Protein 8AIG (pdb70)

Nearest PDB structures (foldseek):
  8aig-assembly1_A  TM=9.155E-01  e=5.773E-12  Streptomyces virginiae
  4ca3-assembly1_A  TM=7.845E-01  e=6.877E-04  Streptomyces virginiae
  5ejd-assembly7_M  TM=9.106E-01  e=1.005E-02  Penicillium aethiopicum
  5ejd-assembly2_C  TM=9.125E-01  e=1.276E-02  Penicillium aethiopicum
  2mf4-assembly1_A  TM=7.940E-01  e=6.240E-03  Streptomyces virginiae

Foldseek 3Di:
DPDDDDPVLVLLQVLQLVLLQLLCVLLVHDSVVGGQADFVVNSVDDLVSLQVSQVSCVVRQNHGHSVLVVVDGGNVSVSVVRSVRD

Sequence (86 aa):
GPGSAAADDGRRAELADRVSRTVADTIGRPAGSIGGHTSLESMGLDSVMIRALASRLSAEVAPVGPEMLFGLRDLDELVDHLVAARGPGSAAADDGRRAELADRVSRTVADTIGRPAGSIGGHTSLESMGLDSVMIRALASRLSAEVAPVGPEMLFGLRDLDELVDHLVAARGPGSAAADDGRRAELADRVSRTVADTIGRPAGSIGGHTSLESMGLDSVMIRALASRLSAEVAPVGPEMLFGLRDLDELVDHLVAARGPGSAAADDGRRAELADRVSRTVADTIGRPAGSIGGHTSLESMGLDSVMIRALASRLSAEVAPVGPEMLFGLRDLDELVDHLVAARGPGSAAADDGRRAELADRVSRTVADTIGRPAGSIGGHTSLESMGLDSVMIRALASRLSAEVAPVGPEMLFGLRDLDELVDHLVAARGPGSAAADDGRRAELADRVSRTVADTIGRPAGSIGGHTSLESMGLDSVMIRALASRLSAEVAPVGPEMLFGLRDLDELVDHLVAARGPGSAAADDGRRAELADRVSRTVADTIGRPAGSIGGHTSLESMGLDSVMIRALASRLSAEVAPVGPEMLFGLRDLDELVDHLVAARGPGSAAADDGRRAELADRVSRTVADTIGRPAGSIGGHTSLESMGLDSVMIRALASRLSAEVAPVGPEMLFGLRDLDELVDHLVAARGPGSAAADDGRRAELADRVSRTVADTIGRPAGSIGGHTSLESMGLDSVMIRALASRLSAEVAPVGPEMLFGLRDLDELVDHLVAARGPGSAAADDGRRAELADRVSRTVADTIGRPAGSIGGHTSLESMGLDSVMIRALASRLSAEVAPVGPEMLFGLRDLDELVDHLVAARGPGSAAADDGRRAELADRVSRTVADTIGRPAGSIGGHTSLESMGLDSVMIRALASRLSAEVAPVGPEMLFGLRDLDELVDHLVAARGPGSAAADDGRRAELADRVSRTVADTIGRPAGSIGGHTSLESMGLDSVMIRALASRLSAEVAPVGPEMLFGLRDLDELVDHLVAARGPGSAAADDGRRAELADRVSRTVADTIGRPAGSIGGHTSLESMGLDSVMIRALASRLSAEVAPVGPEMLFGLRDLDELVDHLVAARGPGSAAADDGRRAELADRVSRTVADTIGRPAGSIGGHTSLESMGLDSVMIRALASRLSAEVAPVGPEMLFGLRDLDELVDHLVAARGPGSAAADDGRRAELADRVSRTVADTIGRPAGSIGGHTSLESMGLDSVMIRALASRLSAEVAPVGPEMLFGLRDLDELVDHLVAARGPGSAAADDGRRAELADRVSRTVADTIGRPAGSIGGHTSLESMGLDSVMIRALASRLSAEVAPVGPEMLFGLRDLDELVDHLVAARGPGSAAADDGRRAELADRVSRTVADTIGRPAGSIGGHTSLESMGLDSVMIRALASRLSAEVAPVGPEMLFGLRDLDELVDHLVAARGPGSAAADDGRRAELADRVSRTVADTIGRPAGSIGGHTSLESMGLDSVMIRALASRLSAEVAPVGPEMLFGLRDLDELVDHLVAARGPGSAAADDGRRAELADRVSRTVADTIGRPAGSIGGHTSLESMGLDSVMIRALASRLSAEVAPVGPEMLFGLRDLDELVDHLVAARGPGSAAADDGRRAELADRVSRTVADTIGRPAGSIGGHTSLESMGLDSVMIRALASRLSAEVAPVGPEMLFGLRDLDELVDHLVAAR

CATH classification: 1.10.1200.10

Structure (mmCIF, N/CA/C/O backbone):
data_8AIG
#
_entry.id   8AIG
#
loop_
_entity.id
_entity.type
_entity.pdbx_description
1 polymer 'Hybrid non ribosomal peptide synthetase-polyketide synthase'
2 non-polymer "4'-PHOSPHOPANTETHEINE"
#
loop_
_atom_site.group_PDB
_atom_site.id
_atom_site.type_symbol
_atom_site.label_atom_id
_atom_site.label_alt_id
_atom_site.label_comp_id
_atom_site.label_asym_id
_atom_site.label_entity_id
_atom_site.label_seq_id
_atom_site.pdbx_PDB_ins_code
_atom_site.Cartn_x
_atom_site.Cartn_y
_atom_site.Cartn_z
_atom_site.occupancy
_atom_site.B_iso_or_equiv
_atom_site.auth_seq_id
_atom_site.auth_comp_id
_atom_site.auth_asym_id
_atom_site.auth_atom_id
_atom_site.pdbx_PDB_model_num
ATOM 1 N N . GLY A 1 1 ? -27.831 -13.165 -0.100 1.00 0.00 -4 GLY A N 1
ATOM 2 C CA . GLY A 1 1 ? -28.640 -12.666 -1.236 1.00 0.00 -4 GLY A CA 1
ATOM 3 C C . GLY A 1 1 ? -27.768 -12.192 -2.392 1.00 0.00 -4 GLY A C 1
ATOM 4 O O . GLY A 1 1 ? -26.608 -12.615 -2.497 1.00 0.00 -4 GLY A O 1
ATOM 10 N N . PRO A 1 2 ? -28.292 -11.315 -3.274 1.00 0.00 -3 PRO A N 1
ATOM 11 C CA . PRO A 1 2 ? -27.547 -10.749 -4.404 1.00 0.00 -3 PRO A CA 1
ATOM 12 C C . PRO A 1 2 ? -26.290 -9.963 -3.995 1.00 0.00 -3 PRO A C 1
ATOM 13 O O . PRO A 1 2 ? -26.250 -9.354 -2.919 1.00 0.00 -3 PRO A O 1
ATOM 24 N N . GLY A 1 3 ? -25.272 -9.941 -4.864 1.00 0.00 -2 GLY A N 1
ATOM 25 C CA . GLY A 1 3 ? -24.022 -9.213 -4.639 1.00 0.00 -2 GLY A CA 1
ATOM 26 C C . GLY A 1 3 ? -24.181 -7.685 -4.731 1.00 0.00 -2 GLY A C 1
ATOM 27 O O . GLY A 1 3 ? -24.802 -7.175 -5.668 1.00 0.00 -2 GLY A O 1
ATOM 31 N N . SER A 1 4 ? -23.614 -6.955 -3.764 1.00 0.00 -1 SER A N 1
ATOM 32 C CA . SER A 1 4 ? -23.638 -5.479 -3.688 1.00 0.00 -1 SER A CA 1
ATOM 33 C C . SER A 1 4 ? -22.427 -4.951 -2.886 1.00 0.00 -1 SER A C 1
ATOM 34 O O . SER A 1 4 ? -22.230 -5.335 -1.732 1.00 0.00 -1 SER A O 1
ATOM 42 N N . ALA A 1 5 ? -21.569 -4.086 -3.444 1.00 0.00 1078 ALA A N 1
ATOM 43 C CA . ALA A 1 5 ? -21.532 -3.614 -4.834 1.00 0.00 1078 ALA A CA 1
ATOM 44 C C . ALA A 1 5 ? -21.138 -4.710 -5.859 1.00 0.00 1078 ALA A C 1
ATOM 45 O O . ALA A 1 5 ? -21.360 -4.546 -7.059 1.00 0.00 1078 ALA A O 1
ATOM 52 N N . ALA A 1 6 ? -20.591 -5.833 -5.379 1.00 0.00 1079 ALA A N 1
ATOM 53 C CA . ALA A 1 6 ? -20.190 -7.006 -6.163 1.00 0.00 1079 ALA A CA 1
ATOM 54 C C . ALA A 1 6 ? -20.295 -8.301 -5.328 1.00 0.00 1079 ALA A C 1
ATOM 55 O O . ALA A 1 6 ? -20.548 -8.253 -4.116 1.00 0.00 1079 ALA A O 1
ATOM 62 N N . ALA A 1 7 ? -20.072 -9.462 -5.953 1.00 0.00 1080 ALA A N 1
ATOM 63 C CA . ALA A 1 7 ? -19.847 -10.720 -5.229 1.00 0.00 1080 ALA A CA 1
ATOM 64 C C . ALA A 1 7 ? -18.541 -10.658 -4.410 1.00 0.00 1080 ALA A C 1
ATOM 65 O O . ALA A 1 7 ? -17.506 -10.210 -4.913 1.00 0.00 1080 ALA A O 1
ATOM 72 N N . ASP A 1 8 ? -18.585 -11.099 -3.146 1.00 0.00 1081 ASP A N 1
ATOM 73 C CA . ASP A 1 8 ? -17.476 -11.055 -2.174 1.00 0.00 1081 ASP A CA 1
ATOM 74 C C . ASP A 1 8 ? -16.900 -9.641 -1.931 1.00 0.00 1081 ASP A C 1
ATOM 75 O O . ASP A 1 8 ? -15.708 -9.483 -1.648 1.00 0.00 1081 ASP A O 1
ATOM 84 N N . ASP A 1 9 ? -17.716 -8.584 -2.042 1.00 0.00 1082 ASP A N 1
ATOM 85 C CA . ASP A 1 9 ? -17.284 -7.195 -1.807 1.00 0.00 1082 ASP A CA 1
ATOM 86 C C . ASP A 1 9 ? -16.784 -6.969 -0.363 1.00 0.00 1082 ASP A C 1
ATOM 87 O O . ASP A 1 9 ? -15.810 -6.248 -0.131 1.00 0.00 1082 ASP A O 1
ATOM 96 N N . GLY A 1 10 ? -17.376 -7.661 0.619 1.00 0.00 1083 GLY A N 1
ATOM 97 C CA . GLY A 1 10 ? -16.959 -7.626 2.025 1.00 0.00 1083 GLY A CA 1
ATOM 98 C C . GLY A 1 10 ? -15.553 -8.192 2.287 1.00 0.00 1083 GLY A C 1
ATOM 99 O O . GLY A 1 10 ? -14.881 -7.739 3.217 1.00 0.00 1083 GLY A O 1
ATOM 103 N N . ARG A 1 11 ? -15.059 -9.118 1.448 1.00 0.00 1084 ARG A N 1
ATOM 104 C CA . ARG A 1 11 ? -13.701 -9.687 1.580 1.00 0.00 1084 ARG A CA 1
ATOM 105 C C . ARG A 1 11 ? -12.617 -8.660 1.234 1.00 0.00 1084 ARG A C 1
ATOM 106 O O . ARG A 1 11 ? -11.547 -8.690 1.843 1.00 0.00 1084 ARG A O 1
ATOM 127 N N . ARG A 1 12 ? -12.899 -7.706 0.333 1.00 0.00 1085 ARG A N 1
ATOM 128 C CA . ARG A 1 12 ? -12.007 -6.557 0.084 1.00 0.00 1085 ARG A CA 1
ATOM 129 C C . ARG A 1 12 ? -11.952 -5.636 1.304 1.00 0.00 1085 ARG A C 1
ATOM 130 O O . ARG A 1 12 ? -10.858 -5.239 1.685 1.00 0.00 1085 ARG A O 1
ATOM 151 N N . ALA A 1 13 ? -13.086 -5.344 1.944 1.00 0.00 1086 ALA A N 1
ATOM 152 C CA . ALA A 1 13 ? -13.155 -4.438 3.096 1.00 0.00 1086 ALA A CA 1
ATOM 153 C C . ALA A 1 13 ? -12.310 -4.908 4.300 1.00 0.00 1086 ALA A C 1
ATOM 154 O O . ALA A 1 13 ? -11.713 -4.078 4.997 1.00 0.00 1086 ALA A O 1
ATOM 161 N N . GLU A 1 14 ? -12.202 -6.223 4.522 1.00 0.00 1087 GLU A N 1
ATOM 162 C CA . GLU A 1 14 ? -11.336 -6.822 5.558 1.00 0.00 1087 GLU A CA 1
ATOM 163 C C . GLU A 1 14 ? -9.842 -6.534 5.331 1.00 0.00 1087 GLU A C 1
ATOM 164 O O . GLU A 1 14 ? -9.097 -6.321 6.292 1.00 0.00 1087 GLU A O 1
ATOM 176 N N . LEU A 1 15 ? -9.393 -6.495 4.070 1.00 0.00 1088 LEU A N 1
ATOM 177 C CA . LEU A 1 15 ? -8.012 -6.180 3.676 1.00 0.00 1088 LEU A CA 1
ATOM 178 C C . LEU A 1 15 ? -7.795 -4.660 3.496 1.00 0.00 1088 LEU A C 1
ATOM 179 O O . LEU A 1 15 ? -6.725 -4.152 3.814 1.00 0.00 1088 LEU A O 1
ATOM 195 N N . ALA A 1 16 ? -8.806 -3.923 3.023 1.00 0.00 1089 ALA A N 1
ATOM 196 C CA . ALA A 1 16 ? -8.723 -2.492 2.704 1.00 0.00 1089 ALA A CA 1
ATOM 197 C C . ALA A 1 16 ? -8.452 -1.613 3.935 1.00 0.00 1089 ALA A C 1
ATOM 198 O O . ALA A 1 16 ? -7.748 -0.609 3.830 1.00 0.00 1089 ALA A O 1
ATOM 205 N N . ASP A 1 17 ? -8.960 -1.989 5.116 1.00 0.00 1090 ASP A N 1
ATOM 206 C CA . ASP A 1 17 ? -8.646 -1.299 6.376 1.00 0.00 1090 ASP A CA 1
ATOM 207 C C . ASP A 1 17 ? -7.153 -1.434 6.746 1.00 0.00 1090 ASP A C 1
ATOM 208 O O . ASP A 1 17 ? -6.521 -0.463 7.166 1.00 0.00 1090 ASP A O 1
ATOM 217 N N . ARG A 1 18 ? -6.566 -2.620 6.523 1.00 0.00 1091 ARG A N 1
ATOM 218 C CA . ARG A 1 18 ? -5.134 -2.894 6.747 1.00 0.00 1091 ARG A CA 1
ATOM 219 C C . ARG A 1 18 ? -4.268 -2.126 5.746 1.00 0.00 1091 ARG A C 1
ATOM 220 O O . ARG A 1 18 ? -3.298 -1.480 6.145 1.00 0.00 1091 ARG A O 1
ATOM 241 N N . VAL A 1 19 ? -4.665 -2.099 4.469 1.00 0.00 1092 VAL A N 1
ATOM 242 C CA . VAL A 1 19 ? -4.051 -1.265 3.414 1.00 0.00 1092 VAL A CA 1
ATOM 243 C C . VAL A 1 19 ? -4.069 0.215 3.803 1.00 0.00 1092 VAL A C 1
ATOM 244 O O . VAL A 1 19 ? -3.030 0.867 3.759 1.00 0.00 1092 VAL A O 1
ATOM 257 N N . SER A 1 20 ? -5.211 0.741 4.248 1.00 0.00 1093 SER A N 1
ATOM 258 C CA . SER A 1 20 ? -5.379 2.154 4.606 1.00 0.00 1093 SER A CA 1
ATOM 259 C C . SER A 1 20 ? -4.467 2.579 5.761 1.00 0.00 1093 SER A C 1
ATOM 260 O O . SER A 1 20 ? -3.811 3.622 5.677 1.00 0.00 1093 SER A O 1
ATOM 268 N N . ARG A 1 21 ? -4.338 1.749 6.808 1.00 0.00 1094 ARG A N 1
ATOM 269 C CA . ARG A 1 21 ? -3.393 1.964 7.923 1.00 0.00 1094 ARG A CA 1
ATOM 270 C C . ARG A 1 21 ? -1.925 1.899 7.475 1.00 0.00 1094 ARG A C 1
ATOM 271 O O . ARG A 1 21 ? -1.096 2.687 7.935 1.00 0.00 1094 ARG A O 1
ATOM 292 N N . THR A 1 22 ? -1.613 0.987 6.555 1.00 0.00 1095 THR A N 1
ATOM 293 C CA . THR A 1 22 ? -0.260 0.775 6.019 1.00 0.00 1095 THR A CA 1
ATOM 294 C C . THR A 1 22 ? 0.180 1.959 5.146 1.00 0.00 1095 THR A C 1
ATOM 295 O O . THR A 1 22 ? 1.307 2.445 5.275 1.00 0.00 1095 THR A O 1
ATOM 306 N N . VAL A 1 23 ? -0.734 2.489 4.323 1.00 0.00 1096 VAL A N 1
ATOM 307 C CA . VAL A 1 23 ? -0.556 3.725 3.544 1.00 0.00 1096 VAL A CA 1
ATOM 308 C C . VAL A 1 23 ? -0.391 4.937 4.466 1.00 0.00 1096 VAL A C 1
ATOM 309 O O . VAL A 1 23 ? 0.546 5.713 4.279 1.00 0.00 1096 VAL A O 1
ATOM 322 N N . ALA A 1 24 ? -1.246 5.079 5.491 1.00 0.00 1097 ALA A N 1
ATOM 323 C CA . ALA A 1 24 ? -1.193 6.180 6.453 1.00 0.00 1097 ALA A CA 1
ATOM 324 C C . ALA A 1 24 ? 0.173 6.277 7.163 1.00 0.00 1097 ALA A C 1
ATOM 325 O O . ALA A 1 24 ? 0.738 7.366 7.257 1.00 0.00 1097 ALA A O 1
ATOM 332 N N . ASP A 1 25 ? 0.730 5.146 7.605 1.00 0.00 1098 ASP A N 1
ATOM 333 C CA . ASP A 1 25 ? 2.056 5.087 8.227 1.00 0.00 1098 ASP A CA 1
ATOM 334 C C . ASP A 1 25 ? 3.199 5.456 7.260 1.00 0.00 1098 ASP A C 1
ATOM 335 O O . ASP A 1 25 ? 4.190 6.067 7.667 1.00 0.00 1098 ASP A O 1
ATOM 344 N N . THR A 1 26 ? 3.055 5.136 5.969 1.00 0.00 1099 THR A N 1
ATOM 345 C CA . THR A 1 26 ? 4.049 5.469 4.936 1.00 0.00 1099 THR A CA 1
ATOM 346 C C . THR A 1 26 ? 4.069 6.971 4.616 1.00 0.00 1099 THR A C 1
ATOM 347 O O . THR A 1 26 ? 5.145 7.569 4.537 1.00 0.00 1099 THR A O 1
ATOM 358 N N . ILE A 1 27 ? 2.895 7.600 4.445 1.00 0.00 1100 ILE A N 1
ATOM 359 C CA . ILE A 1 27 ? 2.771 9.018 4.042 1.00 0.00 1100 ILE A CA 1
ATOM 360 C C . ILE A 1 27 ? 2.681 10.011 5.217 1.00 0.00 1100 ILE A C 1
ATOM 361 O O . ILE A 1 27 ? 2.748 11.224 5.003 1.00 0.00 1100 ILE A O 1
ATOM 377 N N . GLY A 1 28 ? 2.536 9.521 6.454 1.00 0.00 1101 GLY A N 1
ATOM 378 C CA . GLY A 1 28 ? 2.505 10.326 7.684 1.00 0.00 1101 GLY A CA 1
ATOM 379 C C . GLY A 1 28 ? 1.174 11.030 8.001 1.00 0.00 1101 GLY A C 1
ATOM 380 O O . GLY A 1 28 ? 1.143 11.878 8.901 1.00 0.00 1101 GLY A O 1
ATOM 384 N N . ARG A 1 29 ? 0.084 10.713 7.286 1.00 0.00 1102 ARG A N 1
ATOM 385 C CA . ARG A 1 29 ? -1.272 11.252 7.539 1.00 0.00 1102 ARG A CA 1
ATOM 386 C C . ARG A 1 29 ? -2.041 10.429 8.593 1.00 0.00 1102 ARG A C 1
ATOM 387 O O . ARG A 1 29 ? -1.709 9.254 8.783 1.00 0.00 1102 ARG A O 1
ATOM 408 N N . PRO A 1 30 ? -3.080 10.984 9.252 1.00 0.00 1103 PRO A N 1
ATOM 409 C CA . PRO A 1 30 ? -3.994 10.205 10.094 1.00 0.00 1103 PRO A CA 1
ATOM 410 C C . PRO A 1 30 ? -4.711 9.100 9.295 1.00 0.00 1103 PRO A C 1
ATOM 411 O O . PRO A 1 30 ? -5.145 9.334 8.165 1.00 0.00 1103 PRO A O 1
ATOM 422 N N . ALA A 1 31 ? -4.888 7.909 9.882 1.00 0.00 1104 ALA A N 1
ATOM 423 C CA . ALA A 1 31 ? -5.490 6.750 9.202 1.00 0.00 1104 ALA A CA 1
ATOM 424 C C . ALA A 1 31 ? -6.943 6.984 8.734 1.00 0.00 1104 ALA A C 1
ATOM 425 O O . ALA A 1 31 ? -7.372 6.419 7.723 1.00 0.00 1104 ALA A O 1
ATOM 432 N N . GLY A 1 32 ? -7.692 7.854 9.422 1.00 0.00 1105 GLY A N 1
ATOM 433 C CA . GLY A 1 32 ? -9.057 8.250 9.056 1.00 0.00 1105 GLY A CA 1
ATOM 434 C C . GLY A 1 32 ? -9.173 9.094 7.774 1.00 0.00 1105 GLY A C 1
ATOM 435 O O . GLY A 1 32 ? -10.270 9.195 7.216 1.00 0.00 1105 GLY A O 1
ATOM 439 N N . SER A 1 33 ? -8.072 9.678 7.284 1.00 0.00 1106 SER A N 1
ATOM 440 C CA . SER A 1 33 ? -8.048 10.438 6.017 1.00 0.00 1106 SER A CA 1
ATOM 441 C C . SER A 1 33 ? -7.980 9.543 4.761 1.00 0.00 1106 SER A C 1
ATOM 442 O O . SER A 1 33 ? -8.306 9.997 3.657 1.00 0.00 1106 SER A O 1
ATOM 450 N N . ILE A 1 34 ? -7.569 8.281 4.910 1.00 0.00 1107 ILE A N 1
ATOM 451 C CA . ILE A 1 34 ? -7.362 7.315 3.824 1.00 0.00 1107 ILE A CA 1
ATOM 452 C C . ILE A 1 34 ? -8.658 6.542 3.513 1.00 0.00 1107 ILE A C 1
ATOM 453 O O . ILE A 1 34 ? -9.463 6.276 4.414 1.00 0.00 1107 ILE A O 1
ATOM 469 N N . GLY A 1 35 ? -8.860 6.155 2.254 1.00 0.00 1108 GLY A N 1
ATOM 470 C CA . GLY A 1 35 ? -9.984 5.318 1.815 1.00 0.00 1108 GLY A CA 1
ATOM 471 C C . GLY A 1 35 ? -9.770 4.677 0.441 1.00 0.00 1108 GLY A C 1
ATOM 472 O O . GLY A 1 35 ? -8.928 5.129 -0.339 1.00 0.00 1108 GLY A O 1
ATOM 476 N N . GLY A 1 36 ? -10.531 3.626 0.128 1.00 0.00 1109 GLY A N 1
ATOM 477 C CA . GLY A 1 36 ? -10.322 2.760 -1.041 1.00 0.00 1109 GLY A CA 1
ATOM 478 C C . GLY A 1 36 ? -10.286 3.488 -2.396 1.00 0.00 1109 GLY A C 1
ATOM 479 O O . GLY A 1 36 ? -9.422 3.219 -3.231 1.00 0.00 1109 GLY A O 1
ATOM 483 N N . HIS A 1 37 ? -11.175 4.468 -2.589 1.00 0.00 1110 HIS A N 1
ATOM 484 C CA . HIS A 1 37 ? -11.284 5.260 -3.828 1.00 0.00 1110 HIS A CA 1
ATOM 485 C C . HIS A 1 37 ? -10.232 6.387 -3.949 1.00 0.00 1110 HIS A C 1
ATOM 486 O O . HIS A 1 37 ? -10.205 7.099 -4.958 1.00 0.00 1110 HIS A O 1
ATOM 501 N N . THR A 1 38 ? -9.382 6.600 -2.938 1.00 0.00 1111 THR A N 1
ATOM 502 C CA . THR A 1 38 ? -8.427 7.728 -2.918 1.00 0.00 1111 THR A CA 1
ATOM 503 C C . THR A 1 38 ? -7.313 7.520 -3.952 1.00 0.00 1111 THR A C 1
ATOM 504 O O . THR A 1 38 ? -6.600 6.513 -3.908 1.00 0.00 1111 THR A O 1
ATOM 515 N N . SER A 1 39 ? -7.145 8.484 -4.865 1.00 0.00 1112 SER A N 1
ATOM 516 C CA . SER A 1 39 ? -6.068 8.474 -5.867 1.00 0.00 1112 SER A CA 1
ATOM 517 C C . SER A 1 39 ? -4.687 8.542 -5.213 1.00 0.00 1112 SER A C 1
ATOM 518 O O . SER A 1 39 ? -4.478 9.262 -4.229 1.00 0.00 1112 SER A O 1
ATOM 526 N N . LEU A 1 40 ? -3.719 7.811 -5.764 1.00 0.00 1113 LEU A N 1
ATOM 527 C CA . LEU A 1 40 ? -2.355 7.770 -5.232 1.00 0.00 1113 LEU A CA 1
ATOM 528 C C . LEU A 1 40 ? -1.609 9.109 -5.404 1.00 0.00 1113 LEU A C 1
ATOM 529 O O . LEU A 1 40 ? -0.720 9.436 -4.612 1.00 0.00 1113 LEU A O 1
ATOM 545 N N . GLU A 1 41 ? -2.011 9.921 -6.388 1.00 0.00 1114 GLU A N 1
ATOM 546 C CA . GLU A 1 41 ? -1.528 11.294 -6.589 1.00 0.00 1114 GLU A CA 1
ATOM 547 C C . GLU A 1 41 ? -1.965 12.236 -5.449 1.00 0.00 1114 GLU A C 1
ATOM 548 O O . GLU A 1 41 ? -1.163 13.025 -4.947 1.00 0.00 1114 GLU A O 1
ATOM 560 N N . SER A 1 42 ? -3.211 12.100 -4.981 1.00 0.00 1115 SER A N 1
ATOM 561 C CA . SER A 1 42 ? -3.755 12.849 -3.835 1.00 0.00 1115 SER A CA 1
ATOM 562 C C . SER A 1 42 ? -3.077 12.503 -2.501 1.00 0.00 1115 SER A C 1
ATOM 563 O O . SER A 1 42 ? -3.134 13.289 -1.549 1.00 0.00 1115 SER A O 1
ATOM 571 N N . MET A 1 43 ? -2.430 11.334 -2.420 1.00 0.00 1116 MET A N 1
ATOM 572 C CA . MET A 1 43 ? -1.614 10.868 -1.290 1.00 0.00 1116 MET A CA 1
ATOM 573 C C . MET A 1 43 ? -0.109 11.125 -1.467 1.00 0.00 1116 MET A C 1
ATOM 574 O O . MET A 1 43 ? 0.674 10.824 -0.565 1.00 0.00 1116 MET A O 1
ATOM 588 N N . GLY A 1 44 ? 0.314 11.709 -2.597 1.00 0.00 1117 GLY A N 1
ATOM 589 C CA . GLY A 1 44 ? 1.714 12.068 -2.862 1.00 0.00 1117 GLY A CA 1
ATOM 590 C C . GLY A 1 44 ? 2.667 10.871 -3.004 1.00 0.00 1117 GLY A C 1
ATOM 591 O O . GLY A 1 44 ? 3.841 10.976 -2.641 1.00 0.00 1117 GLY A O 1
ATOM 595 N N . LEU A 1 45 ? 2.164 9.717 -3.455 1.00 0.00 1118 LEU A N 1
ATOM 596 C CA . LEU A 1 45 ? 2.927 8.468 -3.578 1.00 0.00 1118 LEU A CA 1
ATOM 597 C C . LEU A 1 45 ? 3.869 8.479 -4.799 1.00 0.00 1118 LEU A C 1
ATOM 598 O O . LEU A 1 45 ? 3.565 7.934 -5.865 1.00 0.00 1118 LEU A O 1
ATOM 614 N N . ASP A 1 46 ? 5.018 9.134 -4.623 1.00 0.00 1119 ASP A N 1
ATOM 615 C CA . ASP A 1 46 ? 6.158 9.127 -5.553 1.00 0.00 1119 ASP A CA 1
ATOM 616 C C . ASP A 1 46 ? 6.954 7.810 -5.476 1.00 0.00 1119 ASP A C 1
ATOM 617 O O . ASP A 1 46 ? 6.734 7.001 -4.576 1.00 0.00 1119 ASP A O 1
ATOM 626 N N . SER A 1 47 ? 7.904 7.576 -6.388 1.00 0.00 1120 SER A N 1
ATOM 627 C CA . SER A 1 47 ? 8.761 6.365 -6.440 1.00 0.00 1120 SER A CA 1
ATOM 628 C C . SER A 1 47 ? 9.319 5.892 -5.084 1.00 0.00 1120 SER A C 1
ATOM 629 O O . SER A 1 47 ? 9.222 4.708 -4.746 1.00 0.00 1120 SER A O 1
ATOM 636 N N . VAL A 1 48 ? 9.904 6.796 -4.288 1.00 0.00 1121 VAL A N 1
ATOM 637 C CA . VAL A 1 48 ? 10.494 6.472 -2.971 1.00 0.00 1121 VAL A CA 1
ATOM 638 C C . VAL A 1 48 ? 9.423 6.003 -1.975 1.00 0.00 1121 VAL A C 1
ATOM 639 O O . VAL A 1 48 ? 9.630 5.021 -1.253 1.00 0.00 1121 VAL A O 1
ATOM 652 N N . MET A 1 49 ? 8.262 6.660 -1.958 1.00 0.00 1122 MET A N 1
ATOM 653 C CA . MET A 1 49 ? 7.105 6.256 -1.152 1.00 0.00 1122 MET A CA 1
ATOM 654 C C . MET A 1 49 ? 6.514 4.925 -1.638 1.00 0.00 1122 MET A C 1
ATOM 655 O O . MET A 1 49 ? 6.130 4.103 -0.816 1.00 0.00 1122 MET A O 1
ATOM 669 N N . ILE A 1 50 ? 6.473 4.672 -2.950 1.00 0.00 1123 ILE A N 1
ATOM 670 C CA . ILE A 1 50 ? 6.031 3.402 -3.544 1.00 0.00 1123 ILE A CA 1
ATOM 671 C C . ILE A 1 50 ? 6.965 2.235 -3.170 1.00 0.00 1123 ILE A C 1
ATOM 672 O O . ILE A 1 50 ? 6.481 1.170 -2.780 1.00 0.00 1123 ILE A O 1
ATOM 688 N N . ARG A 1 51 ? 8.290 2.432 -3.212 1.00 0.00 1124 ARG A N 1
ATOM 689 C CA . ARG A 1 51 ? 9.276 1.426 -2.775 1.00 0.00 1124 ARG A CA 1
ATOM 690 C C . ARG A 1 51 ? 9.146 1.098 -1.282 1.00 0.00 1124 ARG A C 1
ATOM 691 O O . ARG A 1 51 ? 9.221 -0.074 -0.908 1.00 0.00 1124 ARG A O 1
ATOM 712 N N . ALA A 1 52 ? 8.884 2.102 -0.442 1.00 0.00 1125 ALA A N 1
ATOM 713 C CA . ALA A 1 52 ? 8.575 1.904 0.976 1.00 0.00 1125 ALA A CA 1
ATOM 714 C C . ALA A 1 52 ? 7.225 1.183 1.181 1.00 0.00 1125 ALA A C 1
ATOM 715 O O . ALA A 1 52 ? 7.145 0.224 1.956 1.00 0.00 1125 ALA A O 1
ATOM 722 N N . LEU A 1 53 ? 6.177 1.604 0.464 1.00 0.00 1126 LEU A N 1
ATOM 723 C CA . LEU A 1 53 ? 4.822 1.059 0.572 1.00 0.00 1126 LEU A CA 1
ATOM 724 C C . LEU A 1 53 ? 4.749 -0.414 0.143 1.00 0.00 1126 LEU A C 1
ATOM 725 O O . LEU A 1 53 ? 4.056 -1.192 0.790 1.00 0.00 1126 LEU A O 1
ATOM 741 N N . ALA A 1 54 ? 5.488 -0.825 -0.894 1.00 0.00 1127 ALA A N 1
ATOM 742 C CA . ALA A 1 54 ? 5.582 -2.225 -1.317 1.00 0.00 1127 ALA A CA 1
ATOM 743 C C . ALA A 1 54 ? 6.129 -3.134 -0.194 1.00 0.00 1127 ALA A C 1
ATOM 744 O O . ALA A 1 54 ? 5.538 -4.171 0.119 1.00 0.00 1127 ALA A O 1
ATOM 751 N N . SER A 1 55 ? 7.213 -2.715 0.470 1.00 0.00 1128 SER A N 1
ATOM 752 C CA . SER A 1 55 ? 7.791 -3.423 1.622 1.00 0.00 1128 SER A CA 1
ATOM 753 C C . SER A 1 55 ? 6.838 -3.447 2.828 1.00 0.00 1128 SER A C 1
ATOM 754 O O . SER A 1 55 ? 6.619 -4.498 3.439 1.00 0.00 1128 SER A O 1
ATOM 762 N N . ARG A 1 56 ? 6.198 -2.308 3.130 1.00 0.00 1129 ARG A N 1
ATOM 763 C CA . ARG A 1 56 ? 5.192 -2.168 4.196 1.00 0.00 1129 ARG A CA 1
ATOM 764 C C . ARG A 1 56 ? 3.955 -3.049 3.968 1.00 0.00 1129 ARG A C 1
ATOM 765 O O . ARG A 1 56 ? 3.547 -3.755 4.886 1.00 0.00 1129 ARG A O 1
ATOM 786 N N . LEU A 1 57 ? 3.397 -3.086 2.755 1.00 0.00 1130 LEU A N 1
ATOM 787 C CA . LEU A 1 57 ? 2.286 -3.979 2.385 1.00 0.00 1130 LEU A CA 1
ATOM 788 C C . LEU A 1 57 ? 2.692 -5.458 2.479 1.00 0.00 1130 LEU A C 1
ATOM 789 O O . LEU A 1 57 ? 1.914 -6.269 2.981 1.00 0.00 1130 LEU A O 1
ATOM 805 N N . SER A 1 58 ? 3.920 -5.810 2.084 1.00 0.00 1131 SER A N 1
ATOM 806 C CA . SER A 1 58 ? 4.453 -7.177 2.227 1.00 0.00 1131 SER A CA 1
ATOM 807 C C . SER A 1 58 ? 4.576 -7.626 3.689 1.00 0.00 1131 SER A C 1
ATOM 808 O O . SER A 1 58 ? 4.363 -8.803 3.990 1.00 0.00 1131 SER A O 1
ATOM 816 N N . ALA A 1 59 ? 4.878 -6.704 4.611 1.00 0.00 1132 ALA A N 1
ATOM 817 C CA . ALA A 1 59 ? 4.983 -6.960 6.049 1.00 0.00 1132 ALA A CA 1
ATOM 818 C C . ALA A 1 59 ? 3.621 -6.998 6.789 1.00 0.00 1132 ALA A C 1
ATOM 819 O O . ALA A 1 59 ? 3.519 -7.643 7.836 1.00 0.00 1132 ALA A O 1
ATOM 826 N N . GLU A 1 60 ? 2.578 -6.318 6.281 1.00 0.00 1133 GLU A N 1
ATOM 827 C CA . GLU A 1 60 ? 1.346 -6.019 7.037 1.00 0.00 1133 GLU A CA 1
ATOM 828 C C . GLU A 1 60 ? 0.031 -6.448 6.362 1.00 0.00 1133 GLU A C 1
ATOM 829 O O . GLU A 1 60 ? -1.001 -6.529 7.037 1.00 0.00 1133 GLU A O 1
ATOM 841 N N . VAL A 1 61 ? 0.037 -6.757 5.062 1.00 0.00 1134 VAL A N 1
ATOM 842 C CA . VAL A 1 61 ? -1.158 -7.111 4.274 1.00 0.00 1134 VAL A CA 1
ATOM 843 C C . VAL A 1 61 ? -0.935 -8.401 3.477 1.00 0.00 1134 VAL A C 1
ATOM 844 O O . VAL A 1 61 ? -1.429 -9.455 3.882 1.00 0.00 1134 VAL A O 1
ATOM 857 N N . ALA A 1 62 ? -0.156 -8.342 2.393 1.00 0.00 1135 ALA A N 1
ATOM 858 C CA . ALA A 1 62 ? 0.309 -9.495 1.608 1.00 0.00 1135 ALA A CA 1
ATOM 859 C C . ALA A 1 62 ? 1.489 -9.104 0.685 1.00 0.00 1135 ALA A C 1
ATOM 860 O O . ALA A 1 62 ? 1.588 -7.933 0.302 1.00 0.00 1135 ALA A O 1
ATOM 867 N N . PRO A 1 63 ? 2.378 -10.045 0.291 1.00 0.00 1136 PRO A N 1
ATOM 868 C CA . PRO A 1 63 ? 3.556 -9.765 -0.536 1.00 0.00 1136 PRO A CA 1
ATOM 869 C C . PRO A 1 63 ? 3.248 -9.060 -1.868 1.00 0.00 1136 PRO A C 1
ATOM 870 O O . PRO A 1 63 ? 2.381 -9.502 -2.625 1.00 0.00 1136 PRO A O 1
ATOM 881 N N . VAL A 1 64 ? 3.981 -7.978 -2.159 1.00 0.00 1137 VAL A N 1
ATOM 882 C CA . VAL A 1 64 ? 3.835 -7.178 -3.387 1.00 0.00 1137 VAL A CA 1
ATOM 883 C C . VAL A 1 64 ? 5.117 -6.393 -3.715 1.00 0.00 1137 VAL A C 1
ATOM 884 O O . VAL A 1 64 ? 5.799 -5.899 -2.818 1.00 0.00 1137 VAL A O 1
ATOM 897 N N . GLY A 1 65 ? 5.456 -6.272 -5.006 1.00 0.00 1138 GLY A N 1
ATOM 898 C CA . GLY A 1 65 ? 6.575 -5.455 -5.505 1.00 0.00 1138 GLY A CA 1
ATOM 899 C C . GLY A 1 65 ? 6.144 -4.051 -5.965 1.00 0.00 1138 GLY A C 1
ATOM 900 O O . GLY A 1 65 ? 4.985 -3.868 -6.351 1.00 0.00 1138 GLY A O 1
ATOM 904 N N . PRO A 1 66 ? 7.049 -3.050 -5.978 1.00 0.00 1139 PRO A N 1
ATOM 905 C CA . PRO A 1 66 ? 6.722 -1.679 -6.388 1.00 0.00 1139 PRO A CA 1
ATOM 906 C C . PRO A 1 66 ? 6.280 -1.574 -7.863 1.00 0.00 1139 PRO A C 1
ATOM 907 O O . PRO A 1 66 ? 5.531 -0.667 -8.218 1.00 0.00 1139 PRO A O 1
ATOM 918 N N . GLU A 1 67 ? 6.669 -2.531 -8.714 1.00 0.00 1140 GLU A N 1
ATOM 919 C CA . GLU A 1 67 ? 6.235 -2.631 -10.116 1.00 0.00 1140 GLU A CA 1
ATOM 920 C C . GLU A 1 67 ? 4.702 -2.753 -10.265 1.00 0.00 1140 GLU A C 1
ATOM 921 O O . GLU A 1 67 ? 4.130 -2.189 -11.201 1.00 0.00 1140 GLU A O 1
ATOM 933 N N . MET A 1 68 ? 4.022 -3.428 -9.324 1.00 0.00 1141 MET A N 1
ATOM 934 C CA . MET A 1 68 ? 2.554 -3.434 -9.256 1.00 0.00 1141 MET A CA 1
ATOM 935 C C . MET A 1 68 ? 1.998 -2.069 -8.822 1.00 0.00 1141 MET A C 1
ATOM 936 O O . MET A 1 68 ? 1.008 -1.602 -9.388 1.00 0.00 1141 MET A O 1
ATOM 950 N N . LEU A 1 69 ? 2.631 -1.417 -7.841 1.00 0.00 1142 LEU A N 1
ATOM 951 C CA . LEU A 1 69 ? 2.172 -0.147 -7.278 1.00 0.00 1142 LEU A CA 1
ATOM 952 C C . LEU A 1 69 ? 2.233 1.012 -8.295 1.00 0.00 1142 LEU A C 1
ATOM 953 O O . LEU A 1 69 ? 1.327 1.847 -8.321 1.00 0.00 1142 LEU A O 1
ATOM 969 N N . PHE A 1 70 ? 3.236 1.035 -9.182 1.00 0.00 1143 PHE A N 1
ATOM 970 C CA . PHE A 1 70 ? 3.306 1.999 -10.293 1.00 0.00 1143 PHE A CA 1
ATOM 971 C C . PHE A 1 70 ? 2.166 1.844 -11.325 1.00 0.00 1143 PHE A C 1
ATOM 972 O O . PHE A 1 70 ? 1.854 2.803 -12.037 1.00 0.00 1143 PHE A O 1
ATOM 989 N N . GLY A 1 71 ? 1.520 0.672 -11.397 1.00 0.00 1144 GLY A N 1
ATOM 990 C CA . GLY A 1 71 ? 0.383 0.402 -12.293 1.00 0.00 1144 GLY A CA 1
ATOM 991 C C . GLY A 1 71 ? -1.001 0.771 -11.733 1.00 0.00 1144 GLY A C 1
ATOM 992 O O . GLY A 1 71 ? -1.996 0.655 -12.456 1.00 0.00 1144 GLY A O 1
ATOM 996 N N . LEU A 1 72 ? -1.095 1.189 -10.466 1.00 0.00 1145 LEU A N 1
ATOM 997 C CA . LEU A 1 72 ? -2.358 1.456 -9.761 1.00 0.00 1145 LEU A CA 1
ATOM 998 C C . LEU A 1 72 ? -3.033 2.787 -10.149 1.00 0.00 1145 LEU A C 1
ATOM 999 O O . LEU A 1 72 ? -2.368 3.785 -10.452 1.00 0.00 1145 LEU A O 1
ATOM 1015 N N . ARG A 1 73 ? -4.368 2.804 -10.046 1.00 0.00 1146 ARG A N 1
ATOM 1016 C CA . ARG A 1 73 ? -5.227 4.005 -10.008 1.00 0.00 1146 ARG A CA 1
ATOM 1017 C C . ARG A 1 73 ? -5.467 4.504 -8.576 1.00 0.00 1146 ARG A C 1
ATOM 1018 O O . ARG A 1 73 ? -5.262 5.677 -8.270 1.00 0.00 1146 ARG A O 1
ATOM 1039 N N . ASP A 1 74 ? -5.889 3.600 -7.697 1.00 0.00 1147 ASP A N 1
ATOM 1040 C CA . ASP A 1 74 ? -6.264 3.833 -6.294 1.00 0.00 1147 ASP A CA 1
ATOM 1041 C C . ASP A 1 74 ? -6.177 2.519 -5.482 1.00 0.00 1147 ASP A C 1
ATOM 1042 O O . ASP A 1 74 ? -5.829 1.456 -6.013 1.00 0.00 1147 ASP A O 1
ATOM 1051 N N . LEU A 1 75 ? -6.464 2.586 -4.178 1.00 0.00 1148 LEU A N 1
ATOM 1052 C CA . LEU A 1 75 ? -6.339 1.443 -3.263 1.00 0.00 1148 LEU A CA 1
ATOM 1053 C C . LEU A 1 75 ? -7.371 0.323 -3.528 1.00 0.00 1148 LEU A C 1
ATOM 1054 O O . LEU A 1 75 ? -7.116 -0.832 -3.184 1.00 0.00 1148 LEU A O 1
ATOM 1070 N N . ASP A 1 76 ? -8.496 0.616 -4.195 1.00 0.00 1149 ASP A N 1
ATOM 1071 C CA . ASP A 1 76 ? -9.467 -0.385 -4.670 1.00 0.00 1149 ASP A CA 1
ATOM 1072 C C . ASP A 1 76 ? -8.869 -1.360 -5.707 1.00 0.00 1149 ASP A C 1
ATOM 1073 O O . ASP A 1 76 ? -9.165 -2.559 -5.677 1.00 0.00 1149 ASP A O 1
ATOM 1082 N N . GLU A 1 77 ? -7.984 -0.887 -6.588 1.00 0.00 1150 GLU A N 1
ATOM 1083 C CA . GLU A 1 77 ? -7.262 -1.747 -7.539 1.00 0.00 1150 GLU A CA 1
ATOM 1084 C C . GLU A 1 77 ? -6.185 -2.602 -6.843 1.00 0.00 1150 GLU A C 1
ATOM 1085 O O . GLU A 1 77 ? -5.971 -3.762 -7.206 1.00 0.00 1150 GLU A O 1
ATOM 1097 N N . LEU A 1 78 ? -5.540 -2.052 -5.806 1.00 0.00 1151 LEU A N 1
ATOM 1098 C CA . LEU A 1 78 ? -4.517 -2.733 -5.006 1.00 0.00 1151 LEU A CA 1
ATOM 1099 C C . LEU A 1 78 ? -5.118 -3.859 -4.153 1.00 0.00 1151 LEU A C 1
ATOM 1100 O O . LEU A 1 78 ? -4.612 -4.984 -4.166 1.00 0.00 1151 LEU A O 1
ATOM 1116 N N . VAL A 1 79 ? -6.220 -3.601 -3.435 1.00 0.00 1152 VAL A N 1
ATOM 1117 C CA . VAL A 1 79 ? -6.830 -4.602 -2.542 1.00 0.00 1152 VAL A CA 1
ATOM 1118 C C . VAL A 1 79 ? -7.404 -5.800 -3.303 1.00 0.00 1152 VAL A C 1
ATOM 1119 O O . VAL A 1 79 ? -7.312 -6.922 -2.814 1.00 0.00 1152 VAL A O 1
ATOM 1132 N N . ASP A 1 80 ? -7.873 -5.617 -4.547 1.00 0.00 1153 ASP A N 1
ATOM 1133 C CA . ASP A 1 80 ? -8.253 -6.727 -5.444 1.00 0.00 1153 ASP A CA 1
ATOM 1134 C C . ASP A 1 80 ? -7.070 -7.662 -5.776 1.00 0.00 1153 ASP A C 1
ATOM 1135 O O . ASP A 1 80 ? -7.276 -8.866 -5.962 1.00 0.00 1153 ASP A O 1
ATOM 1144 N N . HIS A 1 81 ? -5.834 -7.146 -5.812 1.00 0.00 1154 HIS A N 1
ATOM 1145 C CA . HIS A 1 81 ? -4.627 -7.963 -5.980 1.00 0.00 1154 HIS A CA 1
ATOM 1146 C C . HIS A 1 81 ? -4.247 -8.700 -4.689 1.00 0.00 1154 HIS A C 1
ATOM 1147 O O . HIS A 1 81 ? -3.986 -9.902 -4.721 1.00 0.00 1154 HIS A O 1
ATOM 1162 N N . LEU A 1 82 ? -4.253 -8.010 -3.540 1.00 0.00 1155 LEU A N 1
ATOM 1163 C CA . LEU A 1 82 ? -3.827 -8.595 -2.260 1.00 0.00 1155 LEU A CA 1
ATOM 1164 C C . LEU A 1 82 ? -4.831 -9.591 -1.658 1.00 0.00 1155 LEU A C 1
ATOM 1165 O O . LEU A 1 82 ? -4.409 -10.596 -1.087 1.00 0.00 1155 LEU A O 1
ATOM 1181 N N . VAL A 1 83 ? -6.143 -9.374 -1.821 1.00 0.00 1156 VAL A N 1
ATOM 1182 C CA . VAL A 1 83 ? -7.176 -10.327 -1.376 1.00 0.00 1156 VAL A CA 1
ATOM 1183 C C . VAL A 1 83 ? -7.125 -11.644 -2.168 1.00 0.00 1156 VAL A C 1
ATOM 1184 O O . VAL A 1 83 ? -7.402 -12.712 -1.622 1.00 0.00 1156 VAL A O 1
ATOM 1197 N N . ALA A 1 84 ? -6.723 -11.586 -3.443 1.00 0.00 1157 ALA A N 1
ATOM 1198 C CA . ALA A 1 84 ? -6.523 -12.747 -4.311 1.00 0.00 1157 ALA A CA 1
ATOM 1199 C C . ALA A 1 84 ? -5.182 -13.481 -4.060 1.00 0.00 1157 ALA A C 1
ATOM 1200 O O . ALA A 1 84 ? -5.073 -14.683 -4.317 1.00 0.00 1157 ALA A O 1
ATOM 1207 N N . ALA A 1 85 ? -4.163 -12.775 -3.545 1.00 0.00 1158 ALA A N 1
ATOM 1208 C CA . ALA A 1 85 ? -2.860 -13.347 -3.185 1.00 0.00 1158 ALA A CA 1
ATOM 1209 C C . ALA A 1 85 ? -2.914 -14.243 -1.930 1.00 0.00 1158 ALA A C 1
ATOM 1210 O O . ALA A 1 85 ? -2.142 -15.202 -1.823 1.00 0.00 1158 ALA A O 1
ATOM 1217 N N . ARG A 1 86 ? -3.832 -13.956 -0.991 1.00 0.00 1159 ARG A N 1
ATOM 1218 C CA . ARG A 1 86 ? -4.115 -14.767 0.211 1.00 0.00 1159 ARG A CA 1
ATOM 1219 C C . ARG A 1 86 ? -4.851 -16.081 -0.100 1.00 0.00 1159 ARG A C 1
ATOM 1220 O O . ARG A 1 86 ? -5.828 -16.072 -0.883 1.00 0.00 1159 ARG A O 1
ATOM 1284 N N . GLY A 1 1 ? -29.300 -21.419 -7.259 1.00 0.00 -4 GLY A N 2
ATOM 1285 C CA . GLY A 1 1 ? -28.568 -20.663 -8.300 1.00 0.00 -4 GLY A CA 2
ATOM 1286 C C . GLY A 1 1 ? -27.056 -20.731 -8.086 1.00 0.00 -4 GLY A C 2
ATOM 1287 O O . GLY A 1 1 ? -26.565 -21.713 -7.518 1.00 0.00 -4 GLY A O 2
ATOM 1293 N N . PRO A 1 2 ? -26.293 -19.711 -8.543 1.00 0.00 -3 PRO A N 2
ATOM 1294 C CA . PRO A 1 2 ? -24.829 -19.664 -8.435 1.00 0.00 -3 PRO A CA 2
ATOM 1295 C C . PRO A 1 2 ? -24.290 -19.667 -6.993 1.00 0.00 -3 PRO A C 2
ATOM 1296 O O . PRO A 1 2 ? -24.971 -19.264 -6.047 1.00 0.00 -3 PRO A O 2
ATOM 1307 N N . GLY A 1 3 ? -23.022 -20.057 -6.840 1.00 0.00 -2 GLY A N 2
ATOM 1308 C CA . GLY A 1 3 ? -22.320 -20.148 -5.549 1.00 0.00 -2 GLY A CA 2
ATOM 1309 C C . GLY A 1 3 ? -21.935 -18.812 -4.898 1.00 0.00 -2 GLY A C 2
ATOM 1310 O O . GLY A 1 3 ? -21.400 -18.801 -3.787 1.00 0.00 -2 GLY A O 2
ATOM 1314 N N . SER A 1 4 ? -22.222 -17.678 -5.556 1.00 0.00 -1 SER A N 2
ATOM 1315 C CA . SER A 1 4 ? -21.907 -16.313 -5.089 1.00 0.00 -1 SER A CA 2
ATOM 1316 C C . SER A 1 4 ? -22.532 -15.966 -3.723 1.00 0.00 -1 SER A C 2
ATOM 1317 O O . SER A 1 4 ? -22.001 -15.131 -2.989 1.00 0.00 -1 SER A O 2
ATOM 1325 N N . ALA A 1 5 ? -23.620 -16.647 -3.329 1.00 0.00 1078 ALA A N 2
ATOM 1326 C CA . ALA A 1 5 ? -24.286 -16.497 -2.033 1.00 0.00 1078 ALA A CA 2
ATOM 1327 C C . ALA A 1 5 ? -23.394 -16.834 -0.809 1.00 0.00 1078 ALA A C 2
ATOM 1328 O O . ALA A 1 5 ? -23.678 -16.373 0.296 1.00 0.00 1078 ALA A O 2
ATOM 1335 N N . ALA A 1 6 ? -22.291 -17.576 -1.001 1.00 0.00 1079 ALA A N 2
ATOM 1336 C CA . ALA A 1 6 ? -21.278 -17.834 0.032 1.00 0.00 1079 ALA A CA 2
ATOM 1337 C C . ALA A 1 6 ? -20.493 -16.567 0.454 1.00 0.00 1079 ALA A C 2
ATOM 1338 O O . ALA A 1 6 ? -19.996 -16.495 1.586 1.00 0.00 1079 ALA A O 2
ATOM 1345 N N . ALA A 1 7 ? -20.392 -15.569 -0.439 1.00 0.00 1080 ALA A N 2
ATOM 1346 C CA . ALA A 1 7 ? -19.796 -14.241 -0.215 1.00 0.00 1080 ALA A CA 2
ATOM 1347 C C . ALA A 1 7 ? -18.330 -14.228 0.302 1.00 0.00 1080 ALA A C 2
ATOM 1348 O O . ALA A 1 7 ? -17.877 -13.258 0.913 1.00 0.00 1080 ALA A O 2
ATOM 1355 N N . ASP A 1 8 ? -17.561 -15.294 0.055 1.00 0.00 1081 ASP A N 2
ATOM 1356 C CA . ASP A 1 8 ? -16.178 -15.453 0.548 1.00 0.00 1081 ASP A CA 2
ATOM 1357 C C . ASP A 1 8 ? -15.160 -14.518 -0.142 1.00 0.00 1081 ASP A C 2
ATOM 1358 O O . ASP A 1 8 ? -14.051 -14.316 0.356 1.00 0.00 1081 ASP A O 2
ATOM 1367 N N . ASP A 1 9 ? -15.532 -13.900 -1.269 1.00 0.00 1082 ASP A N 2
ATOM 1368 C CA . ASP A 1 9 ? -14.785 -12.808 -1.914 1.00 0.00 1082 ASP A CA 2
ATOM 1369 C C . ASP A 1 9 ? -14.936 -11.448 -1.191 1.00 0.00 1082 ASP A C 2
ATOM 1370 O O . ASP A 1 9 ? -14.144 -10.532 -1.428 1.00 0.00 1082 ASP A O 2
ATOM 1379 N N . GLY A 1 10 ? -15.907 -11.305 -0.277 1.00 0.00 1083 GLY A N 2
ATOM 1380 C CA . GLY A 1 10 ? -16.153 -10.090 0.514 1.00 0.00 1083 GLY A CA 2
ATOM 1381 C C . GLY A 1 10 ? -15.047 -9.736 1.516 1.00 0.00 1083 GLY A C 2
ATOM 1382 O O . GLY A 1 10 ? -14.964 -8.592 1.970 1.00 0.00 1083 GLY A O 2
ATOM 1386 N N . ARG A 1 11 ? -14.142 -10.684 1.817 1.00 0.00 1084 ARG A N 2
ATOM 1387 C CA . ARG A 1 11 ? -12.947 -10.497 2.668 1.00 0.00 1084 ARG A CA 2
ATOM 1388 C C . ARG A 1 11 ? -11.966 -9.442 2.133 1.00 0.00 1084 ARG A C 2
ATOM 1389 O O . ARG A 1 11 ? -11.157 -8.915 2.898 1.00 0.00 1084 ARG A O 2
ATOM 1410 N N . ARG A 1 12 ? -12.072 -9.070 0.848 1.00 0.00 1085 ARG A N 2
ATOM 1411 C CA . ARG A 1 12 ? -11.338 -7.957 0.221 1.00 0.00 1085 ARG A CA 2
ATOM 1412 C C . ARG A 1 12 ? -11.543 -6.624 0.966 1.00 0.00 1085 ARG A C 2
ATOM 1413 O O . ARG A 1 12 ? -10.600 -5.846 1.088 1.00 0.00 1085 ARG A O 2
ATOM 1434 N N . ALA A 1 13 ? -12.736 -6.382 1.513 1.00 0.00 1086 ALA A N 2
ATOM 1435 C CA . ALA A 1 13 ? -13.042 -5.189 2.306 1.00 0.00 1086 ALA A CA 2
ATOM 1436 C C . ALA A 1 13 ? -12.314 -5.165 3.667 1.00 0.00 1086 ALA A C 2
ATOM 1437 O O . ALA A 1 13 ? -11.907 -4.103 4.136 1.00 0.00 1086 ALA A O 2
ATOM 1444 N N . GLU A 1 14 ? -12.117 -6.331 4.292 1.00 0.00 1087 GLU A N 2
ATOM 1445 C CA . GLU A 1 14 ? -11.344 -6.462 5.539 1.00 0.00 1087 GLU A CA 2
ATOM 1446 C C . GLU A 1 14 ? -9.838 -6.247 5.303 1.00 0.00 1087 GLU A C 2
ATOM 1447 O O . GLU A 1 14 ? -9.156 -5.660 6.147 1.00 0.00 1087 GLU A O 2
ATOM 1459 N N . LEU A 1 15 ? -9.324 -6.657 4.137 1.00 0.00 1088 LEU A N 2
ATOM 1460 C CA . LEU A 1 15 ? -7.960 -6.339 3.704 1.00 0.00 1088 LEU A CA 2
ATOM 1461 C C . LEU A 1 15 ? -7.796 -4.845 3.387 1.00 0.00 1088 LEU A C 2
ATOM 1462 O O . LEU A 1 15 ? -6.783 -4.260 3.775 1.00 0.00 1088 LEU A O 2
ATOM 1478 N N . ALA A 1 16 ? -8.781 -4.197 2.756 1.00 0.00 1089 ALA A N 2
ATOM 1479 C CA . ALA A 1 16 ? -8.718 -2.769 2.414 1.00 0.00 1089 ALA A CA 2
ATOM 1480 C C . ALA A 1 16 ? -8.574 -1.856 3.654 1.00 0.00 1089 ALA A C 2
ATOM 1481 O O . ALA A 1 16 ? -7.870 -0.845 3.604 1.00 0.00 1089 ALA A O 2
ATOM 1488 N N . ASP A 1 17 ? -9.174 -2.239 4.787 1.00 0.00 1090 ASP A N 2
ATOM 1489 C CA . ASP A 1 17 ? -9.016 -1.568 6.088 1.00 0.00 1090 ASP A CA 2
ATOM 1490 C C . ASP A 1 17 ? -7.568 -1.635 6.617 1.00 0.00 1090 ASP A C 2
ATOM 1491 O O . ASP A 1 17 ? -7.082 -0.693 7.240 1.00 0.00 1090 ASP A O 2
ATOM 1500 N N . ARG A 1 18 ? -6.851 -2.728 6.336 1.00 0.00 1091 ARG A N 2
ATOM 1501 C CA . ARG A 1 18 ? -5.428 -2.905 6.681 1.00 0.00 1091 ARG A CA 2
ATOM 1502 C C . ARG A 1 18 ? -4.503 -2.179 5.698 1.00 0.00 1091 ARG A C 2
ATOM 1503 O O . ARG A 1 18 ? -3.548 -1.533 6.127 1.00 0.00 1091 ARG A O 2
ATOM 1524 N N . VAL A 1 19 ? -4.811 -2.225 4.397 1.00 0.00 1092 VAL A N 2
ATOM 1525 C CA . VAL A 1 19 ? -4.067 -1.523 3.330 1.00 0.00 1092 VAL A CA 2
ATOM 1526 C C . VAL A 1 19 ? -4.049 -0.013 3.579 1.00 0.00 1092 VAL A C 2
ATOM 1527 O O . VAL A 1 19 ? -2.977 0.580 3.669 1.00 0.00 1092 VAL A O 2
ATOM 1540 N N . SER A 1 20 ? -5.216 0.612 3.748 1.00 0.00 1093 SER A N 2
ATOM 1541 C CA . SER A 1 20 ? -5.333 2.068 3.921 1.00 0.00 1093 SER A CA 2
ATOM 1542 C C . SER A 1 20 ? -4.591 2.592 5.162 1.00 0.00 1093 SER A C 2
ATOM 1543 O O . SER A 1 20 ? -3.920 3.623 5.082 1.00 0.00 1093 SER A O 2
ATOM 1551 N N . ARG A 1 21 ? -4.629 1.859 6.287 1.00 0.00 1094 ARG A N 2
ATOM 1552 C CA . ARG A 1 21 ? -3.866 2.180 7.510 1.00 0.00 1094 ARG A CA 2
ATOM 1553 C C . ARG A 1 21 ? -2.355 2.048 7.314 1.00 0.00 1094 ARG A C 2
ATOM 1554 O O . ARG A 1 21 ? -1.598 2.883 7.808 1.00 0.00 1094 ARG A O 2
ATOM 1575 N N . THR A 1 22 ? -1.907 1.037 6.566 1.00 0.00 1095 THR A N 2
ATOM 1576 C CA . THR A 1 22 ? -0.477 0.812 6.269 1.00 0.00 1095 THR A CA 2
ATOM 1577 C C . THR A 1 22 ? 0.068 1.853 5.292 1.00 0.00 1095 THR A C 2
ATOM 1578 O O . THR A 1 22 ? 1.202 2.311 5.440 1.00 0.00 1095 THR A O 2
ATOM 1589 N N . VAL A 1 23 ? -0.753 2.305 4.339 1.00 0.00 1096 VAL A N 2
ATOM 1590 C CA . VAL A 1 23 ? -0.446 3.432 3.446 1.00 0.00 1096 VAL A CA 2
ATOM 1591 C C . VAL A 1 23 ? -0.346 4.746 4.227 1.00 0.00 1096 VAL A C 2
ATOM 1592 O O . VAL A 1 23 ? 0.619 5.487 4.039 1.00 0.00 1096 VAL A O 2
ATOM 1605 N N . ALA A 1 24 ? -1.277 5.014 5.151 1.00 0.00 1097 ALA A N 2
ATOM 1606 C CA . ALA A 1 24 ? -1.224 6.194 6.022 1.00 0.00 1097 ALA A CA 2
ATOM 1607 C C . ALA A 1 24 ? 0.029 6.196 6.924 1.00 0.00 1097 ALA A C 2
ATOM 1608 O O . ALA A 1 24 ? 0.705 7.220 7.035 1.00 0.00 1097 ALA A O 2
ATOM 1615 N N . ASP A 1 25 ? 0.394 5.039 7.488 1.00 0.00 1098 ASP A N 2
ATOM 1616 C CA . ASP A 1 25 ? 1.648 4.841 8.231 1.00 0.00 1098 ASP A CA 2
ATOM 1617 C C . ASP A 1 25 ? 2.906 5.060 7.359 1.00 0.00 1098 ASP A C 2
ATOM 1618 O O . ASP A 1 25 ? 3.895 5.625 7.830 1.00 0.00 1098 ASP A O 2
ATOM 1627 N N . THR A 1 26 ? 2.869 4.673 6.075 1.00 0.00 1099 THR A N 2
ATOM 1628 C CA . THR A 1 26 ? 3.967 4.894 5.115 1.00 0.00 1099 THR A CA 2
ATOM 1629 C C . THR A 1 26 ? 4.176 6.387 4.840 1.00 0.00 1099 THR A C 2
ATOM 1630 O O . THR A 1 26 ? 5.285 6.897 5.040 1.00 0.00 1099 THR A O 2
ATOM 1641 N N . ILE A 1 27 ? 3.132 7.102 4.395 1.00 0.00 1100 ILE A N 2
ATOM 1642 C CA . ILE A 1 27 ? 3.248 8.500 3.933 1.00 0.00 1100 ILE A CA 2
ATOM 1643 C C . ILE A 1 27 ? 3.120 9.549 5.061 1.00 0.00 1100 ILE A C 2
ATOM 1644 O O . ILE A 1 27 ? 3.306 10.746 4.818 1.00 0.00 1100 ILE A O 2
ATOM 1660 N N . GLY A 1 28 ? 2.814 9.128 6.294 1.00 0.00 1101 GLY A N 2
ATOM 1661 C CA . GLY A 1 28 ? 2.730 9.982 7.486 1.00 0.00 1101 GLY A CA 2
ATOM 1662 C C . GLY A 1 28 ? 1.446 10.818 7.619 1.00 0.00 1101 GLY A C 2
ATOM 1663 O O . GLY A 1 28 ? 1.411 11.752 8.423 1.00 0.00 1101 GLY A O 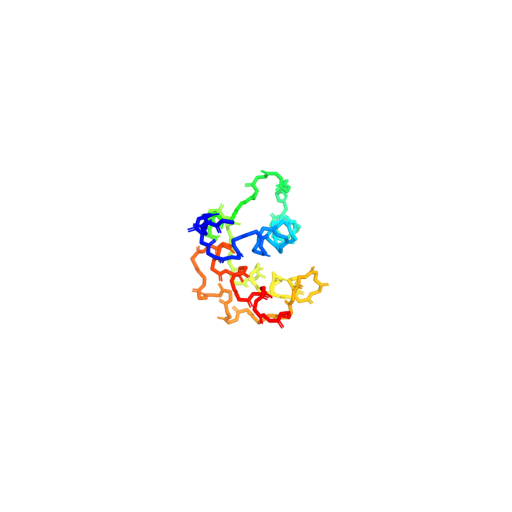2
ATOM 1667 N N . ARG A 1 29 ? 0.411 10.523 6.825 1.00 0.00 1102 ARG A N 2
ATOM 1668 C CA . ARG A 1 29 ? -0.913 11.182 6.887 1.00 0.00 1102 ARG A CA 2
ATOM 1669 C C . ARG A 1 29 ? -1.813 10.568 7.983 1.00 0.00 1102 ARG A C 2
ATOM 1670 O O . ARG A 1 29 ? -1.529 9.455 8.444 1.00 0.00 1102 ARG A O 2
ATOM 1691 N N . PRO A 1 30 ? -2.890 11.255 8.425 1.00 0.00 1103 PRO A N 2
ATOM 1692 C CA . PRO A 1 30 ? -3.736 10.792 9.527 1.00 0.00 1103 PRO A CA 2
ATOM 1693 C C . PRO A 1 30 ? -4.431 9.447 9.270 1.00 0.00 1103 PRO A C 2
ATOM 1694 O O . PRO A 1 30 ? -4.847 9.153 8.143 1.00 0.00 1103 PRO A O 2
ATOM 1705 N N . ALA A 1 31 ? -4.634 8.653 10.325 1.00 0.00 1104 ALA A N 2
ATOM 1706 C CA . ALA A 1 31 ? -5.475 7.455 10.278 1.00 0.00 1104 ALA A CA 2
ATOM 1707 C C . ALA A 1 31 ? -6.946 7.826 9.990 1.00 0.00 1104 ALA A C 2
ATOM 1708 O O . ALA A 1 31 ? -7.462 8.827 10.500 1.00 0.00 1104 ALA A O 2
ATOM 1715 N N . GLY A 1 32 ? -7.615 7.041 9.139 1.00 0.00 1105 GLY A N 2
ATOM 1716 C CA . GLY A 1 32 ? -8.994 7.286 8.692 1.00 0.00 1105 GLY A CA 2
ATOM 1717 C C . GLY A 1 32 ? -9.161 8.371 7.609 1.00 0.00 1105 GLY A C 2
ATOM 1718 O O . GLY A 1 32 ? -10.214 8.426 6.969 1.00 0.00 1105 GLY A O 2
ATOM 1722 N N . SER A 1 33 ? -8.137 9.196 7.347 1.00 0.00 1106 SER A N 2
ATOM 1723 C CA . SER A 1 33 ? -8.128 10.123 6.197 1.00 0.00 1106 SER A CA 2
ATOM 1724 C C . SER A 1 33 ? -7.987 9.364 4.869 1.00 0.00 1106 SER A C 2
ATOM 1725 O O . SER A 1 33 ? -8.667 9.681 3.886 1.00 0.00 1106 SER A O 2
ATOM 1733 N N . ILE A 1 34 ? -7.165 8.306 4.862 1.00 0.00 1107 ILE A N 2
ATOM 1734 C CA . ILE A 1 34 ? -6.981 7.385 3.728 1.00 0.00 1107 ILE A CA 2
ATOM 1735 C C . ILE A 1 34 ? -8.042 6.270 3.749 1.00 0.00 1107 ILE A C 2
ATOM 1736 O O . ILE A 1 34 ? -8.403 5.759 4.815 1.00 0.00 1107 ILE A O 2
ATOM 1752 N N . GLY A 1 35 ? -8.526 5.878 2.566 1.00 0.00 1108 GLY A N 2
ATOM 1753 C CA . GLY A 1 35 ? -9.485 4.787 2.331 1.00 0.00 1108 GLY A CA 2
ATOM 1754 C C . GLY A 1 35 ? -9.377 4.211 0.908 1.00 0.00 1108 GLY A C 2
ATOM 1755 O O . GLY A 1 35 ? -8.524 4.629 0.122 1.00 0.00 1108 GLY A O 2
ATOM 1759 N N . GLY A 1 36 ? -10.244 3.255 0.555 1.00 0.00 1109 GLY A N 2
ATOM 1760 C CA . GLY A 1 36 ? -10.156 2.480 -0.695 1.00 0.00 1109 GLY A CA 2
ATOM 1761 C C . GLY A 1 36 ? -10.159 3.314 -1.988 1.00 0.00 1109 GLY A C 2
ATOM 1762 O O . GLY A 1 36 ? -9.444 2.976 -2.932 1.00 0.00 1109 GLY A O 2
ATOM 1766 N N . HIS A 1 37 ? -10.901 4.431 -2.022 1.00 0.00 1110 HIS A N 2
ATOM 1767 C CA . HIS A 1 37 ? -10.940 5.384 -3.150 1.00 0.00 1110 HIS A CA 2
ATOM 1768 C C . HIS A 1 37 ? -10.068 6.638 -2.972 1.00 0.00 1110 HIS A C 2
ATOM 1769 O O . HIS A 1 37 ? -10.204 7.600 -3.734 1.00 0.00 1110 HIS A O 2
ATOM 1784 N N . THR A 1 38 ? -9.139 6.647 -2.012 1.00 0.00 1111 THR A N 2
ATOM 1785 C CA . THR A 1 38 ? -8.062 7.650 -1.967 1.00 0.00 1111 THR A CA 2
ATOM 1786 C C . THR A 1 38 ? -7.084 7.391 -3.118 1.00 0.00 1111 THR A C 2
ATOM 1787 O O . THR A 1 38 ? -6.555 6.280 -3.243 1.00 0.00 1111 THR A O 2
ATOM 1798 N N . SER A 1 39 ? -6.866 8.385 -3.977 1.00 0.00 1112 SER A N 2
ATOM 1799 C CA . SER A 1 39 ? -5.989 8.242 -5.145 1.00 0.00 1112 SER A CA 2
ATOM 1800 C C . SER A 1 39 ? -4.507 8.277 -4.764 1.00 0.00 1112 SER A C 2
ATOM 1801 O O . SER A 1 39 ? -4.100 9.044 -3.891 1.00 0.00 1112 SER A O 2
ATOM 1809 N N . LEU A 1 40 ? -3.680 7.505 -5.477 1.00 0.00 1113 LEU A N 2
ATOM 1810 C CA . LEU A 1 40 ? -2.216 7.563 -5.379 1.00 0.00 1113 LEU A CA 2
ATOM 1811 C C . LEU A 1 40 ? -1.659 8.935 -5.826 1.00 0.00 1113 LEU A C 2
ATOM 1812 O O . LEU A 1 40 ? -0.581 9.333 -5.386 1.00 0.00 1113 LEU A O 2
ATOM 1828 N N . GLU A 1 41 ? -2.397 9.694 -6.645 1.00 0.00 1114 GLU A N 2
ATOM 1829 C CA . GLU A 1 41 ? -2.087 11.098 -6.967 1.00 0.00 1114 GLU A CA 2
ATOM 1830 C C . GLU A 1 41 ? -2.331 12.032 -5.762 1.00 0.00 1114 GLU A C 2
ATOM 1831 O O . GLU A 1 41 ? -1.485 12.866 -5.437 1.00 0.00 1114 GLU A O 2
ATOM 1843 N N . SER A 1 42 ? -3.450 11.850 -5.050 1.00 0.00 1115 SER A N 2
ATOM 1844 C CA . SER A 1 42 ? -3.809 12.619 -3.843 1.00 0.00 1115 SER A CA 2
ATOM 1845 C C . SER A 1 42 ? -2.857 12.373 -2.664 1.00 0.00 1115 SER A C 2
ATOM 1846 O O . SER A 1 42 ? -2.669 13.257 -1.818 1.00 0.00 1115 SER A O 2
ATOM 1854 N N . MET A 1 43 ? -2.205 11.209 -2.620 1.00 0.00 1116 MET A N 2
ATOM 1855 C CA . MET A 1 43 ? -1.131 10.880 -1.669 1.00 0.00 1116 MET A CA 2
ATOM 1856 C C . MET A 1 43 ? 0.194 11.613 -1.958 1.00 0.00 1116 MET A C 2
ATOM 1857 O O . MET A 1 43 ? 1.071 11.656 -1.087 1.00 0.00 1116 MET A O 2
ATOM 1871 N N . GLY A 1 44 ? 0.365 12.181 -3.160 1.00 0.00 1117 GLY A N 2
ATOM 1872 C CA . GLY A 1 44 ? 1.594 12.868 -3.581 1.00 0.00 1117 GLY A CA 2
ATOM 1873 C C . GLY A 1 44 ? 2.810 11.943 -3.755 1.00 0.00 1117 GLY A C 2
ATOM 1874 O O . GLY A 1 44 ? 3.941 12.364 -3.500 1.00 0.00 1117 GLY A O 2
ATOM 1878 N N . LEU A 1 45 ? 2.581 10.673 -4.108 1.00 0.00 1118 LEU A N 2
ATOM 1879 C CA . LEU A 1 45 ? 3.612 9.628 -4.164 1.00 0.00 1118 LEU A CA 2
ATOM 1880 C C . LEU A 1 45 ? 4.692 9.861 -5.239 1.00 0.00 1118 LEU A C 2
ATOM 1881 O O . LEU A 1 45 ? 4.435 10.430 -6.303 1.00 0.00 1118 LEU A O 2
ATOM 1897 N N . ASP A 1 46 ? 5.885 9.331 -4.960 1.00 0.00 1119 ASP A N 2
ATOM 1898 C CA . ASP A 1 46 ? 7.049 9.215 -5.847 1.00 0.00 1119 ASP A CA 2
ATOM 1899 C C . ASP A 1 46 ? 7.665 7.809 -5.720 1.00 0.00 1119 ASP A C 2
ATOM 1900 O O . ASP A 1 46 ? 7.419 7.114 -4.738 1.00 0.00 1119 ASP A O 2
ATOM 1909 N N . SER A 1 47 ? 8.487 7.384 -6.684 1.00 0.00 1120 SER A N 2
ATOM 1910 C CA . SER A 1 47 ? 9.062 6.020 -6.773 1.00 0.00 1120 SER A CA 2
ATOM 1911 C C . SER A 1 47 ? 9.643 5.466 -5.450 1.00 0.00 1120 SER A C 2
ATOM 1912 O O . SER A 1 47 ? 9.290 4.368 -5.014 1.00 0.00 1120 SER A O 2
ATOM 1919 N N . VAL A 1 48 ? 10.504 6.235 -4.775 1.00 0.00 1121 VAL A N 2
ATOM 1920 C CA . VAL A 1 48 ? 11.097 5.888 -3.463 1.00 0.00 1121 VAL A CA 2
ATOM 1921 C C . VAL A 1 48 ? 10.028 5.601 -2.403 1.00 0.00 1121 VAL A C 2
ATOM 1922 O O . VAL A 1 48 ? 10.121 4.611 -1.673 1.00 0.00 1121 VAL A O 2
ATOM 1935 N N . MET A 1 49 ? 9.001 6.449 -2.329 1.00 0.00 1122 MET A N 2
ATOM 1936 C CA . MET A 1 49 ? 7.903 6.295 -1.372 1.00 0.00 1122 MET A CA 2
ATOM 1937 C C . MET A 1 49 ? 6.975 5.126 -1.743 1.00 0.00 1122 MET A C 2
ATOM 1938 O O . MET A 1 49 ? 6.472 4.432 -0.863 1.00 0.00 1122 MET A O 2
ATOM 1952 N N . ILE A 1 50 ? 6.806 4.835 -3.037 1.00 0.00 1123 ILE A N 2
ATOM 1953 C CA . ILE A 1 50 ? 6.078 3.658 -3.540 1.00 0.00 1123 ILE A CA 2
ATOM 1954 C C . ILE A 1 50 ? 6.816 2.351 -3.201 1.00 0.00 1123 ILE A C 2
ATOM 1955 O O . ILE A 1 50 ? 6.194 1.358 -2.809 1.00 0.00 1123 ILE A O 2
ATOM 1971 N N . ARG A 1 51 ? 8.153 2.349 -3.280 1.00 0.00 1124 ARG A N 2
ATOM 1972 C CA . ARG A 1 51 ? 8.999 1.221 -2.850 1.00 0.00 1124 ARG A CA 2
ATOM 1973 C C . ARG A 1 51 ? 8.919 0.983 -1.335 1.00 0.00 1124 ARG A C 2
ATOM 1974 O O . ARG A 1 51 ? 8.859 -0.171 -0.913 1.00 0.00 1124 ARG A O 2
ATOM 1995 N N . ALA A 1 52 ? 8.808 2.042 -0.529 1.00 0.00 1125 ALA A N 2
ATOM 1996 C CA . ALA A 1 52 ? 8.494 1.936 0.901 1.00 0.00 1125 ALA A CA 2
ATOM 1997 C C . ALA A 1 52 ? 7.055 1.417 1.162 1.00 0.00 1125 ALA A C 2
ATOM 1998 O O . ALA A 1 52 ? 6.846 0.595 2.052 1.00 0.00 1125 ALA A O 2
ATOM 2005 N N . LEU A 1 53 ? 6.069 1.846 0.366 1.00 0.00 1126 LEU A N 2
ATOM 2006 C CA . LEU A 1 53 ? 4.669 1.394 0.443 1.00 0.00 1126 LEU A CA 2
ATOM 2007 C C . LEU A 1 53 ? 4.567 -0.126 0.214 1.00 0.00 1126 LEU A C 2
ATOM 2008 O O . LEU A 1 53 ? 3.959 -0.834 1.020 1.00 0.00 1126 LEU A O 2
ATOM 2024 N N . ALA A 1 54 ? 5.256 -0.647 -0.810 1.00 0.00 1127 ALA A N 2
ATOM 2025 C CA . ALA A 1 54 ? 5.332 -2.081 -1.091 1.00 0.00 1127 ALA A CA 2
ATOM 2026 C C . ALA A 1 54 ? 5.957 -2.884 0.071 1.00 0.00 1127 ALA A C 2
ATOM 2027 O O . ALA A 1 54 ? 5.397 -3.909 0.476 1.00 0.00 1127 ALA A O 2
ATOM 2034 N N . SER A 1 55 ? 7.090 -2.438 0.630 1.00 0.00 1128 SER A N 2
ATOM 2035 C CA . SER A 1 55 ? 7.766 -3.154 1.727 1.00 0.00 1128 SER A CA 2
ATOM 2036 C C . SER A 1 55 ? 6.966 -3.115 3.039 1.00 0.00 1128 SER A C 2
ATOM 2037 O O . SER A 1 55 ? 6.939 -4.109 3.766 1.00 0.00 1128 SER A O 2
ATOM 2045 N N . ARG A 1 56 ? 6.248 -2.018 3.329 1.00 0.00 1129 ARG A N 2
ATOM 2046 C CA . ARG A 1 56 ? 5.359 -1.910 4.499 1.00 0.00 1129 ARG A CA 2
ATOM 2047 C C . ARG A 1 56 ? 4.126 -2.811 4.383 1.00 0.00 1129 ARG A C 2
ATOM 2048 O O . ARG A 1 56 ? 3.778 -3.475 5.361 1.00 0.00 1129 ARG A O 2
ATOM 2069 N N . LEU A 1 57 ? 3.495 -2.902 3.207 1.00 0.00 1130 LEU A N 2
ATOM 2070 C CA . LEU A 1 57 ? 2.367 -3.813 2.961 1.00 0.00 1130 LEU A CA 2
ATOM 2071 C C . LEU A 1 57 ? 2.777 -5.292 3.006 1.00 0.00 1130 LEU A C 2
ATOM 2072 O O . LEU A 1 57 ? 2.140 -6.076 3.712 1.00 0.00 1130 LEU A O 2
ATOM 2088 N N . SER A 1 58 ? 3.833 -5.687 2.289 1.00 0.00 1131 SER A N 2
ATOM 2089 C CA . SER A 1 58 ? 4.257 -7.096 2.194 1.00 0.00 1131 SER A CA 2
ATOM 2090 C C . SER A 1 58 ? 4.787 -7.665 3.520 1.00 0.00 1131 SER A C 2
ATOM 2091 O O . SER A 1 58 ? 4.761 -8.883 3.725 1.00 0.00 1131 SER A O 2
ATOM 2099 N N . ALA A 1 59 ? 5.208 -6.808 4.459 1.00 0.00 1132 ALA A N 2
ATOM 2100 C CA . ALA A 1 59 ? 5.615 -7.200 5.809 1.00 0.00 1132 ALA A CA 2
ATOM 2101 C C . ALA A 1 59 ? 4.448 -7.559 6.758 1.00 0.00 1132 ALA A C 2
ATOM 2102 O O . ALA A 1 59 ? 4.687 -8.211 7.777 1.00 0.00 1132 ALA A O 2
ATOM 2109 N N . GLU A 1 60 ? 3.200 -7.154 6.466 1.00 0.00 1133 GLU A N 2
ATOM 2110 C CA . GLU A 1 60 ? 2.074 -7.266 7.423 1.00 0.00 1133 GLU A CA 2
ATOM 2111 C C . GLU A 1 60 ? 0.717 -7.676 6.821 1.00 0.00 1133 GLU A C 2
ATOM 2112 O O . GLU A 1 60 ? -0.013 -8.442 7.450 1.00 0.00 1133 GLU A O 2
ATOM 2124 N N . VAL A 1 61 ? 0.357 -7.179 5.632 1.00 0.00 1134 VAL A N 2
ATOM 2125 C CA . VAL A 1 61 ? -0.974 -7.373 5.019 1.00 0.00 1134 VAL A CA 2
ATOM 2126 C C . VAL A 1 61 ? -0.997 -8.620 4.124 1.00 0.00 1134 VAL A C 2
ATOM 2127 O O . VAL A 1 61 ? -1.592 -9.634 4.493 1.00 0.00 1134 VAL A O 2
ATOM 2140 N N . ALA A 1 62 ? -0.338 -8.556 2.964 1.00 0.00 1135 ALA A N 2
ATOM 2141 C CA . ALA A 1 62 ? -0.214 -9.640 1.982 1.00 0.00 1135 ALA A CA 2
ATOM 2142 C C . ALA A 1 62 ? 0.892 -9.325 0.947 1.00 0.00 1135 ALA A C 2
ATOM 2143 O O . ALA A 1 62 ? 1.224 -8.150 0.769 1.00 0.00 1135 ALA A O 2
ATOM 2150 N N . PRO A 1 63 ? 1.464 -10.332 0.244 1.00 0.00 1136 PRO A N 2
ATOM 2151 C CA . PRO A 1 63 ? 2.553 -10.135 -0.719 1.00 0.00 1136 PRO A CA 2
ATOM 2152 C C . PRO A 1 63 ? 2.236 -9.126 -1.836 1.00 0.00 1136 PRO A C 2
ATOM 2153 O O . PRO A 1 63 ? 1.174 -9.181 -2.467 1.00 0.00 1136 PRO A O 2
ATOM 2164 N N . VAL A 1 64 ? 3.172 -8.204 -2.088 1.00 0.00 1137 VAL A N 2
ATOM 2165 C CA . VAL A 1 64 ? 3.095 -7.131 -3.097 1.00 0.00 1137 VAL A CA 2
ATOM 2166 C C . VAL A 1 64 ? 4.502 -6.614 -3.444 1.00 0.00 1137 VAL A C 2
ATOM 2167 O O . VAL A 1 64 ? 5.425 -6.724 -2.633 1.00 0.00 1137 VAL A O 2
ATOM 2180 N N . GLY A 1 65 ? 4.671 -6.044 -4.642 1.00 0.00 1138 GLY A N 2
ATOM 2181 C CA . GLY A 1 65 ? 5.888 -5.353 -5.086 1.00 0.00 1138 GLY A CA 2
ATOM 2182 C C . GLY A 1 65 ? 5.598 -3.975 -5.697 1.00 0.00 1138 GLY A C 2
ATOM 2183 O O . GLY A 1 65 ? 4.454 -3.707 -6.077 1.00 0.00 1138 GLY A O 2
ATOM 2187 N N . PRO A 1 66 ? 6.604 -3.084 -5.823 1.00 0.00 1139 PRO A N 2
ATOM 2188 C CA . PRO A 1 66 ? 6.413 -1.717 -6.323 1.00 0.00 1139 PRO A CA 2
ATOM 2189 C C . PRO A 1 66 ? 5.970 -1.674 -7.794 1.00 0.00 1139 PRO A C 2
ATOM 2190 O O . PRO A 1 66 ? 5.231 -0.769 -8.191 1.00 0.00 1139 PRO A O 2
ATOM 2201 N N . GLU A 1 67 ? 6.331 -2.693 -8.581 1.00 0.00 1140 GLU A N 2
ATOM 2202 C CA . GLU A 1 67 ? 5.890 -2.878 -9.969 1.00 0.00 1140 GLU A CA 2
ATOM 2203 C C . GLU A 1 67 ? 4.356 -2.970 -10.110 1.00 0.00 1140 GLU A C 2
ATOM 2204 O O . GLU A 1 67 ? 3.807 -2.553 -11.133 1.00 0.00 1140 GLU A O 2
ATOM 2216 N N . MET A 1 68 ? 3.650 -3.460 -9.077 1.00 0.00 1141 MET A N 2
ATOM 2217 C CA . MET A 1 68 ? 2.180 -3.468 -9.019 1.00 0.00 1141 MET A CA 2
ATOM 2218 C C . MET A 1 68 ? 1.605 -2.052 -8.860 1.00 0.00 1141 MET A C 2
ATOM 2219 O O . MET A 1 68 ? 0.612 -1.716 -9.505 1.00 0.00 1141 MET A O 2
ATOM 2233 N N . LEU A 1 69 ? 2.213 -1.241 -7.991 1.00 0.00 1142 LEU A N 2
ATOM 2234 C CA . LEU A 1 69 ? 1.688 0.039 -7.509 1.00 0.00 1142 LEU A CA 2
ATOM 2235 C C . LEU A 1 69 ? 1.796 1.180 -8.532 1.00 0.00 1142 LEU A C 2
ATOM 2236 O O . LEU A 1 69 ? 0.928 2.053 -8.564 1.00 0.00 1142 LEU A O 2
ATOM 2252 N N . PHE A 1 70 ? 2.842 1.196 -9.373 1.00 0.00 1143 PHE A N 2
ATOM 2253 C CA . PHE A 1 70 ? 3.175 2.328 -10.252 1.00 0.00 1143 PHE A CA 2
ATOM 2254 C C . PHE A 1 70 ? 2.052 2.745 -11.225 1.00 0.00 1143 PHE A C 2
ATOM 2255 O O . PHE A 1 70 ? 1.952 3.922 -11.576 1.00 0.00 1143 PHE A O 2
ATOM 2272 N N . GLY A 1 71 ? 1.206 1.802 -11.664 1.00 0.00 1144 GLY A N 2
ATOM 2273 C CA . GLY A 1 71 ? 0.141 2.029 -12.656 1.00 0.00 1144 GLY A CA 2
ATOM 2274 C C . GLY A 1 71 ? -1.265 2.315 -12.106 1.00 0.00 1144 GLY A C 2
ATOM 2275 O O . GLY A 1 71 ? -2.183 2.537 -12.897 1.00 0.00 1144 GLY A O 2
ATOM 2279 N N . LEU A 1 72 ? -1.466 2.269 -10.784 1.00 0.00 1145 LEU A N 2
ATOM 2280 C CA . LEU A 1 72 ? -2.801 2.244 -10.162 1.00 0.00 1145 LEU A CA 2
ATOM 2281 C C . LEU A 1 72 ? -3.367 3.641 -9.862 1.00 0.00 1145 LEU A C 2
ATOM 2282 O O . LEU A 1 72 ? -2.632 4.561 -9.477 1.00 0.00 1145 LEU A O 2
ATOM 2298 N N . ARG A 1 73 ? -4.694 3.789 -9.994 1.00 0.00 1146 ARG A N 2
ATOM 2299 C CA . ARG A 1 73 ? -5.440 5.017 -9.667 1.00 0.00 1146 ARG A CA 2
ATOM 2300 C C . ARG A 1 73 ? -5.663 5.171 -8.162 1.00 0.00 1146 ARG A C 2
ATOM 2301 O O . ARG A 1 73 ? -5.412 6.245 -7.617 1.00 0.00 1146 ARG A O 2
ATOM 2322 N N . ASP A 1 74 ? -6.123 4.111 -7.493 1.00 0.00 1147 ASP A N 2
ATOM 2323 C CA . ASP A 1 74 ? -6.524 4.085 -6.076 1.00 0.00 1147 ASP A CA 2
ATOM 2324 C C . ASP A 1 74 ? -6.326 2.695 -5.437 1.00 0.00 1147 ASP A C 2
ATOM 2325 O O . ASP A 1 74 ? -5.985 1.716 -6.112 1.00 0.00 1147 ASP A O 2
ATOM 2334 N N . LEU A 1 75 ? -6.501 2.602 -4.115 1.00 0.00 1148 LEU A N 2
ATOM 2335 C CA . LEU A 1 75 ? -6.250 1.379 -3.332 1.00 0.00 1148 LEU A CA 2
ATOM 2336 C C . LEU A 1 75 ? -7.256 0.243 -3.612 1.00 0.00 1148 LEU A C 2
ATOM 2337 O O . LEU A 1 75 ? -6.928 -0.925 -3.400 1.00 0.00 1148 LEU A O 2
ATOM 2353 N N . ASP A 1 76 ? -8.444 0.556 -4.138 1.00 0.00 1149 ASP A N 2
ATOM 2354 C CA . ASP A 1 76 ? -9.433 -0.409 -4.638 1.00 0.00 1149 ASP A CA 2
ATOM 2355 C C . ASP A 1 76 ? -8.873 -1.273 -5.789 1.00 0.00 1149 ASP A C 2
ATOM 2356 O O . ASP A 1 76 ? -9.126 -2.478 -5.851 1.00 0.00 1149 ASP A O 2
ATOM 2365 N N . GLU A 1 77 ? -8.058 -0.692 -6.679 1.00 0.00 1150 GLU A N 2
ATOM 2366 C CA . GLU A 1 77 ? -7.334 -1.430 -7.727 1.00 0.00 1150 GLU A CA 2
ATOM 2367 C C . GLU A 1 77 ? -6.142 -2.246 -7.193 1.00 0.00 1150 GLU A C 2
ATOM 2368 O O . GLU A 1 77 ? -5.718 -3.209 -7.838 1.00 0.00 1150 GLU A O 2
ATOM 2380 N N . LEU A 1 78 ? -5.591 -1.882 -6.028 1.00 0.00 1151 LEU A N 2
ATOM 2381 C CA . LEU A 1 78 ? -4.473 -2.584 -5.396 1.00 0.00 1151 LEU A CA 2
ATOM 2382 C C . LEU A 1 78 ? -4.941 -3.825 -4.622 1.00 0.00 1151 LEU A C 2
ATOM 2383 O O . LEU A 1 78 ? -4.448 -4.929 -4.857 1.00 0.00 1151 LEU A O 2
ATOM 2399 N N . VAL A 1 79 ? -5.913 -3.667 -3.721 1.00 0.00 1152 VAL A N 2
ATOM 2400 C CA . VAL A 1 79 ? -6.362 -4.730 -2.801 1.00 0.00 1152 VAL A CA 2
ATOM 2401 C C . VAL A 1 79 ? -6.945 -5.961 -3.521 1.00 0.00 1152 VAL A C 2
ATOM 2402 O O . VAL A 1 79 ? -6.863 -7.077 -3.007 1.00 0.00 1152 VAL A O 2
ATOM 2415 N N . ASP A 1 80 ? -7.446 -5.794 -4.750 1.00 0.00 1153 ASP A N 2
ATOM 2416 C CA . ASP A 1 80 ? -7.863 -6.890 -5.647 1.00 0.00 1153 ASP A CA 2
ATOM 2417 C C . ASP A 1 80 ? -6.747 -7.921 -5.922 1.00 0.00 1153 ASP A C 2
ATOM 2418 O O . ASP A 1 80 ? -7.022 -9.115 -6.081 1.00 0.00 1153 ASP A O 2
ATOM 2427 N N . HIS A 1 81 ? -5.475 -7.495 -5.917 1.00 0.00 1154 HIS A N 2
ATOM 2428 C CA . HIS A 1 81 ? -4.308 -8.385 -6.042 1.00 0.00 1154 HIS A CA 2
ATOM 2429 C C . HIS A 1 81 ? -3.876 -9.010 -4.710 1.00 0.00 1154 HIS A C 2
ATOM 2430 O O . HIS A 1 81 ? -3.393 -10.143 -4.689 1.00 0.00 1154 HIS A O 2
ATOM 2445 N N . LEU A 1 82 ? -4.075 -8.313 -3.586 1.00 0.00 1155 LEU A N 2
ATOM 2446 C CA . LEU A 1 82 ? -3.731 -8.801 -2.244 1.00 0.00 1155 LEU A CA 2
ATOM 2447 C C . LEU A 1 82 ? -4.727 -9.861 -1.744 1.00 0.00 1155 LEU A C 2
ATOM 2448 O O . LEU A 1 82 ? -4.305 -10.833 -1.120 1.00 0.00 1155 LEU A O 2
ATOM 2464 N N . VAL A 1 83 ? -6.020 -9.757 -2.084 1.00 0.00 1156 VAL A N 2
ATOM 2465 C CA . VAL A 1 83 ? -7.009 -10.826 -1.821 1.00 0.00 1156 VAL A CA 2
ATOM 2466 C C . VAL A 1 83 ? -6.793 -12.051 -2.721 1.00 0.00 1156 VAL A C 2
ATOM 2467 O O . VAL A 1 83 ? -7.090 -13.170 -2.311 1.00 0.00 1156 VAL A O 2
ATOM 2480 N N . ALA A 1 84 ? -6.213 -11.888 -3.917 1.00 0.00 1157 ALA A N 2
ATOM 2481 C CA . ALA A 1 84 ? -5.789 -13.012 -4.765 1.00 0.00 1157 ALA A CA 2
ATOM 2482 C C . ALA A 1 84 ? -4.544 -13.754 -4.217 1.00 0.00 1157 ALA A C 2
ATOM 2483 O O . ALA A 1 84 ? -4.347 -14.934 -4.510 1.00 0.00 1157 ALA A O 2
ATOM 2490 N N . ALA A 1 85 ? -3.725 -13.090 -3.394 1.00 0.00 1158 ALA A N 2
ATOM 2491 C CA . ALA A 1 85 ? -2.563 -13.662 -2.695 1.00 0.00 1158 ALA A CA 2
ATOM 2492 C C . ALA A 1 85 ? -2.906 -14.356 -1.348 1.00 0.00 1158 ALA A C 2
ATOM 2493 O O . ALA A 1 85 ? -2.006 -14.869 -0.670 1.00 0.00 1158 ALA A O 2
ATOM 2500 N N . ARG A 1 86 ? -4.191 -14.377 -0.964 1.00 0.00 1159 ARG A N 2
ATOM 2501 C CA . ARG A 1 86 ? -4.749 -15.033 0.233 1.00 0.00 1159 ARG A CA 2
ATOM 2502 C C . ARG A 1 86 ? -4.454 -16.540 0.285 1.00 0.00 1159 ARG A C 2
ATOM 2503 O O . ARG A 1 86 ? -4.653 -17.243 -0.734 1.00 0.00 1159 ARG A O 2
ATOM 2567 N N . GLY A 1 1 ? -14.016 -13.778 16.403 1.00 0.00 -4 GLY A N 3
ATOM 2568 C CA . GLY A 1 1 ? -13.455 -15.112 16.104 1.00 0.00 -4 GLY A CA 3
ATOM 2569 C C . GLY A 1 1 ? -14.482 -16.043 15.459 1.00 0.00 -4 GLY A C 3
ATOM 2570 O O . GLY A 1 1 ? -15.620 -15.623 15.214 1.00 0.00 -4 GLY A O 3
ATOM 2576 N N . PRO A 1 2 ? -14.118 -17.312 15.185 1.00 0.00 -3 PRO A N 3
ATOM 2577 C CA . PRO A 1 2 ? -14.940 -18.270 14.419 1.00 0.00 -3 PRO A CA 3
ATOM 2578 C C . PRO A 1 2 ? -16.329 -18.606 14.994 1.00 0.00 -3 PRO A C 3
ATOM 2579 O O . PRO A 1 2 ? -17.200 -19.083 14.261 1.00 0.00 -3 PRO A O 3
ATOM 2590 N N . GLY A 1 3 ? -16.572 -18.339 16.286 1.00 0.00 -2 GLY A N 3
ATOM 2591 C CA . GLY A 1 3 ? -17.890 -18.487 16.920 1.00 0.00 -2 GLY A CA 3
ATOM 2592 C C . GLY A 1 3 ? -18.958 -17.492 16.422 1.00 0.00 -2 GLY A C 3
ATOM 2593 O O . GLY A 1 3 ? -20.155 -17.762 16.549 1.00 0.00 -2 GLY A O 3
ATOM 2597 N N . SER A 1 4 ? -18.549 -16.378 15.804 1.00 0.00 -1 SER A N 3
ATOM 2598 C CA . SER A 1 4 ? -19.434 -15.414 15.123 1.00 0.00 -1 SER A CA 3
ATOM 2599 C C . SER A 1 4 ? -19.525 -15.715 13.621 1.00 0.00 -1 SER A C 3
ATOM 2600 O O . SER A 1 4 ? -18.503 -15.895 12.947 1.00 0.00 -1 SER A O 3
ATOM 2608 N N . ALA A 1 5 ? -20.744 -15.780 13.079 1.00 0.00 1078 ALA A N 3
ATOM 2609 C CA . ALA A 1 5 ? -21.000 -16.031 11.660 1.00 0.00 1078 ALA A CA 3
ATOM 2610 C C . ALA A 1 5 ? -20.715 -14.791 10.785 1.00 0.00 1078 ALA A C 3
ATOM 2611 O O . ALA A 1 5 ? -21.087 -13.667 11.141 1.00 0.00 1078 ALA A O 3
ATOM 2618 N N . ALA A 1 6 ? -20.103 -15.001 9.617 1.00 0.00 1079 ALA A N 3
ATOM 2619 C CA . ALA A 1 6 ? -19.811 -13.974 8.608 1.00 0.00 1079 ALA A CA 3
ATOM 2620 C C . ALA A 1 6 ? -19.687 -14.568 7.190 1.00 0.00 1079 ALA A C 3
ATOM 2621 O O . ALA A 1 6 ? -19.254 -15.712 7.021 1.00 0.00 1079 ALA A O 3
ATOM 2628 N N . ALA A 1 7 ? -20.040 -13.780 6.164 1.00 0.00 1080 ALA A N 3
ATOM 2629 C CA . ALA A 1 7 ? -19.853 -14.136 4.756 1.00 0.00 1080 ALA A CA 3
ATOM 2630 C C . ALA A 1 7 ? -18.388 -13.957 4.287 1.00 0.00 1080 ALA A C 3
ATOM 2631 O O . ALA A 1 7 ? -17.672 -13.072 4.761 1.00 0.00 1080 ALA A O 3
ATOM 2638 N N . ASP A 1 8 ? -17.962 -14.744 3.292 1.00 0.00 1081 ASP A N 3
ATOM 2639 C CA . ASP A 1 8 ? -16.631 -14.630 2.668 1.00 0.00 1081 ASP A CA 3
ATOM 2640 C C . ASP A 1 8 ? -16.428 -13.322 1.875 1.00 0.00 1081 ASP A C 3
ATOM 2641 O O . ASP A 1 8 ? -15.289 -12.890 1.667 1.00 0.00 1081 ASP A O 3
ATOM 2650 N N . ASP A 1 9 ? -17.514 -12.652 1.478 1.00 0.00 1082 ASP A N 3
ATOM 2651 C CA . ASP A 1 9 ? -17.466 -11.339 0.811 1.00 0.00 1082 ASP A CA 3
ATOM 2652 C C . ASP A 1 9 ? -16.934 -10.214 1.728 1.00 0.00 1082 ASP A C 3
ATOM 2653 O O . ASP A 1 9 ? -16.379 -9.225 1.238 1.00 0.00 1082 ASP A O 3
ATOM 2662 N N . GLY A 1 10 ? -17.058 -10.369 3.051 1.00 0.00 1083 GLY A N 3
ATOM 2663 C CA . GLY A 1 10 ? -16.564 -9.413 4.054 1.00 0.00 1083 GLY A CA 3
ATOM 2664 C C . GLY A 1 10 ? -15.041 -9.420 4.251 1.00 0.00 1083 GLY A C 3
ATOM 2665 O O . GLY A 1 10 ? -14.477 -8.465 4.785 1.00 0.00 1083 GLY A O 3
ATOM 2669 N N . ARG A 1 11 ? -14.339 -10.460 3.780 1.00 0.00 1084 ARG A N 3
ATOM 2670 C CA . ARG A 1 11 ? -12.870 -10.594 3.888 1.00 0.00 1084 ARG A CA 3
ATOM 2671 C C . ARG A 1 11 ? -12.126 -9.488 3.129 1.00 0.00 1084 ARG A C 3
ATOM 2672 O O . ARG A 1 11 ? -11.077 -9.025 3.584 1.00 0.00 1084 ARG A O 3
ATOM 2693 N N . ARG A 1 12 ? -12.683 -9.018 2.004 1.00 0.00 1085 ARG A N 3
ATOM 2694 C CA . ARG A 1 12 ? -12.140 -7.906 1.202 1.00 0.00 1085 ARG A CA 3
ATOM 2695 C C . ARG A 1 12 ? -12.165 -6.572 1.954 1.00 0.00 1085 ARG A C 3
ATOM 2696 O O . ARG A 1 12 ? -11.220 -5.793 1.821 1.00 0.00 1085 ARG A O 3
ATOM 2717 N N . ALA A 1 13 ? -13.190 -6.316 2.772 1.00 0.00 1086 ALA A N 3
ATOM 2718 C CA . ALA A 1 13 ? -13.281 -5.100 3.591 1.00 0.00 1086 ALA A CA 3
ATOM 2719 C C . ALA A 1 13 ? -12.224 -5.074 4.713 1.00 0.00 1086 ALA A C 3
ATOM 2720 O O . ALA A 1 13 ? -11.627 -4.030 4.973 1.00 0.00 1086 ALA A O 3
ATOM 2727 N N . GLU A 1 14 ? -11.939 -6.222 5.339 1.00 0.00 1087 GLU A N 3
ATOM 2728 C CA . GLU A 1 14 ? -10.848 -6.363 6.320 1.00 0.00 1087 GLU A CA 3
ATOM 2729 C C . GLU A 1 14 ? -9.467 -6.140 5.666 1.00 0.00 1087 GLU A C 3
ATOM 2730 O O . GLU A 1 14 ? -8.612 -5.460 6.240 1.00 0.00 1087 GLU A O 3
ATOM 2742 N N . LEU A 1 15 ? -9.265 -6.641 4.442 1.00 0.00 1088 LEU A N 3
ATOM 2743 C CA . LEU A 1 15 ? -8.051 -6.408 3.653 1.00 0.00 1088 LEU A CA 3
ATOM 2744 C C . LEU A 1 15 ? -7.909 -4.928 3.250 1.00 0.00 1088 LEU A C 3
ATOM 2745 O O . LEU A 1 15 ? -6.821 -4.363 3.370 1.00 0.00 1088 LEU A O 3
ATOM 2761 N N . ALA A 1 16 ? -9.001 -4.274 2.836 1.00 0.00 1089 ALA A N 3
ATOM 2762 C CA . ALA A 1 16 ? -9.010 -2.858 2.452 1.00 0.00 1089 ALA A CA 3
ATOM 2763 C C . ALA A 1 16 ? -8.689 -1.919 3.620 1.00 0.00 1089 ALA A C 3
ATOM 2764 O O . ALA A 1 16 ? -7.978 -0.930 3.437 1.00 0.00 1089 ALA A O 3
ATOM 2771 N N . ASP A 1 17 ? -9.157 -2.242 4.831 1.00 0.00 1090 ASP A N 3
ATOM 2772 C CA . ASP A 1 17 ? -8.800 -1.529 6.059 1.00 0.00 1090 ASP A CA 3
ATOM 2773 C C . ASP A 1 17 ? -7.294 -1.638 6.366 1.00 0.00 1090 ASP A C 3
ATOM 2774 O O . ASP A 1 17 ? -6.648 -0.630 6.664 1.00 0.00 1090 ASP A O 3
ATOM 2783 N N . ARG A 1 18 ? -6.710 -2.839 6.251 1.00 0.00 1091 ARG A N 3
ATOM 2784 C CA . ARG A 1 18 ? -5.272 -3.080 6.475 1.00 0.00 1091 ARG A CA 3
ATOM 2785 C C . ARG A 1 18 ? -4.410 -2.349 5.438 1.00 0.00 1091 ARG A C 3
ATOM 2786 O O . ARG A 1 18 ? -3.435 -1.700 5.815 1.00 0.00 1091 ARG A O 3
ATOM 2807 N N . VAL A 1 19 ? -4.807 -2.383 4.163 1.00 0.00 1092 VAL A N 3
ATOM 2808 C CA . VAL A 1 19 ? -4.210 -1.579 3.077 1.00 0.00 1092 VAL A CA 3
ATOM 2809 C C . VAL A 1 19 ? -4.250 -0.088 3.417 1.00 0.00 1092 VAL A C 3
ATOM 2810 O O . VAL A 1 19 ? -3.208 0.564 3.452 1.00 0.00 1092 VAL A O 3
ATOM 2823 N N . SER A 1 20 ? -5.430 0.451 3.724 1.00 0.00 1093 SER A N 3
ATOM 2824 C CA . SER A 1 20 ? -5.627 1.890 3.961 1.00 0.00 1093 SER A CA 3
ATOM 2825 C C . SER A 1 20 ? -4.823 2.409 5.153 1.00 0.00 1093 SER A C 3
ATOM 2826 O O . SER A 1 20 ? -4.152 3.436 5.033 1.00 0.00 1093 SER A O 3
ATOM 2834 N N . ARG A 1 21 ? -4.823 1.695 6.287 1.00 0.00 1094 ARG A N 3
ATOM 2835 C CA . ARG A 1 21 ? -4.052 2.073 7.489 1.00 0.00 1094 ARG A CA 3
ATOM 2836 C C . ARG A 1 21 ? -2.540 1.938 7.301 1.00 0.00 1094 ARG A C 3
ATOM 2837 O O . ARG A 1 21 ? -1.803 2.782 7.810 1.00 0.00 1094 ARG A O 3
ATOM 2858 N N . THR A 1 22 ? -2.076 0.945 6.544 1.00 0.00 1095 THR A N 3
ATOM 2859 C CA . THR A 1 22 ? -0.642 0.780 6.240 1.00 0.00 1095 THR A CA 3
ATOM 2860 C C . THR A 1 22 ? -0.143 1.935 5.372 1.00 0.00 1095 THR A C 3
ATOM 2861 O O . THR A 1 22 ? 0.890 2.533 5.673 1.00 0.00 1095 THR A O 3
ATOM 2872 N N . VAL A 1 23 ? -0.910 2.314 4.346 1.00 0.00 1096 VAL A N 3
ATOM 2873 C CA . VAL A 1 23 ? -0.622 3.474 3.490 1.00 0.00 1096 VAL A CA 3
ATOM 2874 C C . VAL A 1 23 ? -0.632 4.780 4.296 1.00 0.00 1096 VAL A C 3
ATOM 2875 O O . VAL A 1 23 ? 0.345 5.529 4.246 1.00 0.00 1096 VAL A O 3
ATOM 2888 N N . ALA A 1 24 ? -1.683 5.025 5.090 1.00 0.00 1097 ALA A N 3
ATOM 2889 C CA . ALA A 1 24 ? -1.837 6.241 5.892 1.00 0.00 1097 ALA A CA 3
ATOM 2890 C C . ALA A 1 24 ? -0.692 6.454 6.898 1.00 0.00 1097 ALA A C 3
ATOM 2891 O O . ALA A 1 24 ? -0.114 7.540 6.976 1.00 0.00 1097 ALA A O 3
ATOM 2898 N N . ASP A 1 25 ? -0.318 5.403 7.639 1.00 0.00 1098 ASP A N 3
ATOM 2899 C CA . ASP A 1 25 ? 0.771 5.445 8.622 1.00 0.00 1098 ASP A CA 3
ATOM 2900 C C . ASP A 1 25 ? 2.152 5.644 7.968 1.00 0.00 1098 ASP A C 3
ATOM 2901 O O . ASP A 1 25 ? 3.036 6.273 8.555 1.00 0.00 1098 ASP A O 3
ATOM 2910 N N . THR A 1 26 ? 2.342 5.152 6.738 1.00 0.00 1099 THR A N 3
ATOM 2911 C CA . THR A 1 26 ? 3.596 5.336 5.975 1.00 0.00 1099 THR A CA 3
ATOM 2912 C C . THR A 1 26 ? 3.779 6.784 5.497 1.00 0.00 1099 THR A C 3
ATOM 2913 O O . THR A 1 26 ? 4.871 7.340 5.637 1.00 0.00 1099 THR A O 3
ATOM 2924 N N . ILE A 1 27 ? 2.720 7.410 4.971 1.00 0.00 1100 ILE A N 3
ATOM 2925 C CA . ILE A 1 27 ? 2.736 8.812 4.496 1.00 0.00 1100 ILE A CA 3
ATOM 2926 C C . ILE A 1 27 ? 2.523 9.856 5.613 1.00 0.00 1100 ILE A C 3
ATOM 2927 O O . ILE A 1 27 ? 2.636 11.061 5.369 1.00 0.00 1100 ILE A O 3
ATOM 2943 N N . GLY A 1 28 ? 2.222 9.422 6.841 1.00 0.00 1101 GLY A N 3
ATOM 2944 C CA . GLY A 1 28 ? 2.057 10.275 8.029 1.00 0.00 1101 GLY A CA 3
ATOM 2945 C C . GLY A 1 28 ? 0.697 10.990 8.159 1.00 0.00 1101 GLY A C 3
ATOM 2946 O O . GLY A 1 28 ? 0.549 11.872 9.012 1.00 0.00 1101 GLY A O 3
ATOM 2950 N N . ARG A 1 29 ? -0.292 10.631 7.324 1.00 0.00 1102 ARG A N 3
ATOM 2951 C CA . ARG A 1 29 ? -1.686 11.112 7.417 1.00 0.00 1102 ARG A CA 3
ATOM 2952 C C . ARG A 1 29 ? -2.487 10.371 8.505 1.00 0.00 1102 ARG A C 3
ATOM 2953 O O . ARG A 1 29 ? -2.156 9.226 8.821 1.00 0.00 1102 ARG A O 3
ATOM 2974 N N . PRO A 1 30 ? -3.566 10.971 9.050 1.00 0.00 1103 PRO A N 3
ATOM 2975 C CA . PRO A 1 30 ? -4.486 10.276 9.947 1.00 0.00 1103 PRO A CA 3
ATOM 2976 C C . PRO A 1 30 ? -5.233 9.149 9.210 1.00 0.00 1103 PRO A C 3
ATOM 2977 O O . PRO A 1 30 ? -5.540 9.256 8.019 1.00 0.00 1103 PRO A O 3
ATOM 2988 N N . ALA A 1 31 ? -5.546 8.069 9.930 1.00 0.00 1104 ALA A N 3
ATOM 2989 C CA . ALA A 1 31 ? -6.051 6.811 9.362 1.00 0.00 1104 ALA A CA 3
ATOM 2990 C C . ALA A 1 31 ? -7.408 6.943 8.642 1.00 0.00 1104 ALA A C 3
ATOM 2991 O O . ALA A 1 31 ? -7.659 6.230 7.666 1.00 0.00 1104 ALA A O 3
ATOM 2998 N N . GLY A 1 32 ? -8.285 7.848 9.093 1.00 0.00 1105 GLY A N 3
ATOM 2999 C CA . GLY A 1 32 ? -9.634 8.033 8.536 1.00 0.00 1105 GLY A CA 3
ATOM 3000 C C . GLY A 1 32 ? -9.688 8.721 7.165 1.00 0.00 1105 GLY A C 3
ATOM 3001 O O . GLY A 1 32 ? -10.695 8.599 6.463 1.00 0.00 1105 GLY A O 3
ATOM 3005 N N . SER A 1 33 ? -8.622 9.427 6.757 1.00 0.00 1106 SER A N 3
ATOM 3006 C CA . SER A 1 33 ? -8.580 10.175 5.491 1.00 0.00 1106 SER A CA 3
ATOM 3007 C C . SER A 1 33 ? -8.298 9.302 4.258 1.00 0.00 1106 SER A C 3
ATOM 3008 O O . SER A 1 33 ? -8.673 9.677 3.143 1.00 0.00 1106 SER A O 3
ATOM 3016 N N . ILE A 1 34 ? -7.656 8.142 4.432 1.00 0.00 1107 ILE A N 3
ATOM 3017 C CA . ILE A 1 34 ? -7.333 7.192 3.352 1.00 0.00 1107 ILE A CA 3
ATOM 3018 C C . ILE A 1 34 ? -8.436 6.121 3.280 1.00 0.00 1107 ILE A C 3
ATOM 3019 O O . ILE A 1 34 ? -8.866 5.593 4.310 1.00 0.00 1107 ILE A O 3
ATOM 3035 N N . GLY A 1 35 ? -8.859 5.769 2.068 1.00 0.00 1108 GLY A N 3
ATOM 3036 C CA . GLY A 1 35 ? -9.748 4.646 1.772 1.00 0.00 1108 GLY A CA 3
ATOM 3037 C C . GLY A 1 35 ? -9.498 4.071 0.373 1.00 0.00 1108 GLY A C 3
ATOM 3038 O O . GLY A 1 35 ? -8.595 4.521 -0.340 1.00 0.00 1108 GLY A O 3
ATOM 3042 N N . GLY A 1 36 ? -10.327 3.115 -0.062 1.00 0.00 1109 GLY A N 3
ATOM 3043 C CA . GLY A 1 36 ? -10.209 2.480 -1.384 1.00 0.00 1109 GLY A CA 3
ATOM 3044 C C . GLY A 1 36 ? -10.197 3.482 -2.547 1.00 0.00 1109 GLY A C 3
ATOM 3045 O O . GLY A 1 36 ? -9.409 3.349 -3.479 1.00 0.00 1109 GLY A O 3
ATOM 3049 N N . HIS A 1 37 ? -11.022 4.534 -2.465 1.00 0.00 1110 HIS A N 3
ATOM 3050 C CA . HIS A 1 37 ? -11.136 5.580 -3.493 1.00 0.00 1110 HIS A CA 3
ATOM 3051 C C . HIS A 1 37 ? -9.979 6.596 -3.551 1.00 0.00 1110 HIS A C 3
ATOM 3052 O O . HIS A 1 37 ? -9.975 7.452 -4.436 1.00 0.00 1110 HIS A O 3
ATOM 3067 N N . THR A 1 38 ? -9.020 6.561 -2.619 1.00 0.00 1111 THR A N 3
ATOM 3068 C CA . THR A 1 38 ? -7.997 7.612 -2.474 1.00 0.00 1111 THR A CA 3
ATOM 3069 C C . THR A 1 38 ? -6.930 7.522 -3.568 1.00 0.00 1111 THR A C 3
ATOM 3070 O O . THR A 1 38 ? -6.283 6.484 -3.739 1.00 0.00 1111 THR A O 3
ATOM 3081 N N . SER A 1 39 ? -6.737 8.613 -4.317 1.00 0.00 1112 SER A N 3
ATOM 3082 C CA . SER A 1 39 ? -5.734 8.735 -5.384 1.00 0.00 1112 SER A CA 3
ATOM 3083 C C . SER A 1 39 ? -4.310 8.856 -4.831 1.00 0.00 1112 SER A C 3
ATOM 3084 O O . SER A 1 39 ? -4.071 9.503 -3.805 1.00 0.00 1112 SER A O 3
ATOM 3092 N N . LEU A 1 40 ? -3.342 8.275 -5.546 1.00 0.00 1113 LEU A N 3
ATOM 3093 C CA . LEU A 1 40 ? -1.915 8.371 -5.218 1.00 0.00 1113 LEU A CA 3
ATOM 3094 C C . LEU A 1 40 ? -1.370 9.811 -5.352 1.00 0.00 1113 LEU A C 3
ATOM 3095 O O . LEU A 1 40 ? -0.393 10.170 -4.691 1.00 0.00 1113 LEU A O 3
ATOM 3111 N N . GLU A 1 41 ? -2.012 10.643 -6.182 1.00 0.00 1114 GLU A N 3
ATOM 3112 C CA . GLU A 1 41 ? -1.645 12.049 -6.402 1.00 0.00 1114 GLU A CA 3
ATOM 3113 C C . GLU A 1 41 ? -1.909 12.912 -5.156 1.00 0.00 1114 GLU A C 3
ATOM 3114 O O . GLU A 1 41 ? -1.088 13.771 -4.819 1.00 0.00 1114 GLU A O 3
ATOM 3126 N N . SER A 1 42 ? -3.011 12.663 -4.436 1.00 0.00 1115 SER A N 3
ATOM 3127 C CA . SER A 1 42 ? -3.299 13.307 -3.139 1.00 0.00 1115 SER A CA 3
ATOM 3128 C C . SER A 1 42 ? -2.265 12.909 -2.080 1.00 0.00 1115 SER A C 3
ATOM 3129 O O . SER A 1 42 ? -1.775 13.749 -1.320 1.00 0.00 1115 SER A O 3
ATOM 3137 N N . MET A 1 43 ? -1.892 11.620 -2.061 1.00 0.00 1116 MET A N 3
ATOM 3138 C CA . MET A 1 43 ? -0.933 11.041 -1.113 1.00 0.00 1116 MET A CA 3
ATOM 3139 C C . MET A 1 43 ? 0.543 11.390 -1.414 1.00 0.00 1116 MET A C 3
ATOM 3140 O O . MET A 1 43 ? 1.423 11.086 -0.606 1.00 0.00 1116 MET A O 3
ATOM 3154 N N . GLY A 1 44 ? 0.825 12.067 -2.536 1.00 0.00 1117 GLY A N 3
ATOM 3155 C CA . GLY A 1 44 ? 2.132 12.656 -2.861 1.00 0.00 1117 GLY A CA 3
ATOM 3156 C C . GLY A 1 44 ? 3.260 11.642 -3.099 1.00 0.00 1117 GLY A C 3
ATOM 3157 O O . GLY A 1 44 ? 4.421 11.937 -2.806 1.00 0.00 1117 GLY A O 3
ATOM 3161 N N . LEU A 1 45 ? 2.925 10.435 -3.574 1.00 0.00 1118 LEU A N 3
ATOM 3162 C CA . LEU A 1 45 ? 3.876 9.332 -3.754 1.00 0.00 1118 LEU A CA 3
ATOM 3163 C C . LEU A 1 45 ? 4.924 9.612 -4.853 1.00 0.00 1118 LEU A C 3
ATOM 3164 O O . LEU A 1 45 ? 4.684 10.360 -5.804 1.00 0.00 1118 LEU A O 3
ATOM 3180 N N . ASP A 1 46 ? 6.085 8.968 -4.725 1.00 0.00 1119 ASP A N 3
ATOM 3181 C CA . ASP A 1 46 ? 7.201 8.968 -5.682 1.00 0.00 1119 ASP A CA 3
ATOM 3182 C C . ASP A 1 46 ? 7.905 7.593 -5.703 1.00 0.00 1119 ASP A C 3
ATOM 3183 O O . ASP A 1 46 ? 7.510 6.676 -4.977 1.00 0.00 1119 ASP A O 3
ATOM 3192 N N . SER A 1 47 ? 8.937 7.416 -6.532 1.00 0.00 1120 SER A N 3
ATOM 3193 C CA . SER A 1 47 ? 9.698 6.155 -6.676 1.00 0.00 1120 SER A CA 3
ATOM 3194 C C . SER A 1 47 ? 10.173 5.540 -5.346 1.00 0.00 1120 SER A C 3
ATOM 3195 O O . SER A 1 47 ? 10.048 4.333 -5.124 1.00 0.00 1120 SER A O 3
ATOM 3202 N N . VAL A 1 48 ? 10.769 6.341 -4.461 1.00 0.00 1121 VAL A N 3
ATOM 3203 C CA . VAL A 1 48 ? 11.239 5.917 -3.126 1.00 0.00 1121 VAL A CA 3
ATOM 3204 C C . VAL A 1 48 ? 10.072 5.507 -2.229 1.00 0.00 1121 VAL A C 3
ATOM 3205 O O . VAL A 1 48 ? 10.090 4.419 -1.647 1.00 0.00 1121 VAL A O 3
ATOM 3218 N N . MET A 1 49 ? 9.039 6.343 -2.131 1.00 0.00 1122 MET A N 3
ATOM 3219 C CA . MET A 1 49 ? 7.881 6.088 -1.271 1.00 0.00 1122 MET A CA 3
ATOM 3220 C C . MET A 1 49 ? 7.060 4.870 -1.742 1.00 0.00 1122 MET A C 3
ATOM 3221 O O . MET A 1 49 ? 6.565 4.110 -0.914 1.00 0.00 1122 MET A O 3
ATOM 3235 N N . ILE A 1 50 ? 6.995 4.616 -3.053 1.00 0.00 1123 ILE A N 3
ATOM 3236 C CA . ILE A 1 50 ? 6.382 3.413 -3.639 1.00 0.00 1123 ILE A CA 3
ATOM 3237 C C . ILE A 1 50 ? 7.155 2.136 -3.273 1.00 0.00 1123 ILE A C 3
ATOM 3238 O O . ILE A 1 50 ? 6.546 1.149 -2.857 1.00 0.00 1123 ILE A O 3
ATOM 3254 N N . ARG A 1 51 ? 8.490 2.136 -3.364 1.00 0.00 1124 ARG A N 3
ATOM 3255 C CA . ARG A 1 51 ? 9.314 0.988 -2.932 1.00 0.00 1124 ARG A CA 3
ATOM 3256 C C . ARG A 1 51 ? 9.239 0.742 -1.420 1.00 0.00 1124 ARG A C 3
ATOM 3257 O O . ARG A 1 51 ? 9.186 -0.414 -0.990 1.00 0.00 1124 ARG A O 3
ATOM 3278 N N . ALA A 1 52 ? 9.148 1.803 -0.617 1.00 0.00 1125 ALA A N 3
ATOM 3279 C CA . ALA A 1 52 ? 8.876 1.698 0.815 1.00 0.00 1125 ALA A CA 3
ATOM 3280 C C . ALA A 1 52 ? 7.474 1.109 1.096 1.00 0.00 1125 ALA A C 3
ATOM 3281 O O . ALA A 1 52 ? 7.348 0.176 1.890 1.00 0.00 1125 ALA A O 3
ATOM 3288 N N . LEU A 1 53 ? 6.427 1.578 0.405 1.00 0.00 1126 LEU A N 3
ATOM 3289 C CA . LEU A 1 53 ? 5.061 1.057 0.525 1.00 0.00 1126 LEU A CA 3
ATOM 3290 C C . LEU A 1 53 ? 4.945 -0.412 0.099 1.00 0.00 1126 LEU A C 3
ATOM 3291 O O . LEU A 1 53 ? 4.263 -1.174 0.776 1.00 0.00 1126 LEU A O 3
ATOM 3307 N N . ALA A 1 54 ? 5.654 -0.844 -0.946 1.00 0.00 1127 ALA A N 3
ATOM 3308 C CA . ALA A 1 54 ? 5.709 -2.246 -1.356 1.00 0.00 1127 ALA A CA 3
ATOM 3309 C C . ALA A 1 54 ? 6.279 -3.152 -0.242 1.00 0.00 1127 ALA A C 3
ATOM 3310 O O . ALA A 1 54 ? 5.703 -4.198 0.073 1.00 0.00 1127 ALA A O 3
ATOM 3317 N N . SER A 1 55 ? 7.355 -2.711 0.427 1.00 0.00 1128 SER A N 3
ATOM 3318 C CA . SER A 1 55 ? 7.936 -3.400 1.593 1.00 0.00 1128 SER A CA 3
ATOM 3319 C C . SER A 1 55 ? 6.996 -3.391 2.813 1.00 0.00 1128 SER A C 3
ATOM 3320 O O . SER A 1 55 ? 6.785 -4.429 3.451 1.00 0.00 1128 SER A O 3
ATOM 3328 N N . ARG A 1 56 ? 6.355 -2.249 3.107 1.00 0.00 1129 ARG A N 3
ATOM 3329 C CA . ARG A 1 56 ? 5.413 -2.069 4.236 1.00 0.00 1129 ARG A CA 3
ATOM 3330 C C . ARG A 1 56 ? 4.151 -2.923 4.087 1.00 0.00 1129 ARG A C 3
ATOM 3331 O O . ARG A 1 56 ? 3.753 -3.574 5.051 1.00 0.00 1129 ARG A O 3
ATOM 3352 N N . LEU A 1 57 ? 3.572 -2.997 2.886 1.00 0.00 1130 LEU A N 3
ATOM 3353 C CA . LEU A 1 57 ? 2.452 -3.892 2.571 1.00 0.00 1130 LEU A CA 3
ATOM 3354 C C . LEU A 1 57 ? 2.862 -5.367 2.697 1.00 0.00 1130 LEU A C 3
ATOM 3355 O O . LEU A 1 57 ? 2.128 -6.146 3.303 1.00 0.00 1130 LEU A O 3
ATOM 3371 N N . SER A 1 58 ? 4.059 -5.737 2.228 1.00 0.00 1131 SER A N 3
ATOM 3372 C CA . SER A 1 58 ? 4.585 -7.108 2.373 1.00 0.00 1131 SER A CA 3
ATOM 3373 C C . SER A 1 58 ? 4.791 -7.524 3.836 1.00 0.00 1131 SER A C 3
ATOM 3374 O O . SER A 1 58 ? 4.571 -8.685 4.183 1.00 0.00 1131 SER A O 3
ATOM 3382 N N . ALA A 1 59 ? 5.188 -6.585 4.700 1.00 0.00 1132 ALA A N 3
ATOM 3383 C CA . ALA A 1 59 ? 5.441 -6.809 6.124 1.00 0.00 1132 ALA A CA 3
ATOM 3384 C C . ALA A 1 59 ? 4.170 -6.851 7.008 1.00 0.00 1132 ALA A C 3
ATOM 3385 O O . ALA A 1 59 ? 4.208 -7.411 8.109 1.00 0.00 1132 ALA A O 3
ATOM 3392 N N . GLU A 1 60 ? 3.050 -6.261 6.568 1.00 0.00 1133 GLU A N 3
ATOM 3393 C CA . GLU A 1 60 ? 1.875 -5.986 7.422 1.00 0.00 1133 GLU A CA 3
ATOM 3394 C C . GLU A 1 60 ? 0.520 -6.431 6.838 1.00 0.00 1133 GLU A C 3
ATOM 3395 O O . GLU A 1 60 ? -0.460 -6.540 7.579 1.00 0.00 1133 GLU A O 3
ATOM 3407 N N . VAL A 1 61 ? 0.438 -6.706 5.530 1.00 0.00 1134 VAL A N 3
ATOM 3408 C CA . VAL A 1 61 ? -0.819 -6.977 4.804 1.00 0.00 1134 VAL A CA 3
ATOM 3409 C C . VAL A 1 61 ? -0.702 -8.254 3.960 1.00 0.00 1134 VAL A C 3
ATOM 3410 O O . VAL A 1 61 ? -1.248 -9.291 4.342 1.00 0.00 1134 VAL A O 3
ATOM 3423 N N . ALA A 1 62 ? 0.025 -8.190 2.841 1.00 0.00 1135 ALA A N 3
ATOM 3424 C CA . ALA A 1 62 ? 0.361 -9.300 1.945 1.00 0.00 1135 ALA A CA 3
ATOM 3425 C C . ALA A 1 62 ? 1.483 -8.881 0.961 1.00 0.00 1135 ALA A C 3
ATOM 3426 O O . ALA A 1 62 ? 1.631 -7.681 0.700 1.00 0.00 1135 ALA A O 3
ATOM 3433 N N . PRO A 1 63 ? 2.260 -9.825 0.385 1.00 0.00 1136 PRO A N 3
ATOM 3434 C CA . PRO A 1 63 ? 3.379 -9.510 -0.512 1.00 0.00 1136 PRO A CA 3
ATOM 3435 C C . PRO A 1 63 ? 3.005 -8.620 -1.711 1.00 0.00 1136 PRO A C 3
ATOM 3436 O O . PRO A 1 63 ? 2.020 -8.873 -2.412 1.00 0.00 1136 PRO A O 3
ATOM 3447 N N . VAL A 1 64 ? 3.821 -7.596 -1.967 1.00 0.00 1137 VAL A N 3
ATOM 3448 C CA . VAL A 1 64 ? 3.652 -6.590 -3.035 1.00 0.00 1137 VAL A CA 3
ATOM 3449 C C . VAL A 1 64 ? 5.002 -6.241 -3.679 1.00 0.00 1137 VAL A C 3
ATOM 3450 O O . VAL A 1 64 ? 5.983 -5.968 -2.978 1.00 0.00 1137 VAL A O 3
ATOM 3463 N N . GLY A 1 65 ? 5.038 -6.188 -5.013 1.00 0.00 1138 GLY A N 3
ATOM 3464 C CA . GLY A 1 65 ? 6.115 -5.556 -5.788 1.00 0.00 1138 GLY A CA 3
ATOM 3465 C C . GLY A 1 65 ? 5.749 -4.114 -6.180 1.00 0.00 1138 GLY A C 3
ATOM 3466 O O . GLY A 1 65 ? 4.567 -3.837 -6.413 1.00 0.00 1138 GLY A O 3
ATOM 3470 N N . PRO A 1 66 ? 6.714 -3.180 -6.290 1.00 0.00 1139 PRO A N 3
ATOM 3471 C CA . PRO A 1 66 ? 6.432 -1.774 -6.605 1.00 0.00 1139 PRO A CA 3
ATOM 3472 C C . PRO A 1 66 ? 5.794 -1.575 -7.993 1.00 0.00 1139 PRO A C 3
ATOM 3473 O O . PRO A 1 66 ? 5.048 -0.622 -8.200 1.00 0.00 1139 PRO A O 3
ATOM 3484 N N . GLU A 1 67 ? 6.011 -2.502 -8.931 1.00 0.00 1140 GLU A N 3
ATOM 3485 C CA . GLU A 1 67 ? 5.384 -2.494 -10.264 1.00 0.00 1140 GLU A CA 3
ATOM 3486 C C . GLU A 1 67 ? 3.847 -2.598 -10.215 1.00 0.00 1140 GLU A C 3
ATOM 3487 O O . GLU A 1 67 ? 3.166 -2.074 -11.098 1.00 0.00 1140 GLU A O 3
ATOM 3499 N N . MET A 1 68 ? 3.284 -3.205 -9.158 1.00 0.00 1141 MET A N 3
ATOM 3500 C CA . MET A 1 68 ? 1.834 -3.213 -8.913 1.00 0.00 1141 MET A CA 3
ATOM 3501 C C . MET A 1 68 ? 1.322 -1.814 -8.541 1.00 0.00 1141 MET A C 3
ATOM 3502 O O . MET A 1 68 ? 0.267 -1.399 -9.020 1.00 0.00 1141 MET A O 3
ATOM 3516 N N . LEU A 1 69 ? 2.082 -1.085 -7.717 1.00 0.00 1142 LEU A N 3
ATOM 3517 C CA . LEU A 1 69 ? 1.727 0.242 -7.201 1.00 0.00 1142 LEU A CA 3
ATOM 3518 C C . LEU A 1 69 ? 1.826 1.353 -8.263 1.00 0.00 1142 LEU A C 3
ATOM 3519 O O . LEU A 1 69 ? 0.985 2.252 -8.283 1.00 0.00 1142 LEU A O 3
ATOM 3535 N N . PHE A 1 70 ? 2.783 1.264 -9.196 1.00 0.00 1143 PHE A N 3
ATOM 3536 C CA . PHE A 1 70 ? 2.854 2.163 -10.363 1.00 0.00 1143 PHE A CA 3
ATOM 3537 C C . PHE A 1 70 ? 1.665 2.011 -11.334 1.00 0.00 1143 PHE A C 3
ATOM 3538 O O . PHE A 1 70 ? 1.345 2.959 -12.057 1.00 0.00 1143 PHE A O 3
ATOM 3555 N N . GLY A 1 71 ? 0.989 0.849 -11.353 1.00 0.00 1144 GLY A N 3
ATOM 3556 C CA . GLY A 1 71 ? -0.138 0.553 -12.250 1.00 0.00 1144 GLY A CA 3
ATOM 3557 C C . GLY A 1 71 ? -1.525 1.006 -11.761 1.00 0.00 1144 GLY A C 3
ATOM 3558 O O . GLY A 1 71 ? -2.506 0.858 -12.494 1.00 0.00 1144 GLY A O 3
ATOM 3562 N N . LEU A 1 72 ? -1.641 1.536 -10.538 1.00 0.00 1145 LEU A N 3
ATOM 3563 C CA . LEU A 1 72 ? -2.916 1.858 -9.880 1.00 0.00 1145 LEU A CA 3
ATOM 3564 C C . LEU A 1 72 ? -3.577 3.152 -10.382 1.00 0.00 1145 LEU A C 3
ATOM 3565 O O . LEU A 1 72 ? -2.904 4.128 -10.728 1.00 0.00 1145 LEU A O 3
ATOM 3581 N N . ARG A 1 73 ? -4.913 3.190 -10.273 1.00 0.00 1146 ARG A N 3
ATOM 3582 C CA . ARG A 1 73 ? -5.712 4.422 -10.129 1.00 0.00 1146 ARG A CA 3
ATOM 3583 C C . ARG A 1 73 ? -5.855 4.842 -8.657 1.00 0.00 1146 ARG A C 3
ATOM 3584 O O . ARG A 1 73 ? -5.681 6.013 -8.323 1.00 0.00 1146 ARG A O 3
ATOM 3605 N N . ASP A 1 74 ? -6.168 3.881 -7.788 1.00 0.00 1147 ASP A N 3
ATOM 3606 C CA . ASP A 1 74 ? -6.443 4.053 -6.355 1.00 0.00 1147 ASP A CA 3
ATOM 3607 C C . ASP A 1 74 ? -6.229 2.731 -5.576 1.00 0.00 1147 ASP A C 3
ATOM 3608 O O . ASP A 1 74 ? -5.813 1.715 -6.144 1.00 0.00 1147 ASP A O 3
ATOM 3617 N N . LEU A 1 75 ? -6.477 2.731 -4.263 1.00 0.00 1148 LEU A N 3
ATOM 3618 C CA . LEU A 1 75 ? -6.257 1.567 -3.389 1.00 0.00 1148 LEU A CA 3
ATOM 3619 C C . LEU A 1 75 ? -7.291 0.442 -3.549 1.00 0.00 1148 LEU A C 3
ATOM 3620 O O . LEU A 1 75 ? -7.006 -0.701 -3.202 1.00 0.00 1148 LEU A O 3
ATOM 3636 N N . ASP A 1 76 ? -8.473 0.727 -4.100 1.00 0.00 1149 ASP A N 3
ATOM 3637 C CA . ASP A 1 76 ? -9.503 -0.273 -4.426 1.00 0.00 1149 ASP A CA 3
ATOM 3638 C C . ASP A 1 76 ? -9.078 -1.179 -5.603 1.00 0.00 1149 ASP A C 3
ATOM 3639 O O . ASP A 1 76 ? -9.429 -2.358 -5.648 1.00 0.00 1149 ASP A O 3
ATOM 3648 N N . GLU A 1 77 ? -8.270 -0.660 -6.536 1.00 0.00 1150 GLU A N 3
ATOM 3649 C CA . GLU A 1 77 ? -7.573 -1.471 -7.544 1.00 0.00 1150 GLU A CA 3
ATOM 3650 C C . GLU A 1 77 ? -6.478 -2.345 -6.904 1.00 0.00 1150 GLU A C 3
ATOM 3651 O O . GLU A 1 77 ? -6.329 -3.510 -7.280 1.00 0.00 1150 GLU A O 3
ATOM 3663 N N . LEU A 1 78 ? -5.727 -1.821 -5.925 1.00 0.00 1151 LEU A N 3
ATOM 3664 C CA . LEU A 1 78 ? -4.633 -2.532 -5.250 1.00 0.00 1151 LEU A CA 3
ATOM 3665 C C . LEU A 1 78 ? -5.140 -3.731 -4.446 1.00 0.00 1151 LEU A C 3
ATOM 3666 O O . LEU A 1 78 ? -4.709 -4.865 -4.683 1.00 0.00 1151 LEU A O 3
ATOM 3682 N N . VAL A 1 79 ? -6.083 -3.506 -3.521 1.00 0.00 1152 VAL A N 3
ATOM 3683 C CA . VAL A 1 79 ? -6.578 -4.527 -2.576 1.00 0.00 1152 VAL A CA 3
ATOM 3684 C C . VAL A 1 79 ? -7.140 -5.765 -3.285 1.00 0.00 1152 VAL A C 3
ATOM 3685 O O . VAL A 1 79 ? -7.015 -6.874 -2.766 1.00 0.00 1152 VAL A O 3
ATOM 3698 N N . ASP A 1 80 ? -7.686 -5.602 -4.491 1.00 0.00 1153 ASP A N 3
ATOM 3699 C CA . ASP A 1 80 ? -8.252 -6.686 -5.298 1.00 0.00 1153 ASP A CA 3
ATOM 3700 C C . ASP A 1 80 ? -7.234 -7.783 -5.663 1.00 0.00 1153 ASP A C 3
ATOM 3701 O O . ASP A 1 80 ? -7.611 -8.941 -5.864 1.00 0.00 1153 ASP A O 3
ATOM 3710 N N . HIS A 1 81 ? -5.940 -7.443 -5.717 1.00 0.00 1154 HIS A N 3
ATOM 3711 C CA . HIS A 1 81 ? -4.830 -8.388 -5.926 1.00 0.00 1154 HIS A CA 3
ATOM 3712 C C . HIS A 1 81 ? -4.352 -9.045 -4.622 1.00 0.00 1154 HIS A C 3
ATOM 3713 O O . HIS A 1 81 ? -3.993 -10.222 -4.632 1.00 0.00 1154 HIS A O 3
ATOM 3728 N N . LEU A 1 82 ? -4.353 -8.310 -3.506 1.00 0.00 1155 LEU A N 3
ATOM 3729 C CA . LEU A 1 82 ? -3.888 -8.790 -2.192 1.00 0.00 1155 LEU A CA 3
ATOM 3730 C C . LEU A 1 82 ? -4.891 -9.754 -1.540 1.00 0.00 1155 LEU A C 3
ATOM 3731 O O . LEU A 1 82 ? -4.478 -10.755 -0.956 1.00 0.00 1155 LEU A O 3
ATOM 3747 N N . VAL A 1 83 ? -6.200 -9.510 -1.682 1.00 0.00 1156 VAL A N 3
ATOM 3748 C CA . VAL A 1 83 ? -7.248 -10.450 -1.232 1.00 0.00 1156 VAL A CA 3
ATOM 3749 C C . VAL A 1 83 ? -7.242 -11.765 -2.040 1.00 0.00 1156 VAL A C 3
ATOM 3750 O O . VAL A 1 83 ? -7.557 -12.829 -1.509 1.00 0.00 1156 VAL A O 3
ATOM 3763 N N . ALA A 1 84 ? -6.809 -11.704 -3.303 1.00 0.00 1157 ALA A N 3
ATOM 3764 C CA . ALA A 1 84 ? -6.664 -12.843 -4.216 1.00 0.00 1157 ALA A CA 3
ATOM 3765 C C . ALA A 1 84 ? -5.306 -13.578 -4.118 1.00 0.00 1157 ALA A C 3
ATOM 3766 O O . ALA A 1 84 ? -5.068 -14.526 -4.872 1.00 0.00 1157 ALA A O 3
ATOM 3773 N N . ALA A 1 85 ? -4.403 -13.164 -3.217 1.00 0.00 1158 ALA A N 3
ATOM 3774 C CA . ALA A 1 85 ? -3.064 -13.743 -3.036 1.00 0.00 1158 ALA A CA 3
ATOM 3775 C C . ALA A 1 85 ? -3.082 -15.103 -2.291 1.00 0.00 1158 ALA A C 3
ATOM 3776 O O . ALA A 1 85 ? -2.608 -15.220 -1.154 1.00 0.00 1158 ALA A O 3
ATOM 3783 N N . ARG A 1 86 ? -3.653 -16.137 -2.924 1.00 0.00 1159 ARG A N 3
ATOM 3784 C CA . ARG A 1 86 ? -3.794 -17.513 -2.412 1.00 0.00 1159 ARG A CA 3
ATOM 3785 C C . ARG A 1 86 ? -3.602 -18.550 -3.530 1.00 0.00 1159 ARG A C 3
ATOM 3786 O O . ARG A 1 86 ? -4.299 -18.461 -4.566 1.00 0.00 1159 ARG A O 3
ATOM 3850 N N . GLY A 1 1 ? -33.366 -10.209 0.090 1.00 0.00 -4 GLY A N 4
ATOM 3851 C CA . GLY A 1 1 ? -32.713 -9.955 -1.213 1.00 0.00 -4 GLY A CA 4
ATOM 3852 C C . GLY A 1 1 ? -31.226 -9.648 -1.063 1.00 0.00 -4 GLY A C 4
ATOM 3853 O O . GLY A 1 1 ? -30.761 -9.382 0.049 1.00 0.00 -4 GLY A O 4
ATOM 3859 N N . PRO A 1 2 ? -30.451 -9.679 -2.171 1.00 0.00 -3 PRO A N 4
ATOM 3860 C CA . PRO A 1 2 ? -29.010 -9.397 -2.173 1.00 0.00 -3 PRO A CA 4
ATOM 3861 C C . PRO A 1 2 ? -28.680 -7.923 -1.876 1.00 0.00 -3 PRO A C 4
ATOM 3862 O O . PRO A 1 2 ? -29.516 -7.027 -2.052 1.00 0.00 -3 PRO A O 4
ATOM 3873 N N . GLY A 1 3 ? -27.442 -7.658 -1.447 1.00 0.00 -2 GLY A N 4
ATOM 3874 C CA . GLY A 1 3 ? -26.919 -6.313 -1.162 1.00 0.00 -2 GLY A CA 4
ATOM 3875 C C . GLY A 1 3 ? -25.450 -6.318 -0.712 1.00 0.00 -2 GLY A C 4
ATOM 3876 O O . GLY A 1 3 ? -24.880 -7.381 -0.432 1.00 0.00 -2 GLY A O 4
ATOM 3880 N N . SER A 1 4 ? -24.835 -5.138 -0.627 1.00 0.00 -1 SER A N 4
ATOM 3881 C CA . SER A 1 4 ? -23.396 -4.958 -0.329 1.00 0.00 -1 SER A CA 4
ATOM 3882 C C . SER A 1 4 ? -22.968 -5.511 1.043 1.00 0.00 -1 SER A C 4
ATOM 3883 O O . SER A 1 4 ? -21.824 -5.943 1.201 1.00 0.00 -1 SER A O 4
ATOM 3891 N N . ALA A 1 5 ? -23.887 -5.565 2.016 1.00 0.00 1078 ALA A N 4
ATOM 3892 C CA . ALA A 1 5 ? -23.677 -6.176 3.335 1.00 0.00 1078 ALA A CA 4
ATOM 3893 C C . ALA A 1 5 ? -23.535 -7.722 3.310 1.00 0.00 1078 ALA A C 4
ATOM 3894 O O . ALA A 1 5 ? -23.125 -8.320 4.310 1.00 0.00 1078 ALA A O 4
ATOM 3901 N N . ALA A 1 6 ? -23.850 -8.367 2.177 1.00 0.00 1079 ALA A N 4
ATOM 3902 C CA . ALA A 1 6 ? -23.823 -9.819 1.960 1.00 0.00 1079 ALA A CA 4
ATOM 3903 C C . ALA A 1 6 ? -23.057 -10.234 0.676 1.00 0.00 1079 ALA A C 4
ATOM 3904 O O . ALA A 1 6 ? -23.213 -11.363 0.191 1.00 0.00 1079 ALA A O 4
ATOM 3911 N N . ALA A 1 7 ? -22.241 -9.337 0.107 1.00 0.00 1080 ALA A N 4
ATOM 3912 C CA . ALA A 1 7 ? -21.453 -9.576 -1.104 1.00 0.00 1080 ALA A CA 4
ATOM 3913 C C . ALA A 1 7 ? -20.338 -10.631 -0.903 1.00 0.00 1080 ALA A C 4
ATOM 3914 O O . ALA A 1 7 ? -19.858 -10.854 0.216 1.00 0.00 1080 ALA A O 4
ATOM 3921 N N . ASP A 1 8 ? -19.907 -11.267 -1.994 1.00 0.00 1081 ASP A N 4
ATOM 3922 C CA . ASP A 1 8 ? -18.956 -12.393 -1.977 1.00 0.00 1081 ASP A CA 4
ATOM 3923 C C . ASP A 1 8 ? -17.497 -11.998 -1.676 1.00 0.00 1081 ASP A C 4
ATOM 3924 O O . ASP A 1 8 ? -16.691 -12.851 -1.301 1.00 0.00 1081 ASP A O 4
ATOM 3933 N N . ASP A 1 9 ? -17.131 -10.719 -1.810 1.00 0.00 1082 ASP A N 4
ATOM 3934 C CA . ASP A 1 9 ? -15.782 -10.183 -1.542 1.00 0.00 1082 ASP A CA 4
ATOM 3935 C C . ASP A 1 9 ? -15.525 -9.883 -0.041 1.00 0.00 1082 ASP A C 4
ATOM 3936 O O . ASP A 1 9 ? -14.890 -8.888 0.317 1.00 0.00 1082 ASP A O 4
ATOM 3945 N N . GLY A 1 10 ? -16.014 -10.744 0.858 1.00 0.00 1083 GLY A N 4
ATOM 3946 C CA . GLY A 1 10 ? -15.973 -10.541 2.316 1.00 0.00 1083 GLY A CA 4
ATOM 3947 C C . GLY A 1 10 ? -14.565 -10.389 2.908 1.00 0.00 1083 GLY A C 4
ATOM 3948 O O . GLY A 1 10 ? -14.353 -9.549 3.787 1.00 0.00 1083 GLY A O 4
ATOM 3952 N N . ARG A 1 11 ? -13.567 -11.126 2.390 1.00 0.00 1084 ARG A N 4
ATOM 3953 C CA . ARG A 1 11 ? -12.147 -10.949 2.763 1.00 0.00 1084 ARG A CA 4
ATOM 3954 C C . ARG A 1 11 ? -11.605 -9.577 2.347 1.00 0.00 1084 ARG A C 4
ATOM 3955 O O . ARG A 1 11 ? -10.880 -8.950 3.117 1.00 0.00 1084 ARG A O 4
ATOM 3976 N N . ARG A 1 12 ? -11.983 -9.089 1.165 1.00 0.00 1085 ARG A N 4
ATOM 3977 C CA . ARG A 1 12 ? -11.537 -7.800 0.594 1.00 0.00 1085 ARG A CA 4
ATOM 3978 C C . ARG A 1 12 ? -12.003 -6.599 1.428 1.00 0.00 1085 ARG A C 4
ATOM 3979 O O . ARG A 1 12 ? -11.244 -5.652 1.611 1.00 0.00 1085 ARG A O 4
ATOM 4000 N N . ALA A 1 13 ? -13.213 -6.672 1.987 1.00 0.00 1086 ALA A N 4
ATOM 4001 C CA . ALA A 1 13 ? -13.776 -5.647 2.870 1.00 0.00 1086 ALA A CA 4
ATOM 4002 C C . ALA A 1 13 ? -12.993 -5.500 4.196 1.00 0.00 1086 ALA A C 4
ATOM 4003 O O . ALA A 1 13 ? -12.789 -4.383 4.676 1.00 0.00 1086 ALA A O 4
ATOM 4010 N N . GLU A 1 14 ? -12.507 -6.610 4.769 1.00 0.00 1087 GLU A N 4
ATOM 4011 C CA . GLU A 1 14 ? -11.614 -6.586 5.945 1.00 0.00 1087 GLU A CA 4
ATOM 4012 C C . GLU A 1 14 ? -10.186 -6.153 5.586 1.00 0.00 1087 GLU A C 4
ATOM 4013 O O . GLU A 1 14 ? -9.543 -5.412 6.332 1.00 0.00 1087 GLU A O 4
ATOM 4025 N N . LEU A 1 15 ? -9.684 -6.584 4.420 1.00 0.00 1088 LEU A N 4
ATOM 4026 C CA . LEU A 1 15 ? -8.340 -6.285 3.916 1.00 0.00 1088 LEU A CA 4
ATOM 4027 C C . LEU A 1 15 ? -8.148 -4.788 3.581 1.00 0.00 1088 LEU A C 4
ATOM 4028 O O . LEU A 1 15 ? -7.070 -4.238 3.812 1.00 0.00 1088 LEU A O 4
ATOM 4044 N N . ALA A 1 16 ? -9.209 -4.119 3.111 1.00 0.00 1089 ALA A N 4
ATOM 4045 C CA . ALA A 1 16 ? -9.204 -2.691 2.769 1.00 0.00 1089 ALA A CA 4
ATOM 4046 C C . ALA A 1 16 ? -8.877 -1.779 3.973 1.00 0.00 1089 ALA A C 4
ATOM 4047 O O . ALA A 1 16 ? -8.230 -0.743 3.825 1.00 0.00 1089 ALA A O 4
ATOM 4054 N N . ASP A 1 17 ? -9.270 -2.191 5.184 1.00 0.00 1090 ASP A N 4
ATOM 4055 C CA . ASP A 1 17 ? -9.025 -1.460 6.429 1.00 0.00 1090 ASP A CA 4
ATOM 4056 C C . ASP A 1 17 ? -7.518 -1.381 6.758 1.00 0.00 1090 ASP A C 4
ATOM 4057 O O . ASP A 1 17 ? -6.993 -0.302 7.043 1.00 0.00 1090 ASP A O 4
ATOM 4066 N N . ARG A 1 18 ? -6.799 -2.511 6.664 1.00 0.00 1091 ARG A N 4
ATOM 4067 C CA . ARG A 1 18 ? -5.362 -2.574 6.991 1.00 0.00 1091 ARG A CA 4
ATOM 4068 C C . ARG A 1 18 ? -4.440 -2.024 5.900 1.00 0.00 1091 ARG A C 4
ATOM 4069 O O . ARG A 1 18 ? -3.444 -1.392 6.253 1.00 0.00 1091 ARG A O 4
ATOM 4090 N N . VAL A 1 19 ? -4.779 -2.144 4.608 1.00 0.00 1092 VAL A N 4
ATOM 4091 C CA . VAL A 1 19 ? -4.013 -1.456 3.536 1.00 0.00 1092 VAL A CA 4
ATOM 4092 C C . VAL A 1 19 ? -4.156 0.068 3.637 1.00 0.00 1092 VAL A C 4
ATOM 4093 O O . VAL A 1 19 ? -3.164 0.784 3.496 1.00 0.00 1092 VAL A O 4
ATOM 4106 N N . SER A 1 20 ? -5.352 0.574 3.971 1.00 0.00 1093 SER A N 4
ATOM 4107 C CA . SER A 1 20 ? -5.606 2.006 4.195 1.00 0.00 1093 SER A CA 4
ATOM 4108 C C . SER A 1 20 ? -4.747 2.555 5.344 1.00 0.00 1093 SER A C 4
ATOM 4109 O O . SER A 1 20 ? -4.052 3.567 5.182 1.00 0.00 1093 SER A O 4
ATOM 4117 N N . ARG A 1 21 ? -4.707 1.839 6.480 1.00 0.00 1094 ARG A N 4
ATOM 4118 C CA . ARG A 1 21 ? -3.873 2.189 7.647 1.00 0.00 1094 ARG A CA 4
ATOM 4119 C C . ARG A 1 21 ? -2.372 2.081 7.370 1.00 0.00 1094 ARG A C 4
ATOM 4120 O O . ARG A 1 21 ? -1.609 2.904 7.872 1.00 0.00 1094 ARG A O 4
ATOM 4141 N N . THR A 1 22 ? -1.946 1.129 6.534 1.00 0.00 1095 THR A N 4
ATOM 4142 C CA . THR A 1 22 ? -0.533 0.968 6.135 1.00 0.00 1095 THR A CA 4
ATOM 4143 C C . THR A 1 22 ? -0.070 2.171 5.310 1.00 0.00 1095 THR A C 4
ATOM 4144 O O . THR A 1 22 ? 0.999 2.728 5.567 1.00 0.00 1095 THR A O 4
ATOM 4155 N N . VAL A 1 23 ? -0.903 2.620 4.367 1.00 0.00 1096 VAL A N 4
ATOM 4156 C CA . VAL A 1 23 ? -0.674 3.833 3.564 1.00 0.00 1096 VAL A CA 4
ATOM 4157 C C . VAL A 1 23 ? -0.649 5.089 4.439 1.00 0.00 1096 VAL A C 4
ATOM 4158 O O . VAL A 1 23 ? 0.314 5.856 4.373 1.00 0.00 1096 VAL A O 4
ATOM 4171 N N . ALA A 1 24 ? -1.652 5.266 5.308 1.00 0.00 1097 ALA A N 4
ATOM 4172 C CA . ALA A 1 24 ? -1.757 6.408 6.221 1.00 0.00 1097 ALA A CA 4
ATOM 4173 C C . ALA A 1 24 ? -0.543 6.535 7.162 1.00 0.00 1097 ALA A C 4
ATOM 4174 O O . ALA A 1 24 ? 0.042 7.614 7.282 1.00 0.00 1097 ALA A O 4
ATOM 4181 N N . ASP A 1 25 ? -0.118 5.426 7.768 1.00 0.00 1098 ASP A N 4
ATOM 4182 C CA . ASP A 1 25 ? 1.062 5.357 8.637 1.00 0.00 1098 ASP A CA 4
ATOM 4183 C C . ASP A 1 25 ? 2.378 5.651 7.896 1.00 0.00 1098 ASP A C 4
ATOM 4184 O O . ASP A 1 25 ? 3.250 6.336 8.436 1.00 0.00 1098 ASP A O 4
ATOM 4193 N N . THR A 1 26 ? 2.521 5.183 6.653 1.00 0.00 1099 THR A N 4
ATOM 4194 C CA . THR A 1 26 ? 3.731 5.405 5.836 1.00 0.00 1099 THR A CA 4
ATOM 4195 C C . THR A 1 26 ? 3.910 6.875 5.439 1.00 0.00 1099 THR A C 4
ATOM 4196 O O . THR A 1 26 ? 5.026 7.396 5.533 1.00 0.00 1099 THR A O 4
ATOM 4207 N N . ILE A 1 27 ? 2.835 7.566 5.039 1.00 0.00 1100 ILE A N 4
ATOM 4208 C CA . ILE A 1 27 ? 2.877 9.005 4.696 1.00 0.00 1100 ILE A CA 4
ATOM 4209 C C . ILE A 1 27 ? 2.707 9.945 5.914 1.00 0.00 1100 ILE A C 4
ATOM 4210 O O . ILE A 1 27 ? 2.895 11.158 5.792 1.00 0.00 1100 ILE A O 4
ATOM 4226 N N . GLY A 1 28 ? 2.357 9.407 7.092 1.00 0.00 1101 GLY A N 4
ATOM 4227 C CA . GLY A 1 28 ? 2.179 10.159 8.342 1.00 0.00 1101 GLY A CA 4
ATOM 4228 C C . GLY A 1 28 ? 0.871 10.963 8.432 1.00 0.00 1101 GLY A C 4
ATOM 4229 O O . GLY A 1 28 ? 0.858 12.049 9.021 1.00 0.00 1101 GLY A O 4
ATOM 4233 N N . ARG A 1 29 ? -0.213 10.491 7.800 1.00 0.00 1102 ARG A N 4
ATOM 4234 C CA . ARG A 1 29 ? -1.576 11.072 7.855 1.00 0.00 1102 ARG A CA 4
ATOM 4235 C C . ARG A 1 29 ? -2.518 10.243 8.753 1.00 0.00 1102 ARG A C 4
ATOM 4236 O O . ARG A 1 29 ? -2.218 9.080 9.032 1.00 0.00 1102 ARG A O 4
ATOM 4257 N N . PRO A 1 30 ? -3.667 10.798 9.187 1.00 0.00 1103 PRO A N 4
ATOM 4258 C CA . PRO A 1 30 ? -4.726 10.036 9.855 1.00 0.00 1103 PRO A CA 4
ATOM 4259 C C . PRO A 1 30 ? -5.291 8.905 8.974 1.00 0.00 1103 PRO A C 4
ATOM 4260 O O . PRO A 1 30 ? -5.365 9.031 7.749 1.00 0.00 1103 PRO A O 4
ATOM 4271 N N . ALA A 1 31 ? -5.758 7.818 9.598 1.00 0.00 1104 ALA A N 4
ATOM 4272 C CA . ALA A 1 31 ? -6.391 6.691 8.898 1.00 0.00 1104 ALA A CA 4
ATOM 4273 C C . ALA A 1 31 ? -7.690 7.083 8.162 1.00 0.00 1104 ALA A C 4
ATOM 4274 O O . ALA A 1 31 ? -7.995 6.535 7.100 1.00 0.00 1104 ALA A O 4
ATOM 4281 N N . GLY A 1 32 ? -8.437 8.060 8.695 1.00 0.00 1105 GLY A N 4
ATOM 4282 C CA . GLY A 1 32 ? -9.673 8.577 8.097 1.00 0.00 1105 GLY A CA 4
ATOM 4283 C C . GLY A 1 32 ? -9.473 9.444 6.844 1.00 0.00 1105 GLY A C 4
ATOM 4284 O O . GLY A 1 32 ? -10.423 9.637 6.075 1.00 0.00 1105 GLY A O 4
ATOM 4288 N N . SER A 1 33 ? -8.256 9.958 6.612 1.00 0.00 1106 SER A N 4
ATOM 4289 C CA . SER A 1 33 ? -7.910 10.767 5.428 1.00 0.00 1106 SER A CA 4
ATOM 4290 C C . SER A 1 33 ? -7.687 9.929 4.162 1.00 0.00 1106 SER A C 4
ATOM 4291 O O . SER A 1 33 ? -7.827 10.450 3.051 1.00 0.00 1106 SER A O 4
ATOM 4299 N N . ILE A 1 34 ? -7.351 8.646 4.307 1.00 0.00 1107 ILE A N 4
ATOM 4300 C CA . ILE A 1 34 ? -7.188 7.675 3.217 1.00 0.00 1107 ILE A CA 4
ATOM 4301 C C . ILE A 1 34 ? -8.528 6.979 2.909 1.00 0.00 1107 ILE A C 4
ATOM 4302 O O . ILE A 1 34 ? -9.343 6.746 3.805 1.00 0.00 1107 ILE A O 4
ATOM 4318 N N . GLY A 1 35 ? -8.756 6.631 1.638 1.00 0.00 1108 GLY A N 4
ATOM 4319 C CA . GLY A 1 35 ? -9.937 5.896 1.171 1.00 0.00 1108 GLY A CA 4
ATOM 4320 C C . GLY A 1 35 ? -9.713 5.195 -0.173 1.00 0.00 1108 GLY A C 4
ATOM 4321 O O . GLY A 1 35 ? -8.790 5.533 -0.924 1.00 0.00 1108 GLY A O 4
ATOM 4325 N N . GLY A 1 36 ? -10.569 4.217 -0.496 1.00 0.00 1109 GLY A N 4
ATOM 4326 C CA . GLY A 1 36 ? -10.385 3.290 -1.624 1.00 0.00 1109 GLY A CA 4
ATOM 4327 C C . GLY A 1 36 ? -10.267 3.952 -3.002 1.00 0.00 1109 GLY A C 4
ATOM 4328 O O . GLY A 1 36 ? -9.469 3.498 -3.826 1.00 0.00 1109 GLY A O 4
ATOM 4332 N N . HIS A 1 37 ? -10.998 5.048 -3.237 1.00 0.00 1110 HIS A N 4
ATOM 4333 C CA . HIS A 1 37 ? -10.962 5.835 -4.490 1.00 0.00 1110 HIS A CA 4
ATOM 4334 C C . HIS A 1 37 ? -10.199 7.169 -4.400 1.00 0.00 1110 HIS A C 4
ATOM 4335 O O . HIS A 1 37 ? -10.268 7.986 -5.322 1.00 0.00 1110 HIS A O 4
ATOM 4350 N N . THR A 1 38 ? -9.449 7.403 -3.315 1.00 0.00 1111 THR A N 4
ATOM 4351 C CA . THR A 1 38 ? -8.534 8.560 -3.207 1.00 0.00 1111 THR A CA 4
ATOM 4352 C C . THR A 1 38 ? -7.344 8.357 -4.149 1.00 0.00 1111 THR A C 4
ATOM 4353 O O . THR A 1 38 ? -6.760 7.270 -4.190 1.00 0.00 1111 THR A O 4
ATOM 4364 N N . SER A 1 39 ? -6.980 9.377 -4.932 1.00 0.00 1112 SER A N 4
ATOM 4365 C CA . SER A 1 39 ? -5.872 9.297 -5.896 1.00 0.00 1112 SER A CA 4
ATOM 4366 C C . SER A 1 39 ? -4.500 9.266 -5.208 1.00 0.00 1112 SER A C 4
ATOM 4367 O O . SER A 1 39 ? -4.254 9.977 -4.230 1.00 0.00 1112 SER A O 4
ATOM 4375 N N . LEU A 1 40 ? -3.566 8.476 -5.746 1.00 0.00 1113 LEU A N 4
ATOM 4376 C CA . LEU A 1 40 ? -2.215 8.311 -5.191 1.00 0.00 1113 LEU A CA 4
ATOM 4377 C C . LEU A 1 40 ? -1.345 9.581 -5.322 1.00 0.00 1113 LEU A C 4
ATOM 4378 O O . LEU A 1 40 ? -0.399 9.764 -4.552 1.00 0.00 1113 LEU A O 4
ATOM 4394 N N . GLU A 1 41 ? -1.679 10.499 -6.237 1.00 0.00 1114 GLU A N 4
ATOM 4395 C CA . GLU A 1 41 ? -1.022 11.814 -6.334 1.00 0.00 1114 GLU A CA 4
ATOM 4396 C C . GLU A 1 41 ? -1.411 12.767 -5.185 1.00 0.00 1114 GLU A C 4
ATOM 4397 O O . GLU A 1 41 ? -0.588 13.565 -4.732 1.00 0.00 1114 GLU A O 4
ATOM 4409 N N . SER A 1 42 ? -2.638 12.649 -4.657 1.00 0.00 1115 SER A N 4
ATOM 4410 C CA . SER A 1 42 ? -3.107 13.393 -3.473 1.00 0.00 1115 SER A CA 4
ATOM 4411 C C . SER A 1 42 ? -2.416 12.911 -2.188 1.00 0.00 1115 SER A C 4
ATOM 4412 O O . SER A 1 42 ? -2.122 13.704 -1.289 1.00 0.00 1115 SER A O 4
ATOM 4420 N N . MET A 1 43 ? -2.080 11.618 -2.131 1.00 0.00 1116 MET A N 4
ATOM 4421 C CA . MET A 1 43 ? -1.260 10.996 -1.078 1.00 0.00 1116 MET A CA 4
ATOM 4422 C C . MET A 1 43 ? 0.237 11.367 -1.176 1.00 0.00 1116 MET A C 4
ATOM 4423 O O . MET A 1 43 ? 1.016 11.049 -0.271 1.00 0.00 1116 MET A O 4
ATOM 4437 N N . GLY A 1 44 ? 0.667 12.038 -2.257 1.00 0.00 1117 GLY A N 4
ATOM 4438 C CA . GLY A 1 44 ? 2.052 12.473 -2.476 1.00 0.00 1117 GLY A CA 4
ATOM 4439 C C . GLY A 1 44 ? 3.048 11.335 -2.743 1.00 0.00 1117 GLY A C 4
ATOM 4440 O O . GLY A 1 44 ? 4.234 11.479 -2.438 1.00 0.00 1117 GLY A O 4
ATOM 4444 N N . LEU A 1 45 ? 2.577 10.195 -3.256 1.00 0.00 1118 LEU A N 4
ATOM 4445 C CA . LEU A 1 45 ? 3.367 8.971 -3.429 1.00 0.00 1118 LEU A CA 4
ATOM 4446 C C . LEU A 1 45 ? 4.292 9.035 -4.659 1.00 0.00 1118 LEU A C 4
ATOM 4447 O O . LEU A 1 45 ? 3.915 8.667 -5.777 1.00 0.00 1118 LEU A O 4
ATOM 4463 N N . ASP A 1 46 ? 5.525 9.495 -4.436 1.00 0.00 1119 ASP A N 4
ATOM 4464 C CA . ASP A 1 46 ? 6.655 9.375 -5.376 1.00 0.00 1119 ASP A CA 4
ATOM 4465 C C . ASP A 1 46 ? 7.183 7.925 -5.463 1.00 0.00 1119 ASP A C 4
ATOM 4466 O O . ASP A 1 46 ? 6.849 7.079 -4.635 1.00 0.00 1119 ASP A O 4
ATOM 4475 N N . SER A 1 47 ? 8.045 7.617 -6.434 1.00 0.00 1120 SER A N 4
ATOM 4476 C CA . SER A 1 47 ? 8.687 6.301 -6.621 1.00 0.00 1120 SER A CA 4
ATOM 4477 C C . SER A 1 47 ? 9.261 5.693 -5.324 1.00 0.00 1120 SER A C 4
ATOM 4478 O O . SER A 1 47 ? 8.945 4.551 -4.973 1.00 0.00 1120 SER A O 4
ATOM 4485 N N . VAL A 1 48 ? 10.075 6.457 -4.577 1.00 0.00 1121 VAL A N 4
ATOM 4486 C CA . VAL A 1 48 ? 10.690 6.010 -3.312 1.00 0.00 1121 VAL A CA 4
ATOM 4487 C C . VAL A 1 48 ? 9.634 5.678 -2.243 1.00 0.00 1121 VAL A C 4
ATOM 4488 O O . VAL A 1 48 ? 9.775 4.687 -1.524 1.00 0.00 1121 VAL A O 4
ATOM 4501 N N . MET A 1 49 ? 8.545 6.448 -2.166 1.00 0.00 1122 MET A N 4
ATOM 4502 C CA . MET A 1 49 ? 7.419 6.190 -1.250 1.00 0.00 1122 MET A CA 4
ATOM 4503 C C . MET A 1 49 ? 6.633 4.933 -1.665 1.00 0.00 1122 MET A C 4
ATOM 4504 O O . MET A 1 49 ? 6.233 4.143 -0.810 1.00 0.00 1122 MET A O 4
ATOM 4518 N N . ILE A 1 50 ? 6.458 4.702 -2.968 1.00 0.00 1123 ILE A N 4
ATOM 4519 C CA . ILE A 1 50 ? 5.830 3.479 -3.499 1.00 0.00 1123 ILE A CA 4
ATOM 4520 C C . ILE A 1 50 ? 6.717 2.250 -3.231 1.00 0.00 1123 ILE A C 4
ATOM 4521 O O . ILE A 1 50 ? 6.223 1.202 -2.803 1.00 0.00 1123 ILE A O 4
ATOM 4537 N N . ARG A 1 51 ? 8.036 2.370 -3.398 1.00 0.00 1124 ARG A N 4
ATOM 4538 C CA . ARG A 1 51 ? 9.025 1.331 -3.064 1.00 0.00 1124 ARG A CA 4
ATOM 4539 C C . ARG A 1 51 ? 9.071 1.029 -1.558 1.00 0.00 1124 ARG A C 4
ATOM 4540 O O . ARG A 1 51 ? 9.240 -0.130 -1.181 1.00 0.00 1124 ARG A O 4
ATOM 4561 N N . ALA A 1 52 ? 8.842 2.029 -0.699 1.00 0.00 1125 ALA A N 4
ATOM 4562 C CA . ALA A 1 52 ? 8.610 1.818 0.731 1.00 0.00 1125 ALA A CA 4
ATOM 4563 C C . ALA A 1 52 ? 7.286 1.079 1.011 1.00 0.00 1125 ALA A C 4
ATOM 4564 O O . ALA A 1 52 ? 7.280 0.118 1.781 1.00 0.00 1125 ALA A O 4
ATOM 4571 N N . LEU A 1 53 ? 6.180 1.457 0.355 1.00 0.00 1126 LEU A N 4
ATOM 4572 C CA . LEU A 1 53 ? 4.878 0.785 0.492 1.00 0.00 1126 LEU A CA 4
ATOM 4573 C C . LEU A 1 53 ? 4.928 -0.692 0.074 1.00 0.00 1126 LEU A C 4
ATOM 4574 O O . LEU A 1 53 ? 4.302 -1.516 0.735 1.00 0.00 1126 LEU A O 4
ATOM 4590 N N . ALA A 1 54 ? 5.693 -1.053 -0.960 1.00 0.00 1127 ALA A N 4
ATOM 4591 C CA . ALA A 1 54 ? 5.911 -2.450 -1.343 1.00 0.00 1127 ALA A CA 4
ATOM 4592 C C . ALA A 1 54 ? 6.476 -3.290 -0.175 1.00 0.00 1127 ALA A C 4
ATOM 4593 O O . ALA A 1 54 ? 5.956 -4.370 0.117 1.00 0.00 1127 ALA A O 4
ATOM 4600 N N . SER A 1 55 ? 7.480 -2.769 0.539 1.00 0.00 1128 SER A N 4
ATOM 4601 C CA . SER A 1 55 ? 8.049 -3.413 1.737 1.00 0.00 1128 SER A CA 4
ATOM 4602 C C . SER A 1 55 ? 7.074 -3.441 2.923 1.00 0.00 1128 SER A C 4
ATOM 4603 O O . SER A 1 55 ? 6.933 -4.482 3.571 1.00 0.00 1128 SER A O 4
ATOM 4611 N N . ARG A 1 56 ? 6.359 -2.337 3.202 1.00 0.00 1129 ARG A N 4
ATOM 4612 C CA . ARG A 1 56 ? 5.372 -2.251 4.298 1.00 0.00 1129 ARG A CA 4
ATOM 4613 C C . ARG A 1 56 ? 4.197 -3.214 4.107 1.00 0.00 1129 ARG A C 4
ATOM 4614 O O . ARG A 1 56 ? 3.862 -3.958 5.026 1.00 0.00 1129 ARG A O 4
ATOM 4635 N N . LEU A 1 57 ? 3.609 -3.247 2.908 1.00 0.00 1130 LEU A N 4
ATOM 4636 C CA . LEU A 1 57 ? 2.542 -4.187 2.539 1.00 0.00 1130 LEU A CA 4
ATOM 4637 C C . LEU A 1 57 ? 3.039 -5.641 2.602 1.00 0.00 1130 LEU A C 4
ATOM 4638 O O . LEU A 1 57 ? 2.346 -6.486 3.160 1.00 0.00 1130 LEU A O 4
ATOM 4654 N N . SER A 1 58 ? 4.255 -5.930 2.127 1.00 0.00 1131 SER A N 4
ATOM 4655 C CA . SER A 1 58 ? 4.854 -7.271 2.220 1.00 0.00 1131 SER A CA 4
ATOM 4656 C C . SER A 1 58 ? 5.042 -7.744 3.671 1.00 0.00 1131 SER A C 4
ATOM 4657 O O . SER A 1 58 ? 4.728 -8.891 4.001 1.00 0.00 1131 SER A O 4
ATOM 4665 N N . ALA A 1 59 ? 5.494 -6.850 4.557 1.00 0.00 1132 ALA A N 4
ATOM 4666 C CA . ALA A 1 59 ? 5.755 -7.152 5.966 1.00 0.00 1132 ALA A CA 4
ATOM 4667 C C . ALA A 1 59 ? 4.492 -7.249 6.849 1.00 0.00 1132 ALA A C 4
ATOM 4668 O O . ALA A 1 59 ? 4.534 -7.903 7.895 1.00 0.00 1132 ALA A O 4
ATOM 4675 N N . GLU A 1 60 ? 3.383 -6.593 6.476 1.00 0.00 1133 GLU A N 4
ATOM 4676 C CA . GLU A 1 60 ? 2.227 -6.362 7.371 1.00 0.00 1133 GLU A CA 4
ATOM 4677 C C . GLU A 1 60 ? 0.850 -6.706 6.769 1.00 0.00 1133 GLU A C 4
ATOM 4678 O O . GLU A 1 60 ? -0.154 -6.683 7.487 1.00 0.00 1133 GLU A O 4
ATOM 4690 N N . VAL A 1 61 ? 0.779 -7.039 5.477 1.00 0.00 1134 VAL A N 4
ATOM 4691 C CA . VAL A 1 61 ? -0.468 -7.404 4.776 1.00 0.00 1134 VAL A CA 4
ATOM 4692 C C . VAL A 1 61 ? -0.251 -8.651 3.909 1.00 0.00 1134 VAL A C 4
ATOM 4693 O O . VAL A 1 61 ? -0.624 -9.753 4.316 1.00 0.00 1134 VAL A O 4
ATOM 4706 N N . ALA A 1 62 ? 0.369 -8.493 2.734 1.00 0.00 1135 ALA A N 4
ATOM 4707 C CA . ALA A 1 62 ? 0.768 -9.559 1.815 1.00 0.00 1135 ALA A CA 4
ATOM 4708 C C . ALA A 1 62 ? 1.824 -9.053 0.800 1.00 0.00 1135 ALA A C 4
ATOM 4709 O O . ALA A 1 62 ? 1.795 -7.869 0.449 1.00 0.00 1135 ALA A O 4
ATOM 4716 N N . PRO A 1 63 ? 2.725 -9.916 0.281 1.00 0.00 1136 PRO A N 4
ATOM 4717 C CA . PRO A 1 63 ? 3.760 -9.530 -0.683 1.00 0.00 1136 PRO A CA 4
ATOM 4718 C C . PRO A 1 63 ? 3.222 -8.869 -1.965 1.00 0.00 1136 PRO A C 4
ATOM 4719 O O . PRO A 1 63 ? 2.273 -9.355 -2.587 1.00 0.00 1136 PRO A O 4
ATOM 4730 N N . VAL A 1 64 ? 3.867 -7.775 -2.384 1.00 0.00 1137 VAL A N 4
ATOM 4731 C CA . VAL A 1 64 ? 3.592 -7.034 -3.629 1.00 0.00 1137 VAL A CA 4
ATOM 4732 C C . VAL A 1 64 ? 4.852 -6.283 -4.076 1.00 0.00 1137 VAL A C 4
ATOM 4733 O O . VAL A 1 64 ? 5.557 -5.697 -3.252 1.00 0.00 1137 VAL A O 4
ATOM 4746 N N . GLY A 1 65 ? 5.160 -6.311 -5.373 1.00 0.00 1138 GLY A N 4
ATOM 4747 C CA . GLY A 1 65 ? 6.296 -5.585 -5.956 1.00 0.00 1138 GLY A CA 4
ATOM 4748 C C . GLY A 1 65 ? 5.944 -4.142 -6.348 1.00 0.00 1138 GLY A C 4
ATOM 4749 O O . GLY A 1 65 ? 4.799 -3.881 -6.726 1.00 0.00 1138 GLY A O 4
ATOM 4753 N N . PRO A 1 66 ? 6.897 -3.190 -6.318 1.00 0.00 1139 PRO A N 4
ATOM 4754 C CA . PRO A 1 66 ? 6.633 -1.794 -6.685 1.00 0.00 1139 PRO A CA 4
ATOM 4755 C C . PRO A 1 66 ? 6.214 -1.637 -8.156 1.00 0.00 1139 PRO A C 4
ATOM 4756 O O . PRO A 1 66 ? 5.467 -0.719 -8.490 1.00 0.00 1139 PRO A O 4
ATOM 4767 N N . GLU A 1 67 ? 6.608 -2.561 -9.040 1.00 0.00 1140 GLU A N 4
ATOM 4768 C CA . GLU A 1 67 ? 6.191 -2.598 -10.449 1.00 0.00 1140 GLU A CA 4
ATOM 4769 C C . GLU A 1 67 ? 4.676 -2.810 -10.643 1.00 0.00 1140 GLU A C 4
ATOM 4770 O O . GLU A 1 67 ? 4.112 -2.343 -11.637 1.00 0.00 1140 GLU A O 4
ATOM 4782 N N . MET A 1 68 ? 3.991 -3.463 -9.689 1.00 0.00 1141 MET A N 4
ATOM 4783 C CA . MET A 1 68 ? 2.524 -3.516 -9.633 1.00 0.00 1141 MET A CA 4
ATOM 4784 C C . MET A 1 68 ? 1.946 -2.185 -9.128 1.00 0.00 1141 MET A C 4
ATOM 4785 O O . MET A 1 68 ? 0.987 -1.662 -9.697 1.00 0.00 1141 MET A O 4
ATOM 4799 N N . LEU A 1 69 ? 2.543 -1.619 -8.073 1.00 0.00 1142 LEU A N 4
ATOM 4800 C CA . LEU A 1 69 ? 2.073 -0.386 -7.433 1.00 0.00 1142 LEU A CA 4
ATOM 4801 C C . LEU A 1 69 ? 2.170 0.854 -8.349 1.00 0.00 1142 LEU A C 4
ATOM 4802 O O . LEU A 1 69 ? 1.285 1.712 -8.308 1.00 0.00 1142 LEU A O 4
ATOM 4818 N N . PHE A 1 70 ? 3.178 0.930 -9.229 1.00 0.00 1143 PHE A N 4
ATOM 4819 C CA . PHE A 1 70 ? 3.289 1.978 -10.261 1.00 0.00 1143 PHE A CA 4
ATOM 4820 C C . PHE A 1 70 ? 2.114 1.967 -11.268 1.00 0.00 1143 PHE A C 4
ATOM 4821 O O . PHE A 1 70 ? 1.799 3.002 -11.856 1.00 0.00 1143 PHE A O 4
ATOM 4838 N N . GLY A 1 71 ? 1.459 0.815 -11.475 1.00 0.00 1144 GLY A N 4
ATOM 4839 C CA . GLY A 1 71 ? 0.329 0.641 -12.396 1.00 0.00 1144 GLY A CA 4
ATOM 4840 C C . GLY A 1 71 ? -1.060 0.976 -11.823 1.00 0.00 1144 GLY A C 4
ATOM 4841 O O . GLY A 1 71 ? -2.040 0.977 -12.575 1.00 0.00 1144 GLY A O 4
ATOM 4845 N N . LEU A 1 72 ? -1.175 1.249 -10.520 1.00 0.00 1145 LEU A N 4
ATOM 4846 C CA . LEU A 1 72 ? -2.456 1.484 -9.829 1.00 0.00 1145 LEU A CA 4
ATOM 4847 C C . LEU A 1 72 ? -3.162 2.780 -10.257 1.00 0.00 1145 LEU A C 4
ATOM 4848 O O . LEU A 1 72 ? -2.531 3.839 -10.402 1.00 0.00 1145 LEU A O 4
ATOM 4864 N N . ARG A 1 73 ? -4.498 2.719 -10.342 1.00 0.00 1146 ARG A N 4
ATOM 4865 C CA . ARG A 1 73 ? -5.395 3.888 -10.322 1.00 0.00 1146 ARG A CA 4
ATOM 4866 C C . ARG A 1 73 ? -5.623 4.392 -8.891 1.00 0.00 1146 ARG A C 4
ATOM 4867 O O . ARG A 1 73 ? -5.547 5.594 -8.635 1.00 0.00 1146 ARG A O 4
ATOM 4888 N N . ASP A 1 74 ? -5.897 3.475 -7.960 1.00 0.00 1147 ASP A N 4
ATOM 4889 C CA . ASP A 1 74 ? -6.301 3.757 -6.578 1.00 0.00 1147 ASP A CA 4
ATOM 4890 C C . ASP A 1 74 ? -6.114 2.524 -5.654 1.00 0.00 1147 ASP A C 4
ATOM 4891 O O . ASP A 1 74 ? -5.602 1.482 -6.075 1.00 0.00 1147 ASP A O 4
ATOM 4900 N N . LEU A 1 75 ? -6.507 2.643 -4.378 1.00 0.00 1148 LEU A N 4
ATOM 4901 C CA . LEU A 1 75 ? -6.376 1.561 -3.388 1.00 0.00 1148 LEU A CA 4
ATOM 4902 C C . LEU A 1 75 ? -7.459 0.469 -3.497 1.00 0.00 1148 LEU A C 4
ATOM 4903 O O . LEU A 1 75 ? -7.221 -0.665 -3.077 1.00 0.00 1148 LEU A O 4
ATOM 4919 N N . ASP A 1 76 ? -8.619 0.769 -4.087 1.00 0.00 1149 ASP A N 4
ATOM 4920 C CA . ASP A 1 76 ? -9.664 -0.213 -4.407 1.00 0.00 1149 ASP A CA 4
ATOM 4921 C C . ASP A 1 76 ? -9.164 -1.268 -5.420 1.00 0.00 1149 ASP A C 4
ATOM 4922 O O . ASP A 1 76 ? -9.488 -2.451 -5.299 1.00 0.00 1149 ASP A O 4
ATOM 4931 N N . GLU A 1 77 ? -8.316 -0.874 -6.376 1.00 0.00 1150 GLU A N 4
ATOM 4932 C CA . GLU A 1 77 ? -7.592 -1.794 -7.263 1.00 0.00 1150 GLU A CA 4
ATOM 4933 C C . GLU A 1 77 ? -6.485 -2.581 -6.527 1.00 0.00 1150 GLU A C 4
ATOM 4934 O O . GLU A 1 77 ? -6.306 -3.773 -6.786 1.00 0.00 1150 GLU A O 4
ATOM 4946 N N . LEU A 1 78 ? -5.773 -1.952 -5.581 1.00 0.00 1151 LEU A N 4
ATOM 4947 C CA . LEU A 1 78 ? -4.704 -2.587 -4.798 1.00 0.00 1151 LEU A CA 4
ATOM 4948 C C . LEU A 1 78 ? -5.244 -3.718 -3.916 1.00 0.00 1151 LEU A C 4
ATOM 4949 O O . LEU A 1 78 ? -4.728 -4.839 -3.957 1.00 0.00 1151 LEU A O 4
ATOM 4965 N N . VAL A 1 79 ? -6.315 -3.467 -3.159 1.00 0.00 1152 VAL A N 4
ATOM 4966 C CA . VAL A 1 79 ? -6.923 -4.482 -2.289 1.00 0.00 1152 VAL A CA 4
ATOM 4967 C C . VAL A 1 79 ? -7.513 -5.650 -3.089 1.00 0.00 1152 VAL A C 4
ATOM 4968 O O . VAL A 1 79 ? -7.398 -6.804 -2.676 1.00 0.00 1152 VAL A O 4
ATOM 4981 N N . ASP A 1 80 ? -8.067 -5.386 -4.278 1.00 0.00 1153 ASP A N 4
ATOM 4982 C CA . ASP A 1 80 ? -8.545 -6.421 -5.209 1.00 0.00 1153 ASP A CA 4
ATOM 4983 C C . ASP A 1 80 ? -7.408 -7.293 -5.785 1.00 0.00 1153 ASP A C 4
ATOM 4984 O O . ASP A 1 80 ? -7.631 -8.457 -6.126 1.00 0.00 1153 ASP A O 4
ATOM 4993 N N . HIS A 1 81 ? -6.175 -6.768 -5.846 1.00 0.00 1154 HIS A N 4
ATOM 4994 C CA . HIS A 1 81 ? -4.981 -7.542 -6.208 1.00 0.00 1154 HIS A CA 4
ATOM 4995 C C . HIS A 1 81 ? -4.467 -8.403 -5.041 1.00 0.00 1154 HIS A C 4
ATOM 4996 O O . HIS A 1 81 ? -4.178 -9.584 -5.244 1.00 0.00 1154 HIS A O 4
ATOM 5011 N N . LEU A 1 82 ? -4.380 -7.863 -3.821 1.00 0.00 1155 LEU A N 4
ATOM 5012 C CA . LEU A 1 82 ? -3.861 -8.598 -2.649 1.00 0.00 1155 LEU A CA 4
ATOM 5013 C C . LEU A 1 82 ? -4.829 -9.684 -2.148 1.00 0.00 1155 LEU A C 4
ATOM 5014 O O . LEU A 1 82 ? -4.359 -10.727 -1.697 1.00 0.00 1155 LEU A O 4
ATOM 5030 N N . VAL A 1 83 ? -6.154 -9.507 -2.262 1.00 0.00 1156 VAL A N 4
ATOM 5031 C CA . VAL A 1 83 ? -7.139 -10.532 -1.843 1.00 0.00 1156 VAL A CA 4
ATOM 5032 C C . VAL A 1 83 ? -7.075 -11.814 -2.690 1.00 0.00 1156 VAL A C 4
ATOM 5033 O O . VAL A 1 83 ? -7.507 -12.874 -2.237 1.00 0.00 1156 VAL A O 4
ATOM 5046 N N . ALA A 1 84 ? -6.474 -11.772 -3.885 1.00 0.00 1157 ALA A N 4
ATOM 5047 C CA . ALA A 1 84 ? -6.220 -12.966 -4.706 1.00 0.00 1157 ALA A CA 4
ATOM 5048 C C . ALA A 1 84 ? -5.222 -13.961 -4.062 1.00 0.00 1157 ALA A C 4
ATOM 5049 O O . ALA A 1 84 ? -5.154 -15.118 -4.485 1.00 0.00 1157 ALA A O 4
ATOM 5056 N N . ALA A 1 85 ? -4.471 -13.546 -3.034 1.00 0.00 1158 ALA A N 4
ATOM 5057 C CA . ALA A 1 85 ? -3.638 -14.434 -2.222 1.00 0.00 1158 ALA A CA 4
ATOM 5058 C C . ALA A 1 85 ? -4.465 -15.436 -1.380 1.00 0.00 1158 ALA A C 4
ATOM 5059 O O . ALA A 1 85 ? -5.564 -15.121 -0.902 1.00 0.00 1158 ALA A O 4
ATOM 5066 N N . ARG A 1 86 ? -3.914 -16.641 -1.184 1.00 0.00 1159 ARG A N 4
ATOM 5067 C CA . ARG A 1 86 ? -4.496 -17.770 -0.431 1.00 0.00 1159 ARG A CA 4
ATOM 5068 C C . ARG A 1 86 ? -3.393 -18.664 0.162 1.00 0.00 1159 ARG A C 4
ATOM 5069 O O . ARG A 1 86 ? -2.477 -19.072 -0.588 1.00 0.00 1159 ARG A O 4
ATOM 5133 N N . GLY A 1 1 ? -11.076 -5.464 -14.694 1.00 0.00 -4 GLY A N 5
ATOM 5134 C CA . GLY A 1 1 ? -12.334 -4.805 -15.105 1.00 0.00 -4 GLY A CA 5
ATOM 5135 C C . GLY A 1 1 ? -13.287 -4.583 -13.929 1.00 0.00 -4 GLY A C 5
ATOM 5136 O O . GLY A 1 1 ? -13.017 -5.055 -12.817 1.00 0.00 -4 GLY A O 5
ATOM 5142 N N . PRO A 1 2 ? -14.416 -3.878 -14.153 1.00 0.00 -3 PRO A N 5
ATOM 5143 C CA . PRO A 1 2 ? -15.445 -3.634 -13.131 1.00 0.00 -3 PRO A CA 5
ATOM 5144 C C . PRO A 1 2 ? -16.208 -4.915 -12.737 1.00 0.00 -3 PRO A C 5
ATOM 5145 O O . PRO A 1 2 ? -16.213 -5.916 -13.464 1.00 0.00 -3 PRO A O 5
ATOM 5156 N N . GLY A 1 3 ? -16.885 -4.866 -11.587 1.00 0.00 -2 GLY A N 5
ATOM 5157 C CA . GLY A 1 3 ? -17.670 -5.982 -11.041 1.00 0.00 -2 GLY A CA 5
ATOM 5158 C C . GLY A 1 3 ? -18.428 -5.631 -9.755 1.00 0.00 -2 GLY A C 5
ATOM 5159 O O . GLY A 1 3 ? -18.454 -4.479 -9.314 1.00 0.00 -2 GLY A O 5
ATOM 5163 N N . SER A 1 4 ? -19.039 -6.646 -9.139 1.00 0.00 -1 SER A N 5
ATOM 5164 C CA . SER A 1 4 ? -19.794 -6.556 -7.876 1.00 0.00 -1 SER A CA 5
ATOM 5165 C C . SER A 1 4 ? -19.748 -7.884 -7.109 1.00 0.00 -1 SER A C 5
ATOM 5166 O O . SER A 1 4 ? -19.545 -8.943 -7.716 1.00 0.00 -1 SER A O 5
ATOM 5174 N N . ALA A 1 5 ? -19.905 -7.847 -5.778 1.00 0.00 1078 ALA A N 5
ATOM 5175 C CA . ALA A 1 5 ? -19.815 -9.001 -4.872 1.00 0.00 1078 ALA A CA 5
ATOM 5176 C C . ALA A 1 5 ? -18.497 -9.803 -5.031 1.00 0.00 1078 ALA A C 5
ATOM 5177 O O . ALA A 1 5 ? -18.495 -11.040 -5.098 1.00 0.00 1078 ALA A O 5
ATOM 5184 N N . ALA A 1 6 ? -17.367 -9.096 -5.119 1.00 0.00 1079 ALA A N 5
ATOM 5185 C CA . ALA A 1 6 ? -16.048 -9.651 -5.459 1.00 0.00 1079 ALA A CA 5
ATOM 5186 C C . ALA A 1 6 ? -15.486 -10.674 -4.443 1.00 0.00 1079 ALA A C 5
ATOM 5187 O O . ALA A 1 6 ? -14.619 -11.478 -4.800 1.00 0.00 1079 ALA A O 5
ATOM 5194 N N . ALA A 1 7 ? -15.974 -10.661 -3.198 1.00 0.00 1080 ALA A N 5
ATOM 5195 C CA . ALA A 1 7 ? -15.623 -11.627 -2.155 1.00 0.00 1080 ALA A CA 5
ATOM 5196 C C . ALA A 1 7 ? -16.843 -11.932 -1.260 1.00 0.00 1080 ALA A C 5
ATOM 5197 O O . ALA A 1 7 ? -17.223 -11.123 -0.413 1.00 0.00 1080 ALA A O 5
ATOM 5204 N N . ASP A 1 8 ? -17.451 -13.109 -1.430 1.00 0.00 1081 ASP A N 5
ATOM 5205 C CA . ASP A 1 8 ? -18.608 -13.554 -0.629 1.00 0.00 1081 ASP A CA 5
ATOM 5206 C C . ASP A 1 8 ? -18.249 -13.820 0.850 1.00 0.00 1081 ASP A C 5
ATOM 5207 O O . ASP A 1 8 ? -19.087 -13.705 1.746 1.00 0.00 1081 ASP A O 5
ATOM 5216 N N . ASP A 1 9 ? -16.978 -14.132 1.120 1.00 0.00 1082 ASP A N 5
ATOM 5217 C CA . ASP A 1 9 ? -16.396 -14.283 2.466 1.00 0.00 1082 ASP A CA 5
ATOM 5218 C C . ASP A 1 9 ? -16.043 -12.933 3.135 1.00 0.00 1082 ASP A C 5
ATOM 5219 O O . ASP A 1 9 ? -15.556 -12.915 4.271 1.00 0.00 1082 ASP A O 5
ATOM 5228 N N . GLY A 1 10 ? -16.245 -11.797 2.448 1.00 0.00 1083 GLY A N 5
ATOM 5229 C CA . GLY A 1 10 ? -16.046 -10.440 2.986 1.00 0.00 1083 GLY A CA 5
ATOM 5230 C C . GLY A 1 10 ? -14.594 -10.019 3.252 1.00 0.00 1083 GLY A C 5
ATOM 5231 O O . GLY A 1 10 ? -14.358 -8.890 3.688 1.00 0.00 1083 GLY A O 5
ATOM 5235 N N . ARG A 1 11 ? -13.606 -10.888 2.986 1.00 0.00 1084 ARG A N 5
ATOM 5236 C CA . ARG A 1 11 ? -12.187 -10.667 3.339 1.00 0.00 1084 ARG A CA 5
ATOM 5237 C C . ARG A 1 11 ? -11.559 -9.459 2.622 1.00 0.00 1084 ARG A C 5
ATOM 5238 O O . ARG A 1 11 ? -10.691 -8.798 3.193 1.00 0.00 1084 ARG A O 5
ATOM 5259 N N . ARG A 1 12 ? -12.041 -9.126 1.416 1.00 0.00 1085 ARG A N 5
ATOM 5260 C CA . ARG A 1 12 ? -11.622 -7.942 0.636 1.00 0.00 1085 ARG A CA 5
ATOM 5261 C C . ARG A 1 12 ? -11.890 -6.632 1.393 1.00 0.00 1085 ARG A C 5
ATOM 5262 O O . ARG A 1 12 ? -11.037 -5.750 1.420 1.00 0.00 1085 ARG A O 5
ATOM 5283 N N . ALA A 1 13 ? -13.040 -6.519 2.064 1.00 0.00 1086 ALA A N 5
ATOM 5284 C CA . ALA A 1 13 ? -13.420 -5.339 2.854 1.00 0.00 1086 ALA A CA 5
ATOM 5285 C C . ALA A 1 13 ? -12.603 -5.203 4.158 1.00 0.00 1086 ALA A C 5
ATOM 5286 O O . ALA A 1 13 ? -12.274 -4.083 4.559 1.00 0.00 1086 ALA A O 5
ATOM 5293 N N . GLU A 1 14 ? -12.223 -6.320 4.786 1.00 0.00 1087 GLU A N 5
ATOM 5294 C CA . GLU A 1 14 ? -11.302 -6.335 5.935 1.00 0.00 1087 GLU A CA 5
ATOM 5295 C C . GLU A 1 14 ? -9.889 -5.867 5.526 1.00 0.00 1087 GLU A C 5
ATOM 5296 O O . GLU A 1 14 ? -9.297 -5.025 6.198 1.00 0.00 1087 GLU A O 5
ATOM 5308 N N . LEU A 1 15 ? -9.374 -6.364 4.395 1.00 0.00 1088 LEU A N 5
ATOM 5309 C CA . LEU A 1 15 ? -8.068 -5.966 3.859 1.00 0.00 1088 LEU A CA 5
ATOM 5310 C C . LEU A 1 15 ? -8.046 -4.495 3.397 1.00 0.00 1088 LEU A C 5
ATOM 5311 O O . LEU A 1 15 ? -7.026 -3.826 3.555 1.00 0.00 1088 LEU A O 5
ATOM 5327 N N . ALA A 1 16 ? -9.151 -3.965 2.863 1.00 0.00 1089 ALA A N 5
ATOM 5328 C CA . ALA A 1 16 ? -9.243 -2.580 2.378 1.00 0.00 1089 ALA A CA 5
ATOM 5329 C C . ALA A 1 16 ? -9.030 -1.525 3.486 1.00 0.00 1089 ALA A C 5
ATOM 5330 O O . ALA A 1 16 ? -8.502 -0.441 3.225 1.00 0.00 1089 ALA A O 5
ATOM 5337 N N . ASP A 1 17 ? -9.369 -1.845 4.739 1.00 0.00 1090 ASP A N 5
ATOM 5338 C CA . ASP A 1 17 ? -9.034 -1.001 5.892 1.00 0.00 1090 ASP A CA 5
ATOM 5339 C C . ASP A 1 17 ? -7.539 -1.091 6.250 1.00 0.00 1090 ASP A C 5
ATOM 5340 O O . ASP A 1 17 ? -6.889 -0.072 6.494 1.00 0.00 1090 ASP A O 5
ATOM 5349 N N . ARG A 1 18 ? -6.958 -2.297 6.211 1.00 0.00 1091 ARG A N 5
ATOM 5350 C CA . ARG A 1 18 ? -5.536 -2.550 6.524 1.00 0.00 1091 ARG A CA 5
ATOM 5351 C C . ARG A 1 18 ? -4.588 -1.881 5.527 1.00 0.00 1091 ARG A C 5
ATOM 5352 O O . ARG A 1 18 ? -3.597 -1.283 5.947 1.00 0.00 1091 ARG A O 5
ATOM 5373 N N . VAL A 1 19 ? -4.892 -1.919 4.226 1.00 0.00 1092 VAL A N 5
ATOM 5374 C CA . VAL A 1 19 ? -4.091 -1.211 3.204 1.00 0.00 1092 VAL A CA 5
ATOM 5375 C C . VAL A 1 19 ? -4.164 0.308 3.386 1.00 0.00 1092 VAL A C 5
ATOM 5376 O O . VAL A 1 19 ? -3.146 0.980 3.265 1.00 0.00 1092 VAL A O 5
ATOM 5389 N N . SER A 1 20 ? -5.323 0.857 3.766 1.00 0.00 1093 SER A N 5
ATOM 5390 C CA . SER A 1 20 ? -5.490 2.297 4.049 1.00 0.00 1093 SER A CA 5
ATOM 5391 C C . SER A 1 20 ? -4.675 2.749 5.268 1.00 0.00 1093 SER A C 5
ATOM 5392 O O . SER A 1 20 ? -3.990 3.774 5.207 1.00 0.00 1093 SER A O 5
ATOM 5400 N N . ARG A 1 21 ? -4.660 1.955 6.347 1.00 0.00 1094 ARG A N 5
ATOM 5401 C CA . ARG A 1 21 ? -3.802 2.176 7.536 1.00 0.00 1094 ARG A CA 5
ATOM 5402 C C . ARG A 1 21 ? -2.308 2.062 7.211 1.00 0.00 1094 ARG A C 5
ATOM 5403 O O . ARG A 1 21 ? -1.508 2.854 7.713 1.00 0.00 1094 ARG A O 5
ATOM 5424 N N . THR A 1 22 ? -1.927 1.120 6.347 1.00 0.00 1095 THR A N 5
ATOM 5425 C CA . THR A 1 22 ? -0.523 0.907 5.938 1.00 0.00 1095 THR A CA 5
ATOM 5426 C C . THR A 1 22 ? -0.018 2.087 5.108 1.00 0.00 1095 THR A C 5
ATOM 5427 O O . THR A 1 22 ? 1.060 2.619 5.374 1.00 0.00 1095 THR A O 5
ATOM 5438 N N . VAL A 1 23 ? -0.828 2.565 4.155 1.00 0.00 1096 VAL A N 5
ATOM 5439 C CA . VAL A 1 23 ? -0.559 3.781 3.369 1.00 0.00 1096 VAL A CA 5
ATOM 5440 C C . VAL A 1 23 ? -0.459 5.014 4.269 1.00 0.00 1096 VAL A C 5
ATOM 5441 O O . VAL A 1 23 ? 0.498 5.777 4.132 1.00 0.00 1096 VAL A O 5
ATOM 5454 N N . ALA A 1 24 ? -1.390 5.183 5.214 1.00 0.00 1097 ALA A N 5
ATOM 5455 C CA . ALA A 1 24 ? -1.392 6.308 6.154 1.00 0.00 1097 ALA A CA 5
ATOM 5456 C C . ALA A 1 24 ? -0.073 6.402 6.938 1.00 0.00 1097 ALA A C 5
ATOM 5457 O O . ALA A 1 24 ? 0.591 7.437 6.920 1.00 0.00 1097 ALA A O 5
ATOM 5464 N N . ASP A 1 25 ? 0.350 5.299 7.560 1.00 0.00 1098 ASP A N 5
ATOM 5465 C CA . ASP A 1 25 ? 1.598 5.231 8.335 1.00 0.00 1098 ASP A CA 5
ATOM 5466 C C . ASP A 1 25 ? 2.868 5.367 7.470 1.00 0.00 1098 ASP A C 5
ATOM 5467 O O . ASP A 1 25 ? 3.864 5.927 7.937 1.00 0.00 1098 ASP A O 5
ATOM 5476 N N . THR A 1 26 ? 2.831 4.937 6.202 1.00 0.00 1099 THR A N 5
ATOM 5477 C CA . THR A 1 26 ? 3.951 5.095 5.246 1.00 0.00 1099 THR A CA 5
ATOM 5478 C C . THR A 1 26 ? 4.261 6.572 4.945 1.00 0.00 1099 THR A C 5
ATOM 5479 O O . THR A 1 26 ? 5.435 6.945 4.839 1.00 0.00 1099 THR A O 5
ATOM 5490 N N . ILE A 1 27 ? 3.232 7.428 4.884 1.00 0.00 1100 ILE A N 5
ATOM 5491 C CA . ILE A 1 27 ? 3.362 8.892 4.726 1.00 0.00 1100 ILE A CA 5
ATOM 5492 C C . ILE A 1 27 ? 3.209 9.687 6.042 1.00 0.00 1100 ILE A C 5
ATOM 5493 O O . ILE A 1 27 ? 3.149 10.918 6.018 1.00 0.00 1100 ILE A O 5
ATOM 5509 N N . GLY A 1 28 ? 3.153 9.017 7.199 1.00 0.00 1101 GLY A N 5
ATOM 5510 C CA . GLY A 1 28 ? 3.091 9.632 8.533 1.00 0.00 1101 GLY A CA 5
ATOM 5511 C C . GLY A 1 28 ? 1.750 10.304 8.904 1.00 0.00 1101 GLY A C 5
ATOM 5512 O O . GLY A 1 28 ? 1.702 11.076 9.864 1.00 0.00 1101 GLY A O 5
ATOM 5516 N N . ARG A 1 29 ? 0.680 10.056 8.136 1.00 0.00 1102 ARG A N 5
ATOM 5517 C CA . ARG A 1 29 ? -0.684 10.578 8.372 1.00 0.00 1102 ARG A CA 5
ATOM 5518 C C . ARG A 1 29 ? -1.508 9.646 9.285 1.00 0.00 1102 ARG A C 5
ATOM 5519 O O . ARG A 1 29 ? -1.204 8.455 9.368 1.00 0.00 1102 ARG A O 5
ATOM 5540 N N . PRO A 1 30 ? -2.579 10.144 9.938 1.00 0.00 1103 PRO A N 5
ATOM 5541 C CA . PRO A 1 30 ? -3.574 9.295 10.603 1.00 0.00 1103 PRO A CA 5
ATOM 5542 C C . PRO A 1 30 ? -4.417 8.509 9.575 1.00 0.00 1103 PRO A C 5
ATOM 5543 O O . PRO A 1 30 ? -4.572 8.930 8.424 1.00 0.00 1103 PRO A O 5
ATOM 5554 N N . ALA A 1 31 ? -5.002 7.377 9.988 1.00 0.00 1104 ALA A N 5
ATOM 5555 C CA . ALA A 1 31 ? -5.788 6.497 9.115 1.00 0.00 1104 ALA A CA 5
ATOM 5556 C C . ALA A 1 31 ? -7.023 7.195 8.496 1.00 0.00 1104 ALA A C 5
ATOM 5557 O O . ALA A 1 31 ? -7.403 6.875 7.370 1.00 0.00 1104 ALA A O 5
ATOM 5564 N N . GLY A 1 32 ? -7.611 8.184 9.188 1.00 0.00 1105 GLY A N 5
ATOM 5565 C CA . GLY A 1 32 ? -8.767 8.959 8.714 1.00 0.00 1105 GLY A CA 5
ATOM 5566 C C . GLY A 1 32 ? -8.521 9.821 7.464 1.00 0.00 1105 GLY A C 5
ATOM 5567 O O . GLY A 1 32 ? -9.478 10.224 6.797 1.00 0.00 1105 GLY A O 5
ATOM 5571 N N . SER A 1 33 ? -7.257 10.096 7.112 1.00 0.00 1106 SER A N 5
ATOM 5572 C CA . SER A 1 33 ? -6.877 10.833 5.894 1.00 0.00 1106 SER A CA 5
ATOM 5573 C C . SER A 1 33 ? -6.981 9.991 4.607 1.00 0.00 1106 SER A C 5
ATOM 5574 O O . SER A 1 33 ? -6.934 10.556 3.511 1.00 0.00 1106 SER A O 5
ATOM 5582 N N . ILE A 1 34 ? -7.096 8.659 4.714 1.00 0.00 1107 ILE A N 5
ATOM 5583 C CA . ILE A 1 34 ? -6.967 7.693 3.605 1.00 0.00 1107 ILE A CA 5
ATOM 5584 C C . ILE A 1 34 ? -8.261 6.879 3.406 1.00 0.00 1107 ILE A C 5
ATOM 5585 O O . ILE A 1 34 ? -8.978 6.596 4.372 1.00 0.00 1107 ILE A O 5
ATOM 5601 N N . GLY A 1 35 ? -8.557 6.469 2.168 1.00 0.00 1108 GLY A N 5
ATOM 5602 C CA . GLY A 1 35 ? -9.664 5.571 1.823 1.00 0.00 1108 GLY A CA 5
ATOM 5603 C C . GLY A 1 35 ? -9.420 4.787 0.530 1.00 0.00 1108 GLY A C 5
ATOM 5604 O O . GLY A 1 35 ? -8.480 5.058 -0.220 1.00 0.00 1108 GLY A O 5
ATOM 5608 N N . GLY A 1 36 ? -10.290 3.809 0.246 1.00 0.00 1109 GLY A N 5
ATOM 5609 C CA . GLY A 1 36 ? -10.146 2.889 -0.898 1.00 0.00 1109 GLY A CA 5
ATOM 5610 C C . GLY A 1 36 ? -10.165 3.581 -2.269 1.00 0.00 1109 GLY A C 5
ATOM 5611 O O . GLY A 1 36 ? -9.342 3.280 -3.137 1.00 0.00 1109 GLY A O 5
ATOM 5615 N N . HIS A 1 37 ? -11.070 4.548 -2.454 1.00 0.00 1110 HIS A N 5
ATOM 5616 C CA . HIS A 1 37 ? -11.221 5.315 -3.702 1.00 0.00 1110 HIS A CA 5
ATOM 5617 C C . HIS A 1 37 ? -10.132 6.397 -3.889 1.00 0.00 1110 HIS A C 5
ATOM 5618 O O . HIS A 1 37 ? -10.017 6.970 -4.976 1.00 0.00 1110 HIS A O 5
ATOM 5633 N N . THR A 1 38 ? -9.352 6.721 -2.851 1.00 0.00 1111 THR A N 5
ATOM 5634 C CA . THR A 1 38 ? -8.354 7.802 -2.885 1.00 0.00 1111 THR A CA 5
ATOM 5635 C C . THR A 1 38 ? -7.178 7.438 -3.803 1.00 0.00 1111 THR A C 5
ATOM 5636 O O . THR A 1 38 ? -6.551 6.387 -3.647 1.00 0.00 1111 THR A O 5
ATOM 5647 N N . SER A 1 39 ? -6.878 8.301 -4.778 1.00 0.00 1112 SER A N 5
ATOM 5648 C CA . SER A 1 39 ? -5.824 8.064 -5.776 1.00 0.00 1112 SER A CA 5
ATOM 5649 C C . SER A 1 39 ? -4.414 8.157 -5.190 1.00 0.00 1112 SER A C 5
ATOM 5650 O O . SER A 1 39 ? -4.141 9.011 -4.345 1.00 0.00 1112 SER A O 5
ATOM 5658 N N . LEU A 1 40 ? -3.486 7.325 -5.681 1.00 0.00 1113 LEU A N 5
ATOM 5659 C CA . LEU A 1 40 ? -2.062 7.365 -5.308 1.00 0.00 1113 LEU A CA 5
ATOM 5660 C C . LEU A 1 40 ? -1.425 8.736 -5.624 1.00 0.00 1113 LEU A C 5
ATOM 5661 O O . LEU A 1 40 ? -0.619 9.250 -4.844 1.00 0.00 1113 LEU A O 5
ATOM 5677 N N . GLU A 1 41 ? -1.814 9.347 -6.750 1.00 0.00 1114 GLU A N 5
ATOM 5678 C CA . GLU A 1 41 ? -1.370 10.688 -7.168 1.00 0.00 1114 GLU A CA 5
ATOM 5679 C C . GLU A 1 41 ? -1.946 11.797 -6.270 1.00 0.00 1114 GLU A C 5
ATOM 5680 O O . GLU A 1 41 ? -1.241 12.746 -5.921 1.00 0.00 1114 GLU A O 5
ATOM 5692 N N . SER A 1 42 ? -3.203 11.650 -5.826 1.00 0.00 1115 SER A N 5
ATOM 5693 C CA . SER A 1 42 ? -3.853 12.572 -4.876 1.00 0.00 1115 SER A CA 5
ATOM 5694 C C . SER A 1 42 ? -3.211 12.533 -3.486 1.00 0.00 1115 SER A C 5
ATOM 5695 O O . SER A 1 42 ? -3.041 13.574 -2.842 1.00 0.00 1115 SER A O 5
ATOM 5703 N N . MET A 1 43 ? -2.767 11.345 -3.050 1.00 0.00 1116 MET A N 5
ATOM 5704 C CA . MET A 1 43 ? -1.960 11.140 -1.831 1.00 0.00 1116 MET A CA 5
ATOM 5705 C C . MET A 1 43 ? -0.485 11.570 -1.984 1.00 0.00 1116 MET A C 5
ATOM 5706 O O . MET A 1 43 ? 0.281 11.477 -1.020 1.00 0.00 1116 MET A O 5
ATOM 5720 N N . GLY A 1 44 ? -0.073 12.047 -3.166 1.00 0.00 1117 GLY A N 5
ATOM 5721 C CA . GLY A 1 44 ? 1.276 12.557 -3.435 1.00 0.00 1117 GLY A CA 5
ATOM 5722 C C . GLY A 1 44 ? 2.378 11.493 -3.487 1.00 0.00 1117 GLY A C 5
ATOM 5723 O O . GLY A 1 44 ? 3.555 11.814 -3.303 1.00 0.00 1117 GLY A O 5
ATOM 5727 N N . LEU A 1 45 ? 2.018 10.219 -3.682 1.00 0.00 1118 LEU A N 5
ATOM 5728 C CA . LEU A 1 45 ? 2.961 9.093 -3.716 1.00 0.00 1118 LEU A CA 5
ATOM 5729 C C . LEU A 1 45 ? 3.848 9.127 -4.977 1.00 0.00 1118 LEU A C 5
ATOM 5730 O O . LEU A 1 45 ? 3.428 9.555 -6.056 1.00 0.00 1118 LEU A O 5
ATOM 5746 N N . ASP A 1 46 ? 5.083 8.659 -4.823 1.00 0.00 1119 ASP A N 5
ATOM 5747 C CA . ASP A 1 46 ? 6.152 8.647 -5.834 1.00 0.00 1119 ASP A CA 5
ATOM 5748 C C . ASP A 1 46 ? 7.131 7.493 -5.541 1.00 0.00 1119 ASP A C 5
ATOM 5749 O O . ASP A 1 46 ? 7.065 6.902 -4.463 1.00 0.00 1119 ASP A O 5
ATOM 5758 N N . SER A 1 47 ? 8.036 7.160 -6.468 1.00 0.00 1120 SER A N 5
ATOM 5759 C CA . SER A 1 47 ? 9.019 6.053 -6.414 1.00 0.00 1120 SER A CA 5
ATOM 5760 C C . SER A 1 47 ? 9.455 5.615 -5.013 1.00 0.00 1120 SER A C 5
ATOM 5761 O O . SER A 1 47 ? 9.257 4.456 -4.638 1.00 0.00 1120 SER A O 5
ATOM 5768 N N . VAL A 1 48 ? 10.045 6.523 -4.229 1.00 0.00 1121 VAL A N 5
ATOM 5769 C CA . VAL A 1 48 ? 10.601 6.212 -2.903 1.00 0.00 1121 VAL A CA 5
ATOM 5770 C C . VAL A 1 48 ? 9.516 5.800 -1.894 1.00 0.00 1121 VAL A C 5
ATOM 5771 O O . VAL A 1 48 ? 9.684 4.817 -1.174 1.00 0.00 1121 VAL A O 5
ATOM 5784 N N . MET A 1 49 ? 8.390 6.522 -1.863 1.00 0.00 1122 MET A N 5
ATOM 5785 C CA . MET A 1 49 ? 7.240 6.200 -1.010 1.00 0.00 1122 MET A CA 5
ATOM 5786 C C . MET A 1 49 ? 6.506 4.936 -1.469 1.00 0.00 1122 MET A C 5
ATOM 5787 O O . MET A 1 49 ? 5.983 4.196 -0.635 1.00 0.00 1122 MET A O 5
ATOM 5801 N N . ILE A 1 50 ? 6.490 4.649 -2.775 1.00 0.00 1123 ILE A N 5
ATOM 5802 C CA . ILE A 1 50 ? 5.871 3.447 -3.351 1.00 0.00 1123 ILE A CA 5
ATOM 5803 C C . ILE A 1 50 ? 6.733 2.199 -3.092 1.00 0.00 1123 ILE A C 5
ATOM 5804 O O . ILE A 1 50 ? 6.197 1.146 -2.736 1.00 0.00 1123 ILE A O 5
ATOM 5820 N N . ARG A 1 51 ? 8.064 2.315 -3.158 1.00 0.00 1124 ARG A N 5
ATOM 5821 C CA . ARG A 1 51 ? 9.009 1.259 -2.745 1.00 0.00 1124 ARG A CA 5
ATOM 5822 C C . ARG A 1 51 ? 8.948 0.974 -1.239 1.00 0.00 1124 ARG A C 5
ATOM 5823 O O . ARG A 1 51 ? 8.981 -0.193 -0.837 1.00 0.00 1124 ARG A O 5
ATOM 5844 N N . ALA A 1 52 ? 8.762 2.009 -0.417 1.00 0.00 1125 ALA A N 5
ATOM 5845 C CA . ALA A 1 52 ? 8.474 1.842 1.010 1.00 0.00 1125 ALA A CA 5
ATOM 5846 C C . ALA A 1 52 ? 7.114 1.153 1.233 1.00 0.00 1125 ALA A C 5
ATOM 5847 O O . ALA A 1 52 ? 7.030 0.184 1.991 1.00 0.00 1125 ALA A O 5
ATOM 5854 N N . LEU A 1 53 ? 6.060 1.580 0.525 1.00 0.00 1126 LEU A N 5
ATOM 5855 C CA . LEU A 1 53 ? 4.716 1.003 0.621 1.00 0.00 1126 LEU A CA 5
ATOM 5856 C C . LEU A 1 53 ? 4.696 -0.483 0.227 1.00 0.00 1126 LEU A C 5
ATOM 5857 O O . LEU A 1 53 ? 4.075 -1.284 0.921 1.00 0.00 1126 LEU A O 5
ATOM 5873 N N . ALA A 1 54 ? 5.417 -0.872 -0.828 1.00 0.00 1127 ALA A N 5
ATOM 5874 C CA . ALA A 1 54 ? 5.580 -2.264 -1.244 1.00 0.00 1127 ALA A CA 5
ATOM 5875 C C . ALA A 1 54 ? 6.168 -3.130 -0.112 1.00 0.00 1127 ALA A C 5
ATOM 5876 O O . ALA A 1 54 ? 5.640 -4.203 0.196 1.00 0.00 1127 ALA A O 5
ATOM 5883 N N . SER A 1 55 ? 7.208 -2.631 0.565 1.00 0.00 1128 SER A N 5
ATOM 5884 C CA . SER A 1 55 ? 7.838 -3.301 1.711 1.00 0.00 1128 SER A CA 5
ATOM 5885 C C . SER A 1 55 ? 6.899 -3.396 2.922 1.00 0.00 1128 SER A C 5
ATOM 5886 O O . SER A 1 55 ? 6.787 -4.457 3.534 1.00 0.00 1128 SER A O 5
ATOM 5894 N N . ARG A 1 56 ? 6.172 -2.315 3.246 1.00 0.00 1129 ARG A N 5
ATOM 5895 C CA . ARG A 1 56 ? 5.218 -2.269 4.369 1.00 0.00 1129 ARG A CA 5
ATOM 5896 C C . ARG A 1 56 ? 4.001 -3.170 4.145 1.00 0.00 1129 ARG A C 5
ATOM 5897 O O . ARG A 1 56 ? 3.608 -3.889 5.061 1.00 0.00 1129 ARG A O 5
ATOM 5918 N N . LEU A 1 57 ? 3.438 -3.201 2.933 1.00 0.00 1130 LEU A N 5
ATOM 5919 C CA . LEU A 1 57 ? 2.363 -4.132 2.560 1.00 0.00 1130 LEU A CA 5
ATOM 5920 C C . LEU A 1 57 ? 2.844 -5.587 2.623 1.00 0.00 1130 LEU A C 5
ATOM 5921 O O . LEU A 1 57 ? 2.147 -6.431 3.184 1.00 0.00 1130 LEU A O 5
ATOM 5937 N N . SER A 1 58 ? 4.052 -5.884 2.139 1.00 0.00 1131 SER A N 5
ATOM 5938 C CA . SER A 1 58 ? 4.645 -7.229 2.222 1.00 0.00 1131 SER A CA 5
ATOM 5939 C C . SER A 1 58 ? 4.839 -7.705 3.670 1.00 0.00 1131 SER A C 5
ATOM 5940 O O . SER A 1 58 ? 4.576 -8.872 3.985 1.00 0.00 1131 SER A O 5
ATOM 5948 N N . ALA A 1 59 ? 5.235 -6.804 4.572 1.00 0.00 1132 ALA A N 5
ATOM 5949 C CA . ALA A 1 59 ? 5.449 -7.098 5.992 1.00 0.00 1132 ALA A CA 5
ATOM 5950 C C . ALA A 1 59 ? 4.159 -7.235 6.839 1.00 0.00 1132 ALA A C 5
ATOM 5951 O O . ALA A 1 59 ? 4.213 -7.838 7.912 1.00 0.00 1132 ALA A O 5
ATOM 5958 N N . GLU A 1 60 ? 3.019 -6.686 6.394 1.00 0.00 1133 GLU A N 5
ATOM 5959 C CA . GLU A 1 60 ? 1.834 -6.479 7.262 1.00 0.00 1133 GLU A CA 5
ATOM 5960 C C . GLU A 1 60 ? 0.476 -6.845 6.637 1.00 0.00 1133 GLU A C 5
ATOM 5961 O O . GLU A 1 60 ? -0.516 -6.963 7.368 1.00 0.00 1133 GLU A O 5
ATOM 5973 N N . VAL A 1 61 ? 0.398 -7.058 5.316 1.00 0.00 1134 VAL A N 5
ATOM 5974 C CA . VAL A 1 61 ? -0.849 -7.374 4.586 1.00 0.00 1134 VAL A CA 5
ATOM 5975 C C . VAL A 1 61 ? -0.653 -8.573 3.653 1.00 0.00 1134 VAL A C 5
ATOM 5976 O O . VAL A 1 61 ? -1.142 -9.663 3.957 1.00 0.00 1134 VAL A O 5
ATOM 5989 N N . ALA A 1 62 ? 0.073 -8.396 2.543 1.00 0.00 1135 ALA A N 5
ATOM 5990 C CA . ALA A 1 62 ? 0.418 -9.428 1.559 1.00 0.00 1135 ALA A CA 5
ATOM 5991 C C . ALA A 1 62 ? 1.543 -8.943 0.609 1.00 0.00 1135 ALA A C 5
ATOM 5992 O O . ALA A 1 62 ? 1.654 -7.735 0.364 1.00 0.00 1135 ALA A O 5
ATOM 5999 N N . PRO A 1 63 ? 2.379 -9.840 0.052 1.00 0.00 1136 PRO A N 5
ATOM 6000 C CA . PRO A 1 63 ? 3.512 -9.464 -0.796 1.00 0.00 1136 PRO A CA 5
ATOM 6001 C C . PRO A 1 63 ? 3.092 -8.801 -2.118 1.00 0.00 1136 PRO A C 5
ATOM 6002 O O . PRO A 1 63 ? 2.199 -9.278 -2.828 1.00 0.00 1136 PRO A O 5
ATOM 6013 N N . VAL A 1 64 ? 3.779 -7.709 -2.463 1.00 0.00 1137 VAL A N 5
ATOM 6014 C CA . VAL A 1 64 ? 3.565 -6.889 -3.669 1.00 0.00 1137 VAL A CA 5
ATOM 6015 C C . VAL A 1 64 ? 4.833 -6.092 -3.995 1.00 0.00 1137 VAL A C 5
ATOM 6016 O O . VAL A 1 64 ? 5.562 -5.689 -3.086 1.00 0.00 1137 VAL A O 5
ATOM 6029 N N . GLY A 1 65 ? 5.122 -5.875 -5.283 1.00 0.00 1138 GLY A N 5
ATOM 6030 C CA . GLY A 1 65 ? 6.273 -5.095 -5.756 1.00 0.00 1138 GLY A CA 5
ATOM 6031 C C . GLY A 1 65 ? 5.923 -3.644 -6.124 1.00 0.00 1138 GLY A C 5
ATOM 6032 O O . GLY A 1 65 ? 4.763 -3.352 -6.439 1.00 0.00 1138 GLY A O 5
ATOM 6036 N N . PRO A 1 66 ? 6.899 -2.716 -6.151 1.00 0.00 1139 PRO A N 5
ATOM 6037 C CA . PRO A 1 66 ? 6.672 -1.329 -6.581 1.00 0.00 1139 PRO A CA 5
ATOM 6038 C C . PRO A 1 66 ? 6.231 -1.240 -8.054 1.00 0.00 1139 PRO A C 5
ATOM 6039 O O . PRO A 1 66 ? 5.392 -0.413 -8.395 1.00 0.00 1139 PRO A O 5
ATOM 6050 N N . GLU A 1 67 ? 6.722 -2.139 -8.917 1.00 0.00 1140 GLU A N 5
ATOM 6051 C CA . GLU A 1 67 ? 6.334 -2.217 -10.333 1.00 0.00 1140 GLU A CA 5
ATOM 6052 C C . GLU A 1 67 ? 4.857 -2.597 -10.538 1.00 0.00 1140 GLU A C 5
ATOM 6053 O O . GLU A 1 67 ? 4.249 -2.193 -11.532 1.00 0.00 1140 GLU A O 5
ATOM 6065 N N . MET A 1 68 ? 4.260 -3.326 -9.583 1.00 0.00 1141 MET A N 5
ATOM 6066 C CA . MET A 1 68 ? 2.824 -3.614 -9.551 1.00 0.00 1141 MET A CA 5
ATOM 6067 C C . MET A 1 68 ? 2.029 -2.364 -9.141 1.00 0.00 1141 MET A C 5
ATOM 6068 O O . MET A 1 68 ? 1.074 -1.984 -9.827 1.00 0.00 1141 MET A O 5
ATOM 6082 N N . LEU A 1 69 ? 2.479 -1.670 -8.084 1.00 0.00 1142 LEU A N 5
ATOM 6083 C CA . LEU A 1 69 ? 1.868 -0.433 -7.581 1.00 0.00 1142 LEU A CA 5
ATOM 6084 C C . LEU A 1 69 ? 1.896 0.723 -8.596 1.00 0.00 1142 LEU A C 5
ATOM 6085 O O . LEU A 1 69 ? 0.916 1.464 -8.691 1.00 0.00 1142 LEU A O 5
ATOM 6101 N N . PHE A 1 70 ? 2.967 0.874 -9.393 1.00 0.00 1143 PHE A N 5
ATOM 6102 C CA . PHE A 1 70 ? 3.074 1.912 -10.437 1.00 0.00 1143 PHE A CA 5
ATOM 6103 C C . PHE A 1 70 ? 1.960 1.844 -11.505 1.00 0.00 1143 PHE A C 5
ATOM 6104 O O . PHE A 1 70 ? 1.629 2.866 -12.115 1.00 0.00 1143 PHE A O 5
ATOM 6121 N N . GLY A 1 71 ? 1.363 0.666 -11.727 1.00 0.00 1144 GLY A N 5
ATOM 6122 C CA . GLY A 1 71 ? 0.266 0.463 -12.683 1.00 0.00 1144 GLY A CA 5
ATOM 6123 C C . GLY A 1 71 ? -1.131 0.871 -12.183 1.00 0.00 1144 GLY A C 5
ATOM 6124 O O . GLY A 1 71 ? -2.069 0.905 -12.986 1.00 0.00 1144 GLY A O 5
ATOM 6128 N N . LEU A 1 72 ? -1.299 1.156 -10.884 1.00 0.00 1145 LEU A N 5
ATOM 6129 C CA . LEU A 1 72 ? -2.601 1.380 -10.237 1.00 0.00 1145 LEU A CA 5
ATOM 6130 C C . LEU A 1 72 ? -2.987 2.862 -10.128 1.00 0.00 1145 LEU A C 5
ATOM 6131 O O . LEU A 1 72 ? -2.122 3.741 -10.048 1.00 0.00 1145 LEU A O 5
ATOM 6147 N N . ARG A 1 73 ? -4.297 3.142 -10.090 1.00 0.00 1146 ARG A N 5
ATOM 6148 C CA . ARG A 1 73 ? -4.870 4.468 -9.792 1.00 0.00 1146 ARG A CA 5
ATOM 6149 C C . ARG A 1 73 ? -5.095 4.694 -8.296 1.00 0.00 1146 ARG A C 5
ATOM 6150 O O . ARG A 1 73 ? -4.767 5.769 -7.796 1.00 0.00 1146 ARG A O 5
ATOM 6171 N N . ASP A 1 74 ? -5.658 3.713 -7.590 1.00 0.00 1147 ASP A N 5
ATOM 6172 C CA . ASP A 1 74 ? -6.128 3.840 -6.194 1.00 0.00 1147 ASP A CA 5
ATOM 6173 C C . ASP A 1 74 ? -6.019 2.523 -5.392 1.00 0.00 1147 ASP A C 5
ATOM 6174 O O . ASP A 1 74 ? -5.595 1.488 -5.915 1.00 0.00 1147 ASP A O 5
ATOM 6183 N N . LEU A 1 75 ? -6.380 2.557 -4.104 1.00 0.00 1148 LEU A N 5
ATOM 6184 C CA . LEU A 1 75 ? -6.241 1.417 -3.182 1.00 0.00 1148 LEU A CA 5
ATOM 6185 C C . LEU A 1 75 ? -7.303 0.322 -3.375 1.00 0.00 1148 LEU A C 5
ATOM 6186 O O . LEU A 1 75 ? -7.056 -0.828 -3.017 1.00 0.00 1148 LEU A O 5
ATOM 6202 N N . ASP A 1 76 ? -8.456 0.637 -3.970 1.00 0.00 1149 ASP A N 5
ATOM 6203 C CA . ASP A 1 76 ? -9.485 -0.339 -4.348 1.00 0.00 1149 ASP A CA 5
ATOM 6204 C C . ASP A 1 76 ? -8.974 -1.323 -5.424 1.00 0.00 1149 ASP A C 5
ATOM 6205 O O . ASP A 1 76 ? -9.285 -2.513 -5.390 1.00 0.00 1149 ASP A O 5
ATOM 6214 N N . GLU A 1 77 ? -8.127 -0.867 -6.355 1.00 0.00 1150 GLU A N 5
ATOM 6215 C CA . GLU A 1 77 ? -7.430 -1.741 -7.307 1.00 0.00 1150 GLU A CA 5
ATOM 6216 C C . GLU A 1 77 ? -6.306 -2.564 -6.642 1.00 0.00 1150 GLU A C 5
ATOM 6217 O O . GLU A 1 77 ? -6.058 -3.706 -7.040 1.00 0.00 1150 GLU A O 5
ATOM 6229 N N . LEU A 1 78 ? -5.634 -2.012 -5.624 1.00 0.00 1151 LEU A N 5
ATOM 6230 C CA . LEU A 1 78 ? -4.563 -2.686 -4.877 1.00 0.00 1151 LEU A CA 5
ATOM 6231 C C . LEU A 1 78 ? -5.102 -3.852 -4.036 1.00 0.00 1151 LEU A C 5
ATOM 6232 O O . LEU A 1 78 ? -4.604 -4.975 -4.139 1.00 0.00 1151 LEU A O 5
ATOM 6248 N N . VAL A 1 79 ? -6.156 -3.624 -3.242 1.00 0.00 1152 VAL A N 5
ATOM 6249 C CA . VAL A 1 79 ? -6.757 -4.684 -2.415 1.00 0.00 1152 VAL A CA 5
ATOM 6250 C C . VAL A 1 79 ? -7.336 -5.826 -3.265 1.00 0.00 1152 VAL A C 5
ATOM 6251 O O . VAL A 1 79 ? -7.282 -6.982 -2.854 1.00 0.00 1152 VAL A O 5
ATOM 6264 N N . ASP A 1 80 ? -7.801 -5.537 -4.487 1.00 0.00 1153 ASP A N 5
ATOM 6265 C CA . ASP A 1 80 ? -8.261 -6.546 -5.449 1.00 0.00 1153 ASP A CA 5
ATOM 6266 C C . ASP A 1 80 ? -7.166 -7.553 -5.846 1.00 0.00 1153 ASP A C 5
ATOM 6267 O O . ASP A 1 80 ? -7.465 -8.714 -6.139 1.00 0.00 1153 ASP A O 5
ATOM 6276 N N . HIS A 1 81 ? -5.893 -7.129 -5.816 1.00 0.00 1154 HIS A N 5
ATOM 6277 C CA . HIS A 1 81 ? -4.728 -8.007 -5.941 1.00 0.00 1154 HIS A CA 5
ATOM 6278 C C . HIS A 1 81 ? -4.368 -8.684 -4.614 1.00 0.00 1154 HIS A C 5
ATOM 6279 O O . HIS A 1 81 ? -4.173 -9.899 -4.592 1.00 0.00 1154 HIS A O 5
ATOM 6294 N N . LEU A 1 82 ? -4.304 -7.949 -3.497 1.00 0.00 1155 LEU A N 5
ATOM 6295 C CA . LEU A 1 82 ? -3.841 -8.515 -2.214 1.00 0.00 1155 LEU A CA 5
ATOM 6296 C C . LEU A 1 82 ? -4.782 -9.582 -1.616 1.00 0.00 1155 LEU A C 5
ATOM 6297 O O . LEU A 1 82 ? -4.303 -10.493 -0.938 1.00 0.00 1155 LEU A O 5
ATOM 6313 N N . VAL A 1 83 ? -6.090 -9.534 -1.896 1.00 0.00 1156 VAL A N 5
ATOM 6314 C CA . VAL A 1 83 ? -7.033 -10.602 -1.509 1.00 0.00 1156 VAL A CA 5
ATOM 6315 C C . VAL A 1 83 ? -6.786 -11.925 -2.264 1.00 0.00 1156 VAL A C 5
ATOM 6316 O O . VAL A 1 83 ? -7.062 -13.003 -1.728 1.00 0.00 1156 VAL A O 5
ATOM 6329 N N . ALA A 1 84 ? -6.231 -11.856 -3.481 1.00 0.00 1157 ALA A N 5
ATOM 6330 C CA . ALA A 1 84 ? -5.834 -13.018 -4.287 1.00 0.00 1157 ALA A CA 5
ATOM 6331 C C . ALA A 1 84 ? -4.379 -13.483 -4.039 1.00 0.00 1157 ALA A C 5
ATOM 6332 O O . ALA A 1 84 ? -4.066 -14.659 -4.250 1.00 0.00 1157 ALA A O 5
ATOM 6339 N N . ALA A 1 85 ? -3.495 -12.582 -3.602 1.00 0.00 1158 ALA A N 5
ATOM 6340 C CA . ALA A 1 85 ? -2.090 -12.856 -3.293 1.00 0.00 1158 ALA A CA 5
ATOM 6341 C C . ALA A 1 85 ? -1.894 -13.828 -2.104 1.00 0.00 1158 ALA A C 5
ATOM 6342 O O . ALA A 1 85 ? -2.804 -14.048 -1.295 1.00 0.00 1158 ALA A O 5
ATOM 6349 N N . ARG A 1 86 ? -0.682 -14.394 -1.994 1.00 0.00 1159 ARG A N 5
ATOM 6350 C CA . ARG A 1 86 ? -0.261 -15.359 -0.961 1.00 0.00 1159 ARG A CA 5
ATOM 6351 C C . ARG A 1 86 ? 1.209 -15.178 -0.580 1.00 0.00 1159 ARG A C 5
ATOM 6352 O O . ARG A 1 86 ? 1.529 -15.264 0.626 1.00 0.00 1159 ARG A O 5
ATOM 6416 N N . GLY A 1 1 ? -19.547 -5.783 16.133 1.00 0.00 -4 GLY A N 6
ATOM 6417 C CA . GLY A 1 1 ? -20.912 -6.350 16.168 1.00 0.00 -4 GLY A CA 6
ATOM 6418 C C . GLY A 1 1 ? -21.020 -7.649 15.376 1.00 0.00 -4 GLY A C 6
ATOM 6419 O O . GLY A 1 1 ? -20.257 -7.851 14.426 1.00 0.00 -4 GLY A O 6
ATOM 6425 N N . PRO A 1 2 ? -21.955 -8.551 15.738 1.00 0.00 -3 PRO A N 6
ATOM 6426 C CA . PRO A 1 2 ? -22.102 -9.879 15.126 1.00 0.00 -3 PRO A CA 6
ATOM 6427 C C . PRO A 1 2 ? -22.638 -9.857 13.679 1.00 0.00 -3 PRO A C 6
ATOM 6428 O O . PRO A 1 2 ? -22.420 -10.810 12.928 1.00 0.00 -3 PRO A O 6
ATOM 6439 N N . GLY A 1 3 ? -23.293 -8.771 13.252 1.00 0.00 -2 GLY A N 6
ATOM 6440 C CA . GLY A 1 3 ? -23.833 -8.574 11.899 1.00 0.00 -2 GLY A CA 6
ATOM 6441 C C . GLY A 1 3 ? -22.798 -8.195 10.824 1.00 0.00 -2 GLY A C 6
ATOM 6442 O O . GLY A 1 3 ? -23.111 -7.388 9.938 1.00 0.00 -2 GLY A O 6
ATOM 6446 N N . SER A 1 4 ? -21.572 -8.716 10.917 1.00 0.00 -1 SER A N 6
ATOM 6447 C CA . SER A 1 4 ? -20.441 -8.399 10.031 1.00 0.00 -1 SER A CA 6
ATOM 6448 C C . SER A 1 4 ? -19.506 -9.597 9.825 1.00 0.00 -1 SER A C 6
ATOM 6449 O O . SER A 1 4 ? -19.348 -10.442 10.711 1.00 0.00 -1 SER A O 6
ATOM 6457 N N . ALA A 1 5 ? -18.890 -9.686 8.638 1.00 0.00 1078 ALA A N 6
ATOM 6458 C CA . ALA A 1 5 ? -17.949 -10.725 8.197 1.00 0.00 1078 ALA A CA 6
ATOM 6459 C C . ALA A 1 5 ? -18.465 -12.187 8.246 1.00 0.00 1078 ALA A C 6
ATOM 6460 O O . ALA A 1 5 ? -17.672 -13.125 8.115 1.00 0.00 1078 ALA A O 6
ATOM 6467 N N . ALA A 1 6 ? -19.775 -12.402 8.399 1.00 0.00 1079 ALA A N 6
ATOM 6468 C CA . ALA A 1 6 ? -20.399 -13.727 8.406 1.00 0.00 1079 ALA A CA 6
ATOM 6469 C C . ALA A 1 6 ? -20.457 -14.373 7.008 1.00 0.00 1079 ALA A C 6
ATOM 6470 O O . ALA A 1 6 ? -20.285 -15.592 6.875 1.00 0.00 1079 ALA A O 6
ATOM 6477 N N . ALA A 1 7 ? -20.664 -13.567 5.962 1.00 0.00 1080 ALA A N 6
ATOM 6478 C CA . ALA A 1 7 ? -20.605 -13.973 4.552 1.00 0.00 1080 ALA A CA 6
ATOM 6479 C C . ALA A 1 7 ? -19.173 -13.884 3.985 1.00 0.00 1080 ALA A C 6
ATOM 6480 O O . ALA A 1 7 ? -18.374 -13.035 4.391 1.00 0.00 1080 ALA A O 6
ATOM 6487 N N . ASP A 1 8 ? -18.868 -14.716 2.981 1.00 0.00 1081 ASP A N 6
ATOM 6488 C CA . ASP A 1 8 ? -17.574 -14.703 2.268 1.00 0.00 1081 ASP A CA 6
ATOM 6489 C C . ASP A 1 8 ? -17.349 -13.431 1.411 1.00 0.00 1081 ASP A C 6
ATOM 6490 O O . ASP A 1 8 ? -16.224 -13.126 1.019 1.00 0.00 1081 ASP A O 6
ATOM 6499 N N . ASP A 1 9 ? -18.400 -12.643 1.167 1.00 0.00 1082 ASP A N 6
ATOM 6500 C CA . ASP A 1 9 ? -18.310 -11.303 0.568 1.00 0.00 1082 ASP A CA 6
ATOM 6501 C C . ASP A 1 9 ? -17.563 -10.293 1.471 1.00 0.00 1082 ASP A C 6
ATOM 6502 O O . ASP A 1 9 ? -17.092 -9.261 0.989 1.00 0.00 1082 ASP A O 6
ATOM 6511 N N . GLY A 1 10 ? -17.429 -10.572 2.774 1.00 0.00 1083 GLY A N 6
ATOM 6512 C CA . GLY A 1 10 ? -16.827 -9.671 3.763 1.00 0.00 1083 GLY A CA 6
ATOM 6513 C C . GLY A 1 10 ? -15.299 -9.572 3.742 1.00 0.00 1083 GLY A C 6
ATOM 6514 O O . GLY A 1 10 ? -14.756 -8.674 4.389 1.00 0.00 1083 GLY A O 6
ATOM 6518 N N . ARG A 1 11 ? -14.576 -10.443 3.004 1.00 0.00 1084 ARG A N 6
ATOM 6519 C CA . ARG A 1 11 ? -13.094 -10.456 3.006 1.00 0.00 1084 ARG A CA 6
ATOM 6520 C C . ARG A 1 11 ? -12.500 -9.122 2.544 1.00 0.00 1084 ARG A C 6
ATOM 6521 O O . ARG A 1 11 ? -11.609 -8.599 3.211 1.00 0.00 1084 ARG A O 6
ATOM 6542 N N . ARG A 1 12 ? -13.013 -8.543 1.450 1.00 0.00 1085 ARG A N 6
ATOM 6543 C CA . ARG A 1 12 ? -12.546 -7.258 0.885 1.00 0.00 1085 ARG A CA 6
ATOM 6544 C C . ARG A 1 12 ? -12.748 -6.085 1.845 1.00 0.00 1085 ARG A C 6
ATOM 6545 O O . ARG A 1 12 ? -11.858 -5.249 1.972 1.00 0.00 1085 ARG A O 6
ATOM 6566 N N . ALA A 1 13 ? -13.884 -6.040 2.550 1.00 0.00 1086 ALA A N 6
ATOM 6567 C CA . ALA A 1 13 ? -14.203 -4.986 3.520 1.00 0.00 1086 ALA A CA 6
ATOM 6568 C C . ALA A 1 13 ? -13.254 -5.002 4.736 1.00 0.00 1086 ALA A C 6
ATOM 6569 O O . ALA A 1 13 ? -12.797 -3.949 5.178 1.00 0.00 1086 ALA A O 6
ATOM 6576 N N . GLU A 1 14 ? -12.909 -6.187 5.249 1.00 0.00 1087 GLU A N 6
ATOM 6577 C CA . GLU A 1 14 ? -11.899 -6.347 6.302 1.00 0.00 1087 GLU A CA 6
ATOM 6578 C C . GLU A 1 14 ? -10.474 -6.026 5.795 1.00 0.00 1087 GLU A C 6
ATOM 6579 O O . GLU A 1 14 ? -9.703 -5.342 6.472 1.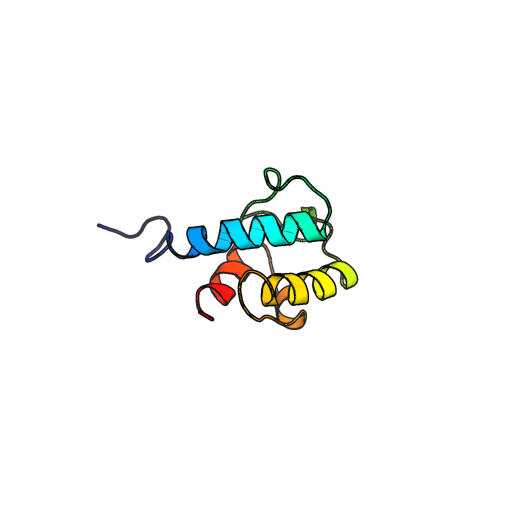00 0.00 1087 GLU A O 6
ATOM 6591 N N . LEU A 1 15 ? -10.122 -6.507 4.596 1.00 0.00 1088 LEU A N 6
ATOM 6592 C CA . LEU A 1 15 ? -8.777 -6.422 4.020 1.00 0.00 1088 LEU A CA 6
ATOM 6593 C C . LEU A 1 15 ? -8.394 -5.006 3.545 1.00 0.00 1088 LEU A C 6
ATOM 6594 O O . LEU A 1 15 ? -7.256 -4.576 3.731 1.00 0.00 1088 LEU A O 6
ATOM 6610 N N . ALA A 1 16 ? -9.337 -4.244 2.977 1.00 0.00 1089 ALA A N 6
ATOM 6611 C CA . ALA A 1 16 ? -9.104 -2.874 2.514 1.00 0.00 1089 ALA A CA 6
ATOM 6612 C C . ALA A 1 16 ? -8.739 -1.910 3.660 1.00 0.00 1089 ALA A C 6
ATOM 6613 O O . ALA A 1 16 ? -7.901 -1.022 3.480 1.00 0.00 1089 ALA A O 6
ATOM 6620 N N . ASP A 1 17 ? -9.296 -2.119 4.857 1.00 0.00 1090 ASP A N 6
ATOM 6621 C CA . ASP A 1 17 ? -8.951 -1.338 6.056 1.00 0.00 1090 ASP A CA 6
ATOM 6622 C C . ASP A 1 17 ? -7.517 -1.608 6.560 1.00 0.00 1090 ASP A C 6
ATOM 6623 O O . ASP A 1 17 ? -6.947 -0.774 7.269 1.00 0.00 1090 ASP A O 6
ATOM 6632 N N . ARG A 1 18 ? -6.915 -2.745 6.183 1.00 0.00 1091 ARG A N 6
ATOM 6633 C CA . ARG A 1 18 ? -5.496 -3.063 6.433 1.00 0.00 1091 ARG A CA 6
ATOM 6634 C C . ARG A 1 18 ? -4.579 -2.406 5.404 1.00 0.00 1091 ARG A C 6
ATOM 6635 O O . ARG A 1 18 ? -3.515 -1.911 5.772 1.00 0.00 1091 ARG A O 6
ATOM 6656 N N . VAL A 1 19 ? -4.999 -2.337 4.138 1.00 0.00 1092 VAL A N 6
ATOM 6657 C CA . VAL A 1 19 ? -4.269 -1.609 3.082 1.00 0.00 1092 VAL A CA 6
ATOM 6658 C C . VAL A 1 19 ? -4.214 -0.104 3.387 1.00 0.00 1092 VAL A C 6
ATOM 6659 O O . VAL A 1 19 ? -3.134 0.490 3.339 1.00 0.00 1092 VAL A O 6
ATOM 6672 N N . SER A 1 20 ? -5.340 0.519 3.749 1.00 0.00 1093 SER A N 6
ATOM 6673 C CA . SER A 1 20 ? -5.436 1.975 3.936 1.00 0.00 1093 SER A CA 6
ATOM 6674 C C . SER A 1 20 ? -4.561 2.501 5.084 1.00 0.00 1093 SER A C 6
ATOM 6675 O O . SER A 1 20 ? -3.874 3.508 4.896 1.00 0.00 1093 SER A O 6
ATOM 6683 N N . ARG A 1 21 ? -4.495 1.813 6.237 1.00 0.00 1094 ARG A N 6
ATOM 6684 C CA . ARG A 1 21 ? -3.580 2.209 7.330 1.00 0.00 1094 ARG A CA 6
ATOM 6685 C C . ARG A 1 21 ? -2.100 2.029 6.991 1.00 0.00 1094 ARG A C 6
ATOM 6686 O O . ARG A 1 21 ? -1.269 2.768 7.512 1.00 0.00 1094 ARG A O 6
ATOM 6707 N N . THR A 1 22 ? -1.767 1.104 6.084 1.00 0.00 1095 THR A N 6
ATOM 6708 C CA . THR A 1 22 ? -0.378 0.878 5.658 1.00 0.00 1095 THR A CA 6
ATOM 6709 C C . THR A 1 22 ? 0.094 2.012 4.752 1.00 0.00 1095 THR A C 6
ATOM 6710 O O . THR A 1 22 ? 1.186 2.551 4.945 1.00 0.00 1095 THR A O 6
ATOM 6721 N N . VAL A 1 23 ? -0.769 2.453 3.826 1.00 0.00 1096 VAL A N 6
ATOM 6722 C CA . VAL A 1 23 ? -0.576 3.663 3.015 1.00 0.00 1096 VAL A CA 6
ATOM 6723 C C . VAL A 1 23 ? -0.435 4.903 3.905 1.00 0.00 1096 VAL A C 6
ATOM 6724 O O . VAL A 1 23 ? 0.529 5.657 3.759 1.00 0.00 1096 VAL A O 6
ATOM 6737 N N . ALA A 1 24 ? -1.355 5.087 4.859 1.00 0.00 1097 ALA A N 6
ATOM 6738 C CA . ALA A 1 24 ? -1.373 6.222 5.775 1.00 0.00 1097 ALA A CA 6
ATOM 6739 C C . ALA A 1 24 ? -0.094 6.314 6.623 1.00 0.00 1097 ALA A C 6
ATOM 6740 O O . ALA A 1 24 ? 0.544 7.369 6.653 1.00 0.00 1097 ALA A O 6
ATOM 6747 N N . ASP A 1 25 ? 0.324 5.211 7.251 1.00 0.00 1098 ASP A N 6
ATOM 6748 C CA . ASP A 1 25 ? 1.542 5.149 8.070 1.00 0.00 1098 ASP A CA 6
ATOM 6749 C C . ASP A 1 25 ? 2.829 5.334 7.242 1.00 0.00 1098 ASP A C 6
ATOM 6750 O O . ASP A 1 25 ? 3.798 5.910 7.743 1.00 0.00 1098 ASP A O 6
ATOM 6759 N N . THR A 1 26 ? 2.841 4.923 5.964 1.00 0.00 1099 THR A N 6
ATOM 6760 C CA . THR A 1 26 ? 3.986 5.167 5.061 1.00 0.00 1099 THR A CA 6
ATOM 6761 C C . THR A 1 26 ? 4.182 6.661 4.758 1.00 0.00 1099 THR A C 6
ATOM 6762 O O . THR A 1 26 ? 5.321 7.136 4.720 1.00 0.00 1099 THR A O 6
ATOM 6773 N N . ILE A 1 27 ? 3.089 7.425 4.612 1.00 0.00 1100 ILE A N 6
ATOM 6774 C CA . ILE A 1 27 ? 3.121 8.892 4.423 1.00 0.00 1100 ILE A CA 6
ATOM 6775 C C . ILE A 1 27 ? 2.979 9.702 5.736 1.00 0.00 1100 ILE A C 6
ATOM 6776 O O . ILE A 1 27 ? 2.889 10.932 5.699 1.00 0.00 1100 ILE A O 6
ATOM 6792 N N . GLY A 1 28 ? 2.950 9.038 6.898 1.00 0.00 1101 GLY A N 6
ATOM 6793 C CA . GLY A 1 28 ? 2.885 9.659 8.230 1.00 0.00 1101 GLY A CA 6
ATOM 6794 C C . GLY A 1 28 ? 1.540 10.294 8.617 1.00 0.00 1101 GLY A C 6
ATOM 6795 O O . GLY A 1 28 ? 1.490 11.053 9.589 1.00 0.00 1101 GLY A O 6
ATOM 6799 N N . ARG A 1 29 ? 0.456 10.025 7.874 1.00 0.00 1102 ARG A N 6
ATOM 6800 C CA . ARG A 1 29 ? -0.910 10.533 8.141 1.00 0.00 1102 ARG A CA 6
ATOM 6801 C C . ARG A 1 29 ? -1.726 9.584 9.048 1.00 0.00 1102 ARG A C 6
ATOM 6802 O O . ARG A 1 29 ? -1.401 8.396 9.125 1.00 0.00 1102 ARG A O 6
ATOM 6823 N N . PRO A 1 30 ? -2.808 10.063 9.699 1.00 0.00 1103 PRO A N 6
ATOM 6824 C CA . PRO A 1 30 ? -3.773 9.208 10.395 1.00 0.00 1103 PRO A CA 6
ATOM 6825 C C . PRO A 1 30 ? -4.440 8.181 9.468 1.00 0.00 1103 PRO A C 6
ATOM 6826 O O . PRO A 1 30 ? -4.686 8.461 8.295 1.00 0.00 1103 PRO A O 6
ATOM 6837 N N . ALA A 1 31 ? -4.794 7.007 9.998 1.00 0.00 1104 ALA A N 6
ATOM 6838 C CA . ALA A 1 31 ? -5.372 5.897 9.223 1.00 0.00 1104 ALA A CA 6
ATOM 6839 C C . ALA A 1 31 ? -6.675 6.278 8.489 1.00 0.00 1104 ALA A C 6
ATOM 6840 O O . ALA A 1 31 ? -6.896 5.852 7.354 1.00 0.00 1104 ALA A O 6
ATOM 6847 N N . GLY A 1 32 ? -7.517 7.116 9.109 1.00 0.00 1105 GLY A N 6
ATOM 6848 C CA . GLY A 1 32 ? -8.773 7.626 8.542 1.00 0.00 1105 GLY A CA 6
ATOM 6849 C C . GLY A 1 32 ? -8.615 8.681 7.433 1.00 0.00 1105 GLY A C 6
ATOM 6850 O O . GLY A 1 32 ? -9.603 9.022 6.773 1.00 0.00 1105 GLY A O 6
ATOM 6854 N N . SER A 1 33 ? -7.402 9.198 7.200 1.00 0.00 1106 SER A N 6
ATOM 6855 C CA . SER A 1 33 ? -7.112 10.184 6.138 1.00 0.00 1106 SER A CA 6
ATOM 6856 C C . SER A 1 33 ? -7.133 9.566 4.726 1.00 0.00 1106 SER A C 6
ATOM 6857 O O . SER A 1 33 ? -7.360 10.267 3.738 1.00 0.00 1106 SER A O 6
ATOM 6865 N N . ILE A 1 34 ? -6.895 8.254 4.624 1.00 0.00 1107 ILE A N 6
ATOM 6866 C CA . ILE A 1 34 ? -6.862 7.483 3.375 1.00 0.00 1107 ILE A CA 6
ATOM 6867 C C . ILE A 1 34 ? -8.184 6.728 3.163 1.00 0.00 1107 ILE A C 6
ATOM 6868 O O . ILE A 1 34 ? -8.649 6.020 4.060 1.00 0.00 1107 ILE A O 6
ATOM 6884 N N . GLY A 1 35 ? -8.761 6.837 1.963 1.00 0.00 1108 GLY A N 6
ATOM 6885 C CA . GLY A 1 35 ? -9.903 6.045 1.496 1.00 0.00 1108 GLY A CA 6
ATOM 6886 C C . GLY A 1 35 ? -9.532 5.085 0.354 1.00 0.00 1108 GLY A C 6
ATOM 6887 O O . GLY A 1 35 ? -8.511 5.247 -0.317 1.00 0.00 1108 GLY A O 6
ATOM 6891 N N . GLY A 1 36 ? -10.392 4.091 0.095 1.00 0.00 1109 GLY A N 6
ATOM 6892 C CA . GLY A 1 36 ? -10.186 3.088 -0.964 1.00 0.00 1109 GLY A CA 6
ATOM 6893 C C . GLY A 1 36 ? -10.143 3.666 -2.388 1.00 0.00 1109 GLY A C 6
ATOM 6894 O O . GLY A 1 36 ? -9.480 3.101 -3.261 1.00 0.00 1109 GLY A O 6
ATOM 6898 N N . HIS A 1 37 ? -10.796 4.815 -2.607 1.00 0.00 1110 HIS A N 6
ATOM 6899 C CA . HIS A 1 37 ? -10.826 5.564 -3.879 1.00 0.00 1110 HIS A CA 6
ATOM 6900 C C . HIS A 1 37 ? -9.939 6.830 -3.909 1.00 0.00 1110 HIS A C 6
ATOM 6901 O O . HIS A 1 37 ? -9.989 7.590 -4.883 1.00 0.00 1110 HIS A O 6
ATOM 6916 N N . THR A 1 38 ? -9.119 7.071 -2.880 1.00 0.00 1111 THR A N 6
ATOM 6917 C CA . THR A 1 38 ? -8.125 8.165 -2.876 1.00 0.00 1111 THR A CA 6
ATOM 6918 C C . THR A 1 38 ? -7.059 7.922 -3.956 1.00 0.00 1111 THR A C 6
ATOM 6919 O O . THR A 1 38 ? -6.557 6.806 -4.096 1.00 0.00 1111 THR A O 6
ATOM 6930 N N . SER A 1 39 ? -6.698 8.952 -4.730 1.00 0.00 1112 SER A N 6
ATOM 6931 C CA . SER A 1 39 ? -5.660 8.864 -5.771 1.00 0.00 1112 SER A CA 6
ATOM 6932 C C . SER A 1 39 ? -4.248 8.944 -5.188 1.00 0.00 1112 SER A C 6
ATOM 6933 O O . SER A 1 39 ? -4.012 9.592 -4.167 1.00 0.00 1112 SER A O 6
ATOM 6941 N N . LEU A 1 40 ? -3.272 8.325 -5.858 1.00 0.00 1113 LEU A N 6
ATOM 6942 C CA . LEU A 1 40 ? -1.858 8.354 -5.454 1.00 0.00 1113 LEU A CA 6
ATOM 6943 C C . LEU A 1 40 ? -1.230 9.759 -5.602 1.00 0.00 1113 LEU A C 6
ATOM 6944 O O . LEU A 1 40 ? -0.280 10.094 -4.891 1.00 0.00 1113 LEU A O 6
ATOM 6960 N N . GLU A 1 41 ? -1.802 10.612 -6.457 1.00 0.00 1114 GLU A N 6
ATOM 6961 C CA . GLU A 1 41 ? -1.470 12.045 -6.550 1.00 0.00 1114 GLU A CA 6
ATOM 6962 C C . GLU A 1 41 ? -1.947 12.829 -5.320 1.00 0.00 1114 GLU A C 6
ATOM 6963 O O . GLU A 1 41 ? -1.213 13.676 -4.804 1.00 0.00 1114 GLU A O 6
ATOM 6975 N N . SER A 1 42 ? -3.135 12.512 -4.784 1.00 0.00 1115 SER A N 6
ATOM 6976 C CA . SER A 1 42 ? -3.661 13.105 -3.542 1.00 0.00 1115 SER A CA 6
ATOM 6977 C C . SER A 1 42 ? -2.854 12.675 -2.300 1.00 0.00 1115 SER A C 6
ATOM 6978 O O . SER A 1 42 ? -2.651 13.466 -1.376 1.00 0.00 1115 SER A O 6
ATOM 6986 N N . MET A 1 43 ? -2.308 11.454 -2.307 1.00 0.00 1116 MET A N 6
ATOM 6987 C CA . MET A 1 43 ? -1.357 10.960 -1.297 1.00 0.00 1116 MET A CA 6
ATOM 6988 C C . MET A 1 43 ? 0.032 11.626 -1.388 1.00 0.00 1116 MET A C 6
ATOM 6989 O O . MET A 1 43 ? 0.814 11.547 -0.440 1.00 0.00 1116 MET A O 6
ATOM 7003 N N . GLY A 1 44 ? 0.356 12.271 -2.520 1.00 0.00 1117 GLY A N 6
ATOM 7004 C CA . GLY A 1 44 ? 1.652 12.922 -2.771 1.00 0.00 1117 GLY A CA 6
ATOM 7005 C C . GLY A 1 44 ? 2.832 11.950 -2.933 1.00 0.00 1117 GLY A C 6
ATOM 7006 O O . GLY A 1 44 ? 3.966 12.311 -2.610 1.00 0.00 1117 GLY A O 6
ATOM 7010 N N . LEU A 1 45 ? 2.578 10.712 -3.373 1.00 0.00 1118 LEU A N 6
ATOM 7011 C CA . LEU A 1 45 ? 3.580 9.641 -3.430 1.00 0.00 1118 LEU A CA 6
ATOM 7012 C C . LEU A 1 45 ? 4.668 9.885 -4.493 1.00 0.00 1118 LEU A C 6
ATOM 7013 O O . LEU A 1 45 ? 4.374 10.179 -5.656 1.00 0.00 1118 LEU A O 6
ATOM 7029 N N . ASP A 1 46 ? 5.923 9.692 -4.090 1.00 0.00 1119 ASP A N 6
ATOM 7030 C CA . ASP A 1 46 ? 7.104 9.589 -4.957 1.00 0.00 1119 ASP A CA 6
ATOM 7031 C C . ASP A 1 46 ? 7.609 8.132 -5.043 1.00 0.00 1119 ASP A C 6
ATOM 7032 O O . ASP A 1 46 ? 7.252 7.293 -4.215 1.00 0.00 1119 ASP A O 6
ATOM 7041 N N . SER A 1 47 ? 8.482 7.823 -6.007 1.00 0.00 1120 SER A N 6
ATOM 7042 C CA . SER A 1 47 ? 9.109 6.493 -6.193 1.00 0.00 1120 SER A CA 6
ATOM 7043 C C . SER A 1 47 ? 9.618 5.836 -4.901 1.00 0.00 1120 SER A C 6
ATOM 7044 O O . SER A 1 47 ? 9.306 4.677 -4.630 1.00 0.00 1120 SER A O 6
ATOM 7051 N N . VAL A 1 48 ? 10.395 6.564 -4.090 1.00 0.00 1121 VAL A N 6
ATOM 7052 C CA . VAL A 1 48 ? 10.966 6.045 -2.829 1.00 0.00 1121 VAL A CA 6
ATOM 7053 C C . VAL A 1 48 ? 9.875 5.697 -1.808 1.00 0.00 1121 VAL A C 6
ATOM 7054 O O . VAL A 1 48 ? 9.960 4.663 -1.149 1.00 0.00 1121 VAL A O 6
ATOM 7067 N N . MET A 1 49 ? 8.816 6.504 -1.710 1.00 0.00 1122 MET A N 6
ATOM 7068 C CA . MET A 1 49 ? 7.643 6.219 -0.866 1.00 0.00 1122 MET A CA 6
ATOM 7069 C C . MET A 1 49 ? 6.848 5.013 -1.384 1.00 0.00 1122 MET A C 6
ATOM 7070 O O . MET A 1 49 ? 6.296 4.262 -0.586 1.00 0.00 1122 MET A O 6
ATOM 7084 N N . ILE A 1 50 ? 6.808 4.787 -2.699 1.00 0.00 1123 ILE A N 6
ATOM 7085 C CA . ILE A 1 50 ? 6.154 3.618 -3.313 1.00 0.00 1123 ILE A CA 6
ATOM 7086 C C . ILE A 1 50 ? 6.980 2.338 -3.090 1.00 0.00 1123 ILE A C 6
ATOM 7087 O O . ILE A 1 50 ? 6.414 1.302 -2.739 1.00 0.00 1123 ILE A O 6
ATOM 7103 N N . ARG A 1 51 ? 8.319 2.396 -3.202 1.00 0.00 1124 ARG A N 6
ATOM 7104 C CA . ARG A 1 51 ? 9.209 1.279 -2.818 1.00 0.00 1124 ARG A CA 6
ATOM 7105 C C . ARG A 1 51 ? 9.114 0.960 -1.320 1.00 0.00 1124 ARG A C 6
ATOM 7106 O O . ARG A 1 51 ? 9.084 -0.213 -0.949 1.00 0.00 1124 ARG A O 6
ATOM 7127 N N . ALA A 1 52 ? 8.991 1.979 -0.466 1.00 0.00 1125 ALA A N 6
ATOM 7128 C CA . ALA A 1 52 ? 8.715 1.801 0.962 1.00 0.00 1125 ALA A CA 6
ATOM 7129 C C . ALA A 1 52 ? 7.332 1.169 1.205 1.00 0.00 1125 ALA A C 6
ATOM 7130 O O . ALA A 1 52 ? 7.231 0.229 1.990 1.00 0.00 1125 ALA A O 6
ATOM 7137 N N . LEU A 1 53 ? 6.285 1.612 0.499 1.00 0.00 1126 LEU A N 6
ATOM 7138 C CA . LEU A 1 53 ? 4.926 1.080 0.607 1.00 0.00 1126 LEU A CA 6
ATOM 7139 C C . LEU A 1 53 ? 4.849 -0.402 0.212 1.00 0.00 1126 LEU A C 6
ATOM 7140 O O . LEU A 1 53 ? 4.176 -1.176 0.890 1.00 0.00 1126 LEU A O 6
ATOM 7156 N N . ALA A 1 54 ? 5.579 -0.828 -0.825 1.00 0.00 1127 ALA A N 6
ATOM 7157 C CA . ALA A 1 54 ? 5.698 -2.240 -1.204 1.00 0.00 1127 ALA A CA 6
ATOM 7158 C C . ALA A 1 54 ? 6.293 -3.097 -0.068 1.00 0.00 1127 ALA A C 6
ATOM 7159 O O . ALA A 1 54 ? 5.747 -4.150 0.272 1.00 0.00 1127 ALA A O 6
ATOM 7166 N N . SER A 1 55 ? 7.364 -2.615 0.572 1.00 0.00 1128 SER A N 6
ATOM 7167 C CA . SER A 1 55 ? 7.983 -3.263 1.739 1.00 0.00 1128 SER A CA 6
ATOM 7168 C C . SER A 1 55 ? 7.047 -3.296 2.962 1.00 0.00 1128 SER A C 6
ATOM 7169 O O . SER A 1 55 ? 6.886 -4.343 3.597 1.00 0.00 1128 SER A O 6
ATOM 7177 N N . ARG A 1 56 ? 6.358 -2.184 3.254 1.00 0.00 1129 ARG A N 6
ATOM 7178 C CA . ARG A 1 56 ? 5.402 -2.048 4.365 1.00 0.00 1129 ARG A CA 6
ATOM 7179 C C . ARG A 1 56 ? 4.194 -2.973 4.210 1.00 0.00 1129 ARG A C 6
ATOM 7180 O O . ARG A 1 56 ? 3.859 -3.682 5.156 1.00 0.00 1129 ARG A O 6
ATOM 7201 N N . LEU A 1 57 ? 3.595 -3.042 3.018 1.00 0.00 1130 LEU A N 6
ATOM 7202 C CA . LEU A 1 57 ? 2.517 -3.986 2.697 1.00 0.00 1130 LEU A CA 6
ATOM 7203 C C . LEU A 1 57 ? 2.999 -5.440 2.787 1.00 0.00 1130 LEU A C 6
ATOM 7204 O O . LEU A 1 57 ? 2.316 -6.259 3.402 1.00 0.00 1130 LEU A O 6
ATOM 7220 N N . SER A 1 58 ? 4.195 -5.752 2.278 1.00 0.00 1131 SER A N 6
ATOM 7221 C CA . SER A 1 58 ? 4.774 -7.105 2.348 1.00 0.00 1131 SER A CA 6
ATOM 7222 C C . SER A 1 58 ? 5.007 -7.579 3.791 1.00 0.00 1131 SER A C 6
ATOM 7223 O O . SER A 1 58 ? 4.713 -8.728 4.128 1.00 0.00 1131 SER A O 6
ATOM 7231 N N . ALA A 1 59 ? 5.462 -6.680 4.667 1.00 0.00 1132 ALA A N 6
ATOM 7232 C CA . ALA A 1 59 ? 5.712 -6.959 6.079 1.00 0.00 1132 ALA A CA 6
ATOM 7233 C C . ALA A 1 59 ? 4.440 -7.071 6.957 1.00 0.00 1132 ALA A C 6
ATOM 7234 O O . ALA A 1 59 ? 4.479 -7.744 7.993 1.00 0.00 1132 ALA A O 6
ATOM 7241 N N . GLU A 1 60 ? 3.332 -6.407 6.593 1.00 0.00 1133 GLU A N 6
ATOM 7242 C CA . GLU A 1 60 ? 2.212 -6.129 7.516 1.00 0.00 1133 GLU A CA 6
ATOM 7243 C C . GLU A 1 60 ? 0.810 -6.478 6.974 1.00 0.00 1133 GLU A C 6
ATOM 7244 O O . GLU A 1 60 ? -0.151 -6.505 7.752 1.00 0.00 1133 GLU A O 6
ATOM 7256 N N . VAL A 1 61 ? 0.669 -6.763 5.670 1.00 0.00 1134 VAL A N 6
ATOM 7257 C CA . VAL A 1 61 ? -0.608 -7.092 5.009 1.00 0.00 1134 VAL A CA 6
ATOM 7258 C C . VAL A 1 61 ? -0.462 -8.343 4.127 1.00 0.00 1134 VAL A C 6
ATOM 7259 O O . VAL A 1 61 ? -0.961 -9.408 4.498 1.00 0.00 1134 VAL A O 6
ATOM 7272 N N . ALA A 1 62 ? 0.236 -8.224 2.990 1.00 0.00 1135 ALA A N 6
ATOM 7273 C CA . ALA A 1 62 ? 0.561 -9.309 2.060 1.00 0.00 1135 ALA A CA 6
ATOM 7274 C C . ALA A 1 62 ? 1.672 -8.884 1.064 1.00 0.00 1135 ALA A C 6
ATOM 7275 O O . ALA A 1 62 ? 1.742 -7.700 0.711 1.00 0.00 1135 ALA A O 6
ATOM 7282 N N . PRO A 1 63 ? 2.506 -9.821 0.554 1.00 0.00 1136 PRO A N 6
ATOM 7283 C CA . PRO A 1 63 ? 3.569 -9.524 -0.416 1.00 0.00 1136 PRO A CA 6
ATOM 7284 C C . PRO A 1 63 ? 3.077 -8.838 -1.700 1.00 0.00 1136 PRO A C 6
ATOM 7285 O O . PRO A 1 63 ? 2.128 -9.296 -2.341 1.00 0.00 1136 PRO A O 6
ATOM 7296 N N . VAL A 1 64 ? 3.752 -7.752 -2.092 1.00 0.00 1137 VAL A N 6
ATOM 7297 C CA . VAL A 1 64 ? 3.486 -6.964 -3.308 1.00 0.00 1137 VAL A CA 6
ATOM 7298 C C . VAL A 1 64 ? 4.734 -6.181 -3.743 1.00 0.00 1137 VAL A C 6
ATOM 7299 O O . VAL A 1 64 ? 5.543 -5.782 -2.904 1.00 0.00 1137 VAL A O 6
ATOM 7312 N N . GLY A 1 65 ? 4.908 -5.970 -5.051 1.00 0.00 1138 GLY A N 6
ATOM 7313 C CA . GLY A 1 65 ? 6.000 -5.175 -5.626 1.00 0.00 1138 GLY A CA 6
ATOM 7314 C C . GLY A 1 65 ? 5.597 -3.733 -5.985 1.00 0.00 1138 GLY A C 6
ATOM 7315 O O . GLY A 1 65 ? 4.411 -3.460 -6.196 1.00 0.00 1138 GLY A O 6
ATOM 7319 N N . PRO A 1 66 ? 6.558 -2.796 -6.115 1.00 0.00 1139 PRO A N 6
ATOM 7320 C CA . PRO A 1 66 ? 6.283 -1.403 -6.479 1.00 0.00 1139 PRO A CA 6
ATOM 7321 C C . PRO A 1 66 ? 5.717 -1.253 -7.899 1.00 0.00 1139 PRO A C 6
ATOM 7322 O O . PRO A 1 66 ? 5.004 -0.289 -8.177 1.00 0.00 1139 PRO A O 6
ATOM 7333 N N . GLU A 1 67 ? 5.957 -2.219 -8.794 1.00 0.00 1140 GLU A N 6
ATOM 7334 C CA . GLU A 1 67 ? 5.396 -2.242 -10.153 1.00 0.00 1140 GLU A CA 6
ATOM 7335 C C . GLU A 1 67 ? 3.857 -2.340 -10.159 1.00 0.00 1140 GLU A C 6
ATOM 7336 O O . GLU A 1 67 ? 3.197 -1.731 -11.003 1.00 0.00 1140 GLU A O 6
ATOM 7348 N N . MET A 1 68 ? 3.273 -3.057 -9.188 1.00 0.00 1141 MET A N 6
ATOM 7349 C CA . MET A 1 68 ? 1.819 -3.102 -8.982 1.00 0.00 1141 MET A CA 6
ATOM 7350 C C . MET A 1 68 ? 1.280 -1.762 -8.468 1.00 0.00 1141 MET A C 6
ATOM 7351 O O . MET A 1 68 ? 0.236 -1.302 -8.924 1.00 0.00 1141 MET A O 6
ATOM 7365 N N . LEU A 1 69 ? 2.007 -1.115 -7.554 1.00 0.00 1142 LEU A N 6
ATOM 7366 C CA . LEU A 1 69 ? 1.634 0.175 -6.954 1.00 0.00 1142 LEU A CA 6
ATOM 7367 C C . LEU A 1 69 ? 1.695 1.332 -7.973 1.00 0.00 1142 LEU A C 6
ATOM 7368 O O . LEU A 1 69 ? 0.813 2.192 -7.975 1.00 0.00 1142 LEU A O 6
ATOM 7384 N N . PHE A 1 70 ? 2.672 1.339 -8.887 1.00 0.00 1143 PHE A N 6
ATOM 7385 C CA . PHE A 1 70 ? 2.725 2.289 -10.013 1.00 0.00 1143 PHE A CA 6
ATOM 7386 C C . PHE A 1 70 ? 1.615 2.070 -11.063 1.00 0.00 1143 PHE A C 6
ATOM 7387 O O . PHE A 1 70 ? 1.290 2.992 -11.816 1.00 0.00 1143 PHE A O 6
ATOM 7404 N N . GLY A 1 71 ? 0.997 0.883 -11.102 1.00 0.00 1144 GLY A N 6
ATOM 7405 C CA . GLY A 1 71 ? -0.141 0.572 -11.977 1.00 0.00 1144 GLY A CA 6
ATOM 7406 C C . GLY A 1 71 ? -1.508 1.072 -11.476 1.00 0.00 1144 GLY A C 6
ATOM 7407 O O . GLY A 1 71 ? -2.502 0.970 -12.205 1.00 0.00 1144 GLY A O 6
ATOM 7411 N N . LEU A 1 72 ? -1.593 1.586 -10.242 1.00 0.00 1145 LEU A N 6
ATOM 7412 C CA . LEU A 1 72 ? -2.854 1.968 -9.594 1.00 0.00 1145 LEU A CA 6
ATOM 7413 C C . LEU A 1 72 ? -3.438 3.311 -10.074 1.00 0.00 1145 LEU A C 6
ATOM 7414 O O . LEU A 1 72 ? -2.717 4.301 -10.237 1.00 0.00 1145 LEU A O 6
ATOM 7430 N N . ARG A 1 73 ? -4.772 3.356 -10.185 1.00 0.00 1146 ARG A N 6
ATOM 7431 C CA . ARG A 1 73 ? -5.575 4.591 -10.101 1.00 0.00 1146 ARG A CA 6
ATOM 7432 C C . ARG A 1 73 ? -5.950 4.911 -8.643 1.00 0.00 1146 ARG A C 6
ATOM 7433 O O . ARG A 1 73 ? -5.924 6.075 -8.231 1.00 0.00 1146 ARG A O 6
ATOM 7454 N N . ASP A 1 74 ? -6.273 3.874 -7.866 1.00 0.00 1147 ASP A N 6
ATOM 7455 C CA . ASP A 1 74 ? -6.646 3.919 -6.446 1.00 0.00 1147 ASP A CA 6
ATOM 7456 C C . ASP A 1 74 ? -6.354 2.575 -5.728 1.00 0.00 1147 ASP A C 6
ATOM 7457 O O . ASP A 1 74 ? -5.872 1.616 -6.339 1.00 0.00 1147 ASP A O 6
ATOM 7466 N N . LEU A 1 75 ? -6.637 2.492 -4.423 1.00 0.00 1148 LEU A N 6
ATOM 7467 C CA . LEU A 1 75 ? -6.362 1.307 -3.592 1.00 0.00 1148 LEU A CA 6
ATOM 7468 C C . LEU A 1 75 ? -7.363 0.156 -3.785 1.00 0.00 1148 LEU A C 6
ATOM 7469 O O . LEU A 1 75 ? -7.042 -0.990 -3.463 1.00 0.00 1148 LEU A O 6
ATOM 7485 N N . ASP A 1 76 ? -8.552 0.420 -4.332 1.00 0.00 1149 ASP A N 6
ATOM 7486 C CA . ASP A 1 76 ? -9.522 -0.615 -4.698 1.00 0.00 1149 ASP A CA 6
ATOM 7487 C C . ASP A 1 76 ? -8.980 -1.552 -5.798 1.00 0.00 1149 ASP A C 6
ATOM 7488 O O . ASP A 1 76 ? -9.253 -2.755 -5.789 1.00 0.00 1149 ASP A O 6
ATOM 7497 N N . GLU A 1 77 ? -8.146 -1.049 -6.717 1.00 0.00 1150 GLU A N 6
ATOM 7498 C CA . GLU A 1 77 ? -7.404 -1.881 -7.682 1.00 0.00 1150 GLU A CA 6
ATOM 7499 C C . GLU A 1 77 ? -6.304 -2.725 -7.003 1.00 0.00 1150 GLU A C 6
ATOM 7500 O O . GLU A 1 77 ? -6.058 -3.860 -7.409 1.00 0.00 1150 GLU A O 6
ATOM 7512 N N . LEU A 1 78 ? -5.659 -2.209 -5.951 1.00 0.00 1151 LEU A N 6
ATOM 7513 C CA . LEU A 1 78 ? -4.607 -2.924 -5.215 1.00 0.00 1151 LEU A CA 6
ATOM 7514 C C . LEU A 1 78 ? -5.172 -4.122 -4.436 1.00 0.00 1151 LEU A C 6
ATOM 7515 O O . LEU A 1 78 ? -4.722 -5.256 -4.621 1.00 0.00 1151 LEU A O 6
ATOM 7531 N N . VAL A 1 79 ? -6.195 -3.881 -3.608 1.00 0.00 1152 VAL A N 6
ATOM 7532 C CA . VAL A 1 79 ? -6.787 -4.891 -2.716 1.00 0.00 1152 VAL A CA 6
ATOM 7533 C C . VAL A 1 79 ? -7.445 -6.049 -3.475 1.00 0.00 1152 VAL A C 6
ATOM 7534 O O . VAL A 1 79 ? -7.500 -7.166 -2.966 1.00 0.00 1152 VAL A O 6
ATOM 7547 N N . ASP A 1 80 ? -7.882 -5.835 -4.722 1.00 0.00 1153 ASP A N 6
ATOM 7548 C CA . ASP A 1 80 ? -8.497 -6.850 -5.585 1.00 0.00 1153 ASP A CA 6
ATOM 7549 C C . ASP A 1 80 ? -7.620 -8.107 -5.758 1.00 0.00 1153 ASP A C 6
ATOM 7550 O O . ASP A 1 80 ? -8.118 -9.234 -5.717 1.00 0.00 1153 ASP A O 6
ATOM 7559 N N . HIS A 1 81 ? -6.303 -7.915 -5.896 1.00 0.00 1154 HIS A N 6
ATOM 7560 C CA . HIS A 1 81 ? -5.304 -8.997 -5.982 1.00 0.00 1154 HIS A CA 6
ATOM 7561 C C . HIS A 1 81 ? -5.066 -9.679 -4.629 1.00 0.00 1154 HIS A C 6
ATOM 7562 O O . HIS A 1 81 ? -4.853 -10.892 -4.573 1.00 0.00 1154 HIS A O 6
ATOM 7577 N N . LEU A 1 82 ? -5.134 -8.916 -3.536 1.00 0.00 1155 LEU A N 6
ATOM 7578 C CA . LEU A 1 82 ? -4.893 -9.417 -2.178 1.00 0.00 1155 LEU A CA 6
ATOM 7579 C C . LEU A 1 82 ? -6.053 -10.287 -1.660 1.00 0.00 1155 LEU A C 6
ATOM 7580 O O . LEU A 1 82 ? -5.815 -11.283 -0.977 1.00 0.00 1155 LEU A O 6
ATOM 7596 N N . VAL A 1 83 ? -7.300 -9.971 -2.040 1.00 0.00 1156 VAL A N 6
ATOM 7597 C CA . VAL A 1 83 ? -8.489 -10.788 -1.715 1.00 0.00 1156 VAL A CA 6
ATOM 7598 C C . VAL A 1 83 ? -8.367 -12.204 -2.301 1.00 0.00 1156 VAL A C 6
ATOM 7599 O O . VAL A 1 83 ? -8.789 -13.176 -1.665 1.00 0.00 1156 VAL A O 6
ATOM 7612 N N . ALA A 1 84 ? -7.782 -12.322 -3.497 1.00 0.00 1157 ALA A N 6
ATOM 7613 C CA . ALA A 1 84 ? -7.513 -13.593 -4.164 1.00 0.00 1157 ALA A CA 6
ATOM 7614 C C . ALA A 1 84 ? -6.272 -14.319 -3.601 1.00 0.00 1157 ALA A C 6
ATOM 7615 O O . ALA A 1 84 ? -6.259 -15.554 -3.522 1.00 0.00 1157 ALA A O 6
ATOM 7622 N N . ALA A 1 85 ? -5.247 -13.570 -3.174 1.00 0.00 1158 ALA A N 6
ATOM 7623 C CA . ALA A 1 85 ? -4.054 -14.124 -2.518 1.00 0.00 1158 ALA A CA 6
ATOM 7624 C C . ALA A 1 85 ? -4.370 -14.783 -1.157 1.00 0.00 1158 ALA A C 6
ATOM 7625 O O . ALA A 1 85 ? -3.775 -15.812 -0.823 1.00 0.00 1158 ALA A O 6
ATOM 7632 N N . ARG A 1 86 ? -5.340 -14.223 -0.414 1.00 0.00 1159 ARG A N 6
ATOM 7633 C CA . ARG A 1 86 ? -6.011 -14.790 0.777 1.00 0.00 1159 ARG A CA 6
ATOM 7634 C C . ARG A 1 86 ? -5.033 -15.326 1.847 1.00 0.00 1159 ARG A C 6
ATOM 7635 O O . ARG A 1 86 ? -4.388 -14.484 2.517 1.00 0.00 1159 ARG A O 6
ATOM 7699 N N . GLY A 1 1 ? -31.651 -21.446 8.878 1.00 0.00 -4 GLY A N 7
ATOM 7700 C CA . GLY A 1 1 ? -31.940 -20.060 9.317 1.00 0.00 -4 GLY A CA 7
ATOM 7701 C C . GLY A 1 1 ? -32.443 -19.182 8.169 1.00 0.00 -4 GLY A C 7
ATOM 7702 O O . GLY A 1 1 ? -32.654 -19.682 7.056 1.00 0.00 -4 GLY A O 7
ATOM 7708 N N . PRO A 1 2 ? -32.654 -17.876 8.419 1.00 0.00 -3 PRO A N 7
ATOM 7709 C CA . PRO A 1 2 ? -33.102 -16.905 7.413 1.00 0.00 -3 PRO A CA 7
ATOM 7710 C C . PRO A 1 2 ? -32.026 -16.589 6.350 1.00 0.00 -3 PRO A C 7
ATOM 7711 O O . PRO A 1 2 ? -30.839 -16.891 6.523 1.00 0.00 -3 PRO A O 7
ATOM 7722 N N . GLY A 1 3 ? -32.443 -15.957 5.245 1.00 0.00 -2 GLY A N 7
ATOM 7723 C CA . GLY A 1 3 ? -31.571 -15.617 4.111 1.00 0.00 -2 GLY A CA 7
ATOM 7724 C C . GLY A 1 3 ? -31.123 -16.844 3.300 1.00 0.00 -2 GLY A C 7
ATOM 7725 O O . GLY A 1 3 ? -31.842 -17.844 3.223 1.00 0.00 -2 GLY A O 7
ATOM 7729 N N . SER A 1 4 ? -29.939 -16.767 2.686 1.00 0.00 -1 SER A N 7
ATOM 7730 C CA . SER A 1 4 ? -29.327 -17.875 1.929 1.00 0.00 -1 SER A CA 7
ATOM 7731 C C . SER A 1 4 ? -27.792 -17.793 1.922 1.00 0.00 -1 SER A C 7
ATOM 7732 O O . SER A 1 4 ? -27.124 -18.712 2.410 1.00 0.00 -1 SER A O 7
ATOM 7740 N N . ALA A 1 5 ? -27.220 -16.691 1.425 1.00 0.00 1078 ALA A N 7
ATOM 7741 C CA . ALA A 1 5 ? -25.778 -16.472 1.395 1.00 0.00 1078 ALA A CA 7
ATOM 7742 C C . ALA A 1 5 ? -25.184 -16.155 2.784 1.00 0.00 1078 ALA A C 7
ATOM 7743 O O . ALA A 1 5 ? -25.834 -15.547 3.642 1.00 0.00 1078 ALA A O 7
ATOM 7750 N N . ALA A 1 6 ? -23.922 -16.544 2.996 1.00 0.00 1079 ALA A N 7
ATOM 7751 C CA . ALA A 1 6 ? -23.113 -16.160 4.157 1.00 0.00 1079 ALA A CA 7
ATOM 7752 C C . ALA A 1 6 ? -22.580 -14.710 4.058 1.00 0.00 1079 ALA A C 7
ATOM 7753 O O . ALA A 1 6 ? -22.561 -14.101 2.983 1.00 0.00 1079 ALA A O 7
ATOM 7760 N N . ALA A 1 7 ? -22.080 -14.164 5.173 1.00 0.00 1080 ALA A N 7
ATOM 7761 C CA . ALA A 1 7 ? -21.464 -12.828 5.281 1.00 0.00 1080 ALA A CA 7
ATOM 7762 C C . ALA A 1 7 ? -20.035 -12.727 4.686 1.00 0.00 1080 ALA A C 7
ATOM 7763 O O . ALA A 1 7 ? -19.318 -11.760 4.947 1.00 0.00 1080 ALA A O 7
ATOM 7770 N N . ASP A 1 8 ? -19.587 -13.728 3.914 1.00 0.00 1081 ASP A N 7
ATOM 7771 C CA . ASP A 1 8 ? -18.211 -13.893 3.414 1.00 0.00 1081 ASP A CA 7
ATOM 7772 C C . ASP A 1 8 ? -17.705 -12.758 2.491 1.00 0.00 1081 ASP A C 7
ATOM 7773 O O . ASP A 1 8 ? -16.500 -12.567 2.330 1.00 0.00 1081 ASP A O 7
ATOM 7782 N N . ASP A 1 9 ? -18.612 -11.953 1.927 1.00 0.00 1082 ASP A N 7
ATOM 7783 C CA . ASP A 1 9 ? -18.284 -10.757 1.129 1.00 0.00 1082 ASP A CA 7
ATOM 7784 C C . ASP A 1 9 ? -17.578 -9.653 1.949 1.00 0.00 1082 ASP A C 7
ATOM 7785 O O . ASP A 1 9 ? -16.865 -8.820 1.387 1.00 0.00 1082 ASP A O 7
ATOM 7794 N N . GLY A 1 10 ? -17.738 -9.653 3.282 1.00 0.00 1083 GLY A N 7
ATOM 7795 C CA . GLY A 1 10 ? -17.142 -8.670 4.200 1.00 0.00 1083 GLY A CA 7
ATOM 7796 C C . GLY A 1 10 ? -15.606 -8.732 4.316 1.00 0.00 1083 GLY A C 7
ATOM 7797 O O . GLY A 1 10 ? -14.986 -7.776 4.794 1.00 0.00 1083 GLY A O 7
ATOM 7801 N N . ARG A 1 11 ? -14.962 -9.813 3.849 1.00 0.00 1084 ARG A N 7
ATOM 7802 C CA . ARG A 1 11 ? -13.494 -9.986 3.879 1.00 0.00 1084 ARG A CA 7
ATOM 7803 C C . ARG A 1 11 ? -12.757 -8.966 3.002 1.00 0.00 1084 ARG A C 7
ATOM 7804 O O . ARG A 1 11 ? -11.640 -8.581 3.342 1.00 0.00 1084 ARG A O 7
ATOM 7825 N N . ARG A 1 12 ? -13.383 -8.469 1.928 1.00 0.00 1085 ARG A N 7
ATOM 7826 C CA . ARG A 1 12 ? -12.834 -7.387 1.084 1.00 0.00 1085 ARG A CA 7
ATOM 7827 C C . ARG A 1 12 ? -12.726 -6.067 1.854 1.00 0.00 1085 ARG A C 7
ATOM 7828 O O . ARG A 1 12 ? -11.700 -5.391 1.767 1.00 0.00 1085 ARG A O 7
ATOM 7849 N N . ALA A 1 13 ? -13.741 -5.728 2.651 1.00 0.00 1086 ALA A N 7
ATOM 7850 C CA . ALA A 1 13 ? -13.730 -4.548 3.521 1.00 0.00 1086 ALA A CA 7
ATOM 7851 C C . ALA A 1 13 ? -12.724 -4.686 4.685 1.00 0.00 1086 ALA A C 7
ATOM 7852 O O . ALA A 1 13 ? -12.037 -3.719 5.033 1.00 0.00 1086 ALA A O 7
ATOM 7859 N N . GLU A 1 14 ? -12.560 -5.886 5.245 1.00 0.00 1087 GLU A N 7
ATOM 7860 C CA . GLU A 1 14 ? -11.539 -6.187 6.262 1.00 0.00 1087 GLU A CA 7
ATOM 7861 C C . GLU A 1 14 ? -10.104 -6.026 5.721 1.00 0.00 1087 GLU A C 7
ATOM 7862 O O . GLU A 1 14 ? -9.239 -5.474 6.405 1.00 0.00 1087 GLU A O 7
ATOM 7874 N N . LEU A 1 15 ? -9.861 -6.436 4.468 1.00 0.00 1088 LEU A N 7
ATOM 7875 C CA . LEU A 1 15 ? -8.596 -6.216 3.759 1.00 0.00 1088 LEU A CA 7
ATOM 7876 C C . LEU A 1 15 ? -8.389 -4.717 3.428 1.00 0.00 1088 LEU A C 7
ATOM 7877 O O . LEU A 1 15 ? -7.309 -4.170 3.667 1.00 0.00 1088 LEU A O 7
ATOM 7893 N N . ALA A 1 16 ? -9.430 -4.027 2.946 1.00 0.00 1089 ALA A N 7
ATOM 7894 C CA . ALA A 1 16 ? -9.386 -2.603 2.598 1.00 0.00 1089 ALA A CA 7
ATOM 7895 C C . ALA A 1 16 ? -9.034 -1.704 3.807 1.00 0.00 1089 ALA A C 7
ATOM 7896 O O . ALA A 1 16 ? -8.346 -0.690 3.651 1.00 0.00 1089 ALA A O 7
ATOM 7903 N N . ASP A 1 17 ? -9.457 -2.076 5.020 1.00 0.00 1090 ASP A N 7
ATOM 7904 C CA . ASP A 1 17 ? -9.098 -1.374 6.256 1.00 0.00 1090 ASP A CA 7
ATOM 7905 C C . ASP A 1 17 ? -7.584 -1.415 6.536 1.00 0.00 1090 ASP A C 7
ATOM 7906 O O . ASP A 1 17 ? -6.965 -0.372 6.754 1.00 0.00 1090 ASP A O 7
ATOM 7915 N N . ARG A 1 18 ? -6.961 -2.603 6.498 1.00 0.00 1091 ARG A N 7
ATOM 7916 C CA . ARG A 1 18 ? -5.532 -2.760 6.830 1.00 0.00 1091 ARG A CA 7
ATOM 7917 C C . ARG A 1 18 ? -4.586 -2.197 5.765 1.00 0.00 1091 ARG A C 7
ATOM 7918 O O . ARG A 1 18 ? -3.555 -1.634 6.134 1.00 0.00 1091 ARG A O 7
ATOM 7939 N N . VAL A 1 19 ? -4.938 -2.242 4.475 1.00 0.00 1092 VAL A N 7
ATOM 7940 C CA . VAL A 1 19 ? -4.158 -1.542 3.421 1.00 0.00 1092 VAL A CA 7
ATOM 7941 C C . VAL A 1 19 ? -4.235 -0.020 3.588 1.00 0.00 1092 VAL A C 7
ATOM 7942 O O . VAL A 1 19 ? -3.203 0.648 3.513 1.00 0.00 1092 VAL A O 7
ATOM 7955 N N . SER A 1 20 ? -5.415 0.529 3.913 1.00 0.00 1093 SER A N 7
ATOM 7956 C CA . SER A 1 20 ? -5.604 1.962 4.173 1.00 0.00 1093 SER A CA 7
ATOM 7957 C C . SER A 1 20 ? -4.771 2.450 5.371 1.00 0.00 1093 SER A C 7
ATOM 7958 O O . SER A 1 20 ? -4.053 3.446 5.271 1.00 0.00 1093 SER A O 7
ATOM 7966 N N . ARG A 1 21 ? -4.787 1.694 6.476 1.00 0.00 1094 ARG A N 7
ATOM 7967 C CA . ARG A 1 21 ? -3.989 1.954 7.691 1.00 0.00 1094 ARG A CA 7
ATOM 7968 C C . ARG A 1 21 ? -2.478 1.853 7.447 1.00 0.00 1094 ARG A C 7
ATOM 7969 O O . ARG A 1 21 ? -1.722 2.695 7.941 1.00 0.00 1094 ARG A O 7
ATOM 7990 N N . THR A 1 22 ? -2.033 0.872 6.655 1.00 0.00 1095 THR A N 7
ATOM 7991 C CA . THR A 1 22 ? -0.610 0.694 6.297 1.00 0.00 1095 THR A CA 7
ATOM 7992 C C . THR A 1 22 ? -0.116 1.846 5.418 1.00 0.00 1095 THR A C 7
ATOM 7993 O O . THR A 1 22 ? 0.931 2.427 5.700 1.00 0.00 1095 THR A O 7
ATOM 8004 N N . VAL A 1 23 ? -0.901 2.241 4.410 1.00 0.00 1096 VAL A N 7
ATOM 8005 C CA . VAL A 1 23 ? -0.638 3.413 3.551 1.00 0.00 1096 VAL A CA 7
ATOM 8006 C C . VAL A 1 23 ? -0.552 4.702 4.374 1.00 0.00 1096 VAL A C 7
ATOM 8007 O O . VAL A 1 23 ? 0.441 5.425 4.269 1.00 0.00 1096 VAL A O 7
ATOM 8020 N N . ALA A 1 24 ? -1.541 4.967 5.235 1.00 0.00 1097 ALA A N 7
ATOM 8021 C CA . ALA A 1 24 ? -1.581 6.153 6.096 1.00 0.00 1097 ALA A CA 7
ATOM 8022 C C . ALA A 1 24 ? -0.325 6.283 6.972 1.00 0.00 1097 ALA A C 7
ATOM 8023 O O . ALA A 1 24 ? 0.324 7.333 6.969 1.00 0.00 1097 ALA A O 7
ATOM 8030 N N . ASP A 1 25 ? 0.079 5.209 7.656 1.00 0.00 1098 ASP A N 7
ATOM 8031 C CA . ASP A 1 25 ? 1.286 5.197 8.489 1.00 0.00 1098 ASP A CA 7
ATOM 8032 C C . ASP A 1 25 ? 2.585 5.337 7.671 1.00 0.00 1098 ASP A C 7
ATOM 8033 O O . ASP A 1 25 ? 3.539 5.969 8.131 1.00 0.00 1098 ASP A O 7
ATOM 8042 N N . THR A 1 26 ? 2.637 4.792 6.447 1.00 0.00 1099 THR A N 7
ATOM 8043 C CA . THR A 1 26 ? 3.806 4.900 5.553 1.00 0.00 1099 THR A CA 7
ATOM 8044 C C . THR A 1 26 ? 4.047 6.346 5.092 1.00 0.00 1099 THR A C 7
ATOM 8045 O O . THR A 1 26 ? 5.182 6.829 5.150 1.00 0.00 1099 THR A O 7
ATOM 8056 N N . ILE A 1 27 ? 2.9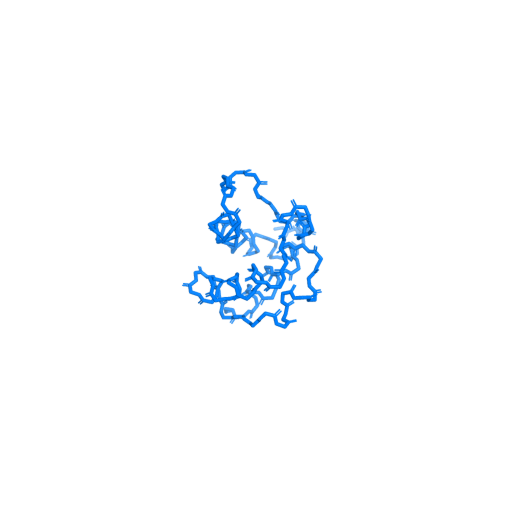90 7.047 4.658 1.00 0.00 1100 ILE A N 7
ATOM 8057 C CA . ILE A 1 27 ? 3.088 8.423 4.118 1.00 0.00 1100 ILE A CA 7
ATOM 8058 C C . ILE A 1 27 ? 2.913 9.526 5.175 1.00 0.00 1100 ILE A C 7
ATOM 8059 O O . ILE A 1 27 ? 3.108 10.706 4.873 1.00 0.00 1100 ILE A O 7
ATOM 8075 N N . GLY A 1 28 ? 2.567 9.169 6.415 1.00 0.00 1101 GLY A N 7
ATOM 8076 C CA . GLY A 1 28 ? 2.447 10.086 7.560 1.00 0.00 1101 GLY A CA 7
ATOM 8077 C C . GLY A 1 28 ? 1.125 10.863 7.670 1.00 0.00 1101 GLY A C 7
ATOM 8078 O O . GLY A 1 28 ? 0.988 11.702 8.568 1.00 0.00 1101 GLY A O 7
ATOM 8082 N N . ARG A 1 29 ? 0.150 10.609 6.788 1.00 0.00 1102 ARG A N 7
ATOM 8083 C CA . ARG A 1 29 ? -1.200 11.202 6.849 1.00 0.00 1102 ARG A CA 7
ATOM 8084 C C . ARG A 1 29 ? -2.098 10.525 7.905 1.00 0.00 1102 ARG A C 7
ATOM 8085 O O . ARG A 1 29 ? -1.864 9.361 8.240 1.00 0.00 1102 ARG A O 7
ATOM 8106 N N . PRO A 1 30 ? -3.152 11.197 8.404 1.00 0.00 1103 PRO A N 7
ATOM 8107 C CA . PRO A 1 30 ? -4.174 10.562 9.234 1.00 0.00 1103 PRO A CA 7
ATOM 8108 C C . PRO A 1 30 ? -4.867 9.389 8.530 1.00 0.00 1103 PRO A C 7
ATOM 8109 O O . PRO A 1 30 ? -5.103 9.430 7.321 1.00 0.00 1103 PRO A O 7
ATOM 8120 N N . ALA A 1 31 ? -5.254 8.356 9.280 1.00 0.00 1104 ALA A N 7
ATOM 8121 C CA . ALA A 1 31 ? -5.957 7.184 8.735 1.00 0.00 1104 ALA A CA 7
ATOM 8122 C C . ALA A 1 31 ? -7.316 7.535 8.100 1.00 0.00 1104 ALA A C 7
ATOM 8123 O O . ALA A 1 31 ? -7.717 6.904 7.120 1.00 0.00 1104 ALA A O 7
ATOM 8130 N N . GLY A 1 32 ? -8.001 8.566 8.614 1.00 0.00 1105 GLY A N 7
ATOM 8131 C CA . GLY A 1 32 ? -9.266 9.078 8.069 1.00 0.00 1105 GLY A CA 7
ATOM 8132 C C . GLY A 1 32 ? -9.153 9.774 6.704 1.00 0.00 1105 GLY A C 7
ATOM 8133 O O . GLY A 1 32 ? -10.157 9.915 6.005 1.00 0.00 1105 GLY A O 7
ATOM 8137 N N . SER A 1 33 ? -7.948 10.183 6.298 1.00 0.00 1106 SER A N 7
ATOM 8138 C CA . SER A 1 33 ? -7.667 10.776 4.980 1.00 0.00 1106 SER A CA 7
ATOM 8139 C C . SER A 1 33 ? -7.458 9.744 3.858 1.00 0.00 1106 SER A C 7
ATOM 8140 O O . SER A 1 33 ? -7.348 10.127 2.692 1.00 0.00 1106 SER A O 7
ATOM 8148 N N . ILE A 1 34 ? -7.399 8.448 4.187 1.00 0.00 1107 ILE A N 7
ATOM 8149 C CA . ILE A 1 34 ? -7.139 7.330 3.259 1.00 0.00 1107 ILE A CA 7
ATOM 8150 C C . ILE A 1 34 ? -8.351 6.377 3.187 1.00 0.00 1107 ILE A C 7
ATOM 8151 O O . ILE A 1 34 ? -9.143 6.270 4.130 1.00 0.00 1107 ILE A O 7
ATOM 8167 N N . GLY A 1 35 ? -8.517 5.689 2.052 1.00 0.00 1108 GLY A N 7
ATOM 8168 C CA . GLY A 1 35 ? -9.559 4.687 1.797 1.00 0.00 1108 GLY A CA 7
ATOM 8169 C C . GLY A 1 35 ? -9.473 4.104 0.386 1.00 0.00 1108 GLY A C 7
ATOM 8170 O O . GLY A 1 35 ? -8.596 4.487 -0.396 1.00 0.00 1108 GLY A O 7
ATOM 8174 N N . GLY A 1 36 ? -10.392 3.200 0.028 1.00 0.00 1109 GLY A N 7
ATOM 8175 C CA . GLY A 1 36 ? -10.405 2.517 -1.279 1.00 0.00 1109 GLY A CA 7
ATOM 8176 C C . GLY A 1 36 ? -10.376 3.485 -2.477 1.00 0.00 1109 GLY A C 7
ATOM 8177 O O . GLY A 1 36 ? -9.587 3.313 -3.403 1.00 0.00 1109 GLY A O 7
ATOM 8181 N N . HIS A 1 37 ? -11.189 4.543 -2.428 1.00 0.00 1110 HIS A N 7
ATOM 8182 C CA . HIS A 1 37 ? -11.273 5.584 -3.471 1.00 0.00 1110 HIS A CA 7
ATOM 8183 C C . HIS A 1 37 ? -10.113 6.601 -3.479 1.00 0.00 1110 HIS A C 7
ATOM 8184 O O . HIS A 1 37 ? -10.034 7.423 -4.395 1.00 0.00 1110 HIS A O 7
ATOM 8199 N N . THR A 1 38 ? -9.200 6.564 -2.497 1.00 0.00 1111 THR A N 7
ATOM 8200 C CA . THR A 1 38 ? -8.034 7.468 -2.441 1.00 0.00 1111 THR A CA 7
ATOM 8201 C C . THR A 1 38 ? -6.991 7.041 -3.474 1.00 0.00 1111 THR A C 7
ATOM 8202 O O . THR A 1 38 ? -6.451 5.936 -3.397 1.00 0.00 1111 THR A O 7
ATOM 8213 N N . SER A 1 39 ? -6.698 7.910 -4.444 1.00 0.00 1112 SER A N 7
ATOM 8214 C CA . SER A 1 39 ? -5.721 7.624 -5.500 1.00 0.00 1112 SER A CA 7
ATOM 8215 C C . SER A 1 39 ? -4.270 7.769 -5.022 1.00 0.00 1112 SER A C 7
ATOM 8216 O O . SER A 1 39 ? -3.962 8.587 -4.148 1.00 0.00 1112 SER A O 7
ATOM 8224 N N . LEU A 1 40 ? -3.353 7.010 -5.629 1.00 0.00 1113 LEU A N 7
ATOM 8225 C CA . LEU A 1 40 ? -1.912 7.108 -5.368 1.00 0.00 1113 LEU A CA 7
ATOM 8226 C C . LEU A 1 40 ? -1.337 8.450 -5.875 1.00 0.00 1113 LEU A C 7
ATOM 8227 O O . LEU A 1 40 ? -0.332 8.945 -5.363 1.00 0.00 1113 LEU A O 7
ATOM 8243 N N . GLU A 1 41 ? -2.025 9.090 -6.824 1.00 0.00 1114 GLU A N 7
ATOM 8244 C CA . GLU A 1 41 ? -1.791 10.476 -7.253 1.00 0.00 1114 GLU A CA 7
ATOM 8245 C C . GLU A 1 41 ? -2.165 11.493 -6.152 1.00 0.00 1114 GLU A C 7
ATOM 8246 O O . GLU A 1 41 ? -1.387 12.411 -5.882 1.00 0.00 1114 GLU A O 7
ATOM 8258 N N . SER A 1 42 ? -3.293 11.302 -5.450 1.00 0.00 1115 SER A N 7
ATOM 8259 C CA . SER A 1 42 ? -3.713 12.120 -4.299 1.00 0.00 1115 SER A CA 7
ATOM 8260 C C . SER A 1 42 ? -2.801 11.948 -3.074 1.00 0.00 1115 SER A C 7
ATOM 8261 O O . SER A 1 42 ? -2.532 12.918 -2.360 1.00 0.00 1115 SER A O 7
ATOM 8269 N N . MET A 1 43 ? -2.250 10.748 -2.861 1.00 0.00 1116 MET A N 7
ATOM 8270 C CA . MET A 1 43 ? -1.189 10.489 -1.871 1.00 0.00 1116 MET A CA 7
ATOM 8271 C C . MET A 1 43 ? 0.132 11.212 -2.193 1.00 0.00 1116 MET A C 7
ATOM 8272 O O . MET A 1 43 ? 0.939 11.454 -1.291 1.00 0.00 1116 MET A O 7
ATOM 8286 N N . GLY A 1 44 ? 0.363 11.570 -3.462 1.00 0.00 1117 GLY A N 7
ATOM 8287 C CA . GLY A 1 44 ? 1.565 12.280 -3.914 1.00 0.00 1117 GLY A CA 7
ATOM 8288 C C . GLY A 1 44 ? 2.855 11.460 -3.781 1.00 0.00 1117 GLY A C 7
ATOM 8289 O O . GLY A 1 44 ? 3.889 12.016 -3.400 1.00 0.00 1117 GLY A O 7
ATOM 8293 N N . LEU A 1 45 ? 2.787 10.142 -4.024 1.00 0.00 1118 LEU A N 7
ATOM 8294 C CA . LEU A 1 45 ? 3.902 9.215 -3.796 1.00 0.00 1118 LEU A CA 7
ATOM 8295 C C . LEU A 1 45 ? 5.134 9.538 -4.663 1.00 0.00 1118 LEU A C 7
ATOM 8296 O O . LEU A 1 45 ? 5.045 9.607 -5.892 1.00 0.00 1118 LEU A O 7
ATOM 8312 N N . ASP A 1 46 ? 6.296 9.678 -4.020 1.00 0.00 1119 ASP A N 7
ATOM 8313 C CA . ASP A 1 46 ? 7.615 9.721 -4.671 1.00 0.00 1119 ASP A CA 7
ATOM 8314 C C . ASP A 1 46 ? 8.193 8.310 -4.922 1.00 0.00 1119 ASP A C 7
ATOM 8315 O O . ASP A 1 46 ? 7.747 7.314 -4.347 1.00 0.00 1119 ASP A O 7
ATOM 8324 N N . SER A 1 47 ? 9.235 8.225 -5.749 1.00 0.00 1120 SER A N 7
ATOM 8325 C CA . SER A 1 47 ? 10.051 7.017 -6.012 1.00 0.00 1120 SER A CA 7
ATOM 8326 C C . SER A 1 47 ? 10.444 6.223 -4.755 1.00 0.00 1120 SER A C 7
ATOM 8327 O O . SER A 1 47 ? 10.262 5.000 -4.702 1.00 0.00 1120 SER A O 7
ATOM 8334 N N . VAL A 1 48 ? 11.007 6.904 -3.752 1.00 0.00 1121 VAL A N 7
ATOM 8335 C CA . VAL A 1 48 ? 11.437 6.313 -2.474 1.00 0.00 1121 VAL A CA 7
ATOM 8336 C C . VAL A 1 48 ? 10.237 5.884 -1.619 1.00 0.00 1121 VAL A C 7
ATOM 8337 O O . VAL A 1 48 ? 10.283 4.837 -0.973 1.00 0.00 1121 VAL A O 7
ATOM 8350 N N . MET A 1 49 ? 9.140 6.645 -1.642 1.00 0.00 1122 MET A N 7
ATOM 8351 C CA . MET A 1 49 ? 7.902 6.315 -0.917 1.00 0.00 1122 MET A CA 7
ATOM 8352 C C . MET A 1 49 ? 7.235 5.059 -1.482 1.00 0.00 1122 MET A C 7
ATOM 8353 O O . MET A 1 49 ? 6.754 4.237 -0.705 1.00 0.00 1122 MET A O 7
ATOM 8367 N N . ILE A 1 50 ? 7.249 4.859 -2.804 1.00 0.00 1123 ILE A N 7
ATOM 8368 C CA . ILE A 1 50 ? 6.760 3.624 -3.448 1.00 0.00 1123 ILE A CA 7
ATOM 8369 C C . ILE A 1 50 ? 7.621 2.414 -3.044 1.00 0.00 1123 ILE A C 7
ATOM 8370 O O . ILE A 1 50 ? 7.073 1.366 -2.692 1.00 0.00 1123 ILE A O 7
ATOM 8386 N N . ARG A 1 51 ? 8.953 2.558 -3.028 1.00 0.00 1124 ARG A N 7
ATOM 8387 C CA . ARG A 1 51 ? 9.892 1.503 -2.601 1.00 0.00 1124 ARG A CA 7
ATOM 8388 C C . ARG A 1 51 ? 9.707 1.111 -1.132 1.00 0.00 1124 ARG A C 7
ATOM 8389 O O . ARG A 1 51 ? 9.720 -0.079 -0.813 1.00 0.00 1124 ARG A O 7
ATOM 8410 N N . ALA A 1 52 ? 9.457 2.085 -0.252 1.00 0.00 1125 ALA A N 7
ATOM 8411 C CA . ALA A 1 52 ? 9.083 1.846 1.145 1.00 0.00 1125 ALA A CA 7
ATOM 8412 C C . ALA A 1 52 ? 7.696 1.176 1.278 1.00 0.00 1125 ALA A C 7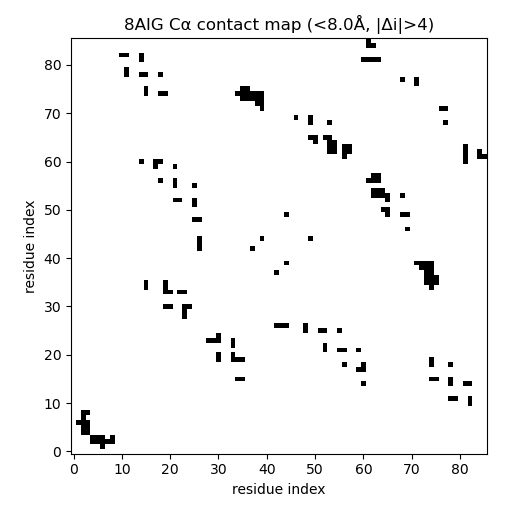
ATOM 8413 O O . ALA A 1 52 ? 7.543 0.196 2.012 1.00 0.00 1125 ALA A O 7
ATOM 8420 N N . LEU A 1 53 ? 6.685 1.667 0.549 1.00 0.00 1126 LEU A N 7
ATOM 8421 C CA . LEU A 1 53 ? 5.303 1.181 0.613 1.00 0.00 1126 LEU A CA 7
ATOM 8422 C C . LEU A 1 53 ? 5.174 -0.284 0.170 1.00 0.00 1126 LEU A C 7
ATOM 8423 O O . LEU A 1 53 ? 4.447 -1.054 0.802 1.00 0.00 1126 LEU A O 7
ATOM 8439 N N . ALA A 1 54 ? 5.929 -0.707 -0.849 1.00 0.00 1127 ALA A N 7
ATOM 8440 C CA . ALA A 1 54 ? 6.006 -2.104 -1.283 1.00 0.00 1127 ALA A CA 7
ATOM 8441 C C . ALA A 1 54 ? 6.441 -3.046 -0.137 1.00 0.00 1127 ALA A C 7
ATOM 8442 O O . ALA A 1 54 ? 5.806 -4.081 0.101 1.00 0.00 1127 ALA A O 7
ATOM 8449 N N . SER A 1 55 ? 7.467 -2.656 0.630 1.00 0.00 1128 SER A N 7
ATOM 8450 C CA . SER A 1 55 ? 7.936 -3.394 1.811 1.00 0.00 1128 SER A CA 7
ATOM 8451 C C . SER A 1 55 ? 6.928 -3.373 2.967 1.00 0.00 1128 SER A C 7
ATOM 8452 O O . SER A 1 55 ? 6.726 -4.401 3.608 1.00 0.00 1128 SER A O 7
ATOM 8460 N N . ARG A 1 56 ? 6.258 -2.239 3.225 1.00 0.00 1129 ARG A N 7
ATOM 8461 C CA . ARG A 1 56 ? 5.241 -2.107 4.293 1.00 0.00 1129 ARG A CA 7
ATOM 8462 C C . ARG A 1 56 ? 3.994 -2.965 4.048 1.00 0.00 1129 ARG A C 7
ATOM 8463 O O . ARG A 1 56 ? 3.551 -3.659 4.964 1.00 0.00 1129 ARG A O 7
ATOM 8484 N N . LEU A 1 57 ? 3.478 -3.005 2.816 1.00 0.00 1130 LEU A N 7
ATOM 8485 C CA . LEU A 1 57 ? 2.406 -3.934 2.426 1.00 0.00 1130 LEU A CA 7
ATOM 8486 C C . LEU A 1 57 ? 2.865 -5.398 2.552 1.00 0.00 1130 LEU A C 7
ATOM 8487 O O . LEU A 1 57 ? 2.130 -6.217 3.104 1.00 0.00 1130 LEU A O 7
ATOM 8503 N N . SER A 1 58 ? 4.086 -5.718 2.113 1.00 0.00 1131 SER A N 7
ATOM 8504 C CA . SER A 1 58 ? 4.651 -7.074 2.209 1.00 0.00 1131 SER A CA 7
ATOM 8505 C C . SER A 1 58 ? 4.779 -7.571 3.659 1.00 0.00 1131 SER A C 7
ATOM 8506 O O . SER A 1 58 ? 4.449 -8.722 3.961 1.00 0.00 1131 SER A O 7
ATOM 8514 N N . ALA A 1 59 ? 5.186 -6.686 4.577 1.00 0.00 1132 ALA A N 7
ATOM 8515 C CA . ALA A 1 59 ? 5.364 -6.984 5.999 1.00 0.00 1132 ALA A CA 7
ATOM 8516 C C . ALA A 1 59 ? 4.053 -7.123 6.804 1.00 0.00 1132 ALA A C 7
ATOM 8517 O O . ALA A 1 59 ? 4.053 -7.797 7.842 1.00 0.00 1132 ALA A O 7
ATOM 8524 N N . GLU A 1 60 ? 2.951 -6.494 6.373 1.00 0.00 1133 GLU A N 7
ATOM 8525 C CA . GLU A 1 60 ? 1.748 -6.286 7.206 1.00 0.00 1133 GLU A CA 7
ATOM 8526 C C . GLU A 1 60 ? 0.425 -6.730 6.561 1.00 0.00 1133 GLU A C 7
ATOM 8527 O O . GLU A 1 60 ? -0.590 -6.836 7.255 1.00 0.00 1133 GLU A O 7
ATOM 8539 N N . VAL A 1 61 ? 0.412 -7.029 5.256 1.00 0.00 1134 VAL A N 7
ATOM 8540 C CA . VAL A 1 61 ? -0.780 -7.463 4.510 1.00 0.00 1134 VAL A CA 7
ATOM 8541 C C . VAL A 1 61 ? -0.445 -8.667 3.623 1.00 0.00 1134 VAL A C 7
ATOM 8542 O O . VAL A 1 61 ? -0.770 -9.802 3.974 1.00 0.00 1134 VAL A O 7
ATOM 8555 N N . ALA A 1 62 ? 0.235 -8.433 2.495 1.00 0.00 1135 ALA A N 7
ATOM 8556 C CA . ALA A 1 62 ? 0.695 -9.440 1.538 1.00 0.00 1135 ALA A CA 7
ATOM 8557 C C . ALA A 1 62 ? 1.733 -8.831 0.567 1.00 0.00 1135 ALA A C 7
ATOM 8558 O O . ALA A 1 62 ? 1.681 -7.619 0.312 1.00 0.00 1135 ALA A O 7
ATOM 8565 N N . PRO A 1 63 ? 2.666 -9.631 0.002 1.00 0.00 1136 PRO A N 7
ATOM 8566 C CA . PRO A 1 63 ? 3.699 -9.139 -0.911 1.00 0.00 1136 PRO A CA 7
ATOM 8567 C C . PRO A 1 63 ? 3.154 -8.415 -2.150 1.00 0.00 1136 PRO A C 7
ATOM 8568 O O . PRO A 1 63 ? 2.190 -8.857 -2.781 1.00 0.00 1136 PRO A O 7
ATOM 8579 N N . VAL A 1 64 ? 3.809 -7.309 -2.522 1.00 0.00 1137 VAL A N 7
ATOM 8580 C CA . VAL A 1 64 ? 3.471 -6.469 -3.685 1.00 0.00 1137 VAL A CA 7
ATOM 8581 C C . VAL A 1 64 ? 4.727 -5.765 -4.217 1.00 0.00 1137 VAL A C 7
ATOM 8582 O O . VAL A 1 64 ? 5.592 -5.362 -3.431 1.00 0.00 1137 VAL A O 7
ATOM 8595 N N . GLY A 1 65 ? 4.850 -5.638 -5.537 1.00 0.00 1138 GLY A N 7
ATOM 8596 C CA . GLY A 1 65 ? 5.982 -4.959 -6.191 1.00 0.00 1138 GLY A CA 7
ATOM 8597 C C . GLY A 1 65 ? 5.772 -3.452 -6.413 1.00 0.00 1138 GLY A C 7
ATOM 8598 O O . GLY A 1 65 ? 4.628 -2.987 -6.445 1.00 0.00 1138 GLY A O 7
ATOM 8602 N N . PRO A 1 66 ? 6.846 -2.672 -6.638 1.00 0.00 1139 PRO A N 7
ATOM 8603 C CA . PRO A 1 66 ? 6.738 -1.260 -7.010 1.00 0.00 1139 PRO A CA 7
ATOM 8604 C C . PRO A 1 66 ? 6.072 -1.065 -8.384 1.00 0.00 1139 PRO A C 7
ATOM 8605 O O . PRO A 1 66 ? 5.426 -0.044 -8.613 1.00 0.00 1139 PRO A O 7
ATOM 8616 N N . GLU A 1 67 ? 6.164 -2.048 -9.289 1.00 0.00 1140 GLU A N 7
ATOM 8617 C CA . GLU A 1 67 ? 5.511 -2.026 -10.612 1.00 0.00 1140 GLU A CA 7
ATOM 8618 C C . GLU A 1 67 ? 3.975 -2.005 -10.525 1.00 0.00 1140 GLU A C 7
ATOM 8619 O O . GLU A 1 67 ? 3.317 -1.369 -11.351 1.00 0.00 1140 GLU A O 7
ATOM 8631 N N . MET A 1 68 ? 3.399 -2.656 -9.507 1.00 0.00 1141 MET A N 7
ATOM 8632 C CA . MET A 1 68 ? 1.964 -2.565 -9.203 1.00 0.00 1141 MET A CA 7
ATOM 8633 C C . MET A 1 68 ? 1.597 -1.142 -8.749 1.00 0.00 1141 MET A C 7
ATOM 8634 O O . MET A 1 68 ? 0.642 -0.557 -9.257 1.00 0.00 1141 MET A O 7
ATOM 8648 N N . LEU A 1 69 ? 2.387 -0.553 -7.843 1.00 0.00 1142 LEU A N 7
ATOM 8649 C CA . LEU A 1 69 ? 2.186 0.807 -7.324 1.00 0.00 1142 LEU A CA 7
ATOM 8650 C C . LEU A 1 69 ? 2.395 1.891 -8.404 1.00 0.00 1142 LEU A C 7
ATOM 8651 O O . LEU A 1 69 ? 1.742 2.936 -8.341 1.00 0.00 1142 LEU A O 7
ATOM 8667 N N . PHE A 1 70 ? 3.229 1.654 -9.428 1.00 0.00 1143 PHE A N 7
ATOM 8668 C CA . PHE A 1 70 ? 3.306 2.511 -10.626 1.00 0.00 1143 PHE A CA 7
ATOM 8669 C C . PHE A 1 70 ? 2.048 2.410 -11.516 1.00 0.00 1143 PHE A C 7
ATOM 8670 O O . PHE A 1 70 ? 1.633 3.409 -12.111 1.00 0.00 1143 PHE A O 7
ATOM 8687 N N . GLY A 1 71 ? 1.431 1.223 -11.614 1.00 0.00 1144 GLY A N 7
ATOM 8688 C CA . GLY A 1 71 ? 0.279 0.944 -12.486 1.00 0.00 1144 GLY A CA 7
ATOM 8689 C C . GLY A 1 71 ? -1.098 1.305 -11.899 1.00 0.00 1144 GLY A C 7
ATOM 8690 O O . GLY A 1 71 ? -2.012 1.657 -12.652 1.00 0.00 1144 GLY A O 7
ATOM 8694 N N . LEU A 1 72 ? -1.259 1.219 -10.578 1.00 0.00 1145 LEU A N 7
ATOM 8695 C CA . LEU A 1 72 ? -2.524 1.467 -9.862 1.00 0.00 1145 LEU A CA 7
ATOM 8696 C C . LEU A 1 72 ? -3.024 2.915 -9.957 1.00 0.00 1145 LEU A C 7
ATOM 8697 O O . LEU A 1 72 ? -2.251 3.871 -9.879 1.00 0.00 1145 LEU A O 7
ATOM 8713 N N . ARG A 1 73 ? -4.355 3.063 -10.016 1.00 0.00 1146 ARG A N 7
ATOM 8714 C CA . ARG A 1 73 ? -5.064 4.330 -9.777 1.00 0.00 1146 ARG A CA 7
ATOM 8715 C C . ARG A 1 73 ? -5.280 4.578 -8.276 1.00 0.00 1146 ARG A C 7
ATOM 8716 O O . ARG A 1 73 ? -4.877 5.618 -7.765 1.00 0.00 1146 ARG A O 7
ATOM 8737 N N . ASP A 1 74 ? -5.904 3.625 -7.581 1.00 0.00 1147 ASP A N 7
ATOM 8738 C CA . ASP A 1 74 ? -6.341 3.729 -6.180 1.00 0.00 1147 ASP A CA 7
ATOM 8739 C C . ASP A 1 74 ? -6.346 2.362 -5.454 1.00 0.00 1147 ASP A C 7
ATOM 8740 O O . ASP A 1 74 ? -6.103 1.309 -6.058 1.00 0.00 1147 ASP A O 7
ATOM 8749 N N . LEU A 1 75 ? -6.585 2.370 -4.135 1.00 0.00 1148 LEU A N 7
ATOM 8750 C CA . LEU A 1 75 ? -6.535 1.162 -3.291 1.00 0.00 1148 LEU A CA 7
ATOM 8751 C C . LEU A 1 75 ? -7.689 0.171 -3.552 1.00 0.00 1148 LEU A C 7
ATOM 8752 O O . LEU A 1 75 ? -7.544 -1.018 -3.281 1.00 0.00 1148 LEU A O 7
ATOM 8768 N N . ASP A 1 76 ? -8.807 0.628 -4.118 1.00 0.00 1149 ASP A N 7
ATOM 8769 C CA . ASP A 1 76 ? -9.933 -0.222 -4.543 1.00 0.00 1149 ASP A CA 7
ATOM 8770 C C . ASP A 1 76 ? -9.550 -1.188 -5.691 1.00 0.00 1149 ASP A C 7
ATOM 8771 O O . ASP A 1 76 ? -10.119 -2.278 -5.812 1.00 0.00 1149 ASP A O 7
ATOM 8780 N N . GLU A 1 77 ? -8.564 -0.829 -6.515 1.00 0.00 1150 GLU A N 7
ATOM 8781 C CA . GLU A 1 77 ? -7.940 -1.733 -7.498 1.00 0.00 1150 GLU A CA 7
ATOM 8782 C C . GLU A 1 77 ? -6.864 -2.646 -6.867 1.00 0.00 1150 GLU A C 7
ATOM 8783 O O . GLU A 1 77 ? -6.687 -3.778 -7.329 1.00 0.00 1150 GLU A O 7
ATOM 8795 N N . LEU A 1 78 ? -6.160 -2.213 -5.809 1.00 0.00 1151 LEU A N 7
ATOM 8796 C CA . LEU A 1 78 ? -5.176 -3.046 -5.099 1.00 0.00 1151 LEU A CA 7
ATOM 8797 C C . LEU A 1 78 ? -5.827 -4.172 -4.288 1.00 0.00 1151 LEU A C 7
ATOM 8798 O O . LEU A 1 78 ? -5.355 -5.309 -4.329 1.00 0.00 1151 LEU A O 7
ATOM 8814 N N . VAL A 1 79 ? -6.898 -3.872 -3.547 1.00 0.00 1152 VAL A N 7
ATOM 8815 C CA . VAL A 1 79 ? -7.548 -4.833 -2.642 1.00 0.00 1152 VAL A CA 7
ATOM 8816 C C . VAL A 1 79 ? -8.094 -6.063 -3.383 1.00 0.00 1152 VAL A C 7
ATOM 8817 O O . VAL A 1 79 ? -8.038 -7.165 -2.845 1.00 0.00 1152 VAL A O 7
ATOM 8830 N N . ASP A 1 80 ? -8.493 -5.910 -4.648 1.00 0.00 1153 ASP A N 7
ATOM 8831 C CA . ASP A 1 80 ? -8.854 -7.023 -5.533 1.00 0.00 1153 ASP A CA 7
ATOM 8832 C C . ASP A 1 80 ? -7.706 -8.024 -5.776 1.00 0.00 1153 ASP A C 7
ATOM 8833 O O . ASP A 1 80 ? -7.978 -9.200 -6.041 1.00 0.00 1153 ASP A O 7
ATOM 8842 N N . HIS A 1 81 ? -6.437 -7.605 -5.662 1.00 0.00 1154 HIS A N 7
ATOM 8843 C CA . HIS A 1 81 ? -5.278 -8.511 -5.736 1.00 0.00 1154 HIS A CA 7
ATOM 8844 C C . HIS A 1 81 ? -4.945 -9.122 -4.369 1.00 0.00 1154 HIS A C 7
ATOM 8845 O O . HIS A 1 81 ? -4.713 -10.330 -4.272 1.00 0.00 1154 HIS A O 7
ATOM 8860 N N . LEU A 1 82 ? -4.943 -8.311 -3.306 1.00 0.00 1155 LEU A N 7
ATOM 8861 C CA . LEU A 1 82 ? -4.487 -8.738 -1.973 1.00 0.00 1155 LEU A CA 7
ATOM 8862 C C . LEU A 1 82 ? -5.527 -9.542 -1.167 1.00 0.00 1155 LEU A C 7
ATOM 8863 O O . LEU A 1 82 ? -5.138 -10.356 -0.331 1.00 0.00 1155 LEU A O 7
ATOM 8879 N N . VAL A 1 83 ? -6.830 -9.399 -1.445 1.00 0.00 1156 VAL A N 7
ATOM 8880 C CA . VAL A 1 83 ? -7.883 -10.256 -0.845 1.00 0.00 1156 VAL A CA 7
ATOM 8881 C C . VAL A 1 83 ? -7.799 -11.713 -1.334 1.00 0.00 1156 VAL A C 7
ATOM 8882 O O . VAL A 1 83 ? -8.158 -12.641 -0.604 1.00 0.00 1156 VAL A O 7
ATOM 8895 N N . ALA A 1 84 ? -7.276 -11.928 -2.548 1.00 0.00 1157 ALA A N 7
ATOM 8896 C CA . ALA A 1 84 ? -7.061 -13.248 -3.150 1.00 0.00 1157 ALA A CA 7
ATOM 8897 C C . ALA A 1 84 ? -5.720 -13.911 -2.765 1.00 0.00 1157 ALA A C 7
ATOM 8898 O O . ALA A 1 84 ? -5.492 -15.076 -3.107 1.00 0.00 1157 ALA A O 7
ATOM 8905 N N . ALA A 1 85 ? -4.826 -13.197 -2.071 1.00 0.00 1158 ALA A N 7
ATOM 8906 C CA . ALA A 1 85 ? -3.501 -13.690 -1.686 1.00 0.00 1158 ALA A CA 7
ATOM 8907 C C . ALA A 1 85 ? -3.556 -14.806 -0.621 1.00 0.00 1158 ALA A C 7
ATOM 8908 O O . ALA A 1 85 ? -4.447 -14.822 0.239 1.00 0.00 1158 ALA A O 7
ATOM 8915 N N . ARG A 1 86 ? -2.591 -15.740 -0.672 1.00 0.00 1159 ARG A N 7
ATOM 8916 C CA . ARG A 1 86 ? -2.467 -16.916 0.213 1.00 0.00 1159 ARG A CA 7
ATOM 8917 C C . ARG A 1 86 ? -1.013 -17.392 0.377 1.00 0.00 1159 ARG A C 7
ATOM 8918 O O . ARG A 1 86 ? -0.197 -17.204 -0.555 1.00 0.00 1159 ARG A O 7
ATOM 8982 N N . GLY A 1 1 ? -14.090 -6.360 -16.588 1.00 0.00 -4 GLY A N 8
ATOM 8983 C CA . GLY A 1 1 ? -14.472 -6.342 -15.157 1.00 0.00 -4 GLY A CA 8
ATOM 8984 C C . GLY A 1 1 ? -14.492 -7.746 -14.545 1.00 0.00 -4 GLY A C 8
ATOM 8985 O O . GLY A 1 1 ? -14.426 -8.741 -15.274 1.00 0.00 -4 GLY A O 8
ATOM 8991 N N . PRO A 1 2 ? -14.589 -7.856 -13.203 1.00 0.00 -3 PRO A N 8
ATOM 8992 C CA . PRO A 1 2 ? -14.589 -9.139 -12.479 1.00 0.00 -3 PRO A CA 8
ATOM 8993 C C . PRO A 1 2 ? -15.890 -9.949 -12.626 1.00 0.00 -3 PRO A C 8
ATOM 8994 O O . PRO A 1 2 ? -15.889 -11.157 -12.370 1.00 0.00 -3 PRO A O 8
ATOM 9005 N N . GLY A 1 3 ? -17.001 -9.318 -13.033 1.00 0.00 -2 GLY A N 8
ATOM 9006 C CA . GLY A 1 3 ? -18.326 -9.935 -13.103 1.00 0.00 -2 GLY A CA 8
ATOM 9007 C C . GLY A 1 3 ? -18.954 -10.203 -11.726 1.00 0.00 -2 GLY A C 8
ATOM 9008 O O . GLY A 1 3 ? -18.615 -9.554 -10.729 1.00 0.00 -2 GLY A O 8
ATOM 9012 N N . SER A 1 4 ? -19.891 -11.151 -11.665 1.00 0.00 -1 SER A N 8
ATOM 9013 C CA . SER A 1 4 ? -20.547 -11.601 -10.424 1.00 0.00 -1 SER A CA 8
ATOM 9014 C C . SER A 1 4 ? -19.576 -12.315 -9.469 1.00 0.00 -1 SER A C 8
ATOM 9015 O O . SER A 1 4 ? -18.585 -12.914 -9.894 1.00 0.00 -1 SER A O 8
ATOM 9023 N N . ALA A 1 5 ? -19.869 -12.263 -8.164 1.00 0.00 1078 ALA A N 8
ATOM 9024 C CA . ALA A 1 5 ? -19.015 -12.794 -7.092 1.00 0.00 1078 ALA A CA 8
ATOM 9025 C C . ALA A 1 5 ? -19.747 -13.816 -6.205 1.00 0.00 1078 ALA A C 8
ATOM 9026 O O . ALA A 1 5 ? -20.981 -13.873 -6.172 1.00 0.00 1078 ALA A O 8
ATOM 9033 N N . ALA A 1 6 ? -18.974 -14.617 -5.457 1.00 0.00 1079 ALA A N 8
ATOM 9034 C CA . ALA A 1 6 ? -19.458 -15.646 -4.531 1.00 0.00 1079 ALA A CA 8
ATOM 9035 C C . ALA A 1 6 ? -20.015 -15.108 -3.186 1.00 0.00 1079 ALA A C 8
ATOM 9036 O O . ALA A 1 6 ? -20.310 -15.891 -2.282 1.00 0.00 1079 ALA A O 8
ATOM 9043 N N . ALA A 1 7 ? -20.143 -13.785 -3.044 1.00 0.00 1080 ALA A N 8
ATOM 9044 C CA . ALA A 1 7 ? -20.639 -13.067 -1.857 1.00 0.00 1080 ALA A CA 8
ATOM 9045 C C . ALA A 1 7 ? -19.835 -13.297 -0.550 1.00 0.00 1080 ALA A C 8
ATOM 9046 O O . ALA A 1 7 ? -20.333 -13.037 0.552 1.00 0.00 1080 ALA A O 8
ATOM 9053 N N . ASP A 1 8 ? -18.581 -13.748 -0.657 1.00 0.00 1081 ASP A N 8
ATOM 9054 C CA . ASP A 1 8 ? -17.614 -13.902 0.447 1.00 0.00 1081 ASP A CA 8
ATOM 9055 C C . ASP A 1 8 ? -16.703 -12.663 0.619 1.00 0.00 1081 ASP A C 8
ATOM 9056 O O . ASP A 1 8 ? -15.536 -12.775 0.998 1.00 0.00 1081 ASP A O 8
ATOM 9065 N N . ASP A 1 9 ? -17.227 -11.465 0.340 1.00 0.00 1082 ASP A N 8
ATOM 9066 C CA . ASP A 1 9 ? -16.486 -10.189 0.359 1.00 0.00 1082 ASP A CA 8
ATOM 9067 C C . ASP A 1 9 ? -16.006 -9.712 1.750 1.00 0.00 1082 ASP A C 8
ATOM 9068 O O . ASP A 1 9 ? -15.298 -8.708 1.841 1.00 0.00 1082 ASP A O 8
ATOM 9077 N N . GLY A 1 10 ? -16.305 -10.446 2.827 1.00 0.00 1083 GLY A N 8
ATOM 9078 C CA . GLY A 1 10 ? -15.771 -10.188 4.168 1.00 0.00 1083 GLY A CA 8
ATOM 9079 C C . GLY A 1 10 ? -14.239 -10.241 4.245 1.00 0.00 1083 GLY A C 8
ATOM 9080 O O . GLY A 1 10 ? -13.640 -9.515 5.042 1.00 0.00 1083 GLY A O 8
ATOM 9084 N N . ARG A 1 11 ? -13.586 -11.013 3.352 1.00 0.00 1084 ARG A N 8
ATOM 9085 C CA . ARG A 1 11 ? -12.117 -11.037 3.172 1.00 0.00 1084 ARG A CA 8
ATOM 9086 C C . ARG A 1 11 ? -11.583 -9.652 2.812 1.00 0.00 1084 ARG A C 8
ATOM 9087 O O . ARG A 1 11 ? -10.660 -9.145 3.451 1.00 0.00 1084 ARG A O 8
ATOM 9108 N N . ARG A 1 12 ? -12.203 -9.025 1.803 1.00 0.00 1085 ARG A N 8
ATOM 9109 C CA . ARG A 1 12 ? -11.872 -7.697 1.251 1.00 0.00 1085 ARG A CA 8
ATOM 9110 C C . ARG A 1 12 ? -12.209 -6.573 2.241 1.00 0.00 1085 ARG A C 8
ATOM 9111 O O . ARG A 1 12 ? -11.432 -5.630 2.373 1.00 0.00 1085 ARG A O 8
ATOM 9132 N N . ALA A 1 13 ? -13.326 -6.702 2.966 1.00 0.00 1086 ALA A N 8
ATOM 9133 C CA . ALA A 1 13 ? -13.752 -5.749 3.996 1.00 0.00 1086 ALA A CA 8
ATOM 9134 C C . ALA A 1 13 ? -12.778 -5.685 5.190 1.00 0.00 1086 ALA A C 8
ATOM 9135 O O . ALA A 1 13 ? -12.432 -4.595 5.655 1.00 0.00 1086 ALA A O 8
ATOM 9142 N N . GLU A 1 14 ? -12.282 -6.834 5.661 1.00 0.00 1087 GLU A N 8
ATOM 9143 C CA . GLU A 1 14 ? -11.210 -6.911 6.670 1.00 0.00 1087 GLU A CA 8
ATOM 9144 C C . GLU A 1 14 ? -9.875 -6.356 6.149 1.00 0.00 1087 GLU A C 8
ATOM 9145 O O . GLU A 1 14 ? -9.148 -5.678 6.880 1.00 0.00 1087 GLU A O 8
ATOM 9157 N N . LEU A 1 15 ? -9.537 -6.639 4.889 1.00 0.00 1088 LEU A N 8
ATOM 9158 C CA . LEU A 1 15 ? -8.257 -6.282 4.284 1.00 0.00 1088 LEU A CA 8
ATOM 9159 C C . LEU A 1 15 ? -8.113 -4.782 3.970 1.00 0.00 1088 LEU A C 8
ATOM 9160 O O . LEU A 1 15 ? -7.038 -4.223 4.174 1.00 0.00 1088 LEU A O 8
ATOM 9176 N N . ALA A 1 16 ? -9.175 -4.112 3.505 1.00 0.00 1089 ALA A N 8
ATOM 9177 C CA . ALA A 1 16 ? -9.141 -2.698 3.116 1.00 0.00 1089 ALA A CA 8
ATOM 9178 C C . ALA A 1 16 ? -8.745 -1.754 4.272 1.00 0.00 1089 ALA A C 8
ATOM 9179 O O . ALA A 1 16 ? -8.019 -0.779 4.058 1.00 0.00 1089 ALA A O 8
ATOM 9186 N N . ASP A 1 17 ? -9.162 -2.051 5.506 1.00 0.00 1090 ASP A N 8
ATOM 9187 C CA . ASP A 1 17 ? -8.759 -1.305 6.713 1.00 0.00 1090 ASP A CA 8
ATOM 9188 C C . ASP A 1 17 ? -7.251 -1.449 7.005 1.00 0.00 1090 ASP A C 8
ATOM 9189 O O . ASP A 1 17 ? -6.568 -0.482 7.353 1.00 0.00 1090 ASP A O 8
ATOM 9198 N N . ARG A 1 18 ? -6.718 -2.661 6.809 1.00 0.00 1091 ARG A N 8
ATOM 9199 C CA . ARG A 1 18 ? -5.305 -3.006 7.041 1.00 0.00 1091 ARG A CA 8
ATOM 9200 C C . ARG A 1 18 ? -4.400 -2.356 5.991 1.00 0.00 1091 ARG A C 8
ATOM 9201 O O . ARG A 1 18 ? -3.355 -1.805 6.341 1.00 0.00 1091 ARG A O 8
ATOM 9222 N N . VAL A 1 19 ? -4.848 -2.334 4.732 1.00 0.00 1092 VAL A N 8
ATOM 9223 C CA . VAL A 1 19 ? -4.202 -1.614 3.622 1.00 0.00 1092 VAL A CA 8
ATOM 9224 C C . VAL A 1 19 ? -4.167 -0.106 3.894 1.00 0.00 1092 VAL A C 8
ATOM 9225 O O . VAL A 1 19 ? -3.087 0.476 3.944 1.00 0.00 1092 VAL A O 8
ATOM 9238 N N . SER A 1 20 ? -5.322 0.530 4.118 1.00 0.00 1093 SER A N 8
ATOM 9239 C CA . SER A 1 20 ? -5.411 1.995 4.271 1.00 0.00 1093 SER A CA 8
ATOM 9240 C C . SER A 1 20 ? -4.688 2.532 5.514 1.00 0.00 1093 SER A C 8
ATOM 9241 O O . SER A 1 20 ? -4.055 3.589 5.435 1.00 0.00 1093 SER A O 8
ATOM 9249 N N . ARG A 1 21 ? -4.666 1.792 6.637 1.00 0.00 1094 ARG A N 8
ATOM 9250 C CA . ARG A 1 21 ? -3.853 2.150 7.818 1.00 0.00 1094 ARG A CA 8
ATOM 9251 C C . ARG A 1 21 ? -2.351 1.974 7.586 1.00 0.00 1094 ARG A C 8
ATOM 9252 O O . ARG A 1 21 ? -1.568 2.800 8.056 1.00 0.00 1094 ARG A O 8
ATOM 9273 N N . THR A 1 22 ? -1.935 0.955 6.829 1.00 0.00 1095 THR A N 8
ATOM 9274 C CA . THR A 1 22 ? -0.520 0.771 6.442 1.00 0.00 1095 THR A CA 8
ATOM 9275 C C . THR A 1 22 ? -0.052 1.892 5.510 1.00 0.00 1095 THR A C 8
ATOM 9276 O O . THR A 1 22 ? 1.042 2.432 5.690 1.00 0.00 1095 THR A O 8
ATOM 9287 N N . VAL A 1 23 ? -0.906 2.309 4.564 1.00 0.00 1096 VAL A N 8
ATOM 9288 C CA . VAL A 1 23 ? -0.676 3.473 3.691 1.00 0.00 1096 VAL A CA 8
ATOM 9289 C C . VAL A 1 23 ? -0.547 4.757 4.515 1.00 0.00 1096 VAL A C 8
ATOM 9290 O O . VAL A 1 23 ? 0.456 5.457 4.382 1.00 0.00 1096 VAL A O 8
ATOM 9303 N N . ALA A 1 24 ? -1.499 5.029 5.417 1.00 0.00 1097 ALA A N 8
ATOM 9304 C CA . ALA A 1 24 ? -1.495 6.204 6.298 1.00 0.00 1097 ALA A CA 8
ATOM 9305 C C . ALA A 1 24 ? -0.214 6.300 7.145 1.00 0.00 1097 ALA A C 8
ATOM 9306 O O . ALA A 1 24 ? 0.437 7.347 7.184 1.00 0.00 1097 ALA A O 8
ATOM 9313 N N . ASP A 1 25 ? 0.185 5.191 7.775 1.00 0.00 1098 ASP A N 8
ATOM 9314 C CA . ASP A 1 25 ? 1.397 5.099 8.593 1.00 0.00 1098 ASP A CA 8
ATOM 9315 C C . ASP A 1 25 ? 2.691 5.298 7.778 1.00 0.00 1098 ASP A C 8
ATOM 9316 O O . ASP A 1 25 ? 3.642 5.915 8.265 1.00 0.00 1098 ASP A O 8
ATOM 9325 N N . THR A 1 26 ? 2.726 4.820 6.528 1.00 0.00 1099 THR A N 8
ATOM 9326 C CA . THR A 1 26 ? 3.891 4.972 5.634 1.00 0.00 1099 THR A CA 8
ATOM 9327 C C . THR A 1 26 ? 4.060 6.413 5.147 1.00 0.00 1099 THR A C 8
ATOM 9328 O O . THR A 1 26 ? 5.162 6.959 5.222 1.00 0.00 1099 THR A O 8
ATOM 9339 N N . ILE A 1 27 ? 2.988 7.062 4.669 1.00 0.00 1100 ILE A N 8
ATOM 9340 C CA . ILE A 1 27 ? 3.051 8.437 4.123 1.00 0.00 1100 ILE A CA 8
ATOM 9341 C C . ILE A 1 27 ? 2.940 9.540 5.195 1.00 0.00 1100 ILE A C 8
ATOM 9342 O O . ILE A 1 27 ? 3.155 10.718 4.896 1.00 0.00 1100 ILE A O 8
ATOM 9358 N N . GLY A 1 28 ? 2.618 9.177 6.442 1.00 0.00 1101 GLY A N 8
ATOM 9359 C CA . GLY A 1 28 ? 2.580 10.071 7.610 1.00 0.00 1101 GLY A CA 8
ATOM 9360 C C . GLY A 1 28 ? 1.275 10.863 7.799 1.00 0.00 1101 GLY A C 8
ATOM 9361 O O . GLY A 1 28 ? 1.201 11.699 8.708 1.00 0.00 1101 GLY A O 8
ATOM 9365 N N . ARG A 1 29 ? 0.246 10.642 6.964 1.00 0.00 1102 ARG A N 8
ATOM 9366 C CA . ARG A 1 29 ? -1.094 11.257 7.090 1.00 0.00 1102 ARG A CA 8
ATOM 9367 C C . ARG A 1 29 ? -1.954 10.591 8.185 1.00 0.00 1102 ARG A C 8
ATOM 9368 O O . ARG A 1 29 ? -1.740 9.417 8.507 1.00 0.00 1102 ARG A O 8
ATOM 9389 N N . PRO A 1 30 ? -2.984 11.282 8.720 1.00 0.00 1103 PRO A N 8
ATOM 9390 C CA . PRO A 1 30 ? -4.053 10.636 9.485 1.00 0.00 1103 PRO A CA 8
ATOM 9391 C C . PRO A 1 30 ? -4.850 9.665 8.591 1.00 0.00 1103 PRO A C 8
ATOM 9392 O O . PRO A 1 30 ? -5.043 9.911 7.396 1.00 0.00 1103 PRO A O 8
ATOM 9403 N N . ALA A 1 31 ? -5.346 8.570 9.173 1.00 0.00 1104 ALA A N 8
ATOM 9404 C CA . ALA A 1 31 ? -6.055 7.515 8.437 1.00 0.00 1104 ALA A CA 8
ATOM 9405 C C . ALA A 1 31 ? -7.345 8.002 7.739 1.00 0.00 1104 ALA A C 8
ATOM 9406 O O . ALA A 1 31 ? -7.722 7.467 6.694 1.00 0.00 1104 ALA A O 8
ATOM 9413 N N . GLY A 1 32 ? -7.982 9.060 8.257 1.00 0.00 1105 GLY A N 8
ATOM 9414 C CA . GLY A 1 32 ? -9.168 9.691 7.661 1.00 0.00 1105 GLY A CA 8
ATOM 9415 C C . GLY A 1 32 ? -8.935 10.364 6.296 1.00 0.00 1105 GLY A C 8
ATOM 9416 O O . GLY A 1 32 ? -9.906 10.605 5.573 1.00 0.00 1105 GLY A O 8
ATOM 9420 N N . SER A 1 33 ? -7.684 10.631 5.906 1.00 0.00 1106 SER A N 8
ATOM 9421 C CA . SER A 1 33 ? -7.329 11.087 4.553 1.00 0.00 1106 SER A CA 8
ATOM 9422 C C . SER A 1 33 ? -7.426 9.966 3.504 1.00 0.00 1106 SER A C 8
ATOM 9423 O O . SER A 1 33 ? -7.648 10.230 2.318 1.00 0.00 1106 SER A O 8
ATOM 9431 N N . ILE A 1 34 ? -7.258 8.709 3.931 1.00 0.00 1107 ILE A N 8
ATOM 9432 C CA . ILE A 1 34 ? -7.104 7.539 3.059 1.00 0.00 1107 ILE A CA 8
ATOM 9433 C C . ILE A 1 34 ? -8.440 6.801 2.860 1.00 0.00 1107 ILE A C 8
ATOM 9434 O O . ILE A 1 34 ? -9.246 6.679 3.785 1.00 0.00 1107 ILE A O 8
ATOM 9450 N N . GLY A 1 35 ? -8.660 6.262 1.662 1.00 0.00 1108 GLY A N 8
ATOM 9451 C CA . GLY A 1 35 ? -9.795 5.401 1.305 1.00 0.00 1108 GLY A CA 8
ATOM 9452 C C . GLY A 1 35 ? -9.580 4.677 -0.025 1.00 0.00 1108 GLY A C 8
ATOM 9453 O O . GLY A 1 35 ? -8.612 4.948 -0.738 1.00 0.00 1108 GLY A O 8
ATOM 9457 N N . GLY A 1 36 ? -10.487 3.765 -0.380 1.00 0.00 1109 GLY A N 8
ATOM 9458 C CA . GLY A 1 36 ? -10.369 2.917 -1.580 1.00 0.00 1109 GLY A CA 8
ATOM 9459 C C . GLY A 1 36 ? -10.212 3.715 -2.878 1.00 0.00 1109 GLY A C 8
ATOM 9460 O O . GLY A 1 36 ? -9.291 3.463 -3.653 1.00 0.00 1109 GLY A O 8
ATOM 9464 N N . HIS A 1 37 ? -11.078 4.711 -3.094 1.00 0.00 1110 HIS A N 8
ATOM 9465 C CA . HIS A 1 37 ? -11.072 5.579 -4.287 1.00 0.00 1110 HIS A CA 8
ATOM 9466 C C . HIS A 1 37 ? -10.143 6.799 -4.192 1.00 0.00 1110 HIS A C 8
ATOM 9467 O O . HIS A 1 37 ? -10.138 7.631 -5.105 1.00 0.00 1110 HIS A O 8
ATOM 9482 N N . THR A 1 38 ? -9.323 6.914 -3.143 1.00 0.00 1111 THR A N 8
ATOM 9483 C CA . THR A 1 38 ? -8.239 7.909 -3.065 1.00 0.00 1111 THR A CA 8
ATOM 9484 C C . THR A 1 38 ? -7.144 7.561 -4.078 1.00 0.00 1111 THR A C 8
ATOM 9485 O O . THR A 1 38 ? -6.523 6.496 -3.998 1.00 0.00 1111 THR A O 8
ATOM 9496 N N . SER A 1 39 ? -6.907 8.450 -5.047 1.00 0.00 1112 SER A N 8
ATOM 9497 C CA . SER A 1 39 ? -5.890 8.248 -6.087 1.00 0.00 1112 SER A CA 8
ATOM 9498 C C . SER A 1 39 ? -4.473 8.222 -5.498 1.00 0.00 1112 SER A C 8
ATOM 9499 O O . SER A 1 39 ? -4.159 8.947 -4.546 1.00 0.00 1112 SER A O 8
ATOM 9507 N N . LEU A 1 40 ? -3.582 7.430 -6.106 1.00 0.00 1113 LEU A N 8
ATOM 9508 C CA . LEU A 1 40 ? -2.154 7.427 -5.766 1.00 0.00 1113 LEU A CA 8
ATOM 9509 C C . LEU A 1 40 ? -1.476 8.782 -6.077 1.00 0.00 1113 LEU A C 8
ATOM 9510 O O . LEU A 1 40 ? -0.483 9.140 -5.441 1.00 0.00 1113 LEU A O 8
ATOM 9526 N N . GLU A 1 41 ? -2.045 9.577 -6.991 1.00 0.00 1114 GLU A N 8
ATOM 9527 C CA . GLU A 1 41 ? -1.637 10.970 -7.241 1.00 0.00 1114 GLU A CA 8
ATOM 9528 C C . GLU A 1 41 ? -2.067 11.924 -6.109 1.00 0.00 1114 GLU A C 8
ATOM 9529 O O . GLU A 1 41 ? -1.296 12.798 -5.708 1.00 0.00 1114 GLU A O 8
ATOM 9541 N N . SER A 1 42 ? -3.270 11.736 -5.547 1.00 0.00 1115 SER A N 8
ATOM 9542 C CA . SER A 1 42 ? -3.799 12.533 -4.425 1.00 0.00 1115 SER A CA 8
ATOM 9543 C C . SER A 1 42 ? -3.039 12.312 -3.110 1.00 0.00 1115 SER A C 8
ATOM 9544 O O . SER A 1 42 ? -3.008 13.200 -2.253 1.00 0.00 1115 SER A O 8
ATOM 9552 N N . MET A 1 43 ? -2.389 11.153 -2.955 1.00 0.00 1116 MET A N 8
ATOM 9553 C CA . MET A 1 43 ? -1.473 10.845 -1.846 1.00 0.00 1116 MET A CA 8
ATOM 9554 C C . MET A 1 43 ? -0.029 11.327 -2.073 1.00 0.00 1116 MET A C 8
ATOM 9555 O O . MET A 1 43 ? 0.813 11.186 -1.186 1.00 0.00 1116 MET A O 8
ATOM 9569 N N . GLY A 1 44 ? 0.268 11.927 -3.237 1.00 0.00 1117 GLY A N 8
ATOM 9570 C CA . GLY A 1 44 ? 1.560 12.557 -3.534 1.00 0.00 1117 GLY A CA 8
ATOM 9571 C C . GLY A 1 44 ? 2.744 11.582 -3.621 1.00 0.00 1117 GLY A C 8
ATOM 9572 O O . GLY A 1 44 ? 3.870 11.961 -3.283 1.00 0.00 1117 GLY A O 8
ATOM 9576 N N . LEU A 1 45 ? 2.503 10.327 -4.017 1.00 0.00 1118 LEU A N 8
ATOM 9577 C CA . LEU A 1 45 ? 3.520 9.269 -4.037 1.00 0.00 1118 LEU A CA 8
ATOM 9578 C C . LEU A 1 45 ? 4.638 9.530 -5.068 1.00 0.00 1118 LEU A C 8
ATOM 9579 O O . LEU A 1 45 ? 4.433 10.179 -6.103 1.00 0.00 1118 LEU A O 8
ATOM 9595 N N . ASP A 1 46 ? 5.813 8.964 -4.797 1.00 0.00 1119 ASP A N 8
ATOM 9596 C CA . ASP A 1 46 ? 6.999 8.926 -5.657 1.00 0.00 1119 ASP A CA 8
ATOM 9597 C C . ASP A 1 46 ? 7.704 7.564 -5.504 1.00 0.00 1119 ASP A C 8
ATOM 9598 O O . ASP A 1 46 ? 7.255 6.711 -4.731 1.00 0.00 1119 ASP A O 8
ATOM 9607 N N . SER A 1 47 ? 8.817 7.335 -6.206 1.00 0.00 1120 SER A N 8
ATOM 9608 C CA . SER A 1 47 ? 9.606 6.093 -6.118 1.00 0.00 1120 SER A CA 8
ATOM 9609 C C . SER A 1 47 ? 9.935 5.647 -4.684 1.00 0.00 1120 SER A C 8
ATOM 9610 O O . SER A 1 47 ? 9.783 4.471 -4.348 1.00 0.00 1120 SER A O 8
ATOM 9617 N N . VAL A 1 48 ? 10.400 6.564 -3.828 1.00 0.00 1121 VAL A N 8
ATOM 9618 C CA . VAL A 1 48 ? 10.789 6.273 -2.438 1.00 0.00 1121 VAL A CA 8
ATOM 9619 C C . VAL A 1 48 ? 9.580 5.837 -1.601 1.00 0.00 1121 VAL A C 8
ATOM 9620 O O . VAL A 1 48 ? 9.656 4.824 -0.900 1.00 0.00 1121 VAL A O 8
ATOM 9633 N N . MET A 1 49 ? 8.447 6.535 -1.708 1.00 0.00 1122 MET A N 8
ATOM 9634 C CA . MET A 1 49 ? 7.191 6.129 -1.053 1.00 0.00 1122 MET A CA 8
ATOM 9635 C C . MET A 1 49 ? 6.636 4.816 -1.619 1.00 0.00 1122 MET A C 8
ATOM 9636 O O . MET A 1 49 ? 6.137 3.996 -0.856 1.00 0.00 1122 MET A O 8
ATOM 9650 N N . ILE A 1 50 ? 6.749 4.572 -2.930 1.00 0.00 1123 ILE A N 8
ATOM 9651 C CA . ILE A 1 50 ? 6.342 3.322 -3.578 1.00 0.00 1123 ILE A CA 8
ATOM 9652 C C . ILE A 1 50 ? 7.199 2.134 -3.108 1.00 0.00 1123 ILE A C 8
ATOM 9653 O O . ILE A 1 50 ? 6.645 1.094 -2.738 1.00 0.00 1123 ILE A O 8
ATOM 9669 N N . ARG A 1 51 ? 8.530 2.280 -3.028 1.00 0.00 1124 ARG A N 8
ATOM 9670 C CA . ARG A 1 51 ? 9.441 1.267 -2.450 1.00 0.00 1124 ARG A CA 8
ATOM 9671 C C . ARG A 1 51 ? 9.109 0.982 -0.981 1.00 0.00 1124 ARG A C 8
ATOM 9672 O O . ARG A 1 51 ? 9.069 -0.188 -0.584 1.00 0.00 1124 ARG A O 8
ATOM 9693 N N . ALA A 1 52 ? 8.823 2.019 -0.193 1.00 0.00 1125 ALA A N 8
ATOM 9694 C CA . ALA A 1 52 ? 8.395 1.876 1.199 1.00 0.00 1125 ALA A CA 8
ATOM 9695 C C . ALA A 1 52 ? 7.039 1.149 1.322 1.00 0.00 1125 ALA A C 8
ATOM 9696 O O . ALA A 1 52 ? 6.940 0.175 2.069 1.00 0.00 1125 ALA A O 8
ATOM 9703 N N . LEU A 1 53 ? 6.015 1.561 0.564 1.00 0.00 1126 LEU A N 8
ATOM 9704 C CA . LEU A 1 53 ? 4.680 0.940 0.572 1.00 0.00 1126 LEU A CA 8
ATOM 9705 C C . LEU A 1 53 ? 4.723 -0.535 0.159 1.00 0.00 1126 LEU A C 8
ATOM 9706 O O . LEU A 1 53 ? 4.122 -1.367 0.836 1.00 0.00 1126 LEU A O 8
ATOM 9722 N N . ALA A 1 54 ? 5.471 -0.876 -0.894 1.00 0.00 1127 ALA A N 8
ATOM 9723 C CA . ALA A 1 54 ? 5.654 -2.262 -1.331 1.00 0.00 1127 ALA A CA 8
ATOM 9724 C C . ALA A 1 54 ? 6.272 -3.134 -0.226 1.00 0.00 1127 ALA A C 8
ATOM 9725 O O . ALA A 1 54 ? 5.794 -4.239 0.043 1.00 0.00 1127 ALA A O 8
ATOM 9732 N N . SER A 1 55 ? 7.293 -2.621 0.475 1.00 0.00 1128 SER A N 8
ATOM 9733 C CA . SER A 1 55 ? 7.948 -3.311 1.598 1.00 0.00 1128 SER A CA 8
ATOM 9734 C C . SER A 1 55 ? 7.028 -3.452 2.824 1.00 0.00 1128 SER A C 8
ATOM 9735 O O . SER A 1 55 ? 6.894 -4.553 3.370 1.00 0.00 1128 SER A O 8
ATOM 9743 N N . ARG A 1 56 ? 6.354 -2.367 3.237 1.00 0.00 1129 ARG A N 8
ATOM 9744 C CA . ARG A 1 56 ? 5.450 -2.336 4.404 1.00 0.00 1129 ARG A CA 8
ATOM 9745 C C . ARG A 1 56 ? 4.213 -3.213 4.216 1.00 0.00 1129 ARG A C 8
ATOM 9746 O O . ARG A 1 56 ? 3.873 -3.976 5.117 1.00 0.00 1129 ARG A O 8
ATOM 9767 N N . LEU A 1 57 ? 3.580 -3.177 3.041 1.00 0.00 1130 LEU A N 8
ATOM 9768 C CA . LEU A 1 57 ? 2.459 -4.065 2.703 1.00 0.00 1130 LEU A CA 8
ATOM 9769 C C . LEU A 1 57 ? 2.920 -5.531 2.670 1.00 0.00 1130 LEU A C 8
ATOM 9770 O O . LEU A 1 57 ? 2.270 -6.368 3.288 1.00 0.00 1130 LEU A O 8
ATOM 9786 N N . SER A 1 58 ? 4.062 -5.843 2.045 1.00 0.00 1131 SER A N 8
ATOM 9787 C CA . SER A 1 58 ? 4.593 -7.214 1.993 1.00 0.00 1131 SER A CA 8
ATOM 9788 C C . SER A 1 58 ? 4.875 -7.792 3.390 1.00 0.00 1131 SER A C 8
ATOM 9789 O O . SER A 1 58 ? 4.552 -8.951 3.666 1.00 0.00 1131 SER A O 8
ATOM 9797 N N . ALA A 1 59 ? 5.425 -6.979 4.303 1.00 0.00 1132 ALA A N 8
ATOM 9798 C CA . ALA A 1 59 ? 5.786 -7.384 5.660 1.00 0.00 1132 ALA A CA 8
ATOM 9799 C C . ALA A 1 59 ? 4.586 -7.554 6.625 1.00 0.00 1132 ALA A C 8
ATOM 9800 O O . ALA A 1 59 ? 4.682 -8.321 7.590 1.00 0.00 1132 ALA A O 8
ATOM 9807 N N . GLU A 1 60 ? 3.466 -6.848 6.411 1.00 0.00 1133 GLU A N 8
ATOM 9808 C CA . GLU A 1 60 ? 2.405 -6.657 7.429 1.00 0.00 1133 GLU A CA 8
ATOM 9809 C C . GLU A 1 60 ? 0.968 -6.882 6.915 1.00 0.00 1133 GLU A C 8
ATOM 9810 O O . GLU A 1 60 ? 0.039 -6.943 7.725 1.00 0.00 1133 GLU A O 8
ATOM 9822 N N . VAL A 1 61 ? 0.766 -7.025 5.602 1.00 0.00 1134 VAL A N 8
ATOM 9823 C CA . VAL A 1 61 ? -0.552 -7.153 4.950 1.00 0.00 1134 VAL A CA 8
ATOM 9824 C C . VAL A 1 61 ? -0.542 -8.306 3.934 1.00 0.00 1134 VAL A C 8
ATOM 9825 O O . VAL A 1 61 ? -1.023 -9.399 4.252 1.00 0.00 1134 VAL A O 8
ATOM 9838 N N . ALA A 1 62 ? 0.039 -8.095 2.748 1.00 0.00 1135 ALA A N 8
ATOM 9839 C CA . ALA A 1 62 ? 0.235 -9.084 1.680 1.00 0.00 1135 ALA A CA 8
ATOM 9840 C C . ALA A 1 62 ? 1.255 -8.567 0.624 1.00 0.00 1135 ALA A C 8
ATOM 9841 O O . ALA A 1 62 ? 1.411 -7.354 0.465 1.00 0.00 1135 ALA A O 8
ATOM 9848 N N . PRO A 1 63 ? 1.966 -9.457 -0.102 1.00 0.00 1136 PRO A N 8
ATOM 9849 C CA . PRO A 1 63 ? 3.031 -9.074 -1.036 1.00 0.00 1136 PRO A CA 8
ATOM 9850 C C . PRO A 1 63 ? 2.527 -8.301 -2.264 1.00 0.00 1136 PRO A C 8
ATOM 9851 O O . PRO A 1 63 ? 1.519 -8.650 -2.879 1.00 0.00 1136 PRO A O 8
ATOM 9862 N N . VAL A 1 64 ? 3.276 -7.268 -2.661 1.00 0.00 1137 VAL A N 8
ATOM 9863 C CA . VAL A 1 64 ? 3.075 -6.469 -3.883 1.00 0.00 1137 VAL A CA 8
ATOM 9864 C C . VAL A 1 64 ? 4.410 -5.873 -4.348 1.00 0.00 1137 VAL A C 8
ATOM 9865 O O . VAL A 1 64 ? 5.232 -5.461 -3.523 1.00 0.00 1137 VAL A O 8
ATOM 9878 N N . GLY A 1 65 ? 4.646 -5.833 -5.663 1.00 0.00 1138 GLY A N 8
ATOM 9879 C CA . GLY A 1 65 ? 5.840 -5.206 -6.246 1.00 0.00 1138 GLY A CA 8
ATOM 9880 C C . GLY A 1 65 ? 5.702 -3.683 -6.397 1.00 0.00 1138 GLY A C 8
ATOM 9881 O O . GLY A 1 65 ? 4.597 -3.199 -6.660 1.00 0.00 1138 GLY A O 8
ATOM 9885 N N . PRO A 1 66 ? 6.790 -2.900 -6.284 1.00 0.00 1139 PRO A N 8
ATOM 9886 C CA . PRO A 1 66 ? 6.743 -1.444 -6.466 1.00 0.00 1139 PRO A CA 8
ATOM 9887 C C . PRO A 1 66 ? 6.305 -1.035 -7.884 1.00 0.00 1139 PRO A C 8
ATOM 9888 O O . PRO A 1 66 ? 5.620 -0.028 -8.060 1.00 0.00 1139 PRO A O 8
ATOM 9899 N N . GLU A 1 67 ? 6.613 -1.854 -8.900 1.00 0.00 1140 GLU A N 8
ATOM 9900 C CA . GLU A 1 67 ? 6.170 -1.664 -10.289 1.00 0.00 1140 GLU A CA 8
ATOM 9901 C C . GLU A 1 67 ? 4.636 -1.659 -10.434 1.00 0.00 1140 GLU A C 8
ATOM 9902 O O . GLU A 1 67 ? 4.093 -0.911 -11.247 1.00 0.00 1140 GLU A O 8
ATOM 9914 N N . MET A 1 68 ? 3.923 -2.440 -9.612 1.00 0.00 1141 MET A N 8
ATOM 9915 C CA . MET A 1 68 ? 2.456 -2.466 -9.588 1.00 0.00 1141 MET A CA 8
ATOM 9916 C C . MET A 1 68 ? 1.877 -1.152 -9.051 1.00 0.00 1141 MET A C 8
ATOM 9917 O O . MET A 1 68 ? 0.865 -0.672 -9.559 1.00 0.00 1141 MET A O 8
ATOM 9931 N N . LEU A 1 69 ? 2.528 -0.535 -8.060 1.00 0.00 1142 LEU A N 8
ATOM 9932 C CA . LEU A 1 69 ? 2.088 0.730 -7.453 1.00 0.00 1142 LEU A CA 8
ATOM 9933 C C . LEU A 1 69 ? 2.302 1.957 -8.369 1.00 0.00 1142 LEU A C 8
ATOM 9934 O O . LEU A 1 69 ? 1.696 2.999 -8.124 1.00 0.00 1142 LEU A O 8
ATOM 9950 N N . PHE A 1 70 ? 3.098 1.846 -9.441 1.00 0.00 1143 PHE A N 8
ATOM 9951 C CA . PHE A 1 70 ? 3.095 2.815 -10.547 1.00 0.00 1143 PHE A CA 8
ATOM 9952 C C . PHE A 1 70 ? 1.932 2.588 -11.540 1.00 0.00 1143 PHE A C 8
ATOM 9953 O O . PHE A 1 70 ? 1.415 3.551 -12.114 1.00 0.00 1143 PHE A O 8
ATOM 9970 N N . GLY A 1 71 ? 1.520 1.334 -11.761 1.00 0.00 1144 GLY A N 8
ATOM 9971 C CA . GLY A 1 71 ? 0.463 0.967 -12.719 1.00 0.00 1144 GLY A CA 8
ATOM 9972 C C . GLY A 1 71 ? -0.973 1.149 -12.201 1.00 0.00 1144 GLY A C 8
ATOM 9973 O O . GLY A 1 71 ? -1.853 1.598 -12.945 1.00 0.00 1144 GLY A O 8
ATOM 9977 N N . LEU A 1 72 ? -1.222 0.831 -10.929 1.00 0.00 1145 LEU A N 8
ATOM 9978 C CA . LEU A 1 72 ? -2.517 0.971 -10.249 1.00 0.00 1145 LEU A CA 8
ATOM 9979 C C . LEU A 1 72 ? -2.895 2.455 -10.048 1.00 0.00 1145 LEU A C 8
ATOM 9980 O O . LEU A 1 72 ? -2.023 3.296 -9.814 1.00 0.00 1145 LEU A O 8
ATOM 9996 N N . ARG A 1 73 ? -4.193 2.775 -10.130 1.00 0.00 1146 ARG A N 8
ATOM 9997 C CA . ARG A 1 73 ? -4.722 4.150 -9.996 1.00 0.00 1146 ARG A CA 8
ATOM 9998 C C . ARG A 1 73 ? -5.096 4.521 -8.558 1.00 0.00 1146 ARG A C 8
ATOM 9999 O O . ARG A 1 73 ? -4.934 5.676 -8.166 1.00 0.00 1146 ARG A O 8
ATOM 10020 N N . ASP A 1 74 ? -5.581 3.565 -7.770 1.00 0.00 1147 ASP A N 8
ATOM 10021 C CA . ASP A 1 74 ? -6.064 3.767 -6.394 1.00 0.00 1147 ASP A CA 8
ATOM 10022 C C . ASP A 1 74 ? -5.941 2.483 -5.533 1.00 0.00 1147 ASP A C 8
ATOM 10023 O O . ASP A 1 74 ? -5.438 1.450 -5.994 1.00 0.00 1147 ASP A O 8
ATOM 10032 N N . LEU A 1 75 ? -6.377 2.547 -4.272 1.00 0.00 1148 LEU A N 8
ATOM 10033 C CA . LEU A 1 75 ? -6.325 1.414 -3.334 1.00 0.00 1148 LEU A CA 8
ATOM 10034 C C . LEU A 1 75 ? -7.433 0.363 -3.558 1.00 0.00 1148 LEU A C 8
ATOM 10035 O O . LEU A 1 75 ? -7.245 -0.798 -3.197 1.00 0.00 1148 LEU A O 8
ATOM 10051 N N . ASP A 1 76 ? -8.559 0.732 -4.169 1.00 0.00 1149 ASP A N 8
ATOM 10052 C CA . ASP A 1 76 ? -9.649 -0.181 -4.539 1.00 0.00 1149 ASP A CA 8
ATOM 10053 C C . ASP A 1 76 ? -9.232 -1.182 -5.637 1.00 0.00 1149 ASP A C 8
ATOM 10054 O O . ASP A 1 76 ? -9.616 -2.349 -5.599 1.00 0.00 1149 ASP A O 8
ATOM 10063 N N . GLU A 1 77 ? -8.379 -0.763 -6.582 1.00 0.00 1150 GLU A N 8
ATOM 10064 C CA . GLU A 1 77 ? -7.714 -1.672 -7.529 1.00 0.00 1150 GLU A CA 8
ATOM 10065 C C . GLU A 1 77 ? -6.632 -2.540 -6.863 1.00 0.00 1150 GLU A C 8
ATOM 10066 O O . GLU A 1 77 ? -6.466 -3.703 -7.226 1.00 0.00 1150 GLU A O 8
ATOM 10078 N N . LEU A 1 78 ? -5.898 -2.000 -5.880 1.00 0.00 1151 LEU A N 8
ATOM 10079 C CA . LEU A 1 78 ? -4.845 -2.729 -5.159 1.00 0.00 1151 LEU A CA 8
ATOM 10080 C C . LEU A 1 78 ? -5.403 -3.836 -4.246 1.00 0.00 1151 LEU A C 8
ATOM 10081 O O . LEU A 1 78 ? -4.857 -4.938 -4.224 1.00 0.00 1151 LEU A O 8
ATOM 10097 N N . VAL A 1 79 ? -6.472 -3.572 -3.492 1.00 0.00 1152 VAL A N 8
ATOM 10098 C CA . VAL A 1 79 ? -7.040 -4.569 -2.563 1.00 0.00 1152 VAL A CA 8
ATOM 10099 C C . VAL A 1 79 ? -7.561 -5.810 -3.305 1.00 0.00 1152 VAL A C 8
ATOM 10100 O O . VAL A 1 79 ? -7.484 -6.913 -2.768 1.00 0.00 1152 VAL A O 8
ATOM 10113 N N . ASP A 1 80 ? -7.967 -5.674 -4.574 1.00 0.00 1153 ASP A N 8
ATOM 10114 C CA . ASP A 1 80 ? -8.255 -6.813 -5.458 1.00 0.00 1153 ASP A CA 8
ATOM 10115 C C . ASP A 1 80 ? -7.017 -7.674 -5.768 1.00 0.00 1153 ASP A C 8
ATOM 10116 O O . ASP A 1 80 ? -7.156 -8.894 -5.898 1.00 0.00 1153 ASP A O 8
ATOM 10125 N N . HIS A 1 81 ? -5.803 -7.109 -5.842 1.00 0.00 1154 HIS A N 8
ATOM 10126 C CA . HIS A 1 81 ? -4.576 -7.919 -5.955 1.00 0.00 1154 HIS A CA 8
ATOM 10127 C C . HIS A 1 81 ? -4.268 -8.625 -4.628 1.00 0.00 1154 HIS A C 8
ATOM 10128 O O . HIS A 1 81 ? -4.008 -9.830 -4.602 1.00 0.00 1154 HIS A O 8
ATOM 10143 N N . LEU A 1 82 ? -4.320 -7.878 -3.526 1.00 0.00 1155 LEU A N 8
ATOM 10144 C CA . LEU A 1 82 ? -3.922 -8.348 -2.199 1.00 0.00 1155 LEU A CA 8
ATOM 10145 C C . LEU A 1 82 ? -4.862 -9.434 -1.638 1.00 0.00 1155 LEU A C 8
ATOM 10146 O O . LEU A 1 82 ? -4.381 -10.364 -0.991 1.00 0.00 1155 LEU A O 8
ATOM 10162 N N . VAL A 1 83 ? -6.177 -9.363 -1.908 1.00 0.00 1156 VAL A N 8
ATOM 10163 C CA . VAL A 1 83 ? -7.154 -10.395 -1.474 1.00 0.00 1156 VAL A CA 8
ATOM 10164 C C . VAL A 1 83 ? -7.039 -11.692 -2.295 1.00 0.00 1156 VAL A C 8
ATOM 10165 O O . VAL A 1 83 ? -7.205 -12.787 -1.757 1.00 0.00 1156 VAL A O 8
ATOM 10178 N N . ALA A 1 84 ? -6.725 -11.582 -3.593 1.00 0.00 1157 ALA A N 8
ATOM 10179 C CA . ALA A 1 84 ? -6.535 -12.720 -4.498 1.00 0.00 1157 ALA A CA 8
ATOM 10180 C C . ALA A 1 84 ? -5.148 -13.392 -4.381 1.00 0.00 1157 ALA A C 8
ATOM 10181 O O . ALA A 1 84 ? -4.993 -14.554 -4.770 1.00 0.00 1157 ALA A O 8
ATOM 10188 N N . ALA A 1 85 ? -4.144 -12.667 -3.870 1.00 0.00 1158 ALA A N 8
ATOM 10189 C CA . ALA A 1 85 ? -2.729 -13.070 -3.829 1.00 0.00 1158 ALA A CA 8
ATOM 10190 C C . ALA A 1 85 ? -2.174 -13.476 -5.222 1.00 0.00 1158 ALA A C 8
ATOM 10191 O O . ALA A 1 85 ? -1.408 -14.438 -5.354 1.00 0.00 1158 ALA A O 8
ATOM 10198 N N . ARG A 1 86 ? -2.599 -12.755 -6.271 1.00 0.00 1159 ARG A N 8
ATOM 10199 C CA . ARG A 1 86 ? -2.355 -13.056 -7.696 1.00 0.00 1159 ARG A CA 8
ATOM 10200 C C . ARG A 1 86 ? -2.015 -11.789 -8.490 1.00 0.00 1159 ARG A C 8
ATOM 10201 O O . ARG A 1 86 ? -1.002 -11.795 -9.224 1.00 0.00 1159 ARG A O 8
ATOM 10265 N N . GLY A 1 1 ? -17.906 -14.853 -16.171 1.00 0.00 -4 GLY A N 9
ATOM 10266 C CA . GLY A 1 1 ? -17.772 -16.143 -15.458 1.00 0.00 -4 GLY A CA 9
ATOM 10267 C C . GLY A 1 1 ? -18.298 -16.061 -14.029 1.00 0.00 -4 GLY A C 9
ATOM 10268 O O . GLY A 1 1 ? -18.358 -14.965 -13.456 1.00 0.00 -4 GLY A O 9
ATOM 10274 N N . PRO A 1 2 ? -18.680 -17.201 -13.418 1.00 0.00 -3 PRO A N 9
ATOM 10275 C CA . PRO A 1 2 ? -19.200 -17.262 -12.049 1.00 0.00 -3 PRO A CA 9
ATOM 10276 C C . PRO A 1 2 ? -18.157 -16.856 -10.992 1.00 0.00 -3 PRO A C 9
ATOM 10277 O O . PRO A 1 2 ? -16.944 -16.957 -11.210 1.00 0.00 -3 PRO A O 9
ATOM 10288 N N . GLY A 1 3 ? -18.638 -16.393 -9.833 1.00 0.00 -2 GLY A N 9
ATOM 10289 C CA . GLY A 1 3 ? -17.808 -15.927 -8.708 1.00 0.00 -2 GLY A CA 9
ATOM 10290 C C . GLY A 1 3 ? -17.194 -14.532 -8.878 1.00 0.00 -2 GLY A C 9
ATOM 10291 O O . GLY A 1 3 ? -16.467 -14.072 -7.993 1.00 0.00 -2 GLY A O 9
ATOM 10295 N N . SER A 1 4 ? -17.477 -13.832 -9.985 1.00 0.00 -1 SER A N 9
ATOM 10296 C CA . SER A 1 4 ? -16.980 -12.474 -10.248 1.00 0.00 -1 SER A CA 9
ATOM 10297 C C . SER A 1 4 ? -17.475 -11.463 -9.207 1.00 0.00 -1 SER A C 9
ATOM 10298 O O . SER A 1 4 ? -18.659 -11.445 -8.856 1.00 0.00 -1 SER A O 9
ATOM 10306 N N . ALA A 1 5 ? -16.564 -10.617 -8.707 1.00 0.00 1078 ALA A N 9
ATOM 10307 C CA . ALA A 1 5 ? -16.791 -9.577 -7.692 1.00 0.00 1078 ALA A CA 9
ATOM 10308 C C . ALA A 1 5 ? -17.389 -10.057 -6.343 1.00 0.00 1078 ALA A C 9
ATOM 10309 O O . ALA A 1 5 ? -17.852 -9.238 -5.546 1.00 0.00 1078 ALA A O 9
ATOM 10316 N N . ALA A 1 6 ? -17.366 -11.366 -6.049 1.00 0.00 1079 ALA A N 9
ATOM 10317 C CA . ALA A 1 6 ? -17.977 -11.947 -4.846 1.00 0.00 1079 ALA A CA 9
ATOM 10318 C C . ALA A 1 6 ? -17.348 -11.451 -3.526 1.00 0.00 1079 ALA A C 9
ATOM 10319 O O . ALA A 1 6 ? -18.028 -11.396 -2.501 1.00 0.00 1079 ALA A O 9
ATOM 10326 N N . ALA A 1 7 ? -16.079 -11.036 -3.551 1.00 0.00 1080 ALA A N 9
ATOM 10327 C CA . ALA A 1 7 ? -15.342 -10.495 -2.400 1.00 0.00 1080 ALA A CA 9
ATOM 10328 C C . ALA A 1 7 ? -15.815 -9.100 -1.925 1.00 0.00 1080 ALA A C 9
ATOM 10329 O O . ALA A 1 7 ? -15.358 -8.608 -0.891 1.00 0.00 1080 ALA A O 9
ATOM 10336 N N . ASP A 1 8 ? -16.766 -8.466 -2.624 1.00 0.00 1081 ASP A N 9
ATOM 10337 C CA . ASP A 1 8 ? -17.531 -7.306 -2.134 1.00 0.00 1081 ASP A CA 9
ATOM 10338 C C . ASP A 1 8 ? -18.496 -7.648 -0.975 1.00 0.00 1081 ASP A C 9
ATOM 10339 O O . ASP A 1 8 ? -19.076 -6.750 -0.358 1.00 0.00 1081 ASP A O 9
ATOM 10348 N N . ASP A 1 9 ? -18.653 -8.931 -0.627 1.00 0.00 1082 ASP A N 9
ATOM 10349 C CA . ASP A 1 9 ? -19.410 -9.408 0.545 1.00 0.00 1082 ASP A CA 9
ATOM 10350 C C . ASP A 1 9 ? -18.829 -8.945 1.901 1.00 0.00 1082 ASP A C 9
ATOM 10351 O O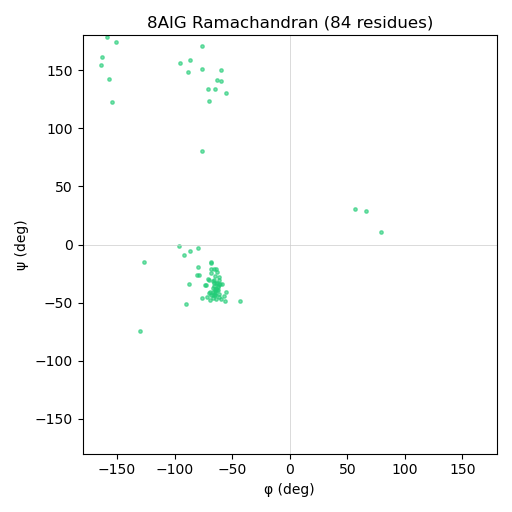 . ASP A 1 9 ? -19.496 -9.059 2.933 1.00 0.00 1082 ASP A O 9
ATOM 10360 N N . GLY A 1 10 ? -17.604 -8.406 1.908 1.00 0.00 1083 GLY A N 9
ATOM 10361 C CA . GLY A 1 10 ? -16.908 -7.854 3.081 1.00 0.00 1083 GLY A CA 9
ATOM 10362 C C . GLY A 1 10 ? -15.392 -8.088 3.058 1.00 0.00 1083 GLY A C 9
ATOM 10363 O O . GLY A 1 10 ? -14.653 -7.335 3.693 1.00 0.00 1083 GLY A O 9
ATOM 10367 N N . ARG A 1 11 ? -14.908 -9.076 2.291 1.00 0.00 1084 ARG A N 9
ATOM 10368 C CA . ARG A 1 11 ? -13.482 -9.440 2.199 1.00 0.00 1084 ARG A CA 9
ATOM 10369 C C . ARG A 1 11 ? -12.602 -8.292 1.697 1.00 0.00 1084 ARG A C 9
ATOM 10370 O O . ARG A 1 11 ? -11.588 -7.987 2.327 1.00 0.00 1084 ARG A O 9
ATOM 10391 N N . ARG A 1 12 ? -13.003 -7.604 0.621 1.00 0.00 1085 ARG A N 9
ATOM 10392 C CA . ARG A 1 12 ? -12.267 -6.431 0.085 1.00 0.00 1085 ARG A CA 9
ATOM 10393 C C . ARG A 1 12 ? -12.279 -5.238 1.046 1.00 0.00 1085 ARG A C 9
ATOM 10394 O O . ARG A 1 12 ? -11.269 -4.551 1.158 1.00 0.00 1085 ARG A O 9
ATOM 10415 N N . ALA A 1 13 ? -13.372 -5.009 1.783 1.00 0.00 1086 ALA A N 9
ATOM 10416 C CA . ALA A 1 13 ? -13.444 -3.962 2.805 1.00 0.00 1086 ALA A CA 9
ATOM 10417 C C . ALA A 1 13 ? -12.513 -4.263 4.000 1.00 0.00 1086 ALA A C 9
ATOM 10418 O O . ALA A 1 13 ? -11.759 -3.391 4.430 1.00 0.00 1086 ALA A O 9
ATOM 10425 N N . GLU A 1 14 ? -12.492 -5.504 4.500 1.00 0.00 1087 GLU A N 9
ATOM 10426 C CA . GLU A 1 14 ? -11.605 -5.931 5.590 1.00 0.00 1087 GLU A CA 9
ATOM 10427 C C . GLU A 1 14 ? -10.119 -5.894 5.203 1.00 0.00 1087 GLU A C 9
ATOM 10428 O O . GLU A 1 14 ? -9.286 -5.501 6.021 1.00 0.00 1087 GLU A O 9
ATOM 10440 N N . LEU A 1 15 ? -9.764 -6.248 3.960 1.00 0.00 1088 LEU A N 9
ATOM 10441 C CA . LEU A 1 15 ? -8.402 -6.090 3.429 1.00 0.00 1088 LEU A CA 9
ATOM 10442 C C . LEU A 1 15 ? -8.028 -4.609 3.226 1.00 0.00 1088 LEU A C 9
ATOM 10443 O O . LEU A 1 15 ? -6.916 -4.207 3.576 1.00 0.00 1088 LEU A O 9
ATOM 10459 N N . ALA A 1 16 ? -8.945 -3.769 2.738 1.00 0.00 1089 ALA A N 9
ATOM 10460 C CA . ALA A 1 16 ? -8.708 -2.329 2.605 1.00 0.00 1089 ALA A CA 9
ATOM 10461 C C . ALA A 1 16 ? -8.440 -1.651 3.964 1.00 0.00 1089 ALA A C 9
ATOM 10462 O O . ALA A 1 16 ? -7.583 -0.767 4.052 1.00 0.00 1089 ALA A O 9
ATOM 10469 N N . ASP A 1 17 ? -9.092 -2.112 5.039 1.00 0.00 1090 ASP A N 9
ATOM 10470 C CA . ASP A 1 17 ? -8.856 -1.665 6.423 1.00 0.00 1090 ASP A CA 9
ATOM 10471 C C . ASP A 1 17 ? -7.498 -2.102 7.018 1.00 0.00 1090 ASP A C 9
ATOM 10472 O O . ASP A 1 17 ? -7.115 -1.603 8.080 1.00 0.00 1090 ASP A O 9
ATOM 10481 N N . ARG A 1 18 ? -6.749 -3.003 6.357 1.00 0.00 1091 ARG A N 9
ATOM 10482 C CA . ARG A 1 18 ? -5.323 -3.275 6.638 1.00 0.00 1091 ARG A CA 9
ATOM 10483 C C . ARG A 1 18 ? -4.417 -2.323 5.849 1.00 0.00 1091 ARG A C 9
ATOM 10484 O O . ARG A 1 18 ? -3.500 -1.726 6.413 1.00 0.00 1091 ARG A O 9
ATOM 10505 N N . VAL A 1 19 ? -4.694 -2.161 4.554 1.00 0.00 1092 VAL A N 9
ATOM 10506 C CA . VAL A 1 19 ? -3.921 -1.321 3.617 1.00 0.00 1092 VAL A CA 9
ATOM 10507 C C . VAL A 1 19 ? -3.929 0.151 4.041 1.00 0.00 1092 VAL A C 9
ATOM 10508 O O . VAL A 1 19 ? -2.877 0.794 4.045 1.00 0.00 1092 VAL A O 9
ATOM 10521 N N . SER A 1 20 ? -5.096 0.676 4.445 1.00 0.00 1093 SER A N 9
ATOM 10522 C CA . SER A 1 20 ? -5.287 2.092 4.795 1.00 0.00 1093 SER A CA 9
ATOM 10523 C C . SER A 1 20 ? -4.367 2.552 5.934 1.00 0.00 1093 SER A C 9
ATOM 10524 O O . SER A 1 20 ? -3.807 3.647 5.878 1.00 0.00 1093 SER A O 9
ATOM 10532 N N . ARG A 1 21 ? -4.150 1.689 6.931 1.00 0.00 1094 ARG A N 9
ATOM 10533 C CA . ARG A 1 21 ? -3.259 1.927 8.083 1.00 0.00 1094 ARG A CA 9
ATOM 10534 C C . ARG A 1 21 ? -1.783 2.004 7.680 1.00 0.00 1094 ARG A C 9
ATOM 10535 O O . ARG A 1 21 ? -1.020 2.755 8.285 1.00 0.00 1094 ARG A O 9
ATOM 10556 N N . THR A 1 22 ? -1.386 1.243 6.658 1.00 0.00 1095 THR A N 9
ATOM 10557 C CA . THR A 1 22 ? -0.004 1.194 6.156 1.00 0.00 1095 THR A CA 9
ATOM 10558 C C . THR A 1 22 ? 0.311 2.460 5.373 1.00 0.00 1095 THR A C 9
ATOM 10559 O O . THR A 1 22 ? 1.322 3.112 5.650 1.00 0.00 1095 THR A O 9
ATOM 10570 N N . VAL A 1 23 ? -0.561 2.855 4.437 1.00 0.00 1096 VAL A N 9
ATOM 10571 C CA . VAL A 1 23 ? -0.363 4.089 3.670 1.00 0.00 1096 VAL A CA 9
ATOM 10572 C C . VAL A 1 23 ? -0.450 5.333 4.564 1.00 0.00 1096 VAL A C 9
ATOM 10573 O O . VAL A 1 23 ? 0.415 6.200 4.452 1.00 0.00 1096 VAL A O 9
ATOM 10586 N N . ALA A 1 24 ? -1.390 5.386 5.517 1.00 0.00 1097 ALA A N 9
ATOM 10587 C CA . ALA A 1 24 ? -1.503 6.468 6.505 1.00 0.00 1097 ALA A CA 9
ATOM 10588 C C . ALA A 1 24 ? -0.184 6.688 7.277 1.00 0.00 1097 ALA A C 9
ATOM 10589 O O . ALA A 1 24 ? 0.370 7.794 7.273 1.00 0.00 1097 ALA A O 9
ATOM 10596 N N . ASP A 1 25 ? 0.353 5.627 7.891 1.00 0.00 1098 ASP A N 9
ATOM 10597 C CA . ASP A 1 25 ? 1.606 5.673 8.657 1.00 0.00 1098 ASP A CA 9
ATOM 10598 C C . ASP A 1 25 ? 2.832 6.004 7.774 1.00 0.00 1098 ASP A C 9
ATOM 10599 O O . ASP A 1 25 ? 3.704 6.773 8.186 1.00 0.00 1098 ASP A O 9
ATOM 10608 N N . THR A 1 26 ? 2.884 5.477 6.541 1.00 0.00 1099 THR A N 9
ATOM 10609 C CA . THR A 1 26 ? 4.013 5.664 5.617 1.00 0.00 1099 THR A CA 9
ATOM 10610 C C . THR A 1 26 ? 4.091 7.098 5.078 1.00 0.00 1099 THR A C 9
ATOM 10611 O O . THR A 1 26 ? 5.173 7.693 5.107 1.00 0.00 1099 THR A O 9
ATOM 10622 N N . ILE A 1 27 ? 2.977 7.674 4.608 1.00 0.00 1100 ILE A N 9
ATOM 10623 C CA . ILE A 1 27 ? 2.958 9.018 3.998 1.00 0.00 1100 ILE A CA 9
ATOM 10624 C C . ILE A 1 27 ? 2.810 10.167 5.016 1.00 0.00 1100 ILE A C 9
ATOM 10625 O O . ILE A 1 27 ? 2.968 11.334 4.646 1.00 0.00 1100 ILE A O 9
ATOM 10641 N N . GLY A 1 28 ? 2.517 9.862 6.286 1.00 0.00 1101 GLY A N 9
ATOM 10642 C CA . GLY A 1 28 ? 2.340 10.864 7.350 1.00 0.00 1101 GLY A CA 9
ATOM 10643 C C . GLY A 1 28 ? 0.975 11.564 7.322 1.00 0.00 1101 GLY A C 9
ATOM 10644 O O . GLY A 1 28 ? 0.900 12.796 7.435 1.00 0.00 1101 GLY A O 9
ATOM 10648 N N . ARG A 1 29 ? -0.109 10.796 7.155 1.00 0.00 1102 ARG A N 9
ATOM 10649 C CA . ARG A 1 29 ? -1.512 11.251 7.234 1.00 0.00 1102 ARG A CA 9
ATOM 10650 C C . ARG A 1 29 ? -2.301 10.438 8.279 1.00 0.00 1102 ARG A C 9
ATOM 10651 O O . ARG A 1 29 ? -1.968 9.272 8.503 1.00 0.00 1102 ARG A O 9
ATOM 10672 N N . PRO A 1 30 ? -3.337 11.009 8.921 1.00 0.00 1103 PRO A N 9
ATOM 10673 C CA . PRO A 1 30 ? -4.195 10.268 9.842 1.00 0.00 1103 PRO A CA 9
ATOM 10674 C C . PRO A 1 30 ? -5.080 9.263 9.090 1.00 0.00 1103 PRO A C 9
ATOM 10675 O O . PRO A 1 30 ? -5.425 9.461 7.925 1.00 0.00 1103 PRO A O 9
ATOM 10686 N N . ALA A 1 31 ? -5.486 8.186 9.770 1.00 0.00 1104 ALA A N 9
ATOM 10687 C CA . ALA A 1 31 ? -6.295 7.109 9.184 1.00 0.00 1104 ALA A CA 9
ATOM 10688 C C . ALA A 1 31 ? -7.686 7.570 8.681 1.00 0.00 1104 ALA A C 9
ATOM 10689 O O . ALA A 1 31 ? -8.268 6.930 7.803 1.00 0.00 1104 ALA A O 9
ATOM 10696 N N . GLY A 1 32 ? -8.199 8.703 9.191 1.00 0.00 1105 GLY A N 9
ATOM 10697 C CA . GLY A 1 32 ? -9.458 9.318 8.752 1.00 0.00 1105 GLY A CA 9
ATOM 10698 C C . GLY A 1 32 ? -9.390 10.012 7.376 1.00 0.00 1105 GLY A C 9
ATOM 10699 O O . GLY A 1 32 ? -10.415 10.133 6.699 1.00 0.00 1105 GLY A O 9
ATOM 10703 N N . SER A 1 33 ? -8.200 10.444 6.931 1.00 0.00 1106 SER A N 9
ATOM 10704 C CA . SER A 1 33 ? -7.993 11.033 5.594 1.00 0.00 1106 SER A CA 9
ATOM 10705 C C . SER A 1 33 ? -7.948 9.986 4.475 1.00 0.00 1106 SER A C 9
ATOM 10706 O O . SER A 1 33 ? -8.317 10.277 3.336 1.00 0.00 1106 SER A O 9
ATOM 10714 N N . ILE A 1 34 ? -7.499 8.767 4.790 1.00 0.00 1107 ILE A N 9
ATOM 10715 C CA . ILE A 1 34 ? -7.437 7.626 3.865 1.00 0.00 1107 ILE A CA 9
ATOM 10716 C C . ILE A 1 34 ? -8.792 6.893 3.807 1.00 0.00 1107 ILE A C 9
ATOM 10717 O O . ILE A 1 34 ? -9.441 6.674 4.830 1.00 0.00 1107 ILE A O 9
ATOM 10733 N N . GLY A 1 35 ? -9.185 6.458 2.615 1.00 0.00 1108 GLY A N 9
ATOM 10734 C CA . GLY A 1 35 ? -10.274 5.516 2.360 1.00 0.00 1108 GLY A CA 9
ATOM 10735 C C . GLY A 1 35 ? -9.950 4.580 1.191 1.00 0.00 1108 GLY A C 9
ATOM 10736 O O . GLY A 1 35 ? -8.973 4.792 0.467 1.00 0.00 1108 GLY A O 9
ATOM 10740 N N . GLY A 1 36 ? -10.765 3.545 0.969 1.00 0.00 1109 GLY A N 9
ATOM 10741 C CA . GLY A 1 36 ? -10.531 2.550 -0.089 1.00 0.00 1109 GLY A CA 9
ATOM 10742 C C . GLY A 1 36 ? -10.555 3.108 -1.522 1.00 0.00 1109 GLY A C 9
ATOM 10743 O O . GLY A 1 36 ? -10.060 2.446 -2.430 1.00 0.00 1109 GLY A O 9
ATOM 10747 N N . HIS A 1 37 ? -11.095 4.316 -1.730 1.00 0.00 1110 HIS A N 9
ATOM 10748 C CA . HIS A 1 37 ? -11.152 5.021 -3.026 1.00 0.00 1110 HIS A CA 9
ATOM 10749 C C . HIS A 1 37 ? -10.166 6.206 -3.144 1.00 0.00 1110 HIS A C 9
ATOM 10750 O O . HIS A 1 37 ? -10.258 7.006 -4.078 1.00 0.00 1110 HIS A O 9
ATOM 10765 N N . THR A 1 38 ? -9.236 6.366 -2.191 1.00 0.00 1111 THR A N 9
ATOM 10766 C CA . THR A 1 38 ? -8.219 7.434 -2.218 1.00 0.00 1111 THR A CA 9
ATOM 10767 C C . THR A 1 38 ? -7.160 7.166 -3.301 1.00 0.00 1111 THR A C 9
ATOM 10768 O O . THR A 1 38 ? -6.394 6.203 -3.210 1.00 0.00 1111 THR A O 9
ATOM 10779 N N . SER A 1 39 ? -7.093 8.032 -4.319 1.00 0.00 1112 SER A N 9
ATOM 10780 C CA . SER A 1 39 ? -6.183 7.902 -5.466 1.00 0.00 1112 SER A CA 9
ATOM 10781 C C . SER A 1 39 ? -4.700 7.962 -5.081 1.00 0.00 1112 SER A C 9
ATOM 10782 O O . SER A 1 39 ? -4.264 8.825 -4.313 1.00 0.00 1112 SER A O 9
ATOM 10790 N N . LEU A 1 40 ? -3.910 7.062 -5.675 1.00 0.00 1113 LEU A N 9
ATOM 10791 C CA . LEU A 1 40 ? -2.450 6.994 -5.545 1.00 0.00 1113 LEU A CA 9
ATOM 10792 C C . LEU A 1 40 ? -1.756 8.186 -6.231 1.00 0.00 1113 LEU A C 9
ATOM 10793 O O . LEU A 1 40 ? -0.692 8.623 -5.789 1.00 0.00 1113 LEU A O 9
ATOM 10809 N N . GLU A 1 41 ? -2.364 8.761 -7.275 1.00 0.00 1114 GLU A N 9
ATOM 10810 C CA . GLU A 1 41 ? -1.893 10.005 -7.901 1.00 0.00 1114 GLU A CA 9
ATOM 10811 C C . GLU A 1 41 ? -2.241 11.235 -7.044 1.00 0.00 1114 GLU A C 9
ATOM 10812 O O . GLU A 1 41 ? -1.409 12.135 -6.886 1.00 0.00 1114 GLU A O 9
ATOM 10824 N N . SER A 1 42 ? -3.436 11.266 -6.443 1.00 0.00 1115 SER A N 9
ATOM 10825 C CA . SER A 1 42 ? -3.901 12.381 -5.600 1.00 0.00 1115 SER A CA 9
ATOM 10826 C C . SER A 1 42 ? -3.103 12.513 -4.292 1.00 0.00 1115 SER A C 9
ATOM 10827 O O . SER A 1 42 ? -2.895 13.629 -3.800 1.00 0.00 1115 SER A O 9
ATOM 10835 N N . MET A 1 43 ? -2.593 11.397 -3.758 1.00 0.00 1116 MET A N 9
ATOM 10836 C CA . MET A 1 43 ? -1.669 11.385 -2.608 1.00 0.00 1116 MET A CA 9
ATOM 10837 C C . MET A 1 43 ? -0.245 11.893 -2.927 1.00 0.00 1116 MET A C 9
ATOM 10838 O O . MET A 1 43 ? 0.569 12.035 -2.007 1.00 0.00 1116 MET A O 9
ATOM 10852 N N . GLY A 1 44 ? 0.074 12.192 -4.193 1.00 0.00 1117 GLY A N 9
ATOM 10853 C CA . GLY A 1 44 ? 1.347 12.812 -4.587 1.00 0.00 1117 GLY A CA 9
ATOM 10854 C C . GLY A 1 44 ? 2.576 11.911 -4.395 1.00 0.00 1117 GLY A C 9
ATOM 10855 O O . GLY A 1 44 ? 3.661 12.406 -4.081 1.00 0.00 1117 GLY A O 9
ATOM 10859 N N . LEU A 1 45 ? 2.388 10.593 -4.528 1.00 0.00 1118 LEU A N 9
ATOM 10860 C CA . LEU A 1 45 ? 3.425 9.572 -4.323 1.00 0.00 1118 LEU A CA 9
ATOM 10861 C C . LEU A 1 45 ? 4.576 9.674 -5.347 1.00 0.00 1118 LEU A C 9
ATOM 10862 O O . LEU A 1 45 ? 4.428 10.208 -6.448 1.00 0.00 1118 LEU A O 9
ATOM 10878 N N . ASP A 1 46 ? 5.727 9.100 -4.993 1.00 0.00 1119 ASP A N 9
ATOM 10879 C CA . ASP A 1 46 ? 6.896 8.911 -5.863 1.00 0.00 1119 ASP A CA 9
ATOM 10880 C C . ASP A 1 46 ? 7.492 7.502 -5.681 1.00 0.00 1119 ASP A C 9
ATOM 10881 O O . ASP A 1 46 ? 7.062 6.743 -4.809 1.00 0.00 1119 ASP A O 9
ATOM 10890 N N . SER A 1 47 ? 8.465 7.118 -6.509 1.00 0.00 1120 SER A N 9
ATOM 10891 C CA . SER A 1 47 ? 9.110 5.788 -6.452 1.00 0.00 1120 SER A CA 9
ATOM 10892 C C . SER A 1 47 ? 9.688 5.446 -5.069 1.00 0.00 1120 SER A C 9
ATOM 10893 O O . SER A 1 47 ? 9.516 4.328 -4.582 1.00 0.00 1120 SER A O 9
ATOM 10900 N N . VAL A 1 48 ? 10.365 6.395 -4.417 1.00 0.00 1121 VAL A N 9
ATOM 10901 C CA . VAL A 1 48 ? 10.937 6.246 -3.065 1.00 0.00 1121 VAL A CA 9
ATOM 10902 C C . VAL A 1 48 ? 9.860 5.867 -2.038 1.00 0.00 1121 VAL A C 9
ATOM 10903 O O . VAL A 1 48 ? 10.033 4.893 -1.303 1.00 0.00 1121 VAL A O 9
ATOM 10916 N N . MET A 1 49 ? 8.737 6.590 -2.010 1.00 0.00 1122 MET A N 9
ATOM 10917 C CA . MET A 1 49 ? 7.621 6.298 -1.113 1.00 0.00 1122 MET A CA 9
ATOM 10918 C C . MET A 1 49 ? 6.892 4.998 -1.501 1.00 0.00 1122 MET A C 9
ATOM 10919 O O . MET A 1 49 ? 6.493 4.231 -0.623 1.00 0.00 1122 MET A O 9
ATOM 10933 N N . ILE A 1 50 ? 6.764 4.701 -2.797 1.00 0.00 1123 ILE A N 9
ATOM 10934 C CA . ILE A 1 50 ? 6.136 3.463 -3.296 1.00 0.00 1123 ILE A CA 9
ATOM 10935 C C . ILE A 1 50 ? 6.950 2.207 -2.923 1.00 0.00 1123 ILE A C 9
ATOM 10936 O O . ILE A 1 50 ? 6.344 1.201 -2.552 1.00 0.00 1123 ILE A O 9
ATOM 10952 N N . ARG A 1 51 ? 8.291 2.256 -2.918 1.00 0.00 1124 ARG A N 9
ATOM 10953 C CA . ARG A 1 51 ? 9.119 1.160 -2.371 1.00 0.00 1124 ARG A CA 9
ATOM 10954 C C . ARG A 1 51 ? 8.842 0.917 -0.882 1.00 0.00 1124 ARG A C 9
ATOM 10955 O O . ARG A 1 51 ? 8.735 -0.242 -0.472 1.00 0.00 1124 ARG A O 9
ATOM 10976 N N . ALA A 1 52 ? 8.671 1.972 -0.088 1.00 0.00 1125 ALA A N 9
ATOM 10977 C CA . ALA A 1 52 ? 8.315 1.857 1.329 1.00 0.00 1125 ALA A CA 9
ATOM 10978 C C . ALA A 1 52 ? 6.900 1.269 1.530 1.00 0.00 1125 ALA A C 9
ATOM 10979 O O . ALA A 1 52 ? 6.732 0.362 2.345 1.00 0.00 1125 ALA A O 9
ATOM 10986 N N . LEU A 1 53 ? 5.910 1.702 0.740 1.00 0.00 1126 LEU A N 9
ATOM 10987 C CA . LEU A 1 53 ? 4.544 1.151 0.753 1.00 0.00 1126 LEU A CA 9
ATOM 10988 C C . LEU A 1 53 ? 4.527 -0.340 0.379 1.00 0.00 1126 LEU A C 9
ATOM 10989 O O . LEU A 1 53 ? 3.969 -1.157 1.113 1.00 0.00 1126 LEU A O 9
ATOM 11005 N N . ALA A 1 54 ? 5.185 -0.721 -0.716 1.00 0.00 1127 ALA A N 9
ATOM 11006 C CA . ALA A 1 54 ? 5.290 -2.112 -1.160 1.00 0.00 1127 ALA A CA 9
ATOM 11007 C C . ALA A 1 54 ? 6.005 -3.004 -0.127 1.00 0.00 1127 ALA A C 9
ATOM 11008 O O . ALA A 1 54 ? 5.537 -4.107 0.170 1.00 0.00 1127 ALA A O 9
ATOM 11015 N N . SER A 1 55 ? 7.086 -2.508 0.482 1.00 0.00 1128 SER A N 9
ATOM 11016 C CA . SER A 1 55 ? 7.823 -3.199 1.552 1.00 0.00 1128 SER A CA 9
ATOM 11017 C C . SER A 1 55 ? 6.957 -3.423 2.800 1.00 0.00 1128 SER A C 9
ATOM 11018 O O . SER A 1 55 ? 6.870 -4.556 3.293 1.00 0.00 1128 SER A O 9
ATOM 11026 N N . ARG A 1 56 ? 6.230 -2.393 3.265 1.00 0.00 1129 ARG A N 9
ATOM 11027 C CA . ARG A 1 56 ? 5.293 -2.478 4.403 1.00 0.00 1129 ARG A CA 9
ATOM 11028 C C . ARG A 1 56 ? 4.159 -3.479 4.166 1.00 0.00 1129 ARG A C 9
ATOM 11029 O O . ARG A 1 56 ? 3.881 -4.292 5.049 1.00 0.00 1129 ARG A O 9
ATOM 11050 N N . LEU A 1 57 ? 3.543 -3.457 2.984 1.00 0.00 1130 LEU A N 9
ATOM 11051 C CA . LEU A 1 57 ? 2.513 -4.434 2.610 1.00 0.00 1130 LEU A CA 9
ATOM 11052 C C . LEU A 1 57 ? 3.088 -5.859 2.570 1.00 0.00 1130 LEU A C 9
ATOM 11053 O O . LEU A 1 57 ? 2.516 -6.753 3.190 1.00 0.00 1130 LEU A O 9
ATOM 11069 N N . SER A 1 58 ? 4.247 -6.059 1.935 1.00 0.00 1131 SER A N 9
ATOM 11070 C CA . SER A 1 58 ? 4.918 -7.365 1.837 1.00 0.00 1131 SER A CA 9
ATOM 11071 C C . SER A 1 58 ? 5.297 -7.959 3.202 1.00 0.00 1131 SER A C 9
ATOM 11072 O O . SER A 1 58 ? 5.164 -9.166 3.425 1.00 0.00 1131 SER A O 9
ATOM 11080 N N . ALA A 1 59 ? 5.717 -7.117 4.152 1.00 0.00 1132 ALA A N 9
ATOM 11081 C CA . ALA A 1 59 ? 6.154 -7.536 5.483 1.00 0.00 1132 ALA A CA 9
ATOM 11082 C C . ALA A 1 59 ? 5.021 -8.016 6.420 1.00 0.00 1132 ALA A C 9
ATOM 11083 O O . ALA A 1 59 ? 5.297 -8.756 7.369 1.00 0.00 1132 ALA A O 9
ATOM 11090 N N . GLU A 1 60 ? 3.763 -7.605 6.205 1.00 0.00 1133 GLU A N 9
ATOM 11091 C CA . GLU A 1 60 ? 2.663 -7.822 7.174 1.00 0.00 1133 GLU A CA 9
ATOM 11092 C C . GLU A 1 60 ? 1.294 -8.171 6.558 1.00 0.00 1133 GLU A C 9
ATOM 11093 O O . GLU A 1 60 ? 0.556 -8.975 7.129 1.00 0.00 1133 GLU A O 9
ATOM 11105 N N . VAL A 1 61 ? 0.928 -7.579 5.411 1.00 0.00 1134 VAL A N 9
ATOM 11106 C CA . VAL A 1 61 ? -0.401 -7.744 4.784 1.00 0.00 1134 VAL A CA 9
ATOM 11107 C C . VAL A 1 61 ? -0.403 -8.913 3.793 1.00 0.00 1134 VAL A C 9
ATOM 11108 O O . VAL A 1 61 ? -1.081 -9.915 4.029 1.00 0.00 1134 VAL A O 9
ATOM 11121 N N . ALA A 1 62 ? 0.348 -8.784 2.695 1.00 0.00 1135 ALA A N 9
ATOM 11122 C CA . ALA A 1 62 ? 0.503 -9.757 1.610 1.00 0.00 1135 ALA A CA 9
ATOM 11123 C C . ALA A 1 62 ? 1.651 -9.320 0.666 1.00 0.00 1135 ALA A C 9
ATOM 11124 O O . ALA A 1 62 ? 1.908 -8.117 0.552 1.00 0.00 1135 ALA A O 9
ATOM 11131 N N . PRO A 1 63 ? 2.334 -10.246 -0.042 1.00 0.00 1136 PRO A N 9
ATOM 11132 C CA . PRO A 1 63 ? 3.438 -9.914 -0.948 1.00 0.00 1136 PRO A CA 9
ATOM 11133 C C . PRO A 1 63 ? 3.009 -8.962 -2.081 1.00 0.00 1136 PRO A C 9
ATOM 11134 O O . PRO A 1 63 ? 2.102 -9.265 -2.864 1.00 0.00 1136 PRO A O 9
ATOM 11145 N N . VAL A 1 64 ? 3.688 -7.814 -2.169 1.00 0.00 1137 VAL A N 9
ATOM 11146 C CA . VAL A 1 64 ? 3.457 -6.728 -3.139 1.00 0.00 1137 VAL A CA 9
ATOM 11147 C C . VAL A 1 64 ? 4.807 -6.153 -3.593 1.00 0.00 1137 VAL A C 9
ATOM 11148 O O . VAL A 1 64 ? 5.656 -5.844 -2.758 1.00 0.00 1137 VAL A O 9
ATOM 11161 N N . GLY A 1 65 ? 4.990 -5.974 -4.904 1.00 0.00 1138 GLY A N 9
ATOM 11162 C CA . GLY A 1 65 ? 6.139 -5.276 -5.500 1.00 0.00 1138 GLY A CA 9
ATOM 11163 C C . GLY A 1 65 ? 5.809 -3.818 -5.859 1.00 0.00 1138 GLY A C 9
ATOM 11164 O O . GLY A 1 65 ? 4.655 -3.514 -6.171 1.00 0.00 1138 GLY A O 9
ATOM 11168 N N . PRO A 1 66 ? 6.797 -2.900 -5.866 1.00 0.00 1139 PRO A N 9
ATOM 11169 C CA . PRO A 1 66 ? 6.585 -1.490 -6.212 1.00 0.00 1139 PRO A CA 9
ATOM 11170 C C . PRO A 1 66 ? 6.116 -1.297 -7.661 1.00 0.00 1139 PRO A C 9
ATOM 11171 O O . PRO A 1 66 ? 5.389 -0.347 -7.954 1.00 0.00 1139 PRO A O 9
ATOM 11182 N N . GLU A 1 67 ? 6.442 -2.225 -8.565 1.00 0.00 1140 GLU A N 9
ATOM 11183 C CA . GLU A 1 67 ? 5.987 -2.235 -9.965 1.00 0.00 1140 GLU A CA 9
ATOM 11184 C C . GLU A 1 67 ? 4.455 -2.327 -10.116 1.00 0.00 1140 GLU A C 9
ATOM 11185 O O . GLU A 1 67 ? 3.907 -1.843 -11.112 1.00 0.00 1140 GLU A O 9
ATOM 11197 N N . MET A 1 68 ? 3.743 -2.874 -9.121 1.00 0.00 1141 MET A N 9
ATOM 11198 C CA . MET A 1 68 ? 2.272 -2.831 -9.062 1.00 0.00 1141 MET A CA 9
ATOM 11199 C C . MET A 1 68 ? 1.780 -1.394 -8.846 1.00 0.00 1141 MET A C 9
ATOM 11200 O O . MET A 1 68 ? 0.980 -0.877 -9.626 1.00 0.00 1141 MET A O 9
ATOM 11214 N N . LEU A 1 69 ? 2.289 -0.729 -7.807 1.00 0.00 1142 LEU A N 9
ATOM 11215 C CA . LEU A 1 69 ? 1.898 0.627 -7.400 1.00 0.00 1142 LEU A CA 9
ATOM 11216 C C . LEU A 1 69 ? 2.361 1.717 -8.394 1.00 0.00 1142 LEU A C 9
ATOM 11217 O O . LEU A 1 69 ? 1.758 2.793 -8.440 1.00 0.00 1142 LEU A O 9
ATOM 11233 N N . PHE A 1 70 ? 3.373 1.454 -9.228 1.00 0.00 1143 PHE A N 9
ATOM 11234 C CA . PHE A 1 70 ? 3.734 2.320 -10.361 1.00 0.00 1143 PHE A CA 9
ATOM 11235 C C . PHE A 1 70 ? 2.620 2.374 -11.435 1.00 0.00 1143 PHE A C 9
ATOM 11236 O O . PHE A 1 70 ? 2.422 3.419 -12.059 1.00 0.00 1143 PHE A O 9
ATOM 11253 N N . GLY A 1 71 ? 1.896 1.265 -11.651 1.00 0.00 1144 GLY A N 9
ATOM 11254 C CA . GLY A 1 71 ? 0.829 1.153 -12.655 1.00 0.00 1144 GLY A CA 9
ATOM 11255 C C . GLY A 1 71 ? -0.579 1.436 -12.115 1.00 0.00 1144 GLY A C 9
ATOM 11256 O O . GLY A 1 71 ? -1.378 2.105 -12.779 1.00 0.00 1144 GLY A O 9
ATOM 11260 N N . LEU A 1 72 ? -0.882 0.963 -10.902 1.00 0.00 1145 LEU A N 9
ATOM 11261 C CA . LEU A 1 72 ? -2.176 1.149 -10.227 1.00 0.00 1145 LEU A CA 9
ATOM 11262 C C . LEU A 1 72 ? -2.440 2.628 -9.883 1.00 0.00 1145 LEU A C 9
ATOM 11263 O O . LEU A 1 72 ? -1.516 3.377 -9.548 1.00 0.00 1145 LEU A O 9
ATOM 11279 N N . ARG A 1 73 ? -3.717 3.039 -9.942 1.00 0.00 1146 ARG A N 9
ATOM 11280 C CA . ARG A 1 73 ? -4.185 4.414 -9.671 1.00 0.00 1146 ARG A CA 9
ATOM 11281 C C . ARG A 1 73 ? -4.993 4.567 -8.379 1.00 0.00 1146 ARG A C 9
ATOM 11282 O O . ARG A 1 73 ? -5.157 5.692 -7.906 1.00 0.00 1146 ARG A O 9
ATOM 11303 N N . ASP A 1 74 ? -5.470 3.479 -7.776 1.00 0.00 1147 ASP A N 9
ATOM 11304 C CA . ASP A 1 74 ? -6.354 3.505 -6.600 1.00 0.00 1147 ASP A CA 9
ATOM 11305 C C . ASP A 1 74 ? -6.156 2.273 -5.700 1.00 0.00 1147 ASP A C 9
ATOM 11306 O O . ASP A 1 74 ? -5.812 1.185 -6.176 1.00 0.00 1147 ASP A O 9
ATOM 11315 N N . LEU A 1 75 ? -6.411 2.425 -4.397 1.00 0.00 1148 LEU A N 9
ATOM 11316 C CA . LEU A 1 75 ? -6.383 1.339 -3.412 1.00 0.00 1148 LEU A CA 9
ATOM 11317 C C . LEU A 1 75 ? -7.488 0.295 -3.686 1.00 0.00 1148 LEU A C 9
ATOM 11318 O O . LEU A 1 75 ? -7.287 -0.897 -3.450 1.00 0.00 1148 LEU A O 9
ATOM 11334 N N . ASP A 1 76 ? -8.614 0.724 -4.264 1.00 0.00 1149 ASP A N 9
ATOM 11335 C CA . ASP A 1 76 ? -9.696 -0.115 -4.804 1.00 0.00 1149 ASP A CA 9
ATOM 11336 C C . ASP A 1 76 ? -9.196 -1.127 -5.856 1.00 0.00 1149 ASP A C 9
ATOM 11337 O O . ASP A 1 76 ? -9.572 -2.299 -5.837 1.00 0.00 1149 ASP A O 9
ATOM 11346 N N . GLU A 1 77 ? -8.307 -0.699 -6.757 1.00 0.00 1150 GLU A N 9
ATOM 11347 C CA . GLU A 1 77 ? -7.701 -1.565 -7.776 1.00 0.00 1150 GLU A CA 9
ATOM 11348 C C . GLU A 1 77 ? -6.612 -2.486 -7.182 1.00 0.00 1150 GLU A C 9
ATOM 11349 O O . GLU A 1 77 ? -6.464 -3.630 -7.619 1.00 0.00 1150 GLU A O 9
ATOM 11361 N N . LEU A 1 78 ? -5.869 -2.021 -6.164 1.00 0.00 1151 LEU A N 9
ATOM 11362 C CA . LEU A 1 78 ? -4.879 -2.830 -5.443 1.00 0.00 1151 LEU A CA 9
ATOM 11363 C C . LEU A 1 78 ? -5.530 -3.954 -4.622 1.00 0.00 1151 LEU A C 9
ATOM 11364 O O . LEU A 1 78 ? -5.075 -5.091 -4.691 1.00 0.00 1151 LEU A O 9
ATOM 11380 N N . VAL A 1 79 ? -6.576 -3.667 -3.840 1.00 0.00 1152 VAL A N 9
ATOM 11381 C CA . VAL A 1 79 ? -7.148 -4.642 -2.895 1.00 0.00 1152 VAL A CA 9
ATOM 11382 C C . VAL A 1 79 ? -7.783 -5.851 -3.597 1.00 0.00 1152 VAL A C 9
ATOM 11383 O O . VAL A 1 79 ? -7.788 -6.955 -3.051 1.00 0.00 1152 VAL A O 9
ATOM 11396 N N . ASP A 1 80 ? -8.217 -5.692 -4.847 1.00 0.00 1153 ASP A N 9
ATOM 11397 C CA . ASP A 1 80 ? -8.617 -6.806 -5.719 1.00 0.00 1153 ASP A CA 9
ATOM 11398 C C . ASP A 1 80 ? -7.461 -7.794 -6.013 1.00 0.00 1153 ASP A C 9
ATOM 11399 O O . ASP A 1 80 ? -7.705 -8.992 -6.170 1.00 0.00 1153 ASP A O 9
ATOM 11408 N N . HIS A 1 81 ? -6.198 -7.335 -6.028 1.00 0.00 1154 HIS A N 9
ATOM 11409 C CA . HIS A 1 81 ? -5.027 -8.227 -6.122 1.00 0.00 1154 HIS A CA 9
ATOM 11410 C C . HIS A 1 81 ? -4.737 -8.938 -4.791 1.00 0.00 1154 HIS A C 9
ATOM 11411 O O . HIS A 1 81 ? -4.316 -10.096 -4.790 1.00 0.00 1154 HIS A O 9
ATOM 11426 N N . LEU A 1 82 ? -4.995 -8.279 -3.652 1.00 0.00 1155 LEU A N 9
ATOM 11427 C CA . LEU A 1 82 ? -4.758 -8.840 -2.313 1.00 0.00 1155 LEU A CA 9
ATOM 11428 C C . LEU A 1 82 ? -5.722 -9.986 -1.960 1.00 0.00 1155 LEU A C 9
ATOM 11429 O O . LEU A 1 82 ? -5.326 -10.914 -1.252 1.00 0.00 1155 LEU A O 9
ATOM 11445 N N . VAL A 1 83 ? -6.945 -9.993 -2.507 1.00 0.00 1156 VAL A N 9
ATOM 11446 C CA . VAL A 1 83 ? -7.858 -11.157 -2.454 1.00 0.00 1156 VAL A CA 9
ATOM 11447 C C . VAL A 1 83 ? -7.228 -12.392 -3.122 1.00 0.00 1156 VAL A C 9
ATOM 11448 O O . VAL A 1 83 ? -7.285 -13.497 -2.576 1.00 0.00 1156 VAL A O 9
ATOM 11461 N N . ALA A 1 84 ? -6.586 -12.201 -4.285 1.00 0.00 1157 ALA A N 9
ATOM 11462 C CA . ALA A 1 84 ? -5.933 -13.253 -5.069 1.00 0.00 1157 ALA A CA 9
ATOM 11463 C C . ALA A 1 84 ? -4.536 -13.669 -4.555 1.00 0.00 1157 ALA A C 9
ATOM 11464 O O . ALA A 1 84 ? -3.947 -14.628 -5.062 1.00 0.00 1157 ALA A O 9
ATOM 11471 N N . ALA A 1 85 ? -3.986 -12.975 -3.553 1.00 0.00 1158 ALA A N 9
ATOM 11472 C CA . ALA A 1 85 ? -2.642 -13.196 -3.003 1.00 0.00 1158 ALA A CA 9
ATOM 11473 C C . ALA A 1 85 ? -2.502 -14.426 -2.066 1.00 0.00 1158 ALA A C 9
ATOM 11474 O O . ALA A 1 85 ? -1.461 -14.593 -1.417 1.00 0.00 1158 ALA A O 9
ATOM 11481 N N . ARG A 1 86 ? -3.526 -15.286 -1.989 1.00 0.00 1159 ARG A N 9
ATOM 11482 C CA . ARG A 1 86 ? -3.569 -16.529 -1.195 1.00 0.00 1159 ARG A CA 9
ATOM 11483 C C . ARG A 1 86 ? -4.320 -17.667 -1.900 1.00 0.00 1159 ARG A C 9
ATOM 11484 O O . ARG A 1 86 ? -3.979 -18.844 -1.650 1.00 0.00 1159 ARG A O 9
ATOM 11548 N N . GLY A 1 1 ? -26.699 -18.711 -6.284 1.00 0.00 -4 GLY A N 10
ATOM 11549 C CA . GLY A 1 1 ? -25.688 -19.361 -5.419 1.00 0.00 -4 GLY A CA 10
ATOM 11550 C C . GLY A 1 1 ? -25.766 -18.877 -3.976 1.00 0.00 -4 GLY A C 10
ATOM 11551 O O . GLY A 1 1 ? -26.779 -18.290 -3.579 1.00 0.00 -4 GLY A O 10
ATOM 11557 N N . PRO A 1 2 ? -24.708 -19.099 -3.170 1.00 0.00 -3 PRO A N 10
ATOM 11558 C CA . PRO A 1 2 ? -24.696 -18.773 -1.735 1.00 0.00 -3 PRO A CA 10
ATOM 11559 C C . PRO A 1 2 ? -24.820 -17.278 -1.400 1.00 0.00 -3 PRO A C 10
ATOM 11560 O O . PRO A 1 2 ? -25.324 -16.923 -0.327 1.00 0.00 -3 PRO A O 10
ATOM 11571 N N . GLY A 1 3 ? -24.356 -16.390 -2.285 1.00 0.00 -2 GLY A N 10
ATOM 11572 C CA . GLY A 1 3 ? -24.401 -14.934 -2.087 1.00 0.00 -2 GLY A CA 10
ATOM 11573 C C . GLY A 1 3 ? -23.623 -14.491 -0.841 1.00 0.00 -2 GLY A C 10
ATOM 11574 O O . GLY A 1 3 ? -22.448 -14.824 -0.673 1.00 0.00 -2 GLY A O 10
ATOM 11578 N N . SER A 1 4 ? -24.293 -13.760 0.058 1.00 0.00 -1 SER A N 10
ATOM 11579 C CA . SER A 1 4 ? -23.725 -13.236 1.313 1.00 0.00 -1 SER A CA 10
ATOM 11580 C C . SER A 1 4 ? -23.095 -14.318 2.211 1.00 0.00 -1 SER A C 10
ATOM 11581 O O . SER A 1 4 ? -22.106 -14.054 2.899 1.00 0.00 -1 SER A O 10
ATOM 11589 N N . ALA A 1 5 ? -23.596 -15.558 2.155 1.00 0.00 1078 ALA A N 10
ATOM 11590 C CA . ALA A 1 5 ? -23.088 -16.692 2.935 1.00 0.00 1078 ALA A CA 10
ATOM 11591 C C . ALA A 1 5 ? -21.637 -17.106 2.589 1.00 0.00 1078 ALA A C 10
ATOM 11592 O O . ALA A 1 5 ? -20.997 -17.789 3.388 1.00 0.00 1078 ALA A O 10
ATOM 11599 N N . ALA A 1 6 ? -21.097 -16.688 1.435 1.00 0.00 1079 ALA A N 10
ATOM 11600 C CA . ALA A 1 6 ? -19.694 -16.905 1.063 1.00 0.00 1079 ALA A CA 10
ATOM 11601 C C . ALA A 1 6 ? -18.694 -16.029 1.860 1.00 0.00 1079 ALA A C 10
ATOM 11602 O O . ALA A 1 6 ? -17.524 -16.391 1.986 1.00 0.00 1079 ALA A O 10
ATOM 11609 N N . ALA A 1 7 ? -19.154 -14.889 2.399 1.00 0.00 1080 ALA A N 10
ATOM 11610 C CA . ALA A 1 7 ? -18.411 -13.947 3.245 1.00 0.00 1080 ALA A CA 10
ATOM 11611 C C . ALA A 1 7 ? -17.089 -13.392 2.650 1.00 0.00 1080 ALA A C 10
ATOM 11612 O O . ALA A 1 7 ? -16.220 -12.910 3.380 1.00 0.00 1080 ALA A O 10
ATOM 11619 N N . ASP A 1 8 ? -16.911 -13.439 1.323 1.00 0.00 1081 ASP A N 10
ATOM 11620 C CA . ASP A 1 8 ? -15.709 -12.936 0.626 1.00 0.00 1081 ASP A CA 10
ATOM 11621 C C . ASP A 1 8 ? -15.605 -11.397 0.636 1.00 0.00 1081 ASP A C 10
ATOM 11622 O O . ASP A 1 8 ? -14.507 -10.841 0.608 1.00 0.00 1081 ASP A O 10
ATOM 11631 N N . ASP A 1 9 ? -16.734 -10.696 0.765 1.00 0.00 1082 ASP A N 10
ATOM 11632 C CA . ASP A 1 9 ? -16.795 -9.251 1.029 1.00 0.00 1082 ASP A CA 10
ATOM 11633 C C . ASP A 1 9 ? -16.252 -8.879 2.424 1.00 0.00 1082 ASP A C 10
ATOM 11634 O O . ASP A 1 9 ? -15.670 -7.805 2.587 1.00 0.00 1082 ASP A O 10
ATOM 11643 N N . GLY A 1 10 ? -16.362 -9.781 3.408 1.00 0.00 1083 GLY A N 10
ATOM 11644 C CA . GLY A 1 10 ? -15.735 -9.655 4.723 1.00 0.00 1083 GLY A CA 10
ATOM 11645 C C . GLY A 1 10 ? -14.205 -9.716 4.640 1.00 0.00 1083 GLY A C 10
ATOM 11646 O O . GLY A 1 10 ? -13.519 -8.904 5.265 1.00 0.00 1083 GLY A O 10
ATOM 11650 N N . ARG A 1 11 ? -13.655 -10.611 3.798 1.00 0.00 1084 ARG A N 10
ATOM 11651 C CA . ARG A 1 11 ? -12.219 -10.684 3.504 1.00 0.00 1084 ARG A CA 10
ATOM 11652 C C . ARG A 1 11 ? -11.731 -9.429 2.785 1.00 0.00 1084 ARG A C 10
ATOM 11653 O O . ARG A 1 11 ? -10.691 -8.878 3.145 1.00 0.00 1084 ARG A O 10
ATOM 11674 N N . ARG A 1 12 ? -12.507 -8.917 1.821 1.00 0.00 1085 ARG A N 10
ATOM 11675 C CA . ARG A 1 12 ? -12.199 -7.662 1.110 1.00 0.00 1085 ARG A CA 10
ATOM 11676 C C . ARG A 1 12 ? -12.162 -6.450 2.040 1.00 0.00 1085 ARG A C 10
ATOM 11677 O O . ARG A 1 12 ? -11.219 -5.665 1.958 1.00 0.00 1085 ARG A O 10
ATOM 11698 N N . ALA A 1 13 ? -13.119 -6.331 2.961 1.00 0.00 1086 ALA A N 10
ATOM 11699 C CA . ALA A 1 13 ? -13.147 -5.289 3.986 1.00 0.00 1086 ALA A CA 10
ATOM 11700 C C . ALA A 1 13 ? -11.960 -5.389 4.974 1.00 0.00 1086 ALA A C 10
ATOM 11701 O O . ALA A 1 13 ? -11.336 -4.378 5.303 1.00 0.00 1086 ALA A O 10
ATOM 11708 N N . GLU A 1 14 ? -11.601 -6.605 5.401 1.00 0.00 1087 GLU A N 10
ATOM 11709 C CA . GLU A 1 14 ? -10.448 -6.855 6.286 1.00 0.00 1087 GLU A CA 10
ATOM 11710 C C . GLU A 1 14 ? -9.122 -6.420 5.641 1.00 0.00 1087 GLU A C 10
ATOM 11711 O O . GLU A 1 14 ? -8.333 -5.713 6.271 1.00 0.00 1087 GLU A O 10
ATOM 11723 N N . LEU A 1 15 ? -8.887 -6.783 4.376 1.00 0.00 1088 LEU A N 10
ATOM 11724 C CA . LEU A 1 15 ? -7.712 -6.344 3.619 1.00 0.00 1088 LEU A CA 10
ATOM 11725 C C . LEU A 1 15 ? -7.744 -4.827 3.341 1.00 0.00 1088 LEU A C 10
ATOM 11726 O O . LEU A 1 15 ? -6.702 -4.183 3.433 1.00 0.00 1088 LEU A O 10
ATOM 11742 N N . ALA A 1 16 ? -8.903 -4.226 3.041 1.00 0.00 1089 ALA A N 10
ATOM 11743 C CA . ALA A 1 16 ? -9.024 -2.787 2.763 1.00 0.00 1089 ALA A CA 10
ATOM 11744 C C . ALA A 1 16 ? -8.677 -1.906 3.977 1.00 0.00 1089 ALA A C 10
ATOM 11745 O O . ALA A 1 16 ? -7.986 -0.893 3.822 1.00 0.00 1089 ALA A O 10
ATOM 11752 N N . ASP A 1 17 ? -9.078 -2.308 5.188 1.00 0.00 1090 ASP A N 10
ATOM 11753 C CA . ASP A 1 17 ? -8.677 -1.640 6.430 1.00 0.00 1090 ASP A CA 10
ATOM 11754 C C . ASP A 1 17 ? -7.163 -1.765 6.693 1.00 0.00 1090 ASP A C 10
ATOM 11755 O O . ASP A 1 17 ? -6.523 -0.784 7.083 1.00 0.00 1090 ASP A O 10
ATOM 11764 N N . ARG A 1 18 ? -6.570 -2.940 6.432 1.00 0.00 1091 ARG A N 10
ATOM 11765 C CA . ARG A 1 18 ? -5.127 -3.196 6.589 1.00 0.00 1091 ARG A CA 10
ATOM 11766 C C . ARG A 1 18 ? -4.295 -2.398 5.579 1.00 0.00 1091 ARG A C 10
ATOM 11767 O O . ARG A 1 18 ? -3.298 -1.790 5.960 1.00 0.00 1091 ARG A O 10
ATOM 11788 N N . VAL A 1 19 ? -4.745 -2.312 4.321 1.00 0.00 1092 VAL A N 10
ATOM 11789 C CA . VAL A 1 19 ? -4.184 -1.411 3.301 1.00 0.00 1092 VAL A CA 10
ATOM 11790 C C . VAL A 1 19 ? -4.239 0.045 3.766 1.00 0.00 1092 VAL A C 10
ATOM 11791 O O . VAL A 1 19 ? -3.198 0.700 3.832 1.00 0.00 1092 VAL A O 10
ATOM 11804 N N . SER A 1 20 ? -5.421 0.539 4.144 1.00 0.00 1093 SER A N 10
ATOM 11805 C CA . SER A 1 20 ? -5.615 1.955 4.482 1.00 0.00 1093 SER A CA 10
ATOM 11806 C C . SER A 1 20 ? -4.776 2.396 5.687 1.00 0.00 1093 SER A C 10
ATOM 11807 O O . SER A 1 20 ? -4.133 3.444 5.623 1.00 0.00 1093 SER A O 10
ATOM 11815 N N . ARG A 1 21 ? -4.702 1.597 6.760 1.00 0.00 1094 ARG A N 10
ATOM 11816 C CA . ARG A 1 21 ? -3.881 1.911 7.946 1.00 0.00 1094 ARG A CA 10
ATOM 11817 C C . ARG A 1 21 ? -2.378 1.765 7.703 1.00 0.00 1094 ARG A C 10
ATOM 11818 O O . ARG A 1 21 ? -1.598 2.447 8.370 1.00 0.00 1094 ARG A O 10
ATOM 11839 N N . THR A 1 22 ? -1.952 0.902 6.778 1.00 0.00 1095 THR A N 10
ATOM 11840 C CA . THR A 1 22 ? -0.536 0.763 6.379 1.00 0.00 1095 THR A CA 10
ATOM 11841 C C . THR A 1 22 ? -0.097 1.940 5.508 1.00 0.00 1095 THR A C 10
ATOM 11842 O O . THR A 1 22 ? 0.959 2.529 5.740 1.00 0.00 1095 THR A O 10
ATOM 11853 N N . VAL A 1 23 ? -0.931 2.339 4.541 1.00 0.00 1096 VAL A N 10
ATOM 11854 C CA . VAL A 1 23 ? -0.744 3.551 3.721 1.00 0.00 1096 VAL A CA 10
ATOM 11855 C C . VAL A 1 23 ? -0.671 4.801 4.599 1.00 0.00 1096 VAL A C 10
ATOM 11856 O O . VAL A 1 23 ? 0.280 5.567 4.474 1.00 0.00 1096 VAL A O 10
ATOM 11869 N N . ALA A 1 24 ? -1.618 4.970 5.532 1.00 0.00 1097 ALA A N 10
ATOM 11870 C CA . ALA A 1 24 ? -1.651 6.097 6.464 1.00 0.00 1097 ALA A CA 10
ATOM 11871 C C . ALA A 1 24 ? -0.359 6.214 7.294 1.00 0.00 1097 ALA A C 10
ATOM 11872 O O . ALA A 1 24 ? 0.249 7.283 7.351 1.00 0.00 1097 ALA A O 10
ATOM 11879 N N . ASP A 1 25 ? 0.103 5.104 7.881 1.00 0.00 1098 ASP A N 10
ATOM 11880 C CA . ASP A 1 25 ? 1.348 5.059 8.653 1.00 0.00 1098 ASP A CA 10
ATOM 11881 C C . ASP A 1 25 ? 2.607 5.299 7.796 1.00 0.00 1098 ASP A C 10
ATOM 11882 O O . ASP A 1 25 ? 3.584 5.876 8.279 1.00 0.00 1098 ASP A O 10
ATOM 11891 N N . THR A 1 26 ? 2.585 4.906 6.517 1.00 0.00 1099 THR A N 10
ATOM 11892 C CA . THR A 1 26 ? 3.706 5.109 5.573 1.00 0.00 1099 THR A CA 10
ATOM 11893 C C . THR A 1 26 ? 3.846 6.568 5.129 1.00 0.00 1099 THR A C 10
ATOM 11894 O O . THR A 1 26 ? 4.945 7.125 5.199 1.00 0.00 1099 THR A O 10
ATOM 11905 N N . ILE A 1 27 ? 2.752 7.207 4.695 1.00 0.00 1100 ILE A N 10
ATOM 11906 C CA . ILE A 1 27 ? 2.764 8.603 4.207 1.00 0.00 1100 ILE A CA 10
ATOM 11907 C C . ILE A 1 27 ? 2.602 9.663 5.321 1.00 0.00 1100 ILE A C 10
ATOM 11908 O O . ILE A 1 27 ? 2.787 10.856 5.074 1.00 0.00 1100 ILE A O 10
ATOM 11924 N N . GLY A 1 28 ? 2.267 9.244 6.548 1.00 0.00 1101 GLY A N 10
ATOM 11925 C CA . GLY A 1 28 ? 2.179 10.093 7.747 1.00 0.00 1101 GLY A CA 10
ATOM 11926 C C . GLY A 1 28 ? 0.853 10.848 7.938 1.00 0.00 1101 GLY A C 10
ATOM 11927 O O . GLY A 1 28 ? 0.756 11.672 8.851 1.00 0.00 1101 GLY A O 10
ATOM 11931 N N . ARG A 1 29 ? -0.166 10.588 7.110 1.00 0.00 1102 ARG A N 10
ATOM 11932 C CA . ARG A 1 29 ? -1.520 11.171 7.240 1.00 0.00 1102 ARG A CA 10
ATOM 11933 C C . ARG A 1 29 ? -2.391 10.410 8.264 1.00 0.00 1102 ARG A C 10
ATOM 11934 O O . ARG A 1 29 ? -2.140 9.226 8.506 1.00 0.00 1102 ARG A O 10
ATOM 11955 N N . PRO A 1 30 ? -3.448 11.033 8.823 1.00 0.00 1103 PRO A N 10
ATOM 11956 C CA . PRO A 1 30 ? -4.468 10.324 9.603 1.00 0.00 1103 PRO A CA 10
ATOM 11957 C C . PRO A 1 30 ? -5.159 9.210 8.801 1.00 0.00 1103 PRO A C 10
ATOM 11958 O O . PRO A 1 30 ? -5.389 9.353 7.597 1.00 0.00 1103 PRO A O 10
ATOM 11969 N N . ALA A 1 31 ? -5.532 8.108 9.458 1.00 0.00 1104 ALA A N 10
ATOM 11970 C CA . ALA A 1 31 ? -6.182 6.961 8.807 1.00 0.00 1104 ALA A CA 10
ATOM 11971 C C . ALA A 1 31 ? -7.563 7.290 8.205 1.00 0.00 1104 ALA A C 10
ATOM 11972 O O . ALA A 1 31 ? -7.938 6.726 7.173 1.00 0.00 1104 ALA A O 10
ATOM 11979 N N . GLY A 1 32 ? -8.287 8.254 8.789 1.00 0.00 1105 GLY A N 10
ATOM 11980 C CA . GLY A 1 32 ? -9.572 8.748 8.266 1.00 0.00 1105 GLY A CA 10
ATOM 11981 C C . GLY A 1 32 ? -9.467 9.523 6.937 1.00 0.00 1105 GLY A C 10
ATOM 11982 O O . GLY A 1 32 ? -10.466 9.662 6.223 1.00 0.00 1105 GLY A O 10
ATOM 11986 N N . SER A 1 33 ? -8.268 9.989 6.565 1.00 0.00 1106 SER A N 10
ATOM 11987 C CA . SER A 1 33 ? -7.990 10.648 5.278 1.00 0.00 1106 SER A CA 10
ATOM 11988 C C . SER A 1 33 ? -7.749 9.667 4.110 1.00 0.00 1106 SER A C 10
ATOM 11989 O O . SER A 1 33 ? -7.646 10.101 2.959 1.00 0.00 1106 SER A O 10
ATOM 11997 N N . ILE A 1 34 ? -7.632 8.365 4.391 1.00 0.00 1107 ILE A N 10
ATOM 11998 C CA . ILE A 1 34 ? -7.303 7.303 3.427 1.00 0.00 1107 ILE A CA 10
ATOM 11999 C C . ILE A 1 34 ? -8.527 6.402 3.178 1.00 0.00 1107 ILE A C 10
ATOM 12000 O O . ILE A 1 34 ? -9.314 6.140 4.094 1.00 0.00 1107 ILE A O 10
ATOM 12016 N N . GLY A 1 35 ? -8.687 5.905 1.949 1.00 0.00 1108 GLY A N 10
ATOM 12017 C CA . GLY A 1 35 ? -9.750 4.979 1.544 1.00 0.00 1108 GLY A CA 10
ATOM 12018 C C . GLY A 1 35 ? -9.596 4.495 0.100 1.00 0.00 1108 GLY A C 10
ATOM 12019 O O . GLY A 1 35 ? -8.739 4.991 -0.634 1.00 0.00 1108 GLY A O 10
ATOM 12023 N N . GLY A 1 36 ? -10.433 3.542 -0.324 1.00 0.00 1109 GLY A N 10
ATOM 12024 C CA . GLY A 1 36 ? -10.282 2.809 -1.590 1.00 0.00 1109 GLY A CA 10
ATOM 12025 C C . GLY A 1 36 ? -10.102 3.696 -2.835 1.00 0.00 1109 GLY A C 10
ATOM 12026 O O . GLY A 1 36 ? -9.177 3.485 -3.617 1.00 0.00 1109 GLY A O 10
ATOM 12030 N N . HIS A 1 37 ? -10.945 4.717 -3.006 1.00 0.00 1110 HIS A N 10
ATOM 12031 C CA . HIS A 1 37 ? -10.909 5.639 -4.157 1.00 0.00 1110 HIS A CA 10
ATOM 12032 C C . HIS A 1 37 ? -9.881 6.783 -4.049 1.00 0.00 1110 HIS A C 10
ATOM 12033 O O . HIS A 1 37 ? -9.837 7.651 -4.927 1.00 0.00 1110 HIS A O 10
ATOM 12048 N N . THR A 1 38 ? -9.042 6.807 -3.007 1.00 0.00 1111 THR A N 10
ATOM 12049 C CA . THR A 1 38 ? -7.962 7.801 -2.869 1.00 0.00 1111 THR A CA 10
ATOM 12050 C C . THR A 1 38 ? -6.841 7.492 -3.871 1.00 0.00 1111 THR A C 10
ATOM 12051 O O . THR A 1 38 ? -6.269 6.399 -3.852 1.00 0.00 1111 THR A O 10
ATOM 12062 N N . SER A 1 39 ? -6.539 8.434 -4.769 1.00 0.00 1112 SER A N 10
ATOM 12063 C CA . SER A 1 39 ? -5.527 8.271 -5.820 1.00 0.00 1112 SER A CA 10
ATOM 12064 C C . SER A 1 39 ? -4.092 8.431 -5.299 1.00 0.00 1112 SER A C 10
ATOM 12065 O O . SER A 1 39 ? -3.837 9.104 -4.295 1.00 0.00 1112 SER A O 10
ATOM 12073 N N . LEU A 1 40 ? -3.129 7.842 -6.017 1.00 0.00 1113 LEU A N 10
ATOM 12074 C CA . LEU A 1 40 ? -1.705 7.916 -5.663 1.00 0.00 1113 LEU A CA 10
ATOM 12075 C C . LEU A 1 40 ? -1.155 9.358 -5.718 1.00 0.00 1113 LEU A C 10
ATOM 12076 O O . LEU A 1 40 ? -0.327 9.744 -4.890 1.00 0.00 1113 LEU A O 10
ATOM 12092 N N . GLU A 1 41 ? -1.651 10.177 -6.654 1.00 0.00 1114 GLU A N 10
ATOM 12093 C CA . GLU A 1 41 ? -1.303 11.601 -6.769 1.00 0.00 1114 GLU A CA 10
ATOM 12094 C C . GLU A 1 41 ? -1.942 12.472 -5.675 1.00 0.00 1114 GLU A C 10
ATOM 12095 O O . GLU A 1 41 ? -1.316 13.435 -5.222 1.00 0.00 1114 GLU A O 10
ATOM 12107 N N . SER A 1 42 ? -3.130 12.113 -5.167 1.00 0.00 1115 SER A N 10
ATOM 12108 C CA . SER A 1 42 ? -3.744 12.768 -3.998 1.00 0.00 1115 SER A CA 10
ATOM 12109 C C . SER A 1 42 ? -2.945 12.516 -2.712 1.00 0.00 1115 SER A C 10
ATOM 12110 O O . SER A 1 42 ? -2.794 13.411 -1.874 1.00 0.00 1115 SER A O 10
ATOM 12118 N N . MET A 1 43 ? -2.357 11.319 -2.592 1.00 0.00 1116 MET A N 10
ATOM 12119 C CA . MET A 1 43 ? -1.397 10.941 -1.542 1.00 0.00 1116 MET A CA 10
ATOM 12120 C C . MET A 1 43 ? 0.034 11.465 -1.778 1.00 0.00 1116 MET A C 10
ATOM 12121 O O . MET A 1 43 ? 0.901 11.257 -0.928 1.00 0.00 1116 MET A O 10
ATOM 12135 N N . GLY A 1 44 ? 0.301 12.161 -2.888 1.00 0.00 1117 GLY A N 10
ATOM 12136 C CA . GLY A 1 44 ? 1.594 12.783 -3.197 1.00 0.00 1117 GLY A CA 10
ATOM 12137 C C . GLY A 1 44 ? 2.750 11.793 -3.427 1.00 0.00 1117 GLY A C 10
ATOM 12138 O O . GLY A 1 44 ? 3.912 12.155 -3.221 1.00 0.00 1117 GLY A O 10
ATOM 12142 N N . LEU A 1 45 ? 2.443 10.541 -3.794 1.00 0.00 1118 LEU A N 10
ATOM 12143 C CA . LEU A 1 45 ? 3.424 9.454 -3.895 1.00 0.00 1118 LEU A CA 10
ATOM 12144 C C . LEU A 1 45 ? 4.440 9.644 -5.036 1.00 0.00 1118 LEU A C 10
ATOM 12145 O O . LEU A 1 45 ? 4.141 10.224 -6.079 1.00 0.00 1118 LEU A O 10
ATOM 12161 N N . ASP A 1 46 ? 5.644 9.106 -4.834 1.00 0.00 1119 ASP A N 10
ATOM 12162 C CA . ASP A 1 46 ? 6.774 9.081 -5.768 1.00 0.00 1119 ASP A CA 10
ATOM 12163 C C . ASP A 1 46 ? 7.596 7.795 -5.535 1.00 0.00 1119 ASP A C 10
ATOM 12164 O O . ASP A 1 46 ? 7.427 7.141 -4.506 1.00 0.00 1119 ASP A O 10
ATOM 12173 N N . SER A 1 47 ? 8.462 7.400 -6.468 1.00 0.00 1120 SER A N 10
ATOM 12174 C CA . SER A 1 47 ? 9.085 6.059 -6.526 1.00 0.00 1120 SER A CA 10
ATOM 12175 C C . SER A 1 47 ? 9.679 5.557 -5.198 1.00 0.00 1120 SER A C 10
ATOM 12176 O O . SER A 1 47 ? 9.356 4.449 -4.770 1.00 0.00 1120 SER A O 10
ATOM 12183 N N . VAL A 1 48 ? 10.522 6.348 -4.526 1.00 0.00 1121 VAL A N 10
ATOM 12184 C CA . VAL A 1 48 ? 11.174 5.964 -3.253 1.00 0.00 1121 VAL A CA 10
ATOM 12185 C C . VAL A 1 48 ? 10.149 5.671 -2.152 1.00 0.00 1121 VAL A C 10
ATOM 12186 O O . VAL A 1 48 ? 10.286 4.694 -1.413 1.00 0.00 1121 VAL A O 10
ATOM 12199 N N . MET A 1 49 ? 9.081 6.468 -2.058 1.00 0.00 1122 MET A N 10
ATOM 12200 C CA . MET A 1 49 ? 7.968 6.208 -1.140 1.00 0.00 1122 MET A CA 10
ATOM 12201 C C . MET A 1 49 ? 7.122 4.998 -1.564 1.00 0.00 1122 MET A C 10
ATOM 12202 O O . MET A 1 49 ? 6.628 4.269 -0.707 1.00 0.00 1122 MET A O 10
ATOM 12216 N N . ILE A 1 50 ? 6.987 4.740 -2.865 1.00 0.00 1123 ILE A N 10
ATOM 12217 C CA . ILE A 1 50 ? 6.285 3.559 -3.408 1.00 0.00 1123 ILE A CA 10
ATOM 12218 C C . ILE A 1 50 ? 7.071 2.261 -3.141 1.00 0.00 1123 ILE A C 10
ATOM 12219 O O . ILE A 1 50 ? 6.452 1.264 -2.765 1.00 0.00 1123 ILE A O 10
ATOM 12235 N N . ARG A 1 51 ? 8.412 2.264 -3.238 1.00 0.00 1124 ARG A N 10
ATOM 12236 C CA . ARG A 1 51 ? 9.279 1.151 -2.793 1.00 0.00 1124 ARG A CA 10
ATOM 12237 C C . ARG A 1 51 ? 9.034 0.825 -1.317 1.00 0.00 1124 ARG A C 10
ATOM 12238 O O . ARG A 1 51 ? 8.825 -0.337 -0.967 1.00 0.00 1124 ARG A O 10
ATOM 12259 N N . ALA A 1 52 ? 9.010 1.853 -0.459 1.00 0.00 1125 ALA A N 10
ATOM 12260 C CA . ALA A 1 52 ? 8.737 1.697 0.968 1.00 0.00 1125 ALA A CA 10
ATOM 12261 C C . ALA A 1 52 ? 7.307 1.192 1.233 1.00 0.00 1125 ALA A C 10
ATOM 12262 O O . ALA A 1 52 ? 7.134 0.249 2.001 1.00 0.00 1125 ALA A O 10
ATOM 12269 N N . LEU A 1 53 ? 6.292 1.746 0.565 1.00 0.00 1126 LEU A N 10
ATOM 12270 C CA . LEU A 1 53 ? 4.897 1.323 0.709 1.00 0.00 1126 LEU A CA 10
ATOM 12271 C C . LEU A 1 53 ? 4.679 -0.132 0.271 1.00 0.00 1126 LEU A C 10
ATOM 12272 O O . LEU A 1 53 ? 4.050 -0.901 0.991 1.00 0.00 1126 LEU A O 10
ATOM 12288 N N . ALA A 1 54 ? 5.249 -0.552 -0.861 1.00 0.00 1127 ALA A N 10
ATOM 12289 C CA . ALA A 1 54 ? 5.212 -1.946 -1.309 1.00 0.00 1127 ALA A CA 10
ATOM 12290 C C . ALA A 1 54 ? 5.886 -2.896 -0.299 1.00 0.00 1127 ALA A C 10
ATOM 12291 O O . ALA A 1 54 ? 5.348 -3.960 0.001 1.00 0.00 1127 ALA A O 10
ATOM 12298 N N . SER A 1 55 ? 7.013 -2.488 0.296 1.00 0.00 1128 SER A N 10
ATOM 12299 C CA . SER A 1 55 ? 7.693 -3.245 1.358 1.00 0.00 1128 SER A CA 10
ATOM 12300 C C . SER A 1 55 ? 6.845 -3.367 2.639 1.00 0.00 1128 SER A C 10
ATOM 12301 O O . SER A 1 55 ? 6.695 -4.469 3.175 1.00 0.00 1128 SER A O 10
ATOM 12309 N N . ARG A 1 56 ? 6.208 -2.274 3.089 1.00 0.00 1129 ARG A N 10
ATOM 12310 C CA . ARG A 1 56 ? 5.298 -2.252 4.255 1.00 0.00 1129 ARG A CA 10
ATOM 12311 C C . ARG A 1 56 ? 4.045 -3.106 4.029 1.00 0.00 1129 ARG A C 10
ATOM 12312 O O . ARG A 1 56 ? 3.707 -3.926 4.880 1.00 0.00 1129 ARG A O 10
ATOM 12333 N N . LEU A 1 57 ? 3.398 -2.987 2.865 1.00 0.00 1130 LEU A N 10
ATOM 12334 C CA . LEU A 1 57 ? 2.263 -3.832 2.464 1.00 0.00 1130 LEU A CA 10
ATOM 12335 C C . LEU A 1 57 ? 2.668 -5.313 2.385 1.00 0.00 1130 LEU A C 10
ATOM 12336 O O . LEU A 1 57 ? 1.946 -6.172 2.890 1.00 0.00 1130 LEU A O 10
ATOM 12352 N N . SER A 1 58 ? 3.841 -5.619 1.828 1.00 0.00 1131 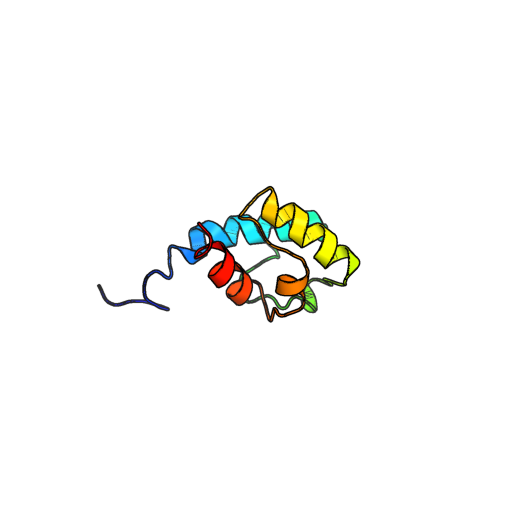SER A N 10
ATOM 12353 C CA . SER A 1 58 ? 4.371 -6.989 1.737 1.00 0.00 1131 SER A CA 10
ATOM 12354 C C . SER A 1 58 ? 4.603 -7.628 3.120 1.00 0.00 1131 SER A C 10
ATOM 12355 O O . SER A 1 58 ? 4.231 -8.782 3.353 1.00 0.00 1131 SER A O 10
ATOM 12363 N N . ALA A 1 59 ? 5.151 -6.864 4.069 1.00 0.00 1132 ALA A N 10
ATOM 12364 C CA . ALA A 1 59 ? 5.440 -7.321 5.432 1.00 0.00 1132 ALA A CA 10
ATOM 12365 C C . ALA A 1 59 ? 4.199 -7.450 6.344 1.00 0.00 1132 ALA A C 10
ATOM 12366 O O . ALA A 1 59 ? 4.204 -8.280 7.253 1.00 0.00 1132 ALA A O 10
ATOM 12373 N N . GLU A 1 60 ? 3.155 -6.635 6.147 1.00 0.00 1133 GLU A N 10
ATOM 12374 C CA . GLU A 1 60 ? 2.076 -6.427 7.143 1.00 0.00 1133 GLU A CA 10
ATOM 12375 C C . GLU A 1 60 ? 0.652 -6.636 6.608 1.00 0.00 1133 GLU A C 10
ATOM 12376 O O . GLU A 1 60 ? -0.294 -6.710 7.399 1.00 0.00 1133 GLU A O 10
ATOM 12388 N N . VAL A 1 61 ? 0.472 -6.772 5.291 1.00 0.00 1134 VAL A N 10
ATOM 12389 C CA . VAL A 1 61 ? -0.834 -6.967 4.627 1.00 0.00 1134 VAL A CA 10
ATOM 12390 C C . VAL A 1 61 ? -0.834 -8.238 3.767 1.00 0.00 1134 VAL A C 10
ATOM 12391 O O . VAL A 1 61 ? -1.402 -9.249 4.177 1.00 0.00 1134 VAL A O 10
ATOM 12404 N N . ALA A 1 62 ? -0.159 -8.214 2.615 1.00 0.00 1135 ALA A N 10
ATOM 12405 C CA . ALA A 1 62 ? 0.154 -9.381 1.779 1.00 0.00 1135 ALA A CA 10
ATOM 12406 C C . ALA A 1 62 ? 1.255 -9.048 0.744 1.00 0.00 1135 ALA A C 10
ATOM 12407 O O . ALA A 1 62 ? 1.367 -7.882 0.344 1.00 0.00 1135 ALA A O 10
ATOM 12414 N N . PRO A 1 63 ? 2.045 -10.032 0.268 1.00 0.00 1136 PRO A N 10
ATOM 12415 C CA . PRO A 1 63 ? 3.150 -9.812 -0.668 1.00 0.00 1136 PRO A CA 10
ATOM 12416 C C . PRO A 1 63 ? 2.780 -9.013 -1.930 1.00 0.00 1136 PRO A C 10
ATOM 12417 O O . PRO A 1 63 ? 1.827 -9.345 -2.646 1.00 0.00 1136 PRO A O 10
ATOM 12428 N N . VAL A 1 64 ? 3.560 -7.963 -2.218 1.00 0.00 1137 VAL A N 10
ATOM 12429 C CA . VAL A 1 64 ? 3.370 -7.033 -3.347 1.00 0.00 1137 VAL A CA 10
ATOM 12430 C C . VAL A 1 64 ? 4.698 -6.341 -3.713 1.00 0.00 1137 VAL A C 10
ATOM 12431 O O . VAL A 1 64 ? 5.538 -6.118 -2.839 1.00 0.00 1137 VAL A O 10
ATOM 12444 N N . GLY A 1 65 ? 4.893 -6.009 -4.992 1.00 0.00 1138 GLY A N 10
ATOM 12445 C CA . GLY A 1 65 ? 6.063 -5.280 -5.508 1.00 0.00 1138 GLY A CA 10
ATOM 12446 C C . GLY A 1 65 ? 5.712 -3.866 -6.003 1.00 0.00 1138 GLY A C 10
ATOM 12447 O O . GLY A 1 65 ? 4.584 -3.647 -6.453 1.00 0.00 1138 GLY A O 10
ATOM 12451 N N . PRO A 1 66 ? 6.655 -2.901 -5.982 1.00 0.00 1139 PRO A N 10
ATOM 12452 C CA . PRO A 1 66 ? 6.402 -1.524 -6.415 1.00 0.00 1139 PRO A CA 10
ATOM 12453 C C . PRO A 1 66 ? 6.062 -1.417 -7.914 1.00 0.00 1139 PRO A C 10
ATOM 12454 O O . PRO A 1 66 ? 5.360 -0.493 -8.317 1.00 0.00 1139 PRO A O 10
ATOM 12465 N N . GLU A 1 67 ? 6.469 -2.397 -8.732 1.00 0.00 1140 GLU A N 10
ATOM 12466 C CA . GLU A 1 67 ? 6.090 -2.510 -10.149 1.00 0.00 1140 GLU A CA 10
ATOM 12467 C C . GLU A 1 67 ? 4.567 -2.556 -10.365 1.00 0.00 1140 GLU A C 10
ATOM 12468 O O . GLU A 1 67 ? 4.070 -2.029 -11.360 1.00 0.00 1140 GLU A O 10
ATOM 12480 N N . MET A 1 68 ? 3.808 -3.137 -9.425 1.00 0.00 1141 MET A N 10
ATOM 12481 C CA . MET A 1 68 ? 2.341 -3.109 -9.444 1.00 0.00 1141 MET A CA 10
ATOM 12482 C C . MET A 1 68 ? 1.820 -1.708 -9.110 1.00 0.00 1141 MET A C 10
ATOM 12483 O O . MET A 1 68 ? 0.994 -1.162 -9.842 1.00 0.00 1141 MET A O 10
ATOM 12497 N N . LEU A 1 69 ? 2.334 -1.093 -8.037 1.00 0.00 1142 LEU A N 10
ATOM 12498 C CA . LEU A 1 69 ? 1.910 0.230 -7.578 1.00 0.00 1142 LEU A CA 10
ATOM 12499 C C . LEU A 1 69 ? 2.209 1.343 -8.604 1.00 0.00 1142 LEU A C 10
ATOM 12500 O O . LEU A 1 69 ? 1.446 2.307 -8.684 1.00 0.00 1142 LEU A O 10
ATOM 12516 N N . PHE A 1 70 ? 3.250 1.203 -9.438 1.00 0.00 1143 PHE A N 10
ATOM 12517 C CA . PHE A 1 70 ? 3.516 2.107 -10.569 1.00 0.00 1143 PHE A CA 10
ATOM 12518 C C . PHE A 1 70 ? 2.417 2.065 -11.656 1.00 0.00 1143 PHE A C 10
ATOM 12519 O O . PHE A 1 70 ? 2.167 3.083 -12.304 1.00 0.00 1143 PHE A O 10
ATOM 12536 N N . GLY A 1 71 ? 1.752 0.915 -11.856 1.00 0.00 1144 GLY A N 10
ATOM 12537 C CA . GLY A 1 71 ? 0.665 0.740 -12.829 1.00 0.00 1144 GLY A CA 10
ATOM 12538 C C . GLY A 1 71 ? -0.733 1.051 -12.277 1.00 0.00 1144 GLY A C 10
ATOM 12539 O O . GLY A 1 71 ? -1.588 1.583 -12.992 1.00 0.00 1144 GLY A O 10
ATOM 12543 N N . LEU A 1 72 ? -0.973 0.746 -10.995 1.00 0.00 1145 LEU A N 10
ATOM 12544 C CA . LEU A 1 72 ? -2.236 0.984 -10.279 1.00 0.00 1145 LEU A CA 10
ATOM 12545 C C . LEU A 1 72 ? -2.542 2.484 -10.103 1.00 0.00 1145 LEU A C 10
ATOM 12546 O O . LEU A 1 72 ? -1.647 3.330 -10.196 1.00 0.00 1145 LEU A O 10
ATOM 12562 N N . ARG A 1 73 ? -3.822 2.839 -9.895 1.00 0.00 1146 ARG A N 10
ATOM 12563 C CA . ARG A 1 73 ? -4.314 4.235 -9.807 1.00 0.00 1146 ARG A CA 10
ATOM 12564 C C . ARG A 1 73 ? -4.868 4.624 -8.431 1.00 0.00 1146 ARG A C 10
ATOM 12565 O O . ARG A 1 73 ? -4.768 5.791 -8.052 1.00 0.00 1146 ARG A O 10
ATOM 12586 N N . ASP A 1 74 ? -5.420 3.676 -7.672 1.00 0.00 1147 ASP A N 10
ATOM 12587 C CA . ASP A 1 74 ? -5.970 3.882 -6.320 1.00 0.00 1147 ASP A CA 10
ATOM 12588 C C . ASP A 1 74 ? -5.875 2.598 -5.467 1.00 0.00 1147 ASP A C 10
ATOM 12589 O O . ASP A 1 74 ? -5.407 1.546 -5.925 1.00 0.00 1147 ASP A O 10
ATOM 12598 N N . LEU A 1 75 ? -6.291 2.687 -4.200 1.00 0.00 1148 LEU A N 10
ATOM 12599 C CA . LEU A 1 75 ? -6.222 1.578 -3.241 1.00 0.00 1148 LEU A CA 10
ATOM 12600 C C . LEU A 1 75 ? -7.272 0.465 -3.478 1.00 0.00 1148 LEU A C 10
ATOM 12601 O O . LEU A 1 75 ? -7.041 -0.682 -3.102 1.00 0.00 1148 LEU A O 10
ATOM 12617 N N . ASP A 1 76 ? -8.400 0.770 -4.119 1.00 0.00 1149 ASP A N 10
ATOM 12618 C CA . ASP A 1 76 ? -9.458 -0.186 -4.478 1.00 0.00 1149 ASP A CA 10
ATOM 12619 C C . ASP A 1 76 ? -9.023 -1.166 -5.587 1.00 0.00 1149 ASP A C 10
ATOM 12620 O O . ASP A 1 76 ? -9.365 -2.353 -5.555 1.00 0.00 1149 ASP A O 10
ATOM 12629 N N . GLU A 1 77 ? -8.216 -0.718 -6.552 1.00 0.00 1150 GLU A N 10
ATOM 12630 C CA . GLU A 1 77 ? -7.561 -1.606 -7.521 1.00 0.00 1150 GLU A CA 10
ATOM 12631 C C . GLU A 1 77 ? -6.389 -2.406 -6.914 1.00 0.00 1150 GLU A C 10
ATOM 12632 O O . GLU A 1 77 ? -6.163 -3.555 -7.303 1.00 0.00 1150 GLU A O 10
ATOM 12644 N N . LEU A 1 78 ? -5.662 -1.838 -5.944 1.00 0.00 1151 LEU A N 10
ATOM 12645 C CA . LEU A 1 78 ? -4.552 -2.488 -5.232 1.00 0.00 1151 LEU A CA 10
ATOM 12646 C C . LEU A 1 78 ? -5.032 -3.660 -4.354 1.00 0.00 1151 LEU A C 10
ATOM 12647 O O . LEU A 1 78 ? -4.490 -4.764 -4.451 1.00 0.00 1151 LEU A O 10
ATOM 12663 N N . VAL A 1 79 ? -6.059 -3.432 -3.520 1.00 0.00 1152 VAL A N 10
ATOM 12664 C CA . VAL A 1 79 ? -6.496 -4.384 -2.481 1.00 0.00 1152 VAL A CA 10
ATOM 12665 C C . VAL A 1 79 ? -6.976 -5.733 -3.040 1.00 0.00 1152 VAL A C 10
ATOM 12666 O O . VAL A 1 79 ? -6.763 -6.768 -2.410 1.00 0.00 1152 VAL A O 10
ATOM 12679 N N . ASP A 1 80 ? -7.552 -5.757 -4.245 1.00 0.00 1153 ASP A N 10
ATOM 12680 C CA . ASP A 1 80 ? -8.081 -6.972 -4.884 1.00 0.00 1153 ASP A CA 10
ATOM 12681 C C . ASP A 1 80 ? -7.021 -8.081 -5.059 1.00 0.00 1153 ASP A C 10
ATOM 12682 O O . ASP A 1 80 ? -7.297 -9.265 -4.850 1.00 0.00 1153 ASP A O 10
ATOM 12691 N N . HIS A 1 81 ? -5.776 -7.694 -5.371 1.00 0.00 1154 HIS A N 10
ATOM 12692 C CA . HIS A 1 81 ? -4.637 -8.617 -5.500 1.00 0.00 1154 HIS A CA 10
ATOM 12693 C C . HIS A 1 81 ? -4.181 -9.198 -4.156 1.00 0.00 1154 HIS A C 10
ATOM 12694 O O . HIS A 1 81 ? -3.720 -10.338 -4.093 1.00 0.00 1154 HIS A O 10
ATOM 12709 N N . LEU A 1 82 ? -4.338 -8.430 -3.072 1.00 0.00 1155 LEU A N 10
ATOM 12710 C CA . LEU A 1 82 ? -3.969 -8.836 -1.713 1.00 0.00 1155 LEU A CA 10
ATOM 12711 C C . LEU A 1 82 ? -5.015 -9.785 -1.099 1.00 0.00 1155 LEU A C 10
ATOM 12712 O O . LEU A 1 82 ? -4.664 -10.702 -0.365 1.00 0.00 1155 LEU A O 10
ATOM 12728 N N . VAL A 1 83 ? -6.295 -9.617 -1.464 1.00 0.00 1156 VAL A N 10
ATOM 12729 C CA . VAL A 1 83 ? -7.401 -10.532 -1.112 1.00 0.00 1156 VAL A CA 10
ATOM 12730 C C . VAL A 1 83 ? -7.265 -11.901 -1.798 1.00 0.00 1156 VAL A C 10
ATOM 12731 O O . VAL A 1 83 ? -7.639 -12.923 -1.218 1.00 0.00 1156 VAL A O 10
ATOM 12744 N N . ALA A 1 84 ? -6.701 -11.929 -3.011 1.00 0.00 1157 ALA A N 10
ATOM 12745 C CA . ALA A 1 84 ? -6.430 -13.152 -3.774 1.00 0.00 1157 ALA A CA 10
ATOM 12746 C C . ALA A 1 84 ? -5.250 -13.998 -3.230 1.00 0.00 1157 ALA A C 10
ATOM 12747 O O . ALA A 1 84 ? -5.136 -15.178 -3.579 1.00 0.00 1157 ALA A O 10
ATOM 12754 N N . ALA A 1 85 ? -4.384 -13.432 -2.379 1.00 0.00 1158 ALA A N 10
ATOM 12755 C CA . ALA A 1 85 ? -3.313 -14.176 -1.699 1.00 0.00 1158 ALA A CA 10
ATOM 12756 C C . ALA A 1 85 ? -3.871 -15.172 -0.657 1.00 0.00 1158 ALA A C 10
ATOM 12757 O O . ALA A 1 85 ? -4.928 -14.940 -0.056 1.00 0.00 1158 ALA A O 10
ATOM 12764 N N . ARG A 1 86 ? -3.154 -16.280 -0.420 1.00 0.00 1159 ARG A N 10
ATOM 12765 C CA . ARG A 1 86 ? -3.536 -17.347 0.525 1.00 0.00 1159 ARG A CA 10
ATOM 12766 C C . ARG A 1 86 ? -3.577 -16.848 1.978 1.00 0.00 1159 ARG A C 10
ATOM 12767 O O . ARG A 1 86 ? -2.513 -16.464 2.516 1.00 0.00 1159 ARG A O 10
ATOM 12831 N N . GLY A 1 1 ? -11.743 -26.749 -0.558 1.00 0.00 -4 GLY A N 11
ATOM 12832 C CA . GLY A 1 1 ? -11.182 -25.576 -1.263 1.00 0.00 -4 GLY A CA 11
ATOM 12833 C C . GLY A 1 1 ? -11.899 -24.281 -0.894 1.00 0.00 -4 GLY A C 11
ATOM 12834 O O . GLY A 1 1 ? -12.886 -24.306 -0.149 1.00 0.00 -4 GLY A O 11
ATOM 12840 N N . PRO A 1 2 ? -11.415 -23.127 -1.390 1.00 0.00 -3 PRO A N 11
ATOM 12841 C CA . PRO A 1 2 ? -12.003 -21.814 -1.113 1.00 0.00 -3 PRO A CA 11
ATOM 12842 C C . PRO A 1 2 ? -13.402 -21.636 -1.738 1.00 0.00 -3 PRO A C 11
ATOM 12843 O O . PRO A 1 2 ? -13.742 -22.266 -2.748 1.00 0.00 -3 PRO A O 11
ATOM 12854 N N . GLY A 1 3 ? -14.217 -20.766 -1.135 1.00 0.00 -2 GLY A N 11
ATOM 12855 C CA . GLY A 1 3 ? -15.570 -20.446 -1.605 1.00 0.00 -2 GLY A CA 11
ATOM 12856 C C . GLY A 1 3 ? -15.607 -19.561 -2.864 1.00 0.00 -2 GLY A C 11
ATOM 12857 O O . GLY A 1 3 ? -14.648 -18.847 -3.179 1.00 0.00 -2 GLY A O 11
ATOM 12861 N N . SER A 1 4 ? -16.745 -19.584 -3.563 1.00 0.00 -1 SER A N 11
ATOM 12862 C CA . SER A 1 4 ? -17.069 -18.720 -4.707 1.00 0.00 -1 SER A CA 11
ATOM 12863 C C . SER A 1 4 ? -18.579 -18.447 -4.740 1.00 0.00 -1 SER A C 11
ATOM 12864 O O . SER A 1 4 ? -19.378 -19.373 -4.567 1.00 0.00 -1 SER A O 11
ATOM 12872 N N . ALA A 1 5 ? -18.973 -17.174 -4.880 1.00 0.00 1078 ALA A N 11
ATOM 12873 C CA . ALA A 1 5 ? -20.335 -16.664 -4.632 1.00 0.00 1078 ALA A CA 11
ATOM 12874 C C . ALA A 1 5 ? -20.905 -17.019 -3.231 1.00 0.00 1078 ALA A C 11
ATOM 12875 O O . ALA A 1 5 ? -22.124 -17.039 -3.022 1.00 0.00 1078 ALA A O 11
ATOM 12882 N N . ALA A 1 6 ? -20.025 -17.325 -2.267 1.00 0.00 1079 ALA A N 11
ATOM 12883 C CA . ALA A 1 6 ? -20.359 -17.735 -0.904 1.00 0.00 1079 ALA A CA 11
ATOM 12884 C C . ALA A 1 6 ? -20.690 -16.548 0.027 1.00 0.00 1079 ALA A C 11
ATOM 12885 O O . ALA A 1 6 ? -20.454 -15.383 -0.313 1.00 0.00 1079 ALA A O 11
ATOM 12892 N N . ALA A 1 7 ? -21.198 -16.846 1.228 1.00 0.00 1080 ALA A N 11
ATOM 12893 C CA . ALA A 1 7 ? -21.457 -15.863 2.286 1.00 0.00 1080 ALA A CA 11
ATOM 12894 C C . ALA A 1 7 ? -20.172 -15.257 2.903 1.00 0.00 1080 ALA A C 11
ATOM 12895 O O . ALA A 1 7 ? -20.240 -14.215 3.566 1.00 0.00 1080 ALA A O 11
ATOM 12902 N N . ASP A 1 8 ? -18.999 -15.864 2.670 1.00 0.00 1081 ASP A N 11
ATOM 12903 C CA . ASP A 1 8 ? -17.676 -15.403 3.130 1.00 0.00 1081 ASP A CA 11
ATOM 12904 C C . ASP A 1 8 ? -17.110 -14.203 2.319 1.00 0.00 1081 ASP A C 11
ATOM 12905 O O . ASP A 1 8 ? -15.931 -14.152 1.963 1.00 0.00 1081 ASP A O 11
ATOM 12914 N N . ASP A 1 9 ? -17.966 -13.235 1.970 1.00 0.00 1082 ASP A N 11
ATOM 12915 C CA . ASP A 1 9 ? -17.639 -12.058 1.151 1.00 0.00 1082 ASP A CA 11
ATOM 12916 C C . ASP A 1 9 ? -16.831 -10.971 1.906 1.00 0.00 1082 ASP A C 11
ATOM 12917 O O . ASP A 1 9 ? -16.284 -10.047 1.301 1.00 0.00 1082 ASP A O 11
ATOM 12926 N N . GLY A 1 10 ? -16.733 -11.073 3.237 1.00 0.00 1083 GLY A N 11
ATOM 12927 C CA . GLY A 1 10 ? -16.117 -10.069 4.120 1.00 0.00 1083 GLY A CA 11
ATOM 12928 C C . GLY A 1 10 ? -14.590 -9.952 4.056 1.00 0.00 1083 GLY A C 11
ATOM 12929 O O . GLY A 1 10 ? -14.021 -9.055 4.683 1.00 0.00 1083 GLY A O 11
ATOM 12933 N N . ARG A 1 11 ? -13.905 -10.815 3.288 1.00 0.00 1084 ARG A N 11
ATOM 12934 C CA . ARG A 1 11 ? -12.432 -10.820 3.132 1.00 0.00 1084 ARG A CA 11
ATOM 12935 C C . ARG A 1 11 ? -11.875 -9.487 2.619 1.00 0.00 1084 ARG A C 11
ATOM 12936 O O . ARG A 1 11 ? -10.788 -9.075 3.033 1.00 0.00 1084 ARG A O 11
ATOM 12957 N N . ARG A 1 12 ? -12.625 -8.776 1.769 1.00 0.00 1085 ARG A N 11
ATOM 12958 C CA . ARG A 1 12 ? -12.221 -7.485 1.185 1.00 0.00 1085 ARG A CA 11
ATOM 12959 C C . ARG A 1 12 ? -12.024 -6.402 2.245 1.00 0.00 1085 ARG A C 11
ATOM 12960 O O . ARG A 1 12 ? -11.075 -5.632 2.145 1.00 0.00 1085 ARG A O 11
ATOM 12981 N N . ALA A 1 13 ? -12.867 -6.372 3.281 1.00 0.00 1086 ALA A N 11
ATOM 12982 C CA . ALA A 1 13 ? -12.747 -5.428 4.392 1.00 0.00 1086 ALA A CA 11
ATOM 12983 C C . ALA A 1 13 ? -11.497 -5.673 5.266 1.00 0.00 1086 ALA A C 11
ATOM 12984 O O . ALA A 1 13 ? -10.853 -4.719 5.700 1.00 0.00 1086 ALA A O 11
ATOM 12991 N N . GLU A 1 14 ? -11.125 -6.940 5.492 1.00 0.00 1087 GLU A N 11
ATOM 12992 C CA . GLU A 1 14 ? -9.928 -7.312 6.264 1.00 0.00 1087 GLU A CA 11
ATOM 12993 C C . GLU A 1 14 ? -8.640 -6.839 5.572 1.00 0.00 1087 GLU A C 11
ATOM 12994 O O . GLU A 1 14 ? -7.757 -6.289 6.226 1.00 0.00 1087 GLU A O 11
ATOM 13006 N N . LEU A 1 15 ? -8.545 -6.996 4.243 1.00 0.00 1088 LEU A N 11
ATOM 13007 C CA . LEU A 1 15 ? -7.433 -6.453 3.453 1.00 0.00 1088 LEU A CA 11
ATOM 13008 C C . LEU A 1 15 ? -7.509 -4.912 3.373 1.00 0.00 1088 LEU A C 11
ATOM 13009 O O . LEU A 1 15 ? -6.493 -4.249 3.583 1.00 0.00 1088 LEU A O 11
ATOM 13025 N N . ALA A 1 16 ? -8.690 -4.332 3.130 1.00 0.00 1089 ALA A N 11
ATOM 13026 C CA . ALA A 1 16 ? -8.866 -2.882 2.953 1.00 0.00 1089 ALA A CA 11
ATOM 13027 C C . ALA A 1 16 ? -8.432 -2.057 4.178 1.00 0.00 1089 ALA A C 11
ATOM 13028 O O . ALA A 1 16 ? -7.793 -1.015 4.020 1.00 0.00 1089 ALA A O 11
ATOM 13035 N N . ASP A 1 17 ? -8.739 -2.522 5.397 1.00 0.00 1090 ASP A N 11
ATOM 13036 C CA . ASP A 1 17 ? -8.316 -1.858 6.633 1.00 0.00 1090 ASP A CA 11
ATOM 13037 C C . ASP A 1 17 ? -6.783 -1.827 6.773 1.00 0.00 1090 ASP A C 11
ATOM 13038 O O . ASP A 1 17 ? -6.204 -0.770 7.048 1.00 0.00 1090 ASP A O 11
ATOM 13047 N N . ARG A 1 18 ? -6.122 -2.968 6.512 1.00 0.00 1091 ARG A N 11
ATOM 13048 C CA . ARG A 1 18 ? -4.662 -3.113 6.573 1.00 0.00 1091 ARG A CA 11
ATOM 13049 C C . ARG A 1 18 ? -3.979 -2.240 5.526 1.00 0.00 1091 ARG A C 11
ATOM 13050 O O . ARG A 1 18 ? -3.031 -1.533 5.858 1.00 0.00 1091 ARG A O 11
ATOM 13071 N N . VAL A 1 19 ? -4.492 -2.242 4.294 1.00 0.00 1092 VAL A N 11
ATOM 13072 C CA . VAL A 1 19 ? -4.038 -1.357 3.204 1.00 0.00 1092 VAL A CA 11
ATOM 13073 C C . VAL A 1 19 ? -4.115 0.104 3.650 1.00 0.00 1092 VAL A C 11
ATOM 13074 O O . VAL A 1 19 ? -3.101 0.804 3.631 1.00 0.00 1092 VAL A O 11
ATOM 13087 N N . SER A 1 20 ? -5.285 0.563 4.100 1.00 0.00 1093 SER A N 11
ATOM 13088 C CA . SER A 1 20 ? -5.514 1.979 4.417 1.00 0.00 1093 SER A CA 11
ATOM 13089 C C . SER A 1 20 ? -4.633 2.476 5.567 1.00 0.00 1093 SER A C 11
ATOM 13090 O O . SER A 1 20 ? -3.995 3.523 5.438 1.00 0.00 1093 SER A O 11
ATOM 13098 N N . ARG A 1 21 ? -4.533 1.725 6.674 1.00 0.00 1094 ARG A N 11
ATOM 13099 C CA . ARG A 1 21 ? -3.716 2.118 7.840 1.00 0.00 1094 ARG A CA 11
ATOM 13100 C C . ARG A 1 21 ? -2.204 2.016 7.590 1.00 0.00 1094 ARG A C 11
ATOM 13101 O O . ARG A 1 21 ? -1.459 2.861 8.080 1.00 0.00 1094 ARG A O 11
ATOM 13122 N N . THR A 1 22 ? -1.753 1.049 6.783 1.00 0.00 1095 THR A N 11
ATOM 13123 C CA . THR A 1 22 ? -0.334 0.918 6.386 1.00 0.00 1095 THR A CA 11
ATOM 13124 C C . THR A 1 22 ? 0.074 2.074 5.474 1.00 0.00 1095 THR A C 11
ATOM 13125 O O . THR A 1 22 ? 1.104 2.713 5.699 1.00 0.00 1095 THR A O 11
ATOM 13136 N N . VAL A 1 23 ? -0.765 2.404 4.484 1.00 0.00 1096 VAL A N 11
ATOM 13137 C CA . VAL A 1 23 ? -0.566 3.551 3.587 1.00 0.00 1096 VAL A CA 11
ATOM 13138 C C . VAL A 1 23 ? -0.538 4.869 4.367 1.00 0.00 1096 VAL A C 11
ATOM 13139 O O . VAL A 1 23 ? 0.405 5.642 4.207 1.00 0.00 1096 VAL A O 11
ATOM 13152 N N . ALA A 1 24 ? -1.509 5.091 5.260 1.00 0.00 1097 ALA A N 11
ATOM 13153 C CA . ALA A 1 24 ? -1.617 6.317 6.052 1.00 0.00 1097 ALA A CA 11
ATOM 13154 C C . ALA A 1 24 ? -0.361 6.601 6.885 1.00 0.00 1097 ALA A C 11
ATOM 13155 O O . ALA A 1 24 ? 0.219 7.685 6.805 1.00 0.00 1097 ALA A O 11
ATOM 13162 N N . ASP A 1 25 ? 0.102 5.611 7.659 1.00 0.00 1098 ASP A N 11
ATOM 13163 C CA . ASP A 1 25 ? 1.262 5.742 8.544 1.00 0.00 1098 ASP A CA 11
ATOM 13164 C C . ASP A 1 25 ? 2.586 5.892 7.772 1.00 0.00 1098 ASP A C 11
ATOM 13165 O O . ASP A 1 25 ? 3.498 6.583 8.232 1.00 0.00 1098 ASP A O 11
ATOM 13174 N N . THR A 1 26 ? 2.691 5.303 6.572 1.00 0.00 1099 THR A N 11
ATOM 13175 C CA . THR A 1 26 ? 3.878 5.433 5.704 1.00 0.00 1099 THR A CA 11
ATOM 13176 C C . THR A 1 26 ? 4.037 6.850 5.126 1.00 0.00 1099 THR A C 11
ATOM 13177 O O . THR A 1 26 ? 5.159 7.351 5.033 1.00 0.00 1099 THR A O 11
ATOM 13188 N N . ILE A 1 27 ? 2.927 7.531 4.795 1.00 0.00 1100 ILE A N 11
ATOM 13189 C CA . ILE A 1 27 ? 2.928 8.944 4.354 1.00 0.00 1100 ILE A CA 11
ATOM 13190 C C . ILE A 1 27 ? 2.740 9.965 5.503 1.00 0.00 1100 ILE A C 11
ATOM 13191 O O . ILE A 1 27 ? 2.771 11.175 5.274 1.00 0.00 1100 ILE A O 11
ATOM 13207 N N . GLY A 1 28 ? 2.551 9.494 6.738 1.00 0.00 1101 GLY A N 11
ATOM 13208 C CA . GLY A 1 28 ? 2.430 10.319 7.947 1.00 0.00 1101 GLY A CA 11
ATOM 13209 C C . GLY A 1 28 ? 1.059 10.975 8.181 1.00 0.00 1101 GLY A C 11
ATOM 13210 O O . GLY A 1 28 ? 0.962 11.880 9.016 1.00 0.00 1101 GLY A O 11
ATOM 13214 N N . ARG A 1 29 ? -0.000 10.557 7.469 1.00 0.00 1102 ARG A N 11
ATOM 13215 C CA . ARG A 1 29 ? -1.392 11.015 7.669 1.00 0.00 1102 ARG A CA 11
ATOM 13216 C C . ARG A 1 29 ? -2.141 10.155 8.709 1.00 0.00 1102 ARG A C 11
ATOM 13217 O O . ARG A 1 29 ? -1.767 8.992 8.908 1.00 0.00 1102 ARG A O 11
ATOM 13238 N N . PRO A 1 30 ? -3.233 10.658 9.330 1.00 0.00 1103 PRO A N 11
ATOM 13239 C CA . PRO A 1 30 ? -4.163 9.847 10.119 1.00 0.00 1103 PRO A CA 11
ATOM 13240 C C . PRO A 1 30 ? -4.803 8.722 9.290 1.00 0.00 1103 PRO A C 11
ATOM 13241 O O . PRO A 1 30 ? -5.065 8.896 8.099 1.00 0.00 1103 PRO A O 11
ATOM 13252 N N . ALA A 1 31 ? -5.125 7.586 9.920 1.00 0.00 1104 ALA A N 11
ATOM 13253 C CA . ALA A 1 31 ? -5.728 6.420 9.249 1.00 0.00 1104 ALA A CA 11
ATOM 13254 C C . ALA A 1 31 ? -7.081 6.728 8.576 1.00 0.00 1104 ALA A C 11
ATOM 13255 O O . ALA A 1 31 ? -7.401 6.148 7.541 1.00 0.00 1104 ALA A O 11
ATOM 13262 N N . GLY A 1 32 ? -7.849 7.681 9.117 1.00 0.00 1105 GLY A N 11
ATOM 13263 C CA . GLY A 1 32 ? -9.126 8.143 8.555 1.00 0.00 1105 GLY A CA 11
ATOM 13264 C C . GLY A 1 32 ? -9.024 9.030 7.306 1.00 0.00 1105 GLY A C 11
ATOM 13265 O O . GLY A 1 32 ? -10.037 9.255 6.635 1.00 0.00 1105 GLY A O 11
ATOM 13269 N N . SER A 1 33 ? -7.832 9.541 6.968 1.00 0.00 1106 SER A N 11
ATOM 13270 C CA . SER A 1 33 ? -7.602 10.342 5.745 1.00 0.00 1106 SER A CA 11
ATOM 13271 C C . SER A 1 33 ? -7.674 9.485 4.470 1.00 0.00 1106 SER A C 11
ATOM 13272 O O . SER A 1 33 ? -8.171 9.930 3.430 1.00 0.00 1106 SER A O 11
ATOM 13280 N N . ILE A 1 34 ? -7.185 8.243 4.551 1.00 0.00 1107 ILE A N 11
ATOM 13281 C CA . ILE A 1 34 ? -7.094 7.284 3.440 1.00 0.00 1107 ILE A CA 11
ATOM 13282 C C . ILE A 1 34 ? -8.436 6.560 3.208 1.00 0.00 1107 ILE A C 11
ATOM 13283 O O . ILE A 1 34 ? -9.158 6.249 4.158 1.00 0.00 1107 ILE A O 11
ATOM 13299 N N . GLY A 1 35 ? -8.747 6.265 1.945 1.00 0.00 1108 GLY A N 11
ATOM 13300 C CA . GLY A 1 35 ? -9.909 5.478 1.511 1.00 0.00 1108 GLY A CA 11
ATOM 13301 C C . GLY A 1 35 ? -9.702 4.861 0.122 1.00 0.00 1108 GLY A C 11
ATOM 13302 O O . GLY A 1 35 ? -8.814 5.287 -0.623 1.00 0.00 1108 GLY A O 11
ATOM 13306 N N . GLY A 1 36 ? -10.513 3.861 -0.240 1.00 0.00 1109 GLY A N 11
ATOM 13307 C CA . GLY A 1 36 ? -10.282 2.994 -1.405 1.00 0.00 1109 GLY A CA 11
ATOM 13308 C C . GLY A 1 36 ? -10.079 3.749 -2.725 1.00 0.00 1109 GLY A C 11
ATOM 13309 O O . GLY A 1 36 ? -9.089 3.532 -3.420 1.00 0.00 1109 GLY A O 11
ATOM 13313 N N . HIS A 1 37 ? -10.987 4.668 -3.070 1.00 0.00 1110 HIS A N 11
ATOM 13314 C CA . HIS A 1 37 ? -10.945 5.402 -4.353 1.00 0.00 1110 HIS A CA 11
ATOM 13315 C C . HIS A 1 37 ? -9.981 6.615 -4.368 1.00 0.00 1110 HIS A C 11
ATOM 13316 O O . HIS A 1 37 ? -9.950 7.373 -5.340 1.00 0.00 1110 HIS A O 11
ATOM 13331 N N . THR A 1 38 ? -9.183 6.819 -3.315 1.00 0.00 1111 THR A N 11
ATOM 13332 C CA . THR A 1 38 ? -8.165 7.888 -3.249 1.00 0.00 1111 THR A CA 11
ATOM 13333 C C . THR A 1 38 ? -7.024 7.600 -4.234 1.00 0.00 1111 THR A C 11
ATOM 13334 O O . THR A 1 38 ? -6.462 6.499 -4.228 1.00 0.00 1111 THR A O 11
ATOM 13345 N N . SER A 1 39 ? -6.681 8.567 -5.091 1.00 0.00 1112 SER A N 11
ATOM 13346 C CA . SER A 1 39 ? -5.612 8.420 -6.093 1.00 0.00 1112 SER A CA 11
ATOM 13347 C C . SER A 1 39 ? -4.209 8.563 -5.486 1.00 0.00 1112 SER A C 11
ATOM 13348 O O . SER A 1 39 ? -4.023 9.135 -4.408 1.00 0.00 1112 SER A O 11
ATOM 13356 N N . LEU A 1 40 ? -3.193 8.088 -6.218 1.00 0.00 1113 LEU A N 11
ATOM 13357 C CA . LEU A 1 40 ? -1.783 8.217 -5.823 1.00 0.00 1113 LEU A CA 11
ATOM 13358 C C . LEU A 1 40 ? -1.323 9.687 -5.759 1.00 0.00 1113 LEU A C 11
ATOM 13359 O O . LEU A 1 40 ? -0.480 10.048 -4.934 1.00 0.00 1113 LEU A O 11
ATOM 13375 N N . GLU A 1 41 ? -1.911 10.553 -6.594 1.00 0.00 1114 GLU A N 11
ATOM 13376 C CA . GLU A 1 41 ? -1.678 12.000 -6.585 1.00 0.00 1114 GLU A CA 11
ATOM 13377 C C . GLU A 1 41 ? -2.313 12.690 -5.360 1.00 0.00 1114 GLU A C 11
ATOM 13378 O O . GLU A 1 41 ? -1.683 13.555 -4.748 1.00 0.00 1114 GLU A O 11
ATOM 13390 N N . SER A 1 42 ? -3.511 12.263 -4.944 1.00 0.00 1115 SER A N 11
ATOM 13391 C CA . SER A 1 42 ? -4.181 12.741 -3.720 1.00 0.00 1115 SER A CA 11
ATOM 13392 C C . SER A 1 42 ? -3.430 12.346 -2.436 1.00 0.00 1115 SER A C 11
ATOM 13393 O O . SER A 1 42 ? -3.468 13.071 -1.434 1.00 0.00 1115 SER A O 11
ATOM 13401 N N . MET A 1 43 ? -2.699 11.227 -2.467 1.00 0.00 1116 MET A N 11
ATOM 13402 C CA . MET A 1 43 ? -1.744 10.798 -1.430 1.00 0.00 1116 MET A CA 11
ATOM 13403 C C . MET A 1 43 ? -0.338 11.420 -1.575 1.00 0.00 1116 MET A C 11
ATOM 13404 O O . MET A 1 43 ? 0.495 11.248 -0.682 1.00 0.00 1116 MET A O 11
ATOM 13418 N N . GLY A 1 44 ? -0.072 12.156 -2.658 1.00 0.00 1117 GLY A N 11
ATOM 13419 C CA . GLY A 1 44 ? 1.203 12.850 -2.913 1.00 0.00 1117 GLY A CA 11
ATOM 13420 C C . GLY A 1 44 ? 2.413 11.920 -3.088 1.00 0.00 1117 GLY A C 11
ATOM 13421 O O . GLY A 1 44 ? 3.528 12.297 -2.718 1.00 0.00 1117 GLY A O 11
ATOM 13425 N N . LEU A 1 45 ? 2.205 10.697 -3.586 1.00 0.00 1118 LEU A N 11
ATOM 13426 C CA . LEU A 1 45 ? 3.240 9.662 -3.679 1.00 0.00 1118 LEU A CA 11
ATOM 13427 C C . LEU A 1 45 ? 4.358 9.990 -4.685 1.00 0.00 1118 LEU A C 11
ATOM 13428 O O . LEU A 1 45 ? 4.182 10.759 -5.634 1.00 0.00 1118 LEU A O 11
ATOM 13444 N N . ASP A 1 46 ? 5.514 9.358 -4.479 1.00 0.00 1119 ASP A N 11
ATOM 13445 C CA . ASP A 1 46 ? 6.738 9.453 -5.287 1.00 0.00 1119 ASP A CA 11
ATOM 13446 C C . ASP A 1 46 ? 7.521 8.123 -5.194 1.00 0.00 1119 ASP A C 11
ATOM 13447 O O . ASP A 1 46 ? 7.215 7.276 -4.351 1.00 0.00 1119 ASP A O 11
ATOM 13456 N N . SER A 1 47 ? 8.524 7.903 -6.040 1.00 0.00 1120 SER A N 11
ATOM 13457 C CA . SER A 1 47 ? 9.277 6.634 -6.179 1.00 0.00 1120 SER A CA 11
ATOM 13458 C C . SER A 1 47 ? 9.729 5.988 -4.858 1.00 0.00 1120 SER A C 11
ATOM 13459 O O . SER A 1 47 ? 9.497 4.797 -4.633 1.00 0.00 1120 SER A O 11
ATOM 13466 N N . VAL A 1 48 ? 10.377 6.757 -3.974 1.00 0.00 1121 VAL A N 11
ATOM 13467 C CA . VAL A 1 48 ? 10.866 6.279 -2.662 1.00 0.00 1121 VAL A CA 11
ATOM 13468 C C . VAL A 1 48 ? 9.705 5.858 -1.750 1.00 0.00 1121 VAL A C 11
ATOM 13469 O O . VAL A 1 48 ? 9.777 4.803 -1.117 1.00 0.00 1121 VAL A O 11
ATOM 13482 N N . MET A 1 49 ? 8.605 6.622 -1.741 1.00 0.00 1122 MET A N 11
ATOM 13483 C CA . MET A 1 49 ? 7.376 6.283 -1.005 1.00 0.00 1122 MET A CA 11
ATOM 13484 C C . MET A 1 49 ? 6.718 5.020 -1.573 1.00 0.00 1122 MET A C 11
ATOM 13485 O O . MET A 1 49 ? 6.273 4.177 -0.805 1.00 0.00 1122 MET A O 11
ATOM 13499 N N . ILE A 1 50 ? 6.682 4.858 -2.900 1.00 0.00 1123 ILE A N 11
ATOM 13500 C CA . ILE A 1 50 ? 6.106 3.687 -3.581 1.00 0.00 1123 ILE A CA 11
ATOM 13501 C C . ILE A 1 50 ? 6.896 2.410 -3.256 1.00 0.00 1123 ILE A C 11
ATOM 13502 O O . ILE A 1 50 ? 6.299 1.382 -2.932 1.00 0.00 1123 ILE A O 11
ATOM 13518 N N . ARG A 1 51 ? 8.237 2.466 -3.269 1.00 0.00 1124 ARG A N 11
ATOM 13519 C CA . ARG A 1 51 ? 9.103 1.331 -2.884 1.00 0.00 1124 ARG A CA 11
ATOM 13520 C C . ARG A 1 51 ? 8.983 0.997 -1.393 1.00 0.00 1124 ARG A C 11
ATOM 13521 O O . ARG A 1 51 ? 8.892 -0.180 -1.042 1.00 0.00 1124 ARG A O 11
ATOM 13542 N N . ALA A 1 52 ? 8.906 2.007 -0.523 1.00 0.00 1125 ALA A N 11
ATOM 13543 C CA . ALA A 1 52 ? 8.626 1.833 0.906 1.00 0.00 1125 ALA A CA 11
ATOM 13544 C C . ALA A 1 52 ? 7.236 1.227 1.167 1.00 0.00 1125 ALA A C 11
ATOM 13545 O O . ALA A 1 52 ? 7.114 0.293 1.956 1.00 0.00 1125 ALA A O 11
ATOM 13552 N N . LEU A 1 53 ? 6.192 1.682 0.465 1.00 0.00 1126 LEU A N 11
ATOM 13553 C CA . LEU A 1 53 ? 4.854 1.094 0.539 1.00 0.00 1126 LEU A CA 11
ATOM 13554 C C . LEU A 1 53 ? 4.858 -0.381 0.122 1.00 0.00 1126 LEU A C 11
ATOM 13555 O O . LEU A 1 53 ? 4.302 -1.205 0.842 1.00 0.00 1126 LEU A O 11
ATOM 13571 N N . ALA A 1 54 ? 5.543 -0.754 -0.962 1.00 0.00 1127 ALA A N 11
ATOM 13572 C CA . ALA A 1 54 ? 5.606 -2.150 -1.388 1.00 0.00 1127 ALA A CA 11
ATOM 13573 C C . ALA A 1 54 ? 6.209 -3.078 -0.312 1.00 0.00 1127 ALA A C 11
ATOM 13574 O O . ALA A 1 54 ? 5.641 -4.132 -0.010 1.00 0.00 1127 ALA A O 11
ATOM 13581 N N . SER A 1 55 ? 7.308 -2.677 0.339 1.00 0.00 1128 SER A N 11
ATOM 13582 C CA . SER A 1 55 ? 7.909 -3.448 1.440 1.00 0.00 1128 SER A CA 11
ATOM 13583 C C . SER A 1 55 ? 7.043 -3.448 2.715 1.00 0.00 1128 SER A C 11
ATOM 13584 O O . SER A 1 55 ? 6.942 -4.477 3.392 1.00 0.00 1128 SER A O 11
ATOM 13592 N N . ARG A 1 56 ? 6.359 -2.337 3.020 1.00 0.00 1129 ARG A N 11
ATOM 13593 C CA . ARG A 1 56 ? 5.440 -2.181 4.167 1.00 0.00 1129 ARG A CA 11
ATOM 13594 C C . ARG A 1 56 ? 4.167 -3.023 4.028 1.00 0.00 1129 ARG A C 11
ATOM 13595 O O . ARG A 1 56 ? 3.825 -3.758 4.959 1.00 0.00 1129 ARG A O 11
ATOM 13616 N N . LEU A 1 57 ? 3.503 -2.998 2.869 1.00 0.00 1130 LEU A N 11
ATOM 13617 C CA . LEU A 1 57 ? 2.338 -3.850 2.595 1.00 0.00 1130 LEU A CA 11
ATOM 13618 C C . LEU A 1 57 ? 2.717 -5.340 2.566 1.00 0.00 1130 LEU A C 11
ATOM 13619 O O . LEU A 1 57 ? 1.949 -6.164 3.062 1.00 0.00 1130 LEU A O 11
ATOM 13635 N N . SER A 1 58 ? 3.910 -5.694 2.080 1.00 0.00 1131 SER A N 11
ATOM 13636 C CA . SER A 1 58 ? 4.410 -7.078 2.111 1.00 0.00 1131 SER A CA 11
ATOM 13637 C C . SER A 1 58 ? 4.515 -7.654 3.539 1.00 0.00 1131 SER A C 11
ATOM 13638 O O . SER A 1 58 ? 4.306 -8.851 3.742 1.00 0.00 1131 SER A O 11
ATOM 13646 N N . ALA A 1 59 ? 4.792 -6.805 4.537 1.00 0.00 1132 ALA A N 11
ATOM 13647 C CA . ALA A 1 59 ? 4.909 -7.181 5.949 1.00 0.00 1132 ALA A CA 11
ATOM 13648 C C . ALA A 1 59 ? 3.577 -7.167 6.742 1.00 0.00 1132 ALA A C 11
ATOM 13649 O O . ALA A 1 59 ? 3.467 -7.851 7.762 1.00 0.00 1132 ALA A O 11
ATOM 13656 N N . GLU A 1 60 ? 2.574 -6.393 6.307 1.00 0.00 1133 GLU A N 11
ATOM 13657 C CA . GLU A 1 60 ? 1.364 -6.084 7.105 1.00 0.00 1133 GLU A CA 11
ATOM 13658 C C . GLU A 1 60 ? 0.034 -6.484 6.437 1.00 0.00 1133 GLU A C 11
ATOM 13659 O O . GLU A 1 60 ? -0.936 -6.811 7.129 1.00 0.00 1133 GLU A O 11
ATOM 13671 N N . VAL A 1 61 ? -0.008 -6.477 5.100 1.00 0.00 1134 VAL A N 11
ATOM 13672 C CA . VAL A 1 61 ? -1.186 -6.775 4.275 1.00 0.00 1134 VAL A CA 11
ATOM 13673 C C . VAL A 1 61 ? -1.044 -8.170 3.656 1.00 0.00 1134 VAL A C 11
ATOM 13674 O O . VAL A 1 61 ? -1.641 -9.141 4.131 1.00 0.00 1134 VAL A O 11
ATOM 13687 N N . ALA A 1 62 ? -0.239 -8.271 2.599 1.00 0.00 1135 ALA A N 11
ATOM 13688 C CA . ALA A 1 62 ? 0.080 -9.461 1.814 1.00 0.00 1135 ALA A CA 11
ATOM 13689 C C . ALA A 1 62 ? 1.269 -9.148 0.870 1.00 0.00 1135 ALA A C 11
ATOM 13690 O O . ALA A 1 62 ? 1.453 -7.976 0.519 1.00 0.00 1135 ALA A O 11
ATOM 13697 N N . PRO A 1 63 ? 2.061 -10.149 0.425 1.00 0.00 1136 PRO A N 11
ATOM 13698 C CA . PRO A 1 63 ? 3.209 -9.934 -0.463 1.00 0.00 1136 PRO A CA 11
ATOM 13699 C C . PRO A 1 63 ? 2.868 -9.122 -1.723 1.00 0.00 1136 PRO A C 11
ATOM 13700 O O . PRO A 1 63 ? 1.923 -9.446 -2.449 1.00 0.00 1136 PRO A O 11
ATOM 13711 N N . VAL A 1 64 ? 3.660 -8.082 -1.997 1.00 0.00 1137 VAL A N 11
ATOM 13712 C CA . VAL A 1 64 ? 3.487 -7.175 -3.151 1.00 0.00 1137 VAL A CA 11
ATOM 13713 C C . VAL A 1 64 ? 4.839 -6.624 -3.624 1.00 0.00 1137 VAL A C 11
ATOM 13714 O O . VAL A 1 64 ? 5.724 -6.347 -2.810 1.00 0.00 1137 VAL A O 11
ATOM 13727 N N . GLY A 1 65 ? 5.008 -6.479 -4.939 1.00 0.00 1138 GLY A N 11
ATOM 13728 C CA . GLY A 1 65 ? 6.163 -5.812 -5.559 1.00 0.00 1138 GLY A CA 11
ATOM 13729 C C . GLY A 1 65 ? 5.844 -4.364 -5.968 1.00 0.00 1138 GLY A C 11
ATOM 13730 O O . GLY A 1 65 ? 4.691 -4.076 -6.304 1.00 0.00 1138 GLY A O 11
ATOM 13734 N N . PRO A 1 66 ? 6.823 -3.439 -5.977 1.00 0.00 1139 PRO A N 11
ATOM 13735 C CA . PRO A 1 66 ? 6.595 -2.040 -6.354 1.00 0.00 1139 PRO A CA 11
ATOM 13736 C C . PRO A 1 66 ? 6.123 -1.869 -7.809 1.00 0.00 1139 PRO A C 11
ATOM 13737 O O . PRO A 1 66 ? 5.471 -0.875 -8.115 1.00 0.00 1139 PRO A O 11
ATOM 13748 N N . GLU A 1 67 ? 6.370 -2.837 -8.697 1.00 0.00 1140 GLU A N 11
ATOM 13749 C CA . GLU A 1 67 ? 5.859 -2.841 -10.075 1.00 0.00 1140 GLU A CA 11
ATOM 13750 C C . GLU A 1 67 ? 4.317 -2.804 -10.139 1.00 0.00 1140 GLU A C 11
ATOM 13751 O O . GLU A 1 67 ? 3.747 -2.214 -11.065 1.00 0.00 1140 GLU A O 11
ATOM 13763 N N . MET A 1 68 ? 3.631 -3.375 -9.136 1.00 0.00 1141 MET A N 11
ATOM 13764 C CA . MET A 1 68 ? 2.176 -3.260 -8.985 1.00 0.00 1141 MET A CA 11
ATOM 13765 C C . MET A 1 68 ? 1.776 -1.804 -8.706 1.00 0.00 1141 MET A C 11
ATOM 13766 O O . MET A 1 68 ? 0.942 -1.246 -9.423 1.00 0.00 1141 MET A O 11
ATOM 13780 N N . LEU A 1 69 ? 2.402 -1.168 -7.703 1.00 0.00 1142 LEU A N 11
ATOM 13781 C CA . LEU A 1 69 ? 2.092 0.197 -7.248 1.00 0.00 1142 LEU A CA 11
ATOM 13782 C C . LEU A 1 69 ? 2.503 1.280 -8.266 1.00 0.00 1142 LEU A C 11
ATOM 13783 O O . LEU A 1 69 ? 1.807 2.285 -8.390 1.00 0.00 1142 LEU A O 11
ATOM 13799 N N . PHE A 1 70 ? 3.583 1.086 -9.034 1.00 0.00 1143 PHE A N 11
ATOM 13800 C CA . PHE A 1 70 ? 3.956 1.985 -10.133 1.00 0.00 1143 PHE A CA 11
ATOM 13801 C C . PHE A 1 70 ? 2.954 1.958 -11.312 1.00 0.00 1143 PHE A C 11
ATOM 13802 O O . PHE A 1 70 ? 2.808 2.964 -12.009 1.00 0.00 1143 PHE A O 11
ATOM 13819 N N . GLY A 1 71 ? 2.231 0.851 -11.508 1.00 0.00 1144 GLY A N 11
ATOM 13820 C CA . GLY A 1 71 ? 1.146 0.707 -12.493 1.00 0.00 1144 GLY A CA 11
ATOM 13821 C C . GLY A 1 71 ? -0.270 1.010 -11.964 1.00 0.00 1144 GLY A C 11
ATOM 13822 O O . GLY A 1 71 ? -1.245 0.930 -12.718 1.00 0.00 1144 GLY A O 11
ATOM 13826 N N . LEU A 1 72 ? -0.411 1.315 -10.671 1.00 0.00 1145 LEU A N 11
ATOM 13827 C CA . LEU A 1 72 ? -1.677 1.402 -9.947 1.00 0.00 1145 LEU A CA 11
ATOM 13828 C C . LEU A 1 72 ? -2.432 2.731 -10.169 1.00 0.00 1145 LEU A C 11
ATOM 13829 O O . LEU A 1 72 ? -1.817 3.772 -10.408 1.00 0.00 1145 LEU A O 11
ATOM 13845 N N . ARG A 1 73 ? -3.767 2.702 -10.047 1.00 0.00 1146 ARG A N 11
ATOM 13846 C CA . ARG A 1 73 ? -4.656 3.885 -10.095 1.00 0.00 1146 ARG A CA 11
ATOM 13847 C C . ARG A 1 73 ? -5.129 4.376 -8.718 1.00 0.00 1146 ARG A C 11
ATOM 13848 O O . ARG A 1 73 ? -5.053 5.572 -8.433 1.00 0.00 1146 ARG A O 11
ATOM 13869 N N . ASP A 1 74 ? -5.576 3.468 -7.851 1.00 0.00 1147 ASP A N 11
ATOM 13870 C CA . ASP A 1 74 ? -6.077 3.740 -6.491 1.00 0.00 1147 ASP A CA 11
ATOM 13871 C C . ASP A 1 74 ? -6.013 2.473 -5.609 1.00 0.00 1147 ASP A C 11
ATOM 13872 O O . ASP A 1 74 ? -5.679 1.386 -6.082 1.00 0.00 1147 ASP A O 11
ATOM 13881 N N . LEU A 1 75 ? -6.324 2.594 -4.319 1.00 0.00 1148 LEU A N 11
ATOM 13882 C CA . LEU A 1 75 ? -6.285 1.469 -3.371 1.00 0.00 1148 LEU A CA 11
ATOM 13883 C C . LEU A 1 75 ? -7.412 0.444 -3.593 1.00 0.00 1148 LEU A C 11
ATOM 13884 O O . LEU A 1 75 ? -7.256 -0.721 -3.229 1.00 0.00 1148 LEU A O 11
ATOM 13900 N N . ASP A 1 76 ? -8.525 0.845 -4.205 1.00 0.00 1149 ASP A N 11
ATOM 13901 C CA . ASP A 1 76 ? -9.653 -0.022 -4.570 1.00 0.00 1149 ASP A CA 11
ATOM 13902 C C . ASP A 1 76 ? -9.281 -1.061 -5.653 1.00 0.00 1149 ASP A C 11
ATOM 13903 O O . ASP A 1 76 ? -9.796 -2.178 -5.638 1.00 0.00 1149 ASP A O 11
ATOM 13912 N N . GLU A 1 77 ? -8.348 -0.737 -6.554 1.00 0.00 1150 GLU A N 11
ATOM 13913 C CA . GLU A 1 77 ? -7.723 -1.693 -7.483 1.00 0.00 1150 GLU A CA 11
ATOM 13914 C C . GLU A 1 77 ? -6.723 -2.620 -6.762 1.00 0.00 1150 GLU A C 11
ATOM 13915 O O . GLU A 1 77 ? -6.687 -3.826 -7.025 1.00 0.00 1150 GLU A O 11
ATOM 13927 N N . LEU A 1 78 ? -5.925 -2.067 -5.836 1.00 0.00 1151 LEU A N 11
ATOM 13928 C CA . LEU A 1 78 ? -4.887 -2.797 -5.100 1.00 0.00 1151 LEU A CA 11
ATOM 13929 C C . LEU A 1 78 ? -5.471 -3.872 -4.166 1.00 0.00 1151 LEU A C 11
ATOM 13930 O O . LEU A 1 78 ? -4.994 -5.007 -4.155 1.00 0.00 1151 LEU A O 11
ATOM 13946 N N . VAL A 1 79 ? -6.522 -3.537 -3.411 1.00 0.00 1152 VAL A N 11
ATOM 13947 C CA . VAL A 1 79 ? -7.163 -4.466 -2.461 1.00 0.00 1152 VAL A CA 11
ATOM 13948 C C . VAL A 1 79 ? -7.703 -5.725 -3.152 1.00 0.00 1152 VAL A C 11
ATOM 13949 O O . VAL A 1 79 ? -7.496 -6.825 -2.649 1.00 0.00 1152 VAL A O 11
ATOM 13962 N N . ASP A 1 80 ? -8.293 -5.607 -4.346 1.00 0.00 1153 ASP A N 11
ATOM 13963 C CA . ASP A 1 80 ? -8.757 -6.760 -5.136 1.00 0.00 1153 ASP A CA 11
ATOM 13964 C C . ASP A 1 80 ? -7.611 -7.680 -5.581 1.00 0.00 1153 ASP A C 11
ATOM 13965 O O . ASP A 1 80 ? -7.752 -8.906 -5.535 1.00 0.00 1153 ASP A O 11
ATOM 13974 N N . HIS A 1 81 ? -6.450 -7.119 -5.945 1.00 0.00 1154 HIS A N 11
ATOM 13975 C CA . HIS A 1 81 ? -5.253 -7.901 -6.272 1.00 0.00 1154 HIS A CA 11
ATOM 13976 C C . HIS A 1 81 ? -4.734 -8.686 -5.057 1.00 0.00 1154 HIS A C 11
ATOM 13977 O O . HIS A 1 81 ? -4.439 -9.873 -5.176 1.00 0.00 1154 HIS A O 11
ATOM 13992 N N . LEU A 1 82 ? -4.659 -8.053 -3.884 1.00 0.00 1155 LEU A N 11
ATOM 13993 C CA . LEU A 1 82 ? -4.150 -8.687 -2.657 1.00 0.00 1155 LEU A CA 11
ATOM 13994 C C . LEU A 1 82 ? -5.150 -9.653 -1.992 1.00 0.00 1155 LEU A C 11
ATOM 13995 O O . LEU A 1 82 ? -4.726 -10.622 -1.359 1.00 0.00 1155 LEU A O 11
ATOM 14011 N N . VAL A 1 83 ? -6.461 -9.472 -2.191 1.00 0.00 1156 VAL A N 11
ATOM 14012 C CA . VAL A 1 83 ? -7.483 -10.487 -1.869 1.00 0.00 1156 VAL A CA 11
ATOM 14013 C C . VAL A 1 83 ? -7.313 -11.724 -2.758 1.00 0.00 1156 VAL A C 11
ATOM 14014 O O . VAL A 1 83 ? -7.335 -12.849 -2.256 1.00 0.00 1156 VAL A O 11
ATOM 14027 N N . ALA A 1 84 ? -7.082 -11.547 -4.065 1.00 0.00 1157 ALA A N 11
ATOM 14028 C CA . ALA A 1 84 ? -6.879 -12.654 -5.005 1.00 0.00 1157 ALA A CA 11
ATOM 14029 C C . ALA A 1 84 ? -5.542 -13.401 -4.814 1.00 0.00 1157 ALA A C 11
ATOM 14030 O O . ALA A 1 84 ? -5.450 -14.596 -5.100 1.00 0.00 1157 ALA A O 11
ATOM 14037 N N . ALA A 1 85 ? -4.503 -12.722 -4.310 1.00 0.00 1158 ALA A N 11
ATOM 14038 C CA . ALA A 1 85 ? -3.148 -13.261 -4.135 1.00 0.00 1158 ALA A CA 11
ATOM 14039 C C . ALA A 1 85 ? -2.984 -14.309 -3.002 1.00 0.00 1158 ALA A C 11
ATOM 14040 O O . ALA A 1 85 ? -1.946 -14.977 -2.945 1.00 0.00 1158 ALA A O 11
ATOM 14047 N N . ARG A 1 86 ? -3.965 -14.459 -2.100 1.00 0.00 1159 ARG A N 11
ATOM 14048 C CA . ARG A 1 86 ? -3.893 -15.321 -0.900 1.00 0.00 1159 ARG A CA 11
ATOM 14049 C C . ARG A 1 86 ? -5.222 -16.026 -0.595 1.00 0.00 1159 ARG A C 11
ATOM 14050 O O . ARG A 1 86 ? -6.199 -15.355 -0.189 1.00 0.00 1159 ARG A O 11
ATOM 14114 N N . GLY A 1 1 ? -24.612 -17.026 -13.074 1.00 0.00 -4 GLY A N 12
ATOM 14115 C CA . GLY A 1 1 ? -23.884 -16.117 -13.983 1.00 0.00 -4 GLY A CA 12
ATOM 14116 C C . GLY A 1 1 ? -22.391 -16.049 -13.664 1.00 0.00 -4 GLY A C 12
ATOM 14117 O O . GLY A 1 1 ? -21.882 -16.888 -12.916 1.00 0.00 -4 GLY A O 12
ATOM 14123 N N . PRO A 1 2 ? -21.662 -15.062 -14.225 1.00 0.00 -3 PRO A N 12
ATOM 14124 C CA . PRO A 1 2 ? -20.217 -14.890 -14.029 1.00 0.00 -3 PRO A CA 12
ATOM 14125 C C . PRO A 1 2 ? -19.796 -14.667 -12.566 1.00 0.00 -3 PRO A C 12
ATOM 14126 O O . PRO A 1 2 ? -20.537 -14.089 -11.764 1.00 0.00 -3 PRO A O 12
ATOM 14137 N N . GLY A 1 3 ? -18.559 -15.060 -12.236 1.00 0.00 -2 GLY A N 12
ATOM 14138 C CA . GLY A 1 3 ? -17.941 -14.869 -10.916 1.00 0.00 -2 GLY A CA 12
ATOM 14139 C C . GLY A 1 3 ? -17.472 -13.436 -10.608 1.00 0.00 -2 GLY A C 12
ATOM 14140 O O . GLY A 1 3 ? -16.949 -13.177 -9.524 1.00 0.00 -2 GLY A O 12
ATOM 14144 N N . SER A 1 4 ? -17.639 -12.498 -11.548 1.00 0.00 -1 SER A N 12
ATOM 14145 C CA . SER A 1 4 ? -17.198 -11.093 -11.460 1.00 0.00 -1 SER A CA 12
ATOM 14146 C C . SER A 1 4 ? -17.957 -10.242 -10.419 1.00 0.00 -1 SER A C 12
ATOM 14147 O O . SER A 1 4 ? -17.553 -9.109 -10.144 1.00 0.00 -1 SER A O 12
ATOM 14155 N N . ALA A 1 5 ? -19.048 -10.761 -9.843 1.00 0.00 1078 ALA A N 12
ATOM 14156 C CA . ALA A 1 5 ? -19.892 -10.084 -8.857 1.00 0.00 1078 ALA A CA 12
ATOM 14157 C C . ALA A 1 5 ? -20.387 -11.035 -7.745 1.00 0.00 1078 ALA A C 12
ATOM 14158 O O . ALA A 1 5 ? -20.436 -12.253 -7.929 1.00 0.00 1078 ALA A O 12
ATOM 14165 N N . ALA A 1 6 ? -20.752 -10.459 -6.591 1.00 0.00 1079 ALA A N 12
ATOM 14166 C CA . ALA A 1 6 ? -21.298 -11.127 -5.395 1.00 0.00 1079 ALA A CA 12
ATOM 14167 C C . ALA A 1 6 ? -20.397 -12.207 -4.724 1.00 0.00 1079 ALA A C 12
ATOM 14168 O O . ALA A 1 6 ? -20.842 -12.906 -3.807 1.00 0.00 1079 ALA A O 12
ATOM 14175 N N . ALA A 1 7 ? -19.132 -12.335 -5.144 1.00 0.00 1080 ALA A N 12
ATOM 14176 C CA . ALA A 1 7 ? -18.150 -13.297 -4.621 1.00 0.00 1080 ALA A CA 12
ATOM 14177 C C . ALA A 1 7 ? -17.288 -12.763 -3.447 1.00 0.00 1080 ALA A C 12
ATOM 14178 O O . ALA A 1 7 ? -16.370 -13.447 -2.985 1.00 0.00 1080 ALA A O 12
ATOM 14185 N N . ASP A 1 8 ? -17.546 -11.534 -2.984 1.00 0.00 1081 ASP A N 12
ATOM 14186 C CA . ASP A 1 8 ? -16.737 -10.796 -2.002 1.00 0.00 1081 ASP A CA 12
ATOM 14187 C C . ASP A 1 8 ? -16.739 -11.450 -0.602 1.00 0.00 1081 ASP A C 12
ATOM 14188 O O . ASP A 1 8 ? -15.704 -11.542 0.061 1.00 0.00 1081 ASP A O 12
ATOM 14197 N N . ASP A 1 9 ? -17.906 -11.936 -0.169 1.00 0.00 1082 ASP A N 12
ATOM 14198 C CA . ASP A 1 9 ? -18.185 -12.529 1.158 1.00 0.00 1082 ASP A CA 12
ATOM 14199 C C . ASP A 1 9 ? -17.810 -11.625 2.364 1.00 0.00 1082 ASP A C 12
ATOM 14200 O O . ASP A 1 9 ? -17.713 -12.099 3.501 1.00 0.00 1082 ASP A O 12
ATOM 14209 N N . GLY A 1 10 ? -17.562 -10.331 2.130 1.00 0.00 1083 GLY A N 12
ATOM 14210 C CA . GLY A 1 10 ? -17.047 -9.371 3.117 1.00 0.00 1083 GLY A CA 12
ATOM 14211 C C . GLY A 1 10 ? -15.536 -9.464 3.388 1.00 0.00 1083 GLY A C 12
ATOM 14212 O O . GLY A 1 10 ? -15.030 -8.743 4.254 1.00 0.00 1083 GLY A O 12
ATOM 14216 N N . ARG A 1 11 ? -14.795 -10.325 2.671 1.00 0.00 1084 ARG A N 12
ATOM 14217 C CA . ARG A 1 11 ? -13.347 -10.573 2.868 1.00 0.00 1084 ARG A CA 12
ATOM 14218 C C . ARG A 1 11 ? -12.502 -9.352 2.502 1.00 0.00 1084 ARG A C 12
ATOM 14219 O O . ARG A 1 11 ? -11.573 -8.991 3.229 1.00 0.00 1084 ARG A O 12
ATOM 14240 N N . ARG A 1 12 ? -12.843 -8.693 1.393 1.00 0.00 1085 ARG A N 12
ATOM 14241 C CA . ARG A 1 12 ? -12.103 -7.546 0.832 1.00 0.00 1085 ARG A CA 12
ATOM 14242 C C . ARG A 1 12 ? -12.156 -6.296 1.718 1.00 0.00 1085 ARG A C 12
ATOM 14243 O O . ARG A 1 12 ? -11.205 -5.519 1.728 1.00 0.00 1085 ARG A O 12
ATOM 14264 N N . ALA A 1 13 ? -13.214 -6.147 2.520 1.00 0.00 1086 ALA A N 12
ATOM 14265 C CA . ALA A 1 13 ? -13.322 -5.083 3.522 1.00 0.00 1086 ALA A CA 12
ATOM 14266 C C . ALA A 1 13 ? -12.315 -5.231 4.685 1.00 0.00 1086 ALA A C 12
ATOM 14267 O O . ALA A 1 13 ? -11.792 -4.231 5.177 1.00 0.00 1086 ALA A O 12
ATOM 14274 N N . GLU A 1 14 ? -11.985 -6.464 5.096 1.00 0.00 1087 GLU A N 12
ATOM 14275 C CA . GLU A 1 14 ? -10.953 -6.727 6.110 1.00 0.00 1087 GLU A CA 12
ATOM 14276 C C . GLU A 1 14 ? -9.549 -6.380 5.586 1.00 0.00 1087 GLU A C 12
ATOM 14277 O O . GLU A 1 14 ? -8.764 -5.745 6.298 1.00 0.00 1087 GLU A O 12
ATOM 14289 N N . LEU A 1 15 ? -9.243 -6.714 4.327 1.00 0.00 1088 LEU A N 12
ATOM 14290 C CA . LEU A 1 15 ? -8.007 -6.292 3.662 1.00 0.00 1088 LEU A CA 12
ATOM 14291 C C . LEU A 1 15 ? -7.962 -4.761 3.485 1.00 0.00 1088 LEU A C 12
ATOM 14292 O O . LEU A 1 15 ? -6.909 -4.164 3.710 1.00 0.00 1088 LEU A O 12
ATOM 14308 N N . ALA A 1 16 ? -9.077 -4.107 3.137 1.00 0.00 1089 ALA A N 12
ATOM 14309 C CA . ALA A 1 16 ? -9.143 -2.646 2.956 1.00 0.00 1089 ALA A CA 12
ATOM 14310 C C . ALA A 1 16 ? -8.819 -1.868 4.247 1.00 0.00 1089 ALA A C 12
ATOM 14311 O O . ALA A 1 16 ? -8.131 -0.846 4.208 1.00 0.00 1089 ALA A O 12
ATOM 14318 N N . ASP A 1 17 ? -9.261 -2.373 5.403 1.00 0.00 1090 ASP A N 12
ATOM 14319 C CA . ASP A 1 17 ? -8.950 -1.803 6.724 1.00 0.00 1090 ASP A CA 12
ATOM 14320 C C . ASP A 1 17 ? -7.439 -1.833 7.023 1.00 0.00 1090 ASP A C 12
ATOM 14321 O O . ASP A 1 17 ? -6.865 -0.826 7.443 1.00 0.00 1090 ASP A O 12
ATOM 14330 N N . ARG A 1 18 ? -6.760 -2.958 6.728 1.00 0.00 1091 ARG A N 12
ATOM 14331 C CA . ARG A 1 18 ? -5.301 -3.097 6.898 1.00 0.00 1091 ARG A CA 12
ATOM 14332 C C . ARG A 1 18 ? -4.517 -2.253 5.892 1.00 0.00 1091 ARG A C 12
ATOM 14333 O O . ARG A 1 18 ? -3.564 -1.574 6.279 1.00 0.00 1091 ARG A O 12
ATOM 14354 N N . VAL A 1 19 ? -4.937 -2.233 4.624 1.00 0.00 1092 VAL A N 12
ATOM 14355 C CA . VAL A 1 19 ? -4.353 -1.396 3.552 1.00 0.00 1092 VAL A CA 12
ATOM 14356 C C . VAL A 1 19 ? -4.362 0.082 3.941 1.00 0.00 1092 VAL A C 12
ATOM 14357 O O . VAL A 1 19 ? -3.319 0.737 3.888 1.00 0.00 1092 VAL A O 12
ATOM 14370 N N . SER A 1 20 ? -5.510 0.603 4.387 1.00 0.00 1093 SER A N 12
ATOM 14371 C CA . SER A 1 20 ? -5.681 2.021 4.748 1.00 0.00 1093 SER A CA 12
ATOM 14372 C C . SER A 1 20 ? -4.743 2.457 5.880 1.00 0.00 1093 SER A C 12
ATOM 14373 O O . SER A 1 20 ? -4.169 3.548 5.831 1.00 0.00 1093 SER A O 12
ATOM 14381 N N . ARG A 1 21 ? -4.520 1.582 6.870 1.00 0.00 1094 ARG A N 12
ATOM 14382 C CA . ARG A 1 21 ? -3.573 1.797 7.982 1.00 0.00 1094 ARG A CA 12
ATOM 14383 C C . ARG A 1 21 ? -2.107 1.702 7.542 1.00 0.00 1094 ARG A C 12
ATOM 14384 O O . ARG A 1 21 ? -1.264 2.404 8.096 1.00 0.00 1094 ARG A O 12
ATOM 14405 N N . THR A 1 22 ? -1.799 0.878 6.542 1.00 0.00 1095 THR A N 12
ATOM 14406 C CA . THR A 1 22 ? -0.423 0.608 6.096 1.00 0.00 1095 THR A CA 12
ATOM 14407 C C . THR A 1 22 ? 0.105 1.734 5.211 1.00 0.00 1095 THR A C 12
ATOM 14408 O O . THR A 1 22 ? 1.239 2.187 5.379 1.00 0.00 1095 THR A O 12
ATOM 14419 N N . VAL A 1 23 ? -0.734 2.257 4.314 1.00 0.00 1096 VAL A N 12
ATOM 14420 C CA . VAL A 1 23 ? -0.396 3.443 3.508 1.00 0.00 1096 VAL A CA 12
ATOM 14421 C C . VAL A 1 23 ? -0.326 4.716 4.368 1.00 0.00 1096 VAL A C 12
ATOM 14422 O O . VAL A 1 23 ? 0.595 5.514 4.190 1.00 0.00 1096 VAL A O 12
ATOM 14435 N N . ALA A 1 24 ? -1.200 4.854 5.377 1.00 0.00 1097 ALA A N 12
ATOM 14436 C CA . ALA A 1 24 ? -1.114 5.925 6.379 1.00 0.00 1097 ALA A CA 12
ATOM 14437 C C . ALA A 1 24 ? 0.202 5.877 7.181 1.00 0.00 1097 ALA A C 12
ATOM 14438 O O . ALA A 1 24 ? 0.866 6.900 7.329 1.00 0.00 1097 ALA A O 12
ATOM 14445 N N . ASP A 1 25 ? 0.615 4.694 7.648 1.00 0.00 1098 ASP A N 12
ATOM 14446 C CA . ASP A 1 25 ? 1.899 4.460 8.325 1.00 0.00 1098 ASP A CA 12
ATOM 14447 C C . ASP A 1 25 ? 3.121 4.741 7.420 1.00 0.00 1098 ASP A C 12
ATOM 14448 O O . ASP A 1 25 ? 4.135 5.260 7.891 1.00 0.00 1098 ASP A O 12
ATOM 14457 N N . THR A 1 26 ? 3.019 4.467 6.116 1.00 0.00 1099 THR A N 12
ATOM 14458 C CA . THR A 1 26 ? 4.083 4.748 5.131 1.00 0.00 1099 THR A CA 12
ATOM 14459 C C . THR A 1 26 ? 4.352 6.251 4.977 1.00 0.00 1099 THR A C 12
ATOM 14460 O O . THR A 1 26 ? 5.515 6.665 4.926 1.00 0.00 1099 THR A O 12
ATOM 14471 N N . ILE A 1 27 ? 3.295 7.079 4.923 1.00 0.00 1100 ILE A N 12
ATOM 14472 C CA . ILE A 1 27 ? 3.390 8.535 4.664 1.00 0.00 1100 ILE A CA 12
ATOM 14473 C C . ILE A 1 27 ? 3.288 9.413 5.928 1.00 0.00 1100 ILE A C 12
ATOM 14474 O O . ILE A 1 27 ? 3.559 10.614 5.867 1.00 0.00 1100 ILE A O 12
ATOM 14490 N N . GLY A 1 28 ? 2.913 8.845 7.079 1.00 0.00 1101 GLY A N 12
ATOM 14491 C CA . GLY A 1 28 ? 2.786 9.526 8.377 1.00 0.00 1101 GLY A CA 12
ATOM 14492 C C . GLY A 1 28 ? 1.494 10.339 8.590 1.00 0.00 1101 GLY A C 12
ATOM 14493 O O . GLY A 1 28 ? 1.398 11.076 9.574 1.00 0.00 1101 GLY A O 12
ATOM 14497 N N . ARG A 1 29 ? 0.510 10.240 7.677 1.00 0.00 1102 ARG A N 12
ATOM 14498 C CA . ARG A 1 29 ? -0.792 10.935 7.773 1.00 0.00 1102 ARG A CA 12
ATOM 14499 C C . ARG A 1 29 ? -1.745 10.288 8.797 1.00 0.00 1102 ARG A C 12
ATOM 14500 O O . ARG A 1 29 ? -1.654 9.076 9.027 1.00 0.00 1102 ARG A O 12
ATOM 14521 N N . PRO A 1 30 ? -2.664 11.060 9.411 1.00 0.00 1103 PRO A N 12
ATOM 14522 C CA . PRO A 1 30 ? -3.627 10.543 10.393 1.00 0.00 1103 PRO A CA 12
ATOM 14523 C C . PRO A 1 30 ? -4.696 9.636 9.765 1.00 0.00 1103 PRO A C 12
ATOM 14524 O O . PRO A 1 30 ? -4.981 9.709 8.563 1.00 0.00 1103 PRO A O 12
ATOM 14535 N N . ALA A 1 31 ? -5.329 8.813 10.603 1.00 0.00 1104 ALA A N 12
ATOM 14536 C CA . ALA A 1 31 ? -6.473 7.986 10.222 1.00 0.00 1104 ALA A CA 12
ATOM 14537 C C . ALA A 1 31 ? -7.683 8.825 9.752 1.00 0.00 1104 ALA A C 12
ATOM 14538 O O . ALA A 1 31 ? -7.872 9.971 10.171 1.00 0.00 1104 ALA A O 12
ATOM 14545 N N . GLY A 1 32 ? -8.504 8.257 8.863 1.00 0.00 1105 GLY A N 12
ATOM 14546 C CA . GLY A 1 32 ? -9.647 8.935 8.230 1.00 0.00 1105 GLY A CA 12
ATOM 14547 C C . GLY A 1 32 ? -9.296 9.840 7.036 1.00 0.00 1105 GLY A C 12
ATOM 14548 O O . GLY A 1 32 ? -10.191 10.197 6.265 1.00 0.00 1105 GLY A O 12
ATOM 14552 N N . SER A 1 33 ? -8.014 10.174 6.832 1.00 0.00 1106 SER A N 12
ATOM 14553 C CA . SER A 1 33 ? -7.525 10.857 5.618 1.00 0.00 1106 SER A CA 12
ATOM 14554 C C . SER A 1 33 ? -7.559 9.934 4.386 1.00 0.00 1106 SER A C 12
ATOM 14555 O O . SER A 1 33 ? -7.771 10.400 3.263 1.00 0.00 1106 SER A O 12
ATOM 14563 N N . ILE A 1 34 ? -7.347 8.631 4.603 1.00 0.00 1107 ILE A N 12
ATOM 14564 C CA . ILE A 1 34 ? -7.303 7.581 3.573 1.00 0.00 1107 ILE A CA 12
ATOM 14565 C C . ILE A 1 34 ? -8.700 6.982 3.325 1.00 0.00 1107 ILE A C 12
ATOM 14566 O O . ILE A 1 34 ? -9.487 6.804 4.261 1.00 0.00 1107 ILE A O 12
ATOM 14582 N N . GLY A 1 35 ? -8.987 6.614 2.074 1.00 0.00 1108 GLY A N 12
ATOM 14583 C CA . GLY A 1 35 ? -10.137 5.791 1.684 1.00 0.00 1108 GLY A CA 12
ATOM 14584 C C . GLY A 1 35 ? -9.846 4.983 0.411 1.00 0.00 1108 GLY A C 12
ATOM 14585 O O . GLY A 1 35 ? -8.923 5.308 -0.334 1.00 0.00 1108 GLY A O 12
ATOM 14589 N N . GLY A 1 36 ? -10.622 3.926 0.137 1.00 0.00 1109 GLY A N 12
ATOM 14590 C CA . GLY A 1 36 ? -10.387 3.028 -1.009 1.00 0.00 1109 GLY A CA 12
ATOM 14591 C C . GLY A 1 36 ? -10.416 3.739 -2.370 1.00 0.00 1109 GLY A C 12
ATOM 14592 O O . GLY A 1 36 ? -9.613 3.438 -3.255 1.00 0.00 1109 GLY A O 12
ATOM 14596 N N . HIS A 1 37 ? -11.285 4.746 -2.517 1.00 0.00 1110 HIS A N 12
ATOM 14597 C CA . HIS A 1 37 ? -11.408 5.566 -3.731 1.00 0.00 1110 HIS A CA 12
ATOM 14598 C C . HIS A 1 37 ? -10.241 6.552 -3.948 1.00 0.00 1110 HIS A C 12
ATOM 14599 O O . HIS A 1 37 ? -10.111 7.104 -5.046 1.00 0.00 1110 HIS A O 12
ATOM 14614 N N . THR A 1 38 ? -9.399 6.789 -2.937 1.00 0.00 1111 THR A N 12
ATOM 14615 C CA . THR A 1 38 ? -8.220 7.674 -3.022 1.00 0.00 1111 THR A CA 12
ATOM 14616 C C . THR A 1 38 ? -7.141 7.063 -3.928 1.00 0.00 1111 THR A C 12
ATOM 14617 O O . THR A 1 38 ? -6.835 5.872 -3.821 1.00 0.00 1111 THR A O 12
ATOM 14628 N N . SER A 1 39 ? -6.562 7.879 -4.813 1.00 0.00 1112 SER A N 12
ATOM 14629 C CA . SER A 1 39 ? -5.491 7.460 -5.728 1.00 0.00 1112 SER A CA 12
ATOM 14630 C C . SER A 1 39 ? -4.082 7.641 -5.150 1.00 0.00 1112 SER A C 12
ATOM 14631 O O . SER A 1 39 ? -3.834 8.507 -4.302 1.00 0.00 1112 SER A O 12
ATOM 14639 N N . LEU A 1 40 ? -3.129 6.852 -5.654 1.00 0.00 1113 LEU A N 12
ATOM 14640 C CA . LEU A 1 40 ? -1.691 6.971 -5.357 1.00 0.00 1113 LEU A CA 12
ATOM 14641 C C . LEU A 1 40 ? -1.134 8.340 -5.801 1.00 0.00 1113 LEU A C 12
ATOM 14642 O O . LEU A 1 40 ? -0.242 8.895 -5.156 1.00 0.00 1113 LEU A O 12
ATOM 14658 N N . GLU A 1 41 ? -1.706 8.923 -6.864 1.00 0.00 1114 GLU A N 12
ATOM 14659 C CA . GLU A 1 41 ? -1.406 10.283 -7.336 1.00 0.00 1114 GLU A CA 12
ATOM 14660 C C . GLU A 1 41 ? -1.974 11.381 -6.411 1.00 0.00 1114 GLU A C 12
ATOM 14661 O O . GLU A 1 41 ? -1.297 12.372 -6.148 1.00 0.00 1114 GLU A O 12
ATOM 14673 N N . SER A 1 42 ? -3.185 11.200 -5.866 1.00 0.00 1115 SER A N 12
ATOM 14674 C CA . SER A 1 42 ? -3.822 12.139 -4.923 1.00 0.00 1115 SER A CA 12
ATOM 14675 C C . SER A 1 42 ? -3.094 12.190 -3.567 1.00 0.00 1115 SER A C 12
ATOM 14676 O O . SER A 1 42 ? -2.927 13.271 -2.996 1.00 0.00 1115 SER A O 12
ATOM 14684 N N . MET A 1 43 ? -2.581 11.046 -3.092 1.00 0.00 1116 MET A N 12
ATOM 14685 C CA . MET A 1 43 ? -1.657 10.977 -1.948 1.00 0.00 1116 MET A CA 12
ATOM 14686 C C . MET A 1 43 ? -0.250 11.531 -2.248 1.00 0.00 1116 MET A C 12
ATOM 14687 O O . MET A 1 43 ? 0.558 11.687 -1.329 1.00 0.00 1116 MET A O 12
ATOM 14701 N N . GLY A 1 44 ? 0.055 11.853 -3.511 1.00 0.00 1117 GLY A N 12
ATOM 14702 C CA . GLY A 1 44 ? 1.303 12.492 -3.928 1.00 0.00 1117 GLY A CA 12
ATOM 14703 C C . GLY A 1 44 ? 2.549 11.609 -3.771 1.00 0.00 1117 GLY A C 12
ATOM 14704 O O . GLY A 1 44 ? 3.635 12.129 -3.503 1.00 0.00 1117 GLY A O 12
ATOM 14708 N N . LEU A 1 45 ? 2.397 10.284 -3.866 1.00 0.00 1118 LEU A N 12
ATOM 14709 C CA . LEU A 1 45 ? 3.482 9.330 -3.617 1.00 0.00 1118 LEU A CA 12
ATOM 14710 C C . LEU A 1 45 ? 4.624 9.479 -4.639 1.00 0.00 1118 LEU A C 12
ATOM 14711 O O . LEU A 1 45 ? 4.421 9.313 -5.845 1.00 0.00 1118 LEU A O 12
ATOM 14727 N N . ASP A 1 46 ? 5.830 9.769 -4.151 1.00 0.00 1119 ASP A N 12
ATOM 14728 C CA . ASP A 1 46 ? 7.071 9.697 -4.929 1.00 0.00 1119 ASP A CA 12
ATOM 14729 C C . ASP A 1 46 ? 7.473 8.229 -5.194 1.00 0.00 1119 ASP A C 12
ATOM 14730 O O . ASP A 1 46 ? 6.949 7.297 -4.580 1.00 0.00 1119 ASP A O 12
ATOM 14739 N N . SER A 1 47 ? 8.449 7.996 -6.068 1.00 0.00 1120 SER A N 12
ATOM 14740 C CA . SER A 1 47 ? 8.996 6.652 -6.333 1.00 0.00 1120 SER A CA 12
ATOM 14741 C C . SER A 1 47 ? 9.523 5.938 -5.077 1.00 0.00 1120 SER A C 12
ATOM 14742 O O . SER A 1 47 ? 9.204 4.773 -4.833 1.00 0.00 1120 SER A O 12
ATOM 14749 N N . VAL A 1 48 ? 10.293 6.642 -4.240 1.00 0.00 1121 VAL A N 12
ATOM 14750 C CA . VAL A 1 48 ? 10.779 6.146 -2.937 1.00 0.00 1121 VAL A CA 12
ATOM 14751 C C . VAL A 1 48 ? 9.621 5.799 -1.988 1.00 0.00 1121 VAL A C 12
ATOM 14752 O O . VAL A 1 48 ? 9.677 4.779 -1.296 1.00 0.00 1121 VAL A O 12
ATOM 14765 N N . MET A 1 49 ? 8.546 6.590 -1.977 1.00 0.00 1122 MET A N 12
ATOM 14766 C CA . MET A 1 49 ? 7.334 6.311 -1.189 1.00 0.00 1122 MET A CA 12
ATOM 14767 C C . MET A 1 49 ? 6.574 5.084 -1.715 1.00 0.00 1122 MET A C 12
ATOM 14768 O O . MET A 1 49 ? 6.050 4.317 -0.912 1.00 0.00 1122 MET A O 12
ATOM 14782 N N . ILE A 1 50 ? 6.556 4.838 -3.035 1.00 0.00 1123 ILE A N 12
ATOM 14783 C CA . ILE A 1 50 ? 6.000 3.613 -3.632 1.00 0.00 1123 ILE A CA 12
ATOM 14784 C C . ILE A 1 50 ? 6.850 2.375 -3.276 1.00 0.00 1123 ILE A C 12
ATOM 14785 O O . ILE A 1 50 ? 6.290 1.342 -2.910 1.00 0.00 1123 ILE A O 12
ATOM 14801 N N . ARG A 1 51 ? 8.189 2.479 -3.291 1.00 0.00 1124 ARG A N 12
ATOM 14802 C CA . ARG A 1 51 ? 9.085 1.395 -2.830 1.00 0.00 1124 ARG A CA 12
ATOM 14803 C C . ARG A 1 51 ? 8.918 1.102 -1.332 1.00 0.00 1124 ARG A C 12
ATOM 14804 O O . ARG A 1 51 ? 8.869 -0.069 -0.943 1.00 0.00 1124 ARG A O 12
ATOM 14825 N N . ALA A 1 52 ? 8.749 2.132 -0.501 1.00 0.00 1125 ALA A N 12
ATOM 14826 C CA . ALA A 1 52 ? 8.406 1.979 0.916 1.00 0.00 1125 ALA A CA 12
ATOM 14827 C C . ALA A 1 52 ? 7.021 1.326 1.101 1.00 0.00 1125 ALA A C 12
ATOM 14828 O O . ALA A 1 52 ? 6.898 0.363 1.860 1.00 0.00 1125 ALA A O 12
ATOM 14835 N N . LEU A 1 53 ? 5.993 1.770 0.364 1.00 0.00 1126 LEU A N 12
ATOM 14836 C CA . LEU A 1 53 ? 4.637 1.209 0.412 1.00 0.00 1126 LEU A CA 12
ATOM 14837 C C . LEU A 1 53 ? 4.620 -0.282 0.033 1.00 0.00 1126 LEU A C 12
ATOM 14838 O O . LEU A 1 53 ? 3.965 -1.074 0.711 1.00 0.00 1126 LEU A O 12
ATOM 14854 N N . ALA A 1 54 ? 5.374 -0.684 -0.993 1.00 0.00 1127 ALA A N 12
ATOM 14855 C CA . ALA A 1 54 ? 5.515 -2.087 -1.383 1.00 0.00 1127 ALA A CA 12
ATOM 14856 C C . ALA A 1 54 ? 6.071 -2.960 -0.243 1.00 0.00 1127 ALA A C 12
ATOM 14857 O O . ALA A 1 54 ? 5.527 -4.027 0.060 1.00 0.00 1127 ALA A O 12
ATOM 14864 N N . SER A 1 55 ? 7.117 -2.476 0.437 1.00 0.00 1128 SER A N 12
ATOM 14865 C CA . SER A 1 55 ? 7.731 -3.145 1.588 1.00 0.00 1128 SER A CA 12
ATOM 14866 C C . SER A 1 55 ? 6.776 -3.227 2.789 1.00 0.00 1128 SER A C 12
ATOM 14867 O O . SER A 1 55 ? 6.606 -4.302 3.372 1.00 0.00 1128 SER A O 12
ATOM 14875 N N . ARG A 1 56 ? 6.085 -2.128 3.132 1.00 0.00 1129 ARG A N 12
ATOM 14876 C CA . ARG A 1 56 ? 5.121 -2.095 4.246 1.00 0.00 1129 ARG A CA 12
ATOM 14877 C C . ARG A 1 56 ? 3.903 -2.990 3.992 1.00 0.00 1129 ARG A C 12
ATOM 14878 O O . ARG A 1 56 ? 3.542 -3.770 4.869 1.00 0.00 1129 ARG A O 12
ATOM 14899 N N . LEU A 1 57 ? 3.322 -2.973 2.790 1.00 0.00 1130 LEU A N 12
ATOM 14900 C CA . LEU A 1 57 ? 2.227 -3.885 2.418 1.00 0.00 1130 LEU A CA 12
ATOM 14901 C C . LEU A 1 57 ? 2.652 -5.359 2.469 1.00 0.00 1130 LEU A C 12
ATOM 14902 O O . LEU A 1 57 ? 1.902 -6.179 2.995 1.00 0.00 1130 LEU A O 12
ATOM 14918 N N . SER A 1 58 ? 3.866 -5.691 2.014 1.00 0.00 1131 SER A N 12
ATOM 14919 C CA . SER A 1 58 ? 4.408 -7.054 2.104 1.00 0.00 1131 SER A CA 12
ATOM 14920 C C . SER A 1 58 ? 4.609 -7.524 3.559 1.00 0.00 1131 SER A C 12
ATOM 14921 O O . SER A 1 58 ? 4.435 -8.708 3.857 1.00 0.00 1131 SER A O 12
ATOM 14929 N N . ALA A 1 59 ? 4.937 -6.604 4.476 1.00 0.00 1132 ALA A N 12
ATOM 14930 C CA . ALA A 1 59 ? 5.131 -6.886 5.905 1.00 0.00 1132 ALA A CA 12
ATOM 14931 C C . ALA A 1 59 ? 3.830 -6.928 6.740 1.00 0.00 1132 ALA A C 12
ATOM 14932 O O . ALA A 1 59 ? 3.791 -7.600 7.776 1.00 0.00 1132 ALA A O 12
ATOM 14939 N N . GLU A 1 60 ? 2.769 -6.224 6.327 1.00 0.00 1133 GLU A N 12
ATOM 14940 C CA . GLU A 1 60 ? 1.566 -5.977 7.148 1.00 0.00 1133 GLU A CA 12
ATOM 14941 C C . GLU A 1 60 ? 0.261 -6.541 6.560 1.00 0.00 1133 GLU A C 12
ATOM 14942 O O . GLU A 1 60 ? -0.709 -6.745 7.297 1.00 0.00 1133 GLU A O 12
ATOM 14954 N N . VAL A 1 61 ? 0.210 -6.783 5.245 1.00 0.00 1134 VAL A N 12
ATOM 14955 C CA . VAL A 1 61 ? -1.002 -7.189 4.515 1.00 0.00 1134 VAL A CA 12
ATOM 14956 C C . VAL A 1 61 ? -0.748 -8.462 3.706 1.00 0.00 1134 VAL A C 12
ATOM 14957 O O . VAL A 1 61 ? -1.112 -9.552 4.153 1.00 0.00 1134 VAL A O 12
ATOM 14970 N N . ALA A 1 62 ? -0.082 -8.342 2.550 1.00 0.00 1135 ALA A N 12
ATOM 14971 C CA . ALA A 1 62 ? 0.377 -9.444 1.699 1.00 0.00 1135 ALA A CA 12
ATOM 14972 C C . ALA A 1 62 ? 1.428 -8.963 0.663 1.00 0.00 1135 ALA A C 12
ATOM 14973 O O . ALA A 1 62 ? 1.480 -7.763 0.367 1.00 0.00 1135 ALA A O 12
ATOM 14980 N N . PRO A 1 63 ? 2.251 -9.860 0.079 1.00 0.00 1136 PRO A N 12
ATOM 14981 C CA . PRO A 1 63 ? 3.334 -9.489 -0.843 1.00 0.00 1136 PRO A CA 12
ATOM 14982 C C . PRO A 1 63 ? 2.893 -8.711 -2.095 1.00 0.00 1136 PRO A C 12
ATOM 14983 O O . PRO A 1 63 ? 1.936 -9.079 -2.786 1.00 0.00 1136 PRO A O 12
ATOM 14994 N N . VAL A 1 64 ? 3.635 -7.650 -2.429 1.00 0.00 1137 VAL A N 12
ATOM 14995 C CA . VAL A 1 64 ? 3.468 -6.847 -3.659 1.00 0.00 1137 VAL A CA 12
ATOM 14996 C C . VAL A 1 64 ? 4.786 -6.159 -4.055 1.00 0.00 1137 VAL A C 12
ATOM 14997 O O . VAL A 1 64 ? 5.505 -5.642 -3.198 1.00 0.00 1137 VAL A O 12
ATOM 15010 N N . GLY A 1 65 ? 5.119 -6.153 -5.348 1.00 0.00 1138 GLY A N 12
ATOM 15011 C CA . GLY A 1 65 ? 6.296 -5.462 -5.884 1.00 0.00 1138 GLY A CA 12
ATOM 15012 C C . GLY A 1 65 ? 6.004 -3.995 -6.252 1.00 0.00 1138 GLY A C 12
ATOM 15013 O O . GLY A 1 65 ? 4.907 -3.709 -6.742 1.00 0.00 1138 GLY A O 12
ATOM 15017 N N . PRO A 1 66 ? 6.954 -3.055 -6.079 1.00 0.00 1139 PRO A N 12
ATOM 15018 C CA . PRO A 1 66 ? 6.760 -1.650 -6.437 1.00 0.00 1139 PRO A CA 12
ATOM 15019 C C . PRO A 1 66 ? 6.531 -1.434 -7.938 1.00 0.00 1139 PRO A C 12
ATOM 15020 O O . PRO A 1 66 ? 5.792 -0.525 -8.306 1.00 0.00 1139 PRO A O 12
ATOM 15031 N N . GLU A 1 67 ? 7.062 -2.301 -8.808 1.00 0.00 1140 GLU A N 12
ATOM 15032 C CA . GLU A 1 67 ? 6.814 -2.272 -10.261 1.00 0.00 1140 GLU A CA 12
ATOM 15033 C C . GLU A 1 67 ? 5.317 -2.415 -10.594 1.00 0.00 1140 GLU A C 12
ATOM 15034 O O . GLU A 1 67 ? 4.827 -1.808 -11.550 1.00 0.00 1140 GLU A O 12
ATOM 15046 N N . MET A 1 68 ? 4.579 -3.176 -9.783 1.00 0.00 1141 MET A N 12
ATOM 15047 C CA . MET A 1 68 ? 3.128 -3.328 -9.908 1.00 0.00 1141 MET A CA 12
ATOM 15048 C C . MET A 1 68 ? 2.361 -2.116 -9.347 1.00 0.00 1141 MET A C 12
ATOM 15049 O O . MET A 1 68 ? 1.364 -1.689 -9.936 1.00 0.00 1141 MET A O 12
ATOM 15063 N N . LEU A 1 69 ? 2.848 -1.495 -8.266 1.00 0.00 1142 LEU A N 12
ATOM 15064 C CA . LEU A 1 69 ? 2.296 -0.249 -7.707 1.00 0.00 1142 LEU A CA 12
ATOM 15065 C C . LEU A 1 69 ? 2.500 0.975 -8.621 1.00 0.00 1142 LEU A C 12
ATOM 15066 O O . LEU A 1 69 ? 1.636 1.851 -8.636 1.00 0.00 1142 LEU A O 12
ATOM 15082 N N . PHE A 1 70 ? 3.564 1.028 -9.429 1.00 0.00 1143 PHE A N 12
ATOM 15083 C CA . PHE A 1 70 ? 3.691 2.016 -10.511 1.00 0.00 1143 PHE A CA 12
ATOM 15084 C C . PHE A 1 70 ? 2.672 1.797 -11.657 1.00 0.00 1143 PHE A C 12
ATOM 15085 O O . PHE A 1 70 ? 2.345 2.747 -12.371 1.00 0.00 1143 PHE A O 12
ATOM 15102 N N . GLY A 1 71 ? 2.139 0.577 -11.824 1.00 0.00 1144 GLY A N 12
ATOM 15103 C CA . GLY A 1 71 ? 1.041 0.265 -12.755 1.00 0.00 1144 GLY A CA 12
ATOM 15104 C C . GLY A 1 71 ? -0.358 0.569 -12.192 1.00 0.00 1144 GLY A C 12
ATOM 15105 O O . GLY A 1 71 ? -1.237 1.024 -12.927 1.00 0.00 1144 GLY A O 12
ATOM 15109 N N . LEU A 1 72 ? -0.562 0.365 -10.885 1.00 0.00 1145 LEU A N 12
ATOM 15110 C CA . LEU A 1 72 ? -1.799 0.680 -10.154 1.00 0.00 1145 LEU A CA 12
ATOM 15111 C C . LEU A 1 72 ? -2.088 2.194 -10.069 1.00 0.00 1145 LEU A C 12
ATOM 15112 O O . LEU A 1 72 ? -1.207 3.030 -10.298 1.00 0.00 1145 LEU A O 12
ATOM 15128 N N . ARG A 1 73 ? -3.332 2.548 -9.719 1.00 0.00 1146 ARG A N 12
ATOM 15129 C CA . ARG A 1 73 ? -3.804 3.943 -9.583 1.00 0.00 1146 ARG A CA 12
ATOM 15130 C C . ARG A 1 73 ? -4.623 4.200 -8.315 1.00 0.00 1146 ARG A C 12
ATOM 15131 O O . ARG A 1 73 ? -4.322 5.166 -7.622 1.00 0.00 1146 ARG A O 12
ATOM 15152 N N . ASP A 1 74 ? -5.603 3.357 -7.978 1.00 0.00 1147 ASP A N 12
ATOM 15153 C CA . ASP A 1 74 ? -6.464 3.508 -6.787 1.00 0.00 1147 ASP A CA 12
ATOM 15154 C C . ASP A 1 74 ? -6.249 2.388 -5.753 1.00 0.00 1147 ASP A C 12
ATOM 15155 O O . ASP A 1 74 ? -5.936 1.247 -6.110 1.00 0.00 1147 ASP A O 12
ATOM 15164 N N . LEU A 1 75 ? -6.484 2.687 -4.468 1.00 0.00 1148 LEU A N 12
ATOM 15165 C CA . LEU A 1 75 ? -6.410 1.679 -3.396 1.00 0.00 1148 LEU A CA 12
ATOM 15166 C C . LEU A 1 75 ? -7.476 0.571 -3.552 1.00 0.00 1148 LEU A C 12
ATOM 15167 O O . LEU A 1 75 ? -7.238 -0.560 -3.128 1.00 0.00 1148 LEU A O 12
ATOM 15183 N N . ASP A 1 76 ? -8.602 0.847 -4.222 1.00 0.00 1149 ASP A N 12
ATOM 15184 C CA . ASP A 1 76 ? -9.604 -0.149 -4.645 1.00 0.00 1149 ASP A CA 12
ATOM 15185 C C . ASP A 1 76 ? -9.029 -1.221 -5.595 1.00 0.00 1149 ASP A C 12
ATOM 15186 O O . ASP A 1 76 ? -9.492 -2.362 -5.579 1.00 0.00 1149 ASP A O 12
ATOM 15195 N N . GLU A 1 77 ? -8.027 -0.885 -6.417 1.00 0.00 1150 GLU A N 12
ATOM 15196 C CA . GLU A 1 77 ? -7.344 -1.840 -7.299 1.00 0.00 1150 GLU A CA 12
ATOM 15197 C C . GLU A 1 77 ? -6.225 -2.594 -6.565 1.00 0.00 1150 GLU A C 12
ATOM 15198 O O . GLU A 1 77 ? -6.052 -3.800 -6.770 1.00 0.00 1150 GLU A O 12
ATOM 15210 N N . LEU A 1 78 ? -5.507 -1.913 -5.663 1.00 0.00 1151 LEU A N 12
ATOM 15211 C CA . LEU A 1 78 ? -4.459 -2.507 -4.823 1.00 0.00 1151 LEU A CA 12
ATOM 15212 C C . LEU A 1 78 ? -5.031 -3.566 -3.864 1.00 0.00 1151 LEU A C 12
ATOM 15213 O O . LEU A 1 78 ? -4.527 -4.690 -3.812 1.00 0.00 1151 LEU A O 12
ATOM 15229 N N . VAL A 1 79 ? -6.107 -3.251 -3.135 1.00 0.00 1152 VAL A N 12
ATOM 15230 C CA . VAL A 1 79 ? -6.706 -4.185 -2.161 1.00 0.00 1152 VAL A CA 12
ATOM 15231 C C . VAL A 1 79 ? -7.191 -5.478 -2.825 1.00 0.00 1152 VAL A C 12
ATOM 15232 O O . VAL A 1 79 ? -7.012 -6.565 -2.277 1.00 0.00 1152 VAL A O 12
ATOM 15245 N N . ASP A 1 80 ? -7.725 -5.388 -4.047 1.00 0.00 1153 ASP A N 12
ATOM 15246 C CA . ASP A 1 80 ? -8.200 -6.547 -4.809 1.00 0.00 1153 ASP A CA 12
ATOM 15247 C C . ASP A 1 80 ? -7.059 -7.514 -5.191 1.00 0.00 1153 ASP A C 12
ATOM 15248 O O . ASP A 1 80 ? -7.239 -8.733 -5.138 1.00 0.00 1153 ASP A O 12
ATOM 15257 N N . HIS A 1 81 ? -5.867 -6.989 -5.499 1.00 0.00 1154 HIS A N 12
ATOM 15258 C CA . HIS A 1 81 ? -4.648 -7.797 -5.689 1.00 0.00 1154 HIS A CA 12
ATOM 15259 C C . HIS A 1 81 ? -4.211 -8.509 -4.400 1.00 0.00 1154 HIS A C 12
ATOM 15260 O O . HIS A 1 81 ? -3.833 -9.678 -4.446 1.00 0.00 1154 HIS A O 12
ATOM 15275 N N . LEU A 1 82 ? -4.283 -7.837 -3.249 1.00 0.00 1155 LEU A N 12
ATOM 15276 C CA . LEU A 1 82 ? -3.885 -8.401 -1.951 1.00 0.00 1155 LEU A CA 12
ATOM 15277 C C . LEU A 1 82 ? -4.886 -9.437 -1.402 1.00 0.00 1155 LEU A C 12
ATOM 15278 O O . LEU A 1 82 ? -4.465 -10.386 -0.738 1.00 0.00 1155 LEU A O 12
ATOM 15294 N N . VAL A 1 83 ? -6.177 -9.338 -1.751 1.00 0.00 1156 VAL A N 12
ATOM 15295 C CA . VAL A 1 83 ? -7.160 -10.431 -1.570 1.00 0.00 1156 VAL A CA 12
ATOM 15296 C C . VAL A 1 83 ? -6.775 -11.646 -2.427 1.00 0.00 1156 VAL A C 12
ATOM 15297 O O . VAL A 1 83 ? -6.771 -12.773 -1.930 1.00 0.00 1156 VAL A O 12
ATOM 15310 N N . ALA A 1 84 ? -6.405 -11.423 -3.692 1.00 0.00 1157 ALA A N 12
ATOM 15311 C CA . ALA A 1 84 ? -6.013 -12.466 -4.649 1.00 0.00 1157 ALA A CA 12
ATOM 15312 C C . ALA A 1 84 ? -4.575 -13.030 -4.469 1.00 0.00 1157 ALA A C 12
ATOM 15313 O O . ALA A 1 84 ? -4.136 -13.866 -5.263 1.00 0.00 1157 ALA A O 12
ATOM 15320 N N . ALA A 1 85 ? -3.825 -12.581 -3.452 1.00 0.00 1158 ALA A N 12
ATOM 15321 C CA . ALA A 1 85 ? -2.428 -12.969 -3.224 1.00 0.00 1158 ALA A CA 12
ATOM 15322 C C . ALA A 1 85 ? -2.233 -14.455 -2.827 1.00 0.00 1158 ALA A C 12
ATOM 15323 O O . ALA A 1 85 ? -1.183 -15.036 -3.124 1.00 0.00 1158 ALA A O 12
ATOM 15330 N N . ARG A 1 86 ? -3.231 -15.071 -2.170 1.00 0.00 1159 ARG A N 12
ATOM 15331 C CA . ARG A 1 86 ? -3.277 -16.508 -1.847 1.00 0.00 1159 ARG A CA 12
ATOM 15332 C C . ARG A 1 86 ? -3.924 -17.313 -2.980 1.00 0.00 1159 ARG A C 12
ATOM 15333 O O . ARG A 1 86 ? -3.247 -18.221 -3.514 1.00 0.00 1159 ARG A O 12
ATOM 15397 N N . GLY A 1 1 ? -33.245 2.508 6.621 1.00 0.00 -4 GLY A N 13
ATOM 15398 C CA . GLY A 1 1 ? -32.948 1.279 5.854 1.00 0.00 -4 GLY A CA 13
ATOM 15399 C C . GLY A 1 1 ? -31.491 1.214 5.401 1.00 0.00 -4 GLY A C 13
ATOM 15400 O O . GLY A 1 1 ? -30.700 2.110 5.726 1.00 0.00 -4 GLY A O 13
ATOM 15406 N N . PRO A 1 2 ? -31.102 0.168 4.644 1.00 0.00 -3 PRO A N 13
ATOM 15407 C CA . PRO A 1 2 ? -29.752 0.004 4.096 1.00 0.00 -3 PRO A CA 13
ATOM 15408 C C . PRO A 1 2 ? -29.397 1.079 3.049 1.00 0.00 -3 PRO A C 13
ATOM 15409 O O . PRO A 1 2 ? -30.273 1.684 2.421 1.00 0.00 -3 PRO A O 13
ATOM 15420 N N . GLY A 1 3 ? -28.099 1.306 2.843 1.00 0.00 -2 GLY A N 13
ATOM 15421 C CA . GLY A 1 3 ? -27.554 2.310 1.920 1.00 0.00 -2 GLY A CA 13
ATOM 15422 C C . GLY A 1 3 ? -26.024 2.428 1.990 1.00 0.00 -2 GLY A C 13
ATOM 15423 O O . GLY A 1 3 ? -25.331 1.455 2.300 1.00 0.00 -2 GLY A O 13
ATOM 15427 N N . SER A 1 4 ? -25.497 3.625 1.702 1.00 0.00 -1 SER A N 13
ATOM 15428 C CA . SER A 1 4 ? -24.066 3.986 1.799 1.00 0.00 -1 SER A CA 13
ATOM 15429 C C . SER A 1 4 ? -23.125 3.063 0.994 1.00 0.00 -1 SER A C 13
ATOM 15430 O O . SER A 1 4 ? -22.015 2.728 1.423 1.00 0.00 -1 SER A O 13
ATOM 15438 N N . ALA A 1 5 ? -23.586 2.616 -0.185 1.00 0.00 1078 ALA A N 13
ATOM 15439 C CA . ALA A 1 5 ? -22.862 1.747 -1.125 1.00 0.00 1078 ALA A CA 13
ATOM 15440 C C . ALA A 1 5 ? -22.333 0.420 -0.518 1.00 0.00 1078 ALA A C 13
ATOM 15441 O O . ALA A 1 5 ? -21.274 -0.081 -0.917 1.00 0.00 1078 ALA A O 13
ATOM 15448 N N . ALA A 1 6 ? -23.060 -0.162 0.446 1.00 0.00 1079 ALA A N 13
ATOM 15449 C CA . ALA A 1 6 ? -22.723 -1.449 1.067 1.00 0.00 1079 ALA A CA 13
ATOM 15450 C C . ALA A 1 6 ? -22.684 -2.615 0.046 1.00 0.00 1079 ALA A C 13
ATOM 15451 O O . ALA A 1 6 ? -23.431 -2.623 -0.941 1.00 0.00 1079 ALA A O 13
ATOM 15458 N N . ALA A 1 7 ? -21.813 -3.601 0.292 1.00 0.00 1080 ALA A N 13
ATOM 15459 C CA . ALA A 1 7 ? -21.538 -4.728 -0.611 1.00 0.00 1080 ALA A CA 13
ATOM 15460 C C . ALA A 1 7 ? -21.144 -6.013 0.152 1.00 0.00 1080 ALA A C 13
ATOM 15461 O O . ALA A 1 7 ? -20.794 -5.983 1.338 1.00 0.00 1080 ALA A O 13
ATOM 15468 N N . ASP A 1 8 ? -21.171 -7.155 -0.552 1.00 0.00 1081 ASP A N 13
ATOM 15469 C CA . ASP A 1 8 ? -20.834 -8.489 -0.027 1.00 0.00 1081 ASP A CA 13
ATOM 15470 C C . ASP A 1 8 ? -19.315 -8.773 0.044 1.00 0.00 1081 ASP A C 13
ATOM 15471 O O . ASP A 1 8 ? -18.899 -9.890 0.366 1.00 0.00 1081 ASP A O 13
ATOM 15480 N N . ASP A 1 9 ? -18.464 -7.782 -0.237 1.00 0.00 1082 ASP A N 13
ATOM 15481 C CA . ASP A 1 9 ? -16.993 -7.880 -0.310 1.00 0.00 1082 ASP A CA 13
ATOM 15482 C C . ASP A 1 9 ? -16.290 -8.014 1.070 1.00 0.00 1082 ASP A C 13
ATOM 15483 O O . ASP A 1 9 ? -15.201 -7.481 1.270 1.00 0.00 1082 ASP A O 13
ATOM 15492 N N . GLY A 1 10 ? -16.891 -8.692 2.055 1.00 0.00 1083 GLY A N 13
ATOM 15493 C CA . GLY A 1 10 ? -16.458 -8.688 3.464 1.00 0.00 1083 GLY A CA 13
ATOM 15494 C C . GLY A 1 10 ? -14.984 -9.043 3.716 1.00 0.00 1083 GLY A C 13
ATOM 15495 O O . GLY A 1 10 ? -14.317 -8.360 4.501 1.00 0.00 1083 GLY A O 13
ATOM 15499 N N . ARG A 1 11 ? -14.437 -10.052 3.017 1.00 0.00 1084 ARG A N 13
ATOM 15500 C CA . ARG A 1 11 ? -13.009 -10.433 3.112 1.00 0.00 1084 ARG A CA 13
ATOM 15501 C C . ARG A 1 11 ? -12.062 -9.381 2.529 1.00 0.00 1084 ARG A C 13
ATOM 15502 O O . ARG A 1 11 ? -11.001 -9.129 3.100 1.00 0.00 1084 ARG A O 13
ATOM 15523 N N . ARG A 1 12 ? -12.457 -8.721 1.433 1.00 0.00 1085 ARG A N 13
ATOM 15524 C CA . ARG A 1 12 ? -11.702 -7.635 0.790 1.00 0.00 1085 ARG A CA 13
ATOM 15525 C C . ARG A 1 12 ? -11.793 -6.331 1.589 1.00 0.00 1085 ARG A C 13
ATOM 15526 O O . ARG A 1 12 ? -10.815 -5.600 1.651 1.00 0.00 1085 ARG A O 13
ATOM 15547 N N . ALA A 1 13 ? -12.929 -6.055 2.233 1.00 0.00 1086 ALA A N 13
ATOM 15548 C CA . ALA A 1 13 ? -13.160 -4.859 3.042 1.00 0.00 1086 ALA A CA 13
ATOM 15549 C C . ALA A 1 13 ? -12.253 -4.792 4.287 1.00 0.00 1086 ALA A C 13
ATOM 15550 O O . ALA A 1 13 ? -11.752 -3.718 4.622 1.00 0.00 1086 ALA A O 13
ATOM 15557 N N . GLU A 1 14 ? -11.973 -5.929 4.936 1.00 0.00 1087 GLU A N 13
ATOM 15558 C CA . GLU A 1 14 ? -11.003 -5.988 6.043 1.00 0.00 1087 GLU A CA 13
ATOM 15559 C C . GLU A 1 14 ? -9.576 -5.712 5.543 1.00 0.00 1087 GLU A C 13
ATOM 15560 O O . GLU A 1 14 ? -8.861 -4.892 6.126 1.00 0.00 1087 GLU A O 13
ATOM 15572 N N . LEU A 1 15 ? -9.175 -6.338 4.432 1.00 0.00 1088 LEU A N 13
ATOM 15573 C CA . LEU A 1 15 ? -7.881 -6.077 3.790 1.00 0.00 1088 LEU A CA 13
ATOM 15574 C C . LEU A 1 15 ? -7.760 -4.616 3.315 1.00 0.00 1088 LEU A C 13
ATOM 15575 O O . LEU A 1 15 ? -6.687 -4.034 3.443 1.00 0.00 1088 LEU A O 13
ATOM 15591 N N . ALA A 1 16 ? -8.842 -3.996 2.838 1.00 0.00 1089 ALA A N 13
ATOM 15592 C CA . ALA A 1 16 ? -8.867 -2.603 2.394 1.00 0.00 1089 ALA A CA 13
ATOM 15593 C C . ALA A 1 16 ? -8.623 -1.622 3.555 1.00 0.00 1089 ALA A C 13
ATOM 15594 O O . ALA A 1 16 ? -7.911 -0.626 3.381 1.00 0.00 1089 ALA A O 13
ATOM 15601 N N . ASP A 1 17 ? -9.137 -1.910 4.756 1.00 0.00 1090 ASP A N 13
ATOM 15602 C CA . ASP A 1 17 ? -8.807 -1.147 5.966 1.00 0.00 1090 ASP A CA 13
ATOM 15603 C C . ASP A 1 17 ? -7.322 -1.297 6.350 1.00 0.00 1090 ASP A C 13
ATOM 15604 O O . ASP A 1 17 ? -6.664 -0.292 6.624 1.00 0.00 1090 ASP A O 13
ATOM 15613 N N . ARG A 1 18 ? -6.774 -2.521 6.306 1.00 0.00 1091 ARG A N 13
ATOM 15614 C CA . ARG A 1 18 ? -5.350 -2.802 6.594 1.00 0.00 1091 ARG A CA 13
ATOM 15615 C C . ARG A 1 18 ? -4.420 -2.110 5.594 1.00 0.00 1091 ARG A C 13
ATOM 15616 O O . ARG A 1 18 ? -3.431 -1.495 5.997 1.00 0.00 1091 ARG A O 13
ATOM 15637 N N . VAL A 1 19 ? -4.771 -2.137 4.305 1.00 0.00 1092 VAL A N 13
ATOM 15638 C CA . VAL A 1 19 ? -4.102 -1.394 3.221 1.00 0.00 1092 VAL A CA 13
ATOM 15639 C C . VAL A 1 19 ? -4.132 0.109 3.505 1.00 0.00 1092 VAL A C 13
ATOM 15640 O O . VAL A 1 19 ? -3.075 0.730 3.573 1.00 0.00 1092 VAL A O 13
ATOM 15653 N N . SER A 1 20 ? -5.314 0.686 3.745 1.00 0.00 1093 SER A N 13
ATOM 15654 C CA . SER A 1 20 ? -5.484 2.130 3.988 1.00 0.00 1093 SER A CA 13
ATOM 15655 C C . SER A 1 20 ? -4.690 2.611 5.207 1.00 0.00 1093 SER A C 13
ATOM 15656 O O . SER A 1 20 ? -4.023 3.641 5.136 1.00 0.00 1093 SER A O 13
ATOM 15664 N N . ARG A 1 21 ? -4.694 1.839 6.299 1.00 0.00 1094 ARG A N 13
ATOM 15665 C CA . ARG A 1 21 ? -3.955 2.078 7.535 1.00 0.00 1094 ARG A CA 13
ATOM 15666 C C . ARG A 1 21 ? -2.440 1.971 7.351 1.00 0.00 1094 ARG A C 13
ATOM 15667 O O . ARG A 1 21 ? -1.711 2.824 7.854 1.00 0.00 1094 ARG A O 13
ATOM 15688 N N . THR A 1 22 ? -1.967 0.980 6.591 1.00 0.00 1095 THR A N 13
ATOM 15689 C CA . THR A 1 22 ? -0.533 0.789 6.281 1.00 0.00 1095 THR A CA 13
ATOM 15690 C C . THR A 1 22 ? -0.001 1.917 5.394 1.00 0.00 1095 THR A C 13
ATOM 15691 O O . THR A 1 22 ? 1.073 2.462 5.646 1.00 0.00 1095 THR A O 13
ATOM 15702 N N . VAL A 1 23 ? -0.787 2.327 4.392 1.00 0.00 1096 VAL A N 13
ATOM 15703 C CA . VAL A 1 23 ? -0.511 3.482 3.525 1.00 0.00 1096 VAL A CA 13
ATOM 15704 C C . VAL A 1 23 ? -0.449 4.769 4.344 1.00 0.00 1096 VAL A C 13
ATOM 15705 O O . VAL A 1 23 ? 0.576 5.448 4.317 1.00 0.00 1096 VAL A O 13
ATOM 15718 N N . ALA A 1 24 ? -1.484 5.070 5.137 1.00 0.00 1097 ALA A N 13
ATOM 15719 C CA . ALA A 1 24 ? -1.566 6.274 5.968 1.00 0.00 1097 ALA A CA 13
ATOM 15720 C C . ALA A 1 24 ? -0.409 6.391 6.976 1.00 0.00 1097 ALA A C 13
ATOM 15721 O O . ALA A 1 24 ? 0.221 7.446 7.082 1.00 0.00 1097 ALA A O 13
ATOM 15728 N N . ASP A 1 25 ? -0.066 5.292 7.654 1.00 0.00 1098 ASP A N 13
ATOM 15729 C CA . ASP A 1 25 ? 1.069 5.207 8.580 1.00 0.00 1098 ASP A CA 13
ATOM 15730 C C . ASP A 1 25 ? 2.419 5.482 7.889 1.00 0.00 1098 ASP A C 13
ATOM 15731 O O . ASP A 1 25 ? 3.279 6.162 8.450 1.00 0.00 1098 ASP A O 13
ATOM 15740 N N . THR A 1 26 ? 2.605 4.990 6.660 1.00 0.00 1099 THR A N 13
ATOM 15741 C CA . THR A 1 26 ? 3.840 5.189 5.880 1.00 0.00 1099 THR A CA 13
ATOM 15742 C C . THR A 1 26 ? 3.969 6.616 5.335 1.00 0.00 1099 THR A C 13
ATOM 15743 O O . THR A 1 26 ? 5.058 7.194 5.402 1.00 0.00 1099 THR A O 13
ATOM 15754 N N . ILE A 1 27 ? 2.882 7.210 4.827 1.00 0.00 1100 ILE A N 13
ATOM 15755 C CA . ILE A 1 27 ? 2.877 8.585 4.277 1.00 0.00 1100 ILE A CA 13
ATOM 15756 C C . ILE A 1 27 ? 2.696 9.686 5.344 1.00 0.00 1100 ILE A C 13
ATOM 15757 O O . ILE A 1 27 ? 2.764 10.876 5.030 1.00 0.00 1100 ILE A O 13
ATOM 15773 N N . GLY A 1 28 ? 2.504 9.314 6.614 1.00 0.00 1101 GLY A N 13
ATOM 15774 C CA . GLY A 1 28 ? 2.421 10.232 7.761 1.00 0.00 1101 GLY A CA 13
ATOM 15775 C C . GLY A 1 28 ? 1.077 10.961 7.921 1.00 0.00 1101 GLY A C 13
ATOM 15776 O O . GLY A 1 28 ? 1.043 12.066 8.471 1.00 0.00 1101 GLY A O 13
ATOM 15780 N N . ARG A 1 29 ? -0.019 10.369 7.434 1.00 0.00 1102 ARG A N 13
ATOM 15781 C CA . ARG A 1 29 ? -1.395 10.911 7.503 1.00 0.00 1102 ARG A CA 13
ATOM 15782 C C . ARG A 1 29 ? -2.292 10.131 8.491 1.00 0.00 1102 ARG A C 13
ATOM 15783 O O . ARG A 1 29 ? -1.959 8.991 8.831 1.00 0.00 1102 ARG A O 13
ATOM 15804 N N . PRO A 1 30 ? -3.443 10.684 8.932 1.00 0.00 1103 PRO A N 13
ATOM 15805 C CA . PRO A 1 30 ? -4.412 9.970 9.769 1.00 0.00 1103 PRO A CA 13
ATOM 15806 C C . PRO A 1 30 ? -5.009 8.735 9.071 1.00 0.00 1103 PRO A C 13
ATOM 15807 O O . PRO A 1 30 ? -5.374 8.785 7.894 1.00 0.00 1103 PRO A O 13
ATOM 15818 N N . ALA A 1 31 ? -5.164 7.625 9.800 1.00 0.00 1104 ALA A N 13
ATOM 15819 C CA . ALA A 1 31 ? -5.676 6.359 9.255 1.00 0.00 1104 ALA A CA 13
ATOM 15820 C C . ALA A 1 31 ? -7.123 6.447 8.725 1.00 0.00 1104 ALA A C 13
ATOM 15821 O O . ALA A 1 31 ? -7.486 5.712 7.804 1.00 0.00 1104 ALA A O 13
ATOM 15828 N N . GLY A 1 32 ? -7.942 7.357 9.271 1.00 0.00 1105 GLY A N 13
ATOM 15829 C CA . GLY A 1 32 ? -9.316 7.622 8.823 1.00 0.00 1105 GLY A CA 13
ATOM 15830 C C . GLY A 1 32 ? -9.426 8.504 7.567 1.00 0.00 1105 GLY A C 13
ATOM 15831 O O . GLY A 1 32 ? -10.501 8.585 6.969 1.00 0.00 1105 GLY A O 13
ATOM 15835 N N . SER A 1 33 ? -8.336 9.167 7.154 1.00 0.00 1106 SER A N 13
ATOM 15836 C CA . SER A 1 33 ? -8.311 10.043 5.965 1.00 0.00 1106 SER A CA 13
ATOM 15837 C C . SER A 1 33 ? -8.199 9.257 4.654 1.00 0.00 1106 SER A C 13
ATOM 15838 O O . SER A 1 33 ? -8.900 9.558 3.682 1.00 0.00 1106 SER A O 13
ATOM 15846 N N . ILE A 1 34 ? -7.359 8.216 4.630 1.00 0.00 1107 ILE A N 13
ATOM 15847 C CA . ILE A 1 34 ? -7.158 7.318 3.478 1.00 0.00 1107 ILE A CA 13
ATOM 15848 C C . ILE A 1 34 ? -8.278 6.256 3.438 1.00 0.00 1107 ILE A C 13
ATOM 15849 O O . ILE A 1 34 ? -8.748 5.781 4.474 1.00 0.00 1107 ILE A O 13
ATOM 15865 N N . GLY A 1 35 ? -8.691 5.859 2.238 1.00 0.00 1108 GLY A N 13
ATOM 15866 C CA . GLY A 1 35 ? -9.648 4.777 1.984 1.00 0.00 1108 GLY A CA 13
ATOM 15867 C C . GLY A 1 35 ? -9.465 4.135 0.599 1.00 0.00 1108 GLY A C 13
ATOM 15868 O O . GLY A 1 35 ? -8.626 4.576 -0.190 1.00 0.00 1108 GLY A O 13
ATOM 15872 N N . GLY A 1 36 ? -10.274 3.124 0.265 1.00 0.00 1109 GLY A N 13
ATOM 15873 C CA . GLY A 1 36 ? -10.177 2.369 -1.003 1.00 0.00 1109 GLY A CA 13
ATOM 15874 C C . GLY A 1 36 ? -10.237 3.241 -2.268 1.00 0.00 1109 GLY A C 13
ATOM 15875 O O . GLY A 1 36 ? -9.516 3.001 -3.238 1.00 0.00 1109 GLY A O 13
ATOM 15879 N N . HIS A 1 37 ? -11.041 4.310 -2.234 1.00 0.00 1110 HIS A N 13
ATOM 15880 C CA . HIS A 1 37 ? -11.197 5.292 -3.323 1.00 0.00 1110 HIS A CA 13
ATOM 15881 C C . HIS A 1 37 ? -10.052 6.312 -3.444 1.00 0.00 1110 HIS A C 13
ATOM 15882 O O . HIS A 1 37 ? -10.076 7.134 -4.361 1.00 0.00 1110 HIS A O 13
ATOM 15897 N N . THR A 1 38 ? -9.077 6.326 -2.527 1.00 0.00 1111 THR A N 13
ATOM 15898 C CA . THR A 1 38 ? -7.985 7.316 -2.496 1.00 0.00 1111 THR A CA 13
ATOM 15899 C C . THR A 1 38 ? -6.948 7.028 -3.585 1.00 0.00 1111 THR A C 13
ATOM 15900 O O . THR A 1 38 ? -6.370 5.942 -3.628 1.00 0.00 1111 THR A O 13
ATOM 15911 N N . SER A 1 39 ? -6.703 8.008 -4.462 1.00 0.00 1112 SER A N 13
ATOM 15912 C CA . SER A 1 39 ? -5.714 7.929 -5.547 1.00 0.00 1112 SER A CA 13
ATOM 15913 C C . SER A 1 39 ? -4.288 8.212 -5.058 1.00 0.00 1112 SER A C 13
ATOM 15914 O O . SER A 1 39 ? -4.077 8.891 -4.047 1.00 0.00 1112 SER A O 13
ATOM 15922 N N . LEU A 1 40 ? -3.280 7.757 -5.809 1.00 0.00 1113 LEU A N 13
ATOM 15923 C CA . LEU A 1 40 ? -1.872 8.060 -5.510 1.00 0.00 1113 LEU A CA 13
ATOM 15924 C C . LEU A 1 40 ? -1.530 9.543 -5.732 1.00 0.00 1113 LEU A C 13
ATOM 15925 O O . LEU A 1 40 ? -0.609 10.073 -5.109 1.00 0.00 1113 LEU A O 13
ATOM 15941 N N . GLU A 1 41 ? -2.296 10.238 -6.579 1.00 0.00 1114 GLU A N 13
ATOM 15942 C CA . GLU A 1 41 ? -2.190 11.691 -6.788 1.00 0.00 1114 GLU A CA 13
ATOM 15943 C C . GLU A 1 41 ? -2.641 12.483 -5.542 1.00 0.00 1114 GLU A C 13
ATOM 15944 O O . GLU A 1 41 ? -2.041 13.512 -5.219 1.00 0.00 1114 GLU A O 13
ATOM 15956 N N . SER A 1 42 ? -3.650 11.989 -4.808 1.00 0.00 1115 SER A N 13
ATOM 15957 C CA . SER A 1 42 ? -4.070 12.557 -3.516 1.00 0.00 1115 SER A CA 13
ATOM 15958 C C . SER A 1 42 ? -3.004 12.369 -2.423 1.00 0.00 1115 SER A C 13
ATOM 15959 O O . SER A 1 42 ? -2.787 13.260 -1.593 1.00 0.00 1115 SER A O 13
ATOM 15967 N N . MET A 1 43 ? -2.296 11.230 -2.433 1.00 0.00 1116 MET A N 13
ATOM 15968 C CA . MET A 1 43 ? -1.174 10.939 -1.524 1.00 0.00 1116 MET A CA 13
ATOM 15969 C C . MET A 1 43 ? 0.103 11.742 -1.865 1.00 0.00 1116 MET A C 13
ATOM 15970 O O . MET A 1 43 ? 0.883 12.073 -0.970 1.00 0.00 1116 MET A O 13
ATOM 15984 N N . GLY A 1 44 ? 0.326 12.052 -3.148 1.00 0.00 1117 GLY A N 13
ATOM 15985 C CA . GLY A 1 44 ? 1.495 12.792 -3.635 1.00 0.00 1117 GLY A CA 13
ATOM 15986 C C . GLY A 1 44 ? 2.804 11.985 -3.593 1.00 0.00 1117 GLY A C 13
ATOM 15987 O O . GLY A 1 44 ? 3.843 12.518 -3.192 1.00 0.00 1117 GLY A O 13
ATOM 15991 N N . LEU A 1 45 ? 2.753 10.689 -3.930 1.00 0.00 1118 LEU A N 13
ATOM 15992 C CA . LEU A 1 45 ? 3.866 9.740 -3.766 1.00 0.00 1118 LEU A CA 13
ATOM 15993 C C . LEU A 1 45 ? 5.089 10.047 -4.646 1.00 0.00 1118 LEU A C 13
ATOM 15994 O O . LEU A 1 45 ? 4.966 10.533 -5.775 1.00 0.00 1118 LEU A O 13
ATOM 16010 N N . ASP A 1 46 ? 6.264 9.668 -4.137 1.00 0.00 1119 ASP A N 13
ATOM 16011 C CA . ASP A 1 46 ? 7.546 9.618 -4.862 1.00 0.00 1119 ASP A CA 13
ATOM 16012 C C . ASP A 1 46 ? 7.956 8.168 -5.204 1.00 0.00 1119 ASP A C 13
ATOM 16013 O O . ASP A 1 46 ? 7.506 7.204 -4.582 1.00 0.00 1119 ASP A O 13
ATOM 16022 N N . SER A 1 47 ? 8.875 8.012 -6.158 1.00 0.00 1120 SER A N 13
ATOM 16023 C CA . SER A 1 47 ? 9.439 6.711 -6.590 1.00 0.00 1120 SER A CA 13
ATOM 16024 C C . SER A 1 47 ? 10.056 5.893 -5.434 1.00 0.00 1120 SER A C 13
ATOM 16025 O O . SER A 1 47 ? 9.887 4.667 -5.342 1.00 0.00 1120 SER A O 13
ATOM 16032 N N . VAL A 1 48 ? 10.762 6.565 -4.516 1.00 0.00 1121 VAL A N 13
ATOM 16033 C CA . VAL A 1 48 ? 11.308 5.965 -3.281 1.00 0.00 1121 VAL A CA 13
ATOM 16034 C C . VAL A 1 48 ? 10.188 5.530 -2.326 1.00 0.00 1121 VAL A C 13
ATOM 16035 O O . VAL A 1 48 ? 10.237 4.435 -1.755 1.00 0.00 1121 VAL A O 13
ATOM 16048 N N . MET A 1 49 ? 9.154 6.361 -2.151 1.00 0.00 1122 MET A N 13
ATOM 16049 C CA . MET A 1 49 ? 8.033 6.070 -1.251 1.00 0.00 1122 MET A CA 13
ATOM 16050 C C . MET A 1 49 ? 7.165 4.899 -1.741 1.00 0.00 1122 MET A C 13
ATOM 16051 O O . MET A 1 49 ? 6.661 4.131 -0.924 1.00 0.00 1122 MET A O 13
ATOM 16065 N N . ILE A 1 50 ? 7.040 4.703 -3.054 1.00 0.00 1123 ILE A N 13
ATOM 16066 C CA . ILE A 1 50 ? 6.334 3.556 -3.652 1.00 0.00 1123 ILE A CA 13
ATOM 16067 C C . ILE A 1 50 ? 7.047 2.227 -3.333 1.00 0.00 1123 ILE A C 13
ATOM 16068 O O . ILE A 1 50 ? 6.388 1.243 -2.994 1.00 0.00 1123 ILE A O 13
ATOM 16084 N N . ARG A 1 51 ? 8.390 2.204 -3.337 1.00 0.00 1124 ARG A N 13
ATOM 16085 C CA . ARG A 1 51 ? 9.179 1.038 -2.880 1.00 0.00 1124 ARG A CA 13
ATOM 16086 C C . ARG A 1 51 ? 8.993 0.781 -1.381 1.00 0.00 1124 ARG A C 13
ATOM 16087 O O . ARG A 1 51 ? 8.808 -0.368 -0.970 1.00 0.00 1124 ARG A O 13
ATOM 16108 N N . ALA A 1 52 ? 8.982 1.840 -0.565 1.00 0.00 1125 ALA A N 13
ATOM 16109 C CA . ALA A 1 52 ? 8.719 1.745 0.871 1.00 0.00 1125 ALA A CA 13
ATOM 16110 C C . ALA A 1 52 ? 7.304 1.198 1.161 1.00 0.00 1125 ALA A C 13
ATOM 16111 O O . ALA A 1 52 ? 7.145 0.305 1.989 1.00 0.00 1125 ALA A O 13
ATOM 16118 N N . LEU A 1 53 ? 6.284 1.673 0.436 1.00 0.00 1126 LEU A N 13
ATOM 16119 C CA . LEU A 1 53 ? 4.903 1.199 0.549 1.00 0.00 1126 LEU A CA 13
ATOM 16120 C C . LEU A 1 53 ? 4.739 -0.266 0.128 1.00 0.00 1126 LEU A C 13
ATOM 16121 O O . LEU A 1 53 ? 4.058 -1.011 0.829 1.00 0.00 1126 LEU A O 13
ATOM 16137 N N . ALA A 1 54 ? 5.390 -0.714 -0.951 1.00 0.00 1127 ALA A N 13
ATOM 16138 C CA . ALA A 1 54 ? 5.384 -2.128 -1.344 1.00 0.00 1127 ALA A CA 13
ATOM 16139 C C . ALA A 1 54 ? 5.991 -3.029 -0.246 1.00 0.00 1127 ALA A C 13
ATOM 16140 O O . ALA A 1 54 ? 5.429 -4.072 0.098 1.00 0.00 1127 ALA A O 13
ATOM 16147 N N . SER A 1 55 ? 7.100 -2.595 0.369 1.00 0.00 1128 SER A N 13
ATOM 16148 C CA . SER A 1 55 ? 7.733 -3.281 1.504 1.00 0.00 1128 SER A CA 13
ATOM 16149 C C . SER A 1 55 ? 6.838 -3.314 2.755 1.00 0.00 1128 SER A C 13
ATOM 16150 O O . SER A 1 55 ? 6.663 -4.375 3.357 1.00 0.00 1128 SER A O 13
ATOM 16158 N N . ARG A 1 56 ? 6.196 -2.194 3.115 1.00 0.00 1129 ARG A N 13
ATOM 16159 C CA . ARG A 1 56 ? 5.256 -2.116 4.248 1.00 0.00 1129 ARG A CA 13
ATOM 16160 C C . ARG A 1 56 ? 3.997 -2.955 4.034 1.00 0.00 1129 ARG A C 13
ATOM 16161 O O . ARG A 1 56 ? 3.589 -3.674 4.942 1.00 0.00 1129 ARG A O 13
ATOM 16182 N N . LEU A 1 57 ? 3.412 -2.950 2.837 1.00 0.00 1130 LEU A N 13
ATOM 16183 C CA . LEU A 1 57 ? 2.290 -3.829 2.489 1.00 0.00 1130 LEU A CA 13
ATOM 16184 C C . LEU A 1 57 ? 2.676 -5.310 2.562 1.00 0.00 1130 LEU A C 13
ATOM 16185 O O . LEU A 1 57 ? 1.913 -6.105 3.107 1.00 0.00 1130 LEU A O 13
ATOM 16201 N N . SER A 1 58 ? 3.886 -5.677 2.126 1.00 0.00 1131 SER A N 13
ATOM 16202 C CA . SER A 1 58 ? 4.428 -7.036 2.289 1.00 0.00 1131 SER A CA 13
ATOM 16203 C C . SER A 1 58 ? 4.576 -7.452 3.763 1.00 0.00 1131 SER A C 13
ATOM 16204 O O . SER A 1 58 ? 4.253 -8.584 4.134 1.00 0.00 1131 SER A O 13
ATOM 16212 N N . ALA A 1 59 ? 5.014 -6.525 4.619 1.00 0.00 1132 ALA A N 13
ATOM 16213 C CA . ALA A 1 59 ? 5.208 -6.743 6.056 1.00 0.00 1132 ALA A CA 13
ATOM 16214 C C . ALA A 1 59 ? 3.917 -6.736 6.907 1.00 0.00 1132 ALA A C 13
ATOM 16215 O O . ALA A 1 59 ? 3.933 -7.236 8.035 1.00 0.00 1132 ALA A O 13
ATOM 16222 N N . GLU A 1 60 ? 2.809 -6.163 6.415 1.00 0.00 1133 GLU A N 13
ATOM 16223 C CA . GLU A 1 60 ? 1.609 -5.850 7.222 1.00 0.00 1133 GLU A CA 13
ATOM 16224 C C . GLU A 1 60 ? 0.292 -6.404 6.650 1.00 0.00 1133 GLU A C 13
ATOM 16225 O O . GLU A 1 60 ? -0.686 -6.538 7.393 1.00 0.00 1133 GLU A O 13
ATOM 16237 N N . VAL A 1 61 ? 0.242 -6.729 5.351 1.00 0.00 1134 VAL A N 13
ATOM 16238 C CA . VAL A 1 61 ? -0.975 -7.174 4.646 1.00 0.00 1134 VAL A CA 13
ATOM 16239 C C . VAL A 1 61 ? -0.712 -8.464 3.853 1.00 0.00 1134 VAL A C 13
ATOM 16240 O O . VAL A 1 61 ? -1.160 -9.535 4.268 1.00 0.00 1134 VAL A O 13
ATOM 16253 N N . ALA A 1 62 ? 0.016 -8.365 2.735 1.00 0.00 1135 ALA A N 13
ATOM 16254 C CA . ALA A 1 62 ? 0.397 -9.477 1.860 1.00 0.00 1135 ALA A CA 13
ATOM 16255 C C . ALA A 1 62 ? 1.518 -9.053 0.881 1.00 0.00 1135 ALA A C 13
ATOM 16256 O O . ALA A 1 62 ? 1.577 -7.873 0.510 1.00 0.00 1135 ALA A O 13
ATOM 16263 N N . PRO A 1 63 ? 2.398 -9.976 0.443 1.00 0.00 1136 PRO A N 13
ATOM 16264 C CA . PRO A 1 63 ? 3.535 -9.663 -0.425 1.00 0.00 1136 PRO A CA 13
ATOM 16265 C C . PRO A 1 63 ? 3.121 -9.036 -1.765 1.00 0.00 1136 PRO A C 13
ATOM 16266 O O . PRO A 1 63 ? 2.220 -9.525 -2.454 1.00 0.00 1136 PRO A O 13
ATOM 16277 N N . VAL A 1 64 ? 3.804 -7.946 -2.133 1.00 0.00 1137 VAL A N 13
ATOM 16278 C CA . VAL A 1 64 ? 3.542 -7.135 -3.335 1.00 0.00 1137 VAL A CA 13
ATOM 16279 C C . VAL A 1 64 ? 4.810 -6.382 -3.766 1.00 0.00 1137 VAL A C 13
ATOM 16280 O O . VAL A 1 64 ? 5.603 -5.952 -2.922 1.00 0.00 1137 VAL A O 13
ATOM 16293 N N . GLY A 1 65 ? 5.017 -6.235 -5.078 1.00 0.00 1138 GLY A N 13
ATOM 16294 C CA . GLY A 1 65 ? 6.123 -5.463 -5.665 1.00 0.00 1138 GLY A CA 13
ATOM 16295 C C . GLY A 1 65 ? 5.723 -4.026 -6.030 1.00 0.00 1138 GLY A C 13
ATOM 16296 O O . GLY A 1 65 ? 4.540 -3.768 -6.279 1.00 0.00 1138 GLY A O 13
ATOM 16300 N N . PRO A 1 66 ? 6.676 -3.078 -6.114 1.00 0.00 1139 PRO A N 13
ATOM 16301 C CA . PRO A 1 66 ? 6.389 -1.680 -6.466 1.00 0.00 1139 PRO A CA 13
ATOM 16302 C C . PRO A 1 66 ? 5.814 -1.530 -7.885 1.00 0.00 1139 PRO A C 13
ATOM 16303 O O . PRO A 1 66 ? 5.082 -0.578 -8.146 1.00 0.00 1139 PRO A O 13
ATOM 16314 N N . GLU A 1 67 ? 6.065 -2.481 -8.788 1.00 0.00 1140 GLU A N 13
ATOM 16315 C CA . GLU A 1 67 ? 5.486 -2.505 -10.143 1.00 0.00 1140 GLU A CA 13
ATOM 16316 C C . GLU A 1 67 ? 3.943 -2.584 -10.138 1.00 0.00 1140 GLU A C 13
ATOM 16317 O O . GLU A 1 67 ? 3.296 -1.988 -11.003 1.00 0.00 1140 GLU A O 13
ATOM 16329 N N . MET A 1 68 ? 3.340 -3.248 -9.141 1.00 0.00 1141 MET A N 13
ATOM 16330 C CA . MET A 1 68 ? 1.891 -3.210 -8.913 1.00 0.00 1141 MET A CA 13
ATOM 16331 C C . MET A 1 68 ? 1.435 -1.801 -8.499 1.00 0.00 1141 MET A C 13
ATOM 16332 O O . MET A 1 68 ? 0.469 -1.280 -9.054 1.00 0.00 1141 MET A O 13
ATOM 16346 N N . LEU A 1 69 ? 2.153 -1.171 -7.557 1.00 0.00 1142 LEU A N 13
ATOM 16347 C CA . LEU A 1 69 ? 1.833 0.161 -7.035 1.00 0.00 1142 LEU A CA 13
ATOM 16348 C C . LEU A 1 69 ? 1.967 1.269 -8.102 1.00 0.00 1142 LEU A C 13
ATOM 16349 O O . LEU A 1 69 ? 1.086 2.122 -8.204 1.00 0.00 1142 LEU A O 13
ATOM 16365 N N . PHE A 1 70 ? 2.994 1.230 -8.955 1.00 0.00 1143 PHE A N 13
ATOM 16366 C CA . PHE A 1 70 ? 3.140 2.173 -10.081 1.00 0.00 1143 PHE A CA 13
ATOM 16367 C C . PHE A 1 70 ? 1.988 2.093 -11.106 1.00 0.00 1143 PHE A C 13
ATOM 16368 O O . PHE A 1 70 ? 1.770 3.048 -11.856 1.00 0.00 1143 PHE A O 13
ATOM 16385 N N . GLY A 1 71 ? 1.243 0.983 -11.149 1.00 0.00 1144 GLY A N 13
ATOM 16386 C CA . GLY A 1 71 ? 0.115 0.765 -12.065 1.00 0.00 1144 GLY A CA 13
ATOM 16387 C C . GLY A 1 71 ? -1.271 1.164 -11.531 1.00 0.00 1144 GLY A C 13
ATOM 16388 O O . GLY A 1 71 ? -2.251 1.039 -12.264 1.00 0.00 1144 GLY A O 13
ATOM 16392 N N . LEU A 1 72 ? -1.394 1.605 -10.269 1.00 0.00 1145 LEU A N 13
ATOM 16393 C CA . LEU A 1 72 ? -2.697 1.819 -9.610 1.00 0.00 1145 LEU A CA 13
ATOM 16394 C C . LEU A 1 72 ? -3.468 3.056 -10.093 1.00 0.00 1145 LEU A C 13
ATOM 16395 O O . LEU A 1 72 ? -2.897 4.126 -10.334 1.00 0.00 1145 LEU A O 13
ATOM 16411 N N . ARG A 1 73 ? -4.802 2.929 -10.093 1.00 0.00 1146 ARG A N 13
ATOM 16412 C CA . ARG A 1 73 ? -5.767 4.043 -9.983 1.00 0.00 1146 ARG A CA 13
ATOM 16413 C C . ARG A 1 73 ? -5.898 4.499 -8.523 1.00 0.00 1146 ARG A C 13
ATOM 16414 O O . ARG A 1 73 ? -5.776 5.685 -8.227 1.00 0.00 1146 ARG A O 13
ATOM 16435 N N . ASP A 1 74 ? -6.172 3.550 -7.630 1.00 0.00 1147 ASP A N 13
ATOM 16436 C CA . ASP A 1 74 ? -6.500 3.754 -6.212 1.00 0.00 1147 ASP A CA 13
ATOM 16437 C C . ASP A 1 74 ? -6.239 2.467 -5.395 1.00 0.00 1147 ASP A C 13
ATOM 16438 O O . ASP A 1 74 ? -5.773 1.451 -5.927 1.00 0.00 1147 ASP A O 13
ATOM 16447 N N . LEU A 1 75 ? -6.516 2.492 -4.089 1.00 0.00 1148 LEU A N 13
ATOM 16448 C CA . LEU A 1 75 ? -6.283 1.354 -3.182 1.00 0.00 1148 LEU A CA 13
ATOM 16449 C C . LEU A 1 75 ? -7.289 0.197 -3.335 1.00 0.00 1148 LEU A C 13
ATOM 16450 O O . LEU A 1 75 ? -6.958 -0.939 -2.988 1.00 0.00 1148 LEU A O 13
ATOM 16466 N N . ASP A 1 76 ? -8.472 0.437 -3.909 1.00 0.00 1149 ASP A N 13
ATOM 16467 C CA . ASP A 1 76 ? -9.395 -0.618 -4.355 1.00 0.00 1149 ASP A CA 13
ATOM 16468 C C . ASP A 1 76 ? -8.783 -1.476 -5.477 1.00 0.00 1149 ASP A C 13
ATOM 16469 O O . ASP A 1 76 ? -8.948 -2.698 -5.481 1.00 0.00 1149 ASP A O 13
ATOM 16478 N N . GLU A 1 77 ? -8.012 -0.878 -6.390 1.00 0.00 1150 GLU A N 13
ATOM 16479 C CA . GLU A 1 77 ? -7.256 -1.620 -7.413 1.00 0.00 1150 GLU A CA 13
ATOM 16480 C C . GLU A 1 77 ? -6.109 -2.452 -6.807 1.00 0.00 1150 GLU A C 13
ATOM 16481 O O . GLU A 1 77 ? -5.802 -3.548 -7.289 1.00 0.00 1150 GLU A O 13
ATOM 16493 N N . LEU A 1 78 ? -5.494 -1.955 -5.725 1.00 0.00 1151 LEU A N 13
ATOM 16494 C CA . LEU A 1 78 ? -4.397 -2.618 -5.013 1.00 0.00 1151 LEU A CA 13
ATOM 16495 C C . LEU A 1 78 ? -4.889 -3.857 -4.249 1.00 0.00 1151 LEU A C 13
ATOM 16496 O O . LEU A 1 78 ? -4.380 -4.960 -4.454 1.00 0.00 1151 LEU A O 13
ATOM 16512 N N . VAL A 1 79 ? -5.898 -3.692 -3.389 1.00 0.00 1152 VAL A N 13
ATOM 16513 C CA . VAL A 1 79 ? -6.421 -4.769 -2.531 1.00 0.00 1152 VAL A CA 13
ATOM 16514 C C . VAL A 1 79 ? -7.067 -5.905 -3.332 1.00 0.00 1152 VAL A C 13
ATOM 16515 O O . VAL A 1 79 ? -7.019 -7.059 -2.902 1.00 0.00 1152 VAL A O 13
ATOM 16528 N N . ASP A 1 80 ? -7.595 -5.627 -4.530 1.00 0.00 1153 ASP A N 13
ATOM 16529 C CA . ASP A 1 80 ? -8.133 -6.639 -5.450 1.00 0.00 1153 ASP A CA 13
ATOM 16530 C C . ASP A 1 80 ? -7.074 -7.685 -5.869 1.00 0.00 1153 ASP A C 13
ATOM 16531 O O . ASP A 1 80 ? -7.394 -8.865 -6.025 1.00 0.00 1153 ASP A O 13
ATOM 16540 N N . HIS A 1 81 ? -5.800 -7.279 -5.990 1.00 0.00 1154 HIS A N 13
ATOM 16541 C CA . HIS A 1 81 ? -4.671 -8.201 -6.203 1.00 0.00 1154 HIS A CA 13
ATOM 16542 C C . HIS A 1 81 ? -4.326 -8.992 -4.930 1.00 0.00 1154 HIS A C 13
ATOM 16543 O O . HIS A 1 81 ? -4.087 -10.199 -5.010 1.00 0.00 1154 HIS A O 13
ATOM 16558 N N . LEU A 1 82 ? -4.329 -8.343 -3.762 1.00 0.00 1155 LEU A N 13
ATOM 16559 C CA . LEU A 1 82 ? -3.973 -8.980 -2.482 1.00 0.00 1155 LEU A CA 13
ATOM 16560 C C . LEU A 1 82 ? -4.989 -10.034 -2.009 1.00 0.00 1155 LEU A C 13
ATOM 16561 O O . LEU A 1 82 ? -4.578 -11.095 -1.527 1.00 0.00 1155 LEU A O 13
ATOM 16577 N N . VAL A 1 83 ? -6.295 -9.775 -2.157 1.00 0.00 1156 VAL A N 13
ATOM 16578 C CA . VAL A 1 83 ? -7.355 -10.725 -1.763 1.00 0.00 1156 VAL A CA 13
ATOM 16579 C C . VAL A 1 83 ? -7.386 -11.966 -2.667 1.00 0.00 1156 VAL A C 13
ATOM 16580 O O . VAL A 1 83 ? -7.635 -13.073 -2.191 1.00 0.00 1156 VAL A O 13
ATOM 16593 N N . ALA A 1 84 ? -7.080 -11.802 -3.962 1.00 0.00 1157 ALA A N 13
ATOM 16594 C CA . ALA A 1 84 ? -6.987 -12.898 -4.931 1.00 0.00 1157 ALA A CA 13
ATOM 16595 C C . ALA A 1 84 ? -5.676 -13.707 -4.829 1.00 0.00 1157 ALA A C 13
ATOM 16596 O O . ALA A 1 84 ? -5.672 -14.916 -5.074 1.00 0.00 1157 ALA A O 13
ATOM 16603 N N . ALA A 1 85 ? -4.568 -13.037 -4.483 1.00 0.00 1158 ALA A N 13
ATOM 16604 C CA . ALA A 1 85 ? -3.199 -13.577 -4.470 1.00 0.00 1158 ALA A CA 13
ATOM 16605 C C . ALA A 1 85 ? -2.769 -14.232 -5.808 1.00 0.00 1158 ALA A C 13
ATOM 16606 O O . ALA A 1 85 ? -2.042 -15.234 -5.825 1.00 0.00 1158 ALA A O 13
ATOM 16613 N N . ARG A 1 86 ? -3.268 -13.688 -6.930 1.00 0.00 1159 ARG A N 13
ATOM 16614 C CA . ARG A 1 86 ? -3.118 -14.230 -8.296 1.00 0.00 1159 ARG A CA 13
ATOM 16615 C C . ARG A 1 86 ? -1.683 -14.139 -8.834 1.00 0.00 1159 ARG A C 13
ATOM 16616 O O . ARG A 1 86 ? -1.209 -15.154 -9.399 1.00 0.00 1159 ARG A O 13
ATOM 16680 N N . GLY A 1 1 ? -16.181 -7.052 17.550 1.00 0.00 -4 GLY A N 14
ATOM 16681 C CA . GLY A 1 1 ? -17.203 -6.545 18.488 1.00 0.00 -4 GLY A CA 14
ATOM 16682 C C . GLY A 1 1 ? -17.787 -7.651 19.360 1.00 0.00 -4 GLY A C 14
ATOM 16683 O O . GLY A 1 1 ? -17.204 -8.737 19.438 1.00 0.00 -4 GLY A O 14
ATOM 16689 N N . PRO A 1 2 ? -18.930 -7.404 20.027 1.00 0.00 -3 PRO A N 14
ATOM 16690 C CA . PRO A 1 2 ? -19.606 -8.388 20.886 1.00 0.00 -3 PRO A CA 14
ATOM 16691 C C . PRO A 1 2 ? -20.051 -9.669 20.153 1.00 0.00 -3 PRO A C 14
ATOM 16692 O O . PRO A 1 2 ? -20.338 -9.652 18.948 1.00 0.00 -3 PRO A O 14
ATOM 16703 N N . GLY A 1 3 ? -20.154 -10.779 20.888 1.00 0.00 -2 GLY A N 14
ATOM 16704 C CA . GLY A 1 3 ? -20.555 -12.083 20.343 1.00 0.00 -2 GLY A CA 14
ATOM 16705 C C . GLY A 1 3 ? -19.546 -12.664 19.339 1.00 0.00 -2 GLY A C 14
ATOM 16706 O O . GLY A 1 3 ? -18.333 -12.597 19.554 1.00 0.00 -2 GLY A O 14
ATOM 16710 N N . SER A 1 4 ? -20.046 -13.247 18.243 1.00 0.00 -1 SER A N 14
ATOM 16711 C CA . SER A 1 4 ? -19.248 -13.820 17.149 1.00 0.00 -1 SER A CA 14
ATOM 16712 C C . SER A 1 4 ? -19.995 -13.734 15.811 1.00 0.00 -1 SER A C 14
ATOM 16713 O O . SER A 1 4 ? -21.229 -13.840 15.765 1.00 0.00 -1 SER A O 14
ATOM 16721 N N . ALA A 1 5 ? -19.253 -13.547 14.712 1.00 0.00 1078 ALA A N 14
ATOM 16722 C CA . ALA A 1 5 ? -19.775 -13.446 13.344 1.00 0.00 1078 ALA A CA 14
ATOM 16723 C C . ALA A 1 5 ? -18.740 -13.915 12.301 1.00 0.00 1078 ALA A C 14
ATOM 16724 O O . ALA A 1 5 ? -17.532 -13.721 12.472 1.00 0.00 1078 ALA A O 14
ATOM 16731 N N . ALA A 1 6 ? -19.219 -14.517 11.206 1.00 0.00 1079 ALA A N 14
ATOM 16732 C CA . ALA A 1 6 ? -18.374 -15.055 10.132 1.00 0.00 1079 ALA A CA 14
ATOM 16733 C C . ALA A 1 6 ? -17.751 -13.981 9.213 1.00 0.00 1079 ALA A C 14
ATOM 16734 O O . ALA A 1 6 ? -16.713 -14.237 8.594 1.00 0.00 1079 ALA A O 14
ATOM 16741 N N . ALA A 1 7 ? -18.363 -12.791 9.135 1.00 0.00 1080 ALA A N 14
ATOM 16742 C CA . ALA A 1 7 ? -17.907 -11.630 8.353 1.00 0.00 1080 ALA A CA 14
ATOM 16743 C C . ALA A 1 7 ? -17.662 -11.900 6.842 1.00 0.00 1080 ALA A C 14
ATOM 16744 O O . ALA A 1 7 ? -16.800 -11.275 6.215 1.00 0.00 1080 ALA A O 14
ATOM 16751 N N . ASP A 1 8 ? -18.393 -12.854 6.253 1.00 0.00 1081 ASP A N 14
ATOM 16752 C CA . ASP A 1 8 ? -18.222 -13.296 4.857 1.00 0.00 1081 ASP A CA 14
ATOM 16753 C C . ASP A 1 8 ? -18.534 -12.194 3.816 1.00 0.00 1081 ASP A C 14
ATOM 16754 O O . ASP A 1 8 ? -18.003 -12.203 2.704 1.00 0.00 1081 ASP A O 14
ATOM 16763 N N . ASP A 1 9 ? -19.361 -11.215 4.185 1.00 0.00 1082 ASP A N 14
ATOM 16764 C CA . ASP A 1 9 ? -19.675 -10.007 3.409 1.00 0.00 1082 ASP A CA 14
ATOM 16765 C C . ASP A 1 9 ? -18.634 -8.873 3.561 1.00 0.00 1082 ASP A C 14
ATOM 16766 O O . ASP A 1 9 ? -18.677 -7.888 2.818 1.00 0.00 1082 ASP A O 14
ATOM 16775 N N . GLY A 1 10 ? -17.701 -8.997 4.512 1.00 0.00 1083 GLY A N 14
ATOM 16776 C CA . GLY A 1 10 ? -16.754 -7.943 4.907 1.00 0.00 1083 GLY A CA 14
ATOM 16777 C C . GLY A 1 10 ? -15.288 -8.194 4.530 1.00 0.00 1083 GLY A C 14
ATOM 16778 O O . GLY A 1 10 ? -14.443 -7.365 4.863 1.00 0.00 1083 GLY A O 14
ATOM 16782 N N . ARG A 1 11 ? -14.961 -9.311 3.857 1.00 0.00 1084 ARG A N 14
ATOM 16783 C CA . ARG A 1 11 ? -13.580 -9.783 3.602 1.00 0.00 1084 ARG A CA 14
ATOM 16784 C C . ARG A 1 11 ? -12.653 -8.705 3.022 1.00 0.00 1084 ARG A C 14
ATOM 16785 O O . ARG A 1 11 ? -11.636 -8.380 3.636 1.00 0.00 1084 ARG A O 14
ATOM 16806 N N . ARG A 1 12 ? -13.000 -8.139 1.860 1.00 0.00 1085 ARG A N 14
ATOM 16807 C CA . ARG A 1 12 ? -12.184 -7.128 1.158 1.00 0.00 1085 ARG A CA 14
ATOM 16808 C C . ARG A 1 12 ? -12.298 -5.734 1.781 1.00 0.00 1085 ARG A C 14
ATOM 16809 O O . ARG A 1 12 ? -11.345 -4.967 1.723 1.00 0.00 1085 ARG A O 14
ATOM 16830 N N . ALA A 1 13 ? -13.419 -5.415 2.431 1.00 0.00 1086 ALA A N 14
ATOM 16831 C CA . ALA A 1 13 ? -13.615 -4.145 3.144 1.00 0.00 1086 ALA A CA 14
ATOM 16832 C C . ALA A 1 13 ? -12.717 -4.036 4.393 1.00 0.00 1086 ALA A C 14
ATOM 16833 O O . ALA A 1 13 ? -12.064 -3.010 4.610 1.00 0.00 1086 ALA A O 14
ATOM 16840 N N . GLU A 1 14 ? -12.613 -5.115 5.175 1.00 0.00 1087 GLU A N 14
ATOM 16841 C CA . GLU A 1 14 ? -11.679 -5.232 6.302 1.00 0.00 1087 GLU A CA 14
ATOM 16842 C C . GLU A 1 14 ? -10.218 -5.207 5.826 1.00 0.00 1087 GLU A C 14
ATOM 16843 O O . GLU A 1 14 ? -9.378 -4.535 6.424 1.00 0.00 1087 GLU A O 14
ATOM 16855 N N . LEU A 1 15 ? -9.913 -5.879 4.711 1.00 0.00 1088 LEU A N 14
ATOM 16856 C CA . LEU A 1 15 ? -8.577 -5.880 4.101 1.00 0.00 1088 LEU A CA 14
ATOM 16857 C C . LEU A 1 15 ? -8.170 -4.489 3.565 1.00 0.00 1088 LEU A C 14
ATOM 16858 O O . LEU A 1 15 ? -7.019 -4.074 3.717 1.00 0.00 1088 LEU A O 14
ATOM 16874 N N . ALA A 1 16 ? -9.117 -3.734 3.001 1.00 0.00 1089 ALA A N 14
ATOM 16875 C CA . ALA A 1 16 ? -8.906 -2.370 2.522 1.00 0.00 1089 ALA A CA 14
ATOM 16876 C C . ALA A 1 16 ? -8.667 -1.366 3.667 1.00 0.00 1089 ALA A C 14
ATOM 16877 O O . ALA A 1 16 ? -7.881 -0.427 3.513 1.00 0.00 1089 ALA A O 14
ATOM 16884 N N . ASP A 1 17 ? -9.267 -1.576 4.843 1.00 0.00 1090 ASP A N 14
ATOM 16885 C CA . ASP A 1 17 ? -8.929 -0.797 6.042 1.00 0.00 1090 ASP A CA 14
ATOM 16886 C C . ASP A 1 17 ? -7.452 -1.002 6.452 1.00 0.00 1090 ASP A C 14
ATOM 16887 O O . ASP A 1 17 ? -6.778 -0.035 6.819 1.00 0.00 1090 ASP A O 14
ATOM 16896 N N . ARG A 1 18 ? -6.918 -2.228 6.309 1.00 0.00 1091 ARG A N 14
ATOM 16897 C CA . ARG A 1 18 ? -5.499 -2.525 6.584 1.00 0.00 1091 ARG A CA 14
ATOM 16898 C C . ARG A 1 18 ? -4.539 -1.902 5.567 1.00 0.00 1091 ARG A C 14
ATOM 16899 O O . ARG A 1 18 ? -3.513 -1.371 5.990 1.00 0.00 1091 ARG A O 14
ATOM 16920 N N . VAL A 1 19 ? -4.852 -1.869 4.268 1.00 0.00 1092 VAL A N 14
ATOM 16921 C CA . VAL A 1 19 ? -4.011 -1.120 3.298 1.00 0.00 1092 VAL A CA 14
ATOM 16922 C C . VAL A 1 19 ? -4.077 0.387 3.538 1.00 0.00 1092 VAL A C 14
ATOM 16923 O O . VAL A 1 19 ? -3.050 1.060 3.476 1.00 0.00 1092 VAL A O 14
ATOM 16936 N N . SER A 1 20 ? -5.255 0.919 3.894 1.00 0.00 1093 SER A N 14
ATOM 16937 C CA . SER A 1 20 ? -5.451 2.329 4.249 1.00 0.00 1093 SER A CA 14
ATOM 16938 C C . SER A 1 20 ? -4.606 2.720 5.472 1.00 0.00 1093 SER A C 14
ATOM 16939 O O . SER A 1 20 ? -3.872 3.710 5.431 1.00 0.00 1093 SER A O 14
ATOM 16947 N N . ARG A 1 21 ? -4.611 1.895 6.534 1.00 0.00 1094 ARG A N 14
ATOM 16948 C CA . ARG A 1 21 ? -3.754 2.060 7.725 1.00 0.00 1094 ARG A CA 14
ATOM 16949 C C . ARG A 1 21 ? -2.263 1.867 7.435 1.00 0.00 1094 ARG A C 14
ATOM 16950 O O . ARG A 1 21 ? -1.443 2.572 8.023 1.00 0.00 1094 ARG A O 14
ATOM 16971 N N . THR A 1 22 ? -1.884 0.979 6.516 1.00 0.00 1095 THR A N 14
ATOM 16972 C CA . THR A 1 22 ? -0.476 0.776 6.113 1.00 0.00 1095 THR A CA 14
ATOM 16973 C C . THR A 1 22 ? 0.061 2.002 5.369 1.00 0.00 1095 THR A C 14
ATOM 16974 O O . THR A 1 22 ? 1.167 2.466 5.650 1.00 0.00 1095 THR A O 14
ATOM 16985 N N . VAL A 1 23 ? -0.752 2.585 4.482 1.00 0.00 1096 VAL A N 14
ATOM 16986 C CA . VAL A 1 23 ? -0.453 3.861 3.813 1.00 0.00 1096 VAL A CA 14
ATOM 16987 C C . VAL A 1 23 ? -0.353 5.003 4.828 1.00 0.00 1096 VAL A C 14
ATOM 16988 O O . VAL A 1 23 ? 0.659 5.704 4.844 1.00 0.00 1096 VAL A O 14
ATOM 17001 N N . ALA A 1 24 ? -1.345 5.159 5.714 1.00 0.00 1097 ALA A N 14
ATOM 17002 C CA . ALA A 1 24 ? -1.361 6.193 6.755 1.00 0.00 1097 ALA A CA 14
ATOM 17003 C C . ALA A 1 24 ? -0.119 6.123 7.669 1.00 0.00 1097 ALA A C 14
ATOM 17004 O O . ALA A 1 24 ? 0.490 7.154 7.961 1.00 0.00 1097 ALA A O 14
ATOM 17011 N N . ASP A 1 25 ? 0.307 4.916 8.055 1.00 0.00 1098 ASP A N 14
ATOM 17012 C CA . ASP A 1 25 ? 1.537 4.661 8.819 1.00 0.00 1098 ASP A CA 14
ATOM 17013 C C . ASP A 1 25 ? 2.807 5.043 8.028 1.00 0.00 1098 ASP A C 14
ATOM 17014 O O . ASP A 1 25 ? 3.711 5.689 8.564 1.00 0.00 1098 ASP A O 14
ATOM 17023 N N . THR A 1 26 ? 2.866 4.698 6.734 1.00 0.00 1099 THR A N 14
ATOM 17024 C CA . THR A 1 26 ? 4.053 4.919 5.884 1.00 0.00 1099 THR A CA 14
ATOM 17025 C C . THR A 1 26 ? 4.300 6.400 5.566 1.00 0.00 1099 THR A C 14
ATOM 17026 O O . THR A 1 26 ? 5.439 6.865 5.672 1.00 0.00 1099 THR A O 14
ATOM 17037 N N . ILE A 1 27 ? 3.250 7.153 5.205 1.00 0.00 1100 ILE A N 14
ATOM 17038 C CA . ILE A 1 27 ? 3.342 8.586 4.835 1.00 0.00 1100 ILE A CA 14
ATOM 17039 C C . ILE A 1 27 ? 2.975 9.565 5.967 1.00 0.00 1100 ILE A C 14
ATOM 17040 O O . ILE A 1 27 ? 2.976 10.782 5.761 1.00 0.00 1100 ILE A O 14
ATOM 17056 N N . GLY A 1 28 ? 2.671 9.062 7.168 1.00 0.00 1101 GLY A N 14
ATOM 17057 C CA . GLY A 1 28 ? 2.449 9.861 8.385 1.00 0.00 1101 GLY A CA 14
ATOM 17058 C C . GLY A 1 28 ? 1.114 10.620 8.465 1.00 0.00 1101 GLY A C 14
ATOM 17059 O O . GLY A 1 28 ? 0.955 11.502 9.314 1.00 0.00 1101 GLY A O 14
ATOM 17063 N N . ARG A 1 29 ? 0.151 10.300 7.586 1.00 0.00 1102 ARG A N 14
ATOM 17064 C CA . ARG A 1 29 ? -1.203 10.892 7.567 1.00 0.00 1102 ARG A CA 14
ATOM 17065 C C . ARG A 1 29 ? -2.107 10.314 8.677 1.00 0.00 1102 ARG A C 14
ATOM 17066 O O . ARG A 1 29 ? -1.916 9.159 9.064 1.00 0.00 1102 ARG A O 14
ATOM 17087 N N . PRO A 1 30 ? -3.089 11.076 9.194 1.00 0.00 1103 PRO A N 14
ATOM 17088 C CA . PRO A 1 30 ? -4.041 10.590 10.196 1.00 0.00 1103 PRO A CA 14
ATOM 17089 C C . PRO A 1 30 ? -5.025 9.563 9.610 1.00 0.00 1103 PRO A C 14
ATOM 17090 O O . PRO A 1 30 ? -5.318 9.562 8.407 1.00 0.00 1103 PRO A O 14
ATOM 17101 N N . ALA A 1 31 ? -5.578 8.701 10.467 1.00 0.00 1104 ALA A N 14
ATOM 17102 C CA . ALA A 1 31 ? -6.583 7.707 10.090 1.00 0.00 1104 ALA A CA 14
ATOM 17103 C C . ALA A 1 31 ? -7.862 8.362 9.524 1.00 0.00 1104 ALA A C 14
ATOM 17104 O O . ALA A 1 31 ? -8.315 9.406 10.001 1.00 0.00 1104 ALA A O 14
ATOM 17111 N N . GLY A 1 32 ? -8.443 7.745 8.491 1.00 0.00 1105 GLY A N 14
ATOM 17112 C CA . GLY A 1 32 ? -9.639 8.224 7.778 1.00 0.00 1105 GLY A CA 14
ATOM 17113 C C . GLY A 1 32 ? -9.393 9.317 6.719 1.00 0.00 1105 GLY A C 14
ATOM 17114 O O . GLY A 1 32 ? -10.296 9.602 5.928 1.00 0.00 1105 GLY A O 14
ATOM 17118 N N . SER A 1 33 ? -8.191 9.909 6.656 1.00 0.00 1106 SER A N 14
ATOM 17119 C CA . SER A 1 33 ? -7.773 10.803 5.561 1.00 0.00 1106 SER A CA 14
ATOM 17120 C C . SER A 1 33 ? -7.426 10.013 4.284 1.00 0.00 1106 SER A C 14
ATOM 17121 O O . SER A 1 33 ? -7.738 10.435 3.166 1.00 0.00 1106 SER A O 14
ATOM 17129 N N . ILE A 1 34 ? -6.848 8.817 4.447 1.00 0.00 1107 ILE A N 14
ATOM 17130 C CA . ILE A 1 34 ? -6.651 7.809 3.396 1.00 0.00 1107 ILE A CA 14
ATOM 17131 C C . ILE A 1 34 ? -7.977 7.074 3.110 1.00 0.00 1107 ILE A C 14
ATOM 17132 O O . ILE A 1 34 ? -8.814 6.914 4.002 1.00 0.00 1107 ILE A O 14
ATOM 17148 N N . GLY A 1 35 ? -8.176 6.611 1.874 1.00 0.00 1108 GLY A N 14
ATOM 17149 C CA . GLY A 1 35 ? -9.359 5.844 1.454 1.00 0.00 1108 GLY A CA 14
ATOM 17150 C C . GLY A 1 35 ? -9.143 5.016 0.181 1.00 0.00 1108 GLY A C 14
ATOM 17151 O O . GLY A 1 35 ? -8.259 5.311 -0.623 1.00 0.00 1108 GLY A O 14
ATOM 17155 N N . GLY A 1 36 ? -9.953 3.967 -0.011 1.00 0.00 1109 GLY A N 14
ATOM 17156 C CA . GLY A 1 36 ? -9.798 2.984 -1.097 1.00 0.00 1109 GLY A CA 14
ATOM 17157 C C . GLY A 1 36 ? -9.867 3.584 -2.512 1.00 0.00 1109 GLY A C 14
ATOM 17158 O O . GLY A 1 36 ? -9.068 3.235 -3.380 1.00 0.00 1109 GLY A O 14
ATOM 17162 N N . HIS A 1 37 ? -10.793 4.522 -2.727 1.00 0.00 1110 HIS A N 14
ATOM 17163 C CA . HIS A 1 37 ? -11.000 5.226 -4.004 1.00 0.00 1110 HIS A CA 14
ATOM 17164 C C . HIS A 1 37 ? -10.042 6.412 -4.260 1.00 0.00 1110 HIS A C 14
ATOM 17165 O O . HIS A 1 37 ? -10.173 7.084 -5.288 1.00 0.00 1110 HIS A O 14
ATOM 17180 N N . THR A 1 38 ? -9.132 6.723 -3.336 1.00 0.00 1111 THR A N 14
ATOM 17181 C CA . THR A 1 38 ? -8.317 7.952 -3.381 1.00 0.00 1111 THR A CA 14
ATOM 17182 C C . THR A 1 38 ? -7.104 7.781 -4.299 1.00 0.00 1111 THR A C 14
ATOM 17183 O O . THR A 1 38 ? -6.371 6.793 -4.199 1.00 0.00 1111 THR A O 14
ATOM 17194 N N . SER A 1 39 ? -6.884 8.733 -5.211 1.00 0.00 1112 SER A N 14
ATOM 17195 C CA . SER A 1 39 ? -5.788 8.715 -6.190 1.00 0.00 1112 SER A CA 14
ATOM 17196 C C . SER A 1 39 ? -4.407 8.829 -5.530 1.00 0.00 1112 SER A C 14
ATOM 17197 O O . SER A 1 39 ? -4.248 9.509 -4.515 1.00 0.00 1112 SER A O 14
ATOM 17205 N N . LEU A 1 40 ? -3.382 8.226 -6.145 1.00 0.00 1113 LEU A N 14
ATOM 17206 C CA . LEU A 1 40 ? -1.990 8.286 -5.657 1.00 0.00 1113 LEU A CA 14
ATOM 17207 C C . LEU A 1 40 ? -1.453 9.729 -5.606 1.00 0.00 1113 LEU A C 14
ATOM 17208 O O . LEU A 1 40 ? -0.734 10.101 -4.678 1.00 0.00 1113 LEU A O 14
ATOM 17224 N N . GLU A 1 41 ? -1.847 10.560 -6.577 1.00 0.00 1114 GLU A N 14
ATOM 17225 C CA . GLU A 1 41 ? -1.504 11.991 -6.663 1.00 0.00 1114 GLU A CA 14
ATOM 17226 C C . GLU A 1 41 ? -2.168 12.817 -5.542 1.00 0.00 1114 GLU A C 14
ATOM 17227 O O . GLU A 1 41 ? -1.547 13.727 -4.993 1.00 0.00 1114 GLU A O 14
ATOM 17239 N N . SER A 1 42 ? -3.400 12.475 -5.158 1.00 0.00 1115 SER A N 14
ATOM 17240 C CA . SER A 1 42 ? -4.133 13.120 -4.057 1.00 0.00 1115 SER A CA 14
ATOM 17241 C C . SER A 1 42 ? -3.509 12.798 -2.690 1.00 0.00 1115 SER A C 14
ATOM 17242 O O . SER A 1 42 ? -3.387 13.677 -1.827 1.00 0.00 1115 SER A O 14
ATOM 17250 N N . MET A 1 43 ? -3.021 11.562 -2.510 1.00 0.00 1116 MET A N 14
ATOM 17251 C CA . MET A 1 43 ? -2.220 11.140 -1.347 1.00 0.00 1116 MET A CA 14
ATOM 17252 C C . MET A 1 43 ? -0.758 11.629 -1.400 1.00 0.00 1116 MET A C 14
ATOM 17253 O O . MET A 1 43 ? -0.019 11.464 -0.424 1.00 0.00 1116 MET A O 14
ATOM 17267 N N . GLY A 1 44 ? -0.327 12.249 -2.507 1.00 0.00 1117 GLY A N 14
ATOM 17268 C CA . GLY A 1 44 ? 1.009 12.835 -2.671 1.00 0.00 1117 GLY A CA 14
ATOM 17269 C C . GLY A 1 44 ? 2.152 11.814 -2.729 1.00 0.00 1117 GLY A C 14
ATOM 17270 O O . GLY A 1 44 ? 3.260 12.115 -2.279 1.00 0.00 1117 GLY A O 14
ATOM 17274 N N . LEU A 1 45 ? 1.890 10.596 -3.220 1.00 0.00 1118 LEU A N 14
ATOM 17275 C CA . LEU A 1 45 ? 2.857 9.493 -3.230 1.00 0.00 1118 LEU A CA 14
ATOM 17276 C C . LEU A 1 45 ? 3.969 9.703 -4.276 1.00 0.00 1118 LEU A C 14
ATOM 17277 O O . LEU A 1 45 ? 3.742 9.591 -5.485 1.00 0.00 1118 LEU A O 14
ATOM 17293 N N . ASP A 1 46 ? 5.191 9.959 -3.804 1.00 0.00 1119 ASP A N 14
ATOM 17294 C CA . ASP A 1 46 ? 6.422 9.902 -4.612 1.00 0.00 1119 ASP A CA 14
ATOM 17295 C C . ASP A 1 46 ? 6.861 8.452 -4.898 1.00 0.00 1119 ASP A C 14
ATOM 17296 O O . ASP A 1 46 ? 6.440 7.513 -4.217 1.00 0.00 1119 ASP A O 14
ATOM 17305 N N . SER A 1 47 ? 7.763 8.242 -5.857 1.00 0.00 1120 SER A N 14
ATOM 17306 C CA . SER A 1 47 ? 8.336 6.912 -6.161 1.00 0.00 1120 SER A CA 14
ATOM 17307 C C . SER A 1 47 ? 9.071 6.263 -4.984 1.00 0.00 1120 SER A C 14
ATOM 17308 O O . SER A 1 47 ? 9.071 5.037 -4.853 1.00 0.00 1120 SER A O 14
ATOM 17315 N N . VAL A 1 48 ? 9.711 7.057 -4.122 1.00 0.00 1121 VAL A N 14
ATOM 17316 C CA . VAL A 1 48 ? 10.336 6.585 -2.872 1.00 0.00 1121 VAL A CA 14
ATOM 17317 C C . VAL A 1 48 ? 9.273 6.045 -1.905 1.00 0.00 1121 VAL A C 14
ATOM 17318 O O . VAL A 1 48 ? 9.450 4.976 -1.316 1.00 0.00 1121 VAL A O 14
ATOM 17331 N N . MET A 1 49 ? 8.145 6.748 -1.771 1.00 0.00 1122 MET A N 14
ATOM 17332 C CA . MET A 1 49 ? 7.006 6.305 -0.959 1.00 0.00 1122 MET A CA 14
ATOM 17333 C C . MET A 1 49 ? 6.374 5.036 -1.539 1.00 0.00 1122 MET A C 14
ATOM 17334 O O . MET A 1 49 ? 6.106 4.107 -0.785 1.00 0.00 1122 MET A O 14
ATOM 17348 N N . ILE A 1 50 ? 6.221 4.924 -2.863 1.00 0.00 1123 ILE A N 14
ATOM 17349 C CA . ILE A 1 50 ? 5.714 3.711 -3.533 1.00 0.00 1123 ILE A CA 14
ATOM 17350 C C . ILE A 1 50 ? 6.637 2.503 -3.291 1.00 0.00 1123 ILE A C 14
ATOM 17351 O O . ILE A 1 50 ? 6.152 1.421 -2.935 1.00 0.00 1123 ILE A O 14
ATOM 17367 N N . ARG A 1 51 ? 7.961 2.671 -3.416 1.00 0.00 1124 ARG A N 14
ATOM 17368 C CA . ARG A 1 51 ? 8.942 1.612 -3.113 1.00 0.00 1124 ARG A CA 14
ATOM 17369 C C . ARG A 1 51 ? 8.921 1.179 -1.638 1.00 0.00 1124 ARG A C 14
ATOM 17370 O O . ARG A 1 51 ? 9.016 -0.021 -1.365 1.00 0.00 1124 ARG A O 14
ATOM 17391 N N . ALA A 1 52 ? 8.724 2.108 -0.703 1.00 0.00 1125 ALA A N 14
ATOM 17392 C CA . ALA A 1 52 ? 8.520 1.803 0.717 1.00 0.00 1125 ALA A CA 14
ATOM 17393 C C . ALA A 1 52 ? 7.168 1.110 0.998 1.00 0.00 1125 ALA A C 14
ATOM 17394 O O . ALA A 1 52 ? 7.129 0.130 1.747 1.00 0.00 1125 ALA A O 14
ATOM 17401 N N . LEU A 1 53 ? 6.077 1.560 0.374 1.00 0.00 1126 LEU A N 14
ATOM 17402 C CA . LEU A 1 53 ? 4.729 1.000 0.533 1.00 0.00 1126 LEU A CA 14
ATOM 17403 C C . LEU A 1 53 ? 4.662 -0.466 0.107 1.00 0.00 1126 LEU A C 14
ATOM 17404 O O . LEU A 1 53 ? 4.068 -1.265 0.828 1.00 0.00 1126 LEU A O 14
ATOM 17420 N N . ALA A 1 54 ? 5.298 -0.847 -1.004 1.00 0.00 1127 ALA A N 14
ATOM 17421 C CA . ALA A 1 54 ? 5.339 -2.242 -1.448 1.00 0.00 1127 ALA A CA 14
ATOM 17422 C C . ALA A 1 54 ? 5.967 -3.170 -0.383 1.00 0.00 1127 ALA A C 14
ATOM 17423 O O . ALA A 1 54 ? 5.427 -4.236 -0.071 1.00 0.00 1127 ALA A O 14
ATOM 17430 N N . SER A 1 55 ? 7.067 -2.731 0.238 1.00 0.00 1128 SER A N 14
ATOM 17431 C CA . SER A 1 55 ? 7.734 -3.442 1.340 1.00 0.00 1128 SER A CA 14
ATOM 17432 C C . SER A 1 55 ? 6.861 -3.512 2.605 1.00 0.00 1128 SER A C 14
ATOM 17433 O O . SER A 1 55 ? 6.703 -4.592 3.186 1.00 0.00 1128 SER A O 14
ATOM 17441 N N . ARG A 1 56 ? 6.223 -2.397 3.003 1.00 0.00 1129 ARG A N 14
ATOM 17442 C CA . ARG A 1 56 ? 5.316 -2.343 4.165 1.00 0.00 1129 ARG A CA 14
ATOM 17443 C C . ARG A 1 56 ? 4.067 -3.206 3.980 1.00 0.00 1129 ARG A C 14
ATOM 17444 O O . ARG A 1 56 ? 3.680 -3.916 4.905 1.00 0.00 1129 ARG A O 14
ATOM 17465 N N . LEU A 1 57 ? 3.464 -3.223 2.791 1.00 0.00 1130 LEU A N 14
ATOM 17466 C CA . LEU A 1 57 ? 2.328 -4.092 2.461 1.00 0.00 1130 LEU A CA 14
ATOM 17467 C C . LEU A 1 57 ? 2.728 -5.578 2.474 1.00 0.00 1130 LEU A C 14
ATOM 17468 O O . LEU A 1 57 ? 1.991 -6.394 3.032 1.00 0.00 1130 LEU A O 14
ATOM 17484 N N . SER A 1 58 ? 3.913 -5.917 1.956 1.00 0.00 1131 SER A N 14
ATOM 17485 C CA . SER A 1 58 ? 4.470 -7.275 2.017 1.00 0.00 1131 SER A CA 14
ATOM 17486 C C . SER A 1 58 ? 4.698 -7.761 3.461 1.00 0.00 1131 SER A C 14
ATOM 17487 O O . SER A 1 58 ? 4.389 -8.908 3.795 1.00 0.00 1131 SER A O 14
ATOM 17495 N N . ALA A 1 59 ? 5.173 -6.876 4.340 1.00 0.00 1132 ALA A N 14
ATOM 17496 C CA . ALA A 1 59 ? 5.435 -7.156 5.751 1.00 0.00 1132 ALA A CA 14
ATOM 17497 C C . ALA A 1 59 ? 4.168 -7.257 6.634 1.00 0.00 1132 ALA A C 14
ATOM 17498 O O . ALA A 1 59 ? 4.241 -7.832 7.722 1.00 0.00 1132 ALA A O 14
ATOM 17505 N N . GLU A 1 60 ? 3.024 -6.698 6.213 1.00 0.00 1133 GLU A N 14
ATOM 17506 C CA . GLU A 1 60 ? 1.840 -6.492 7.075 1.00 0.00 1133 GLU A CA 14
ATOM 17507 C C . GLU A 1 60 ? 0.558 -7.154 6.552 1.00 0.00 1133 GLU A C 14
ATOM 17508 O O . GLU A 1 60 ? -0.277 -7.582 7.355 1.00 0.00 1133 GLU A O 14
ATOM 17520 N N . VAL A 1 61 ? 0.375 -7.229 5.231 1.00 0.00 1134 VAL A N 14
ATOM 17521 C CA . VAL A 1 61 ? -0.892 -7.602 4.582 1.00 0.00 1134 VAL A CA 14
ATOM 17522 C C . VAL A 1 61 ? -0.710 -8.809 3.658 1.00 0.00 1134 VAL A C 14
ATOM 17523 O O . VAL A 1 61 ? -1.213 -9.889 3.972 1.00 0.00 1134 VAL A O 14
ATOM 17536 N N . ALA A 1 62 ? 0.017 -8.636 2.548 1.00 0.00 1135 ALA A N 14
ATOM 17537 C CA . ALA A 1 62 ? 0.360 -9.688 1.586 1.00 0.00 1135 ALA A CA 14
ATOM 17538 C C . ALA A 1 62 ? 1.455 -9.220 0.598 1.00 0.00 1135 ALA A C 14
ATOM 17539 O O . ALA A 1 62 ? 1.566 -8.015 0.341 1.00 0.00 1135 ALA A O 14
ATOM 17546 N N . PRO A 1 63 ? 2.258 -10.139 0.021 1.00 0.00 1136 PRO A N 14
ATOM 17547 C CA . PRO A 1 63 ? 3.385 -9.785 -0.848 1.00 0.00 1136 PRO A CA 14
ATOM 17548 C C . PRO A 1 63 ? 2.968 -9.046 -2.128 1.00 0.00 1136 PRO A C 14
ATOM 17549 O O . PRO A 1 63 ? 2.029 -9.438 -2.832 1.00 0.00 1136 PRO A O 14
ATOM 17560 N N . VAL A 1 64 ? 3.697 -7.973 -2.447 1.00 0.00 1137 VAL A N 14
ATOM 17561 C CA . VAL A 1 64 ? 3.499 -7.120 -3.632 1.00 0.00 1137 VAL A CA 14
ATOM 17562 C C . VAL A 1 64 ? 4.799 -6.356 -3.957 1.00 0.00 1137 VAL A C 14
ATOM 17563 O O . VAL A 1 64 ? 5.543 -5.976 -3.048 1.00 0.00 1137 VAL A O 14
ATOM 17576 N N . GLY A 1 65 ? 5.097 -6.171 -5.246 1.00 0.00 1138 GLY A N 14
ATOM 17577 C CA . GLY A 1 65 ? 6.278 -5.435 -5.725 1.00 0.00 1138 GLY A CA 14
ATOM 17578 C C . GLY A 1 65 ? 5.986 -3.970 -6.094 1.00 0.00 1138 GLY A C 14
ATOM 17579 O O . GLY A 1 65 ? 4.842 -3.650 -6.433 1.00 0.00 1138 GLY A O 14
ATOM 17583 N N . PRO A 1 66 ? 6.992 -3.065 -6.108 1.00 0.00 1139 PRO A N 14
ATOM 17584 C CA . PRO A 1 66 ? 6.802 -1.662 -6.490 1.00 0.00 1139 PRO A CA 14
ATOM 17585 C C . PRO A 1 66 ? 6.211 -1.490 -7.898 1.00 0.00 1139 PRO A C 14
ATOM 17586 O O . PRO A 1 66 ? 5.363 -0.629 -8.104 1.00 0.00 1139 PRO A O 14
ATOM 17597 N N . GLU A 1 67 ? 6.600 -2.343 -8.854 1.00 0.00 1140 GLU A N 14
ATOM 17598 C CA . GLU A 1 67 ? 6.090 -2.334 -10.237 1.00 0.00 1140 GLU A CA 14
ATOM 17599 C C . GLU A 1 67 ? 4.574 -2.587 -10.339 1.00 0.00 1140 GLU A C 14
ATOM 17600 O O . GLU A 1 67 ? 3.932 -2.108 -11.279 1.00 0.00 1140 GLU A O 14
ATOM 17612 N N . MET A 1 68 ? 3.980 -3.286 -9.359 1.00 0.00 1141 MET A N 14
ATOM 17613 C CA . MET A 1 68 ? 2.529 -3.440 -9.237 1.00 0.00 1141 MET A CA 14
ATOM 17614 C C . MET A 1 68 ? 1.881 -2.137 -8.748 1.00 0.00 1141 MET A C 14
ATOM 17615 O O . MET A 1 68 ? 0.905 -1.679 -9.347 1.00 0.00 1141 MET A O 14
ATOM 17629 N N . LEU A 1 69 ? 2.458 -1.489 -7.724 1.00 0.00 1142 LEU A N 14
ATOM 17630 C CA . LEU A 1 69 ? 1.968 -0.214 -7.181 1.00 0.00 1142 LEU A CA 14
ATOM 17631 C C . LEU A 1 69 ? 2.069 0.939 -8.205 1.00 0.00 1142 LEU A C 14
ATOM 17632 O O . LEU A 1 69 ? 1.138 1.744 -8.306 1.00 0.00 1142 LEU A O 14
ATOM 17648 N N . PHE A 1 70 ? 3.134 0.998 -9.014 1.00 0.00 1143 PHE A N 14
ATOM 17649 C CA . PHE A 1 70 ? 3.258 1.961 -10.119 1.00 0.00 1143 PHE A CA 14
ATOM 17650 C C . PHE A 1 70 ? 2.196 1.769 -11.227 1.00 0.00 1143 PHE A C 14
ATOM 17651 O O . PHE A 1 70 ? 1.932 2.702 -11.995 1.00 0.00 1143 PHE A O 14
ATOM 17668 N N . GLY A 1 71 ? 1.559 0.596 -11.304 1.00 0.00 1144 GLY A N 14
ATOM 17669 C CA . GLY A 1 71 ? 0.455 0.297 -12.228 1.00 0.00 1144 GLY A CA 14
ATOM 17670 C C . GLY A 1 71 ? -0.947 0.674 -11.714 1.00 0.00 1144 GLY A C 14
ATOM 17671 O O . GLY A 1 71 ? -1.917 0.548 -12.469 1.00 0.00 1144 GLY A O 14
ATOM 17675 N N . LEU A 1 72 ? -1.092 1.105 -10.452 1.00 0.00 1145 LEU A N 14
ATOM 17676 C CA . LEU A 1 72 ? -2.390 1.402 -9.829 1.00 0.00 1145 LEU A CA 14
ATOM 17677 C C . LEU A 1 72 ? -3.025 2.716 -10.317 1.00 0.00 1145 LEU A C 14
ATOM 17678 O O . LEU A 1 72 ? -2.338 3.718 -10.544 1.00 0.00 1145 LEU A O 14
ATOM 17694 N N . ARG A 1 73 ? -4.364 2.733 -10.339 1.00 0.00 1146 ARG A N 14
ATOM 17695 C CA . ARG A 1 73 ? -5.175 3.958 -10.248 1.00 0.00 1146 ARG A CA 14
ATOM 17696 C C . ARG A 1 73 ? -5.294 4.431 -8.789 1.00 0.00 1146 ARG A C 14
ATOM 17697 O O . ARG A 1 73 ? -5.064 5.603 -8.486 1.00 0.00 1146 ARG A O 14
ATOM 17718 N N . ASP A 1 74 ? -5.664 3.511 -7.901 1.00 0.00 1147 ASP A N 14
ATOM 17719 C CA . ASP A 1 74 ? -5.944 3.733 -6.472 1.00 0.00 1147 ASP A CA 14
ATOM 17720 C C . ASP A 1 74 ? -5.892 2.391 -5.696 1.00 0.00 1147 ASP A C 14
ATOM 17721 O O . ASP A 1 74 ? -5.611 1.333 -6.262 1.00 0.00 1147 ASP A O 14
ATOM 17730 N N . LEU A 1 75 ? -6.136 2.430 -4.383 1.00 0.00 1148 LEU A N 14
ATOM 17731 C CA . LEU A 1 75 ? -5.996 1.271 -3.482 1.00 0.00 1148 LEU A CA 14
ATOM 17732 C C . LEU A 1 75 ? -7.075 0.185 -3.684 1.00 0.00 1148 LEU A C 14
ATOM 17733 O O . LEU A 1 75 ? -6.860 -0.965 -3.293 1.00 0.00 1148 LEU A O 14
ATOM 17749 N N . ASP A 1 76 ? -8.200 0.494 -4.331 1.00 0.00 1149 ASP A N 14
ATOM 17750 C CA . ASP A 1 76 ? -9.220 -0.479 -4.762 1.00 0.00 1149 ASP A CA 14
ATOM 17751 C C . ASP A 1 76 ? -8.659 -1.506 -5.773 1.00 0.00 1149 ASP A C 14
ATOM 17752 O O . ASP A 1 76 ? -9.007 -2.690 -5.730 1.00 0.00 1149 ASP A O 14
ATOM 17761 N N . GLU A 1 77 ? -7.747 -1.085 -6.654 1.00 0.00 1150 GLU A N 14
ATOM 17762 C CA . GLU A 1 77 ? -7.022 -1.982 -7.570 1.00 0.00 1150 GLU A CA 14
ATOM 17763 C C . GLU A 1 77 ? -5.925 -2.806 -6.868 1.00 0.00 1150 GLU A C 14
ATOM 17764 O O . GLU A 1 77 ? -5.635 -3.932 -7.275 1.00 0.00 1150 GLU A O 14
ATOM 17776 N N . LEU A 1 78 ? -5.328 -2.275 -5.790 1.00 0.00 1151 LEU A N 14
ATOM 17777 C CA . LEU A 1 78 ? -4.322 -2.977 -4.983 1.00 0.00 1151 LEU A CA 14
ATOM 17778 C C . LEU A 1 78 ? -4.947 -4.107 -4.165 1.00 0.00 1151 LEU A C 14
ATOM 17779 O O . LEU A 1 78 ? -4.481 -5.243 -4.219 1.00 0.00 1151 LEU A O 14
ATOM 17795 N N . VAL A 1 79 ? -5.979 -3.798 -3.381 1.00 0.00 1152 VAL A N 14
ATOM 17796 C CA . VAL A 1 79 ? -6.550 -4.739 -2.406 1.00 0.00 1152 VAL A CA 14
ATOM 17797 C C . VAL A 1 79 ? -7.134 -5.987 -3.082 1.00 0.00 1152 VAL A C 14
ATOM 17798 O O . VAL A 1 79 ? -7.067 -7.080 -2.528 1.00 0.00 1152 VAL A O 14
ATOM 17811 N N . ASP A 1 80 ? -7.588 -5.862 -4.336 1.00 0.00 1153 ASP A N 14
ATOM 17812 C CA . ASP A 1 80 ? -7.995 -6.980 -5.190 1.00 0.00 1153 ASP A CA 14
ATOM 17813 C C . ASP A 1 80 ? -6.862 -7.990 -5.489 1.00 0.00 1153 ASP A C 14
ATOM 17814 O O . ASP A 1 80 ? -7.140 -9.180 -5.664 1.00 0.00 1153 ASP A O 14
ATOM 17823 N N . HIS A 1 81 ? -5.585 -7.563 -5.489 1.00 0.00 1154 HIS A N 14
ATOM 17824 C CA . HIS A 1 81 ? -4.436 -8.487 -5.561 1.00 0.00 1154 HIS A CA 14
ATOM 17825 C C . HIS A 1 81 ? -4.209 -9.197 -4.215 1.00 0.00 1154 HIS A C 14
ATOM 17826 O O . HIS A 1 81 ? -3.987 -10.409 -4.181 1.00 0.00 1154 HIS A O 14
ATOM 17841 N N . LEU A 1 82 ? -4.291 -8.454 -3.109 1.00 0.00 1155 LEU A N 14
ATOM 17842 C CA . LEU A 1 82 ? -3.992 -8.952 -1.767 1.00 0.00 1155 LEU A CA 14
ATOM 17843 C C . LEU A 1 82 ? -5.008 -10.000 -1.256 1.00 0.00 1155 LEU A C 14
ATOM 17844 O O . LEU A 1 82 ? -4.636 -10.867 -0.465 1.00 0.00 1155 LEU A O 14
ATOM 17860 N N . VAL A 1 83 ? -6.256 -9.984 -1.749 1.00 0.00 1156 VAL A N 14
ATOM 17861 C CA . VAL A 1 83 ? -7.289 -11.013 -1.475 1.00 0.00 1156 VAL A CA 14
ATOM 17862 C C . VAL A 1 83 ? -6.826 -12.432 -1.871 1.00 0.00 1156 VAL A C 14
ATOM 17863 O O . VAL A 1 83 ? -7.165 -13.399 -1.190 1.00 0.00 1156 VAL A O 14
ATOM 17876 N N . ALA A 1 84 ? -6.034 -12.567 -2.942 1.00 0.00 1157 ALA A N 14
ATOM 17877 C CA . ALA A 1 84 ? -5.599 -13.862 -3.479 1.00 0.00 1157 ALA A CA 14
ATOM 17878 C C . ALA A 1 84 ? -4.520 -14.584 -2.636 1.00 0.00 1157 ALA A C 14
ATOM 17879 O O . ALA A 1 84 ? -4.275 -15.780 -2.836 1.00 0.00 1157 ALA A O 14
ATOM 17886 N N . ALA A 1 85 ? -3.856 -13.883 -1.710 1.00 0.00 1158 ALA A N 14
ATOM 17887 C CA . ALA A 1 85 ? -2.807 -14.430 -0.843 1.00 0.00 1158 ALA A CA 14
ATOM 17888 C C . ALA A 1 85 ? -3.352 -15.316 0.306 1.00 0.00 1158 ALA A C 14
ATOM 17889 O O . ALA A 1 85 ? -4.556 -15.348 0.591 1.00 0.00 1158 ALA A O 14
ATOM 17896 N N . ARG A 1 86 ? -2.440 -16.022 0.994 1.00 0.00 1159 ARG A N 14
ATOM 17897 C CA . ARG A 1 86 ? -2.713 -16.916 2.137 1.00 0.00 1159 ARG A CA 14
ATOM 17898 C C . ARG A 1 86 ? -1.576 -16.867 3.170 1.00 0.00 1159 ARG A C 14
ATOM 17899 O O . ARG A 1 86 ? -0.396 -16.992 2.771 1.00 0.00 1159 ARG A O 14
ATOM 17963 N N . GLY A 1 1 ? -32.404 9.666 -10.783 1.00 0.00 -4 GLY A N 15
ATOM 17964 C CA . GLY A 1 1 ? -31.076 9.387 -10.193 1.00 0.00 -4 GLY A CA 15
ATOM 17965 C C . GLY A 1 1 ? -30.367 8.232 -10.898 1.00 0.00 -4 GLY A C 15
ATOM 17966 O O . GLY A 1 1 ? -31.031 7.396 -11.521 1.00 0.00 -4 GLY A O 15
ATOM 17972 N N . PRO A 1 2 ? -29.021 8.172 -10.834 1.00 0.00 -3 PRO A N 15
ATOM 17973 C CA . PRO A 1 2 ? -28.216 7.126 -11.472 1.00 0.00 -3 PRO A CA 15
ATOM 17974 C C . PRO A 1 2 ? -28.416 5.743 -10.824 1.00 0.00 -3 PRO A C 15
ATOM 17975 O O . PRO A 1 2 ? -28.704 5.624 -9.629 1.00 0.00 -3 PRO A O 15
ATOM 17986 N N . GLY A 1 3 ? -28.213 4.684 -11.613 1.00 0.00 -2 GLY A N 15
ATOM 17987 C CA . GLY A 1 3 ? -28.327 3.282 -11.190 1.00 0.00 -2 GLY A CA 15
ATOM 17988 C C . GLY A 1 3 ? -27.071 2.780 -10.458 1.00 0.00 -2 GLY A C 15
ATOM 17989 O O . GLY A 1 3 ? -26.283 2.020 -11.029 1.00 0.00 -2 GLY A O 15
ATOM 17993 N N . SER A 1 4 ? -26.881 3.199 -9.206 1.00 0.00 -1 SER A N 15
ATOM 17994 C CA . SER A 1 4 ? -25.775 2.757 -8.340 1.00 0.00 -1 SER A CA 15
ATOM 17995 C C . SER A 1 4 ? -25.869 1.261 -7.985 1.00 0.00 -1 SER A C 15
ATOM 17996 O O . SER A 1 4 ? -26.970 0.706 -7.886 1.00 0.00 -1 SER A O 15
ATOM 18004 N N . ALA A 1 5 ? -24.719 0.603 -7.802 1.00 0.00 1078 ALA A N 15
ATOM 18005 C CA . ALA A 1 5 ? -24.617 -0.833 -7.521 1.00 0.00 1078 ALA A CA 15
ATOM 18006 C C . ALA A 1 5 ? -25.183 -1.232 -6.136 1.00 0.00 1078 ALA A C 15
ATOM 18007 O O . ALA A 1 5 ? -25.035 -0.499 -5.151 1.00 0.00 1078 ALA A O 15
ATOM 18014 N N . ALA A 1 6 ? -25.797 -2.415 -6.053 1.00 0.00 1079 ALA A N 15
ATOM 18015 C CA . ALA A 1 6 ? -26.468 -2.934 -4.855 1.00 0.00 1079 ALA A CA 15
ATOM 18016 C C . ALA A 1 6 ? -25.627 -3.939 -4.025 1.00 0.00 1079 ALA A C 15
ATOM 18017 O O . ALA A 1 6 ? -26.094 -4.418 -2.987 1.00 0.00 1079 ALA A O 15
ATOM 18024 N N . ALA A 1 7 ? -24.411 -4.286 -4.472 1.00 0.00 1080 ALA A N 15
ATOM 18025 C CA . ALA A 1 7 ? -23.551 -5.284 -3.826 1.00 0.00 1080 ALA A CA 15
ATOM 18026 C C . ALA A 1 7 ? -23.134 -4.879 -2.393 1.00 0.00 1080 ALA A C 15
ATOM 18027 O O . ALA A 1 7 ? -22.787 -3.722 -2.140 1.00 0.00 1080 ALA A O 15
ATOM 18034 N N . ASP A 1 8 ? -23.151 -5.836 -1.457 1.00 0.00 1081 ASP A N 15
ATOM 18035 C CA . ASP A 1 8 ? -22.942 -5.597 -0.015 1.00 0.00 1081 ASP A CA 15
ATOM 18036 C C . ASP A 1 8 ? -22.313 -6.800 0.734 1.00 0.00 1081 ASP A C 15
ATOM 18037 O O . ASP A 1 8 ? -22.488 -6.945 1.947 1.00 0.00 1081 ASP A O 15
ATOM 18046 N N . ASP A 1 9 ? -21.563 -7.660 0.033 1.00 0.00 1082 ASP A N 15
ATOM 18047 C CA . ASP A 1 9 ? -20.931 -8.867 0.605 1.00 0.00 1082 ASP A CA 15
ATOM 18048 C C . ASP A 1 9 ? -19.878 -8.565 1.695 1.00 0.00 1082 ASP A C 15
ATOM 18049 O O . ASP A 1 9 ? -19.643 -9.391 2.579 1.00 0.00 1082 ASP A O 15
ATOM 18058 N N . GLY A 1 10 ? -19.252 -7.380 1.653 1.00 0.00 1083 GLY A N 15
ATOM 18059 C CA . GLY A 1 10 ? -18.374 -6.834 2.701 1.00 0.00 1083 GLY A CA 15
ATOM 18060 C C . GLY A 1 10 ? -16.980 -7.469 2.846 1.00 0.00 1083 GLY A C 15
ATOM 18061 O O . GLY A 1 10 ? -16.178 -6.985 3.645 1.00 0.00 1083 GLY A O 15
ATOM 18065 N N . ARG A 1 11 ? -16.655 -8.515 2.071 1.00 0.00 1084 ARG A N 15
ATOM 18066 C CA . ARG A 1 11 ? -15.380 -9.266 2.189 1.00 0.00 1084 ARG A CA 15
ATOM 18067 C C . ARG A 1 11 ? -14.145 -8.437 1.812 1.00 0.00 1084 ARG A C 15
ATOM 18068 O O . ARG A 1 11 ? -13.102 -8.561 2.447 1.00 0.00 1084 ARG A O 15
ATOM 18089 N N . ARG A 1 12 ? -14.279 -7.551 0.821 1.00 0.00 1085 ARG A N 15
ATOM 18090 C CA . ARG A 1 12 ? -13.236 -6.602 0.374 1.00 0.00 1085 ARG A CA 15
ATOM 18091 C C . ARG A 1 12 ? -12.891 -5.549 1.430 1.00 0.00 1085 ARG A C 15
ATOM 18092 O O . ARG A 1 12 ? -11.728 -5.169 1.549 1.00 0.00 1085 ARG A O 15
ATOM 18113 N N . ALA A 1 13 ? -13.863 -5.108 2.232 1.00 0.00 1086 ALA A N 15
ATOM 18114 C CA . ALA A 1 13 ? -13.651 -4.127 3.298 1.00 0.00 1086 ALA A CA 15
ATOM 18115 C C . ALA A 1 13 ? -12.696 -4.629 4.400 1.00 0.00 1086 ALA A C 15
ATOM 18116 O O . ALA A 1 13 ? -11.933 -3.845 4.965 1.00 0.00 1086 ALA A O 15
ATOM 18123 N N . GLU A 1 14 ? -12.686 -5.938 4.677 1.00 0.00 1087 GLU A N 15
ATOM 18124 C CA . GLU A 1 14 ? -11.780 -6.571 5.646 1.00 0.00 1087 GLU A CA 15
ATOM 18125 C C . GLU A 1 14 ? -10.305 -6.493 5.209 1.00 0.00 1087 GLU A C 15
ATOM 18126 O O . GLU A 1 14 ? -9.423 -6.263 6.037 1.00 0.00 1087 GLU A O 15
ATOM 18138 N N . LEU A 1 15 ? -10.036 -6.624 3.902 1.00 0.00 1088 LEU A N 15
ATOM 18139 C CA . LEU A 1 15 ? -8.711 -6.430 3.302 1.00 0.00 1088 LEU A CA 15
ATOM 18140 C C . LEU A 1 15 ? -8.371 -4.934 3.158 1.00 0.00 1088 LEU A C 15
ATOM 18141 O O . LEU A 1 15 ? -7.247 -4.524 3.454 1.00 0.00 1088 LEU A O 15
ATOM 18157 N N . ALA A 1 16 ? -9.341 -4.100 2.756 1.00 0.00 1089 ALA A N 15
ATOM 18158 C CA . ALA A 1 16 ? -9.168 -2.654 2.592 1.00 0.00 1089 ALA A CA 15
ATOM 18159 C C . ALA A 1 16 ? -8.759 -1.956 3.909 1.00 0.00 1089 ALA A C 15
ATOM 18160 O O . ALA A 1 16 ? -7.927 -1.047 3.900 1.00 0.00 1089 ALA A O 15
ATOM 18167 N N . ASP A 1 17 ? -9.288 -2.417 5.044 1.00 0.00 1090 ASP A N 15
ATOM 18168 C CA . ASP A 1 17 ? -8.959 -1.920 6.387 1.00 0.00 1090 ASP A CA 15
ATOM 18169 C C . ASP A 1 17 ? -7.492 -2.154 6.794 1.00 0.00 1090 ASP A C 15
ATOM 18170 O O . ASP A 1 17 ? -6.946 -1.387 7.594 1.00 0.00 1090 ASP A O 15
ATOM 18179 N N . ARG A 1 18 ? -6.824 -3.184 6.250 1.00 0.00 1091 ARG A N 15
ATOM 18180 C CA . ARG A 1 18 ? -5.387 -3.428 6.477 1.00 0.00 1091 ARG A CA 15
ATOM 18181 C C . ARG A 1 18 ? -4.515 -2.499 5.630 1.00 0.00 1091 ARG A C 15
ATOM 18182 O O . ARG A 1 18 ? -3.577 -1.890 6.145 1.00 0.00 1091 ARG A O 15
ATOM 18203 N N . VAL A 1 19 ? -4.826 -2.363 4.342 1.00 0.00 1092 VAL A N 15
ATOM 18204 C CA . VAL A 1 19 ? -4.028 -1.546 3.402 1.00 0.00 1092 VAL A CA 15
ATOM 18205 C C . VAL A 1 19 ? -4.138 -0.048 3.687 1.00 0.00 1092 VAL A C 15
ATOM 18206 O O . VAL A 1 19 ? -3.134 0.654 3.569 1.00 0.00 1092 VAL A O 15
ATOM 18219 N N . SER A 1 20 ? -5.299 0.446 4.147 1.00 0.00 1093 SER A N 15
ATOM 18220 C CA . SER A 1 20 ? -5.482 1.856 4.522 1.00 0.00 1093 SER A CA 15
ATOM 18221 C C . SER A 1 20 ? -4.628 2.252 5.734 1.00 0.00 1093 SER A C 15
ATOM 18222 O O . SER A 1 20 ? -3.934 3.269 5.691 1.00 0.00 1093 SER A O 15
ATOM 18230 N N . ARG A 1 21 ? -4.557 1.399 6.767 1.00 0.00 1094 ARG A N 15
ATOM 18231 C CA . ARG A 1 21 ? -3.646 1.554 7.922 1.00 0.00 1094 ARG A CA 15
ATOM 18232 C C . ARG A 1 21 ? -2.164 1.490 7.535 1.00 0.00 1094 ARG A C 15
ATOM 18233 O O . ARG A 1 21 ? -1.333 2.109 8.204 1.00 0.00 1094 ARG A O 15
ATOM 18254 N N . THR A 1 22 ? -1.822 0.792 6.451 1.00 0.00 1095 THR A N 15
ATOM 18255 C CA . THR A 1 22 ? -0.428 0.601 6.020 1.00 0.00 1095 THR A CA 15
ATOM 18256 C C . THR A 1 22 ? 0.073 1.795 5.213 1.00 0.00 1095 THR A C 15
ATOM 18257 O O . THR A 1 22 ? 1.147 2.323 5.494 1.00 0.00 1095 THR A O 15
ATOM 18268 N N . VAL A 1 23 ? -0.721 2.279 4.250 1.00 0.00 1096 VAL A N 15
ATOM 18269 C CA . VAL A 1 23 ? -0.384 3.484 3.475 1.00 0.00 1096 VAL A CA 15
ATOM 18270 C C . VAL A 1 23 ? -0.423 4.756 4.324 1.00 0.00 1096 VAL A C 15
ATOM 18271 O O . VAL A 1 23 ? 0.434 5.620 4.148 1.00 0.00 1096 VAL A O 15
ATOM 18284 N N . ALA A 1 24 ? -1.337 4.853 5.300 1.00 0.00 1097 ALA A N 15
ATOM 18285 C CA . ALA A 1 24 ? -1.370 5.951 6.264 1.00 0.00 1097 ALA A CA 15
ATOM 18286 C C . ALA A 1 24 ? -0.051 6.069 7.047 1.00 0.00 1097 ALA A C 15
ATOM 18287 O O . ALA A 1 24 ? 0.483 7.169 7.185 1.00 0.00 1097 ALA A O 15
ATOM 18294 N N . ASP A 1 25 ? 0.519 4.944 7.487 1.00 0.00 1098 ASP A N 15
ATOM 18295 C CA . ASP A 1 25 ? 1.826 4.886 8.152 1.00 0.00 1098 ASP A CA 15
ATOM 18296 C C . ASP A 1 25 ? 2.980 5.331 7.229 1.00 0.00 1098 ASP A C 15
ATOM 18297 O O . ASP A 1 25 ? 3.869 6.069 7.662 1.00 0.00 1098 ASP A O 15
ATOM 18306 N N . THR A 1 26 ? 2.941 4.973 5.935 1.00 0.00 1099 THR A N 15
ATOM 18307 C CA . THR A 1 26 ? 3.926 5.421 4.930 1.00 0.00 1099 THR A CA 15
ATOM 18308 C C . THR A 1 26 ? 3.914 6.943 4.751 1.00 0.00 1099 THR A C 15
ATOM 18309 O O . THR A 1 26 ? 4.980 7.559 4.694 1.00 0.00 1099 THR A O 15
ATOM 18320 N N . ILE A 1 27 ? 2.733 7.575 4.692 1.00 0.00 1100 ILE A N 15
ATOM 18321 C CA . ILE A 1 27 ? 2.584 9.038 4.524 1.00 0.00 1100 ILE A CA 15
ATOM 18322 C C . ILE A 1 27 ? 2.523 9.832 5.849 1.00 0.00 1100 ILE A C 15
ATOM 18323 O O . ILE A 1 27 ? 2.350 11.052 5.829 1.00 0.00 1100 ILE A O 15
ATOM 18339 N N . GLY A 1 28 ? 2.652 9.173 7.003 1.00 0.00 1101 GLY A N 15
ATOM 18340 C CA . GLY A 1 28 ? 2.662 9.794 8.337 1.00 0.00 1101 GLY A CA 15
ATOM 18341 C C . GLY A 1 28 ? 1.309 10.341 8.840 1.00 0.00 1101 GLY A C 15
ATOM 18342 O O . GLY A 1 28 ? 1.291 11.181 9.739 1.00 0.00 1101 GLY A O 15
ATOM 18346 N N . ARG A 1 29 ? 0.186 9.909 8.244 1.00 0.00 1102 ARG A N 15
ATOM 18347 C CA . ARG A 1 29 ? -1.193 10.300 8.611 1.00 0.00 1102 ARG A CA 15
ATOM 18348 C C . ARG A 1 29 ? -1.875 9.238 9.489 1.00 0.00 1102 ARG A C 15
ATOM 18349 O O . ARG A 1 29 ? -1.435 8.084 9.499 1.00 0.00 1102 ARG A O 15
ATOM 18370 N N . PRO A 1 30 ? -2.969 9.578 10.194 1.00 0.00 1103 PRO A N 15
ATOM 18371 C CA . PRO A 1 30 ? -3.895 8.591 10.757 1.00 0.00 1103 PRO A CA 15
ATOM 18372 C C . PRO A 1 30 ? -4.661 7.859 9.638 1.00 0.00 1103 PRO A C 15
ATOM 18373 O O . PRO A 1 30 ? -4.836 8.378 8.532 1.00 0.00 1103 PRO A O 15
ATOM 18384 N N . ALA A 1 31 ? -5.163 6.652 9.921 1.00 0.00 1104 ALA A N 15
ATOM 18385 C CA . ALA A 1 31 ? -5.870 5.820 8.939 1.00 0.00 1104 ALA A CA 15
ATOM 18386 C C . ALA A 1 31 ? -7.176 6.448 8.415 1.00 0.00 1104 ALA A C 15
ATOM 18387 O O . ALA A 1 31 ? -7.572 6.193 7.277 1.00 0.00 1104 ALA A O 15
ATOM 18394 N N . GLY A 1 32 ? -7.830 7.307 9.206 1.00 0.00 1105 GLY A N 15
ATOM 18395 C CA . GLY A 1 32 ? -9.065 8.017 8.845 1.00 0.00 1105 GLY A CA 15
ATOM 18396 C C . GLY A 1 32 ? -8.917 9.034 7.705 1.00 0.00 1105 GLY A C 15
ATOM 18397 O O . GLY A 1 32 ? -9.917 9.417 7.093 1.00 0.00 1105 GLY A O 15
ATOM 18401 N N . SER A 1 33 ? -7.687 9.452 7.374 1.00 0.00 1106 SER A N 15
ATOM 18402 C CA . SER A 1 33 ? -7.386 10.315 6.218 1.00 0.00 1106 SER A CA 15
ATOM 18403 C C . SER A 1 33 ? -7.504 9.592 4.865 1.00 0.00 1106 SER A C 15
ATOM 18404 O O . SER A 1 33 ? -7.617 10.251 3.830 1.00 0.00 1106 SER A O 15
ATOM 18412 N N . ILE A 1 34 ? -7.452 8.255 4.853 1.00 0.00 1107 ILE A N 15
ATOM 18413 C CA . ILE A 1 34 ? -7.427 7.422 3.639 1.00 0.00 1107 ILE A CA 15
ATOM 18414 C C . ILE A 1 34 ? -8.855 7.047 3.221 1.00 0.00 1107 ILE A C 15
ATOM 18415 O O . ILE A 1 34 ? -9.611 6.472 4.010 1.00 0.00 1107 ILE A O 15
ATOM 18431 N N . GLY A 1 35 ? -9.235 7.354 1.971 1.00 0.00 1108 GLY A N 15
ATOM 18432 C CA . GLY A 1 35 ? -10.584 7.131 1.426 1.00 0.00 1108 GLY A CA 15
ATOM 18433 C C . GLY A 1 35 ? -10.771 5.865 0.564 1.00 0.00 1108 GLY A C 15
ATOM 18434 O O . GLY A 1 35 ? -11.881 5.612 0.091 1.00 0.00 1108 GLY A O 15
ATOM 18438 N N . GLY A 1 36 ? -9.712 5.085 0.318 1.00 0.00 1109 GLY A N 15
ATOM 18439 C CA . GLY A 1 36 ? -9.714 3.876 -0.522 1.00 0.00 1109 GLY A CA 15
ATOM 18440 C C . GLY A 1 36 ? -9.706 4.182 -2.021 1.00 0.00 1109 GLY A C 15
ATOM 18441 O O . GLY A 1 36 ? -8.764 3.827 -2.736 1.00 0.00 1109 GLY A O 15
ATOM 18445 N N . HIS A 1 37 ? -10.705 4.944 -2.490 1.00 0.00 1110 HIS A N 15
ATOM 18446 C CA . HIS A 1 37 ? -10.756 5.517 -3.848 1.00 0.00 1110 HIS A CA 15
ATOM 18447 C C . HIS A 1 37 ? -9.754 6.674 -4.065 1.00 0.00 1110 HIS A C 15
ATOM 18448 O O . HIS A 1 37 ? -9.630 7.195 -5.178 1.00 0.00 1110 HIS A O 15
ATOM 18463 N N . THR A 1 38 ? -9.029 7.088 -3.023 1.00 0.00 1111 THR A N 15
ATOM 18464 C CA . THR A 1 38 ? -7.978 8.112 -3.051 1.00 0.00 1111 THR A CA 15
ATOM 18465 C C . THR A 1 38 ? -6.845 7.698 -3.998 1.00 0.00 1111 THR A C 15
ATOM 18466 O O . THR A 1 38 ? -6.288 6.605 -3.868 1.00 0.00 1111 THR A O 15
ATOM 18477 N N . SER A 1 39 ? -6.485 8.572 -4.947 1.00 0.00 1112 SER A N 15
ATOM 18478 C CA . SER A 1 39 ? -5.393 8.315 -5.891 1.00 0.00 1112 SER A CA 15
ATOM 18479 C C . SER A 1 39 ? -4.024 8.254 -5.193 1.00 0.00 1112 SER A C 15
ATOM 18480 O O . SER A 1 39 ? -3.785 8.964 -4.211 1.00 0.00 1112 SER A O 15
ATOM 18488 N N . LEU A 1 40 ? -3.101 7.448 -5.722 1.00 0.00 1113 LEU A N 15
ATOM 18489 C CA . LEU A 1 40 ? -1.696 7.437 -5.288 1.00 0.00 1113 LEU A CA 15
ATOM 18490 C C . LEU A 1 40 ? -1.030 8.818 -5.491 1.00 0.00 1113 LEU A C 15
ATOM 18491 O O . LEU A 1 40 ? -0.191 9.229 -4.686 1.00 0.00 1113 LEU A O 15
ATOM 18507 N N . GLU A 1 41 ? -1.466 9.580 -6.501 1.00 0.00 1114 GLU A N 15
ATOM 18508 C CA . GLU A 1 41 ? -1.052 10.975 -6.727 1.00 0.00 1114 GLU A CA 15
ATOM 18509 C C . GLU A 1 41 ? -1.601 11.940 -5.661 1.00 0.00 1114 GLU A C 15
ATOM 18510 O O . GLU A 1 41 ? -0.889 12.847 -5.228 1.00 0.00 1114 GLU A O 15
ATOM 18522 N N . SER A 1 42 ? -2.839 11.736 -5.190 1.00 0.00 1115 SER A N 15
ATOM 18523 C CA . SER A 1 42 ? -3.465 12.548 -4.126 1.00 0.00 1115 SER A CA 15
ATOM 18524 C C . SER A 1 42 ? -2.806 12.325 -2.758 1.00 0.00 1115 SER A C 15
ATOM 18525 O O . SER A 1 42 ? -2.697 13.259 -1.957 1.00 0.00 1115 SER A O 15
ATOM 18533 N N . MET A 1 43 ? -2.305 11.112 -2.496 1.00 0.00 1116 MET A N 15
ATOM 18534 C CA . MET A 1 43 ? -1.443 10.786 -1.346 1.00 0.00 1116 MET A CA 15
ATOM 18535 C C . MET A 1 43 ? 0.020 11.252 -1.511 1.00 0.00 1116 MET A C 15
ATOM 18536 O O . MET A 1 43 ? 0.818 11.108 -0.584 1.00 0.00 1116 MET A O 15
ATOM 18550 N N . GLY A 1 44 ? 0.384 11.823 -2.668 1.00 0.00 1117 GLY A N 15
ATOM 18551 C CA . GLY A 1 44 ? 1.717 12.382 -2.943 1.00 0.00 1117 GLY A CA 15
ATOM 18552 C C . GLY A 1 44 ? 2.821 11.327 -3.091 1.00 0.00 1117 GLY A C 15
ATOM 18553 O O . GLY A 1 44 ? 3.986 11.617 -2.799 1.00 0.00 1117 GLY A O 15
ATOM 18557 N N . LEU A 1 45 ? 2.468 10.097 -3.482 1.00 0.00 1118 LEU A N 15
ATOM 18558 C CA . LEU A 1 45 ? 3.390 8.962 -3.556 1.00 0.00 1118 LEU A CA 15
ATOM 18559 C C . LEU A 1 45 ? 4.298 9.040 -4.801 1.00 0.00 1118 LEU A C 15
ATOM 18560 O O . LEU A 1 45 ? 3.909 8.661 -5.909 1.00 0.00 1118 LEU A O 15
ATOM 18576 N N . ASP A 1 46 ? 5.526 9.523 -4.602 1.00 0.00 1119 ASP A N 15
ATOM 18577 C CA . ASP A 1 46 ? 6.630 9.399 -5.567 1.00 0.00 1119 ASP A CA 15
ATOM 18578 C C . ASP A 1 46 ? 7.131 7.943 -5.655 1.00 0.00 1119 ASP A C 15
ATOM 18579 O O . ASP A 1 46 ? 6.847 7.130 -4.776 1.00 0.00 1119 ASP A O 15
ATOM 18588 N N . SER A 1 47 ? 7.906 7.577 -6.683 1.00 0.00 1120 SER A N 15
ATOM 18589 C CA . SER A 1 47 ? 8.401 6.195 -6.868 1.00 0.00 1120 SER A CA 15
ATOM 18590 C C . SER A 1 47 ? 9.093 5.597 -5.629 1.00 0.00 1120 SER A C 15
ATOM 18591 O O . SER A 1 47 ? 8.752 4.491 -5.203 1.00 0.00 1120 SER A O 15
ATOM 18598 N N . VAL A 1 48 ? 10.016 6.334 -5.002 1.00 0.00 1121 VAL A N 15
ATOM 18599 C CA . VAL A 1 48 ? 10.684 5.947 -3.741 1.00 0.00 1121 VAL A CA 15
ATOM 18600 C C . VAL A 1 48 ? 9.678 5.674 -2.618 1.00 0.00 1121 VAL A C 15
ATOM 18601 O O . VAL A 1 48 ? 9.822 4.715 -1.860 1.00 0.00 1121 VAL A O 15
ATOM 18614 N N . MET A 1 49 ? 8.624 6.484 -2.522 1.00 0.00 1122 MET A N 15
ATOM 18615 C CA . MET A 1 49 ? 7.548 6.305 -1.542 1.00 0.00 1122 MET A CA 15
ATOM 18616 C C . MET A 1 49 ? 6.623 5.123 -1.883 1.00 0.00 1122 MET A C 15
ATOM 18617 O O . MET A 1 49 ? 6.095 4.479 -0.978 1.00 0.00 1122 MET A O 15
ATOM 18631 N N . ILE A 1 50 ? 6.474 4.765 -3.161 1.00 0.00 1123 ILE A N 15
ATOM 18632 C CA . ILE A 1 50 ? 5.801 3.529 -3.608 1.00 0.00 1123 ILE A CA 15
ATOM 18633 C C . ILE A 1 50 ? 6.657 2.282 -3.305 1.00 0.00 1123 ILE A C 15
ATOM 18634 O O . ILE A 1 50 ? 6.116 1.261 -2.882 1.00 0.00 1123 ILE A O 15
ATOM 18650 N N . ARG A 1 51 ? 7.991 2.363 -3.433 1.00 0.00 1124 ARG A N 15
ATOM 18651 C CA . ARG A 1 51 ? 8.926 1.305 -2.985 1.00 0.00 1124 ARG A CA 15
ATOM 18652 C C . ARG A 1 51 ? 8.848 1.100 -1.465 1.00 0.00 1124 ARG A C 15
ATOM 18653 O O . ARG A 1 51 ? 8.808 -0.039 -1.001 1.00 0.00 1124 ARG A O 15
ATOM 18674 N N . ALA A 1 52 ? 8.739 2.184 -0.696 1.00 0.00 1125 ALA A N 15
ATOM 18675 C CA . ALA A 1 52 ? 8.476 2.129 0.744 1.00 0.00 1125 ALA A CA 15
ATOM 18676 C C . ALA A 1 52 ? 7.099 1.510 1.059 1.00 0.00 1125 ALA A C 15
ATOM 18677 O O . ALA A 1 52 ? 7.000 0.631 1.916 1.00 0.00 1125 ALA A O 15
ATOM 18684 N N . LEU A 1 53 ? 6.043 1.895 0.330 1.00 0.00 1126 LEU A N 15
ATOM 18685 C CA . LEU A 1 53 ? 4.701 1.316 0.472 1.00 0.00 1126 LEU A CA 15
ATOM 18686 C C . LEU A 1 53 ? 4.694 -0.196 0.171 1.00 0.00 1126 LEU A C 15
ATOM 18687 O O . LEU A 1 53 ? 4.099 -0.956 0.929 1.00 0.00 1126 LEU A O 15
ATOM 18703 N N . ALA A 1 54 ? 5.384 -0.651 -0.880 1.00 0.00 1127 ALA A N 15
ATOM 18704 C CA . ALA A 1 54 ? 5.526 -2.075 -1.204 1.00 0.00 1127 ALA A CA 15
ATOM 18705 C C . ALA A 1 54 ? 6.195 -2.864 -0.058 1.00 0.00 1127 ALA A C 15
ATOM 18706 O O . ALA A 1 54 ? 5.729 -3.941 0.323 1.00 0.00 1127 ALA A O 15
ATOM 18713 N N . SER A 1 55 ? 7.236 -2.290 0.564 1.00 0.00 1128 SER A N 15
ATOM 18714 C CA . SER A 1 55 ? 7.913 -2.864 1.736 1.00 0.00 1128 SER A CA 15
ATOM 18715 C C . SER A 1 55 ? 6.987 -2.950 2.963 1.00 0.00 1128 SER A C 15
ATOM 18716 O O . SER A 1 55 ? 6.901 -4.001 3.607 1.00 0.00 1128 SER A O 15
ATOM 18724 N N . ARG A 1 56 ? 6.225 -1.886 3.268 1.00 0.00 1129 ARG A N 15
ATOM 18725 C CA . ARG A 1 56 ? 5.245 -1.881 4.370 1.00 0.00 1129 ARG A CA 15
ATOM 18726 C C . ARG A 1 56 ? 4.075 -2.837 4.117 1.00 0.00 1129 ARG A C 15
ATOM 18727 O O . ARG A 1 56 ? 3.705 -3.571 5.026 1.00 0.00 1129 ARG A O 15
ATOM 18748 N N . LEU A 1 57 ? 3.536 -2.915 2.899 1.00 0.00 1130 LEU A N 15
ATOM 18749 C CA . LEU A 1 57 ? 2.507 -3.900 2.528 1.00 0.00 1130 LEU A CA 15
ATOM 18750 C C . LEU A 1 57 ? 3.012 -5.342 2.695 1.00 0.00 1130 LEU A C 15
ATOM 18751 O O . LEU A 1 57 ? 2.280 -6.172 3.235 1.00 0.00 1130 LEU A O 15
ATOM 18767 N N . SER A 1 58 ? 4.267 -5.625 2.330 1.00 0.00 1131 SER A N 15
ATOM 18768 C CA . SER A 1 58 ? 4.902 -6.929 2.558 1.00 0.00 1131 SER A CA 15
ATOM 18769 C C . SER A 1 58 ? 5.015 -7.287 4.049 1.00 0.00 1131 SER A C 15
ATOM 18770 O O . SER A 1 58 ? 4.763 -8.433 4.436 1.00 0.00 1131 SER A O 15
ATOM 18778 N N . ALA A 1 59 ? 5.319 -6.301 4.900 1.00 0.00 1132 ALA A N 15
ATOM 18779 C CA . ALA A 1 59 ? 5.450 -6.460 6.347 1.00 0.00 1132 ALA A CA 15
ATOM 18780 C C . ALA A 1 59 ? 4.117 -6.517 7.133 1.00 0.00 1132 ALA A C 15
ATOM 18781 O O . ALA A 1 59 ? 4.103 -6.997 8.271 1.00 0.00 1132 ALA A O 15
ATOM 18788 N N . GLU A 1 60 ? 2.996 -6.041 6.570 1.00 0.00 1133 GLU A N 15
ATOM 18789 C CA . GLU A 1 60 ? 1.728 -5.808 7.309 1.00 0.00 1133 GLU A CA 15
ATOM 18790 C C . GLU A 1 60 ? 0.488 -6.486 6.698 1.00 0.00 1133 GLU A C 15
ATOM 18791 O O . GLU A 1 60 ? -0.511 -6.675 7.402 1.00 0.00 1133 GLU A O 15
ATOM 18803 N N . VAL A 1 61 ? 0.523 -6.856 5.412 1.00 0.00 1134 VAL A N 15
ATOM 18804 C CA . VAL A 1 61 ? -0.637 -7.352 4.655 1.00 0.00 1134 VAL A CA 15
ATOM 18805 C C . VAL A 1 61 ? -0.281 -8.608 3.863 1.00 0.00 1134 VAL A C 15
ATOM 18806 O O . VAL A 1 61 ? -0.698 -9.704 4.244 1.00 0.00 1134 VAL A O 15
ATOM 18819 N N . ALA A 1 62 ? 0.503 -8.479 2.788 1.00 0.00 1135 ALA A N 15
ATOM 18820 C CA . ALA A 1 62 ? 1.027 -9.576 1.971 1.00 0.00 1135 ALA A CA 15
ATOM 18821 C C . ALA A 1 62 ? 2.188 -9.104 1.067 1.00 0.00 1135 ALA A C 15
ATOM 18822 O O . ALA A 1 62 ? 2.188 -7.939 0.652 1.00 0.00 1135 ALA A O 15
ATOM 18829 N N . PRO A 1 63 ? 3.153 -9.977 0.705 1.00 0.00 1136 PRO A N 15
ATOM 18830 C CA . PRO A 1 63 ? 4.260 -9.635 -0.194 1.00 0.00 1136 PRO A CA 15
ATOM 18831 C C . PRO A 1 63 ? 3.801 -9.078 -1.549 1.00 0.00 1136 PRO A C 15
ATOM 18832 O O . PRO A 1 63 ? 2.942 -9.653 -2.220 1.00 0.00 1136 PRO A O 15
ATOM 18843 N N . VAL A 1 64 ? 4.397 -7.954 -1.955 1.00 0.00 1137 VAL A N 15
ATOM 18844 C CA . VAL A 1 64 ? 4.084 -7.220 -3.194 1.00 0.00 1137 VAL A CA 15
ATOM 18845 C C . VAL A 1 64 ? 5.296 -6.390 -3.637 1.00 0.00 1137 VAL A C 15
ATOM 18846 O O . VAL A 1 64 ? 6.037 -5.868 -2.801 1.00 0.00 1137 VAL A O 15
ATOM 18859 N N . GLY A 1 65 ? 5.524 -6.287 -4.950 1.00 0.00 1138 GLY A N 15
ATOM 18860 C CA . GLY A 1 65 ? 6.574 -5.447 -5.549 1.00 0.00 1138 GLY A CA 15
ATOM 18861 C C . GLY A 1 65 ? 6.076 -4.043 -5.936 1.00 0.00 1138 GLY A C 15
ATOM 18862 O O . GLY A 1 65 ? 4.878 -3.864 -6.171 1.00 0.00 1138 GLY A O 15
ATOM 18866 N N . PRO A 1 66 ? 6.962 -3.037 -6.070 1.00 0.00 1139 PRO A N 15
ATOM 18867 C CA . PRO A 1 66 ? 6.578 -1.688 -6.498 1.00 0.00 1139 PRO A CA 15
ATOM 18868 C C . PRO A 1 66 ? 6.028 -1.654 -7.935 1.00 0.00 1139 PRO A C 15
ATOM 18869 O O . PRO A 1 66 ? 5.184 -0.819 -8.252 1.00 0.00 1139 PRO A O 15
ATOM 18880 N N . GLU A 1 67 ? 6.433 -2.594 -8.797 1.00 0.00 1140 GLU A N 15
ATOM 18881 C CA . GLU A 1 67 ? 5.954 -2.720 -10.183 1.00 0.00 1140 GLU A CA 15
ATOM 18882 C C . GLU A 1 67 ? 4.463 -3.086 -10.286 1.00 0.00 1140 GLU A C 15
ATOM 18883 O O . GLU A 1 67 ? 3.796 -2.710 -11.252 1.00 0.00 1140 GLU A O 15
ATOM 18895 N N . MET A 1 68 ? 3.904 -3.768 -9.272 1.00 0.00 1141 MET A N 15
ATOM 18896 C CA . MET A 1 68 ? 2.452 -3.965 -9.134 1.00 0.00 1141 MET A CA 15
ATOM 18897 C C . MET A 1 68 ? 1.739 -2.636 -8.860 1.00 0.00 1141 MET A C 15
ATOM 18898 O O . MET A 1 68 ? 0.686 -2.379 -9.432 1.00 0.00 1141 MET A O 15
ATOM 18912 N N . LEU A 1 69 ? 2.314 -1.790 -7.997 1.00 0.00 1142 LEU A N 15
ATOM 18913 C CA . LEU A 1 69 ? 1.727 -0.532 -7.535 1.00 0.00 1142 LEU A CA 15
ATOM 18914 C C . LEU A 1 69 ? 1.825 0.606 -8.571 1.00 0.00 1142 LEU A C 15
ATOM 18915 O O . LEU A 1 69 ? 0.892 1.402 -8.682 1.00 0.00 1142 LEU A O 15
ATOM 18931 N N . PHE A 1 70 ? 2.914 0.677 -9.349 1.00 0.00 1143 PHE A N 15
ATOM 18932 C CA . PHE A 1 70 ? 3.132 1.723 -10.365 1.00 0.00 1143 PHE A CA 15
ATOM 18933 C C . PHE A 1 70 ? 2.018 1.794 -11.430 1.00 0.00 1143 PHE A C 15
ATOM 18934 O O . PHE A 1 70 ? 1.752 2.871 -11.976 1.00 0.00 1143 PHE A O 15
ATOM 18951 N N . GLY A 1 71 ? 1.367 0.668 -11.738 1.00 0.00 1144 GLY A N 15
ATOM 18952 C CA . GLY A 1 71 ? 0.294 0.573 -12.734 1.00 0.00 1144 GLY A CA 15
ATOM 18953 C C . GLY A 1 71 ? -1.108 0.964 -12.237 1.00 0.00 1144 GLY A C 15
ATOM 18954 O O . GLY A 1 71 ? -2.036 1.014 -13.045 1.00 0.00 1144 GLY A O 15
ATOM 18958 N N . LEU A 1 72 ? -1.288 1.216 -10.934 1.00 0.00 1145 LEU A N 15
ATOM 18959 C CA . LEU A 1 72 ? -2.598 1.452 -10.308 1.00 0.00 1145 LEU A CA 15
ATOM 18960 C C . LEU A 1 72 ? -2.946 2.941 -10.179 1.00 0.00 1145 LEU A C 15
ATOM 18961 O O . LEU A 1 72 ? -2.062 3.788 -9.987 1.00 0.00 1145 LEU A O 15
ATOM 18977 N N . ARG A 1 73 ? -4.246 3.262 -10.204 1.00 0.00 1146 ARG A N 15
ATOM 18978 C CA . ARG A 1 73 ? -4.786 4.568 -9.799 1.00 0.00 1146 ARG A CA 15
ATOM 18979 C C . ARG A 1 73 ? -4.812 4.723 -8.275 1.00 0.00 1146 ARG A C 15
ATOM 18980 O O . ARG A 1 73 ? -4.434 5.776 -7.763 1.00 0.00 1146 ARG A O 15
ATOM 19001 N N . ASP A 1 74 ? -5.287 3.708 -7.553 1.00 0.00 1147 ASP A N 15
ATOM 19002 C CA . ASP A 1 74 ? -5.737 3.820 -6.154 1.00 0.00 1147 ASP A CA 15
ATOM 19003 C C . ASP A 1 74 ? -5.712 2.466 -5.406 1.00 0.00 1147 ASP A C 15
ATOM 19004 O O . ASP A 1 74 ? -5.312 1.432 -5.950 1.00 0.00 1147 ASP A O 15
ATOM 19013 N N . LEU A 1 75 ? -6.117 2.475 -4.133 1.00 0.00 1148 LEU A N 15
ATOM 19014 C CA . LEU A 1 75 ? -6.094 1.304 -3.245 1.00 0.00 1148 LEU A CA 15
ATOM 19015 C C . LEU A 1 75 ? -7.219 0.296 -3.548 1.00 0.00 1148 LEU A C 15
ATOM 19016 O O . LEU A 1 75 ? -7.066 -0.892 -3.266 1.00 0.00 1148 LEU A O 15
ATOM 19032 N N . ASP A 1 76 ? -8.336 0.729 -4.147 1.00 0.00 1149 ASP A N 15
ATOM 19033 C CA . ASP A 1 76 ? -9.434 -0.152 -4.582 1.00 0.00 1149 ASP A CA 15
ATOM 19034 C C . ASP A 1 76 ? -9.011 -1.096 -5.726 1.00 0.00 1149 ASP A C 15
ATOM 19035 O O . ASP A 1 76 ? -9.538 -2.207 -5.842 1.00 0.00 1149 ASP A O 15
ATOM 19044 N N . GLU A 1 77 ? -8.027 -0.700 -6.542 1.00 0.00 1150 GLU A N 15
ATOM 19045 C CA . GLU A 1 77 ? -7.368 -1.576 -7.520 1.00 0.00 1150 GLU A CA 15
ATOM 19046 C C . GLU A 1 77 ? -6.295 -2.492 -6.896 1.00 0.00 1150 GLU A C 15
ATOM 19047 O O . GLU A 1 77 ? -6.088 -3.604 -7.391 1.00 0.00 1150 GLU A O 15
ATOM 19059 N N . LEU A 1 78 ? -5.631 -2.078 -5.802 1.00 0.00 1151 LEU A N 15
ATOM 19060 C CA . LEU A 1 78 ? -4.661 -2.914 -5.071 1.00 0.00 1151 LEU A CA 15
ATOM 19061 C C . LEU A 1 78 ? -5.360 -4.038 -4.287 1.00 0.00 1151 LEU A C 15
ATOM 19062 O O . LEU A 1 78 ? -4.971 -5.202 -4.393 1.00 0.00 1151 LEU A O 15
ATOM 19078 N N . VAL A 1 79 ? -6.417 -3.712 -3.538 1.00 0.00 1152 VAL A N 15
ATOM 19079 C CA . VAL A 1 79 ? -7.169 -4.688 -2.729 1.00 0.00 1152 VAL A CA 15
ATOM 19080 C C . VAL A 1 79 ? -7.802 -5.799 -3.583 1.00 0.00 1152 VAL A C 15
ATOM 19081 O O . VAL A 1 79 ? -7.970 -6.920 -3.113 1.00 0.00 1152 VAL A O 15
ATOM 19094 N N . ASP A 1 80 ? -8.079 -5.533 -4.868 1.00 0.00 1153 ASP A N 15
ATOM 19095 C CA . ASP A 1 80 ? -8.573 -6.516 -5.845 1.00 0.00 1153 ASP A CA 15
ATOM 19096 C C . ASP A 1 80 ? -7.614 -7.705 -6.061 1.00 0.00 1153 ASP A C 15
ATOM 19097 O O . ASP A 1 80 ? -8.061 -8.827 -6.319 1.00 0.00 1153 ASP A O 15
ATOM 19106 N N . HIS A 1 81 ? -6.299 -7.488 -5.911 1.00 0.00 1154 HIS A N 15
ATOM 19107 C CA . HIS A 1 81 ? -5.291 -8.561 -5.915 1.00 0.00 1154 HIS A CA 15
ATOM 19108 C C . HIS A 1 81 ? -5.351 -9.405 -4.629 1.00 0.00 1154 HIS A C 15
ATOM 19109 O O . HIS A 1 81 ? -5.215 -10.629 -4.687 1.00 0.00 1154 HIS A O 15
ATOM 19124 N N . LEU A 1 82 ? -5.594 -8.767 -3.481 1.00 0.00 1155 LEU A N 15
ATOM 19125 C CA . LEU A 1 82 ? -5.616 -9.418 -2.165 1.00 0.00 1155 LEU A CA 15
ATOM 19126 C C . LEU A 1 82 ? -6.851 -10.314 -1.975 1.00 0.00 1155 LEU A C 15
ATOM 19127 O O . LEU A 1 82 ? -6.721 -11.436 -1.482 1.00 0.00 1155 LEU A O 15
ATOM 19143 N N . VAL A 1 83 ? -8.030 -9.867 -2.423 1.00 0.00 1156 VAL A N 15
ATOM 19144 C CA . VAL A 1 83 ? -9.270 -10.672 -2.395 1.00 0.00 1156 VAL A CA 15
ATOM 19145 C C . VAL A 1 83 ? -9.228 -11.870 -3.361 1.00 0.00 1156 VAL A C 15
ATOM 19146 O O . VAL A 1 83 ? -9.946 -12.849 -3.153 1.00 0.00 1156 VAL A O 15
ATOM 19159 N N . ALA A 1 84 ? -8.381 -11.815 -4.397 1.00 0.00 1157 ALA A N 15
ATOM 19160 C CA . ALA A 1 84 ? -8.175 -12.867 -5.401 1.00 0.00 1157 ALA A CA 15
ATOM 19161 C C . ALA A 1 84 ? -6.893 -13.721 -5.181 1.00 0.00 1157 ALA A C 15
ATOM 19162 O O . ALA A 1 84 ? -6.524 -14.525 -6.044 1.00 0.00 1157 ALA A O 15
ATOM 19169 N N . ALA A 1 85 ? -6.185 -13.538 -4.057 1.00 0.00 1158 ALA A N 15
ATOM 19170 C CA . ALA A 1 85 ? -4.894 -14.177 -3.777 1.00 0.00 1158 ALA A CA 15
ATOM 19171 C C . ALA A 1 85 ? -4.988 -15.715 -3.645 1.00 0.00 1158 ALA A C 15
ATOM 19172 O O . ALA A 1 85 ? -6.005 -16.259 -3.196 1.00 0.00 1158 ALA A O 15
ATOM 19179 N N . ARG A 1 86 ? -3.899 -16.408 -4.015 1.00 0.00 1159 ARG A N 15
ATOM 19180 C CA . ARG A 1 86 ? -3.748 -17.874 -4.009 1.00 0.00 1159 ARG A CA 15
ATOM 19181 C C . ARG A 1 86 ? -2.286 -18.289 -3.759 1.00 0.00 1159 ARG A C 15
ATOM 19182 O O . ARG A 1 86 ? -1.382 -17.739 -4.431 1.00 0.00 1159 ARG A O 15
ATOM 19246 N N . GLY A 1 1 ? -28.816 -20.149 -11.695 1.00 0.00 -4 GLY A N 16
ATOM 19247 C CA . GLY A 1 1 ? -30.231 -19.796 -11.455 1.00 0.00 -4 GLY A CA 16
ATOM 19248 C C . GLY A 1 1 ? -30.633 -18.506 -12.172 1.00 0.00 -4 GLY A C 16
ATOM 19249 O O . GLY A 1 1 ? -30.023 -18.159 -13.193 1.00 0.00 -4 GLY A O 16
ATOM 19255 N N . PRO A 1 2 ? -31.649 -17.779 -11.658 1.00 0.00 -3 PRO A N 16
ATOM 19256 C CA . PRO A 1 2 ? -32.121 -16.503 -12.214 1.00 0.00 -3 PRO A CA 16
ATOM 19257 C C . PRO A 1 2 ? -31.065 -15.383 -12.207 1.00 0.00 -3 PRO A C 16
ATOM 19258 O O . PRO A 1 2 ? -30.067 -15.446 -11.479 1.00 0.00 -3 PRO A O 16
ATOM 19269 N N . GLY A 1 3 ? -31.300 -14.328 -12.991 1.00 0.00 -2 GLY A N 16
ATOM 19270 C CA . GLY A 1 3 ? -30.454 -13.126 -13.033 1.00 0.00 -2 GLY A CA 16
ATOM 19271 C C . GLY A 1 3 ? -30.402 -12.364 -11.701 1.00 0.00 -2 GLY A C 16
ATOM 19272 O O . GLY A 1 3 ? -31.361 -12.365 -10.925 1.00 0.00 -2 GLY A O 16
ATOM 19276 N N . SER A 1 4 ? -29.266 -11.720 -11.427 1.00 0.00 -1 SER A N 16
ATOM 19277 C CA . SER A 1 4 ? -28.963 -11.042 -10.153 1.00 0.00 -1 SER A CA 16
ATOM 19278 C C . SER A 1 4 ? -27.952 -9.888 -10.322 1.00 0.00 -1 SER A C 16
ATOM 19279 O O . SER A 1 4 ? -27.395 -9.685 -11.410 1.00 0.00 -1 SER A O 16
ATOM 19287 N N . ALA A 1 5 ? -27.715 -9.120 -9.254 1.00 0.00 1078 ALA A N 16
ATOM 19288 C CA . ALA A 1 5 ? -26.841 -7.943 -9.213 1.00 0.00 1078 ALA A CA 16
ATOM 19289 C C . ALA A 1 5 ? -26.005 -7.889 -7.910 1.00 0.00 1078 ALA A C 16
ATOM 19290 O O . ALA A 1 5 ? -26.311 -8.576 -6.929 1.00 0.00 1078 ALA A O 16
ATOM 19297 N N . ALA A 1 6 ? -24.961 -7.048 -7.892 1.00 0.00 1079 ALA A N 16
ATOM 19298 C CA . ALA A 1 6 ? -23.948 -6.956 -6.831 1.00 0.00 1079 ALA A CA 16
ATOM 19299 C C . ALA A 1 6 ? -23.216 -8.295 -6.540 1.00 0.00 1079 ALA A C 16
ATOM 19300 O O . ALA A 1 6 ? -23.260 -9.229 -7.349 1.00 0.00 1079 ALA A O 16
ATOM 19307 N N . ALA A 1 7 ? -22.498 -8.377 -5.417 1.00 0.00 1080 ALA A N 16
ATOM 19308 C CA . ALA A 1 7 ? -21.685 -9.535 -5.019 1.00 0.00 1080 ALA A CA 16
ATOM 19309 C C . ALA A 1 7 ? -21.717 -9.782 -3.497 1.00 0.00 1080 ALA A C 16
ATOM 19310 O O . ALA A 1 7 ? -22.053 -8.888 -2.714 1.00 0.00 1080 ALA A O 16
ATOM 19317 N N . ASP A 1 8 ? -21.348 -10.997 -3.075 1.00 0.00 1081 ASP A N 16
ATOM 19318 C CA . ASP A 1 8 ? -21.395 -11.461 -1.676 1.00 0.00 1081 ASP A CA 16
ATOM 19319 C C . ASP A 1 8 ? -20.023 -11.867 -1.089 1.00 0.00 1081 ASP A C 16
ATOM 19320 O O . ASP A 1 8 ? -19.952 -12.334 0.051 1.00 0.00 1081 ASP A O 16
ATOM 19329 N N . ASP A 1 9 ? -18.925 -11.689 -1.835 1.00 0.00 1082 ASP A N 16
ATOM 19330 C CA . ASP A 1 9 ? -17.553 -11.976 -1.382 1.00 0.00 1082 ASP A CA 16
ATOM 19331 C C . ASP A 1 9 ? -16.985 -10.824 -0.524 1.00 0.00 1082 ASP A C 16
ATOM 19332 O O . ASP A 1 9 ? -16.275 -9.934 -1.006 1.00 0.00 1082 ASP A O 16
ATOM 19341 N N . GLY A 1 10 ? -17.342 -10.811 0.764 1.00 0.00 1083 GLY A N 16
ATOM 19342 C CA . GLY A 1 10 ? -17.001 -9.754 1.726 1.00 0.00 1083 GLY A CA 16
ATOM 19343 C C . GLY A 1 10 ? -15.553 -9.732 2.238 1.00 0.00 1083 GLY A C 16
ATOM 19344 O O . GLY A 1 10 ? -15.196 -8.826 3.000 1.00 0.00 1083 GLY A O 16
ATOM 19348 N N . ARG A 1 11 ? -14.697 -10.688 1.837 1.00 0.00 1084 ARG A N 16
ATOM 19349 C CA . ARG A 1 11 ? -13.316 -10.847 2.349 1.00 0.00 1084 ARG A CA 16
ATOM 19350 C C . ARG A 1 11 ? -12.449 -9.603 2.150 1.00 0.00 1084 ARG A C 16
ATOM 19351 O O . ARG A 1 11 ? -11.662 -9.244 3.029 1.00 0.00 1084 ARG A O 16
ATOM 19372 N N . ARG A 1 12 ? -12.600 -8.914 1.014 1.00 0.00 1085 ARG A N 16
ATOM 19373 C CA . ARG A 1 12 ? -11.766 -7.768 0.600 1.00 0.00 1085 ARG 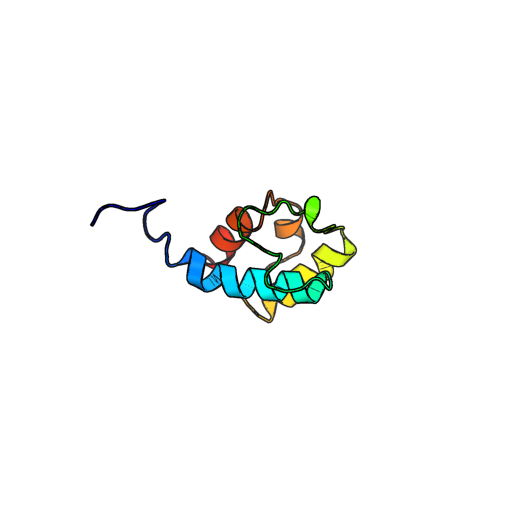A CA 16
ATOM 19374 C C . ARG A 1 12 ? -11.896 -6.543 1.518 1.00 0.00 1085 ARG A C 16
ATOM 19375 O O . ARG A 1 12 ? -10.938 -5.782 1.658 1.00 0.00 1085 ARG A O 16
ATOM 19396 N N . ALA A 1 13 ? -13.040 -6.376 2.192 1.00 0.00 1086 ALA A N 16
ATOM 19397 C CA . ALA A 1 13 ? -13.280 -5.278 3.138 1.00 0.00 1086 ALA A CA 16
ATOM 19398 C C . ALA A 1 13 ? -12.392 -5.371 4.400 1.00 0.00 1086 ALA A C 16
ATOM 19399 O O . ALA A 1 13 ? -11.998 -4.343 4.955 1.00 0.00 1086 ALA A O 16
ATOM 19406 N N . GLU A 1 14 ? -12.035 -6.584 4.840 1.00 0.00 1087 GLU A N 16
ATOM 19407 C CA . GLU A 1 14 ? -11.102 -6.804 5.959 1.00 0.00 1087 GLU A CA 16
ATOM 19408 C C . GLU A 1 14 ? -9.676 -6.351 5.620 1.00 0.00 1087 GLU A C 16
ATOM 19409 O O . GLU A 1 14 ? -8.994 -5.772 6.466 1.00 0.00 1087 GLU A O 16
ATOM 19421 N N . LEU A 1 15 ? -9.239 -6.564 4.376 1.00 0.00 1088 LEU A N 16
ATOM 19422 C CA . LEU A 1 15 ? -7.954 -6.084 3.873 1.00 0.00 1088 LEU A CA 16
ATOM 19423 C C . LEU A 1 15 ? -7.971 -4.567 3.614 1.00 0.00 1088 LEU A C 16
ATOM 19424 O O . LEU A 1 15 ? -6.974 -3.897 3.871 1.00 0.00 1088 LEU A O 16
ATOM 19440 N N . ALA A 1 16 ? -9.090 -3.995 3.159 1.00 0.00 1089 ALA A N 16
ATOM 19441 C CA . ALA A 1 16 ? -9.193 -2.567 2.836 1.00 0.00 1089 ALA A CA 16
ATOM 19442 C C . ALA A 1 16 ? -8.912 -1.654 4.047 1.00 0.00 1089 ALA A C 16
ATOM 19443 O O . ALA A 1 16 ? -8.210 -0.651 3.914 1.00 0.00 1089 ALA A O 16
ATOM 19450 N N . ASP A 1 17 ? -9.391 -2.033 5.236 1.00 0.00 1090 ASP A N 16
ATOM 19451 C CA . ASP A 1 17 ? -9.111 -1.356 6.513 1.00 0.00 1090 ASP A CA 16
ATOM 19452 C C . ASP A 1 17 ? -7.619 -1.401 6.905 1.00 0.00 1090 ASP A C 16
ATOM 19453 O O . ASP A 1 17 ? -7.081 -0.436 7.456 1.00 0.00 1090 ASP A O 16
ATOM 19462 N N . ARG A 1 18 ? -6.942 -2.517 6.602 1.00 0.00 1091 ARG A N 16
ATOM 19463 C CA . ARG A 1 18 ? -5.506 -2.726 6.869 1.00 0.00 1091 ARG A CA 16
ATOM 19464 C C . ARG A 1 18 ? -4.637 -1.947 5.878 1.00 0.00 1091 ARG A C 16
ATOM 19465 O O . ARG A 1 18 ? -3.675 -1.303 6.283 1.00 0.00 1091 ARG A O 16
ATOM 19486 N N . VAL A 1 19 ? -5.003 -1.955 4.595 1.00 0.00 1092 VAL A N 16
ATOM 19487 C CA . VAL A 1 19 ? -4.339 -1.213 3.516 1.00 0.00 1092 VAL A CA 16
ATOM 19488 C C . VAL A 1 19 ? -4.351 0.293 3.786 1.00 0.00 1092 VAL A C 16
ATOM 19489 O O . VAL A 1 19 ? -3.290 0.916 3.775 1.00 0.00 1092 VAL A O 16
ATOM 19502 N N . SER A 1 20 ? -5.517 0.887 4.070 1.00 0.00 1093 SER A N 16
ATOM 19503 C CA . SER A 1 20 ? -5.633 2.343 4.266 1.00 0.00 1093 SER A CA 16
ATOM 19504 C C . SER A 1 20 ? -4.820 2.833 5.474 1.00 0.00 1093 SER A C 16
ATOM 19505 O O . SER A 1 20 ? -4.116 3.839 5.366 1.00 0.00 1093 SER A O 16
ATOM 19513 N N . ARG A 1 21 ? -4.821 2.092 6.591 1.00 0.00 1094 ARG A N 16
ATOM 19514 C CA . ARG A 1 21 ? -4.008 2.358 7.784 1.00 0.00 1094 ARG A CA 16
ATOM 19515 C C . ARG A 1 21 ? -2.507 2.176 7.540 1.00 0.00 1094 ARG A C 16
ATOM 19516 O O . ARG A 1 21 ? -1.713 2.979 8.031 1.00 0.00 1094 ARG A O 16
ATOM 19537 N N . THR A 1 22 ? -2.106 1.178 6.747 1.00 0.00 1095 THR A N 16
ATOM 19538 C CA . THR A 1 22 ? -0.692 0.938 6.387 1.00 0.00 1095 THR A CA 16
ATOM 19539 C C . THR A 1 22 ? -0.162 2.072 5.510 1.00 0.00 1095 THR A C 16
ATOM 19540 O O . THR A 1 22 ? 0.931 2.589 5.760 1.00 0.00 1095 THR A O 16
ATOM 19551 N N . VAL A 1 23 ? -0.958 2.527 4.540 1.00 0.00 1096 VAL A N 16
ATOM 19552 C CA . VAL A 1 23 ? -0.657 3.702 3.707 1.00 0.00 1096 VAL A CA 16
ATOM 19553 C C . VAL A 1 23 ? -0.538 4.965 4.564 1.00 0.00 1096 VAL A C 16
ATOM 19554 O O . VAL A 1 23 ? 0.472 5.665 4.472 1.00 0.00 1096 VAL A O 16
ATOM 19567 N N . ALA A 1 24 ? -1.520 5.227 5.439 1.00 0.00 1097 ALA A N 16
ATOM 19568 C CA . ALA A 1 24 ? -1.535 6.392 6.324 1.00 0.00 1097 ALA A CA 16
ATOM 19569 C C . ALA A 1 24 ? -0.280 6.469 7.204 1.00 0.00 1097 ALA A C 16
ATOM 19570 O O . ALA A 1 24 ? 0.399 7.496 7.224 1.00 0.00 1097 ALA A O 16
ATOM 19577 N N . ASP A 1 25 ? 0.074 5.369 7.879 1.00 0.00 1098 ASP A N 16
ATOM 19578 C CA . ASP A 1 25 ? 1.252 5.272 8.749 1.00 0.00 1098 ASP A CA 16
ATOM 19579 C C . ASP A 1 25 ? 2.568 5.454 7.964 1.00 0.00 1098 ASP A C 16
ATOM 19580 O O . ASP A 1 25 ? 3.491 6.117 8.445 1.00 0.00 1098 ASP A O 16
ATOM 19589 N N . THR A 1 26 ? 2.649 4.933 6.733 1.00 0.00 1099 THR A N 16
ATOM 19590 C CA . THR A 1 26 ? 3.828 5.080 5.859 1.00 0.00 1099 THR A CA 16
ATOM 19591 C C . THR A 1 26 ? 4.052 6.532 5.420 1.00 0.00 1099 THR A C 16
ATOM 19592 O O . THR A 1 26 ? 5.189 7.003 5.447 1.00 0.00 1099 THR A O 16
ATOM 19603 N N . ILE A 1 27 ? 2.987 7.268 5.066 1.00 0.00 1100 ILE A N 16
ATOM 19604 C CA . ILE A 1 27 ? 3.057 8.705 4.725 1.00 0.00 1100 ILE A CA 16
ATOM 19605 C C . ILE A 1 27 ? 3.014 9.650 5.949 1.00 0.00 1100 ILE A C 16
ATOM 19606 O O . ILE A 1 27 ? 3.028 10.876 5.782 1.00 0.00 1100 ILE A O 16
ATOM 19622 N N . GLY A 1 28 ? 2.954 9.111 7.174 1.00 0.00 1101 GLY A N 16
ATOM 19623 C CA . GLY A 1 28 ? 2.967 9.871 8.431 1.00 0.00 1101 GLY A CA 16
ATOM 19624 C C . GLY A 1 28 ? 1.665 10.614 8.777 1.00 0.00 1101 GLY A C 16
ATOM 19625 O O . GLY A 1 28 ? 1.695 11.551 9.578 1.00 0.00 1101 GLY A O 16
ATOM 19629 N N . ARG A 1 29 ? 0.531 10.229 8.171 1.00 0.00 1102 ARG A N 16
ATOM 19630 C CA . ARG A 1 29 ? -0.819 10.795 8.398 1.00 0.00 1102 ARG A CA 16
ATOM 19631 C C . ARG A 1 29 ? -1.632 9.948 9.402 1.00 0.00 1102 ARG A C 16
ATOM 19632 O O . ARG A 1 29 ? -1.352 8.754 9.557 1.00 0.00 1102 ARG A O 16
ATOM 19653 N N . PRO A 1 30 ? -2.648 10.520 10.081 1.00 0.00 1103 PRO A N 16
ATOM 19654 C CA . PRO A 1 30 ? -3.525 9.771 10.984 1.00 0.00 1103 PRO A CA 16
ATOM 19655 C C . PRO A 1 30 ? -4.396 8.738 10.242 1.00 0.00 1103 PRO A C 16
ATOM 19656 O O . PRO A 1 30 ? -4.739 8.906 9.066 1.00 0.00 1103 PRO A O 16
ATOM 19667 N N . ALA A 1 31 ? -4.778 7.671 10.945 1.00 0.00 1104 ALA A N 16
ATOM 19668 C CA . ALA A 1 31 ? -5.586 6.576 10.409 1.00 0.00 1104 ALA A CA 16
ATOM 19669 C C . ALA A 1 31 ? -7.018 7.017 10.020 1.00 0.00 1104 ALA A C 16
ATOM 19670 O O . ALA A 1 31 ? -7.593 7.945 10.597 1.00 0.00 1104 ALA A O 16
ATOM 19677 N N . GLY A 1 32 ? -7.611 6.317 9.047 1.00 0.00 1105 GLY A N 16
ATOM 19678 C CA . GLY A 1 32 ? -8.998 6.506 8.591 1.00 0.00 1105 GLY A CA 16
ATOM 19679 C C . GLY A 1 32 ? -9.226 7.663 7.607 1.00 0.00 1105 GLY A C 16
ATOM 19680 O O . GLY A 1 32 ? -10.233 7.663 6.897 1.00 0.00 1105 GLY A O 16
ATOM 19684 N N . SER A 1 33 ? -8.292 8.620 7.495 1.00 0.00 1106 SER A N 16
ATOM 19685 C CA . SER A 1 33 ? -8.330 9.711 6.503 1.00 0.00 1106 SER A CA 16
ATOM 19686 C C . SER A 1 33 ? -8.077 9.230 5.067 1.00 0.00 1106 SER A C 16
ATOM 19687 O O . SER A 1 33 ? -8.550 9.852 4.113 1.00 0.00 1106 SER A O 16
ATOM 19695 N N . ILE A 1 34 ? -7.354 8.117 4.898 1.00 0.00 1107 ILE A N 16
ATOM 19696 C CA . ILE A 1 34 ? -7.123 7.429 3.617 1.00 0.00 1107 ILE A CA 16
ATOM 19697 C C . ILE A 1 34 ? -8.348 6.573 3.253 1.00 0.00 1107 ILE A C 16
ATOM 19698 O O . ILE A 1 34 ? -8.857 5.827 4.093 1.00 0.00 1107 ILE A O 16
ATOM 19714 N N . GLY A 1 35 ? -8.820 6.661 2.003 1.00 0.00 1108 GLY A N 16
ATOM 19715 C CA . GLY A 1 35 ? -9.956 5.886 1.477 1.00 0.00 1108 GLY A CA 16
ATOM 19716 C C . GLY A 1 35 ? -9.616 5.157 0.176 1.00 0.00 1108 GLY A C 16
ATOM 19717 O O . GLY A 1 35 ? -8.785 5.624 -0.609 1.00 0.00 1108 GLY A O 16
ATOM 19721 N N . GLY A 1 36 ? -10.262 4.014 -0.078 1.00 0.00 1109 GLY A N 16
ATOM 19722 C CA . GLY A 1 36 ? -9.924 3.100 -1.179 1.00 0.00 1109 GLY A CA 16
ATOM 19723 C C . GLY A 1 36 ? -9.953 3.738 -2.577 1.00 0.00 1109 GLY A C 16
ATOM 19724 O O . GLY A 1 36 ? -9.069 3.488 -3.402 1.00 0.00 1109 GLY A O 16
ATOM 19728 N N . HIS A 1 37 ? -10.932 4.609 -2.828 1.00 0.00 1110 HIS A N 16
ATOM 19729 C CA . HIS A 1 37 ? -11.124 5.305 -4.113 1.00 0.00 1110 HIS A CA 16
ATOM 19730 C C . HIS A 1 37 ? -10.117 6.458 -4.362 1.00 0.00 1110 HIS A C 16
ATOM 19731 O O . HIS A 1 37 ? -10.098 7.035 -5.455 1.00 0.00 1110 HIS A O 16
ATOM 19746 N N . THR A 1 38 ? -9.291 6.820 -3.376 1.00 0.00 1111 THR A N 16
ATOM 19747 C CA . THR A 1 38 ? -8.321 7.928 -3.476 1.00 0.00 1111 THR A CA 16
ATOM 19748 C C . THR A 1 38 ? -7.173 7.578 -4.430 1.00 0.00 1111 THR A C 16
ATOM 19749 O O . THR A 1 38 ? -6.533 6.532 -4.293 1.00 0.00 1111 THR A O 16
ATOM 19760 N N . SER A 1 39 ? -6.892 8.461 -5.390 1.00 0.00 1112 SER A N 16
ATOM 19761 C CA . SER A 1 39 ? -5.783 8.316 -6.346 1.00 0.00 1112 SER A CA 16
ATOM 19762 C C . SER A 1 39 ? -4.410 8.345 -5.657 1.00 0.00 1112 SER A C 16
ATOM 19763 O O . SER A 1 39 ? -4.190 9.106 -4.707 1.00 0.00 1112 SER A O 16
ATOM 19771 N N . LEU A 1 40 ? -3.449 7.572 -6.170 1.00 0.00 1113 LEU A N 16
ATOM 19772 C CA . LEU A 1 40 ? -2.054 7.599 -5.704 1.00 0.00 1113 LEU A CA 16
ATOM 19773 C C . LEU A 1 40 ? -1.364 8.960 -5.960 1.00 0.00 1113 LEU A C 16
ATOM 19774 O O . LEU A 1 40 ? -0.467 9.358 -5.214 1.00 0.00 1113 LEU A O 16
ATOM 19790 N N . GLU A 1 41 ? -1.815 9.704 -6.974 1.00 0.00 1114 GLU A N 16
ATOM 19791 C CA . GLU A 1 41 ? -1.379 11.083 -7.249 1.00 0.00 1114 GLU A CA 16
ATOM 19792 C C . GLU A 1 41 ? -1.950 12.090 -6.234 1.00 0.00 1114 GLU A C 16
ATOM 19793 O O . GLU A 1 41 ? -1.249 13.018 -5.823 1.00 0.00 1114 GLU A O 16
ATOM 19805 N N . SER A 1 42 ? -3.187 11.878 -5.762 1.00 0.00 1115 SER A N 16
ATOM 19806 C CA . SER A 1 42 ? -3.825 12.718 -4.733 1.00 0.00 1115 SER A CA 16
ATOM 19807 C C . SER A 1 42 ? -3.135 12.590 -3.368 1.00 0.00 1115 SER A C 16
ATOM 19808 O O . SER A 1 42 ? -2.944 13.579 -2.659 1.00 0.00 1115 SER A O 16
ATOM 19816 N N . MET A 1 43 ? -2.673 11.378 -3.031 1.00 0.00 1116 MET A N 16
ATOM 19817 C CA . MET A 1 43 ? -1.811 11.105 -1.870 1.00 0.00 1116 MET A CA 16
ATOM 19818 C C . MET A 1 43 ? -0.346 11.560 -2.059 1.00 0.00 1116 MET A C 16
ATOM 19819 O O . MET A 1 43 ? 0.441 11.488 -1.115 1.00 0.00 1116 MET A O 16
ATOM 19833 N N . GLY A 1 44 ? 0.035 12.035 -3.253 1.00 0.00 1117 GLY A N 16
ATOM 19834 C CA . GLY A 1 44 ? 1.356 12.604 -3.539 1.00 0.00 1117 GLY A CA 16
ATOM 19835 C C . GLY A 1 44 ? 2.512 11.600 -3.450 1.00 0.00 1117 GLY A C 16
ATOM 19836 O O . GLY A 1 44 ? 3.615 11.967 -3.037 1.00 0.00 1117 GLY A O 16
ATOM 19840 N N . LEU A 1 45 ? 2.266 10.322 -3.772 1.00 0.00 1118 LEU A N 16
ATOM 19841 C CA . LEU A 1 45 ? 3.236 9.234 -3.596 1.00 0.00 1118 LEU A CA 16
ATOM 19842 C C . LEU A 1 45 ? 4.409 9.335 -4.591 1.00 0.00 1118 LEU A C 16
ATOM 19843 O O . LEU A 1 45 ? 4.229 9.228 -5.811 1.00 0.00 1118 LEU A O 16
ATOM 19859 N N . ASP A 1 46 ? 5.618 9.529 -4.064 1.00 0.00 1119 ASP A N 16
ATOM 19860 C CA . ASP A 1 46 ? 6.880 9.551 -4.820 1.00 0.00 1119 ASP A CA 16
ATOM 19861 C C . ASP A 1 46 ? 7.395 8.148 -5.190 1.00 0.00 1119 ASP A C 16
ATOM 19862 O O . ASP A 1 46 ? 7.023 7.145 -4.583 1.00 0.00 1119 ASP A O 16
ATOM 19871 N N . SER A 1 47 ? 8.320 8.088 -6.150 1.00 0.00 1120 SER A N 16
ATOM 19872 C CA . SER A 1 47 ? 9.108 6.894 -6.527 1.00 0.00 1120 SER A CA 16
ATOM 19873 C C . SER A 1 47 ? 9.679 6.105 -5.330 1.00 0.00 1120 SER A C 16
ATOM 19874 O O . SER A 1 47 ? 9.564 4.876 -5.271 1.00 0.00 1120 SER A O 16
ATOM 19881 N N . VAL A 1 48 ? 10.289 6.808 -4.369 1.00 0.00 1121 VAL A N 16
ATOM 19882 C CA . VAL A 1 48 ? 10.808 6.253 -3.102 1.00 0.00 1121 VAL A CA 16
ATOM 19883 C C . VAL A 1 48 ? 9.681 5.774 -2.180 1.00 0.00 1121 VAL A C 16
ATOM 19884 O O . VAL A 1 48 ? 9.771 4.702 -1.581 1.00 0.00 1121 VAL A O 16
ATOM 19897 N N . MET A 1 49 ? 8.595 6.548 -2.071 1.00 0.00 1122 MET A N 16
ATOM 19898 C CA . MET A 1 49 ? 7.471 6.232 -1.182 1.00 0.00 1122 MET A CA 16
ATOM 19899 C C . MET A 1 49 ? 6.685 4.999 -1.656 1.00 0.00 1122 MET A C 16
ATOM 19900 O O . MET A 1 49 ? 6.249 4.197 -0.831 1.00 0.00 1122 MET A O 16
ATOM 19914 N N . ILE A 1 50 ? 6.565 4.785 -2.970 1.00 0.00 1123 ILE A N 16
ATOM 19915 C CA . ILE A 1 50 ? 5.955 3.574 -3.547 1.00 0.00 1123 ILE A CA 16
ATOM 19916 C C . ILE A 1 50 ? 6.815 2.326 -3.263 1.00 0.00 1123 ILE A C 16
ATOM 19917 O O . ILE A 1 50 ? 6.278 1.276 -2.904 1.00 0.00 1123 ILE A O 16
ATOM 19933 N N . ARG A 1 51 ? 8.148 2.448 -3.329 1.00 0.00 1124 ARG A N 16
ATOM 19934 C CA . ARG A 1 51 ? 9.090 1.373 -2.935 1.00 0.00 1124 ARG A CA 16
ATOM 19935 C C . ARG A 1 51 ? 9.003 1.044 -1.436 1.00 0.00 1124 ARG A C 16
ATOM 19936 O O . ARG A 1 51 ? 9.018 -0.133 -1.072 1.00 0.00 1124 ARG A O 16
ATOM 19957 N N . ALA A 1 52 ? 8.839 2.057 -0.583 1.00 0.00 1125 ALA A N 16
ATOM 19958 C CA . ALA A 1 52 ? 8.561 1.865 0.846 1.00 0.00 1125 ALA A CA 16
ATOM 19959 C C . ALA A 1 52 ? 7.200 1.177 1.088 1.00 0.00 1125 ALA A C 16
ATOM 19960 O O . ALA A 1 52 ? 7.134 0.203 1.836 1.00 0.00 1125 ALA A O 16
ATOM 19967 N N . LEU A 1 53 ? 6.136 1.617 0.403 1.00 0.00 1126 LEU A N 16
ATOM 19968 C CA . LEU A 1 53 ? 4.797 1.018 0.495 1.00 0.00 1126 LEU A CA 16
ATOM 19969 C C . LEU A 1 53 ? 4.780 -0.454 0.070 1.00 0.00 1126 LEU A C 16
ATOM 19970 O O . LEU A 1 53 ? 4.135 -1.260 0.740 1.00 0.00 1126 LEU A O 16
ATOM 19986 N N . ALA A 1 54 ? 5.509 -0.830 -0.988 1.00 0.00 1127 ALA A N 16
ATOM 19987 C CA . ALA A 1 54 ? 5.630 -2.228 -1.404 1.00 0.00 1127 ALA A CA 16
ATOM 19988 C C . ALA A 1 54 ? 6.201 -3.115 -0.274 1.00 0.00 1127 ALA A C 16
ATOM 19989 O O . ALA A 1 54 ? 5.641 -4.168 0.031 1.00 0.00 1127 ALA A O 16
ATOM 19996 N N . SER A 1 55 ? 7.264 -2.660 0.399 1.00 0.00 1128 SER A N 16
ATOM 19997 C CA . SER A 1 55 ? 7.840 -3.345 1.566 1.00 0.00 1128 SER A CA 16
ATOM 19998 C C . SER A 1 55 ? 6.858 -3.405 2.750 1.00 0.00 1128 SER A C 16
ATOM 19999 O O . SER A 1 55 ? 6.630 -4.475 3.315 1.00 0.00 1128 SER A O 16
ATOM 20007 N N . ARG A 1 56 ? 6.204 -2.282 3.083 1.00 0.00 1129 ARG A N 16
ATOM 20008 C CA . ARG A 1 56 ? 5.231 -2.167 4.192 1.00 0.00 1129 ARG A CA 16
ATOM 20009 C C . ARG A 1 56 ? 4.011 -3.083 4.017 1.00 0.00 1129 ARG A C 16
ATOM 20010 O O . ARG A 1 56 ? 3.624 -3.776 4.959 1.00 0.00 1129 ARG A O 16
ATOM 20031 N N . LEU A 1 57 ? 3.440 -3.133 2.810 1.00 0.00 1130 LEU A N 16
ATOM 20032 C CA . LEU A 1 57 ? 2.341 -4.031 2.443 1.00 0.00 1130 LEU A CA 16
ATOM 20033 C C . LEU A 1 57 ? 2.789 -5.498 2.429 1.00 0.00 1130 LEU A C 16
ATOM 20034 O O . LEU A 1 57 ? 2.088 -6.354 2.973 1.00 0.00 1130 LEU A O 16
ATOM 20050 N N . SER A 1 58 ? 3.970 -5.798 1.875 1.00 0.00 1131 SER A N 16
ATOM 20051 C CA . SER A 1 58 ? 4.514 -7.163 1.830 1.00 0.00 1131 SER A CA 16
ATOM 20052 C C . SER A 1 58 ? 4.771 -7.743 3.232 1.00 0.00 1131 SER A C 16
ATOM 20053 O O . SER A 1 58 ? 4.480 -8.914 3.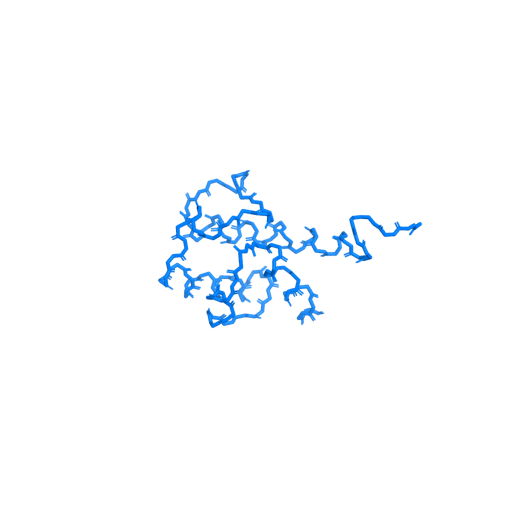484 1.00 0.00 1131 SER A O 16
ATOM 20061 N N . ALA A 1 59 ? 5.266 -6.917 4.161 1.00 0.00 1132 ALA A N 16
ATOM 20062 C CA . ALA A 1 59 ? 5.593 -7.316 5.530 1.00 0.00 1132 ALA A CA 16
ATOM 20063 C C . ALA A 1 59 ? 4.373 -7.580 6.439 1.00 0.00 1132 ALA A C 16
ATOM 20064 O O . ALA A 1 59 ? 4.471 -8.398 7.354 1.00 0.00 1132 ALA A O 16
ATOM 20071 N N . GLU A 1 60 ? 3.238 -6.901 6.217 1.00 0.00 1133 GLU A N 16
ATOM 20072 C CA . GLU A 1 60 ? 2.118 -6.853 7.184 1.00 0.00 1133 GLU A CA 16
ATOM 20073 C C . GLU A 1 60 ? 0.704 -7.035 6.593 1.00 0.00 1133 GLU A C 16
ATOM 20074 O O . GLU A 1 60 ? -0.253 -7.182 7.362 1.00 0.00 1133 GLU A O 16
ATOM 20086 N N . VAL A 1 61 ? 0.535 -7.061 5.264 1.00 0.00 1134 VAL A N 16
ATOM 20087 C CA . VAL A 1 61 ? -0.761 -7.269 4.591 1.00 0.00 1134 VAL A CA 16
ATOM 20088 C C . VAL A 1 61 ? -0.708 -8.506 3.688 1.00 0.00 1134 VAL A C 16
ATOM 20089 O O . VAL A 1 61 ? -1.218 -9.562 4.071 1.00 0.00 1134 VAL A O 16
ATOM 20102 N N . ALA A 1 62 ? -0.046 -8.411 2.534 1.00 0.00 1135 ALA A N 16
ATOM 20103 C CA . ALA A 1 62 ? 0.272 -9.525 1.630 1.00 0.00 1135 ALA A CA 16
ATOM 20104 C C . ALA A 1 62 ? 1.364 -9.133 0.598 1.00 0.00 1135 ALA A C 16
ATOM 20105 O O . ALA A 1 62 ? 1.539 -7.938 0.336 1.00 0.00 1135 ALA A O 16
ATOM 20112 N N . PRO A 1 63 ? 2.098 -10.092 -0.010 1.00 0.00 1136 PRO A N 16
ATOM 20113 C CA . PRO A 1 63 ? 3.219 -9.803 -0.912 1.00 0.00 1136 PRO A CA 16
ATOM 20114 C C . PRO A 1 63 ? 2.849 -8.958 -2.140 1.00 0.00 1136 PRO A C 16
ATOM 20115 O O . PRO A 1 63 ? 1.901 -9.261 -2.869 1.00 0.00 1136 PRO A O 16
ATOM 20126 N N . VAL A 1 64 ? 3.636 -7.911 -2.394 1.00 0.00 1137 VAL A N 16
ATOM 20127 C CA . VAL A 1 64 ? 3.516 -7.018 -3.563 1.00 0.00 1137 VAL A CA 16
ATOM 20128 C C . VAL A 1 64 ? 4.860 -6.332 -3.864 1.00 0.00 1137 VAL A C 16
ATOM 20129 O O . VAL A 1 64 ? 5.620 -6.030 -2.943 1.00 0.00 1137 VAL A O 16
ATOM 20142 N N . GLY A 1 65 ? 5.162 -6.099 -5.145 1.00 0.00 1138 GLY A N 16
ATOM 20143 C CA . GLY A 1 65 ? 6.350 -5.372 -5.617 1.00 0.00 1138 GLY A CA 16
ATOM 20144 C C . GLY A 1 65 ? 6.009 -3.981 -6.181 1.00 0.00 1138 GLY A C 16
ATOM 20145 O O . GLY A 1 65 ? 4.910 -3.800 -6.716 1.00 0.00 1138 GLY A O 16
ATOM 20149 N N . PRO A 1 66 ? 6.935 -3.001 -6.125 1.00 0.00 1139 PRO A N 16
ATOM 20150 C CA . PRO A 1 66 ? 6.680 -1.637 -6.602 1.00 0.00 1139 PRO A CA 16
ATOM 20151 C C . PRO A 1 66 ? 6.448 -1.572 -8.119 1.00 0.00 1139 PRO A C 16
ATOM 20152 O O . PRO A 1 66 ? 5.681 -0.731 -8.590 1.00 0.00 1139 PRO A O 16
ATOM 20163 N N . GLU A 1 67 ? 7.014 -2.517 -8.880 1.00 0.00 1140 GLU A N 16
ATOM 20164 C CA . GLU A 1 67 ? 6.768 -2.695 -10.321 1.00 0.00 1140 GLU A CA 16
ATOM 20165 C C . GLU A 1 67 ? 5.278 -2.931 -10.646 1.00 0.00 1140 GLU A C 16
ATOM 20166 O O . GLU A 1 67 ? 4.802 -2.508 -11.704 1.00 0.00 1140 GLU A O 16
ATOM 20178 N N . MET A 1 68 ? 4.524 -3.567 -9.738 1.00 0.00 1141 MET A N 16
ATOM 20179 C CA . MET A 1 68 ? 3.065 -3.729 -9.844 1.00 0.00 1141 MET A CA 16
ATOM 20180 C C . MET A 1 68 ? 2.314 -2.469 -9.378 1.00 0.00 1141 MET A C 16
ATOM 20181 O O . MET A 1 68 ? 1.323 -2.069 -9.997 1.00 0.00 1141 MET A O 16
ATOM 20195 N N . LEU A 1 69 ? 2.801 -1.807 -8.323 1.00 0.00 1142 LEU A N 16
ATOM 20196 C CA . LEU A 1 69 ? 2.196 -0.581 -7.782 1.00 0.00 1142 LEU A CA 16
ATOM 20197 C C . LEU A 1 69 ? 2.206 0.598 -8.777 1.00 0.00 1142 LEU A C 16
ATOM 20198 O O . LEU A 1 69 ? 1.258 1.382 -8.794 1.00 0.00 1142 LEU A O 16
ATOM 20214 N N . PHE A 1 70 ? 3.217 0.708 -9.645 1.00 0.00 1143 PHE A N 16
ATOM 20215 C CA . PHE A 1 70 ? 3.285 1.755 -10.684 1.00 0.00 1143 PHE A CA 16
ATOM 20216 C C . PHE A 1 70 ? 2.123 1.719 -11.696 1.00 0.00 1143 PHE A C 16
ATOM 20217 O O . PHE A 1 70 ? 1.828 2.738 -12.322 1.00 0.00 1143 PHE A O 16
ATOM 20234 N N . GLY A 1 71 ? 1.457 0.571 -11.863 1.00 0.00 1144 GLY A N 16
ATOM 20235 C CA . GLY A 1 71 ? 0.313 0.389 -12.772 1.00 0.00 1144 GLY A CA 16
ATOM 20236 C C . GLY A 1 71 ? -1.054 0.789 -12.187 1.00 0.00 1144 GLY A C 16
ATOM 20237 O O . GLY A 1 71 ? -2.049 0.798 -12.917 1.00 0.00 1144 GLY A O 16
ATOM 20241 N N . LEU A 1 72 ? -1.128 1.100 -10.886 1.00 0.00 1145 LEU A N 16
ATOM 20242 C CA . LEU A 1 72 ? -2.377 1.392 -10.169 1.00 0.00 1145 LEU A CA 16
ATOM 20243 C C . LEU A 1 72 ? -2.967 2.780 -10.468 1.00 0.00 1145 LEU A C 16
ATOM 20244 O O . LEU A 1 72 ? -2.239 3.767 -10.617 1.00 0.00 1145 LEU A O 16
ATOM 20260 N N . ARG A 1 73 ? -4.301 2.862 -10.443 1.00 0.00 1146 ARG A N 16
ATOM 20261 C CA . ARG A 1 73 ? -5.063 4.113 -10.247 1.00 0.00 1146 ARG A CA 16
ATOM 20262 C C . ARG A 1 73 ? -5.125 4.516 -8.768 1.00 0.00 1146 ARG A C 16
ATOM 20263 O O . ARG A 1 73 ? -4.873 5.672 -8.422 1.00 0.00 1146 ARG A O 16
ATOM 20284 N N . ASP A 1 74 ? -5.484 3.564 -7.903 1.00 0.00 1147 ASP A N 16
ATOM 20285 C CA . ASP A 1 74 ? -5.929 3.790 -6.519 1.00 0.00 1147 ASP A CA 16
ATOM 20286 C C . ASP A 1 74 ? -5.764 2.532 -5.632 1.00 0.00 1147 ASP A C 16
ATOM 20287 O O . ASP A 1 74 ? -5.256 1.495 -6.082 1.00 0.00 1147 ASP A O 16
ATOM 20296 N N . LEU A 1 75 ? -6.161 2.631 -4.358 1.00 0.00 1148 LEU A N 16
ATOM 20297 C CA . LEU A 1 75 ? -6.056 1.536 -3.384 1.00 0.00 1148 LEU A CA 16
ATOM 20298 C C . LEU A 1 75 ? -7.158 0.467 -3.520 1.00 0.00 1148 LEU A C 16
ATOM 20299 O O . LEU A 1 75 ? -6.937 -0.674 -3.118 1.00 0.00 1148 LEU A O 16
ATOM 20315 N N . ASP A 1 76 ? -8.318 0.800 -4.090 1.00 0.00 1149 ASP A N 16
ATOM 20316 C CA . ASP A 1 76 ? -9.411 -0.144 -4.366 1.00 0.00 1149 ASP A CA 16
ATOM 20317 C C . ASP A 1 76 ? -9.026 -1.186 -5.437 1.00 0.00 1149 ASP A C 16
ATOM 20318 O O . ASP A 1 76 ? -9.417 -2.352 -5.355 1.00 0.00 1149 ASP A O 16
ATOM 20327 N N . GLU A 1 77 ? -8.197 -0.802 -6.407 1.00 0.00 1150 GLU A N 16
ATOM 20328 C CA . GLU A 1 77 ? -7.556 -1.718 -7.366 1.00 0.00 1150 GLU A CA 16
ATOM 20329 C C . GLU A 1 77 ? -6.459 -2.589 -6.713 1.00 0.00 1150 GLU A C 16
ATOM 20330 O O . GLU A 1 77 ? -6.331 -3.779 -7.018 1.00 0.00 1150 GLU A O 16
ATOM 20342 N N . LEU A 1 78 ? -5.680 -2.015 -5.787 1.00 0.00 1151 LEU A N 16
ATOM 20343 C CA . LEU A 1 78 ? -4.567 -2.669 -5.081 1.00 0.00 1151 LEU A CA 16
ATOM 20344 C C . LEU A 1 78 ? -5.049 -3.743 -4.092 1.00 0.00 1151 LEU A C 16
ATOM 20345 O O . LEU A 1 78 ? -4.540 -4.868 -4.095 1.00 0.00 1151 LEU A O 16
ATOM 20361 N N . VAL A 1 79 ? -6.061 -3.447 -3.273 1.00 0.00 1152 VAL A N 16
ATOM 20362 C CA . VAL A 1 79 ? -6.593 -4.399 -2.274 1.00 0.00 1152 VAL A CA 16
ATOM 20363 C C . VAL A 1 79 ? -7.174 -5.672 -2.917 1.00 0.00 1152 VAL A C 16
ATOM 20364 O O . VAL A 1 79 ? -7.147 -6.743 -2.304 1.00 0.00 1152 VAL A O 16
ATOM 20377 N N . ASP A 1 80 ? -7.616 -5.609 -4.178 1.00 0.00 1153 ASP A N 16
ATOM 20378 C CA . ASP A 1 80 ? -8.097 -6.767 -4.944 1.00 0.00 1153 ASP A CA 16
ATOM 20379 C C . ASP A 1 80 ? -7.002 -7.811 -5.259 1.00 0.00 1153 ASP A C 16
ATOM 20380 O O . ASP A 1 80 ? -7.304 -8.997 -5.407 1.00 0.00 1153 ASP A O 16
ATOM 20389 N N . HIS A 1 81 ? -5.723 -7.402 -5.294 1.00 0.00 1154 HIS A N 16
ATOM 20390 C CA . HIS A 1 81 ? -4.572 -8.315 -5.286 1.00 0.00 1154 HIS A CA 16
ATOM 20391 C C . HIS A 1 81 ? -4.325 -8.887 -3.879 1.00 0.00 1154 HIS A C 16
ATOM 20392 O O . HIS A 1 81 ? -4.129 -10.093 -3.723 1.00 0.00 1154 HIS A O 16
ATOM 20407 N N . LEU A 1 82 ? -4.348 -8.037 -2.848 1.00 0.00 1155 LEU A N 16
ATOM 20408 C CA . LEU A 1 82 ? -3.975 -8.395 -1.475 1.00 0.00 1155 LEU A CA 16
ATOM 20409 C C . LEU A 1 82 ? -5.000 -9.283 -0.739 1.00 0.00 1155 LEU A C 16
ATOM 20410 O O . LEU A 1 82 ? -4.631 -9.956 0.222 1.00 0.00 1155 LEU A O 16
ATOM 20426 N N . VAL A 1 83 ? -6.261 -9.339 -1.181 1.00 0.00 1156 VAL A N 16
ATOM 20427 C CA . VAL A 1 83 ? -7.246 -10.335 -0.693 1.00 0.00 1156 VAL A CA 16
ATOM 20428 C C . VAL A 1 83 ? -6.966 -11.751 -1.223 1.00 0.00 1156 VAL A C 16
ATOM 20429 O O . VAL A 1 83 ? -7.216 -12.734 -0.522 1.00 0.00 1156 VAL A O 16
ATOM 20442 N N . ALA A 1 84 ? -6.413 -11.877 -2.437 1.00 0.00 1157 ALA A N 16
ATOM 20443 C CA . ALA A 1 84 ? -6.048 -13.156 -3.050 1.00 0.00 1157 ALA A CA 16
ATOM 20444 C C . ALA A 1 84 ? -4.659 -13.658 -2.594 1.00 0.00 1157 ALA A C 16
ATOM 20445 O O . ALA A 1 84 ? -4.494 -14.843 -2.284 1.00 0.00 1157 ALA A O 16
ATOM 20452 N N . ALA A 1 85 ? -3.661 -12.768 -2.540 1.00 0.00 1158 ALA A N 16
ATOM 20453 C CA . ALA A 1 85 ? -2.298 -13.065 -2.094 1.00 0.00 1158 ALA A CA 16
ATOM 20454 C C . ALA A 1 85 ? -2.171 -13.221 -0.561 1.00 0.00 1158 ALA A C 16
ATOM 20455 O O . ALA A 1 85 ? -2.957 -12.657 0.200 1.00 0.00 1158 ALA A O 16
ATOM 20462 N N . ARG A 1 86 ? -1.147 -13.960 -0.113 1.00 0.00 1159 ARG A N 16
ATOM 20463 C CA . ARG A 1 86 ? -0.672 -14.048 1.284 1.00 0.00 1159 ARG A CA 16
ATOM 20464 C C . ARG A 1 86 ? 0.774 -14.562 1.372 1.00 0.00 1159 ARG A C 16
ATOM 20465 O O . ARG A 1 86 ? 1.434 -14.297 2.398 1.00 0.00 1159 ARG A O 16
ATOM 20529 N N . GLY A 1 1 ? -27.285 -21.943 -5.738 1.00 0.00 -4 GLY A N 17
ATOM 20530 C CA . GLY A 1 1 ? -25.987 -21.883 -5.024 1.00 0.00 -4 GLY A CA 17
ATOM 20531 C C . GLY A 1 1 ? -26.155 -21.491 -3.562 1.00 0.00 -4 GLY A C 17
ATOM 20532 O O . GLY A 1 1 ? -27.167 -20.881 -3.200 1.00 0.00 -4 GLY A O 17
ATOM 20538 N N . PRO A 1 2 ? -25.179 -21.828 -2.694 1.00 0.00 -3 PRO A N 17
ATOM 20539 C CA . PRO A 1 2 ? -25.237 -21.553 -1.258 1.00 0.00 -3 PRO A CA 17
ATOM 20540 C C . PRO A 1 2 ? -25.122 -20.052 -0.940 1.00 0.00 -3 PRO A C 17
ATOM 20541 O O . PRO A 1 2 ? -24.352 -19.322 -1.570 1.00 0.00 -3 PRO A O 17
ATOM 20552 N N . GLY A 1 3 ? -25.848 -19.591 0.084 1.00 0.00 -2 GLY A N 17
ATOM 20553 C CA . GLY A 1 3 ? -25.841 -18.189 0.524 1.00 0.00 -2 GLY A CA 17
ATOM 20554 C C . GLY A 1 3 ? -24.546 -17.742 1.224 1.00 0.00 -2 GLY A C 17
ATOM 20555 O O . GLY A 1 3 ? -24.257 -16.549 1.290 1.00 0.00 -2 GLY A O 17
ATOM 20559 N N . SER A 1 4 ? -23.735 -18.692 1.708 1.00 0.00 -1 SER A N 17
ATOM 20560 C CA . SER A 1 4 ? -22.458 -18.441 2.402 1.00 0.00 -1 SER A CA 17
ATOM 20561 C C . SER A 1 4 ? -21.424 -17.721 1.519 1.00 0.00 -1 SER A C 17
ATOM 20562 O O . SER A 1 4 ? -20.620 -16.926 2.012 1.00 0.00 -1 SER A O 17
ATOM 20570 N N . ALA A 1 5 ? -21.479 -17.919 0.195 1.00 0.00 1078 ALA A N 17
ATOM 20571 C CA . ALA A 1 5 ? -20.570 -17.291 -0.774 1.00 0.00 1078 ALA A CA 17
ATOM 20572 C C . ALA A 1 5 ? -20.665 -15.746 -0.807 1.00 0.00 1078 ALA A C 17
ATOM 20573 O O . ALA A 1 5 ? -19.678 -15.070 -1.098 1.00 0.00 1078 ALA A O 17
ATOM 20580 N N . ALA A 1 6 ? -21.830 -15.174 -0.477 1.00 0.00 1079 ALA A N 17
ATOM 20581 C CA . ALA A 1 6 ? -22.036 -13.724 -0.451 1.00 0.00 1079 ALA A CA 17
ATOM 20582 C C . ALA A 1 6 ? -21.307 -13.024 0.714 1.00 0.00 1079 ALA A C 17
ATOM 20583 O O . ALA A 1 6 ? -20.910 -11.861 0.587 1.00 0.00 1079 ALA A O 17
ATOM 20590 N N . ALA A 1 7 ? -21.099 -13.717 1.840 1.00 0.00 1080 ALA A N 17
ATOM 20591 C CA . ALA A 1 7 ? -20.435 -13.168 3.025 1.00 0.00 1080 ALA A CA 17
ATOM 20592 C C . ALA A 1 7 ? -18.908 -12.992 2.855 1.00 0.00 1080 ALA A C 17
ATOM 20593 O O . ALA A 1 7 ? -18.297 -12.175 3.546 1.00 0.00 1080 ALA A O 17
ATOM 20600 N N . ASP A 1 8 ? -18.286 -13.726 1.927 1.00 0.00 1081 ASP A N 17
ATOM 20601 C CA . ASP A 1 8 ? -16.835 -13.694 1.677 1.00 0.00 1081 ASP A CA 17
ATOM 20602 C C . ASP A 1 8 ? -16.324 -12.361 1.090 1.00 0.00 1081 ASP A C 17
ATOM 20603 O O . ASP A 1 8 ? -15.141 -12.040 1.228 1.00 0.00 1081 ASP A O 17
ATOM 20612 N N . ASP A 1 9 ? -17.205 -11.552 0.488 1.00 0.00 1082 ASP A N 17
ATOM 20613 C CA . ASP A 1 9 ? -16.860 -10.232 -0.077 1.00 0.00 1082 ASP A CA 17
ATOM 20614 C C . ASP A 1 9 ? -16.383 -9.215 0.981 1.00 0.00 1082 ASP A C 17
ATOM 20615 O O . ASP A 1 9 ? -15.647 -8.280 0.658 1.00 0.00 1082 ASP A O 17
ATOM 20624 N N . GLY A 1 10 ? -16.741 -9.411 2.255 1.00 0.00 1083 GLY A N 17
ATOM 20625 C CA . GLY A 1 10 ? -16.307 -8.558 3.368 1.00 0.00 1083 GLY A CA 17
ATOM 20626 C C . GLY A 1 10 ? -14.796 -8.586 3.637 1.00 0.00 1083 GLY A C 17
ATOM 20627 O O . GLY A 1 10 ? -14.249 -7.613 4.157 1.00 0.00 1083 GLY A O 17
ATOM 20631 N N . ARG A 1 11 ? -14.088 -9.650 3.229 1.00 0.00 1084 ARG A N 17
ATOM 20632 C CA . ARG A 1 11 ? -12.637 -9.792 3.367 1.00 0.00 1084 ARG A CA 17
ATOM 20633 C C . ARG A 1 11 ? -11.861 -8.742 2.562 1.00 0.00 1084 ARG A C 17
ATOM 20634 O O . ARG A 1 11 ? -10.893 -8.189 3.081 1.00 0.00 1084 ARG A O 17
ATOM 20655 N N . ARG A 1 12 ? -12.303 -8.399 1.346 1.00 0.00 1085 ARG A N 17
ATOM 20656 C CA . ARG A 1 12 ? -11.671 -7.343 0.524 1.00 0.00 1085 ARG A CA 17
ATOM 20657 C C . ARG A 1 12 ? -11.774 -5.962 1.186 1.00 0.00 1085 ARG A C 17
ATOM 20658 O O . ARG A 1 12 ? -10.801 -5.210 1.183 1.00 0.00 1085 ARG A O 17
ATOM 20679 N N . ALA A 1 13 ? -12.912 -5.652 1.811 1.00 0.00 1086 ALA A N 17
ATOM 20680 C CA . ALA A 1 13 ? -13.108 -4.414 2.572 1.00 0.00 1086 ALA A CA 17
ATOM 20681 C C . ALA A 1 13 ? -12.296 -4.378 3.885 1.00 0.00 1086 ALA A C 17
ATOM 20682 O O . ALA A 1 13 ? -11.712 -3.346 4.227 1.00 0.00 1086 ALA A O 17
ATOM 20689 N N . GLU A 1 14 ? -12.202 -5.506 4.594 1.00 0.00 1087 GLU A N 17
ATOM 20690 C CA . GLU A 1 14 ? -11.366 -5.655 5.796 1.00 0.00 1087 GLU A CA 17
ATOM 20691 C C . GLU A 1 14 ? -9.871 -5.467 5.481 1.00 0.00 1087 GLU A C 17
ATOM 20692 O O . GLU A 1 14 ? -9.161 -4.785 6.219 1.00 0.00 1087 GLU A O 17
ATOM 20704 N N . LEU A 1 15 ? -9.405 -6.001 4.345 1.00 0.00 1088 LEU A N 17
ATOM 20705 C CA . LEU A 1 15 ? -8.055 -5.762 3.830 1.00 0.00 1088 LEU A CA 17
ATOM 20706 C C . LEU A 1 15 ? -7.854 -4.296 3.418 1.00 0.00 1088 LEU A C 17
ATOM 20707 O O . LEU A 1 15 ? -6.848 -3.696 3.790 1.00 0.00 1088 LEU A O 17
ATOM 20723 N N . ALA A 1 16 ? -8.809 -3.692 2.701 1.00 0.00 1089 ALA A N 17
ATOM 20724 C CA . ALA A 1 16 ? -8.715 -2.303 2.239 1.00 0.00 1089 ALA A CA 17
ATOM 20725 C C . ALA A 1 16 ? -8.544 -1.301 3.398 1.00 0.00 1089 ALA A C 17
ATOM 20726 O O . ALA A 1 16 ? -7.819 -0.315 3.252 1.00 0.00 1089 ALA A O 17
ATOM 20733 N N . ASP A 1 17 ? -9.152 -1.566 4.560 1.00 0.00 1090 ASP A N 17
ATOM 20734 C CA . ASP A 1 17 ? -8.974 -0.757 5.773 1.00 0.00 1090 ASP A CA 17
ATOM 20735 C C . ASP A 1 17 ? -7.526 -0.790 6.287 1.00 0.00 1090 ASP A C 17
ATOM 20736 O O . ASP A 1 17 ? -6.911 0.267 6.452 1.00 0.00 1090 ASP A O 17
ATOM 20745 N N . ARG A 1 18 ? -6.941 -1.981 6.491 1.00 0.00 1091 ARG A N 17
ATOM 20746 C CA . ARG A 1 18 ? -5.559 -2.114 6.995 1.00 0.00 1091 ARG A CA 17
ATOM 20747 C C . ARG A 1 18 ? -4.520 -1.663 5.967 1.00 0.00 1091 ARG A C 17
ATOM 20748 O O . ARG A 1 18 ? -3.490 -1.108 6.346 1.00 0.00 1091 ARG A O 17
ATOM 20769 N N . VAL A 1 19 ? -4.808 -1.813 4.674 1.00 0.00 1092 VAL A N 17
ATOM 20770 C CA . VAL A 1 19 ? -4.021 -1.257 3.567 1.00 0.00 1092 VAL A CA 17
ATOM 20771 C C . VAL A 1 19 ? -4.005 0.272 3.646 1.00 0.00 1092 VAL A C 17
ATOM 20772 O O . VAL A 1 19 ? -2.925 0.858 3.682 1.00 0.00 1092 VAL A O 17
ATOM 20785 N N . SER A 1 20 ? -5.171 0.921 3.768 1.00 0.00 1093 SER A N 17
ATOM 20786 C CA . SER A 1 20 ? -5.284 2.387 3.898 1.00 0.00 1093 SER A CA 17
ATOM 20787 C C . SER A 1 20 ? -4.566 2.914 5.151 1.00 0.00 1093 SER A C 17
ATOM 20788 O O . SER A 1 20 ? -3.854 3.919 5.080 1.00 0.00 1093 SER A O 17
ATOM 20796 N N . ARG A 1 21 ? -4.681 2.206 6.284 1.00 0.00 1094 ARG A N 17
ATOM 20797 C CA . ARG A 1 21 ? -3.982 2.520 7.549 1.00 0.00 1094 ARG A CA 17
ATOM 20798 C C . ARG A 1 21 ? -2.464 2.369 7.434 1.00 0.00 1094 ARG A C 17
ATOM 20799 O O . ARG A 1 21 ? -1.729 3.217 7.945 1.00 0.00 1094 ARG A O 17
ATOM 20820 N N . THR A 1 22 ? -1.978 1.346 6.724 1.00 0.00 1095 THR A N 17
ATOM 20821 C CA . THR A 1 22 ? -0.540 1.115 6.457 1.00 0.00 1095 THR A CA 17
ATOM 20822 C C . THR A 1 22 ? 0.039 2.197 5.543 1.00 0.00 1095 THR A C 17
ATOM 20823 O O . THR A 1 22 ? 1.123 2.717 5.803 1.00 0.00 1095 THR A O 17
ATOM 20834 N N . VAL A 1 23 ? -0.711 2.592 4.508 1.00 0.00 1096 VAL A N 17
ATOM 20835 C CA . VAL A 1 23 ? -0.366 3.696 3.601 1.00 0.00 1096 VAL A CA 17
ATOM 20836 C C . VAL A 1 23 ? -0.244 5.017 4.365 1.00 0.00 1096 VAL A C 17
ATOM 20837 O O . VAL A 1 23 ? 0.794 5.672 4.286 1.00 0.00 1096 VAL A O 17
ATOM 20850 N N . ALA A 1 24 ? -1.254 5.367 5.169 1.00 0.00 1097 ALA A N 17
ATOM 20851 C CA . ALA A 1 24 ? -1.269 6.577 5.994 1.00 0.00 1097 ALA A CA 17
ATOM 20852 C C . ALA A 1 24 ? -0.081 6.644 6.972 1.00 0.00 1097 ALA A C 17
ATOM 20853 O O . ALA A 1 24 ? 0.625 7.651 7.036 1.00 0.00 1097 ALA A O 17
ATOM 20860 N N . ASP A 1 25 ? 0.190 5.544 7.680 1.00 0.00 1098 ASP A N 17
ATOM 20861 C CA . ASP A 1 25 ? 1.315 5.408 8.610 1.00 0.00 1098 ASP A CA 17
ATOM 20862 C C . ASP A 1 25 ? 2.680 5.583 7.915 1.00 0.00 1098 ASP A C 17
ATOM 20863 O O . ASP A 1 25 ? 3.573 6.248 8.449 1.00 0.00 1098 ASP A O 17
ATOM 20872 N N . THR A 1 26 ? 2.837 5.025 6.706 1.00 0.00 1099 THR A N 17
ATOM 20873 C CA . THR A 1 26 ? 4.098 5.099 5.945 1.00 0.00 1099 THR A CA 17
ATOM 20874 C C . THR A 1 26 ? 4.389 6.515 5.430 1.00 0.00 1099 THR A C 17
ATOM 20875 O O . THR A 1 26 ? 5.525 6.977 5.540 1.00 0.00 1099 THR A O 17
ATOM 20886 N N . ILE A 1 27 ? 3.380 7.244 4.933 1.00 0.00 1100 ILE A N 17
ATOM 20887 C CA . ILE A 1 27 ? 3.528 8.643 4.482 1.00 0.00 1100 ILE A CA 17
ATOM 20888 C C . ILE A 1 27 ? 3.542 9.678 5.631 1.00 0.00 1100 ILE A C 17
ATOM 20889 O O . ILE A 1 27 ? 3.763 10.867 5.387 1.00 0.00 1100 ILE A O 17
ATOM 20905 N N . GLY A 1 28 ? 3.294 9.257 6.874 1.00 0.00 1101 GLY A N 17
ATOM 20906 C CA . GLY A 1 28 ? 3.275 10.127 8.056 1.00 0.00 1101 GLY A CA 17
ATOM 20907 C C . GLY A 1 28 ? 2.032 11.021 8.127 1.00 0.00 1101 GLY A C 17
ATOM 20908 O O . GLY A 1 28 ? 2.154 12.242 8.296 1.00 0.00 1101 GLY A O 17
ATOM 20912 N N . ARG A 1 29 ? 0.843 10.437 7.950 1.00 0.00 1102 ARG A N 17
ATOM 20913 C CA . ARG A 1 29 ? -0.472 11.114 7.998 1.00 0.00 1102 ARG A CA 17
ATOM 20914 C C . ARG A 1 29 ? -1.482 10.355 8.875 1.00 0.00 1102 ARG A C 17
ATOM 20915 O O . ARG A 1 29 ? -1.334 9.141 9.052 1.00 0.00 1102 ARG A O 17
ATOM 20936 N N . PRO A 1 30 ? -2.503 11.032 9.439 1.00 0.00 1103 PRO A N 17
ATOM 20937 C CA . PRO A 1 30 ? -3.505 10.389 10.290 1.00 0.00 1103 PRO A CA 17
ATOM 20938 C C . PRO A 1 30 ? -4.342 9.360 9.514 1.00 0.00 1103 PRO A C 17
ATOM 20939 O O . PRO A 1 30 ? -4.674 9.547 8.343 1.00 0.00 1103 PRO A O 17
ATOM 20950 N N . ALA A 1 31 ? -4.680 8.258 10.186 1.00 0.00 1104 ALA A N 17
ATOM 20951 C CA . ALA A 1 31 ? -5.233 7.048 9.563 1.00 0.00 1104 ALA A CA 17
ATOM 20952 C C . ALA A 1 31 ? -6.591 7.254 8.861 1.00 0.00 1104 ALA A C 17
ATOM 20953 O O . ALA A 1 31 ? -6.861 6.615 7.844 1.00 0.00 1104 ALA A O 17
ATOM 20960 N N . GLY A 1 32 ? -7.441 8.151 9.374 1.00 0.00 1105 GLY A N 17
ATOM 20961 C CA . GLY A 1 32 ? -8.790 8.407 8.835 1.00 0.00 1105 GLY A CA 17
ATOM 20962 C C . GLY A 1 32 ? -8.826 9.173 7.501 1.00 0.00 1105 GLY A C 17
ATOM 20963 O O . GLY A 1 32 ? -9.848 9.141 6.810 1.00 0.00 1105 GLY A O 17
ATOM 20967 N N . SER A 1 33 ? -7.741 9.864 7.126 1.00 0.00 1106 SER A N 17
ATOM 20968 C CA . SER A 1 33 ? -7.675 10.701 5.915 1.00 0.00 1106 SER A CA 17
ATOM 20969 C C . SER A 1 33 ? -7.462 9.912 4.617 1.00 0.00 1106 SER A C 17
ATOM 20970 O O . SER A 1 33 ? -7.800 10.403 3.537 1.00 0.00 1106 SER A O 17
ATOM 20978 N N . ILE A 1 34 ? -6.919 8.689 4.701 1.00 0.00 1107 ILE A N 17
ATOM 20979 C CA . ILE A 1 34 ? -6.699 7.775 3.565 1.00 0.00 1107 ILE A CA 17
ATOM 20980 C C . ILE A 1 34 ? -7.810 6.710 3.558 1.00 0.00 1107 ILE A C 17
ATOM 20981 O O . ILE A 1 34 ? -8.216 6.220 4.617 1.00 0.00 1107 ILE A O 17
ATOM 20997 N N . GLY A 1 35 ? -8.296 6.331 2.370 1.00 0.00 1108 GLY A N 17
ATOM 20998 C CA . GLY A 1 35 ? -9.292 5.272 2.175 1.00 0.00 1108 GLY A CA 17
ATOM 20999 C C . GLY A 1 35 ? -9.166 4.580 0.816 1.00 0.00 1108 GLY A C 17
ATOM 21000 O O . GLY A 1 35 ? -8.476 5.077 -0.079 1.00 0.00 1108 GLY A O 17
ATOM 21004 N N . GLY A 1 36 ? -9.853 3.447 0.641 1.00 0.00 1109 GLY A N 17
ATOM 21005 C CA . GLY A 1 36 ? -9.728 2.571 -0.533 1.00 0.00 1109 GLY A CA 17
ATOM 21006 C C . GLY A 1 36 ? -9.972 3.268 -1.884 1.00 0.00 1109 GLY A C 17
ATOM 21007 O O . GLY A 1 36 ? -9.256 3.027 -2.862 1.00 0.00 1109 GLY A O 17
ATOM 21011 N N . HIS A 1 37 ? -10.931 4.200 -1.916 1.00 0.00 1110 HIS A N 17
ATOM 21012 C CA . HIS A 1 37 ? -11.312 4.990 -3.097 1.00 0.00 1110 HIS A CA 17
ATOM 21013 C C . HIS A 1 37 ? -10.300 6.088 -3.478 1.00 0.00 1110 HIS A C 17
ATOM 21014 O O . HIS A 1 37 ? -10.398 6.656 -4.569 1.00 0.00 1110 HIS A O 17
ATOM 21029 N N . THR A 1 38 ? -9.352 6.421 -2.596 1.00 0.00 1111 THR A N 17
ATOM 21030 C CA . THR A 1 38 ? -8.362 7.494 -2.810 1.00 0.00 1111 THR A CA 17
ATOM 21031 C C . THR A 1 38 ? -7.319 7.054 -3.841 1.00 0.00 1111 THR A C 17
ATOM 21032 O O . THR A 1 38 ? -6.735 5.974 -3.709 1.00 0.00 1111 THR A O 17
ATOM 21043 N N . SER A 1 39 ? -7.061 7.880 -4.860 1.00 0.00 1112 SER A N 17
ATOM 21044 C CA . SER A 1 39 ? -6.042 7.593 -5.874 1.00 0.00 1112 SER A CA 17
ATOM 21045 C C . SER A 1 39 ? -4.615 7.800 -5.351 1.00 0.00 1112 SER A C 17
ATOM 21046 O O . SER A 1 39 ? -4.365 8.641 -4.482 1.00 0.00 1112 SER A O 17
ATOM 21054 N N . LEU A 1 40 ? -3.654 7.054 -5.905 1.00 0.00 1113 LEU A N 17
ATOM 21055 C CA . LEU A 1 40 ? -2.230 7.182 -5.567 1.00 0.00 1113 LEU A CA 17
ATOM 21056 C C . LEU A 1 40 ? -1.654 8.551 -5.994 1.00 0.00 1113 LEU A C 17
ATOM 21057 O O . LEU A 1 40 ? -0.695 9.041 -5.391 1.00 0.00 1113 LEU A O 17
ATOM 21073 N N . GLU A 1 41 ? -2.274 9.209 -6.980 1.00 0.00 1114 GLU A N 17
ATOM 21074 C CA . GLU A 1 41 ? -1.969 10.590 -7.382 1.00 0.00 1114 GLU A CA 17
ATOM 21075 C C . GLU A 1 41 ? -2.460 11.627 -6.347 1.00 0.00 1114 GLU A C 17
ATOM 21076 O O . GLU A 1 41 ? -1.728 12.572 -6.041 1.00 0.00 1114 GLU A O 17
ATOM 21088 N N . SER A 1 42 ? -3.644 11.426 -5.742 1.00 0.00 1115 SER A N 17
ATOM 21089 C CA . SER A 1 42 ? -4.173 12.296 -4.670 1.00 0.00 1115 SER A CA 17
ATOM 21090 C C . SER A 1 42 ? -3.312 12.277 -3.401 1.00 0.00 1115 SER A C 17
ATOM 21091 O O . SER A 1 42 ? -3.242 13.274 -2.680 1.00 0.00 1115 SER A O 17
ATOM 21099 N N . MET A 1 43 ? -2.617 11.163 -3.139 1.00 0.00 1116 MET A N 17
ATOM 21100 C CA . MET A 1 43 ? -1.662 11.015 -2.031 1.00 0.00 1116 MET A CA 17
ATOM 21101 C C . MET A 1 43 ? -0.315 11.727 -2.288 1.00 0.00 1116 MET A C 17
ATOM 21102 O O . MET A 1 43 ? 0.479 11.884 -1.361 1.00 0.00 1116 MET A O 17
ATOM 21116 N N . GLY A 1 44 ? -0.035 12.142 -3.530 1.00 0.00 1117 GLY A N 17
ATOM 21117 C CA . GLY A 1 44 ? 1.212 12.822 -3.909 1.00 0.00 1117 GLY A CA 17
ATOM 21118 C C . GLY A 1 44 ? 2.470 11.948 -3.776 1.00 0.00 1117 GLY A C 17
ATOM 21119 O O . GLY A 1 44 ? 3.550 12.471 -3.485 1.00 0.00 1117 GLY A O 17
ATOM 21123 N N . LEU A 1 45 ? 2.331 10.623 -3.922 1.00 0.00 1118 LEU A N 17
ATOM 21124 C CA . LEU A 1 45 ? 3.399 9.646 -3.676 1.00 0.00 1118 LEU A CA 17
ATOM 21125 C C . LEU A 1 45 ? 4.604 9.797 -4.621 1.00 0.00 1118 LEU A C 17
ATOM 21126 O O . LEU A 1 45 ? 4.453 9.847 -5.845 1.00 0.00 1118 LEU A O 17
ATOM 21142 N N . ASP A 1 46 ? 5.810 9.792 -4.048 1.00 0.00 1119 ASP A N 17
ATOM 21143 C CA . ASP A 1 46 ? 7.071 9.569 -4.772 1.00 0.00 1119 ASP A CA 17
ATOM 21144 C C . ASP A 1 46 ? 7.313 8.069 -5.027 1.00 0.00 1119 ASP A C 17
ATOM 21145 O O . ASP A 1 46 ? 6.779 7.206 -4.327 1.00 0.00 1119 ASP A O 17
ATOM 21154 N N . SER A 1 47 ? 8.184 7.735 -5.981 1.00 0.00 1120 SER A N 17
ATOM 21155 C CA . SER A 1 47 ? 8.648 6.358 -6.221 1.00 0.00 1120 SER A CA 17
ATOM 21156 C C . SER A 1 47 ? 9.284 5.710 -4.977 1.00 0.00 1120 SER A C 17
ATOM 21157 O O . SER A 1 47 ? 9.012 4.552 -4.657 1.00 0.00 1120 SER A O 17
ATOM 21164 N N . VAL A 1 48 ? 10.109 6.455 -4.236 1.00 0.00 1121 VAL A N 17
ATOM 21165 C CA . VAL A 1 48 ? 10.713 6.039 -2.950 1.00 0.00 1121 VAL A CA 17
ATOM 21166 C C . VAL A 1 48 ? 9.644 5.697 -1.901 1.00 0.00 1121 VAL A C 17
ATOM 21167 O O . VAL A 1 48 ? 9.756 4.679 -1.214 1.00 0.00 1121 VAL A O 17
ATOM 21180 N N . MET A 1 49 ? 8.575 6.496 -1.801 1.00 0.00 1122 MET A N 17
ATOM 21181 C CA . MET A 1 49 ? 7.435 6.174 -0.934 1.00 0.00 1122 MET A CA 17
ATOM 21182 C C . MET A 1 49 ? 6.667 4.943 -1.426 1.00 0.00 1122 MET A C 17
ATOM 21183 O O . MET A 1 49 ? 6.268 4.118 -0.612 1.00 0.00 1122 MET A O 17
ATOM 21197 N N . ILE A 1 50 ? 6.500 4.761 -2.739 1.00 0.00 1123 ILE A N 17
ATOM 21198 C CA . ILE A 1 50 ? 5.855 3.568 -3.312 1.00 0.00 1123 ILE A CA 17
ATOM 21199 C C . ILE A 1 50 ? 6.643 2.284 -3.003 1.00 0.00 1123 ILE A C 17
ATOM 21200 O O . ILE A 1 50 ? 6.040 1.268 -2.656 1.00 0.00 1123 ILE A O 17
ATOM 21216 N N . ARG A 1 51 ? 7.983 2.323 -3.033 1.00 0.00 1124 ARG A N 17
ATOM 21217 C CA . ARG A 1 51 ? 8.830 1.201 -2.582 1.00 0.00 1124 ARG A CA 17
ATOM 21218 C C . ARG A 1 51 ? 8.654 0.899 -1.087 1.00 0.00 1124 ARG A C 17
ATOM 21219 O O . ARG A 1 51 ? 8.578 -0.274 -0.713 1.00 0.00 1124 ARG A O 17
ATOM 21240 N N . ALA A 1 52 ? 8.521 1.926 -0.245 1.00 0.00 1125 ALA A N 17
ATOM 21241 C CA . ALA A 1 52 ? 8.214 1.771 1.181 1.00 0.00 1125 ALA A CA 17
ATOM 21242 C C . ALA A 1 52 ? 6.802 1.186 1.417 1.00 0.00 1125 ALA A C 17
ATOM 21243 O O . ALA A 1 52 ? 6.661 0.237 2.185 1.00 0.00 1125 ALA A O 17
ATOM 21250 N N . LEU A 1 53 ? 5.771 1.683 0.715 1.00 0.00 1126 LEU A N 17
ATOM 21251 C CA . LEU A 1 53 ? 4.400 1.140 0.724 1.00 0.00 1126 LEU A CA 17
ATOM 21252 C C . LEU A 1 53 ? 4.407 -0.358 0.367 1.00 0.00 1126 LEU A C 17
ATOM 21253 O O . LEU A 1 53 ? 3.892 -1.170 1.137 1.00 0.00 1126 LEU A O 17
ATOM 21269 N N . ALA A 1 54 ? 5.026 -0.735 -0.754 1.00 0.00 1127 ALA A N 17
ATOM 21270 C CA . ALA A 1 54 ? 5.101 -2.121 -1.213 1.00 0.00 1127 ALA A CA 17
ATOM 21271 C C . ALA A 1 54 ? 5.818 -3.035 -0.197 1.00 0.00 1127 ALA A C 17
ATOM 21272 O O . ALA A 1 54 ? 5.354 -4.144 0.073 1.00 0.00 1127 ALA A O 17
ATOM 21279 N N . SER A 1 55 ? 6.904 -2.559 0.424 1.00 0.00 1128 SER A N 17
ATOM 21280 C CA . SER A 1 55 ? 7.638 -3.296 1.469 1.00 0.00 1128 SER A CA 17
ATOM 21281 C C . SER A 1 55 ? 6.812 -3.478 2.751 1.00 0.00 1128 SER A C 17
ATOM 21282 O O . SER A 1 55 ? 6.768 -4.581 3.297 1.00 0.00 1128 SER A O 17
ATOM 21290 N N . ARG A 1 56 ? 6.114 -2.435 3.216 1.00 0.00 1129 ARG A N 17
ATOM 21291 C CA . ARG A 1 56 ? 5.240 -2.492 4.406 1.00 0.00 1129 ARG A CA 17
ATOM 21292 C C . ARG A 1 56 ? 4.034 -3.403 4.190 1.00 0.00 1129 ARG A C 17
ATOM 21293 O O . ARG A 1 56 ? 3.717 -4.195 5.071 1.00 0.00 1129 ARG A O 17
ATOM 21314 N N . LEU A 1 57 ? 3.408 -3.354 3.017 1.00 0.00 1130 LEU A N 17
ATOM 21315 C CA . LEU A 1 57 ? 2.318 -4.262 2.629 1.00 0.00 1130 LEU A CA 17
ATOM 21316 C C . LEU A 1 57 ? 2.783 -5.722 2.547 1.00 0.00 1130 LEU A C 17
ATOM 21317 O O . LEU A 1 57 ? 2.096 -6.610 3.052 1.00 0.00 1130 LEU A O 17
ATOM 21333 N N . SER A 1 58 ? 3.982 -5.977 2.006 1.00 0.00 1131 SER A N 17
ATOM 21334 C CA . SER A 1 58 ? 4.588 -7.320 1.981 1.00 0.00 1131 SER A CA 17
ATOM 21335 C C . SER A 1 58 ? 4.888 -7.867 3.383 1.00 0.00 1131 SER A C 17
ATOM 21336 O O . SER A 1 58 ? 4.759 -9.072 3.618 1.00 0.00 1131 SER A O 17
ATOM 21344 N N . ALA A 1 59 ? 5.259 -6.998 4.329 1.00 0.00 1132 ALA A N 17
ATOM 21345 C CA . ALA A 1 59 ? 5.549 -7.364 5.716 1.00 0.00 1132 ALA A CA 17
ATOM 21346 C C . ALA A 1 59 ? 4.301 -7.562 6.611 1.00 0.00 1132 ALA A C 17
ATOM 21347 O O . ALA A 1 59 ? 4.413 -8.206 7.652 1.00 0.00 1132 ALA A O 17
ATOM 21354 N N . GLU A 1 60 ? 3.135 -7.010 6.245 1.00 0.00 1133 GLU A N 17
ATOM 21355 C CA . GLU A 1 60 ? 1.975 -6.867 7.158 1.00 0.00 1133 GLU A CA 17
ATOM 21356 C C . GLU A 1 60 ? 0.617 -7.299 6.575 1.00 0.00 1133 GLU A C 17
ATOM 21357 O O . GLU A 1 60 ? -0.333 -7.498 7.341 1.00 0.00 1133 GLU A O 17
ATOM 21369 N N . VAL A 1 61 ? 0.497 -7.466 5.248 1.00 0.00 1134 VAL A N 17
ATOM 21370 C CA . VAL A 1 61 ? -0.766 -7.794 4.565 1.00 0.00 1134 VAL A CA 17
ATOM 21371 C C . VAL A 1 61 ? -0.579 -8.976 3.600 1.00 0.00 1134 VAL A C 17
ATOM 21372 O O . VAL A 1 61 ? -1.057 -10.074 3.886 1.00 0.00 1134 VAL A O 17
ATOM 21385 N N . ALA A 1 62 ? 0.128 -8.771 2.485 1.00 0.00 1135 ALA A N 17
ATOM 21386 C CA . ALA A 1 62 ? 0.487 -9.793 1.488 1.00 0.00 1135 ALA A CA 17
ATOM 21387 C C . ALA A 1 62 ? 1.602 -9.277 0.544 1.00 0.00 1135 ALA A C 17
ATOM 21388 O O . ALA A 1 62 ? 1.683 -8.063 0.315 1.00 0.00 1135 ALA A O 17
ATOM 21395 N N . PRO A 1 63 ? 2.459 -10.156 -0.019 1.00 0.00 1136 PRO A N 17
ATOM 21396 C CA . PRO A 1 63 ? 3.586 -9.764 -0.871 1.00 0.00 1136 PRO A CA 17
ATOM 21397 C C . PRO A 1 63 ? 3.128 -9.013 -2.125 1.00 0.00 1136 PRO A C 17
ATOM 21398 O O . PRO A 1 63 ? 2.183 -9.425 -2.804 1.00 0.00 1136 PRO A O 17
ATOM 21409 N N . VAL A 1 64 ? 3.798 -7.902 -2.446 1.00 0.00 1137 VAL A N 17
ATOM 21410 C CA . VAL A 1 64 ? 3.448 -7.005 -3.564 1.00 0.00 1137 VAL A CA 17
ATOM 21411 C C . VAL A 1 64 ? 4.662 -6.217 -4.081 1.00 0.00 1137 VAL A C 17
ATOM 21412 O O . VAL A 1 64 ? 5.551 -5.846 -3.312 1.00 0.00 1137 VAL A O 17
ATOM 21425 N N . GLY A 1 65 ? 4.713 -5.972 -5.395 1.00 0.00 1138 GLY A N 17
ATOM 21426 C CA . GLY A 1 65 ? 5.773 -5.200 -6.060 1.00 0.00 1138 GLY A CA 17
ATOM 21427 C C . GLY A 1 65 ? 5.413 -3.716 -6.237 1.00 0.00 1138 GLY A C 17
ATOM 21428 O O . GLY A 1 65 ? 4.255 -3.415 -6.552 1.00 0.00 1138 GLY A O 17
ATOM 21432 N N . PRO A 1 66 ? 6.377 -2.778 -6.110 1.00 0.00 1139 PRO A N 17
ATOM 21433 C CA . PRO A 1 66 ? 6.149 -1.349 -6.354 1.00 0.00 1139 PRO A CA 17
ATOM 21434 C C . PRO A 1 66 ? 5.785 -1.041 -7.818 1.00 0.00 1139 PRO A C 17
ATOM 21435 O O . PRO A 1 66 ? 5.112 -0.046 -8.096 1.00 0.00 1139 PRO A O 17
ATOM 21446 N N . GLU A 1 67 ? 6.159 -1.922 -8.754 1.00 0.00 1140 GLU A N 17
ATOM 21447 C CA . GLU A 1 67 ? 5.794 -1.841 -10.178 1.00 0.00 1140 GLU A CA 17
ATOM 21448 C C . GLU A 1 67 ? 4.265 -1.863 -10.405 1.00 0.00 1140 GLU A C 17
ATOM 21449 O O . GLU A 1 67 ? 3.769 -1.259 -11.359 1.00 0.00 1140 GLU A O 17
ATOM 21461 N N . MET A 1 68 ? 3.500 -2.504 -9.508 1.00 0.00 1141 MET A N 17
ATOM 21462 C CA . MET A 1 68 ? 2.033 -2.473 -9.539 1.00 0.00 1141 MET A CA 17
ATOM 21463 C C . MET A 1 68 ? 1.502 -1.075 -9.193 1.00 0.00 1141 MET A C 17
ATOM 21464 O O . MET A 1 68 ? 0.673 -0.531 -9.924 1.00 0.00 1141 MET A O 17
ATOM 21478 N N . LEU A 1 69 ? 2.015 -0.440 -8.137 1.00 0.00 1142 LEU A N 17
ATOM 21479 C CA . LEU A 1 69 ? 1.608 0.903 -7.700 1.00 0.00 1142 LEU A CA 17
ATOM 21480 C C . LEU A 1 69 ? 2.020 2.006 -8.701 1.00 0.00 1142 LEU A C 17
ATOM 21481 O O . LEU A 1 69 ? 1.379 3.056 -8.747 1.00 0.00 1142 LEU A O 17
ATOM 21497 N N . PHE A 1 70 ? 3.040 1.781 -9.535 1.00 0.00 1143 PHE A N 17
ATOM 21498 C CA . PHE A 1 70 ? 3.361 2.665 -10.668 1.00 0.00 1143 PHE A CA 17
ATOM 21499 C C . PHE A 1 70 ? 2.289 2.641 -11.783 1.00 0.00 1143 PHE A C 17
ATOM 21500 O O . PHE A 1 70 ? 2.154 3.627 -12.515 1.00 0.00 1143 PHE A O 17
ATOM 21517 N N . GLY A 1 71 ? 1.526 1.550 -11.920 1.00 0.00 1144 GLY A N 17
ATOM 21518 C CA . GLY A 1 71 ? 0.516 1.354 -12.969 1.00 0.00 1144 GLY A CA 17
ATOM 21519 C C . GLY A 1 71 ? -0.938 1.536 -12.517 1.00 0.00 1144 GLY A C 17
ATOM 21520 O O . GLY A 1 71 ? -1.738 2.131 -13.242 1.00 0.00 1144 GLY A O 17
ATOM 21524 N N . LEU A 1 72 ? -1.289 1.041 -11.325 1.00 0.00 1145 LEU A N 17
ATOM 21525 C CA . LEU A 1 72 ? -2.646 1.087 -10.757 1.00 0.00 1145 LEU A CA 17
ATOM 21526 C C . LEU A 1 72 ? -3.046 2.501 -10.284 1.00 0.00 1145 LEU A C 17
ATOM 21527 O O . LEU A 1 72 ? -2.191 3.317 -9.928 1.00 0.00 1145 LEU A O 17
ATOM 21543 N N . ARG A 1 73 ? -4.351 2.801 -10.298 1.00 0.00 1146 ARG A N 17
ATOM 21544 C CA . ARG A 1 73 ? -4.902 4.134 -9.994 1.00 0.00 1146 ARG A CA 17
ATOM 21545 C C . ARG A 1 73 ? -5.127 4.379 -8.501 1.00 0.00 1146 ARG A C 17
ATOM 21546 O O . ARG A 1 73 ? -4.858 5.477 -8.019 1.00 0.00 1146 ARG A O 17
ATOM 21567 N N . ASP A 1 74 ? -5.616 3.380 -7.768 1.00 0.00 1147 ASP A N 17
ATOM 21568 C CA . ASP A 1 74 ? -6.096 3.510 -6.380 1.00 0.00 1147 ASP A CA 17
ATOM 21569 C C . ASP A 1 74 ? -5.906 2.216 -5.561 1.00 0.00 1147 ASP A C 17
ATOM 21570 O O . ASP A 1 74 ? -5.453 1.182 -6.067 1.00 0.00 1147 ASP A O 17
ATOM 21579 N N . LEU A 1 75 ? -6.223 2.283 -4.262 1.00 0.00 1148 LEU A N 17
ATOM 21580 C CA . LEU A 1 75 ? -6.078 1.148 -3.339 1.00 0.00 1148 LEU A CA 17
ATOM 21581 C C . LEU A 1 75 ? -7.145 0.052 -3.539 1.00 0.00 1148 LEU A C 17
ATOM 21582 O O . LEU A 1 75 ? -6.872 -1.106 -3.230 1.00 0.00 1148 LEU A O 17
ATOM 21598 N N . ASP A 1 76 ? -8.323 0.362 -4.095 1.00 0.00 1149 ASP A N 17
ATOM 21599 C CA . ASP A 1 76 ? -9.350 -0.632 -4.474 1.00 0.00 1149 ASP A CA 17
ATOM 21600 C C . ASP A 1 76 ? -8.882 -1.589 -5.588 1.00 0.00 1149 ASP A C 17
ATOM 21601 O O . ASP A 1 76 ? -9.190 -2.784 -5.538 1.00 0.00 1149 ASP A O 17
ATOM 21610 N N . GLU A 1 77 ? -8.128 -1.101 -6.577 1.00 0.00 1150 GLU A N 17
ATOM 21611 C CA . GLU A 1 77 ? -7.468 -1.942 -7.589 1.00 0.00 1150 GLU A CA 17
ATOM 21612 C C . GLU A 1 77 ? -6.294 -2.745 -7.004 1.00 0.00 1150 GLU A C 17
ATOM 21613 O O . GLU A 1 77 ? -6.098 -3.910 -7.357 1.00 0.00 1150 GLU A O 17
ATOM 21625 N N . LEU A 1 78 ? -5.519 -2.142 -6.097 1.00 0.00 1151 LEU A N 17
ATOM 21626 C CA . LEU A 1 78 ? -4.345 -2.758 -5.471 1.00 0.00 1151 LEU A CA 17
ATOM 21627 C C . LEU A 1 78 ? -4.722 -3.903 -4.507 1.00 0.00 1151 LEU A C 17
ATOM 21628 O O . LEU A 1 78 ? -4.135 -4.986 -4.565 1.00 0.00 1151 LEU A O 17
ATOM 21644 N N . VAL A 1 79 ? -5.738 -3.713 -3.661 1.00 0.00 1152 VAL A N 17
ATOM 21645 C CA . VAL A 1 79 ? -6.208 -4.740 -2.711 1.00 0.00 1152 VAL A CA 17
ATOM 21646 C C . VAL A 1 79 ? -6.782 -5.984 -3.410 1.00 0.00 1152 VAL A C 17
ATOM 21647 O O . VAL A 1 79 ? -6.740 -7.078 -2.847 1.00 0.00 1152 VAL A O 17
ATOM 21660 N N . ASP A 1 80 ? -7.240 -5.864 -4.661 1.00 0.00 1153 ASP A N 17
ATOM 21661 C CA . ASP A 1 80 ? -7.692 -7.001 -5.484 1.00 0.00 1153 ASP A CA 17
ATOM 21662 C C . ASP A 1 80 ? -6.578 -8.037 -5.763 1.00 0.00 1153 ASP A C 17
ATOM 21663 O O . ASP A 1 80 ? -6.858 -9.222 -5.958 1.00 0.00 1153 ASP A O 17
ATOM 21672 N N . HIS A 1 81 ? -5.302 -7.611 -5.737 1.00 0.00 1154 HIS A N 17
ATOM 21673 C CA . HIS A 1 81 ? -4.142 -8.519 -5.704 1.00 0.00 1154 HIS A CA 17
ATOM 21674 C C . HIS A 1 81 ? -3.887 -9.082 -4.295 1.00 0.00 1154 HIS A C 17
ATOM 21675 O O . HIS A 1 81 ? -3.651 -10.281 -4.147 1.00 0.00 1154 HIS A O 17
ATOM 21690 N N . LEU A 1 82 ? -3.953 -8.247 -3.252 1.00 0.00 1155 LEU A N 17
ATOM 21691 C CA . LEU A 1 82 ? -3.640 -8.648 -1.868 1.00 0.00 1155 LEU A CA 17
ATOM 21692 C C . LEU A 1 82 ? -4.629 -9.681 -1.296 1.00 0.00 1155 LEU A C 17
ATOM 21693 O O . LEU A 1 82 ? -4.214 -10.581 -0.561 1.00 0.00 1155 LEU A O 17
ATOM 21709 N N . VAL A 1 83 ? -5.915 -9.602 -1.662 1.00 0.00 1156 VAL A N 17
ATOM 21710 C CA . VAL A 1 83 ? -6.959 -10.577 -1.281 1.00 0.00 1156 VAL A CA 17
ATOM 21711 C C . VAL A 1 83 ? -6.728 -11.962 -1.922 1.00 0.00 1156 VAL A C 17
ATOM 21712 O O . VAL A 1 83 ? -6.994 -12.990 -1.292 1.00 0.00 1156 VAL A O 17
ATOM 21725 N N . ALA A 1 84 ? -6.177 -12.006 -3.137 1.00 0.00 1157 ALA A N 17
ATOM 21726 C CA . ALA A 1 84 ? -5.742 -13.236 -3.801 1.00 0.00 1157 ALA A CA 17
ATOM 21727 C C . ALA A 1 84 ? -4.353 -13.731 -3.326 1.00 0.00 1157 ALA A C 17
ATOM 21728 O O . ALA A 1 84 ? -4.055 -14.922 -3.440 1.00 0.00 1157 ALA A O 17
ATOM 21735 N N . ALA A 1 85 ? -3.507 -12.822 -2.823 1.00 0.00 1158 ALA A N 17
ATOM 21736 C CA . ALA A 1 85 ? -2.100 -13.039 -2.470 1.00 0.00 1158 ALA A CA 17
ATOM 21737 C C . ALA A 1 85 ? -1.269 -13.658 -3.617 1.00 0.00 1158 ALA A C 17
ATOM 21738 O O . ALA A 1 85 ? -0.389 -14.495 -3.386 1.00 0.00 1158 ALA A O 17
ATOM 21745 N N . ARG A 1 86 ? -1.578 -13.266 -4.863 1.00 0.00 1159 ARG A N 17
ATOM 21746 C CA . ARG A 1 86 ? -1.085 -13.870 -6.115 1.00 0.00 1159 ARG A CA 17
ATOM 21747 C C . ARG A 1 86 ? -0.839 -12.807 -7.188 1.00 0.00 1159 ARG A C 17
ATOM 21748 O O . ARG A 1 86 ? 0.324 -12.661 -7.615 1.00 0.00 1159 ARG A O 17
ATOM 21812 N N . GLY A 1 1 ? -22.028 -10.526 21.092 1.00 0.00 -4 GLY A N 18
ATOM 21813 C CA . GLY A 1 1 ? -22.284 -11.932 21.481 1.00 0.00 -4 GLY A CA 18
ATOM 21814 C C . GLY A 1 1 ? -22.208 -12.886 20.295 1.00 0.00 -4 GLY A C 18
ATOM 21815 O O . GLY A 1 1 ? -21.814 -12.473 19.198 1.00 0.00 -4 GLY A O 18
ATOM 21821 N N . PRO A 1 2 ? -22.592 -14.166 20.473 1.00 0.00 -3 PRO A N 18
ATOM 21822 C CA . PRO A 1 2 ? -22.446 -15.220 19.454 1.00 0.00 -3 PRO A CA 18
ATOM 21823 C C . PRO A 1 2 ? -23.209 -14.978 18.142 1.00 0.00 -3 PRO A C 18
ATOM 21824 O O . PRO A 1 2 ? -22.826 -15.512 17.099 1.00 0.00 -3 PRO A O 18
ATOM 21835 N N . GLY A 1 3 ? -24.278 -14.168 18.174 1.00 0.00 -2 GLY A N 18
ATOM 21836 C CA . GLY A 1 3 ? -25.093 -13.794 17.005 1.00 0.00 -2 GLY A CA 18
ATOM 21837 C C . GLY A 1 3 ? -24.475 -12.740 16.066 1.00 0.00 -2 GLY A C 18
ATOM 21838 O O . GLY A 1 3 ? -25.145 -12.324 15.118 1.00 0.00 -2 GLY A O 18
ATOM 21842 N N . SER A 1 4 ? -23.243 -12.272 16.321 1.00 0.00 -1 SER A N 18
ATOM 21843 C CA . SER A 1 4 ? -22.563 -11.231 15.532 1.00 0.00 -1 SER A CA 18
ATOM 21844 C C . SER A 1 4 ? -22.394 -11.614 14.048 1.00 0.00 -1 SER A C 18
ATOM 21845 O O . SER A 1 4 ? -21.875 -12.690 13.722 1.00 0.00 -1 SER A O 18
ATOM 21853 N N . ALA A 1 5 ? -22.852 -10.745 13.142 1.00 0.00 1078 ALA A N 18
ATOM 21854 C CA . ALA A 1 5 ? -22.854 -10.961 11.691 1.00 0.00 1078 ALA A CA 18
ATOM 21855 C C . ALA A 1 5 ? -21.517 -10.590 11.000 1.00 0.00 1078 ALA A C 18
ATOM 21856 O O . ALA A 1 5 ? -20.663 -9.906 11.573 1.00 0.00 1078 ALA A O 18
ATOM 21863 N N . ALA A 1 6 ? -21.374 -11.004 9.736 1.00 0.00 1079 ALA A N 18
ATOM 21864 C CA . ALA A 1 6 ? -20.268 -10.637 8.842 1.00 0.00 1079 ALA A CA 18
ATOM 21865 C C . ALA A 1 6 ? -20.750 -10.477 7.381 1.00 0.00 1079 ALA A C 18
ATOM 21866 O O . ALA A 1 6 ? -21.647 -11.199 6.928 1.00 0.00 1079 ALA A O 18
ATOM 21873 N N . ALA A 1 7 ? -20.155 -9.531 6.649 1.00 0.00 1080 ALA A N 18
ATOM 21874 C CA . ALA A 1 7 ? -20.495 -9.231 5.252 1.00 0.00 1080 ALA A CA 18
ATOM 21875 C C . ALA A 1 7 ? -19.887 -10.237 4.255 1.00 0.00 1080 ALA A C 18
ATOM 21876 O O . ALA A 1 7 ? -18.804 -10.785 4.477 1.00 0.00 1080 ALA A O 18
ATOM 21883 N N . ASP A 1 8 ? -20.539 -10.425 3.100 1.00 0.00 1081 ASP A N 18
ATOM 21884 C CA . ASP A 1 8 ? -20.038 -11.264 1.990 1.00 0.00 1081 ASP A CA 18
ATOM 21885 C C . ASP A 1 8 ? -18.758 -10.692 1.340 1.00 0.00 1081 ASP A C 18
ATOM 21886 O O . ASP A 1 8 ? -17.877 -11.428 0.890 1.00 0.00 1081 ASP A O 18
ATOM 21895 N N . ASP A 1 9 ? -18.625 -9.363 1.362 1.00 0.00 1082 ASP A N 18
ATOM 21896 C CA . ASP A 1 9 ? -17.423 -8.610 0.941 1.00 0.00 1082 ASP A CA 18
ATOM 21897 C C . ASP A 1 9 ? -16.310 -8.579 2.012 1.00 0.00 1082 ASP A C 18
ATOM 21898 O O . ASP A 1 9 ? -15.259 -7.965 1.800 1.00 0.00 1082 ASP A O 18
ATOM 21907 N N . GLY A 1 10 ? -16.520 -9.233 3.162 1.00 0.00 1083 GLY A N 18
ATOM 21908 C CA . GLY A 1 10 ? -15.688 -9.111 4.361 1.00 0.00 1083 GLY A CA 18
ATOM 21909 C C . GLY A 1 10 ? -14.210 -9.468 4.169 1.00 0.00 1083 GLY A C 18
ATOM 21910 O O . GLY A 1 10 ? -13.346 -8.811 4.762 1.00 0.00 1083 GLY A O 18
ATOM 21914 N N . ARG A 1 11 ? -13.892 -10.434 3.294 1.00 0.00 1084 ARG A N 18
ATOM 21915 C CA . ARG A 1 11 ? -12.532 -10.843 2.939 1.00 0.00 1084 ARG A CA 18
ATOM 21916 C C . ARG A 1 11 ? -11.733 -9.701 2.301 1.00 0.00 1084 ARG A C 18
ATOM 21917 O O . ARG A 1 11 ? -10.583 -9.464 2.674 1.00 0.00 1084 ARG A O 18
ATOM 21938 N N . ARG A 1 12 ? -12.348 -8.963 1.365 1.00 0.00 1085 ARG A N 18
ATOM 21939 C CA . ARG A 1 12 ? -11.739 -7.802 0.695 1.00 0.00 1085 ARG A CA 18
ATOM 21940 C C . ARG A 1 12 ? -11.714 -6.573 1.604 1.00 0.00 1085 ARG A C 18
ATOM 21941 O O . ARG A 1 12 ? -10.719 -5.850 1.620 1.00 0.00 1085 ARG A O 18
ATOM 21962 N N . ALA A 1 13 ? -12.767 -6.360 2.395 1.00 0.00 1086 ALA A N 18
ATOM 21963 C CA . ALA A 1 13 ? -12.861 -5.256 3.349 1.00 0.00 1086 ALA A CA 18
ATOM 21964 C C . ALA A 1 13 ? -11.784 -5.332 4.451 1.00 0.00 1086 ALA A C 18
ATOM 21965 O O . ALA A 1 13 ? -11.160 -4.319 4.775 1.00 0.00 1086 ALA A O 18
ATOM 21972 N N . GLU A 1 14 ? -11.504 -6.526 4.981 1.00 0.00 1087 GLU A N 18
ATOM 21973 C CA . GLU A 1 14 ? -10.455 -6.768 5.985 1.00 0.00 1087 GLU A CA 18
ATOM 21974 C C . GLU A 1 14 ? -9.065 -6.382 5.466 1.00 0.00 1087 GLU A C 18
ATOM 21975 O O . GLU A 1 14 ? -8.293 -5.738 6.177 1.00 0.00 1087 GLU A O 18
ATOM 21987 N N . LEU A 1 15 ? -8.758 -6.710 4.205 1.00 0.00 1088 LEU A N 18
ATOM 21988 C CA . LEU A 1 15 ? -7.521 -6.299 3.539 1.00 0.00 1088 LEU A CA 18
ATOM 21989 C C . LEU A 1 15 ? -7.500 -4.787 3.250 1.00 0.00 1088 LEU A C 18
ATOM 21990 O O . LEU A 1 15 ? -6.503 -4.133 3.539 1.00 0.00 1088 LEU A O 18
ATOM 22006 N N . ALA A 1 16 ? -8.594 -4.216 2.737 1.00 0.00 1089 ALA A N 18
ATOM 22007 C CA . ALA A 1 16 ? -8.678 -2.791 2.402 1.00 0.00 1089 ALA A CA 18
ATOM 22008 C C . ALA A 1 16 ? -8.494 -1.873 3.630 1.00 0.00 1089 ALA A C 18
ATOM 22009 O O . ALA A 1 16 ? -7.826 -0.838 3.538 1.00 0.00 1089 ALA A O 18
ATOM 22016 N N . ASP A 1 17 ? -9.034 -2.258 4.791 1.00 0.00 1090 ASP A N 18
ATOM 22017 C CA . ASP A 1 17 ? -8.852 -1.538 6.061 1.00 0.00 1090 ASP A CA 18
ATOM 22018 C C . ASP A 1 17 ? -7.400 -1.584 6.570 1.00 0.00 1090 ASP A C 18
ATOM 22019 O O . ASP A 1 17 ? -6.933 -0.627 7.196 1.00 0.00 1090 ASP A O 18
ATOM 22028 N N . ARG A 1 18 ? -6.655 -2.663 6.292 1.00 0.00 1091 ARG A N 18
ATOM 22029 C CA . ARG A 1 18 ? -5.207 -2.741 6.552 1.00 0.00 1091 ARG A CA 18
ATOM 22030 C C . ARG A 1 18 ? -4.411 -1.896 5.564 1.00 0.00 1091 ARG A C 18
ATOM 22031 O O . ARG A 1 18 ? -3.555 -1.124 5.985 1.00 0.00 1091 ARG A O 18
ATOM 22052 N N . VAL A 1 19 ? -4.711 -1.994 4.267 1.00 0.00 1092 VAL A N 18
ATOM 22053 C CA . VAL A 1 19 ? -4.045 -1.237 3.188 1.00 0.00 1092 VAL A CA 18
ATOM 22054 C C . VAL A 1 19 ? -4.165 0.268 3.432 1.00 0.00 1092 VAL A C 18
ATOM 22055 O O . VAL A 1 19 ? -3.157 0.967 3.419 1.00 0.00 1092 VAL A O 18
ATOM 22068 N N . SER A 1 20 ? -5.368 0.774 3.731 1.00 0.00 1093 SER A N 18
ATOM 22069 C CA . SER A 1 20 ? -5.632 2.198 3.971 1.00 0.00 1093 SER A CA 18
ATOM 22070 C C . SER A 1 20 ? -4.775 2.780 5.111 1.00 0.00 1093 SER A C 18
ATOM 22071 O O . SER A 1 20 ? -4.117 3.812 4.945 1.00 0.00 1093 SER A O 18
ATOM 22079 N N . ARG A 1 21 ? -4.709 2.076 6.250 1.00 0.00 1094 ARG A N 18
ATOM 22080 C CA . ARG A 1 21 ? -3.893 2.472 7.406 1.00 0.00 1094 ARG A CA 18
ATOM 22081 C C . ARG A 1 21 ? -2.392 2.291 7.172 1.00 0.00 1094 ARG A C 18
ATOM 22082 O O . ARG A 1 21 ? -1.607 3.116 7.638 1.00 0.00 1094 ARG A O 18
ATOM 22103 N N . THR A 1 22 ? -1.984 1.278 6.408 1.00 0.00 1095 THR A N 18
ATOM 22104 C CA . THR A 1 22 ? -0.574 1.038 6.039 1.00 0.00 1095 THR A CA 18
ATOM 22105 C C . THR A 1 22 ? -0.056 2.137 5.110 1.00 0.00 1095 THR A C 18
ATOM 22106 O O . THR A 1 22 ? 1.047 2.645 5.305 1.00 0.00 1095 THR A O 18
ATOM 22117 N N . VAL A 1 23 ? -0.879 2.576 4.153 1.00 0.00 1096 VAL A N 18
ATOM 22118 C CA . VAL A 1 23 ? -0.616 3.736 3.288 1.00 0.00 1096 VAL A CA 18
ATOM 22119 C C . VAL A 1 23 ? -0.450 5.002 4.127 1.00 0.00 1096 VAL A C 18
ATOM 22120 O O . VAL A 1 23 ? 0.591 5.653 4.038 1.00 0.00 1096 VAL A O 18
ATOM 22133 N N . ALA A 1 24 ? -1.418 5.320 4.995 1.00 0.00 1097 ALA A N 18
ATOM 22134 C CA . ALA A 1 24 ? -1.380 6.500 5.864 1.00 0.00 1097 ALA A CA 18
ATOM 22135 C C . ALA A 1 24 ? -0.121 6.535 6.758 1.00 0.00 1097 ALA A C 18
ATOM 22136 O O . ALA A 1 24 ? 0.567 7.556 6.826 1.00 0.00 1097 ALA A O 18
ATOM 22143 N N . ASP A 1 25 ? 0.226 5.409 7.391 1.00 0.00 1098 ASP A N 18
ATOM 22144 C CA . ASP A 1 25 ? 1.429 5.271 8.225 1.00 0.00 1098 ASP A CA 18
ATOM 22145 C C . ASP A 1 25 ? 2.732 5.420 7.412 1.00 0.00 1098 ASP A C 18
ATOM 22146 O O . ASP A 1 25 ? 3.687 6.047 7.876 1.00 0.00 1098 ASP A O 18
ATOM 22155 N N . THR A 1 26 ? 2.769 4.901 6.175 1.00 0.00 1099 THR A N 18
ATOM 22156 C CA . THR A 1 26 ? 3.937 5.017 5.282 1.00 0.00 1099 THR A CA 18
ATOM 22157 C C . THR A 1 26 ? 4.201 6.469 4.868 1.00 0.00 1099 THR A C 18
ATOM 22158 O O . THR A 1 26 ? 5.345 6.932 4.960 1.00 0.00 1099 THR A O 18
ATOM 22169 N N . ILE A 1 27 ? 3.167 7.206 4.443 1.00 0.00 1100 ILE A N 18
ATOM 22170 C CA . ILE A 1 27 ? 3.282 8.622 4.039 1.00 0.00 1100 ILE A CA 18
ATOM 22171 C C . ILE A 1 27 ? 3.192 9.621 5.211 1.00 0.00 1100 ILE A C 18
ATOM 22172 O O . ILE A 1 27 ? 3.247 10.831 4.990 1.00 0.00 1100 ILE A O 18
ATOM 22188 N N . GLY A 1 28 ? 3.066 9.147 6.457 1.00 0.00 1101 GLY A N 18
ATOM 22189 C CA . GLY A 1 28 ? 3.046 9.969 7.672 1.00 0.00 1101 GLY A CA 18
ATOM 22190 C C . GLY A 1 28 ? 1.775 10.806 7.896 1.00 0.00 1101 GLY A C 18
ATOM 22191 O O . GLY A 1 28 ? 1.799 11.754 8.687 1.00 0.00 1101 GLY A O 18
ATOM 22195 N N . ARG A 1 29 ? 0.676 10.494 7.197 1.00 0.00 1102 ARG A N 18
ATOM 22196 C CA . ARG A 1 29 ? -0.638 11.159 7.324 1.00 0.00 1102 ARG A CA 18
ATOM 22197 C C . ARG A 1 29 ? -1.489 10.540 8.457 1.00 0.00 1102 ARG A C 18
ATOM 22198 O O . ARG A 1 29 ? -1.212 9.408 8.870 1.00 0.00 1102 ARG A O 18
ATOM 22219 N N . PRO A 1 30 ? -2.516 11.248 8.974 1.00 0.00 1103 PRO A N 18
ATOM 22220 C CA . PRO A 1 30 ? -3.363 10.745 10.058 1.00 0.00 1103 PRO A CA 18
ATOM 22221 C C . PRO A 1 30 ? -4.103 9.449 9.705 1.00 0.00 1103 PRO A C 18
ATOM 22222 O O . PRO A 1 30 ? -4.514 9.245 8.556 1.00 0.00 1103 PRO A O 18
ATOM 22233 N N . ALA A 1 31 ? -4.347 8.600 10.704 1.00 0.00 1104 ALA A N 18
ATOM 22234 C CA . ALA A 1 31 ? -5.192 7.414 10.549 1.00 0.00 1104 ALA A CA 18
ATOM 22235 C C . ALA A 1 31 ? -6.631 7.825 10.162 1.00 0.00 1104 ALA A C 18
ATOM 22236 O O . ALA A 1 31 ? -7.226 8.718 10.770 1.00 0.00 1104 ALA A O 18
ATOM 22243 N N . GLY A 1 32 ? -7.176 7.199 9.118 1.00 0.00 1105 GLY A N 18
ATOM 22244 C CA . GLY A 1 32 ? -8.482 7.546 8.536 1.00 0.00 1105 GLY A CA 18
ATOM 22245 C C . GLY A 1 32 ? -8.499 8.773 7.607 1.00 0.00 1105 GLY A C 18
ATOM 22246 O O . GLY A 1 32 ? -9.556 9.091 7.056 1.00 0.00 1105 GLY A O 18
ATOM 22250 N N . SER A 1 33 ? -7.362 9.452 7.390 1.00 0.00 1106 SER A N 18
ATOM 22251 C CA . SER A 1 33 ? -7.225 10.479 6.337 1.00 0.00 1106 SER A CA 18
ATOM 22252 C C . SER A 1 33 ? -7.270 9.846 4.932 1.00 0.00 1106 SER A C 18
ATOM 22253 O O . SER A 1 33 ? -7.916 10.368 4.019 1.00 0.00 1106 SER A O 18
ATOM 22261 N N . ILE A 1 34 ? -6.638 8.678 4.775 1.00 0.00 1107 ILE A N 18
ATOM 22262 C CA . ILE A 1 34 ? -6.749 7.792 3.606 1.00 0.00 1107 ILE A CA 18
ATOM 22263 C C . ILE A 1 34 ? -8.070 6.997 3.645 1.00 0.00 1107 ILE A C 18
ATOM 22264 O O . ILE A 1 34 ? -8.612 6.709 4.717 1.00 0.00 1107 ILE A O 18
ATOM 22280 N N . GLY A 1 35 ? -8.582 6.618 2.469 1.00 0.00 1108 GLY A N 18
ATOM 22281 C CA . GLY A 1 35 ? -9.685 5.672 2.284 1.00 0.00 1108 GLY A CA 18
ATOM 22282 C C . GLY A 1 35 ? -9.545 4.877 0.983 1.00 0.00 1108 GLY A C 18
ATOM 22283 O O . GLY A 1 35 ? -8.775 5.258 0.098 1.00 0.00 1108 GLY A O 18
ATOM 22287 N N . GLY A 1 36 ? -10.281 3.772 0.841 1.00 0.00 1109 GLY A N 18
ATOM 22288 C CA . GLY A 1 36 ? -10.151 2.831 -0.283 1.00 0.00 1109 GLY A CA 18
ATOM 22289 C C . GLY A 1 36 ? -10.277 3.470 -1.680 1.00 0.00 1109 GLY A C 18
ATOM 22290 O O . GLY A 1 36 ? -9.540 3.116 -2.606 1.00 0.00 1109 GLY A O 18
ATOM 22294 N N . HIS A 1 37 ? -11.154 4.472 -1.816 1.00 0.00 1110 HIS A N 18
ATOM 22295 C CA . HIS A 1 37 ? -11.407 5.208 -3.065 1.00 0.00 1110 HIS A CA 18
ATOM 22296 C C . HIS A 1 37 ? -10.303 6.217 -3.446 1.00 0.00 1110 HIS A C 18
ATOM 22297 O O . HIS A 1 37 ? -10.354 6.791 -4.535 1.00 0.00 1110 HIS A O 18
ATOM 22312 N N . THR A 1 38 ? -9.336 6.488 -2.559 1.00 0.00 1111 THR A N 18
ATOM 22313 C CA . THR A 1 38 ? -8.327 7.549 -2.731 1.00 0.00 1111 THR A CA 18
ATOM 22314 C C . THR A 1 38 ? -7.324 7.187 -3.834 1.00 0.00 1111 THR A C 18
ATOM 22315 O O . THR A 1 38 ? -6.763 6.088 -3.849 1.00 0.00 1111 THR A O 18
ATOM 22326 N N . SER A 1 39 ? -7.078 8.121 -4.754 1.00 0.00 1112 SER A N 18
ATOM 22327 C CA . SER A 1 39 ? -6.123 7.959 -5.855 1.00 0.00 1112 SER A CA 18
ATOM 22328 C C . SER A 1 39 ? -4.670 7.943 -5.361 1.00 0.00 1112 SER A C 18
ATOM 22329 O O . SER A 1 39 ? -4.263 8.772 -4.541 1.00 0.00 1112 SER A O 18
ATOM 22337 N N . LEU A 1 40 ? -3.862 7.035 -5.912 1.00 0.00 1113 LEU A N 18
ATOM 22338 C CA . LEU A 1 40 ? -2.417 6.950 -5.661 1.00 0.00 1113 LEU A CA 18
ATOM 22339 C C . LEU A 1 40 ? -1.649 8.181 -6.198 1.00 0.00 1113 LEU A C 18
ATOM 22340 O O . LEU A 1 40 ? -0.577 8.513 -5.690 1.00 0.00 1113 LEU A O 18
ATOM 22356 N N . GLU A 1 41 ? -2.199 8.904 -7.185 1.00 0.00 1114 GLU A N 18
ATOM 22357 C CA . GLU A 1 41 ? -1.680 10.203 -7.653 1.00 0.00 1114 GLU A CA 18
ATOM 22358 C C . GLU A 1 41 ? -1.969 11.330 -6.637 1.00 0.00 1114 GLU A C 18
ATOM 22359 O O . GLU A 1 41 ? -1.103 12.169 -6.370 1.00 0.00 1114 GLU A O 18
ATOM 22371 N N . SER A 1 42 ? -3.163 11.335 -6.035 1.00 0.00 1115 SER A N 18
ATOM 22372 C CA . SER A 1 42 ? -3.593 12.338 -5.043 1.00 0.00 1115 SER A CA 18
ATOM 22373 C C . SER A 1 42 ? -2.785 12.279 -3.728 1.00 0.00 1115 SER A C 18
ATOM 22374 O O . SER A 1 42 ? -2.580 13.303 -3.070 1.00 0.00 1115 SER A O 18
ATOM 22382 N N . MET A 1 43 ? -2.255 11.098 -3.381 1.00 0.00 1116 MET A N 18
ATOM 22383 C CA . MET A 1 43 ? -1.339 10.891 -2.247 1.00 0.00 1116 MET A CA 18
ATOM 22384 C C . MET A 1 43 ? 0.046 11.549 -2.429 1.00 0.00 1116 MET A C 18
ATOM 22385 O O . MET A 1 43 ? 0.794 11.656 -1.455 1.00 0.00 1116 MET A O 18
ATOM 22399 N N . GLY A 1 44 ? 0.402 11.994 -3.642 1.00 0.00 1117 GLY A N 18
ATOM 22400 C CA . GLY A 1 44 ? 1.685 12.644 -3.933 1.00 0.00 1117 GLY A CA 18
ATOM 22401 C C . GLY A 1 44 ? 2.901 11.702 -3.876 1.00 0.00 1117 GLY A C 18
ATOM 22402 O O . GLY A 1 44 ? 4.009 12.151 -3.569 1.00 0.00 1117 GLY A O 18
ATOM 22406 N N . LEU A 1 45 ? 2.696 10.406 -4.128 1.00 0.00 1118 LEU A N 18
ATOM 22407 C CA . LEU A 1 45 ? 3.725 9.362 -4.076 1.00 0.00 1118 LEU A CA 18
ATOM 22408 C C . LEU A 1 45 ? 4.876 9.570 -5.089 1.00 0.00 1118 LEU A C 18
ATOM 22409 O O . LEU A 1 45 ? 4.717 10.197 -6.139 1.00 0.00 1118 LEU A O 18
ATOM 22425 N N . ASP A 1 46 ? 6.029 8.976 -4.779 1.00 0.00 1119 ASP A N 18
ATOM 22426 C CA . ASP A 1 46 ? 7.213 8.854 -5.643 1.00 0.00 1119 ASP A CA 18
ATOM 22427 C C . ASP A 1 46 ? 7.886 7.478 -5.428 1.00 0.00 1119 ASP A C 18
ATOM 22428 O O . ASP A 1 46 ? 7.434 6.684 -4.601 1.00 0.00 1119 ASP A O 18
ATOM 22437 N N . SER A 1 47 ? 8.958 7.185 -6.164 1.00 0.00 1120 SER A N 18
ATOM 22438 C CA . SER A 1 47 ? 9.762 5.951 -6.042 1.00 0.00 1120 SER A CA 18
ATOM 22439 C C . SER A 1 47 ? 10.102 5.538 -4.604 1.00 0.00 1120 SER A C 18
ATOM 22440 O O . SER A 1 47 ? 9.844 4.397 -4.214 1.00 0.00 1120 SER A O 18
ATOM 22447 N N . VAL A 1 48 ? 10.662 6.444 -3.797 1.00 0.00 1121 VAL A N 18
ATOM 22448 C CA . VAL A 1 48 ? 11.052 6.188 -2.398 1.00 0.00 1121 VAL A CA 18
ATOM 22449 C C . VAL A 1 48 ? 9.841 5.786 -1.549 1.00 0.00 1121 VAL A C 18
ATOM 22450 O O . VAL A 1 48 ? 9.884 4.761 -0.862 1.00 0.00 1121 VAL A O 18
ATOM 22463 N N . MET A 1 49 ? 8.739 6.536 -1.619 1.00 0.00 1122 MET A N 18
ATOM 22464 C CA . MET A 1 49 ? 7.516 6.216 -0.877 1.00 0.00 1122 MET A CA 18
ATOM 22465 C C . MET A 1 49 ? 6.812 4.948 -1.387 1.00 0.00 1122 MET A C 18
ATOM 22466 O O . MET A 1 49 ? 6.257 4.199 -0.589 1.00 0.00 1122 MET A O 18
ATOM 22480 N N . ILE A 1 50 ? 6.870 4.650 -2.692 1.00 0.00 1123 ILE A N 18
ATOM 22481 C CA . ILE A 1 50 ? 6.328 3.424 -3.299 1.00 0.00 1123 ILE A CA 18
ATOM 22482 C C . ILE A 1 50 ? 7.133 2.185 -2.882 1.00 0.00 1123 ILE A C 18
ATOM 22483 O O . ILE A 1 50 ? 6.537 1.171 -2.524 1.00 0.00 1123 ILE A O 18
ATOM 22499 N N . ARG A 1 51 ? 8.471 2.251 -2.868 1.00 0.00 1124 ARG A N 18
ATOM 22500 C CA . ARG A 1 51 ? 9.331 1.157 -2.379 1.00 0.00 1124 ARG A CA 18
ATOM 22501 C C . ARG A 1 51 ? 9.134 0.902 -0.886 1.00 0.00 1124 ARG A C 18
ATOM 22502 O O . ARG A 1 51 ? 9.055 -0.254 -0.468 1.00 0.00 1124 ARG A O 18
ATOM 22523 N N . ALA A 1 52 ? 8.967 1.964 -0.093 1.00 0.00 1125 ALA A N 18
ATOM 22524 C CA . ALA A 1 52 ? 8.587 1.858 1.315 1.00 0.00 1125 ALA A CA 18
ATOM 22525 C C . ALA A 1 52 ? 7.199 1.202 1.481 1.00 0.00 1125 ALA A C 18
ATOM 22526 O O . ALA A 1 52 ? 7.055 0.262 2.261 1.00 0.00 1125 ALA A O 18
ATOM 22533 N N . LEU A 1 53 ? 6.196 1.634 0.707 1.00 0.00 1126 LEU A N 18
ATOM 22534 C CA . LEU A 1 53 ? 4.829 1.102 0.757 1.00 0.00 1126 LEU A CA 18
ATOM 22535 C C . LEU A 1 53 ? 4.755 -0.376 0.348 1.00 0.00 1126 LEU A C 18
ATOM 22536 O O . LEU A 1 53 ? 4.097 -1.160 1.030 1.00 0.00 1126 LEU A O 18
ATOM 22552 N N . ALA A 1 54 ? 5.472 -0.779 -0.703 1.00 0.00 1127 ALA A N 18
ATOM 22553 C CA . ALA A 1 54 ? 5.594 -2.184 -1.114 1.00 0.00 1127 ALA A CA 18
ATOM 22554 C C . ALA A 1 54 ? 6.191 -3.058 0.006 1.00 0.00 1127 ALA A C 18
ATOM 22555 O O . ALA A 1 54 ? 5.670 -4.136 0.299 1.00 0.00 1127 ALA A O 18
ATOM 22562 N N . SER A 1 55 ? 7.243 -2.577 0.681 1.00 0.00 1128 SER A N 18
ATOM 22563 C CA . SER A 1 55 ? 7.852 -3.246 1.839 1.00 0.00 1128 SER A CA 18
ATOM 22564 C C . SER A 1 55 ? 6.882 -3.350 3.027 1.00 0.00 1128 SER A C 18
ATOM 22565 O O . SER A 1 55 ? 6.689 -4.443 3.566 1.00 0.00 1128 SER A O 18
ATOM 22573 N N . ARG A 1 56 ? 6.197 -2.250 3.388 1.00 0.00 1129 ARG A N 18
ATOM 22574 C CA . ARG A 1 56 ? 5.203 -2.193 4.477 1.00 0.00 1129 ARG A CA 18
ATOM 22575 C C . ARG A 1 56 ? 4.032 -3.152 4.243 1.00 0.00 1129 ARG A C 18
ATOM 22576 O O . ARG A 1 56 ? 3.685 -3.928 5.135 1.00 0.00 1129 ARG A O 18
ATOM 22597 N N . LEU A 1 57 ? 3.454 -3.148 3.038 1.00 0.00 1130 LEU A N 18
ATOM 22598 C CA . LEU A 1 57 ? 2.365 -4.060 2.647 1.00 0.00 1130 LEU A CA 18
ATOM 22599 C C . LEU A 1 57 ? 2.824 -5.528 2.643 1.00 0.00 1130 LEU A C 18
ATOM 22600 O O . LEU A 1 57 ? 2.120 -6.382 3.181 1.00 0.00 1130 LEU A O 18
ATOM 22616 N N . SER A 1 58 ? 4.015 -5.823 2.112 1.00 0.00 1131 SER A N 18
ATOM 22617 C CA . SER A 1 58 ? 4.570 -7.186 2.083 1.00 0.00 1131 SER A CA 18
ATOM 22618 C C . SER A 1 58 ? 4.819 -7.758 3.485 1.00 0.00 1131 SER A C 18
ATOM 22619 O O . SER A 1 58 ? 4.563 -8.940 3.731 1.00 0.00 1131 SER A O 18
ATOM 22627 N N . ALA A 1 59 ? 5.278 -6.921 4.423 1.00 0.00 1132 ALA A N 18
ATOM 22628 C CA . ALA A 1 59 ? 5.570 -7.311 5.803 1.00 0.00 1132 ALA A CA 18
ATOM 22629 C C . ALA A 1 59 ? 4.322 -7.475 6.705 1.00 0.00 1132 ALA A C 18
ATOM 22630 O O . ALA A 1 59 ? 4.393 -8.181 7.714 1.00 0.00 1132 ALA A O 18
ATOM 22637 N N . GLU A 1 60 ? 3.195 -6.825 6.376 1.00 0.00 1133 GLU A N 18
ATOM 22638 C CA . GLU A 1 60 ? 2.061 -6.641 7.311 1.00 0.00 1133 GLU A CA 18
ATOM 22639 C C . GLU A 1 60 ? 0.673 -7.009 6.745 1.00 0.00 1133 GLU A C 18
ATOM 22640 O O . GLU A 1 60 ? -0.268 -7.188 7.522 1.00 0.00 1133 GLU A O 18
ATOM 22652 N N . VAL A 1 61 ? 0.526 -7.140 5.421 1.00 0.00 1134 VAL A N 18
ATOM 22653 C CA . VAL A 1 61 ? -0.755 -7.405 4.741 1.00 0.00 1134 VAL A CA 18
ATOM 22654 C C . VAL A 1 61 ? -0.633 -8.606 3.797 1.00 0.00 1134 VAL A C 18
ATOM 22655 O O . VAL A 1 61 ? -1.118 -9.696 4.119 1.00 0.00 1134 VAL A O 18
ATOM 22668 N N . ALA A 1 62 ? 0.041 -8.425 2.653 1.00 0.00 1135 ALA A N 18
ATOM 22669 C CA . ALA A 1 62 ? 0.369 -9.459 1.672 1.00 0.00 1135 ALA A CA 18
ATOM 22670 C C . ALA A 1 62 ? 1.440 -8.953 0.676 1.00 0.00 1135 ALA A C 18
ATOM 22671 O O . ALA A 1 62 ? 1.493 -7.745 0.417 1.00 0.00 1135 ALA A O 18
ATOM 22678 N N . PRO A 1 63 ? 2.268 -9.834 0.074 1.00 0.00 1136 PRO A N 18
ATOM 22679 C CA . PRO A 1 63 ? 3.309 -9.439 -0.879 1.00 0.00 1136 PRO A CA 18
ATOM 22680 C C . PRO A 1 63 ? 2.790 -8.654 -2.093 1.00 0.00 1136 PRO A C 18
ATOM 22681 O O . PRO A 1 63 ? 1.793 -9.034 -2.722 1.00 0.00 1136 PRO A O 18
ATOM 22692 N N . VAL A 1 64 ? 3.499 -7.578 -2.450 1.00 0.00 1137 VAL A N 18
ATOM 22693 C CA . VAL A 1 64 ? 3.245 -6.729 -3.628 1.00 0.00 1137 VAL A CA 18
ATOM 22694 C C . VAL A 1 64 ? 4.534 -5.998 -4.045 1.00 0.00 1137 VAL A C 18
ATOM 22695 O O . VAL A 1 64 ? 5.333 -5.589 -3.195 1.00 0.00 1137 VAL A O 18
ATOM 22708 N N . GLY A 1 65 ? 4.758 -5.853 -5.352 1.00 0.00 1138 GLY A N 18
ATOM 22709 C CA . GLY A 1 65 ? 5.920 -5.145 -5.911 1.00 0.00 1138 GLY A CA 18
ATOM 22710 C C . GLY A 1 65 ? 5.701 -3.628 -6.059 1.00 0.00 1138 GLY A C 18
ATOM 22711 O O . GLY A 1 65 ? 4.556 -3.194 -6.219 1.00 0.00 1138 GLY A O 18
ATOM 22715 N N . PRO A 1 66 ? 6.766 -2.807 -6.061 1.00 0.00 1139 PRO A N 18
ATOM 22716 C CA . PRO A 1 66 ? 6.668 -1.360 -6.276 1.00 0.00 1139 PRO A CA 18
ATOM 22717 C C . PRO A 1 66 ? 6.153 -0.988 -7.678 1.00 0.00 1139 PRO A C 18
ATOM 22718 O O . PRO A 1 66 ? 5.472 0.020 -7.845 1.00 0.00 1139 PRO A O 18
ATOM 22729 N N . GLU A 1 67 ? 6.397 -1.836 -8.685 1.00 0.00 1140 GLU A N 18
ATOM 22730 C CA . GLU A 1 67 ? 5.932 -1.658 -10.068 1.00 0.00 1140 GLU A CA 18
ATOM 22731 C C . GLU A 1 67 ? 4.397 -1.597 -10.185 1.00 0.00 1140 GLU A C 18
ATOM 22732 O O . GLU A 1 67 ? 3.864 -0.852 -11.008 1.00 0.00 1140 GLU A O 18
ATOM 22744 N N . MET A 1 68 ? 3.675 -2.327 -9.328 1.00 0.00 1141 MET A N 18
ATOM 22745 C CA . MET A 1 68 ? 2.207 -2.287 -9.256 1.00 0.00 1141 MET A CA 18
ATOM 22746 C C . MET A 1 68 ? 1.703 -0.903 -8.822 1.00 0.00 1141 MET A C 18
ATOM 22747 O O . MET A 1 68 ? 0.789 -0.352 -9.432 1.00 0.00 1141 MET A O 18
ATOM 22761 N N . LEU A 1 69 ? 2.316 -0.306 -7.796 1.00 0.00 1142 LEU A N 18
ATOM 22762 C CA . LEU A 1 69 ? 1.864 0.951 -7.184 1.00 0.00 1142 LEU A CA 18
ATOM 22763 C C . LEU A 1 69 ? 2.033 2.176 -8.113 1.00 0.00 1142 LEU A C 18
ATOM 22764 O O . LEU A 1 69 ? 1.324 3.170 -7.940 1.00 0.00 1142 LEU A O 18
ATOM 22780 N N . PHE A 1 70 ? 2.915 2.099 -9.118 1.00 0.00 1143 PHE A N 18
ATOM 22781 C CA . PHE A 1 70 ? 2.982 3.062 -10.227 1.00 0.00 1143 PHE A CA 18
ATOM 22782 C C . PHE A 1 70 ? 1.852 2.881 -11.263 1.00 0.00 1143 PHE A C 18
ATOM 22783 O O . PHE A 1 70 ? 1.370 3.872 -11.823 1.00 0.00 1143 PHE A O 18
ATOM 22800 N N . GLY A 1 71 ? 1.432 1.644 -11.543 1.00 0.00 1144 GLY A N 18
ATOM 22801 C CA . GLY A 1 71 ? 0.431 1.314 -12.572 1.00 0.00 1144 GLY A CA 18
ATOM 22802 C C . GLY A 1 71 ? -1.030 1.394 -12.111 1.00 0.00 1144 GLY A C 18
ATOM 22803 O O . GLY A 1 71 ? -1.915 1.710 -12.910 1.00 0.00 1144 GLY A O 18
ATOM 22807 N N . LEU A 1 72 ? -1.293 1.121 -10.832 1.00 0.00 1145 LEU A N 18
ATOM 22808 C CA . LEU A 1 72 ? -2.629 1.140 -10.220 1.00 0.00 1145 LEU A CA 18
ATOM 22809 C C . LEU A 1 72 ? -3.186 2.568 -10.046 1.00 0.00 1145 LEU A C 18
ATOM 22810 O O . LEU A 1 72 ? -2.433 3.538 -9.903 1.00 0.00 1145 LEU A O 18
ATOM 22826 N N . ARG A 1 73 ? -4.523 2.692 -10.036 1.00 0.00 1146 ARG A N 18
ATOM 22827 C CA . ARG A 1 73 ? -5.245 3.969 -9.841 1.00 0.00 1146 ARG A CA 18
ATOM 22828 C C . ARG A 1 73 ? -5.450 4.299 -8.358 1.00 0.00 1146 ARG A C 18
ATOM 22829 O O . ARG A 1 73 ? -5.161 5.408 -7.922 1.00 0.00 1146 ARG A O 18
ATOM 22850 N N . ASP A 1 74 ? -5.938 3.336 -7.577 1.00 0.00 1147 ASP A N 18
ATOM 22851 C CA . ASP A 1 74 ? -6.391 3.513 -6.190 1.00 0.00 1147 ASP A CA 18
ATOM 22852 C C . ASP A 1 74 ? -6.313 2.201 -5.379 1.00 0.00 1147 ASP A C 18
ATOM 22853 O O . ASP A 1 74 ? -5.911 1.150 -5.892 1.00 0.00 1147 ASP A O 18
ATOM 22862 N N . LEU A 1 75 ? -6.666 2.267 -4.091 1.00 0.00 1148 LEU A N 18
ATOM 22863 C CA . LEU A 1 75 ? -6.522 1.149 -3.154 1.00 0.00 1148 LEU A CA 18
ATOM 22864 C C . LEU A 1 75 ? -7.595 0.055 -3.327 1.00 0.00 1148 LEU A C 18
ATOM 22865 O O . LEU A 1 75 ? -7.333 -1.106 -3.012 1.00 0.00 1148 LEU A O 18
ATOM 22881 N N . ASP A 1 76 ? -8.768 0.381 -3.878 1.00 0.00 1149 ASP A N 18
ATOM 22882 C CA . ASP A 1 76 ? -9.775 -0.595 -4.310 1.00 0.00 1149 ASP A CA 18
ATOM 22883 C C . ASP A 1 76 ? -9.284 -1.452 -5.494 1.00 0.00 1149 ASP A C 18
ATOM 22884 O O . ASP A 1 76 ? -9.515 -2.662 -5.538 1.00 0.00 1149 ASP A O 18
ATOM 22893 N N . GLU A 1 77 ? -8.565 -0.845 -6.444 1.00 0.00 1150 GLU A N 18
ATOM 22894 C CA . GLU A 1 77 ? -7.924 -1.538 -7.567 1.00 0.00 1150 GLU A CA 18
ATOM 22895 C C . GLU A 1 77 ? -6.707 -2.372 -7.112 1.00 0.00 1150 GLU A C 18
ATOM 22896 O O . GLU A 1 77 ? -6.480 -3.463 -7.641 1.00 0.00 1150 GLU A O 18
ATOM 22908 N N . LEU A 1 78 ? -5.957 -1.905 -6.100 1.00 0.00 1151 LEU A N 18
ATOM 22909 C CA . LEU A 1 78 ? -4.863 -2.645 -5.449 1.00 0.00 1151 LEU A CA 18
ATOM 22910 C C . LEU A 1 78 ? -5.378 -3.929 -4.780 1.00 0.00 1151 LEU A C 18
ATOM 22911 O O . LEU A 1 78 ? -4.890 -5.015 -5.101 1.00 0.00 1151 LEU A O 18
ATOM 22927 N N . VAL A 1 79 ? -6.356 -3.816 -3.872 1.00 0.00 1152 VAL A N 18
ATOM 22928 C CA . VAL A 1 79 ? -6.786 -4.933 -3.011 1.00 0.00 1152 VAL A CA 18
ATOM 22929 C C . VAL A 1 79 ? -7.411 -6.098 -3.796 1.00 0.00 1152 VAL A C 18
ATOM 22930 O O . VAL A 1 79 ? -7.339 -7.245 -3.364 1.00 0.00 1152 VAL A O 18
ATOM 22943 N N . ASP A 1 80 ? -7.955 -5.839 -4.993 1.00 0.00 1153 ASP A N 18
ATOM 22944 C CA . ASP A 1 80 ? -8.464 -6.866 -5.914 1.00 0.00 1153 ASP A CA 18
ATOM 22945 C C . ASP A 1 80 ? -7.402 -7.910 -6.342 1.00 0.00 1153 ASP A C 18
ATOM 22946 O O . ASP A 1 80 ? -7.740 -9.058 -6.629 1.00 0.00 1153 ASP A O 18
ATOM 22955 N N . HIS A 1 81 ? -6.112 -7.543 -6.333 1.00 0.00 1154 HIS A N 18
ATOM 22956 C CA . HIS A 1 81 ? -4.987 -8.464 -6.575 1.00 0.00 1154 HIS A CA 18
ATOM 22957 C C . HIS A 1 81 ? -4.566 -9.253 -5.326 1.00 0.00 1154 HIS A C 18
ATOM 22958 O O . HIS A 1 81 ? -4.137 -10.404 -5.444 1.00 0.00 1154 HIS A O 18
ATOM 22973 N N . LEU A 1 82 ? -4.702 -8.652 -4.138 1.00 0.00 1155 LEU A N 18
ATOM 22974 C CA . LEU A 1 82 ? -4.319 -9.260 -2.855 1.00 0.00 1155 LEU A CA 18
ATOM 22975 C C . LEU A 1 82 ? -5.374 -10.260 -2.339 1.00 0.00 1155 LEU A C 18
ATOM 22976 O O . LEU A 1 82 ? -5.018 -11.305 -1.793 1.00 0.00 1155 LEU A O 18
ATOM 22992 N N . VAL A 1 83 ? -6.667 -9.973 -2.529 1.00 0.00 1156 VAL A N 18
ATOM 22993 C CA . VAL A 1 83 ? -7.777 -10.814 -2.029 1.00 0.00 1156 VAL A CA 18
ATOM 22994 C C . VAL A 1 83 ? -7.823 -12.204 -2.677 1.00 0.00 1156 VAL A C 18
ATOM 22995 O O . VAL A 1 83 ? -8.264 -13.164 -2.045 1.00 0.00 1156 VAL A O 18
ATOM 23008 N N . ALA A 1 84 ? -7.311 -12.342 -3.905 1.00 0.00 1157 ALA A N 18
ATOM 23009 C CA . ALA A 1 84 ? -7.214 -13.611 -4.632 1.00 0.00 1157 ALA A CA 18
ATOM 23010 C C . ALA A 1 84 ? -6.084 -14.562 -4.142 1.00 0.00 1157 ALA A C 18
ATOM 23011 O O . ALA A 1 84 ? -6.008 -15.714 -4.591 1.00 0.00 1157 ALA A O 18
ATOM 23018 N N . ALA A 1 85 ? -5.190 -14.104 -3.257 1.00 0.00 1158 ALA A N 18
ATOM 23019 C CA . ALA A 1 85 ? -4.027 -14.860 -2.775 1.00 0.00 1158 ALA A CA 18
ATOM 23020 C C . ALA A 1 85 ? -4.391 -16.072 -1.885 1.00 0.00 1158 ALA A C 18
ATOM 23021 O O . ALA A 1 85 ? -5.473 -16.132 -1.286 1.00 0.00 1158 ALA A O 18
ATOM 23028 N N . ARG A 1 86 ? -3.439 -17.011 -1.751 1.00 0.00 1159 ARG A N 18
ATOM 23029 C CA . ARG A 1 86 ? -3.489 -18.225 -0.908 1.00 0.00 1159 ARG A CA 18
ATOM 23030 C C . ARG A 1 86 ? -2.148 -18.456 -0.196 1.00 0.00 1159 ARG A C 18
ATOM 23031 O O . ARG A 1 86 ? -2.163 -18.732 1.025 1.00 0.00 1159 ARG A O 18
ATOM 23095 N N . GLY A 1 1 ? -32.037 -27.568 -11.123 1.00 0.00 -4 GLY A N 19
ATOM 23096 C CA . GLY A 1 1 ? -31.769 -27.128 -9.734 1.00 0.00 -4 GLY A CA 19
ATOM 23097 C C . GLY A 1 1 ? -31.152 -25.731 -9.692 1.00 0.00 -4 GLY A C 19
ATOM 23098 O O . GLY A 1 1 ? -30.596 -25.276 -10.698 1.00 0.00 -4 GLY A O 19
ATOM 23104 N N . PRO A 1 2 ? -31.235 -25.031 -8.544 1.00 0.00 -3 PRO A N 19
ATOM 23105 C CA . PRO A 1 2 ? -30.695 -23.679 -8.362 1.00 0.00 -3 PRO A CA 19
ATOM 23106 C C . PRO A 1 2 ? -29.154 -23.645 -8.416 1.00 0.00 -3 PRO A C 19
ATOM 23107 O O . PRO A 1 2 ? -28.477 -24.570 -7.955 1.00 0.00 -3 PRO A O 19
ATOM 23118 N N . GLY A 1 3 ? -28.601 -22.557 -8.962 1.00 0.00 -2 GLY A N 19
ATOM 23119 C CA . GLY A 1 3 ? -27.155 -22.304 -9.054 1.00 0.00 -2 GLY A CA 19
ATOM 23120 C C . GLY A 1 3 ? -26.583 -21.505 -7.869 1.00 0.00 -2 GLY A C 19
ATOM 23121 O O . GLY A 1 3 ? -27.308 -20.813 -7.149 1.00 0.00 -2 GLY A O 19
ATOM 23125 N N . SER A 1 4 ? -25.261 -21.582 -7.690 1.00 0.00 -1 SER A N 19
ATOM 23126 C CA . SER A 1 4 ? -24.483 -20.743 -6.753 1.00 0.00 -1 SER A CA 19
ATOM 23127 C C . SER A 1 4 ? -24.294 -19.303 -7.265 1.00 0.00 -1 SER A C 19
ATOM 23128 O O . SER A 1 4 ? -24.517 -19.015 -8.444 1.00 0.00 -1 SER A O 19
ATOM 23136 N N . ALA A 1 5 ? -23.859 -18.391 -6.386 1.00 0.00 1078 ALA A N 19
ATOM 23137 C CA . ALA A 1 5 ? -23.595 -16.975 -6.693 1.00 0.00 1078 ALA A CA 19
ATOM 23138 C C . ALA A 1 5 ? -22.383 -16.415 -5.919 1.00 0.00 1078 ALA A C 19
ATOM 23139 O O . ALA A 1 5 ? -22.056 -16.876 -4.823 1.00 0.00 1078 ALA A O 19
ATOM 23146 N N . ALA A 1 6 ? -21.745 -15.381 -6.482 1.00 0.00 1079 ALA A N 19
ATOM 23147 C CA . ALA A 1 6 ? -20.582 -14.677 -5.925 1.00 0.00 1079 ALA A CA 19
ATOM 23148 C C . ALA A 1 6 ? -20.950 -13.556 -4.915 1.00 0.00 1079 ALA A C 19
ATOM 23149 O O . ALA A 1 6 ? -20.186 -12.601 -4.725 1.00 0.00 1079 ALA A O 19
ATOM 23156 N N . ALA A 1 7 ? -22.128 -13.637 -4.290 1.00 0.00 1080 ALA A N 19
ATOM 23157 C CA . ALA A 1 7 ? -22.654 -12.645 -3.351 1.00 0.00 1080 ALA A CA 19
ATOM 23158 C C . ALA A 1 7 ? -21.848 -12.545 -2.032 1.00 0.00 1080 ALA A C 19
ATOM 23159 O O . ALA A 1 7 ? -21.112 -13.465 -1.654 1.00 0.00 1080 ALA A O 19
ATOM 23166 N N . ASP A 1 8 ? -22.025 -11.427 -1.319 1.00 0.00 1081 ASP A N 19
ATOM 23167 C CA . ASP A 1 8 ? -21.400 -11.097 -0.026 1.00 0.00 1081 ASP A CA 19
ATOM 23168 C C . ASP A 1 8 ? -19.856 -11.162 -0.034 1.00 0.00 1081 ASP A C 19
ATOM 23169 O O . ASP A 1 8 ? -19.221 -12.026 0.582 1.00 0.00 1081 ASP A O 19
ATOM 23178 N N . ASP A 1 9 ? -19.232 -10.212 -0.734 1.00 0.00 1082 ASP A N 19
ATOM 23179 C CA . ASP A 1 9 ? -17.773 -9.996 -0.763 1.00 0.00 1082 ASP A CA 19
ATOM 23180 C C . ASP A 1 9 ? -17.219 -9.261 0.483 1.00 0.00 1082 ASP A C 19
ATOM 23181 O O . ASP A 1 9 ? -16.087 -8.771 0.458 1.00 0.00 1082 ASP A O 19
ATOM 23190 N N . GLY A 1 10 ? -17.996 -9.142 1.571 1.00 0.00 1083 GLY A N 19
ATOM 23191 C CA . GLY A 1 10 ? -17.736 -8.241 2.701 1.00 0.00 1083 GLY A CA 19
ATOM 23192 C C . GLY A 1 10 ? -16.397 -8.426 3.435 1.00 0.00 1083 GLY A C 19
ATOM 23193 O O . GLY A 1 10 ? -15.916 -7.480 4.069 1.00 0.00 1083 GLY A O 19
ATOM 23197 N N . ARG A 1 11 ? -15.742 -9.587 3.304 1.00 0.00 1084 ARG A N 19
ATOM 23198 C CA . ARG A 1 11 ? -14.383 -9.848 3.831 1.00 0.00 1084 ARG A CA 19
ATOM 23199 C C . ARG A 1 11 ? -13.304 -8.977 3.165 1.00 0.00 1084 ARG A C 19
ATOM 23200 O O . ARG A 1 11 ? -12.276 -8.700 3.787 1.00 0.00 1084 ARG A O 19
ATOM 23221 N N . ARG A 1 12 ? -13.545 -8.481 1.941 1.00 0.00 1085 ARG A N 19
ATOM 23222 C CA . ARG A 1 12 ? -12.668 -7.534 1.221 1.00 0.00 1085 ARG A CA 19
ATOM 23223 C C . ARG A 1 12 ? -12.567 -6.170 1.922 1.00 0.00 1085 ARG A C 19
ATOM 23224 O O . ARG A 1 12 ? -11.531 -5.516 1.817 1.00 0.00 1085 ARG A O 19
ATOM 23245 N N . ALA A 1 13 ? -13.589 -5.761 2.677 1.00 0.00 1086 ALA A N 19
ATOM 23246 C CA . ALA A 1 13 ? -13.556 -4.528 3.472 1.00 0.00 1086 ALA A CA 19
ATOM 23247 C C . ALA A 1 13 ? -12.554 -4.589 4.650 1.00 0.00 1086 ALA A C 19
ATOM 23248 O O . ALA A 1 13 ? -11.959 -3.573 5.010 1.00 0.00 1086 ALA A O 19
ATOM 23255 N N . GLU A 1 14 ? -12.315 -5.770 5.229 1.00 0.00 1087 GLU A N 19
ATOM 23256 C CA . GLU A 1 14 ? -11.286 -5.974 6.261 1.00 0.00 1087 GLU A CA 19
ATOM 23257 C C . GLU A 1 14 ? -9.863 -5.865 5.680 1.00 0.00 1087 GLU A C 19
ATOM 23258 O O . GLU A 1 14 ? -8.955 -5.352 6.336 1.00 0.00 1087 GLU A O 19
ATOM 23270 N N . LEU A 1 15 ? -9.675 -6.287 4.417 1.00 0.00 1088 LEU A N 19
ATOM 23271 C CA . LEU A 1 15 ? -8.442 -6.081 3.653 1.00 0.00 1088 LEU A CA 19
ATOM 23272 C C . LEU A 1 15 ? -8.257 -4.579 3.328 1.00 0.00 1088 LEU A C 19
ATOM 23273 O O . LEU A 1 15 ? -7.178 -4.022 3.548 1.00 0.00 1088 LEU A O 19
ATOM 23289 N N . ALA A 1 16 ? -9.318 -3.895 2.880 1.00 0.00 1089 ALA A N 19
ATOM 23290 C CA . ALA A 1 16 ? -9.317 -2.458 2.576 1.00 0.00 1089 ALA A CA 19
ATOM 23291 C C . ALA A 1 16 ? -8.971 -1.588 3.805 1.00 0.00 1089 ALA A C 19
ATOM 23292 O O . ALA A 1 16 ? -8.254 -0.590 3.684 1.00 0.00 1089 ALA A O 19
ATOM 23299 N N . ASP A 1 17 ? -9.427 -1.970 5.001 1.00 0.00 1090 ASP A N 19
ATOM 23300 C CA . ASP A 1 17 ? -9.114 -1.265 6.250 1.00 0.00 1090 ASP A CA 19
ATOM 23301 C C . ASP A 1 17 ? -7.610 -1.288 6.585 1.00 0.00 1090 ASP A C 19
ATOM 23302 O O . ASP A 1 17 ? -7.067 -0.280 7.049 1.00 0.00 1090 ASP A O 19
ATOM 23311 N N . ARG A 1 18 ? -6.914 -2.411 6.334 1.00 0.00 1091 ARG A N 19
ATOM 23312 C CA . ARG A 1 18 ? -5.475 -2.531 6.637 1.00 0.00 1091 ARG A CA 19
ATOM 23313 C C . ARG A 1 18 ? -4.551 -1.958 5.553 1.00 0.00 1091 ARG A C 19
ATOM 23314 O O . ARG A 1 18 ? -3.511 -1.402 5.905 1.00 0.00 1091 ARG A O 19
ATOM 23335 N N . VAL A 1 19 ? -4.920 -1.997 4.266 1.00 0.00 1092 VAL A N 19
ATOM 23336 C CA . VAL A 1 19 ? -4.119 -1.350 3.194 1.00 0.00 1092 VAL A CA 19
ATOM 23337 C C . VAL A 1 19 ? -4.120 0.183 3.314 1.00 0.00 1092 VAL A C 19
ATOM 23338 O O . VAL A 1 19 ? -3.065 0.809 3.188 1.00 0.00 1092 VAL A O 19
ATOM 23351 N N . SER A 1 20 ? -5.267 0.795 3.633 1.00 0.00 1093 SER A N 19
ATOM 23352 C CA . SER A 1 20 ? -5.373 2.248 3.851 1.00 0.00 1093 SER A CA 19
ATOM 23353 C C . SER A 1 20 ? -4.606 2.707 5.104 1.00 0.00 1093 SER A C 19
ATOM 23354 O O . SER A 1 20 ? -3.961 3.753 5.079 1.00 0.00 1093 SER A O 19
ATOM 23362 N N . ARG A 1 21 ? -4.570 1.888 6.163 1.00 0.00 1094 ARG A N 19
ATOM 23363 C CA . ARG A 1 21 ? -3.726 2.102 7.358 1.00 0.00 1094 ARG A CA 19
ATOM 23364 C C . ARG A 1 21 ? -2.230 1.838 7.121 1.00 0.00 1094 ARG A C 19
ATOM 23365 O O . ARG A 1 21 ? -1.394 2.384 7.844 1.00 0.00 1094 ARG A O 19
ATOM 23386 N N . THR A 1 22 ? -1.867 1.058 6.096 1.00 0.00 1095 THR A N 19
ATOM 23387 C CA . THR A 1 22 ? -0.466 0.777 5.740 1.00 0.00 1095 THR A CA 19
ATOM 23388 C C . THR A 1 22 ? 0.153 1.980 5.033 1.00 0.00 1095 THR A C 19
ATOM 23389 O O . THR A 1 22 ? 1.241 2.422 5.406 1.00 0.00 1095 THR A O 19
ATOM 23400 N N . VAL A 1 23 ? -0.566 2.572 4.070 1.00 0.00 1096 VAL A N 19
ATOM 23401 C CA . VAL A 1 23 ? -0.147 3.836 3.458 1.00 0.00 1096 VAL A CA 19
ATOM 23402 C C . VAL A 1 23 ? -0.208 5.005 4.453 1.00 0.00 1096 VAL A C 19
ATOM 23403 O O . VAL A 1 23 ? 0.689 5.847 4.422 1.00 0.00 1096 VAL A O 19
ATOM 23416 N N . ALA A 1 24 ? -1.159 5.028 5.399 1.00 0.00 1097 ALA A N 19
ATOM 23417 C CA . ALA A 1 24 ? -1.198 6.031 6.476 1.00 0.00 1097 ALA A CA 19
ATOM 23418 C C . ALA A 1 24 ? 0.113 6.061 7.282 1.00 0.00 1097 ALA A C 19
ATOM 23419 O O . ALA A 1 24 ? 0.715 7.123 7.454 1.00 0.00 1097 ALA A O 19
ATOM 23426 N N . ASP A 1 25 ? 0.602 4.897 7.716 1.00 0.00 1098 ASP A N 19
ATOM 23427 C CA . ASP A 1 25 ? 1.883 4.759 8.422 1.00 0.00 1098 ASP A CA 19
ATOM 23428 C C . ASP A 1 25 ? 3.090 5.107 7.525 1.00 0.00 1098 ASP A C 19
ATOM 23429 O O . ASP A 1 25 ? 4.082 5.666 7.999 1.00 0.00 1098 ASP A O 19
ATOM 23438 N N . THR A 1 26 ? 3.007 4.822 6.216 1.00 0.00 1099 THR A N 19
ATOM 23439 C CA . THR A 1 26 ? 4.057 5.138 5.231 1.00 0.00 1099 THR A CA 19
ATOM 23440 C C . THR A 1 26 ? 4.209 6.650 5.004 1.00 0.00 1099 THR A C 19
ATOM 23441 O O . THR A 1 26 ? 5.331 7.165 5.033 1.00 0.00 1099 THR A O 19
ATOM 23452 N N . ILE A 1 27 ? 3.102 7.377 4.796 1.00 0.00 1100 ILE A N 19
ATOM 23453 C CA . ILE A 1 27 ? 3.102 8.831 4.526 1.00 0.00 1100 ILE A CA 19
ATOM 23454 C C . ILE A 1 27 ? 3.071 9.699 5.801 1.00 0.00 1100 ILE A C 19
ATOM 23455 O O . ILE A 1 27 ? 3.236 10.922 5.722 1.00 0.00 1100 ILE A O 19
ATOM 23471 N N . GLY A 1 28 ? 2.873 9.088 6.977 1.00 0.00 1101 GLY A N 19
ATOM 23472 C CA . GLY A 1 28 ? 2.871 9.753 8.289 1.00 0.00 1101 GLY A CA 19
ATOM 23473 C C . GLY A 1 28 ? 1.568 10.478 8.674 1.00 0.00 1101 GLY A C 19
ATOM 23474 O O . GLY A 1 28 ? 1.568 11.246 9.639 1.00 0.00 1101 GLY A O 19
ATOM 23478 N N . ARG A 1 29 ? 0.468 10.270 7.930 1.00 0.00 1102 ARG A N 19
ATOM 23479 C CA . ARG A 1 29 ? -0.869 10.849 8.208 1.00 0.00 1102 ARG A CA 19
ATOM 23480 C C . ARG A 1 29 ? -1.727 9.938 9.107 1.00 0.00 1102 ARG A C 19
ATOM 23481 O O . ARG A 1 29 ? -1.457 8.735 9.180 1.00 0.00 1102 ARG A O 19
ATOM 23502 N N . PRO A 1 30 ? -2.778 10.464 9.772 1.00 0.00 1103 PRO A N 19
ATOM 23503 C CA . PRO A 1 30 ? -3.771 9.657 10.485 1.00 0.00 1103 PRO A CA 19
ATOM 23504 C C . PRO A 1 30 ? -4.481 8.619 9.600 1.00 0.00 1103 PRO A C 19
ATOM 23505 O O . PRO A 1 30 ? -4.592 8.780 8.384 1.00 0.00 1103 PRO A O 19
ATOM 23516 N N . ALA A 1 31 ? -5.022 7.568 10.227 1.00 0.00 1104 ALA A N 19
ATOM 23517 C CA . ALA A 1 31 ? -5.737 6.484 9.542 1.00 0.00 1104 ALA A CA 19
ATOM 23518 C C . ALA A 1 31 ? -6.991 6.964 8.781 1.00 0.00 1104 ALA A C 19
ATOM 23519 O O . ALA A 1 31 ? -7.312 6.428 7.718 1.00 0.00 1104 ALA A O 19
ATOM 23526 N N . GLY A 1 32 ? -7.667 8.003 9.291 1.00 0.00 1105 GLY A N 19
ATOM 23527 C CA . GLY A 1 32 ? -8.872 8.594 8.687 1.00 0.00 1105 GLY A CA 19
ATOM 23528 C C . GLY A 1 32 ? -8.637 9.401 7.400 1.00 0.00 1105 GLY A C 19
ATOM 23529 O O . GLY A 1 32 ? -9.595 9.701 6.686 1.00 0.00 1105 GLY A O 19
ATOM 23533 N N . SER A 1 33 ? -7.382 9.740 7.079 1.00 0.00 1106 SER A N 19
ATOM 23534 C CA . SER A 1 33 ? -7.006 10.529 5.888 1.00 0.00 1106 SER A CA 19
ATOM 23535 C C . SER A 1 33 ? -7.068 9.744 4.562 1.00 0.00 1106 SER A C 19
ATOM 23536 O O . SER A 1 33 ? -6.964 10.352 3.495 1.00 0.00 1106 SER A O 19
ATOM 23544 N N . ILE A 1 34 ? -7.230 8.410 4.605 1.00 0.00 1107 ILE A N 19
ATOM 23545 C CA . ILE A 1 34 ? -7.236 7.508 3.437 1.00 0.00 1107 ILE A CA 19
ATOM 23546 C C . ILE A 1 34 ? -8.435 6.543 3.500 1.00 0.00 1107 ILE A C 19
ATOM 23547 O O . ILE A 1 34 ? -8.758 6.013 4.568 1.00 0.00 1107 ILE A O 19
ATOM 23563 N N . GLY A 1 35 ? -9.070 6.281 2.353 1.00 0.00 1108 GLY A N 19
ATOM 23564 C CA . GLY A 1 35 ? -10.029 5.190 2.142 1.00 0.00 1108 GLY A CA 19
ATOM 23565 C C . GLY A 1 35 ? -9.713 4.391 0.873 1.00 0.00 1108 GLY A C 19
ATOM 23566 O O . GLY A 1 35 ? -8.787 4.723 0.125 1.00 0.00 1108 GLY A O 19
ATOM 23570 N N . GLY A 1 36 ? -10.493 3.342 0.582 1.00 0.00 1109 GLY A N 19
ATOM 23571 C CA . GLY A 1 36 ? -10.284 2.497 -0.607 1.00 0.00 1109 GLY A CA 19
ATOM 23572 C C . GLY A 1 36 ? -10.367 3.270 -1.936 1.00 0.00 1109 GLY A C 19
ATOM 23573 O O . GLY A 1 36 ? -9.583 3.021 -2.854 1.00 0.00 1109 GLY A O 19
ATOM 23577 N N . HIS A 1 37 ? -11.251 4.273 -2.022 1.00 0.00 1110 HIS A N 19
ATOM 23578 C CA . HIS A 1 37 ? -11.402 5.100 -3.234 1.00 0.00 1110 HIS A CA 19
ATOM 23579 C C . HIS A 1 37 ? -10.343 6.216 -3.387 1.00 0.00 1110 HIS A C 19
ATOM 23580 O O . HIS A 1 37 ? -10.323 6.911 -4.408 1.00 0.00 1110 HIS A O 19
ATOM 23595 N N . THR A 1 38 ? -9.455 6.400 -2.400 1.00 0.00 1111 THR A N 19
ATOM 23596 C CA . THR A 1 38 ? -8.347 7.372 -2.465 1.00 0.00 1111 THR A CA 19
ATOM 23597 C C . THR A 1 38 ? -7.312 6.945 -3.514 1.00 0.00 1111 THR A C 19
ATOM 23598 O O . THR A 1 38 ? -6.886 5.786 -3.546 1.00 0.00 1111 THR A O 19
ATOM 23609 N N . SER A 1 39 ? -6.904 7.871 -4.386 1.00 0.00 1112 SER A N 19
ATOM 23610 C CA . SER A 1 39 ? -5.909 7.621 -5.439 1.00 0.00 1112 SER A CA 19
ATOM 23611 C C . SER A 1 39 ? -4.467 7.808 -4.952 1.00 0.00 1112 SER A C 19
ATOM 23612 O O . SER A 1 39 ? -4.188 8.572 -4.022 1.00 0.00 1112 SER A O 19
ATOM 23620 N N . LEU A 1 40 ? -3.520 7.127 -5.608 1.00 0.00 1113 LEU A N 19
ATOM 23621 C CA . LEU A 1 40 ? -2.080 7.223 -5.342 1.00 0.00 1113 LEU A CA 19
ATOM 23622 C C . LEU A 1 40 ? -1.532 8.640 -5.632 1.00 0.00 1113 LEU A C 19
ATOM 23623 O O . LEU A 1 40 ? -0.622 9.101 -4.944 1.00 0.00 1113 LEU A O 19
ATOM 23639 N N . GLU A 1 41 ? -2.113 9.356 -6.602 1.00 0.00 1114 GLU A N 19
ATOM 23640 C CA . GLU A 1 41 ? -1.763 10.749 -6.920 1.00 0.00 1114 GLU A CA 19
ATOM 23641 C C . GLU A 1 41 ? -2.337 11.764 -5.911 1.00 0.00 1114 GLU A C 19
ATOM 23642 O O . GLU A 1 41 ? -1.685 12.775 -5.635 1.00 0.00 1114 GLU A O 19
ATOM 23654 N N . SER A 1 42 ? -3.501 11.493 -5.299 1.00 0.00 1115 SER A N 19
ATOM 23655 C CA . SER A 1 42 ? -4.056 12.325 -4.214 1.00 0.00 1115 SER A CA 19
ATOM 23656 C C . SER A 1 42 ? -3.211 12.245 -2.932 1.00 0.00 1115 SER A C 19
ATOM 23657 O O . SER A 1 42 ? -3.050 13.243 -2.222 1.00 0.00 1115 SER A O 19
ATOM 23665 N N . MET A 1 43 ? -2.610 11.081 -2.666 1.00 0.00 1116 MET A N 19
ATOM 23666 C CA . MET A 1 43 ? -1.629 10.872 -1.587 1.00 0.00 1116 MET A CA 19
ATOM 23667 C C . MET A 1 43 ? -0.212 11.400 -1.918 1.00 0.00 1116 MET A C 19
ATOM 23668 O O . MET A 1 43 ? 0.669 11.369 -1.059 1.00 0.00 1116 MET A O 19
ATOM 23682 N N . GLY A 1 44 ? 0.016 11.906 -3.139 1.00 0.00 1117 GLY A N 19
ATOM 23683 C CA . GLY A 1 44 ? 1.269 12.560 -3.548 1.00 0.00 1117 GLY A CA 19
ATOM 23684 C C . GLY A 1 44 ? 2.500 11.639 -3.557 1.00 0.00 1117 GLY A C 19
ATOM 23685 O O . GLY A 1 44 ? 3.613 12.099 -3.290 1.00 0.00 1117 GLY A O 19
ATOM 23689 N N . LEU A 1 45 ? 2.301 10.337 -3.785 1.00 0.00 1118 LEU A N 19
ATOM 23690 C CA . LEU A 1 45 ? 3.327 9.297 -3.635 1.00 0.00 1118 LEU A CA 19
ATOM 23691 C C . LEU A 1 45 ? 4.413 9.393 -4.731 1.00 0.00 1118 LEU A C 19
ATOM 23692 O O . LEU A 1 45 ? 4.132 9.214 -5.920 1.00 0.00 1118 LEU A O 19
ATOM 23708 N N . ASP A 1 46 ? 5.660 9.643 -4.321 1.00 0.00 1119 ASP A N 19
ATOM 23709 C CA . ASP A 1 46 ? 6.873 9.557 -5.158 1.00 0.00 1119 ASP A CA 19
ATOM 23710 C C . ASP A 1 46 ? 7.478 8.136 -5.129 1.00 0.00 1119 ASP A C 19
ATOM 23711 O O . ASP A 1 46 ? 7.144 7.327 -4.264 1.00 0.00 1119 ASP A O 19
ATOM 23720 N N . SER A 1 47 ? 8.392 7.795 -6.047 1.00 0.00 1120 SER A N 19
ATOM 23721 C CA . SER A 1 47 ? 8.912 6.416 -6.201 1.00 0.00 1120 SER A CA 19
ATOM 23722 C C . SER A 1 47 ? 9.540 5.824 -4.935 1.00 0.00 1120 SER A C 19
ATOM 23723 O O . SER A 1 47 ? 9.221 4.695 -4.560 1.00 0.00 1120 SER A O 19
ATOM 23730 N N . VAL A 1 48 ? 10.409 6.563 -4.242 1.00 0.00 1121 VAL A N 19
ATOM 23731 C CA . VAL A 1 48 ? 11.045 6.122 -2.984 1.00 0.00 1121 VAL A CA 19
ATOM 23732 C C . VAL A 1 48 ? 9.991 5.788 -1.911 1.00 0.00 1121 VAL A C 19
ATOM 23733 O O . VAL A 1 48 ? 10.119 4.788 -1.197 1.00 0.00 1121 VAL A O 19
ATOM 23746 N N . MET A 1 49 ? 8.915 6.578 -1.845 1.00 0.00 1122 MET A N 19
ATOM 23747 C CA . MET A 1 49 ? 7.782 6.324 -0.951 1.00 0.00 1122 MET A CA 19
ATOM 23748 C C . MET A 1 49 ? 6.911 5.138 -1.413 1.00 0.00 1122 MET A C 19
ATOM 23749 O O . MET A 1 49 ? 6.431 4.376 -0.579 1.00 0.00 1122 MET A O 19
ATOM 23763 N N . ILE A 1 50 ? 6.751 4.920 -2.725 1.00 0.00 1123 ILE A N 19
ATOM 23764 C CA . ILE A 1 50 ? 6.068 3.747 -3.301 1.00 0.00 1123 ILE A CA 19
ATOM 23765 C C . ILE A 1 50 ? 6.831 2.446 -2.994 1.00 0.00 1123 ILE A C 19
ATOM 23766 O O . ILE A 1 50 ? 6.221 1.450 -2.604 1.00 0.00 1123 ILE A O 19
ATOM 23782 N N . ARG A 1 51 ? 8.168 2.453 -3.102 1.00 0.00 1124 ARG A N 19
ATOM 23783 C CA . ARG A 1 51 ? 9.038 1.324 -2.718 1.00 0.00 1124 ARG A CA 19
ATOM 23784 C C . ARG A 1 51 ? 8.902 0.990 -1.224 1.00 0.00 1124 ARG A C 19
ATOM 23785 O O . ARG A 1 51 ? 8.767 -0.180 -0.867 1.00 0.00 1124 ARG A O 19
ATOM 23806 N N . ALA A 1 52 ? 8.825 2.011 -0.364 1.00 0.00 1125 ALA A N 19
ATOM 23807 C CA . ALA A 1 52 ? 8.521 1.849 1.059 1.00 0.00 1125 ALA A CA 19
ATOM 23808 C C . ALA A 1 52 ? 7.104 1.297 1.310 1.00 0.00 1125 ALA A C 19
ATOM 23809 O O . ALA A 1 52 ? 6.939 0.397 2.131 1.00 0.00 1125 ALA A O 19
ATOM 23816 N N . LEU A 1 53 ? 6.087 1.769 0.577 1.00 0.00 1126 LEU A N 19
ATOM 23817 C CA . LEU A 1 53 ? 4.697 1.302 0.680 1.00 0.00 1126 LEU A CA 19
ATOM 23818 C C . LEU A 1 53 ? 4.570 -0.188 0.301 1.00 0.00 1126 LEU A C 19
ATOM 23819 O O . LEU A 1 53 ? 3.989 -0.970 1.054 1.00 0.00 1126 LEU A O 19
ATOM 23835 N N . ALA A 1 54 ? 5.181 -0.602 -0.821 1.00 0.00 1127 ALA A N 19
ATOM 23836 C CA . ALA A 1 54 ? 5.234 -2.002 -1.253 1.00 0.00 1127 ALA A CA 19
ATOM 23837 C C . ALA A 1 54 ? 5.931 -2.904 -0.216 1.00 0.00 1127 ALA A C 19
ATOM 23838 O O . ALA A 1 54 ? 5.449 -3.995 0.092 1.00 0.00 1127 ALA A O 19
ATOM 23845 N N . SER A 1 55 ? 7.024 -2.422 0.385 1.00 0.00 1128 SER A N 19
ATOM 23846 C CA . SER A 1 55 ? 7.723 -3.111 1.479 1.00 0.00 1128 SER A CA 19
ATOM 23847 C C . SER A 1 55 ? 6.853 -3.238 2.743 1.00 0.00 1128 SER A C 19
ATOM 23848 O O . SER A 1 55 ? 6.775 -4.316 3.335 1.00 0.00 1128 SER A O 19
ATOM 23856 N N . ARG A 1 56 ? 6.132 -2.176 3.131 1.00 0.00 1129 ARG A N 19
ATOM 23857 C CA . ARG A 1 56 ? 5.235 -2.147 4.292 1.00 0.00 1129 ARG A CA 19
ATOM 23858 C C . ARG A 1 56 ? 4.039 -3.096 4.126 1.00 0.00 1129 ARG A C 19
ATOM 23859 O O . ARG A 1 56 ? 3.691 -3.809 5.072 1.00 0.00 1129 ARG A O 19
ATOM 23880 N N . LEU A 1 57 ? 3.464 -3.163 2.921 1.00 0.00 1130 LEU A N 19
ATOM 23881 C CA . LEU A 1 57 ? 2.437 -4.144 2.546 1.00 0.00 1130 LEU A CA 19
ATOM 23882 C C . LEU A 1 57 ? 2.989 -5.577 2.611 1.00 0.00 1130 LEU A C 19
ATOM 23883 O O . LEU A 1 57 ? 2.348 -6.451 3.202 1.00 0.00 1130 LEU A O 19
ATOM 23899 N N . SER A 1 58 ? 4.196 -5.815 2.093 1.00 0.00 1131 SER A N 19
ATOM 23900 C CA . SER A 1 58 ? 4.843 -7.136 2.132 1.00 0.00 1131 SER A CA 19
ATOM 23901 C C . SER A 1 58 ? 5.151 -7.630 3.555 1.00 0.00 1131 SER A C 19
ATOM 23902 O O . SER A 1 58 ? 5.137 -8.839 3.801 1.00 0.00 1131 SER A O 19
ATOM 23910 N N . ALA A 1 59 ? 5.406 -6.721 4.492 1.00 0.00 1132 ALA A N 19
ATOM 23911 C CA . ALA A 1 59 ? 5.731 -7.041 5.882 1.00 0.00 1132 ALA A CA 19
ATOM 23912 C C . ALA A 1 59 ? 4.524 -7.519 6.720 1.00 0.00 1132 ALA A C 19
ATOM 23913 O O . ALA A 1 59 ? 4.690 -8.373 7.593 1.00 0.00 1132 ALA A O 19
ATOM 23920 N N . GLU A 1 60 ? 3.318 -6.975 6.491 1.00 0.00 1133 GLU A N 19
ATOM 23921 C CA . GLU A 1 60 ? 2.158 -7.133 7.411 1.00 0.00 1133 GLU A CA 19
ATOM 23922 C C . GLU A 1 60 ? 0.772 -7.269 6.742 1.00 0.00 1133 GLU A C 19
ATOM 23923 O O . GLU A 1 60 ? -0.208 -7.552 7.439 1.00 0.00 1133 GLU A O 19
ATOM 23935 N N . VAL A 1 61 ? 0.668 -7.122 5.415 1.00 0.00 1134 VAL A N 19
ATOM 23936 C CA . VAL A 1 61 ? -0.570 -7.370 4.644 1.00 0.00 1134 VAL A CA 19
ATOM 23937 C C . VAL A 1 61 ? -0.420 -8.602 3.751 1.00 0.00 1134 VAL A C 19
ATOM 23938 O O . VAL A 1 61 ? -0.937 -9.668 4.092 1.00 0.00 1134 VAL A O 19
ATOM 23951 N N . ALA A 1 62 ? 0.306 -8.472 2.637 1.00 0.00 1135 ALA A N 19
ATOM 23952 C CA . ALA A 1 62 ? 0.646 -9.547 1.703 1.00 0.00 1135 ALA A CA 19
ATOM 23953 C C . ALA A 1 62 ? 1.794 -9.123 0.752 1.00 0.00 1135 ALA A C 19
ATOM 23954 O O . ALA A 1 62 ? 1.876 -7.934 0.423 1.00 0.00 1135 ALA A O 19
ATOM 23961 N N . PRO A 1 63 ? 2.662 -10.050 0.288 1.00 0.00 1136 PRO A N 19
ATOM 23962 C CA . PRO A 1 63 ? 3.789 -9.740 -0.596 1.00 0.00 1136 PRO A CA 19
ATOM 23963 C C . PRO A 1 63 ? 3.384 -9.031 -1.899 1.00 0.00 1136 PRO A C 19
ATOM 23964 O O . PRO A 1 63 ? 2.471 -9.479 -2.605 1.00 0.00 1136 PRO A O 19
ATOM 23975 N N . VAL A 1 64 ? 4.072 -7.931 -2.225 1.00 0.00 1137 VAL A N 19
ATOM 23976 C CA . VAL A 1 64 ? 3.846 -7.119 -3.432 1.00 0.00 1137 VAL A CA 19
ATOM 23977 C C . VAL A 1 64 ? 5.103 -6.331 -3.826 1.00 0.00 1137 VAL A C 19
ATOM 23978 O O . VAL A 1 64 ? 5.781 -5.753 -2.976 1.00 0.00 1137 VAL A O 19
ATOM 23991 N N . GLY A 1 65 ? 5.430 -6.310 -5.122 1.00 0.00 1138 GLY A N 19
ATOM 23992 C CA . GLY A 1 65 ? 6.523 -5.496 -5.670 1.00 0.00 1138 GLY A CA 19
ATOM 23993 C C . GLY A 1 65 ? 6.061 -4.079 -6.055 1.00 0.00 1138 GLY A C 19
ATOM 23994 O O . GLY A 1 65 ? 4.908 -3.913 -6.460 1.00 0.00 1138 GLY A O 19
ATOM 23998 N N . PRO A 1 66 ? 6.927 -3.049 -5.999 1.00 0.00 1139 PRO A N 19
ATOM 23999 C CA . PRO A 1 66 ? 6.561 -1.674 -6.365 1.00 0.00 1139 PRO A CA 19
ATOM 24000 C C . PRO A 1 66 ? 6.182 -1.526 -7.846 1.00 0.00 1139 PRO A C 19
ATOM 24001 O O . PRO A 1 66 ? 5.446 -0.610 -8.198 1.00 0.00 1139 PRO A O 19
ATOM 24012 N N . GLU A 1 67 ? 6.586 -2.463 -8.711 1.00 0.00 1140 GLU A N 19
ATOM 24013 C CA . GLU A 1 67 ? 6.141 -2.549 -10.111 1.00 0.00 1140 GLU A CA 19
ATOM 24014 C C . GLU A 1 67 ? 4.614 -2.700 -10.257 1.00 0.00 1140 GLU A C 19
ATOM 24015 O O . GLU A 1 67 ? 4.040 -2.237 -11.248 1.00 0.00 1140 GLU A O 19
ATOM 24027 N N . MET A 1 68 ? 3.938 -3.289 -9.257 1.00 0.00 1141 MET A N 19
ATOM 24028 C CA . MET A 1 68 ? 2.472 -3.304 -9.174 1.00 0.00 1141 MET A CA 19
ATOM 24029 C C . MET A 1 68 ? 1.926 -1.896 -8.882 1.00 0.00 1141 MET A C 19
ATOM 24030 O O . MET A 1 68 ? 1.038 -1.412 -9.580 1.00 0.00 1141 MET A O 19
ATOM 24044 N N . LEU A 1 69 ? 2.487 -1.208 -7.880 1.00 0.00 1142 LEU A N 19
ATOM 24045 C CA . LEU A 1 69 ? 2.057 0.127 -7.438 1.00 0.00 1142 LEU A CA 19
ATOM 24046 C C . LEU A 1 69 ? 2.318 1.222 -8.494 1.00 0.00 1142 LEU A C 19
ATOM 24047 O O . LEU A 1 69 ? 1.523 2.160 -8.595 1.00 0.00 1142 LEU A O 19
ATOM 24063 N N . PHE A 1 70 ? 3.361 1.092 -9.325 1.00 0.00 1143 PHE A N 19
ATOM 24064 C CA . PHE A 1 70 ? 3.578 1.968 -10.486 1.00 0.00 1143 PHE A CA 19
ATOM 24065 C C . PHE A 1 70 ? 2.529 1.767 -11.606 1.00 0.00 1143 PHE A C 19
ATOM 24066 O O . PHE A 1 70 ? 2.262 2.702 -12.366 1.00 0.00 1143 PHE A O 19
ATOM 24083 N N . GLY A 1 71 ? 1.908 0.586 -11.710 1.00 0.00 1144 GLY A N 19
ATOM 24084 C CA . GLY A 1 71 ? 0.805 0.299 -12.643 1.00 0.00 1144 GLY A CA 19
ATOM 24085 C C . GLY A 1 71 ? -0.591 0.655 -12.103 1.00 0.00 1144 GLY A C 19
ATOM 24086 O O . GLY A 1 71 ? -1.486 1.007 -12.876 1.00 0.00 1144 GLY A O 19
ATOM 24090 N N . LEU A 1 72 ? -0.774 0.586 -10.782 1.00 0.00 1145 LEU A N 19
ATOM 24091 C CA . LEU A 1 72 ? -2.007 0.936 -10.059 1.00 0.00 1145 LEU A CA 19
ATOM 24092 C C . LEU A 1 72 ? -2.344 2.446 -10.096 1.00 0.00 1145 LEU A C 19
ATOM 24093 O O . LEU A 1 72 ? -1.521 3.283 -10.479 1.00 0.00 1145 LEU A O 19
ATOM 24109 N N . ARG A 1 73 ? -3.570 2.778 -9.655 1.00 0.00 1146 ARG A N 19
ATOM 24110 C CA . ARG A 1 73 ? -4.094 4.157 -9.553 1.00 0.00 1146 ARG A CA 19
ATOM 24111 C C . ARG A 1 73 ? -4.915 4.420 -8.278 1.00 0.00 1146 ARG A C 19
ATOM 24112 O O . ARG A 1 73 ? -4.695 5.446 -7.639 1.00 0.00 1146 ARG A O 19
ATOM 24133 N N . ASP A 1 74 ? -5.799 3.502 -7.886 1.00 0.00 1147 ASP A N 19
ATOM 24134 C CA . ASP A 1 74 ? -6.630 3.581 -6.666 1.00 0.00 1147 ASP A CA 19
ATOM 24135 C C . ASP A 1 74 ? -6.394 2.377 -5.736 1.00 0.00 1147 ASP A C 19
ATOM 24136 O O . ASP A 1 74 ? -6.084 1.279 -6.215 1.00 0.00 1147 ASP A O 19
ATOM 24145 N N . LEU A 1 75 ? -6.599 2.541 -4.423 1.00 0.00 1148 LEU A N 19
ATOM 24146 C CA . LEU A 1 75 ? -6.515 1.413 -3.480 1.00 0.00 1148 LEU A CA 19
ATOM 24147 C C . LEU A 1 75 ? -7.637 0.365 -3.677 1.00 0.00 1148 LEU A C 19
ATOM 24148 O O . LEU A 1 75 ? -7.472 -0.780 -3.261 1.00 0.00 1148 LEU A O 19
ATOM 24164 N N . ASP A 1 76 ? -8.726 0.712 -4.373 1.00 0.00 1149 ASP A N 19
ATOM 24165 C CA . ASP A 1 76 ? -9.747 -0.235 -4.857 1.00 0.00 1149 ASP A CA 19
ATOM 24166 C C . ASP A 1 76 ? -9.158 -1.286 -5.822 1.00 0.00 1149 ASP A C 19
ATOM 24167 O O . ASP A 1 76 ? -9.601 -2.436 -5.839 1.00 0.00 1149 ASP A O 19
ATOM 24176 N N . GLU A 1 77 ? -8.155 -0.920 -6.621 1.00 0.00 1150 GLU A N 19
ATOM 24177 C CA . GLU A 1 77 ? -7.452 -1.845 -7.516 1.00 0.00 1150 GLU A CA 19
ATOM 24178 C C . GLU A 1 77 ? -6.342 -2.623 -6.783 1.00 0.00 1150 GLU A C 19
ATOM 24179 O O . GLU A 1 77 ? -6.085 -3.784 -7.106 1.00 0.00 1150 GLU A O 19
ATOM 24191 N N . LEU A 1 78 ? -5.720 -2.020 -5.758 1.00 0.00 1151 LEU A N 19
ATOM 24192 C CA . LEU A 1 78 ? -4.718 -2.665 -4.898 1.00 0.00 1151 LEU A CA 19
ATOM 24193 C C . LEU A 1 78 ? -5.352 -3.766 -4.025 1.00 0.00 1151 LEU A C 19
ATOM 24194 O O . LEU A 1 78 ? -4.841 -4.887 -3.982 1.00 0.00 1151 LEU A O 19
ATOM 24210 N N . VAL A 1 79 ? -6.475 -3.480 -3.353 1.00 0.00 1152 VAL A N 19
ATOM 24211 C CA . VAL A 1 79 ? -7.170 -4.442 -2.480 1.00 0.00 1152 VAL A CA 19
ATOM 24212 C C . VAL A 1 79 ? -7.679 -5.661 -3.253 1.00 0.00 1152 VAL A C 19
ATOM 24213 O O . VAL A 1 79 ? -7.561 -6.783 -2.763 1.00 0.00 1152 VAL A O 19
ATOM 24226 N N . ASP A 1 80 ? -8.148 -5.479 -4.493 1.00 0.00 1153 ASP A N 19
ATOM 24227 C CA . ASP A 1 80 ? -8.565 -6.577 -5.386 1.00 0.00 1153 ASP A CA 19
ATOM 24228 C C . ASP A 1 80 ? -7.412 -7.535 -5.732 1.00 0.00 1153 ASP A C 19
ATOM 24229 O O . ASP A 1 80 ? -7.643 -8.738 -5.894 1.00 0.00 1153 ASP A O 19
ATOM 24238 N N . HIS A 1 81 ? -6.169 -7.038 -5.806 1.00 0.00 1154 HIS A N 19
ATOM 24239 C CA . HIS A 1 81 ? -4.973 -7.868 -5.970 1.00 0.00 1154 HIS A CA 19
ATOM 24240 C C . HIS A 1 81 ? -4.602 -8.586 -4.666 1.00 0.00 1154 HIS A C 19
ATOM 24241 O O . HIS A 1 81 ? -4.426 -9.806 -4.660 1.00 0.00 1154 HIS A O 19
ATOM 24256 N N . LEU A 1 82 ? -4.499 -7.864 -3.540 1.00 0.00 1155 LEU A N 19
ATOM 24257 C CA . LEU A 1 82 ? -4.020 -8.449 -2.276 1.00 0.00 1155 LEU A CA 19
ATOM 24258 C C . LEU A 1 82 ? -5.013 -9.422 -1.612 1.00 0.00 1155 LEU A C 19
ATOM 24259 O O . LEU A 1 82 ? -4.577 -10.402 -1.001 1.00 0.00 1155 LEU A O 19
ATOM 24275 N N . VAL A 1 83 ? -6.330 -9.223 -1.767 1.00 0.00 1156 VAL A N 19
ATOM 24276 C CA . VAL A 1 83 ? -7.350 -10.168 -1.261 1.00 0.00 1156 VAL A CA 19
ATOM 24277 C C . VAL A 1 83 ? -7.300 -11.518 -1.994 1.00 0.00 1156 VAL A C 19
ATOM 24278 O O . VAL A 1 83 ? -7.549 -12.558 -1.391 1.00 0.00 1156 VAL A O 19
ATOM 24291 N N . ALA A 1 84 ? -6.915 -11.514 -3.280 1.00 0.00 1157 ALA A N 19
ATOM 24292 C CA . ALA A 1 84 ? -6.706 -12.718 -4.081 1.00 0.00 1157 ALA A CA 19
ATOM 24293 C C . ALA A 1 84 ? -5.328 -13.369 -3.840 1.00 0.00 1157 ALA A C 19
ATOM 24294 O O . ALA A 1 84 ? -5.201 -14.597 -3.910 1.00 0.00 1157 ALA A O 19
ATOM 24301 N N . ALA A 1 85 ? -4.300 -12.571 -3.536 1.00 0.00 1158 ALA A N 19
ATOM 24302 C CA . ALA A 1 85 ? -2.938 -13.035 -3.247 1.00 0.00 1158 ALA A CA 19
ATOM 24303 C C . ALA A 1 85 ? -2.797 -13.764 -1.882 1.00 0.00 1158 ALA A C 19
ATOM 24304 O O . ALA A 1 85 ? -1.848 -14.533 -1.695 1.00 0.00 1158 ALA A O 19
ATOM 24311 N N . ARG A 1 86 ? -3.735 -13.540 -0.945 1.00 0.00 1159 ARG A N 19
ATOM 24312 C CA . ARG A 1 86 ? -3.814 -14.185 0.380 1.00 0.00 1159 ARG A CA 19
ATOM 24313 C C . ARG A 1 86 ? -3.959 -15.712 0.264 1.00 0.00 1159 ARG A C 19
ATOM 24314 O O . ARG A 1 86 ? -4.953 -16.185 -0.336 1.00 0.00 1159 ARG A O 19
ATOM 24378 N N . GLY A 1 1 ? -20.585 -4.642 -17.983 1.00 0.00 -4 GLY A N 20
ATOM 24379 C CA . GLY A 1 1 ? -20.133 -3.645 -16.987 1.00 0.00 -4 GLY A CA 20
ATOM 24380 C C . GLY A 1 1 ? -18.686 -3.885 -16.558 1.00 0.00 -4 GLY A C 20
ATOM 24381 O O . GLY A 1 1 ? -18.155 -4.978 -16.776 1.00 0.00 -4 GLY A O 20
ATOM 24387 N N . PRO A 1 2 ? -18.031 -2.879 -15.944 1.00 0.00 -3 PRO A N 20
ATOM 24388 C CA . PRO A 1 2 ? -16.626 -2.963 -15.524 1.00 0.00 -3 PRO A CA 20
ATOM 24389 C C . PRO A 1 2 ? -16.388 -3.856 -14.288 1.00 0.00 -3 PRO A C 20
ATOM 24390 O O . PRO A 1 2 ? -15.257 -4.302 -14.060 1.00 0.00 -3 PRO A O 20
ATOM 24401 N N . GLY A 1 3 ? -17.428 -4.127 -13.489 1.00 0.00 -2 GLY A N 20
ATOM 24402 C CA . GLY A 1 3 ? -17.366 -4.968 -12.287 1.00 0.00 -2 GLY A CA 20
ATOM 24403 C C . GLY A 1 3 ? -18.730 -5.163 -11.606 1.00 0.00 -2 GLY A C 20
ATOM 24404 O O . GLY A 1 3 ? -19.775 -4.777 -12.141 1.00 0.00 -2 GLY A O 20
ATOM 24408 N N . SER A 1 4 ? -18.714 -5.774 -10.418 1.00 0.00 -1 SER A N 20
ATOM 24409 C CA . SER A 1 4 ? -19.901 -6.076 -9.592 1.00 0.00 -1 SER A CA 20
ATOM 24410 C C . SER A 1 4 ? -19.542 -6.155 -8.098 1.00 0.00 -1 SER A C 20
ATOM 24411 O O . SER A 1 4 ? -18.376 -6.360 -7.742 1.00 0.00 -1 SER A O 20
ATOM 24419 N N . ALA A 1 5 ? -20.529 -5.988 -7.210 1.00 0.00 1078 ALA A N 20
ATOM 24420 C CA . ALA A 1 5 ? -20.364 -5.995 -5.749 1.00 0.00 1078 ALA A CA 20
ATOM 24421 C C . ALA A 1 5 ? -21.599 -6.570 -5.017 1.00 0.00 1078 ALA A C 20
ATOM 24422 O O . ALA A 1 5 ? -22.732 -6.451 -5.499 1.00 0.00 1078 ALA A O 20
ATOM 24429 N N . ALA A 1 6 ? -21.373 -7.162 -3.838 1.00 0.00 1079 ALA A N 20
ATOM 24430 C CA . ALA A 1 6 ? -22.402 -7.765 -2.974 1.00 0.00 1079 ALA A CA 20
ATOM 24431 C C . ALA A 1 6 ? -21.994 -7.734 -1.489 1.00 0.00 1079 ALA A C 20
ATOM 24432 O O . ALA A 1 6 ? -20.806 -7.654 -1.158 1.00 0.00 1079 ALA A O 20
ATOM 24439 N N . ALA A 1 7 ? -22.970 -7.864 -0.582 1.00 0.00 1080 ALA A N 20
ATOM 24440 C CA . ALA A 1 7 ? -22.750 -7.871 0.869 1.00 0.00 1080 ALA A CA 20
ATOM 24441 C C . ALA A 1 7 ? -21.889 -9.050 1.376 1.00 0.00 1080 ALA A C 20
ATOM 24442 O O . ALA A 1 7 ? -21.319 -8.985 2.466 1.00 0.00 1080 ALA A O 20
ATOM 24449 N N . ASP A 1 8 ? -21.760 -10.121 0.588 1.00 0.00 1081 ASP A N 20
ATOM 24450 C CA . ASP A 1 8 ? -20.892 -11.277 0.881 1.00 0.00 1081 ASP A CA 20
ATOM 24451 C C . ASP A 1 8 ? -19.383 -10.964 0.763 1.00 0.00 1081 ASP A C 20
ATOM 24452 O O . ASP A 1 8 ? -18.555 -11.700 1.299 1.00 0.00 1081 ASP A O 20
ATOM 24461 N N . ASP A 1 9 ? -19.004 -9.877 0.080 1.00 0.00 1082 ASP A N 20
ATOM 24462 C CA . ASP A 1 9 ? -17.613 -9.493 -0.231 1.00 0.00 1082 ASP A CA 20
ATOM 24463 C C . ASP A 1 9 ? -16.873 -8.778 0.930 1.00 0.00 1082 ASP A C 20
ATOM 24464 O O . ASP A 1 9 ? -15.995 -7.940 0.711 1.00 0.00 1082 ASP A O 20
ATOM 24473 N N . GLY A 1 10 ? -17.242 -9.073 2.183 1.00 0.00 1083 GLY A N 20
ATOM 24474 C CA . GLY A 1 10 ? -16.756 -8.380 3.383 1.00 0.00 1083 GLY A CA 20
ATOM 24475 C C . GLY A 1 10 ? -15.246 -8.495 3.630 1.00 0.00 1083 GLY A C 20
ATOM 24476 O O . GLY A 1 10 ? -14.651 -7.592 4.232 1.00 0.00 1083 GLY A O 20
ATOM 24480 N N . ARG A 1 11 ? -14.589 -9.556 3.121 1.00 0.00 1084 ARG A N 20
ATOM 24481 C CA . ARG A 1 11 ? -13.127 -9.741 3.194 1.00 0.00 1084 ARG A CA 20
ATOM 24482 C C . ARG A 1 11 ? -12.357 -8.617 2.503 1.00 0.00 1084 ARG A C 20
ATOM 24483 O O . ARG A 1 11 ? -11.338 -8.163 3.025 1.00 0.00 1084 ARG A O 20
ATOM 24504 N N . ARG A 1 12 ? -12.858 -8.142 1.357 1.00 0.00 1085 ARG A N 20
ATOM 24505 C CA . ARG A 1 12 ? -12.275 -7.034 0.584 1.00 0.00 1085 ARG A CA 20
ATOM 24506 C C . ARG A 1 12 ? -12.322 -5.717 1.367 1.00 0.00 1085 ARG A C 20
ATOM 24507 O O . ARG A 1 12 ? -11.325 -5.002 1.415 1.00 0.00 1085 ARG A O 20
ATOM 24528 N N . ALA A 1 13 ? -13.445 -5.414 2.022 1.00 0.00 1086 ALA A N 20
ATOM 24529 C CA . ALA A 1 13 ? -13.596 -4.227 2.866 1.00 0.00 1086 ALA A CA 20
ATOM 24530 C C . ALA A 1 13 ? -12.673 -4.260 4.106 1.00 0.00 1086 ALA A C 20
ATOM 24531 O O . ALA A 1 13 ? -12.038 -3.258 4.442 1.00 0.00 1086 ALA A O 20
ATOM 24538 N N . GLU A 1 14 ? -12.546 -5.426 4.753 1.00 0.00 1087 GLU A N 20
ATOM 24539 C CA . GLU A 1 14 ? -11.623 -5.654 5.871 1.00 0.00 1087 GLU A CA 20
ATOM 24540 C C . GLU A 1 14 ? -10.154 -5.441 5.466 1.00 0.00 1087 GLU A C 20
ATOM 24541 O O . GLU A 1 14 ? -9.414 -4.746 6.167 1.00 0.00 1087 GLU A O 20
ATOM 24553 N N . LEU A 1 15 ? -9.728 -5.982 4.315 1.00 0.00 1088 LEU A N 20
ATOM 24554 C CA . LEU A 1 15 ? -8.381 -5.780 3.777 1.00 0.00 1088 LEU A CA 20
ATOM 24555 C C . LEU A 1 15 ? -8.135 -4.319 3.352 1.00 0.00 1088 LEU A C 20
ATOM 24556 O O . LEU A 1 15 ? -7.054 -3.790 3.610 1.00 0.00 1088 LEU A O 20
ATOM 24572 N N . ALA A 1 16 ? -9.121 -3.641 2.762 1.00 0.00 1089 ALA A N 20
ATOM 24573 C CA . ALA A 1 16 ? -8.994 -2.249 2.325 1.00 0.00 1089 ALA A CA 20
ATOM 24574 C C . ALA A 1 16 ? -8.714 -1.286 3.495 1.00 0.00 1089 ALA A C 20
ATOM 24575 O O . ALA A 1 16 ? -7.909 -0.363 3.352 1.00 0.00 1089 ALA A O 20
ATOM 24582 N N . ASP A 1 17 ? -9.302 -1.526 4.675 1.00 0.00 1090 ASP A N 20
ATOM 24583 C CA . ASP A 1 17 ? -9.009 -0.737 5.883 1.00 0.00 1090 ASP A CA 20
ATOM 24584 C C . ASP A 1 17 ? -7.573 -0.959 6.403 1.00 0.00 1090 ASP A C 20
ATOM 24585 O O . ASP A 1 17 ? -6.926 -0.008 6.846 1.00 0.00 1090 ASP A O 20
ATOM 24594 N N . ARG A 1 18 ? -7.043 -2.186 6.299 1.00 0.00 1091 ARG A N 20
ATOM 24595 C CA . ARG A 1 18 ? -5.662 -2.528 6.695 1.00 0.00 1091 ARG A CA 20
ATOM 24596 C C . ARG A 1 18 ? -4.642 -1.879 5.760 1.00 0.00 1091 ARG A C 20
ATOM 24597 O O . ARG A 1 18 ? -3.647 -1.321 6.230 1.00 0.00 1091 ARG A O 20
ATOM 24618 N N . VAL A 1 19 ? -4.922 -1.876 4.457 1.00 0.00 1092 VAL A N 20
ATOM 24619 C CA . VAL A 1 19 ? -4.155 -1.132 3.445 1.00 0.00 1092 VAL A CA 20
ATOM 24620 C C . VAL A 1 19 ? -4.183 0.364 3.745 1.00 0.00 1092 VAL A C 20
ATOM 24621 O O . VAL A 1 19 ? -3.127 0.981 3.830 1.00 0.00 1092 VAL A O 20
ATOM 24634 N N . SER A 1 20 ? -5.366 0.940 3.974 1.00 0.00 1093 SER A N 20
ATOM 24635 C CA . SER A 1 20 ? -5.539 2.375 4.242 1.00 0.00 1093 SER A CA 20
ATOM 24636 C C . SER A 1 20 ? -4.736 2.845 5.460 1.00 0.00 1093 SER A C 20
ATOM 24637 O O . SER A 1 20 ? -4.060 3.875 5.383 1.00 0.00 1093 SER A O 20
ATOM 24645 N N . ARG A 1 21 ? -4.719 2.055 6.546 1.00 0.00 1094 ARG A N 20
ATOM 24646 C CA . ARG A 1 21 ? -3.898 2.276 7.736 1.00 0.00 1094 ARG A CA 20
ATOM 24647 C C . ARG A 1 21 ? -2.397 2.142 7.450 1.00 0.00 1094 ARG A C 20
ATOM 24648 O O . ARG A 1 21 ? -1.629 2.980 7.911 1.00 0.00 1094 ARG A O 20
ATOM 24669 N N . THR A 1 22 ? -1.981 1.143 6.671 1.00 0.00 1095 THR A N 20
ATOM 24670 C CA . THR A 1 22 ? -0.562 0.901 6.329 1.00 0.00 1095 THR A CA 20
ATOM 24671 C C . THR A 1 22 ? -0.007 2.032 5.464 1.00 0.00 1095 THR A C 20
ATOM 24672 O O . THR A 1 22 ? 1.085 2.542 5.725 1.00 0.00 1095 THR A O 20
ATOM 24683 N N . VAL A 1 23 ? -0.785 2.474 4.471 1.00 0.00 1096 VAL A N 20
ATOM 24684 C CA . VAL A 1 23 ? -0.489 3.626 3.618 1.00 0.00 1096 VAL A CA 20
ATOM 24685 C C . VAL A 1 23 ? -0.383 4.897 4.459 1.00 0.00 1096 VAL A C 20
ATOM 24686 O O . VAL A 1 23 ? 0.642 5.577 4.401 1.00 0.00 1096 VAL A O 20
ATOM 24699 N N . ALA A 1 24 ? -1.394 5.199 5.284 1.00 0.00 1097 ALA A N 20
ATOM 24700 C CA . ALA A 1 24 ? -1.427 6.396 6.130 1.00 0.00 1097 ALA A CA 20
ATOM 24701 C C . ALA A 1 24 ? -0.226 6.475 7.089 1.00 0.00 1097 ALA A C 20
ATOM 24702 O O . ALA A 1 24 ? 0.443 7.507 7.165 1.00 0.00 1097 ALA A O 20
ATOM 24709 N N . ASP A 1 25 ? 0.101 5.366 7.759 1.00 0.00 1098 ASP A N 20
ATOM 24710 C CA . ASP A 1 25 ? 1.254 5.249 8.655 1.00 0.00 1098 ASP A CA 20
ATOM 24711 C C . ASP A 1 25 ? 2.602 5.458 7.933 1.00 0.00 1098 ASP A C 20
ATOM 24712 O O . ASP A 1 25 ? 3.533 6.031 8.507 1.00 0.00 1098 ASP A O 20
ATOM 24721 N N . THR A 1 26 ? 2.705 5.027 6.669 1.00 0.00 1099 THR A N 20
ATOM 24722 C CA . THR A 1 26 ? 3.917 5.187 5.844 1.00 0.00 1099 THR A CA 20
ATOM 24723 C C . THR A 1 26 ? 4.087 6.627 5.333 1.00 0.00 1099 THR A C 20
ATOM 24724 O O . THR A 1 26 ? 5.173 7.195 5.474 1.00 0.00 1099 THR A O 20
ATOM 24735 N N . ILE A 1 27 ? 3.032 7.242 4.779 1.00 0.00 1100 ILE A N 20
ATOM 24736 C CA . ILE A 1 27 ? 3.095 8.583 4.157 1.00 0.00 1100 ILE A CA 20
ATOM 24737 C C . ILE A 1 27 ? 2.918 9.744 5.157 1.00 0.00 1100 ILE A C 20
ATOM 24738 O O . ILE A 1 27 ? 3.212 10.892 4.826 1.00 0.00 1100 ILE A O 20
ATOM 24754 N N . GLY A 1 28 ? 2.441 9.467 6.378 1.00 0.00 1101 GLY A N 20
ATOM 24755 C CA . GLY A 1 28 ? 2.246 10.446 7.459 1.00 0.00 1101 GLY A CA 20
ATOM 24756 C C . GLY A 1 28 ? 0.865 11.122 7.512 1.00 0.00 1101 GLY A C 20
ATOM 24757 O O . GLY A 1 28 ? 0.693 12.063 8.292 1.00 0.00 1101 GLY A O 20
ATOM 24761 N N . ARG A 1 29 ? -0.120 10.664 6.724 1.00 0.00 1102 ARG A N 20
ATOM 24762 C CA . ARG A 1 29 ? -1.526 11.116 6.816 1.00 0.00 1102 ARG A CA 20
ATOM 24763 C C . ARG A 1 29 ? -2.258 10.469 8.010 1.00 0.00 1102 ARG A C 20
ATOM 24764 O O . ARG A 1 29 ? -1.822 9.415 8.487 1.00 0.00 1102 ARG A O 20
ATOM 24785 N N . PRO A 1 30 ? -3.394 11.025 8.481 1.00 0.00 1103 PRO A N 20
ATOM 24786 C CA . PRO A 1 30 ? -4.277 10.342 9.430 1.00 0.00 1103 PRO A CA 20
ATOM 24787 C C . PRO A 1 30 ? -4.898 9.061 8.837 1.00 0.00 1103 PRO A C 20
ATOM 24788 O O . PRO A 1 30 ? -5.298 9.041 7.669 1.00 0.00 1103 PRO A O 20
ATOM 24799 N N . ALA A 1 31 ? -5.025 8.005 9.647 1.00 0.00 1104 ALA A N 20
ATOM 24800 C CA . ALA A 1 31 ? -5.561 6.709 9.207 1.00 0.00 1104 ALA A CA 20
ATOM 24801 C C . ALA A 1 31 ? -7.040 6.766 8.765 1.00 0.00 1104 ALA A C 20
ATOM 24802 O O . ALA A 1 31 ? -7.442 6.033 7.858 1.00 0.00 1104 ALA A O 20
ATOM 24809 N N . GLY A 1 32 ? -7.847 7.652 9.364 1.00 0.00 1105 GLY A N 20
ATOM 24810 C CA . GLY A 1 32 ? -9.262 7.845 9.016 1.00 0.00 1105 GLY A CA 20
ATOM 24811 C C . GLY A 1 32 ? -9.506 8.597 7.699 1.00 0.00 1105 GLY A C 20
ATOM 24812 O O . GLY A 1 32 ? -10.586 8.476 7.110 1.00 0.00 1105 GLY A O 20
ATOM 24816 N N . SER A 1 33 ? -8.521 9.360 7.210 1.00 0.00 1106 SER A N 20
ATOM 24817 C CA . SER A 1 33 ? -8.627 10.143 5.967 1.00 0.00 1106 SER A CA 20
ATOM 24818 C C . SER A 1 33 ? -8.489 9.297 4.694 1.00 0.00 1106 SER A C 20
ATOM 24819 O O . SER A 1 33 ? -9.007 9.677 3.640 1.00 0.00 1106 SER A O 20
ATOM 24827 N N . ILE A 1 34 ? -7.801 8.154 4.773 1.00 0.00 1107 ILE A N 20
ATOM 24828 C CA . ILE A 1 34 ? -7.590 7.222 3.650 1.00 0.00 1107 ILE A CA 20
ATOM 24829 C C . ILE A 1 34 ? -8.675 6.130 3.640 1.00 0.00 1107 ILE A C 20
ATOM 24830 O O . ILE A 1 34 ? -9.070 5.608 4.686 1.00 0.00 1107 ILE A O 20
ATOM 24846 N N . GLY A 1 35 ? -9.137 5.760 2.445 1.00 0.00 1108 GLY A N 20
ATOM 24847 C CA . GLY A 1 35 ? -10.042 4.633 2.180 1.00 0.00 1108 GLY A CA 20
ATOM 24848 C C . GLY A 1 35 ? -9.754 3.974 0.826 1.00 0.00 1108 GLY A C 20
ATOM 24849 O O . GLY A 1 35 ? -8.877 4.419 0.082 1.00 0.00 1108 GLY A O 20
ATOM 24853 N N . GLY A 1 36 ? -10.508 2.925 0.466 1.00 0.00 1109 GLY A N 20
ATOM 24854 C CA . GLY A 1 36 ? -10.315 2.183 -0.793 1.00 0.00 1109 GLY A CA 20
ATOM 24855 C C . GLY A 1 36 ? -10.362 3.069 -2.047 1.00 0.00 1109 GLY A C 20
ATOM 24856 O O . GLY A 1 36 ? -9.590 2.870 -2.984 1.00 0.00 1109 GLY A O 20
ATOM 24860 N N . HIS A 1 37 ? -11.219 4.099 -2.042 1.00 0.00 1110 HIS A N 20
ATOM 24861 C CA . HIS A 1 37 ? -11.376 5.052 -3.152 1.00 0.00 1110 HIS A CA 20
ATOM 24862 C C . HIS A 1 37 ? -10.267 6.121 -3.248 1.00 0.00 1110 HIS A C 20
ATOM 24863 O O . HIS A 1 37 ? -10.232 6.866 -4.230 1.00 0.00 1110 HIS A O 20
ATOM 24878 N N . THR A 1 38 ? -9.373 6.239 -2.258 1.00 0.00 1111 THR A N 20
ATOM 24879 C CA . THR A 1 38 ? -8.314 7.270 -2.218 1.00 0.00 1111 THR A CA 20
ATOM 24880 C C . THR A 1 38 ? -7.273 7.047 -3.317 1.00 0.00 1111 THR A C 20
ATOM 24881 O O . THR A 1 38 ? -6.704 5.957 -3.434 1.00 0.00 1111 THR A O 20
ATOM 24892 N N . SER A 1 39 ? -7.010 8.083 -4.122 1.00 0.00 1112 SER A N 20
ATOM 24893 C CA . SER A 1 39 ? -6.065 8.028 -5.243 1.00 0.00 1112 SER A CA 20
ATOM 24894 C C . SER A 1 39 ? -4.608 8.210 -4.808 1.00 0.00 1112 SER A C 20
ATOM 24895 O O . SER A 1 39 ? -4.316 8.858 -3.796 1.00 0.00 1112 SER A O 20
ATOM 24903 N N . LEU A 1 40 ? -3.667 7.700 -5.611 1.00 0.00 1113 LEU A N 20
ATOM 24904 C CA . LEU A 1 40 ? -2.232 7.926 -5.391 1.00 0.00 1113 LEU A CA 20
ATOM 24905 C C . LEU A 1 40 ? -1.827 9.397 -5.599 1.00 0.00 1113 LEU A C 20
ATOM 24906 O O . LEU A 1 40 ? -0.839 9.860 -5.025 1.00 0.00 1113 LEU A O 20
ATOM 24922 N N . GLU A 1 41 ? -2.612 10.159 -6.368 1.00 0.00 1114 GLU A N 20
ATOM 24923 C CA . GLU A 1 41 ? -2.450 11.608 -6.536 1.00 0.00 1114 GLU A CA 20
ATOM 24924 C C . GLU A 1 41 ? -2.794 12.385 -5.250 1.00 0.00 1114 GLU A C 20
ATOM 24925 O O . GLU A 1 41 ? -2.105 13.343 -4.902 1.00 0.00 1114 GLU A O 20
ATOM 24937 N N . SER A 1 42 ? -3.819 11.944 -4.509 1.00 0.00 1115 SER A N 20
ATOM 24938 C CA . SER A 1 42 ? -4.177 12.507 -3.198 1.00 0.00 1115 SER A CA 20
ATOM 24939 C C . SER A 1 42 ? -3.112 12.223 -2.126 1.00 0.00 1115 SER A C 20
ATOM 24940 O O . SER A 1 42 ? -2.826 13.073 -1.278 1.00 0.00 1115 SER A O 20
ATOM 24948 N N . MET A 1 43 ? -2.457 11.058 -2.197 1.00 0.00 1116 MET A N 20
ATOM 24949 C CA . MET A 1 43 ? -1.300 10.699 -1.357 1.00 0.00 1116 MET A CA 20
ATOM 24950 C C . MET A 1 43 ? -0.018 11.467 -1.730 1.00 0.00 1116 MET A C 20
ATOM 24951 O O . MET A 1 43 ? 0.845 11.667 -0.876 1.00 0.00 1116 MET A O 20
ATOM 24965 N N . GLY A 1 44 ? 0.117 11.891 -2.993 1.00 0.00 1117 GLY A N 20
ATOM 24966 C CA . GLY A 1 44 ? 1.285 12.621 -3.508 1.00 0.00 1117 GLY A CA 20
ATOM 24967 C C . GLY A 1 44 ? 2.556 11.770 -3.651 1.00 0.00 1117 GLY A C 20
ATOM 24968 O O . GLY A 1 44 ? 3.653 12.250 -3.360 1.00 0.00 1117 GLY A O 20
ATOM 24972 N N . LEU A 1 45 ? 2.420 10.489 -4.026 1.00 0.00 1118 LEU A N 20
ATOM 24973 C CA . LEU A 1 45 ? 3.517 9.507 -4.053 1.00 0.00 1118 LEU A CA 20
ATOM 24974 C C . LEU A 1 45 ? 4.621 9.806 -5.087 1.00 0.00 1118 LEU A C 20
ATOM 24975 O O . LEU A 1 45 ? 4.404 10.478 -6.097 1.00 0.00 1118 LEU A O 20
ATOM 24991 N N . ASP A 1 46 ? 5.798 9.222 -4.851 1.00 0.00 1119 ASP A N 20
ATOM 24992 C CA . ASP A 1 46 ? 6.921 9.096 -5.791 1.00 0.00 1119 ASP A CA 20
ATOM 24993 C C . ASP A 1 46 ? 7.541 7.683 -5.699 1.00 0.00 1119 ASP A C 20
ATOM 24994 O O . ASP A 1 46 ? 7.145 6.865 -4.867 1.00 0.00 1119 ASP A O 20
ATOM 25003 N N . SER A 1 47 ? 8.510 7.371 -6.565 1.00 0.00 1120 SER A N 20
ATOM 25004 C CA . SER A 1 47 ? 9.201 6.062 -6.605 1.00 0.00 1120 SER A CA 20
ATOM 25005 C C . SER A 1 47 ? 9.802 5.626 -5.257 1.00 0.00 1120 SER A C 20
ATOM 25006 O O . SER A 1 47 ? 9.659 4.465 -4.857 1.00 0.00 1120 SER A O 20
ATOM 25013 N N . VAL A 1 48 ? 10.469 6.536 -4.542 1.00 0.00 1121 VAL A N 20
ATOM 25014 C CA . VAL A 1 48 ? 11.038 6.293 -3.200 1.00 0.00 1121 VAL A CA 20
ATOM 25015 C C . VAL A 1 48 ? 9.959 5.844 -2.210 1.00 0.00 1121 VAL A C 20
ATOM 25016 O O . VAL A 1 48 ? 10.121 4.813 -1.549 1.00 0.00 1121 VAL A O 20
ATOM 25029 N N . MET A 1 49 ? 8.845 6.575 -2.120 1.00 0.00 1122 MET A N 20
ATOM 25030 C CA . MET A 1 49 ? 7.730 6.236 -1.233 1.00 0.00 1122 MET A CA 20
ATOM 25031 C C . MET A 1 49 ? 6.991 4.961 -1.682 1.00 0.00 1122 MET A C 20
ATOM 25032 O O . MET A 1 49 ? 6.569 4.172 -0.841 1.00 0.00 1122 MET A O 20
ATOM 25046 N N . ILE A 1 50 ? 6.894 4.709 -2.990 1.00 0.00 1123 ILE A N 20
ATOM 25047 C CA . ILE A 1 50 ? 6.316 3.482 -3.560 1.00 0.00 1123 ILE A CA 20
ATOM 25048 C C . ILE A 1 50 ? 7.141 2.231 -3.192 1.00 0.00 1123 ILE A C 20
ATOM 25049 O O . ILE A 1 50 ? 6.549 1.223 -2.799 1.00 0.00 1123 ILE A O 20
ATOM 25065 N N . ARG A 1 51 ? 8.481 2.284 -3.219 1.00 0.00 1124 ARG A N 20
ATOM 25066 C CA . ARG A 1 51 ? 9.329 1.175 -2.720 1.00 0.00 1124 ARG A CA 20
ATOM 25067 C C . ARG A 1 51 ? 9.083 0.903 -1.233 1.00 0.00 1124 ARG A C 20
ATOM 25068 O O . ARG A 1 51 ? 8.937 -0.256 -0.841 1.00 0.00 1124 ARG A O 20
ATOM 25089 N N . ALA A 1 52 ? 8.981 1.950 -0.408 1.00 0.00 1125 ALA A N 20
ATOM 25090 C CA . ALA A 1 52 ? 8.665 1.808 1.016 1.00 0.00 1125 ALA A CA 20
ATOM 25091 C C . ALA A 1 52 ? 7.273 1.187 1.251 1.00 0.00 1125 ALA A C 20
ATOM 25092 O O . ALA A 1 52 ? 7.145 0.241 2.023 1.00 0.00 1125 ALA A O 20
ATOM 25099 N N . LEU A 1 53 ? 6.242 1.659 0.540 1.00 0.00 1126 LEU A N 20
ATOM 25100 C CA . LEU A 1 53 ? 4.878 1.117 0.601 1.00 0.00 1126 LEU A CA 20
ATOM 25101 C C . LEU A 1 53 ? 4.809 -0.359 0.178 1.00 0.00 1126 LEU A C 20
ATOM 25102 O O . LEU A 1 53 ? 4.134 -1.147 0.845 1.00 0.00 1126 LEU A O 20
ATOM 25118 N N . ALA A 1 54 ? 5.538 -0.755 -0.873 1.00 0.00 1127 ALA A N 20
ATOM 25119 C CA . ALA A 1 54 ? 5.625 -2.151 -1.302 1.00 0.00 1127 ALA A CA 20
ATOM 25120 C C . ALA A 1 54 ? 6.222 -3.050 -0.203 1.00 0.00 1127 ALA A C 20
ATOM 25121 O O . ALA A 1 54 ? 5.638 -4.080 0.132 1.00 0.00 1127 ALA A O 20
ATOM 25128 N N . SER A 1 55 ? 7.324 -2.629 0.428 1.00 0.00 1128 SER A N 20
ATOM 25129 C CA . SER A 1 55 ? 7.934 -3.338 1.558 1.00 0.00 1128 SER A CA 20
ATOM 25130 C C . SER A 1 55 ? 7.009 -3.424 2.785 1.00 0.00 1128 SER A C 20
ATOM 25131 O O . SER A 1 55 ? 6.906 -4.490 3.397 1.00 0.00 1128 SER A O 20
ATOM 25139 N N . ARG A 1 56 ? 6.292 -2.339 3.134 1.00 0.00 1129 ARG A N 20
ATOM 25140 C CA . ARG A 1 56 ? 5.339 -2.309 4.260 1.00 0.00 1129 ARG A CA 20
ATOM 25141 C C . ARG A 1 56 ? 4.130 -3.220 4.042 1.00 0.00 1129 ARG A C 20
ATOM 25142 O O . ARG A 1 56 ? 3.760 -3.961 4.950 1.00 0.00 1129 ARG A O 20
ATOM 25163 N N . LEU A 1 57 ? 3.550 -3.233 2.836 1.00 0.00 1130 LEU A N 20
ATOM 25164 C CA . LEU A 1 57 ? 2.476 -4.169 2.475 1.00 0.00 1130 LEU A CA 20
ATOM 25165 C C . LEU A 1 57 ? 2.961 -5.627 2.491 1.00 0.00 1130 LEU A C 20
ATOM 25166 O O . LEU A 1 57 ? 2.286 -6.481 3.062 1.00 0.00 1130 LEU A O 20
ATOM 25182 N N . SER A 1 58 ? 4.153 -5.900 1.951 1.00 0.00 1131 SER A N 20
ATOM 25183 C CA . SER A 1 58 ? 4.772 -7.240 1.950 1.00 0.00 1131 SER A CA 20
ATOM 25184 C C . SER A 1 58 ? 5.027 -7.783 3.370 1.00 0.00 1131 SER A C 20
ATOM 25185 O O . SER A 1 58 ? 4.755 -8.955 3.651 1.00 0.00 1131 SER A O 20
ATOM 25193 N N . ALA A 1 59 ? 5.481 -6.924 4.293 1.00 0.00 1132 ALA A N 20
ATOM 25194 C CA . ALA A 1 59 ? 5.777 -7.281 5.679 1.00 0.00 1132 ALA A CA 20
ATOM 25195 C C . ALA A 1 59 ? 4.538 -7.469 6.590 1.00 0.00 1132 ALA A C 20
ATOM 25196 O O . ALA A 1 59 ? 4.663 -8.102 7.640 1.00 0.00 1132 ALA A O 20
ATOM 25203 N N . GLU A 1 60 ? 3.362 -6.932 6.230 1.00 0.00 1133 GLU A N 20
ATOM 25204 C CA . GLU A 1 60 ? 2.218 -6.780 7.151 1.00 0.00 1133 GLU A CA 20
ATOM 25205 C C . GLU A 1 60 ? 0.855 -7.247 6.598 1.00 0.00 1133 GLU A C 20
ATOM 25206 O O . GLU A 1 60 ? -0.055 -7.502 7.394 1.00 0.00 1133 GLU A O 20
ATOM 25218 N N . VAL A 1 61 ? 0.686 -7.376 5.277 1.00 0.00 1134 VAL A N 20
ATOM 25219 C CA . VAL A 1 61 ? -0.609 -7.681 4.629 1.00 0.00 1134 VAL A CA 20
ATOM 25220 C C . VAL A 1 61 ? -0.491 -8.843 3.628 1.00 0.00 1134 VAL A C 20
ATOM 25221 O O . VAL A 1 61 ? -1.054 -9.912 3.867 1.00 0.00 1134 VAL A O 20
ATOM 25234 N N . ALA A 1 62 ? 0.253 -8.662 2.534 1.00 0.00 1135 ALA A N 20
ATOM 25235 C CA . ALA A 1 62 ? 0.578 -9.684 1.532 1.00 0.00 1135 ALA A CA 20
ATOM 25236 C C . ALA A 1 62 ? 1.708 -9.200 0.596 1.00 0.00 1135 ALA A C 20
ATOM 25237 O O . ALA A 1 62 ? 1.863 -7.983 0.442 1.00 0.00 1135 ALA A O 20
ATOM 25244 N N . PRO A 1 63 ? 2.470 -10.092 -0.072 1.00 0.00 1136 PRO A N 20
ATOM 25245 C CA . PRO A 1 63 ? 3.546 -9.709 -0.987 1.00 0.00 1136 PRO A CA 20
ATOM 25246 C C . PRO A 1 63 ? 3.064 -8.789 -2.125 1.00 0.00 1136 PRO A C 20
ATOM 25247 O O . PRO A 1 63 ? 2.094 -9.086 -2.835 1.00 0.00 1136 PRO A O 20
ATOM 25258 N N . VAL A 1 64 ? 3.766 -7.663 -2.281 1.00 0.00 1137 VAL A N 20
ATOM 25259 C CA . VAL A 1 64 ? 3.524 -6.579 -3.254 1.00 0.00 1137 VAL A CA 20
ATOM 25260 C C . VAL A 1 64 ? 4.877 -6.000 -3.686 1.00 0.00 1137 VAL A C 20
ATOM 25261 O O . VAL A 1 64 ? 5.761 -5.805 -2.847 1.00 0.00 1137 VAL A O 20
ATOM 25274 N N . GLY A 1 65 ? 5.044 -5.707 -4.978 1.00 0.00 1138 GLY A N 20
ATOM 25275 C CA . GLY A 1 65 ? 6.213 -5.026 -5.544 1.00 0.00 1138 GLY A CA 20
ATOM 25276 C C . GLY A 1 65 ? 5.927 -3.574 -5.956 1.00 0.00 1138 GLY A C 20
ATOM 25277 O O . GLY A 1 65 ? 4.768 -3.231 -6.224 1.00 0.00 1138 GLY A O 20
ATOM 25281 N N . PRO A 1 66 ? 6.949 -2.702 -6.045 1.00 0.00 1139 PRO A N 20
ATOM 25282 C CA . PRO A 1 66 ? 6.780 -1.302 -6.450 1.00 0.00 1139 PRO A CA 20
ATOM 25283 C C . PRO A 1 66 ? 6.216 -1.155 -7.874 1.00 0.00 1139 PRO A C 20
ATOM 25284 O O . PRO A 1 66 ? 5.416 -0.254 -8.129 1.00 0.00 1139 PRO A O 20
ATOM 25295 N N . GLU A 1 67 ? 6.545 -2.063 -8.795 1.00 0.00 1140 GLU A N 20
ATOM 25296 C CA . GLU A 1 67 ? 6.009 -2.073 -10.163 1.00 0.00 1140 GLU A CA 20
ATOM 25297 C C . GLU A 1 67 ? 4.507 -2.412 -10.220 1.00 0.00 1140 GLU A C 20
ATOM 25298 O O . GLU A 1 67 ? 3.800 -1.942 -11.114 1.00 0.00 1140 GLU A O 20
ATOM 25310 N N . MET A 1 68 ? 3.998 -3.177 -9.248 1.00 0.00 1141 MET A N 20
ATOM 25311 C CA . MET A 1 68 ? 2.567 -3.436 -9.087 1.00 0.00 1141 MET A CA 20
ATOM 25312 C C . MET A 1 68 ? 1.839 -2.175 -8.591 1.00 0.00 1141 MET A C 20
ATOM 25313 O O . MET A 1 68 ? 0.800 -1.805 -9.146 1.00 0.00 1141 MET A O 20
ATOM 25327 N N . LEU A 1 69 ? 2.427 -1.453 -7.625 1.00 0.00 1142 LEU A N 20
ATOM 25328 C CA . LEU A 1 69 ? 1.906 -0.173 -7.131 1.00 0.00 1142 LEU A CA 20
ATOM 25329 C C . LEU A 1 69 ? 1.909 0.935 -8.202 1.00 0.00 1142 LEU A C 20
ATOM 25330 O O . LEU A 1 69 ? 0.948 1.699 -8.292 1.00 0.00 1142 LEU A O 20
ATOM 25346 N N . PHE A 1 70 ? 2.928 0.995 -9.068 1.00 0.00 1143 PHE A N 20
ATOM 25347 C CA . PHE A 1 70 ? 2.944 1.904 -10.230 1.00 0.00 1143 PHE A CA 20
ATOM 25348 C C . PHE A 1 70 ? 1.848 1.598 -11.280 1.00 0.00 1143 PHE A C 20
ATOM 25349 O O . PHE A 1 70 ? 1.537 2.472 -12.095 1.00 0.00 1143 PHE A O 20
ATOM 25366 N N . GLY A 1 71 ? 1.238 0.409 -11.260 1.00 0.00 1144 GLY A N 20
ATOM 25367 C CA . GLY A 1 71 ? 0.089 0.053 -12.111 1.00 0.00 1144 GLY A CA 20
ATOM 25368 C C . GLY A 1 71 ? -1.270 0.589 -11.627 1.00 0.00 1144 GLY A C 20
ATOM 25369 O O . GLY A 1 71 ? -2.253 0.534 -12.370 1.00 0.00 1144 GLY A O 20
ATOM 25373 N N . LEU A 1 72 ? -1.342 1.098 -10.392 1.00 0.00 1145 LEU A N 20
ATOM 25374 C CA . LEU A 1 72 ? -2.564 1.611 -9.756 1.00 0.00 1145 LEU A CA 20
ATOM 25375 C C . LEU A 1 72 ? -2.879 3.073 -10.121 1.00 0.00 1145 LEU A C 20
ATOM 25376 O O . LEU A 1 72 ? -1.976 3.875 -10.400 1.00 0.00 1145 LEU A O 20
ATOM 25392 N N . ARG A 1 73 ? -4.155 3.451 -9.962 1.00 0.00 1146 ARG A N 20
ATOM 25393 C CA . ARG A 1 73 ? -4.589 4.825 -9.639 1.00 0.00 1146 ARG A CA 20
ATOM 25394 C C . ARG A 1 73 ? -5.127 4.980 -8.209 1.00 0.00 1146 ARG A C 20
ATOM 25395 O O . ARG A 1 73 ? -5.074 6.088 -7.675 1.00 0.00 1146 ARG A O 20
ATOM 25416 N N . ASP A 1 74 ? -5.617 3.911 -7.580 1.00 0.00 1147 ASP A N 20
ATOM 25417 C CA . ASP A 1 74 ? -6.217 3.922 -6.231 1.00 0.00 1147 ASP A CA 20
ATOM 25418 C C . ASP A 1 74 ? -6.065 2.574 -5.485 1.00 0.00 1147 ASP A C 20
ATOM 25419 O O . ASP A 1 74 ? -5.534 1.598 -6.025 1.00 0.00 1147 ASP A O 20
ATOM 25428 N N . LEU A 1 75 ? -6.501 2.527 -4.220 1.00 0.00 1148 LEU A N 20
ATOM 25429 C CA . LEU A 1 75 ? -6.380 1.338 -3.357 1.00 0.00 1148 LEU A CA 20
ATOM 25430 C C . LEU A 1 75 ? -7.416 0.234 -3.653 1.00 0.00 1148 LEU A C 20
ATOM 25431 O O . LEU A 1 75 ? -7.180 -0.925 -3.311 1.00 0.00 1148 LEU A O 20
ATOM 25447 N N . ASP A 1 76 ? -8.517 0.550 -4.339 1.00 0.00 1149 ASP A N 20
ATOM 25448 C CA . ASP A 1 76 ? -9.457 -0.430 -4.895 1.00 0.00 1149 ASP A CA 20
ATOM 25449 C C . ASP A 1 76 ? -8.772 -1.380 -5.886 1.00 0.00 1149 ASP A C 20
ATOM 25450 O O . ASP A 1 76 ? -8.974 -2.594 -5.822 1.00 0.00 1149 ASP A O 20
ATOM 25459 N N . GLU A 1 77 ? -7.911 -0.864 -6.763 1.00 0.00 1150 GLU A N 20
ATOM 25460 C CA . GLU A 1 77 ? -7.105 -1.683 -7.680 1.00 0.00 1150 GLU A CA 20
ATOM 25461 C C . GLU A 1 77 ? -6.017 -2.521 -6.964 1.00 0.00 1150 GLU A C 20
ATOM 25462 O O . GLU A 1 77 ? -5.573 -3.537 -7.502 1.00 0.00 1150 GLU A O 20
ATOM 25474 N N . LEU A 1 78 ? -5.612 -2.123 -5.753 1.00 0.00 1151 LEU A N 20
ATOM 25475 C CA . LEU A 1 78 ? -4.628 -2.839 -4.928 1.00 0.00 1151 LEU A CA 20
ATOM 25476 C C . LEU A 1 78 ? -5.267 -3.996 -4.150 1.00 0.00 1151 LEU A C 20
ATOM 25477 O O . LEU A 1 78 ? -4.776 -5.126 -4.195 1.00 0.00 1151 LEU A O 20
ATOM 25493 N N . VAL A 1 79 ? -6.385 -3.751 -3.460 1.00 0.00 1152 VAL A N 20
ATOM 25494 C CA . VAL A 1 79 ? -7.054 -4.758 -2.615 1.00 0.00 1152 VAL A CA 20
ATOM 25495 C C . VAL A 1 79 ? -7.624 -5.941 -3.411 1.00 0.00 1152 VAL A C 20
ATOM 25496 O O . VAL A 1 79 ? -7.717 -7.049 -2.883 1.00 0.00 1152 VAL A O 20
ATOM 25509 N N . ASP A 1 80 ? -7.912 -5.752 -4.705 1.00 0.00 1153 ASP A N 20
ATOM 25510 C CA . ASP A 1 80 ? -8.299 -6.832 -5.630 1.00 0.00 1153 ASP A CA 20
ATOM 25511 C C . ASP A 1 80 ? -7.224 -7.934 -5.756 1.00 0.00 1153 ASP A C 20
ATOM 25512 O O . ASP A 1 80 ? -7.563 -9.110 -5.922 1.00 0.00 1153 ASP A O 20
ATOM 25521 N N . HIS A 1 81 ? -5.931 -7.593 -5.625 1.00 0.00 1154 HIS A N 20
ATOM 25522 C CA . HIS A 1 81 ? -4.837 -8.575 -5.499 1.00 0.00 1154 HIS A CA 20
ATOM 25523 C C . HIS A 1 81 ? -4.860 -9.276 -4.133 1.00 0.00 1154 HIS A C 20
ATOM 25524 O O . HIS A 1 81 ? -4.757 -10.502 -4.063 1.00 0.00 1154 HIS A O 20
ATOM 25539 N N . LEU A 1 82 ? -5.023 -8.511 -3.050 1.00 0.00 1155 LEU A N 20
ATOM 25540 C CA . LEU A 1 82 ? -4.940 -9.016 -1.672 1.00 0.00 1155 LEU A CA 20
ATOM 25541 C C . LEU A 1 82 ? -6.044 -10.024 -1.334 1.00 0.00 1155 LEU A C 20
ATOM 25542 O O . LEU A 1 82 ? -5.754 -11.057 -0.733 1.00 0.00 1155 LEU A O 20
ATOM 25558 N N . VAL A 1 83 ? -7.294 -9.746 -1.725 1.00 0.00 1156 VAL A N 20
ATOM 25559 C CA . VAL A 1 83 ? -8.444 -10.619 -1.419 1.00 0.00 1156 VAL A CA 20
ATOM 25560 C C . VAL A 1 83 ? -8.373 -11.973 -2.146 1.00 0.00 1156 VAL A C 20
ATOM 25561 O O . VAL A 1 83 ? -8.921 -12.964 -1.663 1.00 0.00 1156 VAL A O 20
ATOM 25574 N N . ALA A 1 84 ? -7.647 -12.047 -3.267 1.00 0.00 1157 ALA A N 20
ATOM 25575 C CA . ALA A 1 84 ? -7.285 -13.298 -3.941 1.00 0.00 1157 ALA A CA 20
ATOM 25576 C C . ALA A 1 84 ? -6.053 -13.985 -3.307 1.00 0.00 1157 ALA A C 20
ATOM 25577 O O . ALA A 1 84 ? -6.027 -15.214 -3.176 1.00 0.00 1157 ALA A O 20
ATOM 25584 N N . ALA A 1 85 ? -5.036 -13.206 -2.909 1.00 0.00 1158 ALA A N 20
ATOM 25585 C CA . ALA A 1 85 ? -3.773 -13.715 -2.361 1.00 0.00 1158 ALA A CA 20
ATOM 25586 C C . ALA A 1 85 ? -3.894 -14.300 -0.935 1.00 0.00 1158 ALA A C 20
ATOM 25587 O O . ALA A 1 85 ? -3.227 -15.293 -0.618 1.00 0.00 1158 ALA A O 20
ATOM 25594 N N . ARG A 1 86 ? -4.716 -13.684 -0.076 1.00 0.00 1159 ARG A N 20
ATOM 25595 C CA . ARG A 1 86 ? -4.991 -14.096 1.311 1.00 0.00 1159 ARG A CA 20
ATOM 25596 C C . ARG A 1 86 ? -6.284 -14.906 1.427 1.00 0.00 1159 ARG A C 20
ATOM 25597 O O . ARG A 1 86 ? -7.379 -14.338 1.202 1.00 0.00 1159 ARG A O 20
#

Solvent-accessible surface area: 5254 Å² total; per-residue (Å²): 122,136,54,96,103,51,80,99,59,33,133,70,63,102,22,24,73,105,0,15,145,9,0,6,91,33,38,71,105,104,49,82,68,19,27,23,147,39,48,15,163,69,5,38,15,98,60,95,68,10,154,48,2,3,78,115,0,49,76,100,1,0,101,19,37,49,148,72,2,108,68,25,150,5,4,60,81,0,4,66,74,0,35,82,62,194

Organism: Streptomyces virginiae (NCBI:txid1961)

Radius of gyration: 12.48 Å; Cα contacts (8 Å, |Δi|>4): 104; chains: 1; bounding box: 39×28×22 Å

Secondary structure (DSSP, 8-state):
---SSSTTHHHHHHHHHHHHHHHHHHHT--GGG--TT-BTTTTT--HHHHHHHHHHHHHHT----HHHHTT-SBHHHHHHHHHHH-

InterPro domains:
  IPR009081 Phosphopantetheine binding ACP domain [PF00550] (345-409)
  IPR009081 Phosphopantetheine binding ACP domain [PF00550] (1134-1198)
  IPR009081 Phosphopantetheine binding ACP domain [PS50075] (1126-1203)
  IPR013968 Polyketide synthase-like, ketoreductase domain [PF08659] (56-238)
  IPR014030 Beta-ketoacyl synthase-like, N-terminal domain [PF00109] (477-718)
  IPR014031 Beta-ketoacyl synthase, C-terminal domain [PF02801] (728-842)
  IPR016039 Thiolase-like [G3DSA:3.40.47.10] (479-1069)
  IPR016039 Thiolase-like [SSF53901] (473-895)
  IPR018201 Beta-ketoacyl synthase, active site [PS00606] (633-649)
  IPR020806 Polyketide synthase-like, phosphopantetheine-binding domain [SM00823] (343-413)
  IPR020806 Polyketide synthase-like, phosphopantetheine-binding domain [SM00823] (1132-1202)
  IPR020841 Polyketide synthase, beta-ketoacyl synthase domain [PS52004] (475-898)
  IPR020841 Polyketide synthase, beta-ketoacyl synthase domain [SM00825] (478-901)
  IPR036291 NAD(P)-binding domain superfamily [SSF51735] (51-303)
  IPR036736 ACP-like superfamily [G3DSA:1.10.1200.10] (329-413)
  IPR036736 ACP-like superfamily [G3DSA:1.10.1200.10] (1125-1202)
  IPR036736 ACP-like superfamily [SSF47336] (338-490)
  IPR036736 ACP-like superfamily [SSF47336] (1130-1199)
  IPR050091 Polyketide and Nonribosomal Peptide Biosynthesis Enzymes [PTHR43775] (467-989)
  IPR054514 RhiE-like, KS-MAT linker domain [PF22336] (920-984)